Protein 2DIR (pdb70)

Solvent-accessible surface area: 6516 Å² total; per-residue (Å²): 125,87,116,58,90,92,66,145,72,65,25,66,82,4,46,138,97,1,64,86,45,3,51,67,89,0,85,60,130,56,96,15,21,0,46,12,51,43,114,41,191,79,153,30,146,16,82,148,75,71,5,31,158,40,2,17,46,19,2,56,104,33,22,106,87,1,121,62,52,139,117,118,24,90,34,23,1,20,0,72,9,52,190,83,79,30,60,17,46,35,77,158,58,40,123,98,127,94

GO terms:
  GO:0005515 protein binding (F, IPI)
  GO:0005654 nucleoplasm (C, TAS)
  GO:0003723 RNA binding (F, HDA)

Sequence (98 aa):
GSSGSSGKAFLEDMKKYAETFLEPWFKAPNKGTFQIVYKSRNNSHVNREEVIRELAGIVCTLNSENKVDLTNPQYTVVVEIIKAVCCLSVVKSGPSSGGSSGSSGKAFLEDMKKYAETFLEPWFKAPNKGTFQIVYKSRNNSHVNREEVIRELAGIVCTLNSENKVDLTNPQYTVVVEIIKAVCCLSVVKSGPSSGGSSGSSGKAFLEDMKKYAETFLEPWFKAPNKGTFQIVYKSRNNSHVNREEVIRELAGIVCTLNSENKVDLTNPQYTVVVEIIKAVCCLSVVKSGPSSGGSSGSSGKAFLEDMKKYAETFLEPWFKAPNKGTFQIVYKSRNNSHVNREEVIRELAGIVCTLNSENKVDLTNPQYTVVVEIIKAVCCLSVVKSGPSSGGSSGSSGKAFLEDMKKYAETFLEPWFKAPNKGTFQIVYKSRNNSHVNREEVIRELAGIVCTLNSENKVDLTNPQYTVVVEIIKAVCCLSVVKSGPSSGGSSGSSGKAFLEDMKKYAETFLEPWFKAPNKGTFQIVYKSRNNSHVNREEVIRELAGIVCTLNSENKVDLTNPQYTVVVEIIKAVCCLSVVKSGPSSGGSSGSSGKAFLEDMKKYAETFLEPWFKAPNKGTFQIVYKSRNNSHVNREEVIRELAGIVCTLNSENKVDLTNPQYTVVVEIIKAVCCLSVVKSGPSSGGSSGSSGKAFLEDMKKYAETFLEPWFKAPNKGTFQIVYKSRNNSHVNREEVIRELAGIVCTLNSENKVDLTNPQYTVVVEIIKAVCCLSVVKSGPSSGGSSGSSGKAFLEDMKKYAETFLEPWFKAPNKGTFQIVYKSRNNSHVNREEVIRELAGIVCTLNSENKVDLTNPQYTVVVEIIKAVCCLSVVKSGPSSGGSSGSSGKAFLEDMKKYAETFLEPWFKAPNKGTFQIVYKSRNNSHVNREEVIRELAGIVCTLNSENKVDLTNPQYTVVVEIIKAVCCLSVVKSGPSSGGSSGSSGKAFLEDMKKYAETFLEPWFKAPNKGTFQIVYKSRNNSHVNREEVIRELAGIVCTLNSENKVDLTNPQYTVVVEIIKAVCCLSVVKSGPSSGGSSGSSGKAFLEDMKKYAETFLEPWFKAPNKGTFQIVYKSRNNSHVNREEVIRELAGIVCTLNSENKVDLTNPQYTVVVEIIKAVCCLSVVKSGPSSGGSSGSSGKAFLEDMKKYAETFLEPWFKAPNKGTFQIVYKSRNNSHVNREEVIRELAGIVCTLNSENKVDLTNPQYTVVVEIIKAVCCLSVVKSGPSSGGSSGSSGKAFLEDMKKYAETFLEPWFKAPNKGTFQIVYKSRNNSHVNREEVIRELAGIVCTLNSENKVDLTNPQYTVVVEIIKAVCCLSVVKSGPSSGGSSGSSGKAFLEDMKKYAETFLEPWFKAPNKGTFQIVYKSRNNSHVNREEVIRELAGIVCTLNSENKVDLTNPQYTVVVEIIKAVCCLSVVKSGPSSGGSSGSSGKAFLEDMKKYAETFLEPWFKAPNKGTFQIVYKSRNNSHVNREEVIRELAGIVCTLNSENKVDLTNPQYTVVVEIIKAVCCLSVVKSGPSSGGSSGSSGKAFLEDMKKYAETFLEPWFKAPNKGTFQIVYKSRNNSHVNREEVIRELAGIVCTLNSENKVDLTNPQYTVVVEIIKAVCCLSVVKSGPSSGGSSGSSGKAFLEDMKKYAETFLEPWFKAPNKGTFQIVYKSRNNSHVNREEVIRELAGIVCTLNSENKVDLTNPQYTVVVEIIKAVCCLSVVKSGPSSGGSSGSSGKAFLEDMKKYAETFLEPWFKAPNKGTFQIVYKSRNNSHVNREEVIRELAGIVCTLNSENKVDLTNPQYTVVVEIIKAVCCLSVVKSGPSSGGSSGSSGKAFLEDMKKYAETFLEPWFKAPNKGTFQIVYKSRNNSHVNREEVIRELAGIVCTLNSENKVDLTNPQYTVVVEIIKAVCCLSVVKSGPSSG

Secondary structure (DSSP, 8-state):
--------HHHHHHHHHHHHHHHHHHSTT---EEEEEEE-SS--SS-HHHHHHHHHHHHHHH-TT-EE-SSS-SEEEEEEEETTEEEEEEEE---TT-

CATH classification: 3.30.2300.10

Organism: Homo sapiens (NCBI:txid9606)

Foldseek 3Di:
DPADDDDDCQQVVCLVCLCVVCCCVQAPPHHDEEAEEEAEDPPDPDDCCNVRVVSQVSSCVRPVRHYYDPPDHQWYWYWYDDPNHTDTDIDGDDDDDD

Radius of gyration: 13.46 Å; Cα contacts (8 Å, |Δi|>4): 144; chains: 1; bounding box: 22×44×31 Å

Nearest PDB structures (foldseek):
  2dir-assembly1_A  TM=9.329E-01  e=1.288E-17  Homo sapiens
  4kr7-assembly1_A  TM=8.050E-01  e=5.280E-05  Thermotoga maritima MSB8
  2c5s-assembly1_A-2  TM=6.871E-01  e=1.108E-04  Bacillus anthracis str. Ames
  1vbk-assembly1_B  TM=6.656E-01  e=3.257E-04  Pyrococcus horikoshii OT3
  1vbk-assembly1_A  TM=6.578E-01  e=5.583E-04  Pyrococcus horikoshii OT3

Structure (mmCIF, N/CA/C/O backbone):
data_2DIR
#
_entry.id   2DIR
#
loop_
_atom_site.group_PDB
_atom_site.id
_atom_site.type_symbol
_atom_site.label_atom_id
_atom_site.label_alt_id
_atom_site.label_comp_id
_atom_site.label_asym_id
_atom_site.label_entity_id
_atom_site.label_seq_id
_atom_site.pdbx_PDB_ins_code
_atom_site.Cartn_x
_atom_site.Cartn_y
_atom_site.Cartn_z
_atom_site.occupancy
_atom_site.B_iso_or_equiv
_atom_site.auth_seq_id
_atom_site.auth_comp_id
_atom_site.auth_asym_id
_atom_site.auth_atom_id
_atom_site.pdbx_PDB_model_num
ATOM 1 N N . GLY A 1 1 ? -7.178 -7.796 12.875 1.00 0.00 1 GLY A N 1
ATOM 2 C CA . GLY A 1 1 ? -6.436 -7.795 11.628 1.00 0.00 1 GLY A CA 1
ATOM 3 C C . GLY A 1 1 ? -5.921 -9.172 11.258 1.00 0.00 1 GLY A C 1
ATOM 4 O O . GLY A 1 1 ? -6.221 -10.156 11.934 1.00 0.00 1 GLY A O 1
ATOM 8 N N . SER A 1 2 ? -5.144 -9.242 10.182 1.00 0.00 2 SER A N 1
ATOM 9 C CA . SER A 1 2 ? -4.591 -10.510 9.720 1.00 0.00 2 SER A CA 1
ATOM 10 C C . SER A 1 2 ? -4.041 -11.321 10.890 1.00 0.00 2 SER A C 1
ATOM 11 O O . SER A 1 2 ? -3.268 -10.813 11.702 1.00 0.00 2 SER A O 1
ATOM 19 N N . SER A 1 3 ? -4.446 -12.584 10.968 1.00 0.00 3 SER A N 1
ATOM 20 C CA . SER A 1 3 ? -3.997 -13.465 12.040 1.00 0.00 3 SER A CA 1
ATOM 21 C C . SER A 1 3 ? -2.492 -13.337 12.255 1.00 0.00 3 SER A C 1
ATOM 22 O O . SER A 1 3 ? -2.022 -13.239 13.387 1.00 0.00 3 SER A O 1
ATOM 30 N N . GLY A 1 4 ? -1.742 -13.339 11.157 1.00 0.00 4 GLY A N 1
ATOM 31 C CA . GLY A 1 4 ? -0.298 -13.223 11.245 1.00 0.00 4 GLY A CA 1
ATOM 32 C C . GLY A 1 4 ? 0.401 -14.561 11.110 1.00 0.00 4 GLY A C 1
ATOM 33 O O . GLY A 1 4 ? 0.719 -15.206 12.109 1.00 0.00 4 GLY A O 1
ATOM 37 N N . SER A 1 5 ? 0.638 -14.981 9.872 1.00 0.00 5 SER A N 1
ATOM 38 C CA . SER A 1 5 ? 1.299 -16.254 9.610 1.00 0.00 5 SER A CA 1
ATOM 39 C C . SER A 1 5 ? 2.052 -16.213 8.283 1.00 0.00 5 SER A C 1
ATOM 40 O O . SER A 1 5 ? 1.483 -15.875 7.245 1.00 0.00 5 SER A O 1
ATOM 48 N N . SER A 1 6 ? 3.334 -16.559 8.327 1.00 0.00 6 SER A N 1
ATOM 49 C CA . SER A 1 6 ? 4.167 -16.558 7.130 1.00 0.00 6 SER A CA 1
ATOM 50 C C . SER A 1 6 ? 3.570 -17.457 6.052 1.00 0.00 6 SER A C 1
ATOM 51 O O . SER A 1 6 ? 2.517 -18.064 6.246 1.00 0.00 6 SER A O 1
ATOM 59 N N . GLY A 1 7 ? 4.250 -17.536 4.912 1.00 0.00 7 GLY A N 1
ATOM 60 C CA . GLY A 1 7 ? 3.772 -18.362 3.818 1.00 0.00 7 GLY A CA 1
ATOM 61 C C . GLY A 1 7 ? 4.150 -17.802 2.461 1.00 0.00 7 GLY A C 1
ATOM 62 O O . GLY A 1 7 ? 5.177 -18.173 1.892 1.00 0.00 7 GLY A O 1
ATOM 66 N N . LYS A 1 8 ? 3.318 -16.908 1.939 1.00 0.00 8 LYS A N 1
ATOM 67 C CA . LYS A 1 8 ? 3.569 -16.296 0.640 1.00 0.00 8 LYS A CA 1
ATOM 68 C C . LYS A 1 8 ? 4.639 -15.213 0.746 1.00 0.00 8 LYS A C 1
ATOM 69 O O . LYS A 1 8 ? 4.327 -14.031 0.884 1.00 0.00 8 LYS A O 1
ATOM 88 N N . ALA A 1 9 ? 5.901 -15.626 0.679 1.00 0.00 9 ALA A N 1
ATOM 89 C CA . ALA A 1 9 ? 7.016 -14.691 0.763 1.00 0.00 9 ALA A CA 1
ATOM 90 C C . ALA A 1 9 ? 6.745 -13.437 -0.061 1.00 0.00 9 ALA A C 1
ATOM 91 O O . ALA A 1 9 ? 6.901 -12.317 0.426 1.00 0.00 9 ALA A O 1
ATOM 98 N N . PHE A 1 10 ? 6.338 -13.633 -1.311 1.00 0.00 10 PHE A N 1
ATOM 99 C CA . PHE A 1 10 ? 6.047 -12.517 -2.203 1.00 0.00 10 PHE A CA 1
ATOM 100 C C . PHE A 1 10 ? 5.358 -11.383 -1.450 1.00 0.00 10 PHE A C 1
ATOM 101 O O . PHE A 1 10 ? 5.604 -10.206 -1.715 1.00 0.00 10 PHE A O 1
ATOM 118 N N . LEU A 1 11 ? 4.492 -11.746 -0.509 1.00 0.00 11 LEU A N 1
ATOM 119 C CA . LEU A 1 11 ? 3.766 -10.761 0.284 1.00 0.00 11 LEU A CA 1
ATOM 120 C C . LEU A 1 11 ? 4.569 -10.353 1.514 1.00 0.00 11 LEU A C 1
ATOM 121 O O . LEU A 1 11 ? 4.833 -9.170 1.730 1.00 0.00 11 LEU A O 1
ATOM 137 N N . GLU A 1 12 ? 4.957 -11.340 2.316 1.00 0.00 12 GLU A N 1
ATOM 138 C CA . GLU A 1 12 ? 5.732 -11.082 3.524 1.00 0.00 12 GLU A CA 1
ATOM 139 C C . GLU A 1 12 ? 6.690 -9.913 3.317 1.00 0.00 12 GLU A C 1
ATOM 140 O O . GLU A 1 12 ? 6.676 -8.942 4.074 1.00 0.00 12 GLU A O 1
ATOM 152 N N . ASP A 1 13 ? 7.523 -10.014 2.286 1.00 0.00 13 ASP A N 1
ATOM 153 C CA . ASP A 1 13 ? 8.488 -8.966 1.978 1.00 0.00 13 ASP A CA 1
ATOM 154 C C . ASP A 1 13 ? 7.787 -7.630 1.754 1.00 0.00 13 ASP A C 1
ATOM 155 O O . ASP A 1 13 ? 8.040 -6.658 2.466 1.00 0.00 13 ASP A O 1
ATOM 164 N N . MET A 1 14 ? 6.906 -7.589 0.760 1.00 0.00 14 MET A N 1
ATOM 165 C CA . MET A 1 14 ? 6.168 -6.372 0.443 1.00 0.00 14 MET A CA 1
ATOM 166 C C . MET A 1 14 ? 5.685 -5.682 1.714 1.00 0.00 14 MET A C 1
ATOM 167 O O . MET A 1 14 ? 5.589 -4.456 1.770 1.00 0.00 14 MET A O 1
ATOM 181 N N . LYS A 1 15 ? 5.380 -6.478 2.734 1.00 0.00 15 LYS A N 1
ATOM 182 C CA . LYS A 1 15 ? 4.906 -5.945 4.006 1.00 0.00 15 LYS A CA 1
ATOM 183 C C . LYS A 1 15 ? 6.027 -5.216 4.741 1.00 0.00 15 LYS A C 1
ATOM 184 O O . LYS A 1 15 ? 5.949 -4.010 4.974 1.00 0.00 15 LYS A O 1
ATOM 203 N N . LYS A 1 16 ? 7.069 -5.956 5.104 1.00 0.00 16 LYS A N 1
ATOM 204 C CA . LYS A 1 16 ? 8.208 -5.381 5.810 1.00 0.00 16 LYS A CA 1
ATOM 205 C C . LYS A 1 16 ? 8.683 -4.102 5.127 1.00 0.00 16 LYS A C 1
ATOM 206 O O . LYS A 1 16 ? 9.142 -3.169 5.785 1.00 0.00 16 LYS A O 1
ATOM 225 N N . TYR A 1 17 ? 8.568 -4.067 3.804 1.00 0.00 17 TYR A N 1
ATOM 226 C CA . TYR A 1 17 ? 8.987 -2.903 3.032 1.00 0.00 17 TYR A CA 1
ATOM 227 C C . TYR A 1 17 ? 7.938 -1.798 3.100 1.00 0.00 17 TYR A C 1
ATOM 228 O O . TYR A 1 17 ? 8.160 -0.752 3.709 1.00 0.00 17 TYR A O 1
ATOM 246 N N . ALA A 1 18 ? 6.792 -2.038 2.470 1.00 0.00 18 ALA A N 1
ATOM 247 C CA . ALA A 1 18 ? 5.707 -1.066 2.460 1.00 0.00 18 ALA A CA 1
ATOM 248 C C . ALA A 1 18 ? 5.541 -0.415 3.829 1.00 0.00 18 ALA A C 1
ATOM 249 O O . ALA A 1 18 ? 5.088 0.725 3.933 1.00 0.00 18 ALA A O 1
ATOM 256 N N . GLU A 1 19 ? 5.909 -1.147 4.876 1.00 0.00 19 GLU A N 1
ATOM 257 C CA . GLU A 1 19 ? 5.798 -0.640 6.239 1.00 0.00 19 GLU A CA 1
ATOM 258 C C . GLU A 1 19 ? 6.900 0.375 6.533 1.00 0.00 19 GLU A C 1
ATOM 259 O O . GLU A 1 19 ? 6.641 1.572 6.657 1.00 0.00 19 GLU A O 1
ATOM 271 N N . THR A 1 20 ? 8.132 -0.114 6.644 1.00 0.00 20 THR A N 1
ATOM 272 C CA . THR A 1 20 ? 9.273 0.748 6.925 1.00 0.00 20 THR A CA 1
ATOM 273 C C . THR A 1 20 ? 9.455 1.794 5.831 1.00 0.00 20 THR A C 1
ATOM 274 O O . THR A 1 20 ? 10.229 2.739 5.984 1.00 0.00 20 THR A O 1
ATOM 285 N N . PHE A 1 21 ? 8.737 1.619 4.726 1.00 0.00 21 PHE A N 1
ATOM 286 C CA . PHE A 1 21 ? 8.820 2.548 3.605 1.00 0.00 21 PHE A CA 1
ATOM 287 C C . PHE A 1 21 ? 7.739 3.620 3.707 1.00 0.00 21 PHE A C 1
ATOM 288 O O . PHE A 1 21 ? 7.978 4.790 3.403 1.00 0.00 21 PHE A O 1
ATOM 305 N N . LEU A 1 22 ? 6.549 3.214 4.136 1.00 0.00 22 LEU A N 1
ATOM 306 C CA . LEU A 1 22 ? 5.430 4.138 4.278 1.00 0.00 22 LEU A CA 1
ATOM 307 C C . LEU A 1 22 ? 5.349 4.682 5.701 1.00 0.00 22 LEU A C 1
ATOM 308 O O . LEU A 1 22 ? 4.500 5.517 6.009 1.00 0.00 22 LEU A O 1
ATOM 324 N N . GLU A 1 23 ? 6.240 4.202 6.563 1.00 0.00 23 GLU A N 1
ATOM 325 C CA . GLU A 1 23 ? 6.270 4.642 7.953 1.00 0.00 23 GLU A CA 1
ATOM 326 C C . GLU A 1 23 ? 6.119 6.157 8.048 1.00 0.00 23 GLU A C 1
ATOM 327 O O . GLU A 1 23 ? 5.207 6.676 8.692 1.00 0.00 23 GLU A O 1
ATOM 339 N N . PRO A 1 24 ? 7.035 6.885 7.392 1.00 0.00 24 PRO A N 1
ATOM 340 C CA . PRO A 1 24 ? 7.026 8.351 7.387 1.00 0.00 24 PRO A CA 1
ATOM 341 C C . PRO A 1 24 ? 5.858 8.920 6.588 1.00 0.00 24 PRO A C 1
ATOM 342 O O . PRO A 1 24 ? 5.626 10.129 6.587 1.00 0.00 24 PRO A O 1
ATOM 353 N N . TRP A 1 25 ? 5.127 8.043 5.911 1.00 0.00 25 TRP A N 1
ATOM 354 C CA . TRP A 1 25 ? 3.983 8.459 5.108 1.00 0.00 25 TRP A CA 1
ATOM 355 C C . TRP A 1 25 ? 2.673 8.081 5.790 1.00 0.00 25 TRP A C 1
ATOM 356 O O . TRP A 1 25 ? 1.615 8.623 5.469 1.00 0.00 25 TRP A O 1
ATOM 377 N N . PHE A 1 26 ? 2.750 7.147 6.733 1.00 0.00 26 PHE A N 1
ATOM 378 C CA . PHE A 1 26 ? 1.569 6.696 7.460 1.00 0.00 26 PHE A CA 1
ATOM 379 C C . PHE A 1 26 ? 1.828 6.683 8.964 1.00 0.00 26 PHE A C 1
ATOM 380 O O . PHE A 1 26 ? 0.993 7.126 9.753 1.00 0.00 26 PHE A O 1
ATOM 397 N N . LYS A 1 27 ? 2.991 6.172 9.353 1.00 0.00 27 LYS A N 1
ATOM 398 C CA . LYS A 1 27 ? 3.362 6.101 10.762 1.00 0.00 27 LYS A CA 1
ATOM 399 C C . LYS A 1 27 ? 3.797 7.469 11.279 1.00 0.00 27 LYS A C 1
ATOM 400 O O . LYS A 1 27 ? 4.548 8.183 10.616 1.00 0.00 27 LYS A O 1
ATOM 419 N N . ALA A 1 28 ? 3.321 7.826 12.467 1.00 0.00 28 ALA A N 1
ATOM 420 C CA . ALA A 1 28 ? 3.664 9.106 13.075 1.00 0.00 28 ALA A CA 1
ATOM 421 C C . ALA A 1 28 ? 5.143 9.426 12.883 1.00 0.00 28 ALA A C 1
ATOM 422 O O . ALA A 1 28 ? 5.970 8.542 12.656 1.00 0.00 28 ALA A O 1
ATOM 429 N N . PRO A 1 29 ? 5.486 10.719 12.974 1.00 0.00 29 PRO A N 1
ATOM 430 C CA . PRO A 1 29 ? 4.510 11.780 13.242 1.00 0.00 29 PRO A CA 1
ATOM 431 C C . PRO A 1 29 ? 3.567 12.011 12.066 1.00 0.00 29 PRO A C 1
ATOM 432 O O . PRO A 1 29 ? 2.654 12.832 12.143 1.00 0.00 29 PRO A O 1
ATOM 443 N N . ASN A 1 30 ? 3.795 11.282 10.979 1.00 0.00 30 ASN A N 1
ATOM 444 C CA . ASN A 1 30 ? 2.965 11.408 9.786 1.00 0.00 30 ASN A CA 1
ATOM 445 C C . ASN A 1 30 ? 1.669 10.618 9.939 1.00 0.00 30 ASN A C 1
ATOM 446 O O . ASN A 1 30 ? 1.625 9.604 10.636 1.00 0.00 30 ASN A O 1
ATOM 457 N N . LYS A 1 31 ? 0.615 11.088 9.281 1.00 0.00 31 LYS A N 1
ATOM 458 C CA . LYS A 1 31 ? -0.683 10.425 9.340 1.00 0.00 31 LYS A CA 1
ATOM 459 C C . LYS A 1 31 ? -1.670 11.074 8.376 1.00 0.00 31 LYS A C 1
ATOM 460 O O . LYS A 1 31 ? -1.419 12.158 7.852 1.00 0.00 31 LYS A O 1
ATOM 479 N N . GLY A 1 32 ? -2.795 10.404 8.148 1.00 0.00 32 GLY A N 1
ATOM 480 C CA . GLY A 1 32 ? -3.804 10.932 7.248 1.00 0.00 32 GLY A CA 1
ATOM 481 C C . GLY A 1 32 ? -4.528 9.841 6.483 1.00 0.00 32 GLY A C 1
ATOM 482 O O . GLY A 1 32 ? -4.586 8.694 6.928 1.00 0.00 32 GLY A O 1
ATOM 486 N N . THR A 1 33 ? -5.083 10.198 5.329 1.00 0.00 33 THR A N 1
ATOM 487 C CA . THR A 1 33 ? -5.809 9.242 4.503 1.00 0.00 33 THR A CA 1
ATOM 488 C C . THR A 1 33 ? -4.992 8.841 3.280 1.00 0.00 33 THR A C 1
ATOM 489 O O . THR A 1 33 ? -3.960 9.444 2.985 1.00 0.00 33 THR A O 1
ATOM 500 N N . PHE A 1 34 ? -5.461 7.819 2.571 1.00 0.00 34 PHE A N 1
ATOM 501 C CA . PHE A 1 34 ? -4.773 7.337 1.379 1.00 0.00 34 PHE A CA 1
ATOM 502 C C . PHE A 1 34 ? -5.684 6.432 0.554 1.00 0.00 34 PHE A C 1
ATOM 503 O O . PHE A 1 34 ? -6.759 6.040 1.006 1.00 0.00 34 PHE A O 1
ATOM 520 N N . GLN A 1 35 ? -5.245 6.107 -0.658 1.00 0.00 35 GLN A N 1
ATOM 521 C CA . GLN A 1 35 ? -6.021 5.250 -1.546 1.00 0.00 35 GLN A CA 1
ATOM 522 C C . GLN A 1 35 ? -5.122 4.235 -2.245 1.00 0.00 35 GLN A C 1
ATOM 523 O O . GLN A 1 35 ? -4.256 4.602 -3.040 1.00 0.00 35 GLN A O 1
ATOM 537 N N . ILE A 1 36 ? -5.334 2.959 -1.944 1.00 0.00 36 ILE A N 1
ATOM 538 C CA . ILE A 1 36 ? -4.544 1.891 -2.544 1.00 0.00 36 ILE A CA 1
ATOM 539 C C . ILE A 1 36 ? -5.149 1.437 -3.868 1.00 0.00 36 ILE A C 1
ATOM 540 O O . ILE A 1 36 ? -6.367 1.320 -3.999 1.00 0.00 36 ILE A O 1
ATOM 556 N N . VAL A 1 37 ? -4.288 1.181 -4.848 1.00 0.00 37 VAL A N 1
ATOM 557 C CA . VAL A 1 37 ? -4.737 0.737 -6.163 1.00 0.00 37 VAL A CA 1
ATOM 558 C C . VAL A 1 37 ? -3.815 -0.341 -6.722 1.00 0.00 37 VAL A C 1
ATOM 559 O O . VAL A 1 37 ? -2.597 -0.169 -6.766 1.00 0.00 37 VAL A O 1
ATOM 572 N N . TYR A 1 38 ? -4.405 -1.452 -7.150 1.00 0.00 38 TYR A N 1
ATOM 573 C CA . TYR A 1 38 ? -3.636 -2.559 -7.706 1.00 0.00 38 TYR A CA 1
ATOM 574 C C . TYR A 1 38 ? -3.554 -2.456 -9.226 1.00 0.00 38 TYR A C 1
ATOM 575 O O . TYR A 1 38 ? -4.568 -2.520 -9.921 1.00 0.00 38 TYR A O 1
ATOM 593 N N . LYS A 1 39 ? -2.337 -2.297 -9.736 1.00 0.00 39 LYS A N 1
ATOM 594 C CA . LYS A 1 39 ? -2.118 -2.187 -11.174 1.00 0.00 39 LYS A CA 1
ATOM 595 C C . LYS A 1 39 ? -1.180 -3.284 -11.667 1.00 0.00 39 LYS A C 1
ATOM 596 O O . LYS A 1 39 ? -0.036 -3.381 -11.223 1.00 0.00 39 LYS A O 1
ATOM 615 N N . SER A 1 40 ? -1.672 -4.106 -12.588 1.00 0.00 40 SER A N 1
ATOM 616 C CA . SER A 1 40 ? -0.878 -5.198 -13.140 1.00 0.00 40 SER A CA 1
ATOM 617 C C . SER A 1 40 ? -1.066 -5.296 -14.651 1.00 0.00 40 SER A C 1
ATOM 618 O O . SER A 1 40 ? -2.167 -5.558 -15.134 1.00 0.00 40 SER A O 1
ATOM 626 N N . ARG A 1 41 ? 0.018 -5.085 -15.391 1.00 0.00 41 ARG A N 1
ATOM 627 C CA . ARG A 1 41 ? -0.026 -5.148 -16.846 1.00 0.00 41 ARG A CA 1
ATOM 628 C C . ARG A 1 41 ? -0.102 -6.595 -17.325 1.00 0.00 41 ARG A C 1
ATOM 629 O O . ARG A 1 41 ? -0.526 -6.866 -18.448 1.00 0.00 41 ARG A O 1
ATOM 650 N N . ASN A 1 42 ? 0.312 -7.520 -16.466 1.00 0.00 42 ASN A N 1
ATOM 651 C CA . ASN A 1 42 ? 0.292 -8.939 -16.801 1.00 0.00 42 ASN A CA 1
ATOM 652 C C . ASN A 1 42 ? -0.468 -9.737 -15.746 1.00 0.00 42 ASN A C 1
ATOM 653 O O . ASN A 1 42 ? -0.795 -9.220 -14.679 1.00 0.00 42 ASN A O 1
ATOM 664 N N . ASN A 1 43 ? -0.744 -11.001 -16.052 1.00 0.00 43 ASN A N 1
ATOM 665 C CA . ASN A 1 43 ? -1.465 -11.871 -15.130 1.00 0.00 43 ASN A CA 1
ATOM 666 C C . ASN A 1 43 ? -0.549 -12.356 -14.011 1.00 0.00 43 ASN A C 1
ATOM 667 O O . ASN A 1 43 ? 0.457 -13.020 -14.263 1.00 0.00 43 ASN A O 1
ATOM 678 N N . SER A 1 44 ? -0.904 -12.020 -12.775 1.00 0.00 44 SER A N 1
ATOM 679 C CA . SER A 1 44 ? -0.112 -12.419 -11.617 1.00 0.00 44 SER A CA 1
ATOM 680 C C . SER A 1 44 ? -0.849 -13.467 -10.790 1.00 0.00 44 SER A C 1
ATOM 681 O O . SER A 1 44 ? -2.074 -13.431 -10.668 1.00 0.00 44 SER A O 1
ATOM 689 N N . HIS A 1 45 ? -0.094 -14.403 -10.223 1.00 0.00 45 HIS A N 1
ATOM 690 C CA . HIS A 1 45 ? -0.674 -15.463 -9.406 1.00 0.00 45 HIS A CA 1
ATOM 691 C C . HIS A 1 45 ? -1.356 -14.884 -8.170 1.00 0.00 45 HIS A C 1
ATOM 692 O O . HIS A 1 45 ? -2.542 -15.116 -7.937 1.00 0.00 45 HIS A O 1
ATOM 706 N N . VAL A 1 46 ? -0.597 -14.131 -7.379 1.00 0.00 46 VAL A N 1
ATOM 707 C CA . VAL A 1 46 ? -1.128 -13.520 -6.167 1.00 0.00 46 VAL A CA 1
ATOM 708 C C . VAL A 1 46 ? -2.345 -12.656 -6.475 1.00 0.00 46 VAL A C 1
ATOM 709 O O . VAL A 1 46 ? -2.351 -11.895 -7.441 1.00 0.00 46 VAL A O 1
ATOM 722 N N . ASN A 1 47 ? -3.377 -12.779 -5.645 1.00 0.00 47 ASN A N 1
ATOM 723 C CA . ASN A 1 47 ? -4.602 -12.009 -5.829 1.00 0.00 47 ASN A CA 1
ATOM 724 C C . ASN A 1 47 ? -4.352 -10.524 -5.584 1.00 0.00 47 ASN A C 1
ATOM 725 O O . ASN A 1 47 ? -3.469 -10.152 -4.811 1.00 0.00 47 ASN A O 1
ATOM 736 N N . ARG A 1 48 ? -5.137 -9.681 -6.247 1.00 0.00 48 ARG A N 1
ATOM 737 C CA . ARG A 1 48 ? -5.002 -8.237 -6.101 1.00 0.00 48 ARG A CA 1
ATOM 738 C C . ARG A 1 48 ? -5.581 -7.767 -4.770 1.00 0.00 48 ARG A C 1
ATOM 739 O O . ARG A 1 48 ? -5.005 -6.913 -4.099 1.00 0.00 48 ARG A O 1
ATOM 760 N N . GLU A 1 49 ? -6.725 -8.332 -4.397 1.00 0.00 49 GLU A N 1
ATOM 761 C CA . GLU A 1 49 ? -7.383 -7.970 -3.147 1.00 0.00 49 GLU A CA 1
ATOM 762 C C . GLU A 1 49 ? -6.448 -8.181 -1.959 1.00 0.00 49 GLU A C 1
ATOM 763 O O . GLU A 1 49 ? -6.316 -7.311 -1.099 1.00 0.00 49 GLU A O 1
ATOM 775 N N . GLU A 1 50 ? -5.804 -9.343 -1.920 1.00 0.00 50 GLU A N 1
ATOM 776 C CA . GLU A 1 50 ? -4.883 -9.668 -0.837 1.00 0.00 50 GLU A CA 1
ATOM 777 C C . GLU A 1 50 ? -3.816 -8.587 -0.687 1.00 0.00 50 GLU A C 1
ATOM 778 O O . GLU A 1 50 ? -3.458 -8.204 0.427 1.00 0.00 50 GLU A O 1
ATOM 790 N N . VAL A 1 51 ? -3.312 -8.100 -1.816 1.00 0.00 51 VAL A N 1
ATOM 791 C CA . VAL A 1 51 ? -2.287 -7.063 -1.811 1.00 0.00 51 VAL A CA 1
ATOM 792 C C . VAL A 1 51 ? -2.845 -5.741 -1.296 1.00 0.00 51 VAL A C 1
ATOM 793 O O . VAL A 1 51 ? -2.268 -5.118 -0.404 1.00 0.00 51 VAL A O 1
ATOM 806 N N . ILE A 1 52 ? -3.971 -5.320 -1.862 1.00 0.00 52 ILE A N 1
ATOM 807 C CA . ILE A 1 52 ? -4.608 -4.072 -1.458 1.00 0.00 52 ILE A CA 1
ATOM 808 C C . ILE A 1 52 ? -5.048 -4.127 0.001 1.00 0.00 52 ILE A C 1
ATOM 809 O O . ILE A 1 52 ? -4.507 -3.420 0.851 1.00 0.00 52 ILE A O 1
ATOM 825 N N . ARG A 1 53 ? -6.034 -4.973 0.284 1.00 0.00 53 ARG A N 1
ATOM 826 C CA . ARG A 1 53 ? -6.547 -5.121 1.641 1.00 0.00 53 ARG A CA 1
ATOM 827 C C . ARG A 1 53 ? -5.407 -5.134 2.655 1.00 0.00 53 ARG A C 1
ATOM 828 O O . ARG A 1 53 ? -5.342 -4.280 3.539 1.00 0.00 53 ARG A O 1
ATOM 849 N N . GLU A 1 54 ? -4.513 -6.108 2.521 1.00 0.00 54 GLU A N 1
ATOM 850 C CA . GLU A 1 54 ? -3.377 -6.231 3.427 1.00 0.00 54 GLU A CA 1
ATOM 851 C C . GLU A 1 54 ? -2.667 -4.891 3.595 1.00 0.00 54 GLU A C 1
ATOM 852 O O . GLU A 1 54 ? -2.641 -4.321 4.687 1.00 0.00 54 GLU A O 1
ATOM 864 N N . LEU A 1 55 ? -2.092 -4.392 2.506 1.00 0.00 55 LEU A N 1
ATOM 865 C CA . LEU A 1 55 ? -1.380 -3.119 2.532 1.00 0.00 55 LEU A CA 1
ATOM 866 C C . LEU A 1 55 ? -2.088 -2.118 3.440 1.00 0.00 55 LEU A C 1
ATOM 867 O O . LEU A 1 55 ? -1.452 -1.438 4.245 1.00 0.00 55 LEU A O 1
ATOM 883 N N . ALA A 1 56 ? -3.407 -2.036 3.307 1.00 0.00 56 ALA A N 1
ATOM 884 C CA . ALA A 1 56 ? -4.202 -1.122 4.119 1.00 0.00 56 ALA A CA 1
ATOM 885 C C . ALA A 1 56 ? -4.188 -1.537 5.586 1.00 0.00 56 ALA A C 1
ATOM 886 O O . ALA A 1 56 ? -4.014 -0.705 6.475 1.00 0.00 56 ALA A O 1
ATOM 893 N N . GLY A 1 57 ? -4.373 -2.830 5.832 1.00 0.00 57 GLY A N 1
ATOM 894 C CA . GLY A 1 57 ? -4.380 -3.333 7.193 1.00 0.00 57 GLY A CA 1
ATOM 895 C C . GLY A 1 57 ? -3.106 -2.995 7.942 1.00 0.00 57 GLY A C 1
ATOM 896 O O . GLY A 1 57 ? -3.107 -2.897 9.169 1.00 0.00 57 GLY A O 1
ATOM 900 N N . ILE A 1 58 ? -2.016 -2.818 7.202 1.00 0.00 58 ILE A N 1
ATOM 901 C CA . ILE A 1 58 ? -0.730 -2.490 7.805 1.00 0.00 58 ILE A CA 1
ATOM 902 C C . ILE A 1 58 ? -0.621 -0.996 8.089 1.00 0.00 58 ILE A C 1
ATOM 903 O O . ILE A 1 58 ? -0.109 -0.587 9.131 1.00 0.00 58 ILE A O 1
ATOM 919 N N . VAL A 1 59 ? -1.109 -0.184 7.156 1.00 0.00 59 VAL A N 1
ATOM 920 C CA . VAL A 1 59 ? -1.069 1.265 7.307 1.00 0.00 59 VAL A CA 1
ATOM 921 C C . VAL A 1 59 ? -1.658 1.694 8.646 1.00 0.00 59 VAL A C 1
ATOM 922 O O . VAL A 1 59 ? -1.031 2.439 9.401 1.00 0.00 59 VAL A O 1
ATOM 935 N N . CYS A 1 60 ? -2.864 1.220 8.935 1.00 0.00 60 CYS A N 1
ATOM 936 C CA . CYS A 1 60 ? -3.538 1.555 10.184 1.00 0.00 60 CYS A CA 1
ATOM 937 C C . CYS A 1 60 ? -2.714 1.103 11.385 1.00 0.00 60 CYS A C 1
ATOM 938 O O . CYS A 1 60 ? -2.646 1.794 12.402 1.00 0.00 60 CYS A O 1
ATOM 946 N N . THR A 1 61 ? -2.088 -0.064 11.262 1.00 0.00 61 THR A N 1
ATOM 947 C CA . THR A 1 61 ? -1.270 -0.610 12.337 1.00 0.00 61 THR A CA 1
ATOM 948 C C . THR A 1 61 ? -0.233 0.403 12.808 1.00 0.00 61 THR A C 1
ATOM 949 O O . THR A 1 61 ? 0.069 0.490 13.999 1.00 0.00 61 THR A O 1
ATOM 960 N N . LEU A 1 62 ? 0.311 1.166 11.866 1.00 0.00 62 LEU A N 1
ATOM 961 C CA . LEU A 1 62 ? 1.315 2.175 12.185 1.00 0.00 62 LEU A CA 1
ATOM 962 C C . LEU A 1 62 ? 0.725 3.273 13.064 1.00 0.00 62 LEU A C 1
ATOM 963 O O . LEU A 1 62 ? 1.075 3.398 14.236 1.00 0.00 62 LEU A O 1
ATOM 979 N N . ASN A 1 63 ? -0.174 4.065 12.489 1.00 0.00 63 ASN A N 1
ATOM 980 C CA . ASN A 1 63 ? -0.815 5.151 13.220 1.00 0.00 63 ASN A CA 1
ATOM 981 C C . ASN A 1 63 ? -2.333 5.000 13.200 1.00 0.00 63 ASN A C 1
ATOM 982 O O . ASN A 1 63 ? -2.949 4.959 12.135 1.00 0.00 63 ASN A O 1
ATOM 993 N N . SER A 1 64 ? -2.930 4.918 14.385 1.00 0.00 64 SER A N 1
ATOM 994 C CA . SER A 1 64 ? -4.376 4.768 14.504 1.00 0.00 64 SER A CA 1
ATOM 995 C C . SER A 1 64 ? -5.101 5.897 13.778 1.00 0.00 64 SER A C 1
ATOM 996 O O . SER A 1 64 ? -6.251 5.748 13.368 1.00 0.00 64 SER A O 1
ATOM 1004 N N . GLU A 1 65 ? -4.418 7.027 13.623 1.00 0.00 65 GLU A N 1
ATOM 1005 C CA . GLU A 1 65 ? -4.996 8.182 12.947 1.00 0.00 65 GLU A CA 1
ATOM 1006 C C . GLU A 1 65 ? -5.131 7.926 11.449 1.00 0.00 65 GLU A C 1
ATOM 1007 O O . GLU A 1 65 ? -5.961 8.534 10.776 1.00 0.00 65 GLU A O 1
ATOM 1019 N N . ASN A 1 66 ? -4.306 7.020 10.933 1.00 0.00 66 ASN A N 1
ATOM 1020 C CA . ASN A 1 66 ? -4.331 6.682 9.515 1.00 0.00 66 ASN A CA 1
ATOM 1021 C C . ASN A 1 66 ? -5.656 6.028 9.134 1.00 0.00 66 ASN A C 1
ATOM 1022 O O . ASN A 1 66 ? -6.121 5.107 9.806 1.00 0.00 66 ASN A O 1
ATOM 1033 N N . LYS A 1 67 ? -6.258 6.510 8.053 1.00 0.00 67 LYS A N 1
ATOM 1034 C CA . LYS A 1 67 ? -7.528 5.972 7.580 1.00 0.00 67 LYS A CA 1
ATOM 1035 C C . LYS A 1 67 ? -7.600 6.005 6.057 1.00 0.00 67 LYS A C 1
ATOM 1036 O O . LYS A 1 67 ? -7.741 7.069 5.454 1.00 0.00 67 LYS A O 1
ATOM 1055 N N . VAL A 1 68 ? -7.502 4.831 5.439 1.00 0.00 68 VAL A N 1
ATOM 1056 C CA . VAL A 1 68 ? -7.558 4.725 3.986 1.00 0.00 68 VAL A CA 1
ATOM 1057 C C . VAL A 1 68 ? -8.904 5.203 3.452 1.00 0.00 68 VAL A C 1
ATOM 1058 O O . VAL A 1 68 ? -9.951 4.658 3.801 1.00 0.00 68 VAL A O 1
ATOM 1071 N N . ASP A 1 69 ? -8.869 6.224 2.603 1.00 0.00 69 ASP A N 1
ATOM 1072 C CA . ASP A 1 69 ? -10.086 6.775 2.018 1.00 0.00 69 ASP A CA 1
ATOM 1073 C C . ASP A 1 69 ? -10.009 6.767 0.495 1.00 0.00 69 ASP A C 1
ATOM 1074 O O . ASP A 1 69 ? -8.929 6.899 -0.083 1.00 0.00 69 ASP A O 1
ATOM 1083 N N . LEU A 1 70 ? -11.160 6.611 -0.150 1.00 0.00 70 LEU A N 1
ATOM 1084 C CA . LEU A 1 70 ? -11.223 6.585 -1.607 1.00 0.00 70 LEU A CA 1
ATOM 1085 C C . LEU A 1 70 ? -11.926 7.828 -2.144 1.00 0.00 70 LEU A C 1
ATOM 1086 O O . LEU A 1 70 ? -12.127 7.968 -3.351 1.00 0.00 70 LEU A O 1
ATOM 1102 N N . THR A 1 71 ? -12.296 8.729 -1.240 1.00 0.00 71 THR A N 1
ATOM 1103 C CA . THR A 1 71 ? -12.975 9.961 -1.622 1.00 0.00 71 THR A CA 1
ATOM 1104 C C . THR A 1 71 ? -12.042 11.161 -1.507 1.00 0.00 71 THR A C 1
ATOM 1105 O O . THR A 1 71 ? -11.804 11.869 -2.485 1.00 0.00 71 THR A O 1
ATOM 1116 N N . ASN A 1 72 ? -11.516 11.384 -0.307 1.00 0.00 72 ASN A N 1
ATOM 1117 C CA . ASN A 1 72 ? -10.609 12.500 -0.065 1.00 0.00 72 ASN A CA 1
ATOM 1118 C C . ASN A 1 72 ? -9.248 12.000 0.410 1.00 0.00 72 ASN A C 1
ATOM 1119 O O . ASN A 1 72 ? -8.746 12.397 1.462 1.00 0.00 72 ASN A O 1
ATOM 1130 N N . PRO A 1 73 ? -8.634 11.109 -0.383 1.00 0.00 73 PRO A N 1
ATOM 1131 C CA . PRO A 1 73 ? -7.323 10.537 -0.064 1.00 0.00 73 PRO A CA 1
ATOM 1132 C C . PRO A 1 73 ? -6.199 11.561 -0.182 1.00 0.00 73 PRO A C 1
ATOM 1133 O O . PRO A 1 73 ? -6.148 12.330 -1.141 1.00 0.00 73 PRO A O 1
ATOM 1144 N N . GLN A 1 74 ? -5.303 11.565 0.799 1.00 0.00 74 GLN A N 1
ATOM 1145 C CA . GLN A 1 74 ? -4.180 12.496 0.804 1.00 0.00 74 GLN A CA 1
ATOM 1146 C C . GLN A 1 74 ? -2.958 11.879 0.132 1.00 0.00 74 GLN A C 1
ATOM 1147 O O . GLN A 1 74 ? -2.195 12.568 -0.545 1.00 0.00 74 GLN A O 1
ATOM 1161 N N . TYR A 1 75 ? -2.779 10.577 0.323 1.00 0.00 75 TYR A N 1
ATOM 1162 C CA . TYR A 1 75 ? -1.648 9.867 -0.262 1.00 0.00 75 TYR A CA 1
ATOM 1163 C C . TYR A 1 75 ? -2.119 8.658 -1.066 1.00 0.00 75 TYR A C 1
ATOM 1164 O O . TYR A 1 75 ? -2.792 7.772 -0.539 1.00 0.00 75 TYR A O 1
ATOM 1182 N N . THR A 1 76 ? -1.760 8.630 -2.345 1.00 0.00 76 THR A N 1
ATOM 1183 C CA . THR A 1 76 ? -2.145 7.532 -3.223 1.00 0.00 76 THR A CA 1
ATOM 1184 C C . THR A 1 76 ? -1.033 6.494 -3.326 1.00 0.00 76 THR A C 1
ATOM 1185 O O . THR A 1 76 ? 0.030 6.763 -3.885 1.00 0.00 76 THR A O 1
ATOM 1196 N N . VAL A 1 77 ? -1.286 5.307 -2.785 1.00 0.00 77 VAL A N 1
ATOM 1197 C CA . VAL A 1 77 ? -0.306 4.228 -2.818 1.00 0.00 77 VAL A CA 1
ATOM 1198 C C . VAL A 1 77 ? -0.681 3.177 -3.858 1.00 0.00 77 VAL A C 1
ATOM 1199 O O . VAL A 1 77 ? -1.542 2.331 -3.618 1.00 0.00 77 VAL A O 1
ATOM 1212 N N . VAL A 1 78 ? -0.028 3.238 -5.014 1.00 0.00 78 VAL A N 1
ATOM 1213 C CA . VAL A 1 78 ? -0.291 2.291 -6.091 1.00 0.00 78 VAL A CA 1
ATOM 1214 C C . VAL A 1 78 ? 0.761 1.187 -6.121 1.00 0.00 78 VAL A C 1
ATOM 1215 O O . VAL A 1 78 ? 1.924 1.414 -5.787 1.00 0.00 78 VAL A O 1
ATOM 1228 N N . VAL A 1 79 ? 0.345 -0.009 -6.525 1.00 0.00 79 VAL A N 1
ATOM 1229 C CA . VAL A 1 79 ? 1.251 -1.148 -6.601 1.00 0.00 79 VAL A CA 1
ATOM 1230 C C . VAL A 1 79 ? 1.343 -1.683 -8.026 1.00 0.00 79 VAL A C 1
ATOM 1231 O O . VAL A 1 79 ? 0.443 -2.376 -8.498 1.00 0.00 79 VAL A O 1
ATOM 1244 N N . GLU A 1 80 ? 2.438 -1.356 -8.705 1.00 0.00 80 GLU A N 1
ATOM 1245 C CA . GLU A 1 80 ? 2.647 -1.804 -10.077 1.00 0.00 80 GLU A CA 1
ATOM 1246 C C . GLU A 1 80 ? 3.447 -3.103 -10.110 1.00 0.00 80 GLU A C 1
ATOM 1247 O O . GLU A 1 80 ? 4.323 -3.325 -9.273 1.00 0.00 80 GLU A O 1
ATOM 1259 N N . ILE A 1 81 ? 3.139 -3.956 -11.080 1.00 0.00 81 ILE A N 1
ATOM 1260 C CA . ILE A 1 81 ? 3.830 -5.232 -11.222 1.00 0.00 81 ILE A CA 1
ATOM 1261 C C . ILE A 1 81 ? 4.814 -5.198 -12.386 1.00 0.00 81 ILE A C 1
ATOM 1262 O O . ILE A 1 81 ? 4.412 -5.182 -13.550 1.00 0.00 81 ILE A O 1
ATOM 1278 N N . ILE A 1 82 ? 6.103 -5.190 -12.065 1.00 0.00 82 ILE A N 1
ATOM 1279 C CA . ILE A 1 82 ? 7.144 -5.162 -13.084 1.00 0.00 82 ILE A CA 1
ATOM 1280 C C . ILE A 1 82 ? 8.164 -6.273 -12.860 1.00 0.00 82 ILE A C 1
ATOM 1281 O O . ILE A 1 82 ? 8.616 -6.498 -11.737 1.00 0.00 82 ILE A O 1
ATOM 1297 N N . LYS A 1 83 ? 8.525 -6.963 -13.936 1.00 0.00 83 LYS A N 1
ATOM 1298 C CA . LYS A 1 83 ? 9.495 -8.049 -13.859 1.00 0.00 83 LYS A CA 1
ATOM 1299 C C . LYS A 1 83 ? 9.246 -8.914 -12.627 1.00 0.00 83 LYS A C 1
ATOM 1300 O O . LYS A 1 83 ? 10.184 -9.426 -12.017 1.00 0.00 83 LYS A O 1
ATOM 1319 N N . ALA A 1 84 ? 7.976 -9.074 -12.268 1.00 0.00 84 ALA A N 1
ATOM 1320 C CA . ALA A 1 84 ? 7.605 -9.880 -11.112 1.00 0.00 84 ALA A CA 1
ATOM 1321 C C . ALA A 1 84 ? 8.103 -9.246 -9.818 1.00 0.00 84 ALA A C 1
ATOM 1322 O O . ALA A 1 84 ? 8.698 -9.917 -8.974 1.00 0.00 84 ALA A O 1
ATOM 1329 N N . VAL A 1 85 ? 7.858 -7.948 -9.667 1.00 0.00 85 VAL A N 1
ATOM 1330 C CA . VAL A 1 85 ? 8.282 -7.223 -8.475 1.00 0.00 85 VAL A CA 1
ATOM 1331 C C . VAL A 1 85 ? 7.203 -6.250 -8.012 1.00 0.00 85 VAL A C 1
ATOM 1332 O O . VAL A 1 85 ? 6.454 -5.704 -8.823 1.00 0.00 85 VAL A O 1
ATOM 1345 N N . CYS A 1 86 ? 7.130 -6.037 -6.702 1.00 0.00 86 CYS A N 1
ATOM 1346 C CA . CYS A 1 86 ? 6.142 -5.130 -6.129 1.00 0.00 86 CYS A CA 1
ATOM 1347 C C . CYS A 1 86 ? 6.659 -3.695 -6.128 1.00 0.00 86 CYS A C 1
ATOM 1348 O O . CYS A 1 86 ? 7.535 -3.341 -5.339 1.00 0.00 86 CYS A O 1
ATOM 1356 N N . CYS A 1 87 ? 6.112 -2.874 -7.018 1.00 0.00 87 CYS A N 1
ATOM 1357 C CA . CYS A 1 87 ? 6.519 -1.477 -7.121 1.00 0.00 87 CYS A CA 1
ATOM 1358 C C . CYS A 1 87 ? 5.509 -0.564 -6.433 1.00 0.00 87 CYS A C 1
ATOM 1359 O O . CYS A 1 87 ? 4.406 -0.350 -6.936 1.00 0.00 87 CYS A O 1
ATOM 1367 N N . LEU A 1 88 ? 5.894 -0.029 -5.279 1.00 0.00 88 LEU A N 1
ATOM 1368 C CA . LEU A 1 88 ? 5.022 0.860 -4.520 1.00 0.00 88 LEU A CA 1
ATOM 1369 C C . LEU A 1 88 ? 5.312 2.320 -4.851 1.00 0.00 88 LEU A C 1
ATOM 1370 O O . LEU A 1 88 ? 6.410 2.818 -4.600 1.00 0.00 88 LEU A O 1
ATOM 1386 N N . SER A 1 89 ? 4.320 3.003 -5.413 1.00 0.00 89 SER A N 1
ATOM 1387 C CA . SER A 1 89 ? 4.469 4.406 -5.779 1.00 0.00 89 SER A CA 1
ATOM 1388 C C . SER A 1 89 ? 3.558 5.289 -4.932 1.00 0.00 89 SER A C 1
ATOM 1389 O O . SER A 1 89 ? 2.337 5.135 -4.945 1.00 0.00 89 SER A O 1
ATOM 1397 N N . VAL A 1 90 ? 4.162 6.216 -4.194 1.00 0.00 90 VAL A N 1
ATOM 1398 C CA . VAL A 1 90 ? 3.407 7.125 -3.340 1.00 0.00 90 VAL A CA 1
ATOM 1399 C C . VAL A 1 90 ? 3.283 8.504 -3.979 1.00 0.00 90 VAL A C 1
ATOM 1400 O O . VAL A 1 90 ? 4.283 9.178 -4.226 1.00 0.00 90 VAL A O 1
ATOM 1413 N N . VAL A 1 91 ? 2.048 8.918 -4.245 1.00 0.00 91 VAL A N 1
ATOM 1414 C CA . VAL A 1 91 ? 1.793 10.218 -4.854 1.00 0.00 91 VAL A CA 1
ATOM 1415 C C . VAL A 1 91 ? 1.056 11.141 -3.890 1.00 0.00 91 VAL A C 1
ATOM 1416 O O . VAL A 1 91 ? 0.000 10.793 -3.363 1.00 0.00 91 VAL A O 1
ATOM 1429 N N . LYS A 1 92 ? 1.621 12.322 -3.663 1.00 0.00 92 LYS A N 1
ATOM 1430 C CA . LYS A 1 92 ? 1.019 13.299 -2.764 1.00 0.00 92 LYS A CA 1
ATOM 1431 C C . LYS A 1 92 ? 0.189 14.315 -3.541 1.00 0.00 92 LYS A C 1
ATOM 1432 O O . LYS A 1 92 ? 0.732 15.211 -4.188 1.00 0.00 92 LYS A O 1
ATOM 1451 N N . SER A 1 93 ? -1.131 14.171 -3.473 1.00 0.00 93 SER A N 1
ATOM 1452 C CA . SER A 1 93 ? -2.036 15.076 -4.172 1.00 0.00 93 SER A CA 1
ATOM 1453 C C . SER A 1 93 ? -2.935 15.815 -3.186 1.00 0.00 93 SER A C 1
ATOM 1454 O O . SER A 1 93 ? -3.579 15.202 -2.336 1.00 0.00 93 SER A O 1
ATOM 1462 N N . GLY A 1 94 ? -2.973 17.139 -3.307 1.00 0.00 94 GLY A N 1
ATOM 1463 C CA . GLY A 1 94 ? -3.795 17.942 -2.420 1.00 0.00 94 GLY A CA 1
ATOM 1464 C C . GLY A 1 94 ? -4.480 19.085 -3.142 1.00 0.00 94 GLY A C 1
ATOM 1465 O O . GLY A 1 94 ? -3.948 20.191 -3.243 1.00 0.00 94 GLY A O 1
ATOM 1469 N N . PRO A 1 95 ? -5.688 18.823 -3.662 1.00 0.00 95 PRO A N 1
ATOM 1470 C CA . PRO A 1 95 ? -6.472 19.826 -4.388 1.00 0.00 95 PRO A CA 1
ATOM 1471 C C . PRO A 1 95 ? -6.997 20.926 -3.472 1.00 0.00 95 PRO A C 1
ATOM 1472 O O . PRO A 1 95 ? -7.658 21.861 -3.924 1.00 0.00 95 PRO A O 1
ATOM 1483 N N . SER A 1 96 ? -6.697 20.809 -2.182 1.00 0.00 96 SER A N 1
ATOM 1484 C CA . SER A 1 96 ? -7.142 21.793 -1.202 1.00 0.00 96 SER A CA 1
ATOM 1485 C C . SER A 1 96 ? -6.341 23.085 -1.328 1.00 0.00 96 SER A C 1
ATOM 1486 O O . SER A 1 96 ? -5.118 23.087 -1.193 1.00 0.00 96 SER A O 1
ATOM 1494 N N . SER A 1 97 ? -7.042 24.185 -1.587 1.00 0.00 97 SER A N 1
ATOM 1495 C CA . SER A 1 97 ? -6.397 25.485 -1.735 1.00 0.00 97 SER A CA 1
ATOM 1496 C C . SER A 1 97 ? -5.148 25.375 -2.604 1.00 0.00 97 SER A C 1
ATOM 1497 O O . SER A 1 97 ? -4.124 25.995 -2.319 1.00 0.00 97 SER A O 1
ATOM 1505 N N . GLY A 1 98 ? -5.241 24.582 -3.667 1.00 0.00 98 GLY A N 1
ATOM 1506 C CA . GLY A 1 98 ? -4.112 24.405 -4.562 1.00 0.00 98 GLY A CA 1
ATOM 1507 C C . GLY A 1 98 ? -2.853 23.984 -3.830 1.00 0.00 98 GLY A C 1
ATOM 1508 O O . GLY A 1 98 ? -2.405 22.845 -3.957 1.00 0.00 98 GLY A O 1
ATOM 1512 N N . GLY A 1 1 ? -3.876 -7.141 16.155 1.00 0.00 1 GLY A N 2
ATOM 1513 C CA . GLY A 1 1 ? -3.922 -8.590 16.213 1.00 0.00 1 GLY A CA 2
ATOM 1514 C C . GLY A 1 1 ? -3.205 -9.240 15.046 1.00 0.00 1 GLY A C 2
ATOM 1515 O O . GLY A 1 1 ? -2.874 -8.575 14.065 1.00 0.00 1 GLY A O 2
ATOM 1519 N N . SER A 1 2 ? -2.964 -10.543 15.153 1.00 0.00 2 SER A N 2
ATOM 1520 C CA . SER A 1 2 ? -2.277 -11.282 14.100 1.00 0.00 2 SER A CA 2
ATOM 1521 C C . SER A 1 2 ? -3.261 -11.742 13.029 1.00 0.00 2 SER A C 2
ATOM 1522 O O . SER A 1 2 ? -3.250 -12.902 12.617 1.00 0.00 2 SER A O 2
ATOM 1530 N N . SER A 1 3 ? -4.111 -10.823 12.581 1.00 0.00 3 SER A N 2
ATOM 1531 C CA . SER A 1 3 ? -5.105 -11.134 11.560 1.00 0.00 3 SER A CA 2
ATOM 1532 C C . SER A 1 3 ? -4.458 -11.217 10.181 1.00 0.00 3 SER A C 2
ATOM 1533 O O . SER A 1 3 ? -4.432 -10.238 9.436 1.00 0.00 3 SER A O 2
ATOM 1541 N N . GLY A 1 4 ? -3.938 -12.394 9.848 1.00 0.00 4 GLY A N 2
ATOM 1542 C CA . GLY A 1 4 ? -3.298 -12.585 8.559 1.00 0.00 4 GLY A CA 2
ATOM 1543 C C . GLY A 1 4 ? -2.966 -14.038 8.286 1.00 0.00 4 GLY A C 2
ATOM 1544 O O . GLY A 1 4 ? -3.074 -14.884 9.174 1.00 0.00 4 GLY A O 2
ATOM 1548 N N . SER A 1 5 ? -2.563 -14.330 7.054 1.00 0.00 5 SER A N 2
ATOM 1549 C CA . SER A 1 5 ? -2.219 -15.692 6.664 1.00 0.00 5 SER A CA 2
ATOM 1550 C C . SER A 1 5 ? -0.884 -15.727 5.927 1.00 0.00 5 SER A C 2
ATOM 1551 O O . SER A 1 5 ? -0.838 -15.657 4.699 1.00 0.00 5 SER A O 2
ATOM 1559 N N . SER A 1 6 ? 0.202 -15.834 6.687 1.00 0.00 6 SER A N 2
ATOM 1560 C CA . SER A 1 6 ? 1.539 -15.874 6.108 1.00 0.00 6 SER A CA 2
ATOM 1561 C C . SER A 1 6 ? 1.749 -17.158 5.311 1.00 0.00 6 SER A C 2
ATOM 1562 O O . SER A 1 6 ? 1.550 -18.259 5.824 1.00 0.00 6 SER A O 2
ATOM 1570 N N . GLY A 1 7 ? 2.151 -17.008 4.053 1.00 0.00 7 GLY A N 2
ATOM 1571 C CA . GLY A 1 7 ? 2.381 -18.163 3.205 1.00 0.00 7 GLY A CA 2
ATOM 1572 C C . GLY A 1 7 ? 3.251 -17.839 2.007 1.00 0.00 7 GLY A C 2
ATOM 1573 O O . GLY A 1 7 ? 4.336 -18.399 1.848 1.00 0.00 7 GLY A O 2
ATOM 1577 N N . LYS A 1 8 ? 2.775 -16.933 1.160 1.00 0.00 8 LYS A N 2
ATOM 1578 C CA . LYS A 1 8 ? 3.516 -16.534 -0.031 1.00 0.00 8 LYS A CA 2
ATOM 1579 C C . LYS A 1 8 ? 4.551 -15.465 0.305 1.00 0.00 8 LYS A C 2
ATOM 1580 O O . LYS A 1 8 ? 4.223 -14.285 0.421 1.00 0.00 8 LYS A O 2
ATOM 1599 N N . ALA A 1 9 ? 5.802 -15.887 0.458 1.00 0.00 9 ALA A N 2
ATOM 1600 C CA . ALA A 1 9 ? 6.885 -14.966 0.776 1.00 0.00 9 ALA A CA 2
ATOM 1601 C C . ALA A 1 9 ? 6.687 -13.623 0.080 1.00 0.00 9 ALA A C 2
ATOM 1602 O O . ALA A 1 9 ? 6.816 -12.567 0.699 1.00 0.00 9 ALA A O 2
ATOM 1609 N N . PHE A 1 10 ? 6.373 -13.672 -1.210 1.00 0.00 10 PHE A N 2
ATOM 1610 C CA . PHE A 1 10 ? 6.159 -12.459 -1.991 1.00 0.00 10 PHE A CA 2
ATOM 1611 C C . PHE A 1 10 ? 5.511 -11.371 -1.139 1.00 0.00 10 PHE A C 2
ATOM 1612 O O . PHE A 1 10 ? 5.942 -10.217 -1.152 1.00 0.00 10 PHE A O 2
ATOM 1629 N N . LEU A 1 11 ? 4.474 -11.747 -0.399 1.00 0.00 11 LEU A N 2
ATOM 1630 C CA . LEU A 1 11 ? 3.765 -10.805 0.460 1.00 0.00 11 LEU A CA 2
ATOM 1631 C C . LEU A 1 11 ? 4.505 -10.607 1.779 1.00 0.00 11 LEU A C 2
ATOM 1632 O O . LEU A 1 11 ? 4.783 -9.478 2.182 1.00 0.00 11 LEU A O 2
ATOM 1648 N N . GLU A 1 12 ? 4.821 -11.713 2.445 1.00 0.00 12 GLU A N 2
ATOM 1649 C CA . GLU A 1 12 ? 5.530 -11.660 3.718 1.00 0.00 12 GLU A CA 2
ATOM 1650 C C . GLU A 1 12 ? 6.593 -10.565 3.705 1.00 0.00 12 GLU A C 2
ATOM 1651 O O . GLU A 1 12 ? 6.655 -9.734 4.611 1.00 0.00 12 GLU A O 2
ATOM 1663 N N . ASP A 1 13 ? 7.427 -10.571 2.671 1.00 0.00 13 ASP A N 2
ATOM 1664 C CA . ASP A 1 13 ? 8.487 -9.578 2.537 1.00 0.00 13 ASP A CA 2
ATOM 1665 C C . ASP A 1 13 ? 7.905 -8.197 2.253 1.00 0.00 13 ASP A C 2
ATOM 1666 O O . ASP A 1 13 ? 8.240 -7.222 2.925 1.00 0.00 13 ASP A O 2
ATOM 1675 N N . MET A 1 14 ? 7.033 -8.122 1.253 1.00 0.00 14 MET A N 2
ATOM 1676 C CA . MET A 1 14 ? 6.405 -6.860 0.881 1.00 0.00 14 MET A CA 2
ATOM 1677 C C . MET A 1 14 ? 6.010 -6.063 2.120 1.00 0.00 14 MET A C 2
ATOM 1678 O O . MET A 1 14 ? 6.470 -4.938 2.320 1.00 0.00 14 MET A O 2
ATOM 1692 N N . LYS A 1 15 ? 5.155 -6.652 2.949 1.00 0.00 15 LYS A N 2
ATOM 1693 C CA . LYS A 1 15 ? 4.699 -5.997 4.169 1.00 0.00 15 LYS A CA 2
ATOM 1694 C C . LYS A 1 15 ? 5.814 -5.161 4.789 1.00 0.00 15 LYS A C 2
ATOM 1695 O O . LYS A 1 15 ? 5.778 -3.931 4.748 1.00 0.00 15 LYS A O 2
ATOM 1714 N N . LYS A 1 16 ? 6.805 -5.836 5.361 1.00 0.00 16 LYS A N 2
ATOM 1715 C CA . LYS A 1 16 ? 7.933 -5.157 5.987 1.00 0.00 16 LYS A CA 2
ATOM 1716 C C . LYS A 1 16 ? 8.326 -3.913 5.195 1.00 0.00 16 LYS A C 2
ATOM 1717 O O . LYS A 1 16 ? 8.168 -2.788 5.670 1.00 0.00 16 LYS A O 2
ATOM 1736 N N . TYR A 1 17 ? 8.837 -4.124 3.987 1.00 0.00 17 TYR A N 2
ATOM 1737 C CA . TYR A 1 17 ? 9.253 -3.020 3.131 1.00 0.00 17 TYR A CA 2
ATOM 1738 C C . TYR A 1 17 ? 8.210 -1.906 3.132 1.00 0.00 17 TYR A C 2
ATOM 1739 O O . TYR A 1 17 ? 8.444 -0.822 3.665 1.00 0.00 17 TYR A O 2
ATOM 1757 N N . ALA A 1 18 ? 7.058 -2.183 2.530 1.00 0.00 18 ALA A N 2
ATOM 1758 C CA . ALA A 1 18 ? 5.977 -1.208 2.463 1.00 0.00 18 ALA A CA 2
ATOM 1759 C C . ALA A 1 18 ? 5.797 -0.495 3.799 1.00 0.00 18 ALA A C 2
ATOM 1760 O O . ALA A 1 18 ? 5.470 0.690 3.842 1.00 0.00 18 ALA A O 2
ATOM 1767 N N . GLU A 1 19 ? 6.012 -1.227 4.888 1.00 0.00 19 GLU A N 2
ATOM 1768 C CA . GLU A 1 19 ? 5.871 -0.664 6.226 1.00 0.00 19 GLU A CA 2
ATOM 1769 C C . GLU A 1 19 ? 6.976 0.350 6.509 1.00 0.00 19 GLU A C 2
ATOM 1770 O O . GLU A 1 19 ? 6.728 1.555 6.572 1.00 0.00 19 GLU A O 2
ATOM 1782 N N . THR A 1 20 ? 8.197 -0.147 6.680 1.00 0.00 20 THR A N 2
ATOM 1783 C CA . THR A 1 20 ? 9.340 0.713 6.958 1.00 0.00 20 THR A CA 2
ATOM 1784 C C . THR A 1 20 ? 9.524 1.755 5.860 1.00 0.00 20 THR A C 2
ATOM 1785 O O . THR A 1 20 ? 10.286 2.709 6.017 1.00 0.00 20 THR A O 2
ATOM 1796 N N . PHE A 1 21 ? 8.820 1.567 4.748 1.00 0.00 21 PHE A N 2
ATOM 1797 C CA . PHE A 1 21 ? 8.906 2.491 3.623 1.00 0.00 21 PHE A CA 2
ATOM 1798 C C . PHE A 1 21 ? 7.814 3.552 3.707 1.00 0.00 21 PHE A C 2
ATOM 1799 O O . PHE A 1 21 ? 8.036 4.716 3.370 1.00 0.00 21 PHE A O 2
ATOM 1816 N N . LEU A 1 22 ? 6.633 3.143 4.156 1.00 0.00 22 LEU A N 2
ATOM 1817 C CA . LEU A 1 22 ? 5.503 4.057 4.284 1.00 0.00 22 LEU A CA 2
ATOM 1818 C C . LEU A 1 22 ? 5.407 4.609 5.703 1.00 0.00 22 LEU A C 2
ATOM 1819 O O . LEU A 1 22 ? 4.523 5.408 6.009 1.00 0.00 22 LEU A O 2
ATOM 1835 N N . GLU A 1 23 ? 6.323 4.177 6.564 1.00 0.00 23 GLU A N 2
ATOM 1836 C CA . GLU A 1 23 ? 6.341 4.629 7.950 1.00 0.00 23 GLU A CA 2
ATOM 1837 C C . GLU A 1 23 ? 6.198 6.147 8.029 1.00 0.00 23 GLU A C 2
ATOM 1838 O O . GLU A 1 23 ? 5.288 6.677 8.666 1.00 0.00 23 GLU A O 2
ATOM 1850 N N . PRO A 1 24 ? 7.119 6.863 7.367 1.00 0.00 24 PRO A N 2
ATOM 1851 C CA . PRO A 1 24 ? 7.118 8.328 7.347 1.00 0.00 24 PRO A CA 2
ATOM 1852 C C . PRO A 1 24 ? 5.955 8.896 6.541 1.00 0.00 24 PRO A C 2
ATOM 1853 O O . PRO A 1 24 ? 5.731 10.106 6.525 1.00 0.00 24 PRO A O 2
ATOM 1864 N N . TRP A 1 25 ? 5.219 8.015 5.873 1.00 0.00 25 TRP A N 2
ATOM 1865 C CA . TRP A 1 25 ? 4.078 8.430 5.065 1.00 0.00 25 TRP A CA 2
ATOM 1866 C C . TRP A 1 25 ? 2.765 8.078 5.755 1.00 0.00 25 TRP A C 2
ATOM 1867 O O . TRP A 1 25 ? 1.719 8.653 5.451 1.00 0.00 25 TRP A O 2
ATOM 1888 N N . PHE A 1 26 ? 2.825 7.132 6.686 1.00 0.00 26 PHE A N 2
ATOM 1889 C CA . PHE A 1 26 ? 1.640 6.704 7.420 1.00 0.00 26 PHE A CA 2
ATOM 1890 C C . PHE A 1 26 ? 1.911 6.674 8.921 1.00 0.00 26 PHE A C 2
ATOM 1891 O O . PHE A 1 26 ? 1.082 7.107 9.722 1.00 0.00 26 PHE A O 2
ATOM 1908 N N . LYS A 1 27 ? 3.077 6.160 9.296 1.00 0.00 27 LYS A N 2
ATOM 1909 C CA . LYS A 1 27 ? 3.460 6.073 10.700 1.00 0.00 27 LYS A CA 2
ATOM 1910 C C . LYS A 1 27 ? 3.895 7.435 11.231 1.00 0.00 27 LYS A C 2
ATOM 1911 O O . LYS A 1 27 ? 4.636 8.162 10.569 1.00 0.00 27 LYS A O 2
ATOM 1930 N N . ALA A 1 28 ? 3.431 7.774 12.429 1.00 0.00 28 ALA A N 2
ATOM 1931 C CA . ALA A 1 28 ? 3.776 9.047 13.049 1.00 0.00 28 ALA A CA 2
ATOM 1932 C C . ALA A 1 28 ? 5.251 9.375 12.847 1.00 0.00 28 ALA A C 2
ATOM 1933 O O . ALA A 1 28 ? 6.080 8.497 12.608 1.00 0.00 28 ALA A O 2
ATOM 1940 N N . PRO A 1 29 ? 5.588 10.670 12.943 1.00 0.00 29 PRO A N 2
ATOM 1941 C CA . PRO A 1 29 ? 4.610 11.724 13.226 1.00 0.00 29 PRO A CA 2
ATOM 1942 C C . PRO A 1 29 ? 3.656 11.959 12.060 1.00 0.00 29 PRO A C 2
ATOM 1943 O O . PRO A 1 29 ? 2.731 12.764 12.155 1.00 0.00 29 PRO A O 2
ATOM 1954 N N . ASN A 1 30 ? 3.888 11.249 10.960 1.00 0.00 30 ASN A N 2
ATOM 1955 C CA . ASN A 1 30 ? 3.048 11.381 9.775 1.00 0.00 30 ASN A CA 2
ATOM 1956 C C . ASN A 1 30 ? 1.744 10.607 9.944 1.00 0.00 30 ASN A C 2
ATOM 1957 O O . ASN A 1 30 ? 1.688 9.611 10.666 1.00 0.00 30 ASN A O 2
ATOM 1968 N N . LYS A 1 31 ? 0.696 11.073 9.273 1.00 0.00 31 LYS A N 2
ATOM 1969 C CA . LYS A 1 31 ? -0.609 10.425 9.346 1.00 0.00 31 LYS A CA 2
ATOM 1970 C C . LYS A 1 31 ? -1.596 11.081 8.386 1.00 0.00 31 LYS A C 2
ATOM 1971 O O . LYS A 1 31 ? -1.355 12.180 7.887 1.00 0.00 31 LYS A O 2
ATOM 1990 N N . GLY A 1 32 ? -2.710 10.400 8.132 1.00 0.00 32 GLY A N 2
ATOM 1991 C CA . GLY A 1 32 ? -3.717 10.933 7.234 1.00 0.00 32 GLY A CA 2
ATOM 1992 C C . GLY A 1 32 ? -4.443 9.846 6.466 1.00 0.00 32 GLY A C 2
ATOM 1993 O O . GLY A 1 32 ? -4.470 8.689 6.887 1.00 0.00 32 GLY A O 2
ATOM 1997 N N . THR A 1 33 ? -5.035 10.217 5.335 1.00 0.00 33 THR A N 2
ATOM 1998 C CA . THR A 1 33 ? -5.767 9.267 4.508 1.00 0.00 33 THR A CA 2
ATOM 1999 C C . THR A 1 33 ? -4.964 8.881 3.271 1.00 0.00 33 THR A C 2
ATOM 2000 O O . THR A 1 33 ? -3.926 9.478 2.981 1.00 0.00 33 THR A O 2
ATOM 2011 N N . PHE A 1 34 ? -5.449 7.880 2.544 1.00 0.00 34 PHE A N 2
ATOM 2012 C CA . PHE A 1 34 ? -4.775 7.415 1.337 1.00 0.00 34 PHE A CA 2
ATOM 2013 C C . PHE A 1 34 ? -5.690 6.509 0.519 1.00 0.00 34 PHE A C 2
ATOM 2014 O O . PHE A 1 34 ? -6.793 6.172 0.949 1.00 0.00 34 PHE A O 2
ATOM 2031 N N . GLN A 1 35 ? -5.223 6.119 -0.663 1.00 0.00 35 GLN A N 2
ATOM 2032 C CA . GLN A 1 35 ? -6.000 5.253 -1.543 1.00 0.00 35 GLN A CA 2
ATOM 2033 C C . GLN A 1 35 ? -5.103 4.224 -2.223 1.00 0.00 35 GLN A C 2
ATOM 2034 O O . GLN A 1 35 ? -4.277 4.569 -3.068 1.00 0.00 35 GLN A O 2
ATOM 2048 N N . ILE A 1 36 ? -5.272 2.960 -1.849 1.00 0.00 36 ILE A N 2
ATOM 2049 C CA . ILE A 1 36 ? -4.479 1.881 -2.424 1.00 0.00 36 ILE A CA 2
ATOM 2050 C C . ILE A 1 36 ? -5.084 1.393 -3.736 1.00 0.00 36 ILE A C 2
ATOM 2051 O O . ILE A 1 36 ? -6.303 1.287 -3.869 1.00 0.00 36 ILE A O 2
ATOM 2067 N N . VAL A 1 37 ? -4.222 1.095 -4.704 1.00 0.00 37 VAL A N 2
ATOM 2068 C CA . VAL A 1 37 ? -4.670 0.615 -6.006 1.00 0.00 37 VAL A CA 2
ATOM 2069 C C . VAL A 1 37 ? -3.701 -0.414 -6.576 1.00 0.00 37 VAL A C 2
ATOM 2070 O O . VAL A 1 37 ? -2.494 -0.177 -6.639 1.00 0.00 37 VAL A O 2
ATOM 2083 N N . TYR A 1 38 ? -4.235 -1.557 -6.990 1.00 0.00 38 TYR A N 2
ATOM 2084 C CA . TYR A 1 38 ? -3.417 -2.624 -7.554 1.00 0.00 38 TYR A CA 2
ATOM 2085 C C . TYR A 1 38 ? -3.301 -2.479 -9.069 1.00 0.00 38 TYR A C 2
ATOM 2086 O O . TYR A 1 38 ? -4.216 -2.837 -9.811 1.00 0.00 38 TYR A O 2
ATOM 2104 N N . LYS A 1 39 ? -2.169 -1.952 -9.521 1.00 0.00 39 LYS A N 2
ATOM 2105 C CA . LYS A 1 39 ? -1.929 -1.761 -10.946 1.00 0.00 39 LYS A CA 2
ATOM 2106 C C . LYS A 1 39 ? -1.395 -3.039 -11.585 1.00 0.00 39 LYS A C 2
ATOM 2107 O O . LYS A 1 39 ? -0.262 -3.446 -11.327 1.00 0.00 39 LYS A O 2
ATOM 2126 N N . SER A 1 40 ? -2.217 -3.666 -12.420 1.00 0.00 40 SER A N 2
ATOM 2127 C CA . SER A 1 40 ? -1.828 -4.899 -13.094 1.00 0.00 40 SER A CA 2
ATOM 2128 C C . SER A 1 40 ? -2.356 -4.927 -14.525 1.00 0.00 40 SER A C 2
ATOM 2129 O O . SER A 1 40 ? -3.536 -4.674 -14.767 1.00 0.00 40 SER A O 2
ATOM 2137 N N . ARG A 1 41 ? -1.473 -5.235 -15.469 1.00 0.00 41 ARG A N 2
ATOM 2138 C CA . ARG A 1 41 ? -1.849 -5.295 -16.876 1.00 0.00 41 ARG A CA 2
ATOM 2139 C C . ARG A 1 41 ? -1.729 -6.719 -17.411 1.00 0.00 41 ARG A C 2
ATOM 2140 O O . ARG A 1 41 ? -2.709 -7.305 -17.869 1.00 0.00 41 ARG A O 2
ATOM 2161 N N . ASN A 1 42 ? -0.521 -7.269 -17.350 1.00 0.00 42 ASN A N 2
ATOM 2162 C CA . ASN A 1 42 ? -0.272 -8.624 -17.829 1.00 0.00 42 ASN A CA 2
ATOM 2163 C C . ASN A 1 42 ? 0.491 -9.438 -16.789 1.00 0.00 42 ASN A C 2
ATOM 2164 O O . ASN A 1 42 ? 1.695 -9.655 -16.917 1.00 0.00 42 ASN A O 2
ATOM 2175 N N . ASN A 1 43 ? -0.220 -9.886 -15.759 1.00 0.00 43 ASN A N 2
ATOM 2176 C CA . ASN A 1 43 ? 0.390 -10.676 -14.695 1.00 0.00 43 ASN A CA 2
ATOM 2177 C C . ASN A 1 43 ? -0.672 -11.216 -13.742 1.00 0.00 43 ASN A C 2
ATOM 2178 O O . ASN A 1 43 ? -1.453 -10.456 -13.171 1.00 0.00 43 ASN A O 2
ATOM 2189 N N . SER A 1 44 ? -0.693 -12.535 -13.575 1.00 0.00 44 SER A N 2
ATOM 2190 C CA . SER A 1 44 ? -1.660 -13.178 -12.693 1.00 0.00 44 SER A CA 2
ATOM 2191 C C . SER A 1 44 ? -0.965 -14.142 -11.736 1.00 0.00 44 SER A C 2
ATOM 2192 O O . SER A 1 44 ? -0.894 -15.345 -11.990 1.00 0.00 44 SER A O 2
ATOM 2200 N N . HIS A 1 45 ? -0.454 -13.604 -10.633 1.00 0.00 45 HIS A N 2
ATOM 2201 C CA . HIS A 1 45 ? 0.235 -14.415 -9.635 1.00 0.00 45 HIS A CA 2
ATOM 2202 C C . HIS A 1 45 ? -0.578 -14.499 -8.347 1.00 0.00 45 HIS A C 2
ATOM 2203 O O . HIS A 1 45 ? -0.978 -15.583 -7.923 1.00 0.00 45 HIS A O 2
ATOM 2217 N N . VAL A 1 46 ? -0.817 -13.347 -7.729 1.00 0.00 46 VAL A N 2
ATOM 2218 C CA . VAL A 1 46 ? -1.583 -13.289 -6.489 1.00 0.00 46 VAL A CA 2
ATOM 2219 C C . VAL A 1 46 ? -2.774 -12.347 -6.621 1.00 0.00 46 VAL A C 2
ATOM 2220 O O . VAL A 1 46 ? -2.681 -11.299 -7.259 1.00 0.00 46 VAL A O 2
ATOM 2233 N N . ASN A 1 47 ? -3.893 -12.728 -6.014 1.00 0.00 47 ASN A N 2
ATOM 2234 C CA . ASN A 1 47 ? -5.104 -11.916 -6.064 1.00 0.00 47 ASN A CA 2
ATOM 2235 C C . ASN A 1 47 ? -4.829 -10.498 -5.574 1.00 0.00 47 ASN A C 2
ATOM 2236 O O . ASN A 1 47 ? -4.261 -10.301 -4.499 1.00 0.00 47 ASN A O 2
ATOM 2247 N N . ARG A 1 48 ? -5.237 -9.514 -6.368 1.00 0.00 48 ARG A N 2
ATOM 2248 C CA . ARG A 1 48 ? -5.034 -8.114 -6.016 1.00 0.00 48 ARG A CA 2
ATOM 2249 C C . ARG A 1 48 ? -5.640 -7.804 -4.650 1.00 0.00 48 ARG A C 2
ATOM 2250 O O . ARG A 1 48 ? -5.007 -7.163 -3.812 1.00 0.00 48 ARG A O 2
ATOM 2271 N N . GLU A 1 49 ? -6.869 -8.263 -4.436 1.00 0.00 49 GLU A N 2
ATOM 2272 C CA . GLU A 1 49 ? -7.559 -8.033 -3.172 1.00 0.00 49 GLU A CA 2
ATOM 2273 C C . GLU A 1 49 ? -6.610 -8.214 -1.992 1.00 0.00 49 GLU A C 2
ATOM 2274 O O . GLU A 1 49 ? -6.554 -7.376 -1.093 1.00 0.00 49 GLU A O 2
ATOM 2286 N N . GLU A 1 50 ? -5.864 -9.315 -2.003 1.00 0.00 50 GLU A N 2
ATOM 2287 C CA . GLU A 1 50 ? -4.918 -9.607 -0.933 1.00 0.00 50 GLU A CA 2
ATOM 2288 C C . GLU A 1 50 ? -3.951 -8.443 -0.729 1.00 0.00 50 GLU A C 2
ATOM 2289 O O . GLU A 1 50 ? -3.836 -7.903 0.371 1.00 0.00 50 GLU A O 2
ATOM 2301 N N . VAL A 1 51 ? -3.259 -8.063 -1.798 1.00 0.00 51 VAL A N 2
ATOM 2302 C CA . VAL A 1 51 ? -2.302 -6.964 -1.738 1.00 0.00 51 VAL A CA 2
ATOM 2303 C C . VAL A 1 51 ? -2.968 -5.682 -1.252 1.00 0.00 51 VAL A C 2
ATOM 2304 O O . VAL A 1 51 ? -2.625 -5.155 -0.193 1.00 0.00 51 VAL A O 2
ATOM 2317 N N . ILE A 1 52 ? -3.923 -5.185 -2.031 1.00 0.00 52 ILE A N 2
ATOM 2318 C CA . ILE A 1 52 ? -4.638 -3.965 -1.679 1.00 0.00 52 ILE A CA 2
ATOM 2319 C C . ILE A 1 52 ? -5.107 -4.002 -0.228 1.00 0.00 52 ILE A C 2
ATOM 2320 O O . ILE A 1 52 ? -4.636 -3.229 0.606 1.00 0.00 52 ILE A O 2
ATOM 2336 N N . ARG A 1 53 ? -6.035 -4.906 0.065 1.00 0.00 53 ARG A N 2
ATOM 2337 C CA . ARG A 1 53 ? -6.567 -5.045 1.416 1.00 0.00 53 ARG A CA 2
ATOM 2338 C C . ARG A 1 53 ? -5.441 -5.041 2.446 1.00 0.00 53 ARG A C 2
ATOM 2339 O O . ARG A 1 53 ? -5.326 -4.115 3.249 1.00 0.00 53 ARG A O 2
ATOM 2360 N N . GLU A 1 54 ? -4.615 -6.082 2.417 1.00 0.00 54 GLU A N 2
ATOM 2361 C CA . GLU A 1 54 ? -3.501 -6.198 3.350 1.00 0.00 54 GLU A CA 2
ATOM 2362 C C . GLU A 1 54 ? -2.768 -4.867 3.491 1.00 0.00 54 GLU A C 2
ATOM 2363 O O . GLU A 1 54 ? -2.728 -4.279 4.573 1.00 0.00 54 GLU A O 2
ATOM 2375 N N . LEU A 1 55 ? -2.191 -4.397 2.391 1.00 0.00 55 LEU A N 2
ATOM 2376 C CA . LEU A 1 55 ? -1.459 -3.135 2.390 1.00 0.00 55 LEU A CA 2
ATOM 2377 C C . LEU A 1 55 ? -2.160 -2.098 3.262 1.00 0.00 55 LEU A C 2
ATOM 2378 O O . LEU A 1 55 ? -1.512 -1.267 3.898 1.00 0.00 55 LEU A O 2
ATOM 2394 N N . ALA A 1 56 ? -3.487 -2.155 3.288 1.00 0.00 56 ALA A N 2
ATOM 2395 C CA . ALA A 1 56 ? -4.276 -1.224 4.086 1.00 0.00 56 ALA A CA 2
ATOM 2396 C C . ALA A 1 56 ? -4.240 -1.599 5.563 1.00 0.00 56 ALA A C 2
ATOM 2397 O O . ALA A 1 56 ? -4.012 -0.750 6.424 1.00 0.00 56 ALA A O 2
ATOM 2404 N N . GLY A 1 57 ? -4.467 -2.877 5.851 1.00 0.00 57 GLY A N 2
ATOM 2405 C CA . GLY A 1 57 ? -4.457 -3.342 7.226 1.00 0.00 57 GLY A CA 2
ATOM 2406 C C . GLY A 1 57 ? -3.184 -2.961 7.956 1.00 0.00 57 GLY A C 2
ATOM 2407 O O . GLY A 1 57 ? -3.184 -2.809 9.178 1.00 0.00 57 GLY A O 2
ATOM 2411 N N . ILE A 1 58 ? -2.097 -2.809 7.208 1.00 0.00 58 ILE A N 2
ATOM 2412 C CA . ILE A 1 58 ? -0.812 -2.445 7.793 1.00 0.00 58 ILE A CA 2
ATOM 2413 C C . ILE A 1 58 ? -0.755 -0.954 8.108 1.00 0.00 58 ILE A C 2
ATOM 2414 O O . ILE A 1 58 ? -0.458 -0.557 9.235 1.00 0.00 58 ILE A O 2
ATOM 2430 N N . VAL A 1 59 ? -1.042 -0.131 7.104 1.00 0.00 59 VAL A N 2
ATOM 2431 C CA . VAL A 1 59 ? -1.026 1.317 7.274 1.00 0.00 59 VAL A CA 2
ATOM 2432 C C . VAL A 1 59 ? -1.595 1.717 8.630 1.00 0.00 59 VAL A C 2
ATOM 2433 O O . VAL A 1 59 ? -0.973 2.474 9.376 1.00 0.00 59 VAL A O 2
ATOM 2446 N N . CYS A 1 60 ? -2.780 1.205 8.942 1.00 0.00 60 CYS A N 2
ATOM 2447 C CA . CYS A 1 60 ? -3.435 1.509 10.210 1.00 0.00 60 CYS A CA 2
ATOM 2448 C C . CYS A 1 60 ? -2.577 1.056 11.387 1.00 0.00 60 CYS A C 2
ATOM 2449 O O . CYS A 1 60 ? -2.493 1.739 12.408 1.00 0.00 60 CYS A O 2
ATOM 2457 N N . THR A 1 61 ? -1.942 -0.103 11.239 1.00 0.00 61 THR A N 2
ATOM 2458 C CA . THR A 1 61 ? -1.094 -0.649 12.290 1.00 0.00 61 THR A CA 2
ATOM 2459 C C . THR A 1 61 ? -0.046 0.365 12.734 1.00 0.00 61 THR A C 2
ATOM 2460 O O . THR A 1 61 ? 0.362 0.384 13.896 1.00 0.00 61 THR A O 2
ATOM 2471 N N . LEU A 1 62 ? 0.386 1.209 11.803 1.00 0.00 62 LEU A N 2
ATOM 2472 C CA . LEU A 1 62 ? 1.386 2.228 12.099 1.00 0.00 62 LEU A CA 2
ATOM 2473 C C . LEU A 1 62 ? 0.800 3.328 12.979 1.00 0.00 62 LEU A C 2
ATOM 2474 O O . LEU A 1 62 ? 1.166 3.464 14.145 1.00 0.00 62 LEU A O 2
ATOM 2490 N N . ASN A 1 63 ? -0.114 4.108 12.412 1.00 0.00 63 ASN A N 2
ATOM 2491 C CA . ASN A 1 63 ? -0.752 5.195 13.145 1.00 0.00 63 ASN A CA 2
ATOM 2492 C C . ASN A 1 63 ? -2.272 5.074 13.084 1.00 0.00 63 ASN A C 2
ATOM 2493 O O . ASN A 1 63 ? -2.863 5.097 12.004 1.00 0.00 63 ASN A O 2
ATOM 2504 N N . SER A 1 64 ? -2.898 4.945 14.249 1.00 0.00 64 SER A N 2
ATOM 2505 C CA . SER A 1 64 ? -4.348 4.817 14.328 1.00 0.00 64 SER A CA 2
ATOM 2506 C C . SER A 1 64 ? -5.035 5.961 13.589 1.00 0.00 64 SER A C 2
ATOM 2507 O O . SER A 1 64 ? -6.152 5.811 13.093 1.00 0.00 64 SER A O 2
ATOM 2515 N N . GLU A 1 65 ? -4.359 7.104 13.519 1.00 0.00 65 GLU A N 2
ATOM 2516 C CA . GLU A 1 65 ? -4.905 8.274 12.841 1.00 0.00 65 GLU A CA 2
ATOM 2517 C C . GLU A 1 65 ? -5.043 8.019 11.343 1.00 0.00 65 GLU A C 2
ATOM 2518 O O . GLU A 1 65 ? -5.861 8.644 10.669 1.00 0.00 65 GLU A O 2
ATOM 2530 N N . ASN A 1 66 ? -4.236 7.096 10.829 1.00 0.00 66 ASN A N 2
ATOM 2531 C CA . ASN A 1 66 ? -4.267 6.759 9.410 1.00 0.00 66 ASN A CA 2
ATOM 2532 C C . ASN A 1 66 ? -5.579 6.073 9.042 1.00 0.00 66 ASN A C 2
ATOM 2533 O O . ASN A 1 66 ? -6.000 5.120 9.699 1.00 0.00 66 ASN A O 2
ATOM 2544 N N . LYS A 1 67 ? -6.222 6.564 7.988 1.00 0.00 67 LYS A N 2
ATOM 2545 C CA . LYS A 1 67 ? -7.485 5.999 7.530 1.00 0.00 67 LYS A CA 2
ATOM 2546 C C . LYS A 1 67 ? -7.576 6.032 6.008 1.00 0.00 67 LYS A C 2
ATOM 2547 O O . LYS A 1 67 ? -7.701 7.099 5.407 1.00 0.00 67 LYS A O 2
ATOM 2566 N N . VAL A 1 68 ? -7.514 4.857 5.390 1.00 0.00 68 VAL A N 2
ATOM 2567 C CA . VAL A 1 68 ? -7.592 4.752 3.937 1.00 0.00 68 VAL A CA 2
ATOM 2568 C C . VAL A 1 68 ? -8.941 5.242 3.423 1.00 0.00 68 VAL A C 2
ATOM 2569 O O . VAL A 1 68 ? -9.987 4.696 3.774 1.00 0.00 68 VAL A O 2
ATOM 2582 N N . ASP A 1 69 ? -8.909 6.276 2.589 1.00 0.00 69 ASP A N 2
ATOM 2583 C CA . ASP A 1 69 ? -10.129 6.840 2.023 1.00 0.00 69 ASP A CA 2
ATOM 2584 C C . ASP A 1 69 ? -10.093 6.794 0.499 1.00 0.00 69 ASP A C 2
ATOM 2585 O O . ASP A 1 69 ? -9.030 6.911 -0.112 1.00 0.00 69 ASP A O 2
ATOM 2594 N N . LEU A 1 70 ? -11.262 6.623 -0.110 1.00 0.00 70 LEU A N 2
ATOM 2595 C CA . LEU A 1 70 ? -11.365 6.560 -1.564 1.00 0.00 70 LEU A CA 2
ATOM 2596 C C . LEU A 1 70 ? -12.129 7.763 -2.108 1.00 0.00 70 LEU A C 2
ATOM 2597 O O . LEU A 1 70 ? -12.393 7.854 -3.307 1.00 0.00 70 LEU A O 2
ATOM 2613 N N . THR A 1 71 ? -12.482 8.685 -1.218 1.00 0.00 71 THR A N 2
ATOM 2614 C CA . THR A 1 71 ? -13.215 9.883 -1.608 1.00 0.00 71 THR A CA 2
ATOM 2615 C C . THR A 1 71 ? -12.363 11.133 -1.425 1.00 0.00 71 THR A C 2
ATOM 2616 O O . THR A 1 71 ? -12.344 12.014 -2.284 1.00 0.00 71 THR A O 2
ATOM 2627 N N . ASN A 1 72 ? -11.658 11.204 -0.301 1.00 0.00 72 ASN A N 2
ATOM 2628 C CA . ASN A 1 72 ? -10.802 12.348 -0.006 1.00 0.00 72 ASN A CA 2
ATOM 2629 C C . ASN A 1 72 ? -9.425 11.891 0.463 1.00 0.00 72 ASN A C 2
ATOM 2630 O O . ASN A 1 72 ? -8.932 12.300 1.514 1.00 0.00 72 ASN A O 2
ATOM 2641 N N . PRO A 1 73 ? -8.787 11.021 -0.335 1.00 0.00 73 PRO A N 2
ATOM 2642 C CA . PRO A 1 73 ? -7.457 10.490 -0.023 1.00 0.00 73 PRO A CA 2
ATOM 2643 C C . PRO A 1 73 ? -6.367 11.550 -0.142 1.00 0.00 73 PRO A C 2
ATOM 2644 O O . PRO A 1 73 ? -6.411 12.401 -1.029 1.00 0.00 73 PRO A O 2
ATOM 2655 N N . GLN A 1 74 ? -5.389 11.490 0.757 1.00 0.00 74 GLN A N 2
ATOM 2656 C CA . GLN A 1 74 ? -4.288 12.446 0.752 1.00 0.00 74 GLN A CA 2
ATOM 2657 C C . GLN A 1 74 ? -3.054 11.851 0.082 1.00 0.00 74 GLN A C 2
ATOM 2658 O O . GLN A 1 74 ? -2.262 12.567 -0.531 1.00 0.00 74 GLN A O 2
ATOM 2672 N N . TYR A 1 75 ? -2.896 10.538 0.205 1.00 0.00 75 TYR A N 2
ATOM 2673 C CA . TYR A 1 75 ? -1.757 9.847 -0.387 1.00 0.00 75 TYR A CA 2
ATOM 2674 C C . TYR A 1 75 ? -2.215 8.646 -1.210 1.00 0.00 75 TYR A C 2
ATOM 2675 O O . TYR A 1 75 ? -2.972 7.801 -0.731 1.00 0.00 75 TYR A O 2
ATOM 2693 N N . THR A 1 76 ? -1.749 8.577 -2.453 1.00 0.00 76 THR A N 2
ATOM 2694 C CA . THR A 1 76 ? -2.110 7.482 -3.345 1.00 0.00 76 THR A CA 2
ATOM 2695 C C . THR A 1 76 ? -0.998 6.442 -3.416 1.00 0.00 76 THR A C 2
ATOM 2696 O O . THR A 1 76 ? 0.054 6.682 -4.008 1.00 0.00 76 THR A O 2
ATOM 2707 N N . VAL A 1 77 ? -1.237 5.284 -2.808 1.00 0.00 77 VAL A N 2
ATOM 2708 C CA . VAL A 1 77 ? -0.256 4.206 -2.804 1.00 0.00 77 VAL A CA 2
ATOM 2709 C C . VAL A 1 77 ? -0.638 3.111 -3.794 1.00 0.00 77 VAL A C 2
ATOM 2710 O O . VAL A 1 77 ? -1.493 2.272 -3.509 1.00 0.00 77 VAL A O 2
ATOM 2723 N N . VAL A 1 78 ? 0.001 3.126 -4.959 1.00 0.00 78 VAL A N 2
ATOM 2724 C CA . VAL A 1 78 ? -0.270 2.133 -5.993 1.00 0.00 78 VAL A CA 2
ATOM 2725 C C . VAL A 1 78 ? 0.826 1.075 -6.040 1.00 0.00 78 VAL A C 2
ATOM 2726 O O . VAL A 1 78 ? 1.985 1.353 -5.733 1.00 0.00 78 VAL A O 2
ATOM 2739 N N . VAL A 1 79 ? 0.452 -0.140 -6.427 1.00 0.00 79 VAL A N 2
ATOM 2740 C CA . VAL A 1 79 ? 1.403 -1.241 -6.516 1.00 0.00 79 VAL A CA 2
ATOM 2741 C C . VAL A 1 79 ? 1.399 -1.860 -7.910 1.00 0.00 79 VAL A C 2
ATOM 2742 O O . VAL A 1 79 ? 0.507 -2.635 -8.252 1.00 0.00 79 VAL A O 2
ATOM 2755 N N . GLU A 1 80 ? 2.403 -1.512 -8.709 1.00 0.00 80 GLU A N 2
ATOM 2756 C CA . GLU A 1 80 ? 2.514 -2.033 -10.066 1.00 0.00 80 GLU A CA 2
ATOM 2757 C C . GLU A 1 80 ? 3.379 -3.289 -10.097 1.00 0.00 80 GLU A C 2
ATOM 2758 O O . GLU A 1 80 ? 4.272 -3.461 -9.266 1.00 0.00 80 GLU A O 2
ATOM 2770 N N . ILE A 1 81 ? 3.109 -4.163 -11.061 1.00 0.00 81 ILE A N 2
ATOM 2771 C CA . ILE A 1 81 ? 3.863 -5.403 -11.200 1.00 0.00 81 ILE A CA 2
ATOM 2772 C C . ILE A 1 81 ? 4.618 -5.441 -12.525 1.00 0.00 81 ILE A C 2
ATOM 2773 O O . ILE A 1 81 ? 4.066 -5.830 -13.554 1.00 0.00 81 ILE A O 2
ATOM 2789 N N . ILE A 1 82 ? 5.883 -5.036 -12.490 1.00 0.00 82 ILE A N 2
ATOM 2790 C CA . ILE A 1 82 ? 6.715 -5.026 -13.687 1.00 0.00 82 ILE A CA 2
ATOM 2791 C C . ILE A 1 82 ? 7.796 -6.099 -13.613 1.00 0.00 82 ILE A C 2
ATOM 2792 O O . ILE A 1 82 ? 8.829 -5.911 -12.970 1.00 0.00 82 ILE A O 2
ATOM 2808 N N . LYS A 1 83 ? 7.553 -7.223 -14.277 1.00 0.00 83 LYS A N 2
ATOM 2809 C CA . LYS A 1 83 ? 8.507 -8.326 -14.291 1.00 0.00 83 LYS A CA 2
ATOM 2810 C C . LYS A 1 83 ? 8.567 -9.010 -12.928 1.00 0.00 83 LYS A C 2
ATOM 2811 O O . LYS A 1 83 ? 9.645 -9.352 -12.443 1.00 0.00 83 LYS A O 2
ATOM 2830 N N . ALA A 1 84 ? 7.403 -9.207 -12.318 1.00 0.00 84 ALA A N 2
ATOM 2831 C CA . ALA A 1 84 ? 7.325 -9.853 -11.013 1.00 0.00 84 ALA A CA 2
ATOM 2832 C C . ALA A 1 84 ? 8.010 -9.011 -9.942 1.00 0.00 84 ALA A C 2
ATOM 2833 O O . ALA A 1 84 ? 8.665 -9.543 -9.046 1.00 0.00 84 ALA A O 2
ATOM 2840 N N . VAL A 1 85 ? 7.855 -7.695 -10.041 1.00 0.00 85 VAL A N 2
ATOM 2841 C CA . VAL A 1 85 ? 8.459 -6.780 -9.080 1.00 0.00 85 VAL A CA 2
ATOM 2842 C C . VAL A 1 85 ? 7.403 -5.903 -8.417 1.00 0.00 85 VAL A C 2
ATOM 2843 O O . VAL A 1 85 ? 6.386 -5.569 -9.028 1.00 0.00 85 VAL A O 2
ATOM 2856 N N . CYS A 1 86 ? 7.649 -5.532 -7.166 1.00 0.00 86 CYS A N 2
ATOM 2857 C CA . CYS A 1 86 ? 6.719 -4.693 -6.419 1.00 0.00 86 CYS A CA 2
ATOM 2858 C C . CYS A 1 86 ? 7.081 -3.218 -6.563 1.00 0.00 86 CYS A C 2
ATOM 2859 O O . CYS A 1 86 ? 8.041 -2.743 -5.955 1.00 0.00 86 CYS A O 2
ATOM 2867 N N . CYS A 1 87 ? 6.308 -2.501 -7.371 1.00 0.00 87 CYS A N 2
ATOM 2868 C CA . CYS A 1 87 ? 6.549 -1.080 -7.597 1.00 0.00 87 CYS A CA 2
ATOM 2869 C C . CYS A 1 87 ? 5.526 -0.230 -6.851 1.00 0.00 87 CYS A C 2
ATOM 2870 O O . CYS A 1 87 ? 4.364 -0.143 -7.253 1.00 0.00 87 CYS A O 2
ATOM 2878 N N . LEU A 1 88 ? 5.963 0.395 -5.764 1.00 0.00 88 LEU A N 2
ATOM 2879 C CA . LEU A 1 88 ? 5.084 1.237 -4.960 1.00 0.00 88 LEU A CA 2
ATOM 2880 C C . LEU A 1 88 ? 5.251 2.708 -5.331 1.00 0.00 88 LEU A C 2
ATOM 2881 O O . LEU A 1 88 ? 6.360 3.243 -5.305 1.00 0.00 88 LEU A O 2
ATOM 2897 N N . SER A 1 89 ? 4.143 3.356 -5.673 1.00 0.00 89 SER A N 2
ATOM 2898 C CA . SER A 1 89 ? 4.166 4.764 -6.051 1.00 0.00 89 SER A CA 2
ATOM 2899 C C . SER A 1 89 ? 3.318 5.597 -5.095 1.00 0.00 89 SER A C 2
ATOM 2900 O O . SER A 1 89 ? 2.115 5.372 -4.958 1.00 0.00 89 SER A O 2
ATOM 2908 N N . VAL A 1 90 ? 3.953 6.560 -4.436 1.00 0.00 90 VAL A N 2
ATOM 2909 C CA . VAL A 1 90 ? 3.258 7.429 -3.493 1.00 0.00 90 VAL A CA 2
ATOM 2910 C C . VAL A 1 90 ? 3.087 8.833 -4.062 1.00 0.00 90 VAL A C 2
ATOM 2911 O O . VAL A 1 90 ? 4.066 9.530 -4.327 1.00 0.00 90 VAL A O 2
ATOM 2924 N N . VAL A 1 91 ? 1.836 9.242 -4.248 1.00 0.00 91 VAL A N 2
ATOM 2925 C CA . VAL A 1 91 ? 1.536 10.564 -4.784 1.00 0.00 91 VAL A CA 2
ATOM 2926 C C . VAL A 1 91 ? 0.678 11.369 -3.814 1.00 0.00 91 VAL A C 2
ATOM 2927 O O . VAL A 1 91 ? -0.318 10.871 -3.288 1.00 0.00 91 VAL A O 2
ATOM 2940 N N . LYS A 1 92 ? 1.070 12.617 -3.581 1.00 0.00 92 LYS A N 2
ATOM 2941 C CA . LYS A 1 92 ? 0.337 13.494 -2.676 1.00 0.00 92 LYS A CA 2
ATOM 2942 C C . LYS A 1 92 ? -0.602 14.414 -3.451 1.00 0.00 92 LYS A C 2
ATOM 2943 O O . LYS A 1 92 ? -0.156 15.290 -4.191 1.00 0.00 92 LYS A O 2
ATOM 2962 N N . SER A 1 93 ? -1.903 14.209 -3.274 1.00 0.00 93 SER A N 2
ATOM 2963 C CA . SER A 1 93 ? -2.904 15.019 -3.958 1.00 0.00 93 SER A CA 2
ATOM 2964 C C . SER A 1 93 ? -3.802 15.735 -2.954 1.00 0.00 93 SER A C 2
ATOM 2965 O O . SER A 1 93 ? -3.966 15.286 -1.820 1.00 0.00 93 SER A O 2
ATOM 2973 N N . GLY A 1 94 ? -4.382 16.853 -3.380 1.00 0.00 94 GLY A N 2
ATOM 2974 C CA . GLY A 1 94 ? -5.256 17.615 -2.508 1.00 0.00 94 GLY A CA 2
ATOM 2975 C C . GLY A 1 94 ? -4.551 18.091 -1.253 1.00 0.00 94 GLY A C 2
ATOM 2976 O O . GLY A 1 94 ? -3.506 17.568 -0.866 1.00 0.00 94 GLY A O 2
ATOM 2980 N N . PRO A 1 95 ? -5.127 19.109 -0.596 1.00 0.00 95 PRO A N 2
ATOM 2981 C CA . PRO A 1 95 ? -4.564 19.679 0.631 1.00 0.00 95 PRO A CA 2
ATOM 2982 C C . PRO A 1 95 ? -4.671 18.725 1.816 1.00 0.00 95 PRO A C 2
ATOM 2983 O O . PRO A 1 95 ? -5.298 17.670 1.721 1.00 0.00 95 PRO A O 2
ATOM 2994 N N . SER A 1 96 ? -4.054 19.102 2.931 1.00 0.00 96 SER A N 2
ATOM 2995 C CA . SER A 1 96 ? -4.077 18.278 4.134 1.00 0.00 96 SER A CA 2
ATOM 2996 C C . SER A 1 96 ? -5.183 18.731 5.082 1.00 0.00 96 SER A C 2
ATOM 2997 O O . SER A 1 96 ? -4.949 19.525 5.993 1.00 0.00 96 SER A O 2
ATOM 3005 N N . SER A 1 97 ? -6.390 18.221 4.860 1.00 0.00 97 SER A N 2
ATOM 3006 C CA . SER A 1 97 ? -7.535 18.575 5.691 1.00 0.00 97 SER A CA 2
ATOM 3007 C C . SER A 1 97 ? -8.368 17.341 6.024 1.00 0.00 97 SER A C 2
ATOM 3008 O O . SER A 1 97 ? -8.326 16.339 5.311 1.00 0.00 97 SER A O 2
ATOM 3016 N N . GLY A 1 98 ? -9.125 17.421 7.114 1.00 0.00 98 GLY A N 2
ATOM 3017 C CA . GLY A 1 98 ? -9.957 16.305 7.523 1.00 0.00 98 GLY A CA 2
ATOM 3018 C C . GLY A 1 98 ? -10.907 15.859 6.429 1.00 0.00 98 GLY A C 2
ATOM 3019 O O . GLY A 1 98 ? -10.943 14.681 6.072 1.00 0.00 98 GLY A O 2
ATOM 3023 N N . GLY A 1 1 ? -5.433 -18.499 13.292 1.00 0.00 1 GLY A N 3
ATOM 3024 C CA . GLY A 1 1 ? -4.275 -19.093 12.651 1.00 0.00 1 GLY A CA 3
ATOM 3025 C C . GLY A 1 1 ? -3.771 -18.268 11.483 1.00 0.00 1 GLY A C 3
ATOM 3026 O O . GLY A 1 1 ? -4.067 -18.570 10.328 1.00 0.00 1 GLY A O 3
ATOM 3030 N N . SER A 1 2 ? -3.009 -17.222 11.786 1.00 0.00 2 SER A N 3
ATOM 3031 C CA . SER A 1 2 ? -2.468 -16.347 10.752 1.00 0.00 2 SER A CA 3
ATOM 3032 C C . SER A 1 2 ? -1.659 -17.144 9.733 1.00 0.00 2 SER A C 3
ATOM 3033 O O . SER A 1 2 ? -1.967 -17.142 8.542 1.00 0.00 2 SER A O 3
ATOM 3041 N N . SER A 1 3 ? -0.624 -17.827 10.212 1.00 0.00 3 SER A N 3
ATOM 3042 C CA . SER A 1 3 ? 0.232 -18.626 9.344 1.00 0.00 3 SER A CA 3
ATOM 3043 C C . SER A 1 3 ? -0.586 -19.664 8.581 1.00 0.00 3 SER A C 3
ATOM 3044 O O . SER A 1 3 ? -0.452 -19.806 7.367 1.00 0.00 3 SER A O 3
ATOM 3052 N N . GLY A 1 4 ? -1.434 -20.388 9.305 1.00 0.00 4 GLY A N 3
ATOM 3053 C CA . GLY A 1 4 ? -2.262 -21.405 8.682 1.00 0.00 4 GLY A CA 3
ATOM 3054 C C . GLY A 1 4 ? -1.496 -22.236 7.671 1.00 0.00 4 GLY A C 3
ATOM 3055 O O . GLY A 1 4 ? -2.022 -22.576 6.611 1.00 0.00 4 GLY A O 3
ATOM 3059 N N . SER A 1 5 ? -0.250 -22.563 7.999 1.00 0.00 5 SER A N 3
ATOM 3060 C CA . SER A 1 5 ? 0.591 -23.355 7.109 1.00 0.00 5 SER A CA 3
ATOM 3061 C C . SER A 1 5 ? 0.658 -22.726 5.721 1.00 0.00 5 SER A C 3
ATOM 3062 O O . SER A 1 5 ? 0.548 -23.417 4.708 1.00 0.00 5 SER A O 3
ATOM 3070 N N . SER A 1 6 ? 0.838 -21.409 5.683 1.00 0.00 6 SER A N 3
ATOM 3071 C CA . SER A 1 6 ? 0.915 -20.685 4.420 1.00 0.00 6 SER A CA 3
ATOM 3072 C C . SER A 1 6 ? 1.825 -19.467 4.548 1.00 0.00 6 SER A C 3
ATOM 3073 O O . SER A 1 6 ? 1.596 -18.591 5.381 1.00 0.00 6 SER A O 3
ATOM 3081 N N . GLY A 1 7 ? 2.860 -19.419 3.714 1.00 0.00 7 GLY A N 3
ATOM 3082 C CA . GLY A 1 7 ? 3.789 -18.305 3.749 1.00 0.00 7 GLY A CA 3
ATOM 3083 C C . GLY A 1 7 ? 4.118 -17.781 2.366 1.00 0.00 7 GLY A C 3
ATOM 3084 O O . GLY A 1 7 ? 4.943 -18.356 1.655 1.00 0.00 7 GLY A O 3
ATOM 3088 N N . LYS A 1 8 ? 3.472 -16.686 1.980 1.00 0.00 8 LYS A N 3
ATOM 3089 C CA . LYS A 1 8 ? 3.699 -16.083 0.672 1.00 0.00 8 LYS A CA 3
ATOM 3090 C C . LYS A 1 8 ? 4.815 -15.046 0.737 1.00 0.00 8 LYS A C 3
ATOM 3091 O O . LYS A 1 8 ? 4.557 -13.847 0.832 1.00 0.00 8 LYS A O 3
ATOM 3110 N N . ALA A 1 9 ? 6.057 -15.517 0.684 1.00 0.00 9 ALA A N 3
ATOM 3111 C CA . ALA A 1 9 ? 7.213 -14.630 0.734 1.00 0.00 9 ALA A CA 3
ATOM 3112 C C . ALA A 1 9 ? 6.919 -13.306 0.035 1.00 0.00 9 ALA A C 3
ATOM 3113 O O . ALA A 1 9 ? 7.317 -12.242 0.508 1.00 0.00 9 ALA A O 3
ATOM 3120 N N . PHE A 1 10 ? 6.222 -13.380 -1.094 1.00 0.00 10 PHE A N 3
ATOM 3121 C CA . PHE A 1 10 ? 5.877 -12.188 -1.858 1.00 0.00 10 PHE A CA 3
ATOM 3122 C C . PHE A 1 10 ? 5.224 -11.138 -0.964 1.00 0.00 10 PHE A C 3
ATOM 3123 O O . PHE A 1 10 ? 5.705 -10.009 -0.859 1.00 0.00 10 PHE A O 3
ATOM 3140 N N . LEU A 1 11 ? 4.125 -11.518 -0.321 1.00 0.00 11 LEU A N 3
ATOM 3141 C CA . LEU A 1 11 ? 3.404 -10.610 0.565 1.00 0.00 11 LEU A CA 3
ATOM 3142 C C . LEU A 1 11 ? 4.217 -10.317 1.822 1.00 0.00 11 LEU A C 3
ATOM 3143 O O . LEU A 1 11 ? 4.425 -9.159 2.182 1.00 0.00 11 LEU A O 3
ATOM 3159 N N . GLU A 1 12 ? 4.674 -11.375 2.485 1.00 0.00 12 GLU A N 3
ATOM 3160 C CA . GLU A 1 12 ? 5.465 -11.231 3.701 1.00 0.00 12 GLU A CA 3
ATOM 3161 C C . GLU A 1 12 ? 6.428 -10.052 3.588 1.00 0.00 12 GLU A C 3
ATOM 3162 O O . GLU A 1 12 ? 6.293 -9.056 4.299 1.00 0.00 12 GLU A O 3
ATOM 3174 N N . ASP A 1 13 ? 7.398 -10.174 2.689 1.00 0.00 13 ASP A N 3
ATOM 3175 C CA . ASP A 1 13 ? 8.384 -9.119 2.481 1.00 0.00 13 ASP A CA 3
ATOM 3176 C C . ASP A 1 13 ? 7.702 -7.796 2.146 1.00 0.00 13 ASP A C 3
ATOM 3177 O O . ASP A 1 13 ? 7.818 -6.821 2.888 1.00 0.00 13 ASP A O 3
ATOM 3186 N N . MET A 1 14 ? 6.991 -7.770 1.023 1.00 0.00 14 MET A N 3
ATOM 3187 C CA . MET A 1 14 ? 6.291 -6.567 0.590 1.00 0.00 14 MET A CA 3
ATOM 3188 C C . MET A 1 14 ? 5.766 -5.783 1.788 1.00 0.00 14 MET A C 3
ATOM 3189 O O . MET A 1 14 ? 5.957 -4.570 1.882 1.00 0.00 14 MET A O 3
ATOM 3203 N N . LYS A 1 15 ? 5.102 -6.482 2.703 1.00 0.00 15 LYS A N 3
ATOM 3204 C CA . LYS A 1 15 ? 4.550 -5.852 3.896 1.00 0.00 15 LYS A CA 3
ATOM 3205 C C . LYS A 1 15 ? 5.635 -5.112 4.672 1.00 0.00 15 LYS A C 3
ATOM 3206 O O . LYS A 1 15 ? 5.576 -3.893 4.835 1.00 0.00 15 LYS A O 3
ATOM 3225 N N . LYS A 1 16 ? 6.627 -5.857 5.149 1.00 0.00 16 LYS A N 3
ATOM 3226 C CA . LYS A 1 16 ? 7.728 -5.272 5.906 1.00 0.00 16 LYS A CA 3
ATOM 3227 C C . LYS A 1 16 ? 8.257 -4.019 5.216 1.00 0.00 16 LYS A C 3
ATOM 3228 O O . LYS A 1 16 ? 8.289 -2.940 5.808 1.00 0.00 16 LYS A O 3
ATOM 3247 N N . TYR A 1 17 ? 8.671 -4.169 3.963 1.00 0.00 17 TYR A N 3
ATOM 3248 C CA . TYR A 1 17 ? 9.200 -3.050 3.193 1.00 0.00 17 TYR A CA 3
ATOM 3249 C C . TYR A 1 17 ? 8.223 -1.877 3.195 1.00 0.00 17 TYR A C 3
ATOM 3250 O O . TYR A 1 17 ? 8.485 -0.838 3.799 1.00 0.00 17 TYR A O 3
ATOM 3268 N N . ALA A 1 18 ? 7.095 -2.054 2.514 1.00 0.00 18 ALA A N 3
ATOM 3269 C CA . ALA A 1 18 ? 6.078 -1.014 2.439 1.00 0.00 18 ALA A CA 3
ATOM 3270 C C . ALA A 1 18 ? 5.887 -0.333 3.790 1.00 0.00 18 ALA A C 3
ATOM 3271 O O . ALA A 1 18 ? 5.632 0.869 3.859 1.00 0.00 18 ALA A O 3
ATOM 3278 N N . GLU A 1 19 ? 6.011 -1.110 4.862 1.00 0.00 19 GLU A N 3
ATOM 3279 C CA . GLU A 1 19 ? 5.851 -0.581 6.211 1.00 0.00 19 GLU A CA 3
ATOM 3280 C C . GLU A 1 19 ? 6.958 0.417 6.539 1.00 0.00 19 GLU A C 3
ATOM 3281 O O . GLU A 1 19 ? 6.718 1.621 6.629 1.00 0.00 19 GLU A O 3
ATOM 3293 N N . THR A 1 20 ? 8.172 -0.094 6.718 1.00 0.00 20 THR A N 3
ATOM 3294 C CA . THR A 1 20 ? 9.317 0.750 7.038 1.00 0.00 20 THR A CA 3
ATOM 3295 C C . THR A 1 20 ? 9.538 1.807 5.962 1.00 0.00 20 THR A C 3
ATOM 3296 O O . THR A 1 20 ? 10.295 2.758 6.159 1.00 0.00 20 THR A O 3
ATOM 3307 N N . PHE A 1 21 ? 8.874 1.635 4.825 1.00 0.00 21 PHE A N 3
ATOM 3308 C CA . PHE A 1 21 ? 8.999 2.575 3.717 1.00 0.00 21 PHE A CA 3
ATOM 3309 C C . PHE A 1 21 ? 7.906 3.639 3.780 1.00 0.00 21 PHE A C 3
ATOM 3310 O O . PHE A 1 21 ? 8.133 4.799 3.435 1.00 0.00 21 PHE A O 3
ATOM 3327 N N . LEU A 1 22 ? 6.720 3.234 4.221 1.00 0.00 22 LEU A N 3
ATOM 3328 C CA . LEU A 1 22 ? 5.591 4.152 4.330 1.00 0.00 22 LEU A CA 3
ATOM 3329 C C . LEU A 1 22 ? 5.462 4.691 5.751 1.00 0.00 22 LEU A C 3
ATOM 3330 O O . LEU A 1 22 ? 4.575 5.492 6.042 1.00 0.00 22 LEU A O 3
ATOM 3346 N N . GLU A 1 23 ? 6.354 4.247 6.630 1.00 0.00 23 GLU A N 3
ATOM 3347 C CA . GLU A 1 23 ? 6.340 4.687 8.020 1.00 0.00 23 GLU A CA 3
ATOM 3348 C C . GLU A 1 23 ? 6.184 6.202 8.110 1.00 0.00 23 GLU A C 3
ATOM 3349 O O . GLU A 1 23 ? 5.255 6.720 8.731 1.00 0.00 23 GLU A O 3
ATOM 3361 N N . PRO A 1 24 ? 7.114 6.931 7.475 1.00 0.00 24 PRO A N 3
ATOM 3362 C CA . PRO A 1 24 ? 7.102 8.397 7.468 1.00 0.00 24 PRO A CA 3
ATOM 3363 C C . PRO A 1 24 ? 5.953 8.963 6.641 1.00 0.00 24 PRO A C 3
ATOM 3364 O O . PRO A 1 24 ? 5.719 10.171 6.632 1.00 0.00 24 PRO A O 3
ATOM 3375 N N . TRP A 1 25 ? 5.239 8.083 5.949 1.00 0.00 25 TRP A N 3
ATOM 3376 C CA . TRP A 1 25 ? 4.113 8.496 5.118 1.00 0.00 25 TRP A CA 3
ATOM 3377 C C . TRP A 1 25 ? 2.788 8.139 5.781 1.00 0.00 25 TRP A C 3
ATOM 3378 O O . TRP A 1 25 ? 1.748 8.718 5.465 1.00 0.00 25 TRP A O 3
ATOM 3399 N N . PHE A 1 26 ? 2.830 7.181 6.702 1.00 0.00 26 PHE A N 3
ATOM 3400 C CA . PHE A 1 26 ? 1.631 6.747 7.409 1.00 0.00 26 PHE A CA 3
ATOM 3401 C C . PHE A 1 26 ? 1.871 6.712 8.915 1.00 0.00 26 PHE A C 3
ATOM 3402 O O . PHE A 1 26 ? 1.024 7.138 9.701 1.00 0.00 26 PHE A O 3
ATOM 3419 N N . LYS A 1 27 ? 3.031 6.201 9.312 1.00 0.00 27 LYS A N 3
ATOM 3420 C CA . LYS A 1 27 ? 3.385 6.110 10.724 1.00 0.00 27 LYS A CA 3
ATOM 3421 C C . LYS A 1 27 ? 3.801 7.473 11.269 1.00 0.00 27 LYS A C 3
ATOM 3422 O O . LYS A 1 27 ? 4.544 8.210 10.622 1.00 0.00 27 LYS A O 3
ATOM 3441 N N . ALA A 1 28 ? 3.319 7.799 12.463 1.00 0.00 28 ALA A N 3
ATOM 3442 C CA . ALA A 1 28 ? 3.644 9.071 13.097 1.00 0.00 28 ALA A CA 3
ATOM 3443 C C . ALA A 1 28 ? 5.119 9.414 12.916 1.00 0.00 28 ALA A C 3
ATOM 3444 O O . ALA A 1 28 ? 5.959 8.544 12.683 1.00 0.00 28 ALA A O 3
ATOM 3451 N N . PRO A 1 29 ? 5.443 10.711 13.023 1.00 0.00 29 PRO A N 3
ATOM 3452 C CA . PRO A 1 29 ? 4.452 11.755 13.298 1.00 0.00 29 PRO A CA 3
ATOM 3453 C C . PRO A 1 29 ? 3.511 11.987 12.120 1.00 0.00 29 PRO A C 3
ATOM 3454 O O . PRO A 1 29 ? 2.595 12.804 12.197 1.00 0.00 29 PRO A O 3
ATOM 3465 N N . ASN A 1 30 ? 3.744 11.261 11.031 1.00 0.00 30 ASN A N 3
ATOM 3466 C CA . ASN A 1 30 ? 2.917 11.388 9.837 1.00 0.00 30 ASN A CA 3
ATOM 3467 C C . ASN A 1 30 ? 1.620 10.600 9.987 1.00 0.00 30 ASN A C 3
ATOM 3468 O O . ASN A 1 30 ? 1.562 9.611 10.718 1.00 0.00 30 ASN A O 3
ATOM 3479 N N . LYS A 1 31 ? 0.580 11.044 9.290 1.00 0.00 31 LYS A N 3
ATOM 3480 C CA . LYS A 1 31 ? -0.717 10.381 9.343 1.00 0.00 31 LYS A CA 3
ATOM 3481 C C . LYS A 1 31 ? -1.695 11.019 8.361 1.00 0.00 31 LYS A C 3
ATOM 3482 O O . LYS A 1 31 ? -1.445 12.103 7.836 1.00 0.00 31 LYS A O 3
ATOM 3501 N N . GLY A 1 32 ? -2.812 10.339 8.119 1.00 0.00 32 GLY A N 3
ATOM 3502 C CA . GLY A 1 32 ? -3.811 10.856 7.202 1.00 0.00 32 GLY A CA 3
ATOM 3503 C C . GLY A 1 32 ? -4.518 9.757 6.434 1.00 0.00 32 GLY A C 3
ATOM 3504 O O . GLY A 1 32 ? -4.551 8.606 6.871 1.00 0.00 32 GLY A O 3
ATOM 3508 N N . THR A 1 33 ? -5.087 10.111 5.286 1.00 0.00 33 THR A N 3
ATOM 3509 C CA . THR A 1 33 ? -5.799 9.146 4.457 1.00 0.00 33 THR A CA 3
ATOM 3510 C C . THR A 1 33 ? -4.974 8.756 3.236 1.00 0.00 33 THR A C 3
ATOM 3511 O O . THR A 1 33 ? -3.937 9.357 2.957 1.00 0.00 33 THR A O 3
ATOM 3522 N N . PHE A 1 34 ? -5.443 7.747 2.509 1.00 0.00 34 PHE A N 3
ATOM 3523 C CA . PHE A 1 34 ? -4.748 7.276 1.317 1.00 0.00 34 PHE A CA 3
ATOM 3524 C C . PHE A 1 34 ? -5.647 6.364 0.488 1.00 0.00 34 PHE A C 3
ATOM 3525 O O . PHE A 1 34 ? -6.706 5.937 0.946 1.00 0.00 34 PHE A O 3
ATOM 3542 N N . GLN A 1 35 ? -5.216 6.070 -0.735 1.00 0.00 35 GLN A N 3
ATOM 3543 C CA . GLN A 1 35 ? -5.982 5.210 -1.629 1.00 0.00 35 GLN A CA 3
ATOM 3544 C C . GLN A 1 35 ? -5.074 4.201 -2.324 1.00 0.00 35 GLN A C 3
ATOM 3545 O O . GLN A 1 35 ? -4.248 4.569 -3.160 1.00 0.00 35 GLN A O 3
ATOM 3559 N N . ILE A 1 36 ? -5.232 2.930 -1.974 1.00 0.00 36 ILE A N 3
ATOM 3560 C CA . ILE A 1 36 ? -4.427 1.869 -2.566 1.00 0.00 36 ILE A CA 3
ATOM 3561 C C . ILE A 1 36 ? -5.023 1.399 -3.888 1.00 0.00 36 ILE A C 3
ATOM 3562 O O . ILE A 1 36 ? -6.242 1.306 -4.034 1.00 0.00 36 ILE A O 3
ATOM 3578 N N . VAL A 1 37 ? -4.155 1.101 -4.850 1.00 0.00 37 VAL A N 3
ATOM 3579 C CA . VAL A 1 37 ? -4.595 0.638 -6.161 1.00 0.00 37 VAL A CA 3
ATOM 3580 C C . VAL A 1 37 ? -3.612 -0.371 -6.745 1.00 0.00 37 VAL A C 3
ATOM 3581 O O . VAL A 1 37 ? -2.444 -0.056 -6.971 1.00 0.00 37 VAL A O 3
ATOM 3594 N N . TYR A 1 38 ? -4.094 -1.585 -6.987 1.00 0.00 38 TYR A N 3
ATOM 3595 C CA . TYR A 1 38 ? -3.257 -2.642 -7.544 1.00 0.00 38 TYR A CA 3
ATOM 3596 C C . TYR A 1 38 ? -3.245 -2.581 -9.068 1.00 0.00 38 TYR A C 3
ATOM 3597 O O . TYR A 1 38 ? -4.181 -3.032 -9.728 1.00 0.00 38 TYR A O 3
ATOM 3615 N N . LYS A 1 39 ? -2.176 -2.019 -9.622 1.00 0.00 39 LYS A N 3
ATOM 3616 C CA . LYS A 1 39 ? -2.037 -1.899 -11.069 1.00 0.00 39 LYS A CA 3
ATOM 3617 C C . LYS A 1 39 ? -1.250 -3.074 -11.639 1.00 0.00 39 LYS A C 3
ATOM 3618 O O . LYS A 1 39 ? -0.139 -3.363 -11.195 1.00 0.00 39 LYS A O 3
ATOM 3637 N N . SER A 1 40 ? -1.832 -3.747 -12.627 1.00 0.00 40 SER A N 3
ATOM 3638 C CA . SER A 1 40 ? -1.185 -4.892 -13.257 1.00 0.00 40 SER A CA 3
ATOM 3639 C C . SER A 1 40 ? -1.442 -4.902 -14.761 1.00 0.00 40 SER A C 3
ATOM 3640 O O . SER A 1 40 ? -2.524 -4.535 -15.219 1.00 0.00 40 SER A O 3
ATOM 3648 N N . ARG A 1 41 ? -0.440 -5.326 -15.523 1.00 0.00 41 ARG A N 3
ATOM 3649 C CA . ARG A 1 41 ? -0.557 -5.384 -16.975 1.00 0.00 41 ARG A CA 3
ATOM 3650 C C . ARG A 1 41 ? -0.640 -6.829 -17.457 1.00 0.00 41 ARG A C 3
ATOM 3651 O O . ARG A 1 41 ? -1.495 -7.173 -18.273 1.00 0.00 41 ARG A O 3
ATOM 3672 N N . ASN A 1 42 ? 0.253 -7.670 -16.947 1.00 0.00 42 ASN A N 3
ATOM 3673 C CA . ASN A 1 42 ? 0.281 -9.079 -17.326 1.00 0.00 42 ASN A CA 3
ATOM 3674 C C . ASN A 1 42 ? -1.064 -9.743 -17.047 1.00 0.00 42 ASN A C 3
ATOM 3675 O O . ASN A 1 42 ? -1.940 -9.154 -16.416 1.00 0.00 42 ASN A O 3
ATOM 3686 N N . ASN A 1 43 ? -1.219 -10.975 -17.523 1.00 0.00 43 ASN A N 3
ATOM 3687 C CA . ASN A 1 43 ? -2.456 -11.721 -17.325 1.00 0.00 43 ASN A CA 3
ATOM 3688 C C . ASN A 1 43 ? -2.523 -12.300 -15.915 1.00 0.00 43 ASN A C 3
ATOM 3689 O O . ASN A 1 43 ? -3.435 -11.991 -15.149 1.00 0.00 43 ASN A O 3
ATOM 3700 N N . SER A 1 44 ? -1.550 -13.141 -15.580 1.00 0.00 44 SER A N 3
ATOM 3701 C CA . SER A 1 44 ? -1.499 -13.766 -14.264 1.00 0.00 44 SER A CA 3
ATOM 3702 C C . SER A 1 44 ? -1.233 -12.727 -13.179 1.00 0.00 44 SER A C 3
ATOM 3703 O O . SER A 1 44 ? -0.100 -12.281 -12.995 1.00 0.00 44 SER A O 3
ATOM 3711 N N . HIS A 1 45 ? -2.285 -12.346 -12.462 1.00 0.00 45 HIS A N 3
ATOM 3712 C CA . HIS A 1 45 ? -2.166 -11.360 -11.394 1.00 0.00 45 HIS A CA 3
ATOM 3713 C C . HIS A 1 45 ? -2.505 -11.980 -10.042 1.00 0.00 45 HIS A C 3
ATOM 3714 O O . HIS A 1 45 ? -3.649 -12.361 -9.791 1.00 0.00 45 HIS A O 3
ATOM 3728 N N . VAL A 1 46 ? -1.503 -12.078 -9.174 1.00 0.00 46 VAL A N 3
ATOM 3729 C CA . VAL A 1 46 ? -1.695 -12.652 -7.847 1.00 0.00 46 VAL A CA 3
ATOM 3730 C C . VAL A 1 46 ? -2.902 -12.033 -7.150 1.00 0.00 46 VAL A C 3
ATOM 3731 O O . VAL A 1 46 ? -3.317 -10.922 -7.476 1.00 0.00 46 VAL A O 3
ATOM 3744 N N . ASN A 1 47 ? -3.460 -12.761 -6.188 1.00 0.00 47 ASN A N 3
ATOM 3745 C CA . ASN A 1 47 ? -4.620 -12.284 -5.444 1.00 0.00 47 ASN A CA 3
ATOM 3746 C C . ASN A 1 47 ? -4.558 -10.771 -5.252 1.00 0.00 47 ASN A C 3
ATOM 3747 O O . ASN A 1 47 ? -3.830 -10.274 -4.393 1.00 0.00 47 ASN A O 3
ATOM 3758 N N . ARG A 1 48 ? -5.328 -10.046 -6.057 1.00 0.00 48 ARG A N 3
ATOM 3759 C CA . ARG A 1 48 ? -5.361 -8.591 -5.976 1.00 0.00 48 ARG A CA 3
ATOM 3760 C C . ARG A 1 48 ? -5.882 -8.133 -4.617 1.00 0.00 48 ARG A C 3
ATOM 3761 O O . ARG A 1 48 ? -5.216 -7.379 -3.908 1.00 0.00 48 ARG A O 3
ATOM 3782 N N . GLU A 1 49 ? -7.077 -8.595 -4.261 1.00 0.00 49 GLU A N 3
ATOM 3783 C CA . GLU A 1 49 ? -7.687 -8.232 -2.987 1.00 0.00 49 GLU A CA 3
ATOM 3784 C C . GLU A 1 49 ? -6.705 -8.432 -1.836 1.00 0.00 49 GLU A C 3
ATOM 3785 O O . GLU A 1 49 ? -6.504 -7.538 -1.016 1.00 0.00 49 GLU A O 3
ATOM 3797 N N . GLU A 1 50 ? -6.098 -9.614 -1.784 1.00 0.00 50 GLU A N 3
ATOM 3798 C CA . GLU A 1 50 ? -5.138 -9.932 -0.733 1.00 0.00 50 GLU A CA 3
ATOM 3799 C C . GLU A 1 50 ? -4.077 -8.842 -0.616 1.00 0.00 50 GLU A C 3
ATOM 3800 O O . GLU A 1 50 ? -3.750 -8.393 0.482 1.00 0.00 50 GLU A O 3
ATOM 3812 N N . VAL A 1 51 ? -3.542 -8.421 -1.758 1.00 0.00 51 VAL A N 3
ATOM 3813 C CA . VAL A 1 51 ? -2.518 -7.383 -1.785 1.00 0.00 51 VAL A CA 3
ATOM 3814 C C . VAL A 1 51 ? -3.064 -6.059 -1.263 1.00 0.00 51 VAL A C 3
ATOM 3815 O O . VAL A 1 51 ? -2.550 -5.504 -0.291 1.00 0.00 51 VAL A O 3
ATOM 3828 N N . ILE A 1 52 ? -4.108 -5.558 -1.915 1.00 0.00 52 ILE A N 3
ATOM 3829 C CA . ILE A 1 52 ? -4.724 -4.299 -1.515 1.00 0.00 52 ILE A CA 3
ATOM 3830 C C . ILE A 1 52 ? -5.148 -4.335 -0.051 1.00 0.00 52 ILE A C 3
ATOM 3831 O O . ILE A 1 52 ? -4.576 -3.639 0.789 1.00 0.00 52 ILE A O 3
ATOM 3847 N N . ARG A 1 53 ? -6.152 -5.151 0.249 1.00 0.00 53 ARG A N 3
ATOM 3848 C CA . ARG A 1 53 ? -6.652 -5.279 1.613 1.00 0.00 53 ARG A CA 3
ATOM 3849 C C . ARG A 1 53 ? -5.501 -5.301 2.614 1.00 0.00 53 ARG A C 3
ATOM 3850 O O . ARG A 1 53 ? -5.494 -4.542 3.582 1.00 0.00 53 ARG A O 3
ATOM 3871 N N . GLU A 1 54 ? -4.531 -6.178 2.373 1.00 0.00 54 GLU A N 3
ATOM 3872 C CA . GLU A 1 54 ? -3.376 -6.300 3.255 1.00 0.00 54 GLU A CA 3
ATOM 3873 C C . GLU A 1 54 ? -2.632 -4.972 3.364 1.00 0.00 54 GLU A C 3
ATOM 3874 O O . GLU A 1 54 ? -2.634 -4.331 4.416 1.00 0.00 54 GLU A O 3
ATOM 3886 N N . LEU A 1 55 ? -1.997 -4.565 2.270 1.00 0.00 55 LEU A N 3
ATOM 3887 C CA . LEU A 1 55 ? -1.248 -3.314 2.241 1.00 0.00 55 LEU A CA 3
ATOM 3888 C C . LEU A 1 55 ? -1.950 -2.240 3.065 1.00 0.00 55 LEU A C 3
ATOM 3889 O O . LEU A 1 55 ? -1.305 -1.362 3.638 1.00 0.00 55 LEU A O 3
ATOM 3905 N N . ALA A 1 56 ? -3.276 -2.317 3.122 1.00 0.00 56 ALA A N 3
ATOM 3906 C CA . ALA A 1 56 ? -4.065 -1.354 3.880 1.00 0.00 56 ALA A CA 3
ATOM 3907 C C . ALA A 1 56 ? -4.045 -1.678 5.370 1.00 0.00 56 ALA A C 3
ATOM 3908 O O . ALA A 1 56 ? -3.761 -0.815 6.199 1.00 0.00 56 ALA A O 3
ATOM 3915 N N . GLY A 1 57 ? -4.348 -2.929 5.703 1.00 0.00 57 GLY A N 3
ATOM 3916 C CA . GLY A 1 57 ? -4.359 -3.345 7.093 1.00 0.00 57 GLY A CA 3
ATOM 3917 C C . GLY A 1 57 ? -3.095 -2.944 7.828 1.00 0.00 57 GLY A C 3
ATOM 3918 O O . GLY A 1 57 ? -3.121 -2.707 9.037 1.00 0.00 57 GLY A O 3
ATOM 3922 N N . ILE A 1 58 ? -1.987 -2.868 7.099 1.00 0.00 58 ILE A N 3
ATOM 3923 C CA . ILE A 1 58 ? -0.708 -2.494 7.691 1.00 0.00 58 ILE A CA 3
ATOM 3924 C C . ILE A 1 58 ? -0.678 -1.009 8.039 1.00 0.00 58 ILE A C 3
ATOM 3925 O O . ILE A 1 58 ? -0.394 -0.633 9.176 1.00 0.00 58 ILE A O 3
ATOM 3941 N N . VAL A 1 59 ? -0.974 -0.169 7.052 1.00 0.00 59 VAL A N 3
ATOM 3942 C CA . VAL A 1 59 ? -0.983 1.274 7.254 1.00 0.00 59 VAL A CA 3
ATOM 3943 C C . VAL A 1 59 ? -1.577 1.636 8.611 1.00 0.00 59 VAL A C 3
ATOM 3944 O O . VAL A 1 59 ? -0.955 2.345 9.403 1.00 0.00 59 VAL A O 3
ATOM 3957 N N . CYS A 1 60 ? -2.782 1.143 8.874 1.00 0.00 60 CYS A N 3
ATOM 3958 C CA . CYS A 1 60 ? -3.460 1.414 10.137 1.00 0.00 60 CYS A CA 3
ATOM 3959 C C . CYS A 1 60 ? -2.614 0.951 11.318 1.00 0.00 60 CYS A C 3
ATOM 3960 O O . CYS A 1 60 ? -2.563 1.612 12.356 1.00 0.00 60 CYS A O 3
ATOM 3968 N N . THR A 1 61 ? -1.951 -0.189 11.155 1.00 0.00 61 THR A N 3
ATOM 3969 C CA . THR A 1 61 ? -1.110 -0.742 12.209 1.00 0.00 61 THR A CA 3
ATOM 3970 C C . THR A 1 61 ? -0.069 0.272 12.670 1.00 0.00 61 THR A C 3
ATOM 3971 O O . THR A 1 61 ? 0.331 0.281 13.835 1.00 0.00 61 THR A O 3
ATOM 3982 N N . LEU A 1 62 ? 0.366 1.126 11.750 1.00 0.00 62 LEU A N 3
ATOM 3983 C CA . LEU A 1 62 ? 1.361 2.146 12.062 1.00 0.00 62 LEU A CA 3
ATOM 3984 C C . LEU A 1 62 ? 0.767 3.230 12.957 1.00 0.00 62 LEU A C 3
ATOM 3985 O O . LEU A 1 62 ? 1.131 3.351 14.126 1.00 0.00 62 LEU A O 3
ATOM 4001 N N . ASN A 1 63 ? -0.150 4.013 12.399 1.00 0.00 63 ASN A N 3
ATOM 4002 C CA . ASN A 1 63 ? -0.796 5.086 13.148 1.00 0.00 63 ASN A CA 3
ATOM 4003 C C . ASN A 1 63 ? -2.314 4.942 13.104 1.00 0.00 63 ASN A C 3
ATOM 4004 O O . ASN A 1 63 ? -2.921 4.980 12.034 1.00 0.00 63 ASN A O 3
ATOM 4015 N N . SER A 1 64 ? -2.921 4.777 14.275 1.00 0.00 64 SER A N 3
ATOM 4016 C CA . SER A 1 64 ? -4.368 4.624 14.371 1.00 0.00 64 SER A CA 3
ATOM 4017 C C . SER A 1 64 ? -5.084 5.783 13.684 1.00 0.00 64 SER A C 3
ATOM 4018 O O . SER A 1 64 ? -6.223 5.647 13.241 1.00 0.00 64 SER A O 3
ATOM 4026 N N . GLU A 1 65 ? -4.405 6.924 13.602 1.00 0.00 65 GLU A N 3
ATOM 4027 C CA . GLU A 1 65 ? -4.976 8.108 12.971 1.00 0.00 65 GLU A CA 3
ATOM 4028 C C . GLU A 1 65 ? -5.129 7.902 11.467 1.00 0.00 65 GLU A C 3
ATOM 4029 O O . GLU A 1 65 ? -5.952 8.550 10.821 1.00 0.00 65 GLU A O 3
ATOM 4041 N N . ASN A 1 66 ? -4.329 6.996 10.915 1.00 0.00 66 ASN A N 3
ATOM 4042 C CA . ASN A 1 66 ? -4.373 6.705 9.487 1.00 0.00 66 ASN A CA 3
ATOM 4043 C C . ASN A 1 66 ? -5.690 6.034 9.109 1.00 0.00 66 ASN A C 3
ATOM 4044 O O . ASN A 1 66 ? -6.157 5.125 9.796 1.00 0.00 66 ASN A O 3
ATOM 4055 N N . LYS A 1 67 ? -6.286 6.488 8.011 1.00 0.00 67 LYS A N 3
ATOM 4056 C CA . LYS A 1 67 ? -7.549 5.932 7.540 1.00 0.00 67 LYS A CA 3
ATOM 4057 C C . LYS A 1 67 ? -7.605 5.928 6.015 1.00 0.00 67 LYS A C 3
ATOM 4058 O O . LYS A 1 67 ? -7.733 6.978 5.386 1.00 0.00 67 LYS A O 3
ATOM 4077 N N . VAL A 1 68 ? -7.511 4.739 5.427 1.00 0.00 68 VAL A N 3
ATOM 4078 C CA . VAL A 1 68 ? -7.554 4.599 3.977 1.00 0.00 68 VAL A CA 3
ATOM 4079 C C . VAL A 1 68 ? -8.876 5.108 3.414 1.00 0.00 68 VAL A C 3
ATOM 4080 O O . VAL A 1 68 ? -9.942 4.582 3.733 1.00 0.00 68 VAL A O 3
ATOM 4093 N N . ASP A 1 69 ? -8.799 6.136 2.576 1.00 0.00 69 ASP A N 3
ATOM 4094 C CA . ASP A 1 69 ? -9.990 6.716 1.966 1.00 0.00 69 ASP A CA 3
ATOM 4095 C C . ASP A 1 69 ? -9.882 6.707 0.445 1.00 0.00 69 ASP A C 3
ATOM 4096 O O . ASP A 1 69 ? -8.795 6.869 -0.112 1.00 0.00 69 ASP A O 3
ATOM 4105 N N . LEU A 1 70 ? -11.014 6.515 -0.222 1.00 0.00 70 LEU A N 3
ATOM 4106 C CA . LEU A 1 70 ? -11.047 6.484 -1.680 1.00 0.00 70 LEU A CA 3
ATOM 4107 C C . LEU A 1 70 ? -11.730 7.729 -2.237 1.00 0.00 70 LEU A C 3
ATOM 4108 O O . LEU A 1 70 ? -11.929 7.854 -3.446 1.00 0.00 70 LEU A O 3
ATOM 4124 N N . THR A 1 71 ? -12.087 8.650 -1.347 1.00 0.00 71 THR A N 3
ATOM 4125 C CA . THR A 1 71 ? -12.747 9.886 -1.749 1.00 0.00 71 THR A CA 3
ATOM 4126 C C . THR A 1 71 ? -11.811 11.080 -1.606 1.00 0.00 71 THR A C 3
ATOM 4127 O O . THR A 1 71 ? -11.533 11.782 -2.576 1.00 0.00 71 THR A O 3
ATOM 4138 N N . ASN A 1 72 ? -11.327 11.304 -0.388 1.00 0.00 72 ASN A N 3
ATOM 4139 C CA . ASN A 1 72 ? -10.421 12.415 -0.118 1.00 0.00 72 ASN A CA 3
ATOM 4140 C C . ASN A 1 72 ? -9.080 11.908 0.403 1.00 0.00 72 ASN A C 3
ATOM 4141 O O . ASN A 1 72 ? -8.611 12.303 1.471 1.00 0.00 72 ASN A O 3
ATOM 4152 N N . PRO A 1 73 ? -8.445 11.013 -0.368 1.00 0.00 73 PRO A N 3
ATOM 4153 C CA . PRO A 1 73 ? -7.148 10.433 -0.005 1.00 0.00 73 PRO A CA 3
ATOM 4154 C C . PRO A 1 73 ? -6.016 11.451 -0.086 1.00 0.00 73 PRO A C 3
ATOM 4155 O O . PRO A 1 73 ? -5.878 12.161 -1.081 1.00 0.00 73 PRO A O 3
ATOM 4166 N N . GLN A 1 74 ? -5.208 11.516 0.968 1.00 0.00 74 GLN A N 3
ATOM 4167 C CA . GLN A 1 74 ? -4.088 12.448 1.015 1.00 0.00 74 GLN A CA 3
ATOM 4168 C C . GLN A 1 74 ? -2.868 11.870 0.304 1.00 0.00 74 GLN A C 3
ATOM 4169 O O . GLN A 1 74 ? -2.100 12.598 -0.325 1.00 0.00 74 GLN A O 3
ATOM 4183 N N . TYR A 1 75 ? -2.697 10.557 0.408 1.00 0.00 75 TYR A N 3
ATOM 4184 C CA . TYR A 1 75 ? -1.569 9.881 -0.222 1.00 0.00 75 TYR A CA 3
ATOM 4185 C C . TYR A 1 75 ? -2.042 8.692 -1.053 1.00 0.00 75 TYR A C 3
ATOM 4186 O O . TYR A 1 75 ? -2.731 7.802 -0.551 1.00 0.00 75 TYR A O 3
ATOM 4204 N N . THR A 1 76 ? -1.666 8.682 -2.328 1.00 0.00 76 THR A N 3
ATOM 4205 C CA . THR A 1 76 ? -2.051 7.604 -3.230 1.00 0.00 76 THR A CA 3
ATOM 4206 C C . THR A 1 76 ? -0.944 6.562 -3.345 1.00 0.00 76 THR A C 3
ATOM 4207 O O . THR A 1 76 ? 0.096 6.810 -3.955 1.00 0.00 76 THR A O 3
ATOM 4218 N N . VAL A 1 77 ? -1.174 5.393 -2.755 1.00 0.00 77 VAL A N 3
ATOM 4219 C CA . VAL A 1 77 ? -0.197 4.312 -2.792 1.00 0.00 77 VAL A CA 3
ATOM 4220 C C . VAL A 1 77 ? -0.568 3.272 -3.844 1.00 0.00 77 VAL A C 3
ATOM 4221 O O . VAL A 1 77 ? -1.432 2.425 -3.617 1.00 0.00 77 VAL A O 3
ATOM 4234 N N . VAL A 1 78 ? 0.091 3.343 -4.996 1.00 0.00 78 VAL A N 3
ATOM 4235 C CA . VAL A 1 78 ? -0.168 2.407 -6.084 1.00 0.00 78 VAL A CA 3
ATOM 4236 C C . VAL A 1 78 ? 0.905 1.325 -6.145 1.00 0.00 78 VAL A C 3
ATOM 4237 O O . VAL A 1 78 ? 2.075 1.579 -5.857 1.00 0.00 78 VAL A O 3
ATOM 4250 N N . VAL A 1 79 ? 0.499 0.117 -6.523 1.00 0.00 79 VAL A N 3
ATOM 4251 C CA . VAL A 1 79 ? 1.426 -1.004 -6.624 1.00 0.00 79 VAL A CA 3
ATOM 4252 C C . VAL A 1 79 ? 1.401 -1.613 -8.021 1.00 0.00 79 VAL A C 3
ATOM 4253 O O . VAL A 1 79 ? 0.477 -2.347 -8.372 1.00 0.00 79 VAL A O 3
ATOM 4266 N N . GLU A 1 80 ? 2.422 -1.305 -8.814 1.00 0.00 80 GLU A N 3
ATOM 4267 C CA . GLU A 1 80 ? 2.516 -1.823 -10.174 1.00 0.00 80 GLU A CA 3
ATOM 4268 C C . GLU A 1 80 ? 3.299 -3.133 -10.205 1.00 0.00 80 GLU A C 3
ATOM 4269 O O . GLU A 1 80 ? 4.236 -3.326 -9.430 1.00 0.00 80 GLU A O 3
ATOM 4281 N N . ILE A 1 81 ? 2.907 -4.028 -11.104 1.00 0.00 81 ILE A N 3
ATOM 4282 C CA . ILE A 1 81 ? 3.571 -5.319 -11.236 1.00 0.00 81 ILE A CA 3
ATOM 4283 C C . ILE A 1 81 ? 4.343 -5.408 -12.548 1.00 0.00 81 ILE A C 3
ATOM 4284 O O . ILE A 1 81 ? 3.750 -5.497 -13.624 1.00 0.00 81 ILE A O 3
ATOM 4300 N N . ILE A 1 82 ? 5.668 -5.386 -12.452 1.00 0.00 82 ILE A N 3
ATOM 4301 C CA . ILE A 1 82 ? 6.521 -5.468 -13.631 1.00 0.00 82 ILE A CA 3
ATOM 4302 C C . ILE A 1 82 ? 7.588 -6.544 -13.464 1.00 0.00 82 ILE A C 3
ATOM 4303 O O . ILE A 1 82 ? 8.615 -6.322 -12.821 1.00 0.00 82 ILE A O 3
ATOM 4319 N N . LYS A 1 83 ? 7.340 -7.711 -14.048 1.00 0.00 83 LYS A N 3
ATOM 4320 C CA . LYS A 1 83 ? 8.280 -8.823 -13.968 1.00 0.00 83 LYS A CA 3
ATOM 4321 C C . LYS A 1 83 ? 8.365 -9.362 -12.544 1.00 0.00 83 LYS A C 3
ATOM 4322 O O . LYS A 1 83 ? 9.452 -9.479 -11.978 1.00 0.00 83 LYS A O 3
ATOM 4341 N N . ALA A 1 84 ? 7.212 -9.691 -11.971 1.00 0.00 84 ALA A N 3
ATOM 4342 C CA . ALA A 1 84 ? 7.157 -10.221 -10.614 1.00 0.00 84 ALA A CA 3
ATOM 4343 C C . ALA A 1 84 ? 7.847 -9.283 -9.630 1.00 0.00 84 ALA A C 3
ATOM 4344 O O . ALA A 1 84 ? 8.609 -9.723 -8.768 1.00 0.00 84 ALA A O 3
ATOM 4351 N N . VAL A 1 85 ? 7.577 -7.989 -9.764 1.00 0.00 85 VAL A N 3
ATOM 4352 C CA . VAL A 1 85 ? 8.172 -6.988 -8.886 1.00 0.00 85 VAL A CA 3
ATOM 4353 C C . VAL A 1 85 ? 7.119 -6.013 -8.371 1.00 0.00 85 VAL A C 3
ATOM 4354 O O . VAL A 1 85 ? 6.276 -5.536 -9.131 1.00 0.00 85 VAL A O 3
ATOM 4367 N N . CYS A 1 86 ? 7.174 -5.721 -7.076 1.00 0.00 86 CYS A N 3
ATOM 4368 C CA . CYS A 1 86 ? 6.225 -4.802 -6.459 1.00 0.00 86 CYS A CA 3
ATOM 4369 C C . CYS A 1 86 ? 6.745 -3.369 -6.508 1.00 0.00 86 CYS A C 3
ATOM 4370 O O . CYS A 1 86 ? 7.701 -3.021 -5.814 1.00 0.00 86 CYS A O 3
ATOM 4378 N N . CYS A 1 87 ? 6.110 -2.543 -7.332 1.00 0.00 87 CYS A N 3
ATOM 4379 C CA . CYS A 1 87 ? 6.510 -1.148 -7.474 1.00 0.00 87 CYS A CA 3
ATOM 4380 C C . CYS A 1 87 ? 5.559 -0.230 -6.714 1.00 0.00 87 CYS A C 3
ATOM 4381 O O . CYS A 1 87 ? 4.445 0.041 -7.167 1.00 0.00 87 CYS A O 3
ATOM 4389 N N . LEU A 1 88 ? 6.003 0.246 -5.556 1.00 0.00 88 LEU A N 3
ATOM 4390 C CA . LEU A 1 88 ? 5.190 1.134 -4.731 1.00 0.00 88 LEU A CA 3
ATOM 4391 C C . LEU A 1 88 ? 5.460 2.595 -5.075 1.00 0.00 88 LEU A C 3
ATOM 4392 O O . LEU A 1 88 ? 6.589 3.072 -4.960 1.00 0.00 88 LEU A O 3
ATOM 4408 N N . SER A 1 89 ? 4.415 3.301 -5.495 1.00 0.00 89 SER A N 3
ATOM 4409 C CA . SER A 1 89 ? 4.539 4.709 -5.856 1.00 0.00 89 SER A CA 3
ATOM 4410 C C . SER A 1 89 ? 3.614 5.572 -5.004 1.00 0.00 89 SER A C 3
ATOM 4411 O O . SER A 1 89 ? 2.395 5.404 -5.025 1.00 0.00 89 SER A O 3
ATOM 4419 N N . VAL A 1 90 ? 4.204 6.498 -4.254 1.00 0.00 90 VAL A N 3
ATOM 4420 C CA . VAL A 1 90 ? 3.434 7.390 -3.395 1.00 0.00 90 VAL A CA 3
ATOM 4421 C C . VAL A 1 90 ? 3.264 8.761 -4.038 1.00 0.00 90 VAL A C 3
ATOM 4422 O O . VAL A 1 90 ? 4.243 9.431 -4.368 1.00 0.00 90 VAL A O 3
ATOM 4435 N N . VAL A 1 91 ? 2.013 9.174 -4.215 1.00 0.00 91 VAL A N 3
ATOM 4436 C CA . VAL A 1 91 ? 1.712 10.467 -4.818 1.00 0.00 91 VAL A CA 3
ATOM 4437 C C . VAL A 1 91 ? 0.857 11.322 -3.889 1.00 0.00 91 VAL A C 3
ATOM 4438 O O . VAL A 1 91 ? -0.236 10.921 -3.488 1.00 0.00 91 VAL A O 3
ATOM 4451 N N . LYS A 1 92 ? 1.362 12.503 -3.549 1.00 0.00 92 LYS A N 3
ATOM 4452 C CA . LYS A 1 92 ? 0.645 13.417 -2.668 1.00 0.00 92 LYS A CA 3
ATOM 4453 C C . LYS A 1 92 ? -0.267 14.341 -3.469 1.00 0.00 92 LYS A C 3
ATOM 4454 O O . LYS A 1 92 ? 0.195 15.294 -4.096 1.00 0.00 92 LYS A O 3
ATOM 4473 N N . SER A 1 93 ? -1.565 14.054 -3.442 1.00 0.00 93 SER A N 3
ATOM 4474 C CA . SER A 1 93 ? -2.541 14.858 -4.168 1.00 0.00 93 SER A CA 3
ATOM 4475 C C . SER A 1 93 ? -3.638 15.356 -3.232 1.00 0.00 93 SER A C 3
ATOM 4476 O O . SER A 1 93 ? -4.372 14.564 -2.641 1.00 0.00 93 SER A O 3
ATOM 4484 N N . GLY A 1 94 ? -3.744 16.675 -3.102 1.00 0.00 94 GLY A N 3
ATOM 4485 C CA . GLY A 1 94 ? -4.754 17.256 -2.236 1.00 0.00 94 GLY A CA 3
ATOM 4486 C C . GLY A 1 94 ? -5.189 18.633 -2.698 1.00 0.00 94 GLY A C 3
ATOM 4487 O O . GLY A 1 94 ? -4.689 19.166 -3.688 1.00 0.00 94 GLY A O 3
ATOM 4491 N N . PRO A 1 95 ? -6.145 19.230 -1.970 1.00 0.00 95 PRO A N 3
ATOM 4492 C CA . PRO A 1 95 ? -6.670 20.560 -2.292 1.00 0.00 95 PRO A CA 3
ATOM 4493 C C . PRO A 1 95 ? -5.649 21.664 -2.037 1.00 0.00 95 PRO A C 3
ATOM 4494 O O . PRO A 1 95 ? -5.898 22.833 -2.329 1.00 0.00 95 PRO A O 3
ATOM 4505 N N . SER A 1 96 ? -4.499 21.284 -1.490 1.00 0.00 96 SER A N 3
ATOM 4506 C CA . SER A 1 96 ? -3.441 22.243 -1.192 1.00 0.00 96 SER A CA 3
ATOM 4507 C C . SER A 1 96 ? -2.838 22.804 -2.476 1.00 0.00 96 SER A C 3
ATOM 4508 O O . SER A 1 96 ? -2.799 22.127 -3.504 1.00 0.00 96 SER A O 3
ATOM 4516 N N . SER A 1 97 ? -2.370 24.046 -2.410 1.00 0.00 97 SER A N 3
ATOM 4517 C CA . SER A 1 97 ? -1.773 24.701 -3.568 1.00 0.00 97 SER A CA 3
ATOM 4518 C C . SER A 1 97 ? -2.733 24.689 -4.753 1.00 0.00 97 SER A C 3
ATOM 4519 O O . SER A 1 97 ? -2.331 24.439 -5.889 1.00 0.00 97 SER A O 3
ATOM 4527 N N . GLY A 1 98 ? -4.005 24.962 -4.480 1.00 0.00 98 GLY A N 3
ATOM 4528 C CA . GLY A 1 98 ? -5.003 24.978 -5.533 1.00 0.00 98 GLY A CA 3
ATOM 4529 C C . GLY A 1 98 ? -6.044 26.061 -5.329 1.00 0.00 98 GLY A C 3
ATOM 4530 O O . GLY A 1 98 ? -6.501 26.681 -6.289 1.00 0.00 98 GLY A O 3
ATOM 4534 N N . GLY A 1 1 ? 0.490 -6.466 15.630 1.00 0.00 1 GLY A N 4
ATOM 4535 C CA . GLY A 1 1 ? -0.630 -6.962 16.408 1.00 0.00 1 GLY A CA 4
ATOM 4536 C C . GLY A 1 1 ? -0.325 -8.281 17.089 1.00 0.00 1 GLY A C 4
ATOM 4537 O O . GLY A 1 1 ? 0.715 -8.431 17.730 1.00 0.00 1 GLY A O 4
ATOM 4541 N N . SER A 1 2 ? -1.234 -9.241 16.950 1.00 0.00 2 SER A N 4
ATOM 4542 C CA . SER A 1 2 ? -1.060 -10.553 17.562 1.00 0.00 2 SER A CA 4
ATOM 4543 C C . SER A 1 2 ? -0.716 -11.602 16.508 1.00 0.00 2 SER A C 4
ATOM 4544 O O . SER A 1 2 ? 0.200 -12.404 16.690 1.00 0.00 2 SER A O 4
ATOM 4552 N N . SER A 1 3 ? -1.458 -11.589 15.405 1.00 0.00 3 SER A N 4
ATOM 4553 C CA . SER A 1 3 ? -1.235 -12.540 14.323 1.00 0.00 3 SER A CA 4
ATOM 4554 C C . SER A 1 3 ? 0.217 -12.503 13.857 1.00 0.00 3 SER A C 4
ATOM 4555 O O . SER A 1 3 ? 0.820 -11.436 13.752 1.00 0.00 3 SER A O 4
ATOM 4563 N N . GLY A 1 4 ? 0.773 -13.679 13.580 1.00 0.00 4 GLY A N 4
ATOM 4564 C CA . GLY A 1 4 ? 2.150 -13.760 13.129 1.00 0.00 4 GLY A CA 4
ATOM 4565 C C . GLY A 1 4 ? 2.463 -15.081 12.456 1.00 0.00 4 GLY A C 4
ATOM 4566 O O . GLY A 1 4 ? 3.456 -15.732 12.782 1.00 0.00 4 GLY A O 4
ATOM 4570 N N . SER A 1 5 ? 1.614 -15.481 11.515 1.00 0.00 5 SER A N 4
ATOM 4571 C CA . SER A 1 5 ? 1.802 -16.737 10.798 1.00 0.00 5 SER A CA 4
ATOM 4572 C C . SER A 1 5 ? 2.269 -16.481 9.368 1.00 0.00 5 SER A C 4
ATOM 4573 O O . SER A 1 5 ? 1.788 -15.567 8.700 1.00 0.00 5 SER A O 4
ATOM 4581 N N . SER A 1 6 ? 3.211 -17.297 8.906 1.00 0.00 6 SER A N 4
ATOM 4582 C CA . SER A 1 6 ? 3.748 -17.159 7.557 1.00 0.00 6 SER A CA 4
ATOM 4583 C C . SER A 1 6 ? 2.623 -17.109 6.528 1.00 0.00 6 SER A C 4
ATOM 4584 O O . SER A 1 6 ? 1.483 -17.467 6.819 1.00 0.00 6 SER A O 4
ATOM 4592 N N . GLY A 1 7 ? 2.954 -16.661 5.320 1.00 0.00 7 GLY A N 4
ATOM 4593 C CA . GLY A 1 7 ? 1.962 -16.572 4.265 1.00 0.00 7 GLY A CA 4
ATOM 4594 C C . GLY A 1 7 ? 2.561 -16.779 2.888 1.00 0.00 7 GLY A C 4
ATOM 4595 O O . GLY A 1 7 ? 2.755 -17.914 2.451 1.00 0.00 7 GLY A O 4
ATOM 4599 N N . LYS A 1 8 ? 2.853 -15.681 2.200 1.00 0.00 8 LYS A N 4
ATOM 4600 C CA . LYS A 1 8 ? 3.433 -15.746 0.863 1.00 0.00 8 LYS A CA 4
ATOM 4601 C C . LYS A 1 8 ? 4.705 -14.909 0.781 1.00 0.00 8 LYS A C 4
ATOM 4602 O O . LYS A 1 8 ? 4.661 -13.684 0.886 1.00 0.00 8 LYS A O 4
ATOM 4621 N N . ALA A 1 9 ? 5.837 -15.579 0.590 1.00 0.00 9 ALA A N 4
ATOM 4622 C CA . ALA A 1 9 ? 7.121 -14.896 0.490 1.00 0.00 9 ALA A CA 4
ATOM 4623 C C . ALA A 1 9 ? 6.986 -13.583 -0.275 1.00 0.00 9 ALA A C 4
ATOM 4624 O O . ALA A 1 9 ? 7.561 -12.566 0.113 1.00 0.00 9 ALA A O 4
ATOM 4631 N N . PHE A 1 10 ? 6.224 -13.613 -1.363 1.00 0.00 10 PHE A N 4
ATOM 4632 C CA . PHE A 1 10 ? 6.015 -12.425 -2.183 1.00 0.00 10 PHE A CA 4
ATOM 4633 C C . PHE A 1 10 ? 5.352 -11.315 -1.373 1.00 0.00 10 PHE A C 4
ATOM 4634 O O . PHE A 1 10 ? 5.769 -10.157 -1.427 1.00 0.00 10 PHE A O 4
ATOM 4651 N N . LEU A 1 11 ? 4.316 -11.675 -0.623 1.00 0.00 11 LEU A N 4
ATOM 4652 C CA . LEU A 1 11 ? 3.594 -10.711 0.198 1.00 0.00 11 LEU A CA 4
ATOM 4653 C C . LEU A 1 11 ? 4.362 -10.402 1.479 1.00 0.00 11 LEU A C 4
ATOM 4654 O O . LEU A 1 11 ? 4.725 -9.255 1.735 1.00 0.00 11 LEU A O 4
ATOM 4670 N N . GLU A 1 12 ? 4.608 -11.435 2.279 1.00 0.00 12 GLU A N 4
ATOM 4671 C CA . GLU A 1 12 ? 5.334 -11.274 3.533 1.00 0.00 12 GLU A CA 4
ATOM 4672 C C . GLU A 1 12 ? 6.422 -10.211 3.399 1.00 0.00 12 GLU A C 4
ATOM 4673 O O . GLU A 1 12 ? 6.583 -9.360 4.272 1.00 0.00 12 GLU A O 4
ATOM 4685 N N . ASP A 1 13 ? 7.164 -10.270 2.299 1.00 0.00 13 ASP A N 4
ATOM 4686 C CA . ASP A 1 13 ? 8.236 -9.313 2.049 1.00 0.00 13 ASP A CA 4
ATOM 4687 C C . ASP A 1 13 ? 7.679 -7.902 1.888 1.00 0.00 13 ASP A C 4
ATOM 4688 O O . ASP A 1 13 ? 8.091 -6.978 2.588 1.00 0.00 13 ASP A O 4
ATOM 4697 N N . MET A 1 14 ? 6.740 -7.744 0.960 1.00 0.00 14 MET A N 4
ATOM 4698 C CA . MET A 1 14 ? 6.126 -6.446 0.708 1.00 0.00 14 MET A CA 4
ATOM 4699 C C . MET A 1 14 ? 5.760 -5.754 2.017 1.00 0.00 14 MET A C 4
ATOM 4700 O O . MET A 1 14 ? 6.144 -4.609 2.255 1.00 0.00 14 MET A O 4
ATOM 4714 N N . LYS A 1 15 ? 5.014 -6.456 2.864 1.00 0.00 15 LYS A N 4
ATOM 4715 C CA . LYS A 1 15 ? 4.596 -5.911 4.149 1.00 0.00 15 LYS A CA 4
ATOM 4716 C C . LYS A 1 15 ? 5.738 -5.150 4.815 1.00 0.00 15 LYS A C 4
ATOM 4717 O O . LYS A 1 15 ? 5.648 -3.942 5.036 1.00 0.00 15 LYS A O 4
ATOM 4736 N N . LYS A 1 16 ? 6.813 -5.864 5.132 1.00 0.00 16 LYS A N 4
ATOM 4737 C CA . LYS A 1 16 ? 7.975 -5.256 5.770 1.00 0.00 16 LYS A CA 4
ATOM 4738 C C . LYS A 1 16 ? 8.372 -3.965 5.060 1.00 0.00 16 LYS A C 4
ATOM 4739 O O . LYS A 1 16 ? 8.346 -2.887 5.653 1.00 0.00 16 LYS A O 4
ATOM 4758 N N . TYR A 1 17 ? 8.739 -4.083 3.789 1.00 0.00 17 TYR A N 4
ATOM 4759 C CA . TYR A 1 17 ? 9.142 -2.926 2.999 1.00 0.00 17 TYR A CA 4
ATOM 4760 C C . TYR A 1 17 ? 8.070 -1.841 3.035 1.00 0.00 17 TYR A C 4
ATOM 4761 O O . TYR A 1 17 ? 8.264 -0.781 3.629 1.00 0.00 17 TYR A O 4
ATOM 4779 N N . ALA A 1 18 ? 6.938 -2.116 2.395 1.00 0.00 18 ALA A N 4
ATOM 4780 C CA . ALA A 1 18 ? 5.833 -1.166 2.356 1.00 0.00 18 ALA A CA 4
ATOM 4781 C C . ALA A 1 18 ? 5.686 -0.440 3.688 1.00 0.00 18 ALA A C 4
ATOM 4782 O O . ALA A 1 18 ? 5.314 0.733 3.728 1.00 0.00 18 ALA A O 4
ATOM 4789 N N . GLU A 1 19 ? 5.978 -1.144 4.777 1.00 0.00 19 GLU A N 4
ATOM 4790 C CA . GLU A 1 19 ? 5.876 -0.565 6.111 1.00 0.00 19 GLU A CA 4
ATOM 4791 C C . GLU A 1 19 ? 6.991 0.449 6.351 1.00 0.00 19 GLU A C 4
ATOM 4792 O O . GLU A 1 19 ? 6.748 1.656 6.403 1.00 0.00 19 GLU A O 4
ATOM 4804 N N . THR A 1 20 ? 8.215 -0.048 6.497 1.00 0.00 20 THR A N 4
ATOM 4805 C CA . THR A 1 20 ? 9.367 0.813 6.733 1.00 0.00 20 THR A CA 4
ATOM 4806 C C . THR A 1 20 ? 9.532 1.830 5.610 1.00 0.00 20 THR A C 4
ATOM 4807 O O . THR A 1 20 ? 10.315 2.774 5.723 1.00 0.00 20 THR A O 4
ATOM 4818 N N . PHE A 1 21 ? 8.788 1.634 4.526 1.00 0.00 21 PHE A N 4
ATOM 4819 C CA . PHE A 1 21 ? 8.853 2.535 3.381 1.00 0.00 21 PHE A CA 4
ATOM 4820 C C . PHE A 1 21 ? 7.779 3.615 3.478 1.00 0.00 21 PHE A C 4
ATOM 4821 O O . PHE A 1 21 ? 8.015 4.774 3.134 1.00 0.00 21 PHE A O 4
ATOM 4838 N N . LEU A 1 22 ? 6.599 3.227 3.949 1.00 0.00 22 LEU A N 4
ATOM 4839 C CA . LEU A 1 22 ? 5.488 4.161 4.091 1.00 0.00 22 LEU A CA 4
ATOM 4840 C C . LEU A 1 22 ? 5.378 4.662 5.528 1.00 0.00 22 LEU A C 4
ATOM 4841 O O . LEU A 1 22 ? 4.460 5.409 5.866 1.00 0.00 22 LEU A O 4
ATOM 4857 N N . GLU A 1 23 ? 6.321 4.246 6.368 1.00 0.00 23 GLU A N 4
ATOM 4858 C CA . GLU A 1 23 ? 6.329 4.653 7.768 1.00 0.00 23 GLU A CA 4
ATOM 4859 C C . GLU A 1 23 ? 6.193 6.168 7.894 1.00 0.00 23 GLU A C 4
ATOM 4860 O O . GLU A 1 23 ? 5.277 6.683 8.537 1.00 0.00 23 GLU A O 4
ATOM 4872 N N . PRO A 1 24 ? 7.126 6.900 7.267 1.00 0.00 24 PRO A N 4
ATOM 4873 C CA . PRO A 1 24 ? 7.132 8.366 7.295 1.00 0.00 24 PRO A CA 4
ATOM 4874 C C . PRO A 1 24 ? 5.982 8.965 6.492 1.00 0.00 24 PRO A C 4
ATOM 4875 O O . PRO A 1 24 ? 5.761 10.176 6.516 1.00 0.00 24 PRO A O 4
ATOM 4886 N N . TRP A 1 25 ? 5.253 8.111 5.784 1.00 0.00 25 TRP A N 4
ATOM 4887 C CA . TRP A 1 25 ? 4.125 8.557 4.974 1.00 0.00 25 TRP A CA 4
ATOM 4888 C C . TRP A 1 25 ? 2.801 8.190 5.636 1.00 0.00 25 TRP A C 4
ATOM 4889 O O . TRP A 1 25 ? 1.764 8.788 5.346 1.00 0.00 25 TRP A O 4
ATOM 4910 N N . PHE A 1 26 ? 2.843 7.204 6.525 1.00 0.00 26 PHE A N 4
ATOM 4911 C CA . PHE A 1 26 ? 1.645 6.756 7.227 1.00 0.00 26 PHE A CA 4
ATOM 4912 C C . PHE A 1 26 ? 1.869 6.753 8.737 1.00 0.00 26 PHE A C 4
ATOM 4913 O O . PHE A 1 26 ? 1.013 7.192 9.505 1.00 0.00 26 PHE A O 4
ATOM 4930 N N . LYS A 1 27 ? 3.027 6.253 9.156 1.00 0.00 27 LYS A N 4
ATOM 4931 C CA . LYS A 1 27 ? 3.367 6.192 10.572 1.00 0.00 27 LYS A CA 4
ATOM 4932 C C . LYS A 1 27 ? 3.764 7.568 11.097 1.00 0.00 27 LYS A C 4
ATOM 4933 O O . LYS A 1 27 ? 4.460 8.323 10.419 1.00 0.00 27 LYS A O 4
ATOM 4952 N N . ALA A 1 28 ? 3.319 7.886 12.308 1.00 0.00 28 ALA A N 4
ATOM 4953 C CA . ALA A 1 28 ? 3.632 9.169 12.924 1.00 0.00 28 ALA A CA 4
ATOM 4954 C C . ALA A 1 28 ? 5.093 9.543 12.702 1.00 0.00 28 ALA A C 4
ATOM 4955 O O . ALA A 1 28 ? 5.947 8.691 12.455 1.00 0.00 28 ALA A O 4
ATOM 4962 N N . PRO A 1 29 ? 5.391 10.848 12.790 1.00 0.00 29 PRO A N 4
ATOM 4963 C CA . PRO A 1 29 ? 4.383 11.872 13.082 1.00 0.00 29 PRO A CA 4
ATOM 4964 C C . PRO A 1 29 ? 3.408 12.072 11.927 1.00 0.00 29 PRO A C 4
ATOM 4965 O O . PRO A 1 29 ? 2.465 12.856 12.028 1.00 0.00 29 PRO A O 4
ATOM 4976 N N . ASN A 1 30 ? 3.641 11.357 10.831 1.00 0.00 30 ASN A N 4
ATOM 4977 C CA . ASN A 1 30 ? 2.782 11.457 9.657 1.00 0.00 30 ASN A CA 4
ATOM 4978 C C . ASN A 1 30 ? 1.499 10.654 9.851 1.00 0.00 30 ASN A C 4
ATOM 4979 O O . ASN A 1 30 ? 1.485 9.647 10.559 1.00 0.00 30 ASN A O 4
ATOM 4990 N N . LYS A 1 31 ? 0.423 11.107 9.218 1.00 0.00 31 LYS A N 4
ATOM 4991 C CA . LYS A 1 31 ? -0.865 10.431 9.318 1.00 0.00 31 LYS A CA 4
ATOM 4992 C C . LYS A 1 31 ? -1.889 11.068 8.384 1.00 0.00 31 LYS A C 4
ATOM 4993 O O . LYS A 1 31 ? -1.712 12.199 7.933 1.00 0.00 31 LYS A O 4
ATOM 5012 N N . GLY A 1 32 ? -2.960 10.335 8.098 1.00 0.00 32 GLY A N 4
ATOM 5013 C CA . GLY A 1 32 ? -3.996 10.846 7.220 1.00 0.00 32 GLY A CA 4
ATOM 5014 C C . GLY A 1 32 ? -4.701 9.745 6.452 1.00 0.00 32 GLY A C 4
ATOM 5015 O O . GLY A 1 32 ? -4.760 8.601 6.904 1.00 0.00 32 GLY A O 4
ATOM 5019 N N . THR A 1 33 ? -5.240 10.090 5.287 1.00 0.00 33 THR A N 4
ATOM 5020 C CA . THR A 1 33 ? -5.947 9.124 4.456 1.00 0.00 33 THR A CA 4
ATOM 5021 C C . THR A 1 33 ? -5.130 8.758 3.222 1.00 0.00 33 THR A C 4
ATOM 5022 O O . THR A 1 33 ? -4.139 9.415 2.904 1.00 0.00 33 THR A O 4
ATOM 5033 N N . PHE A 1 34 ? -5.553 7.706 2.529 1.00 0.00 34 PHE A N 4
ATOM 5034 C CA . PHE A 1 34 ? -4.860 7.253 1.328 1.00 0.00 34 PHE A CA 4
ATOM 5035 C C . PHE A 1 34 ? -5.760 6.351 0.488 1.00 0.00 34 PHE A C 4
ATOM 5036 O O . PHE A 1 34 ? -6.865 6.001 0.903 1.00 0.00 34 PHE A O 4
ATOM 5053 N N . GLN A 1 35 ? -5.279 5.981 -0.694 1.00 0.00 35 GLN A N 4
ATOM 5054 C CA . GLN A 1 35 ? -6.040 5.121 -1.593 1.00 0.00 35 GLN A CA 4
ATOM 5055 C C . GLN A 1 35 ? -5.124 4.132 -2.306 1.00 0.00 35 GLN A C 4
ATOM 5056 O O . GLN A 1 35 ? -4.310 4.519 -3.144 1.00 0.00 35 GLN A O 4
ATOM 5070 N N . ILE A 1 36 ? -5.263 2.855 -1.967 1.00 0.00 36 ILE A N 4
ATOM 5071 C CA . ILE A 1 36 ? -4.448 1.810 -2.575 1.00 0.00 36 ILE A CA 4
ATOM 5072 C C . ILE A 1 36 ? -5.048 1.346 -3.898 1.00 0.00 36 ILE A C 4
ATOM 5073 O O . ILE A 1 36 ? -6.268 1.262 -4.044 1.00 0.00 36 ILE A O 4
ATOM 5089 N N . VAL A 1 37 ? -4.182 1.043 -4.860 1.00 0.00 37 VAL A N 4
ATOM 5090 C CA . VAL A 1 37 ? -4.626 0.583 -6.171 1.00 0.00 37 VAL A CA 4
ATOM 5091 C C . VAL A 1 37 ? -3.667 -0.454 -6.743 1.00 0.00 37 VAL A C 4
ATOM 5092 O O . VAL A 1 37 ? -2.459 -0.226 -6.813 1.00 0.00 37 VAL A O 4
ATOM 5105 N N . TYR A 1 38 ? -4.213 -1.594 -7.152 1.00 0.00 38 TYR A N 4
ATOM 5106 C CA . TYR A 1 38 ? -3.405 -2.669 -7.717 1.00 0.00 38 TYR A CA 4
ATOM 5107 C C . TYR A 1 38 ? -3.274 -2.514 -9.229 1.00 0.00 38 TYR A C 4
ATOM 5108 O O . TYR A 1 38 ? -4.190 -2.845 -9.981 1.00 0.00 38 TYR A O 4
ATOM 5126 N N . LYS A 1 39 ? -2.126 -2.009 -9.668 1.00 0.00 39 LYS A N 4
ATOM 5127 C CA . LYS A 1 39 ? -1.870 -1.812 -11.089 1.00 0.00 39 LYS A CA 4
ATOM 5128 C C . LYS A 1 39 ? -1.020 -2.946 -11.652 1.00 0.00 39 LYS A C 4
ATOM 5129 O O . LYS A 1 39 ? -0.036 -3.360 -11.039 1.00 0.00 39 LYS A O 4
ATOM 5148 N N . SER A 1 40 ? -1.405 -3.443 -12.824 1.00 0.00 40 SER A N 4
ATOM 5149 C CA . SER A 1 40 ? -0.679 -4.531 -13.468 1.00 0.00 40 SER A CA 4
ATOM 5150 C C . SER A 1 40 ? -0.432 -4.222 -14.941 1.00 0.00 40 SER A C 4
ATOM 5151 O O . SER A 1 40 ? -1.357 -4.233 -15.753 1.00 0.00 40 SER A O 4
ATOM 5159 N N . ARG A 1 41 ? 0.824 -3.946 -15.278 1.00 0.00 41 ARG A N 4
ATOM 5160 C CA . ARG A 1 41 ? 1.194 -3.631 -16.653 1.00 0.00 41 ARG A CA 4
ATOM 5161 C C . ARG A 1 41 ? 1.427 -4.906 -17.458 1.00 0.00 41 ARG A C 4
ATOM 5162 O O . ARG A 1 41 ? 0.972 -5.026 -18.595 1.00 0.00 41 ARG A O 4
ATOM 5183 N N . ASN A 1 42 ? 2.140 -5.856 -16.860 1.00 0.00 42 ASN A N 4
ATOM 5184 C CA . ASN A 1 42 ? 2.434 -7.122 -17.522 1.00 0.00 42 ASN A CA 4
ATOM 5185 C C . ASN A 1 42 ? 1.235 -8.062 -17.457 1.00 0.00 42 ASN A C 4
ATOM 5186 O O . ASN A 1 42 ? 0.667 -8.433 -18.484 1.00 0.00 42 ASN A O 4
ATOM 5197 N N . ASN A 1 43 ? 0.854 -8.442 -16.242 1.00 0.00 43 ASN A N 4
ATOM 5198 C CA . ASN A 1 43 ? -0.279 -9.339 -16.042 1.00 0.00 43 ASN A CA 4
ATOM 5199 C C . ASN A 1 43 ? -0.702 -9.362 -14.576 1.00 0.00 43 ASN A C 4
ATOM 5200 O O . ASN A 1 43 ? 0.008 -8.858 -13.706 1.00 0.00 43 ASN A O 4
ATOM 5211 N N . SER A 1 44 ? -1.864 -9.952 -14.311 1.00 0.00 44 SER A N 4
ATOM 5212 C CA . SER A 1 44 ? -2.384 -10.038 -12.951 1.00 0.00 44 SER A CA 4
ATOM 5213 C C . SER A 1 44 ? -2.352 -11.478 -12.448 1.00 0.00 44 SER A C 4
ATOM 5214 O O . SER A 1 44 ? -3.340 -12.206 -12.553 1.00 0.00 44 SER A O 4
ATOM 5222 N N . HIS A 1 45 ? -1.210 -11.883 -11.902 1.00 0.00 45 HIS A N 4
ATOM 5223 C CA . HIS A 1 45 ? -1.049 -13.236 -11.381 1.00 0.00 45 HIS A CA 4
ATOM 5224 C C . HIS A 1 45 ? -1.556 -13.330 -9.945 1.00 0.00 45 HIS A C 4
ATOM 5225 O O . HIS A 1 45 ? -2.566 -13.978 -9.674 1.00 0.00 45 HIS A O 4
ATOM 5239 N N . VAL A 1 46 ? -0.847 -12.679 -9.029 1.00 0.00 46 VAL A N 4
ATOM 5240 C CA . VAL A 1 46 ? -1.225 -12.689 -7.621 1.00 0.00 46 VAL A CA 4
ATOM 5241 C C . VAL A 1 46 ? -2.566 -11.996 -7.407 1.00 0.00 46 VAL A C 4
ATOM 5242 O O . VAL A 1 46 ? -2.941 -11.102 -8.163 1.00 0.00 46 VAL A O 4
ATOM 5255 N N . ASN A 1 47 ? -3.284 -12.416 -6.370 1.00 0.00 47 ASN A N 4
ATOM 5256 C CA . ASN A 1 47 ? -4.585 -11.836 -6.056 1.00 0.00 47 ASN A CA 4
ATOM 5257 C C . ASN A 1 47 ? -4.435 -10.399 -5.565 1.00 0.00 47 ASN A C 4
ATOM 5258 O O . ASN A 1 47 ? -3.871 -10.153 -4.498 1.00 0.00 47 ASN A O 4
ATOM 5269 N N . ARG A 1 48 ? -4.945 -9.455 -6.349 1.00 0.00 48 ARG A N 4
ATOM 5270 C CA . ARG A 1 48 ? -4.868 -8.043 -5.994 1.00 0.00 48 ARG A CA 4
ATOM 5271 C C . ARG A 1 48 ? -5.530 -7.785 -4.644 1.00 0.00 48 ARG A C 4
ATOM 5272 O O . ARG A 1 48 ? -4.926 -7.196 -3.748 1.00 0.00 48 ARG A O 4
ATOM 5293 N N . GLU A 1 49 ? -6.775 -8.230 -4.507 1.00 0.00 49 GLU A N 4
ATOM 5294 C CA . GLU A 1 49 ? -7.520 -8.045 -3.266 1.00 0.00 49 GLU A CA 4
ATOM 5295 C C . GLU A 1 49 ? -6.612 -8.233 -2.054 1.00 0.00 49 GLU A C 4
ATOM 5296 O O . GLU A 1 49 ? -6.603 -7.410 -1.139 1.00 0.00 49 GLU A O 4
ATOM 5308 N N . GLU A 1 50 ? -5.850 -9.323 -2.056 1.00 0.00 50 GLU A N 4
ATOM 5309 C CA . GLU A 1 50 ? -4.940 -9.620 -0.956 1.00 0.00 50 GLU A CA 4
ATOM 5310 C C . GLU A 1 50 ? -3.944 -8.482 -0.752 1.00 0.00 50 GLU A C 4
ATOM 5311 O O . GLU A 1 50 ? -3.871 -7.891 0.325 1.00 0.00 50 GLU A O 4
ATOM 5323 N N . VAL A 1 51 ? -3.176 -8.182 -1.795 1.00 0.00 51 VAL A N 4
ATOM 5324 C CA . VAL A 1 51 ? -2.184 -7.115 -1.732 1.00 0.00 51 VAL A CA 4
ATOM 5325 C C . VAL A 1 51 ? -2.798 -5.823 -1.205 1.00 0.00 51 VAL A C 4
ATOM 5326 O O . VAL A 1 51 ? -2.355 -5.282 -0.191 1.00 0.00 51 VAL A O 4
ATOM 5339 N N . ILE A 1 52 ? -3.821 -5.335 -1.898 1.00 0.00 52 ILE A N 4
ATOM 5340 C CA . ILE A 1 52 ? -4.497 -4.107 -1.499 1.00 0.00 52 ILE A CA 4
ATOM 5341 C C . ILE A 1 52 ? -5.047 -4.219 -0.081 1.00 0.00 52 ILE A C 4
ATOM 5342 O O . ILE A 1 52 ? -4.552 -3.572 0.841 1.00 0.00 52 ILE A O 4
ATOM 5358 N N . ARG A 1 53 ? -6.074 -5.046 0.085 1.00 0.00 53 ARG A N 4
ATOM 5359 C CA . ARG A 1 53 ? -6.692 -5.244 1.391 1.00 0.00 53 ARG A CA 4
ATOM 5360 C C . ARG A 1 53 ? -5.640 -5.244 2.496 1.00 0.00 53 ARG A C 4
ATOM 5361 O O . ARG A 1 53 ? -5.698 -4.433 3.420 1.00 0.00 53 ARG A O 4
ATOM 5382 N N . GLU A 1 54 ? -4.681 -6.158 2.393 1.00 0.00 54 GLU A N 4
ATOM 5383 C CA . GLU A 1 54 ? -3.617 -6.263 3.385 1.00 0.00 54 GLU A CA 4
ATOM 5384 C C . GLU A 1 54 ? -2.886 -4.933 3.542 1.00 0.00 54 GLU A C 4
ATOM 5385 O O . GLU A 1 54 ? -2.882 -4.337 4.620 1.00 0.00 54 GLU A O 4
ATOM 5397 N N . LEU A 1 55 ? -2.269 -4.472 2.460 1.00 0.00 55 LEU A N 4
ATOM 5398 C CA . LEU A 1 55 ? -1.534 -3.213 2.476 1.00 0.00 55 LEU A CA 4
ATOM 5399 C C . LEU A 1 55 ? -2.223 -2.191 3.375 1.00 0.00 55 LEU A C 4
ATOM 5400 O O . LEU A 1 55 ? -1.571 -1.492 4.150 1.00 0.00 55 LEU A O 4
ATOM 5416 N N . ALA A 1 56 ? -3.545 -2.113 3.268 1.00 0.00 56 ALA A N 4
ATOM 5417 C CA . ALA A 1 56 ? -4.324 -1.181 4.074 1.00 0.00 56 ALA A CA 4
ATOM 5418 C C . ALA A 1 56 ? -4.269 -1.555 5.551 1.00 0.00 56 ALA A C 4
ATOM 5419 O O . ALA A 1 56 ? -4.112 -0.693 6.415 1.00 0.00 56 ALA A O 4
ATOM 5426 N N . GLY A 1 57 ? -4.401 -2.847 5.836 1.00 0.00 57 GLY A N 4
ATOM 5427 C CA . GLY A 1 57 ? -4.365 -3.312 7.210 1.00 0.00 57 GLY A CA 4
ATOM 5428 C C . GLY A 1 57 ? -3.090 -2.910 7.925 1.00 0.00 57 GLY A C 4
ATOM 5429 O O . GLY A 1 57 ? -3.079 -2.750 9.146 1.00 0.00 57 GLY A O 4
ATOM 5433 N N . ILE A 1 58 ? -2.013 -2.747 7.164 1.00 0.00 58 ILE A N 4
ATOM 5434 C CA . ILE A 1 58 ? -0.728 -2.362 7.733 1.00 0.00 58 ILE A CA 4
ATOM 5435 C C . ILE A 1 58 ? -0.695 -0.872 8.059 1.00 0.00 58 ILE A C 4
ATOM 5436 O O . ILE A 1 58 ? -0.446 -0.481 9.199 1.00 0.00 58 ILE A O 4
ATOM 5452 N N . VAL A 1 59 ? -0.952 -0.045 7.051 1.00 0.00 59 VAL A N 4
ATOM 5453 C CA . VAL A 1 59 ? -0.955 1.402 7.230 1.00 0.00 59 VAL A CA 4
ATOM 5454 C C . VAL A 1 59 ? -1.575 1.788 8.569 1.00 0.00 59 VAL A C 4
ATOM 5455 O O . VAL A 1 59 ? -1.175 2.774 9.188 1.00 0.00 59 VAL A O 4
ATOM 5468 N N . CYS A 1 60 ? -2.553 1.004 9.009 1.00 0.00 60 CYS A N 4
ATOM 5469 C CA . CYS A 1 60 ? -3.230 1.264 10.275 1.00 0.00 60 CYS A CA 4
ATOM 5470 C C . CYS A 1 60 ? -2.321 0.933 11.455 1.00 0.00 60 CYS A C 4
ATOM 5471 O O . CYS A 1 60 ? -2.169 1.732 12.379 1.00 0.00 60 CYS A O 4
ATOM 5479 N N . THR A 1 61 ? -1.720 -0.253 11.418 1.00 0.00 61 THR A N 4
ATOM 5480 C CA . THR A 1 61 ? -0.829 -0.691 12.485 1.00 0.00 61 THR A CA 4
ATOM 5481 C C . THR A 1 61 ? 0.165 0.403 12.855 1.00 0.00 61 THR A C 4
ATOM 5482 O O . THR A 1 61 ? 0.570 0.523 14.012 1.00 0.00 61 THR A O 4
ATOM 5493 N N . LEU A 1 62 ? 0.556 1.200 11.867 1.00 0.00 62 LEU A N 4
ATOM 5494 C CA . LEU A 1 62 ? 1.504 2.286 12.089 1.00 0.00 62 LEU A CA 4
ATOM 5495 C C . LEU A 1 62 ? 0.891 3.373 12.967 1.00 0.00 62 LEU A C 4
ATOM 5496 O O . LEU A 1 62 ? 1.299 3.564 14.112 1.00 0.00 62 LEU A O 4
ATOM 5512 N N . ASN A 1 63 ? -0.094 4.081 12.422 1.00 0.00 63 ASN A N 4
ATOM 5513 C CA . ASN A 1 63 ? -0.765 5.147 13.156 1.00 0.00 63 ASN A CA 4
ATOM 5514 C C . ASN A 1 63 ? -2.277 4.950 13.142 1.00 0.00 63 ASN A C 4
ATOM 5515 O O . ASN A 1 63 ? -2.885 4.811 12.080 1.00 0.00 63 ASN A O 4
ATOM 5526 N N . SER A 1 64 ? -2.879 4.939 14.327 1.00 0.00 64 SER A N 4
ATOM 5527 C CA . SER A 1 64 ? -4.320 4.756 14.451 1.00 0.00 64 SER A CA 4
ATOM 5528 C C . SER A 1 64 ? -5.074 5.841 13.689 1.00 0.00 64 SER A C 4
ATOM 5529 O O . SER A 1 64 ? -6.191 5.624 13.221 1.00 0.00 64 SER A O 4
ATOM 5537 N N . GLU A 1 65 ? -4.453 7.011 13.568 1.00 0.00 65 GLU A N 4
ATOM 5538 C CA . GLU A 1 65 ? -5.065 8.131 12.863 1.00 0.00 65 GLU A CA 4
ATOM 5539 C C . GLU A 1 65 ? -5.162 7.846 11.368 1.00 0.00 65 GLU A C 4
ATOM 5540 O O . GLU A 1 65 ? -5.919 8.496 10.649 1.00 0.00 65 GLU A O 4
ATOM 5552 N N . ASN A 1 66 ? -4.388 6.868 10.906 1.00 0.00 66 ASN A N 4
ATOM 5553 C CA . ASN A 1 66 ? -4.385 6.497 9.496 1.00 0.00 66 ASN A CA 4
ATOM 5554 C C . ASN A 1 66 ? -5.702 5.832 9.106 1.00 0.00 66 ASN A C 4
ATOM 5555 O O . ASN A 1 66 ? -6.154 4.892 9.760 1.00 0.00 66 ASN A O 4
ATOM 5566 N N . LYS A 1 67 ? -6.314 6.327 8.035 1.00 0.00 67 LYS A N 4
ATOM 5567 C CA . LYS A 1 67 ? -7.578 5.782 7.555 1.00 0.00 67 LYS A CA 4
ATOM 5568 C C . LYS A 1 67 ? -7.648 5.830 6.032 1.00 0.00 67 LYS A C 4
ATOM 5569 O O . LYS A 1 67 ? -7.811 6.898 5.442 1.00 0.00 67 LYS A O 4
ATOM 5588 N N . VAL A 1 68 ? -7.525 4.666 5.402 1.00 0.00 68 VAL A N 4
ATOM 5589 C CA . VAL A 1 68 ? -7.577 4.575 3.947 1.00 0.00 68 VAL A CA 4
ATOM 5590 C C . VAL A 1 68 ? -8.904 5.100 3.411 1.00 0.00 68 VAL A C 4
ATOM 5591 O O . VAL A 1 68 ? -9.967 4.559 3.717 1.00 0.00 68 VAL A O 4
ATOM 5604 N N . ASP A 1 69 ? -8.836 6.157 2.609 1.00 0.00 69 ASP A N 4
ATOM 5605 C CA . ASP A 1 69 ? -10.032 6.755 2.028 1.00 0.00 69 ASP A CA 4
ATOM 5606 C C . ASP A 1 69 ? -9.978 6.708 0.504 1.00 0.00 69 ASP A C 4
ATOM 5607 O O . ASP A 1 69 ? -8.905 6.806 -0.093 1.00 0.00 69 ASP A O 4
ATOM 5616 N N . LEU A 1 70 ? -11.141 6.556 -0.119 1.00 0.00 70 LEU A N 4
ATOM 5617 C CA . LEU A 1 70 ? -11.227 6.494 -1.574 1.00 0.00 70 LEU A CA 4
ATOM 5618 C C . LEU A 1 70 ? -11.951 7.717 -2.129 1.00 0.00 70 LEU A C 4
ATOM 5619 O O . LEU A 1 70 ? -12.186 7.819 -3.334 1.00 0.00 70 LEU A O 4
ATOM 5635 N N . THR A 1 71 ? -12.302 8.644 -1.243 1.00 0.00 71 THR A N 4
ATOM 5636 C CA . THR A 1 71 ? -12.998 9.859 -1.644 1.00 0.00 71 THR A CA 4
ATOM 5637 C C . THR A 1 71 ? -12.088 11.077 -1.531 1.00 0.00 71 THR A C 4
ATOM 5638 O O . THR A 1 71 ? -11.865 11.790 -2.508 1.00 0.00 71 THR A O 4
ATOM 5649 N N . ASN A 1 72 ? -11.564 11.309 -0.332 1.00 0.00 72 ASN A N 4
ATOM 5650 C CA . ASN A 1 72 ? -10.677 12.442 -0.091 1.00 0.00 72 ASN A CA 4
ATOM 5651 C C . ASN A 1 72 ? -9.317 11.970 0.413 1.00 0.00 72 ASN A C 4
ATOM 5652 O O . ASN A 1 72 ? -8.830 12.403 1.458 1.00 0.00 72 ASN A O 4
ATOM 5663 N N . PRO A 1 73 ? -8.687 11.061 -0.345 1.00 0.00 73 PRO A N 4
ATOM 5664 C CA . PRO A 1 73 ? -7.374 10.511 0.004 1.00 0.00 73 PRO A CA 4
ATOM 5665 C C . PRO A 1 73 ? -6.259 11.541 -0.133 1.00 0.00 73 PRO A C 4
ATOM 5666 O O . PRO A 1 73 ? -6.206 12.284 -1.113 1.00 0.00 73 PRO A O 4
ATOM 5677 N N . GLN A 1 74 ? -5.370 11.580 0.854 1.00 0.00 74 GLN A N 4
ATOM 5678 C CA . GLN A 1 74 ? -4.256 12.521 0.842 1.00 0.00 74 GLN A CA 4
ATOM 5679 C C . GLN A 1 74 ? -3.036 11.911 0.160 1.00 0.00 74 GLN A C 4
ATOM 5680 O O . GLN A 1 74 ? -2.308 12.595 -0.560 1.00 0.00 74 GLN A O 4
ATOM 5694 N N . TYR A 1 75 ? -2.818 10.621 0.391 1.00 0.00 75 TYR A N 4
ATOM 5695 C CA . TYR A 1 75 ? -1.684 9.920 -0.199 1.00 0.00 75 TYR A CA 4
ATOM 5696 C C . TYR A 1 75 ? -2.148 8.694 -0.980 1.00 0.00 75 TYR A C 4
ATOM 5697 O O . TYR A 1 75 ? -2.782 7.794 -0.428 1.00 0.00 75 TYR A O 4
ATOM 5715 N N . THR A 1 76 ? -1.828 8.666 -2.270 1.00 0.00 76 THR A N 4
ATOM 5716 C CA . THR A 1 76 ? -2.211 7.553 -3.128 1.00 0.00 76 THR A CA 4
ATOM 5717 C C . THR A 1 76 ? -1.076 6.543 -3.260 1.00 0.00 76 THR A C 4
ATOM 5718 O O . THR A 1 76 ? -0.037 6.836 -3.851 1.00 0.00 76 THR A O 4
ATOM 5729 N N . VAL A 1 77 ? -1.282 5.353 -2.705 1.00 0.00 77 VAL A N 4
ATOM 5730 C CA . VAL A 1 77 ? -0.276 4.299 -2.761 1.00 0.00 77 VAL A CA 4
ATOM 5731 C C . VAL A 1 77 ? -0.617 3.271 -3.834 1.00 0.00 77 VAL A C 4
ATOM 5732 O O . VAL A 1 77 ? -1.461 2.399 -3.628 1.00 0.00 77 VAL A O 4
ATOM 5745 N N . VAL A 1 78 ? 0.045 3.380 -4.982 1.00 0.00 78 VAL A N 4
ATOM 5746 C CA . VAL A 1 78 ? -0.186 2.458 -6.088 1.00 0.00 78 VAL A CA 4
ATOM 5747 C C . VAL A 1 78 ? 0.880 1.370 -6.129 1.00 0.00 78 VAL A C 4
ATOM 5748 O O . VAL A 1 78 ? 2.076 1.654 -6.058 1.00 0.00 78 VAL A O 4
ATOM 5761 N N . VAL A 1 79 ? 0.439 0.121 -6.244 1.00 0.00 79 VAL A N 4
ATOM 5762 C CA . VAL A 1 79 ? 1.356 -1.012 -6.296 1.00 0.00 79 VAL A CA 4
ATOM 5763 C C . VAL A 1 79 ? 1.429 -1.595 -7.703 1.00 0.00 79 VAL A C 4
ATOM 5764 O O . VAL A 1 79 ? 0.534 -2.322 -8.131 1.00 0.00 79 VAL A O 4
ATOM 5777 N N . GLU A 1 80 ? 2.503 -1.270 -8.417 1.00 0.00 80 GLU A N 4
ATOM 5778 C CA . GLU A 1 80 ? 2.693 -1.762 -9.776 1.00 0.00 80 GLU A CA 4
ATOM 5779 C C . GLU A 1 80 ? 3.521 -3.043 -9.780 1.00 0.00 80 GLU A C 4
ATOM 5780 O O . GLU A 1 80 ? 4.352 -3.260 -8.898 1.00 0.00 80 GLU A O 4
ATOM 5792 N N . ILE A 1 81 ? 3.288 -3.889 -10.779 1.00 0.00 81 ILE A N 4
ATOM 5793 C CA . ILE A 1 81 ? 4.013 -5.148 -10.898 1.00 0.00 81 ILE A CA 4
ATOM 5794 C C . ILE A 1 81 ? 5.076 -5.069 -11.988 1.00 0.00 81 ILE A C 4
ATOM 5795 O O . ILE A 1 81 ? 4.771 -5.172 -13.176 1.00 0.00 81 ILE A O 4
ATOM 5811 N N . ILE A 1 82 ? 6.326 -4.886 -11.575 1.00 0.00 82 ILE A N 4
ATOM 5812 C CA . ILE A 1 82 ? 7.436 -4.797 -12.516 1.00 0.00 82 ILE A CA 4
ATOM 5813 C C . ILE A 1 82 ? 8.522 -5.814 -12.184 1.00 0.00 82 ILE A C 4
ATOM 5814 O O . ILE A 1 82 ? 8.841 -6.040 -11.017 1.00 0.00 82 ILE A O 4
ATOM 5830 N N . LYS A 1 83 ? 9.088 -6.425 -13.219 1.00 0.00 83 LYS A N 4
ATOM 5831 C CA . LYS A 1 83 ? 10.142 -7.417 -13.039 1.00 0.00 83 LYS A CA 4
ATOM 5832 C C . LYS A 1 83 ? 9.762 -8.425 -11.959 1.00 0.00 83 LYS A C 4
ATOM 5833 O O . LYS A 1 83 ? 10.617 -8.901 -11.212 1.00 0.00 83 LYS A O 4
ATOM 5852 N N . ALA A 1 84 ? 8.475 -8.747 -11.883 1.00 0.00 84 ALA A N 4
ATOM 5853 C CA . ALA A 1 84 ? 7.983 -9.701 -10.897 1.00 0.00 84 ALA A CA 4
ATOM 5854 C C . ALA A 1 84 ? 8.296 -9.235 -9.479 1.00 0.00 84 ALA A C 4
ATOM 5855 O O . ALA A 1 84 ? 8.557 -10.048 -8.591 1.00 0.00 84 ALA A O 4
ATOM 5862 N N . VAL A 1 85 ? 8.269 -7.922 -9.272 1.00 0.00 85 VAL A N 4
ATOM 5863 C CA . VAL A 1 85 ? 8.550 -7.349 -7.962 1.00 0.00 85 VAL A CA 4
ATOM 5864 C C . VAL A 1 85 ? 7.536 -6.267 -7.606 1.00 0.00 85 VAL A C 4
ATOM 5865 O O . VAL A 1 85 ? 7.156 -5.457 -8.452 1.00 0.00 85 VAL A O 4
ATOM 5878 N N . CYS A 1 86 ? 7.103 -6.261 -6.351 1.00 0.00 86 CYS A N 4
ATOM 5879 C CA . CYS A 1 86 ? 6.132 -5.278 -5.882 1.00 0.00 86 CYS A CA 4
ATOM 5880 C C . CYS A 1 86 ? 6.732 -3.876 -5.885 1.00 0.00 86 CYS A C 4
ATOM 5881 O O . CYS A 1 86 ? 7.736 -3.619 -5.219 1.00 0.00 86 CYS A O 4
ATOM 5889 N N . CYS A 1 87 ? 6.113 -2.974 -6.638 1.00 0.00 87 CYS A N 4
ATOM 5890 C CA . CYS A 1 87 ? 6.588 -1.598 -6.729 1.00 0.00 87 CYS A CA 4
ATOM 5891 C C . CYS A 1 87 ? 5.542 -0.626 -6.193 1.00 0.00 87 CYS A C 4
ATOM 5892 O O . CYS A 1 87 ? 4.510 -0.397 -6.824 1.00 0.00 87 CYS A O 4
ATOM 5900 N N . LEU A 1 88 ? 5.816 -0.057 -5.024 1.00 0.00 88 LEU A N 4
ATOM 5901 C CA . LEU A 1 88 ? 4.899 0.891 -4.401 1.00 0.00 88 LEU A CA 4
ATOM 5902 C C . LEU A 1 88 ? 5.275 2.326 -4.754 1.00 0.00 88 LEU A C 4
ATOM 5903 O O . LEU A 1 88 ? 6.426 2.734 -4.594 1.00 0.00 88 LEU A O 4
ATOM 5919 N N . SER A 1 89 ? 4.297 3.088 -5.232 1.00 0.00 89 SER A N 4
ATOM 5920 C CA . SER A 1 89 ? 4.526 4.478 -5.610 1.00 0.00 89 SER A CA 4
ATOM 5921 C C . SER A 1 89 ? 3.563 5.406 -4.875 1.00 0.00 89 SER A C 4
ATOM 5922 O O . SER A 1 89 ? 2.345 5.268 -4.984 1.00 0.00 89 SER A O 4
ATOM 5930 N N . VAL A 1 90 ? 4.120 6.353 -4.125 1.00 0.00 90 VAL A N 4
ATOM 5931 C CA . VAL A 1 90 ? 3.312 7.305 -3.372 1.00 0.00 90 VAL A CA 4
ATOM 5932 C C . VAL A 1 90 ? 3.088 8.585 -4.169 1.00 0.00 90 VAL A C 4
ATOM 5933 O O . VAL A 1 90 ? 4.000 9.091 -4.822 1.00 0.00 90 VAL A O 4
ATOM 5946 N N . VAL A 1 91 ? 1.866 9.106 -4.110 1.00 0.00 91 VAL A N 4
ATOM 5947 C CA . VAL A 1 91 ? 1.521 10.329 -4.824 1.00 0.00 91 VAL A CA 4
ATOM 5948 C C . VAL A 1 91 ? 0.674 11.252 -3.956 1.00 0.00 91 VAL A C 4
ATOM 5949 O O . VAL A 1 91 ? -0.449 10.914 -3.581 1.00 0.00 91 VAL A O 4
ATOM 5962 N N . LYS A 1 92 ? 1.219 12.422 -3.638 1.00 0.00 92 LYS A N 4
ATOM 5963 C CA . LYS A 1 92 ? 0.514 13.397 -2.815 1.00 0.00 92 LYS A CA 4
ATOM 5964 C C . LYS A 1 92 ? -0.375 14.292 -3.673 1.00 0.00 92 LYS A C 4
ATOM 5965 O O . LYS A 1 92 ? 0.117 15.098 -4.462 1.00 0.00 92 LYS A O 4
ATOM 5984 N N . SER A 1 93 ? -1.687 14.145 -3.511 1.00 0.00 93 SER A N 4
ATOM 5985 C CA . SER A 1 93 ? -2.644 14.939 -4.273 1.00 0.00 93 SER A CA 4
ATOM 5986 C C . SER A 1 93 ? -3.620 15.652 -3.342 1.00 0.00 93 SER A C 4
ATOM 5987 O O . SER A 1 93 ? -3.721 16.878 -3.352 1.00 0.00 93 SER A O 4
ATOM 5995 N N . GLY A 1 94 ? -4.338 14.874 -2.538 1.00 0.00 94 GLY A N 4
ATOM 5996 C CA . GLY A 1 94 ? -5.297 15.447 -1.612 1.00 0.00 94 GLY A CA 4
ATOM 5997 C C . GLY A 1 94 ? -6.363 16.264 -2.314 1.00 0.00 94 GLY A C 4
ATOM 5998 O O . GLY A 1 94 ? -6.215 16.654 -3.473 1.00 0.00 94 GLY A O 4
ATOM 6002 N N . PRO A 1 95 ? -7.470 16.534 -1.606 1.00 0.00 95 PRO A N 4
ATOM 6003 C CA . PRO A 1 95 ? -8.588 17.311 -2.149 1.00 0.00 95 PRO A CA 4
ATOM 6004 C C . PRO A 1 95 ? -8.233 18.782 -2.339 1.00 0.00 95 PRO A C 4
ATOM 6005 O O . PRO A 1 95 ? -7.131 19.213 -2.001 1.00 0.00 95 PRO A O 4
ATOM 6016 N N . SER A 1 96 ? -9.174 19.548 -2.882 1.00 0.00 96 SER A N 4
ATOM 6017 C CA . SER A 1 96 ? -8.959 20.970 -3.120 1.00 0.00 96 SER A CA 4
ATOM 6018 C C . SER A 1 96 ? -10.166 21.785 -2.666 1.00 0.00 96 SER A C 4
ATOM 6019 O O . SER A 1 96 ? -11.290 21.551 -3.110 1.00 0.00 96 SER A O 4
ATOM 6027 N N . SER A 1 97 ? -9.925 22.745 -1.778 1.00 0.00 97 SER A N 4
ATOM 6028 C CA . SER A 1 97 ? -10.991 23.593 -1.260 1.00 0.00 97 SER A CA 4
ATOM 6029 C C . SER A 1 97 ? -11.115 24.872 -2.082 1.00 0.00 97 SER A C 4
ATOM 6030 O O . SER A 1 97 ? -10.208 25.233 -2.830 1.00 0.00 97 SER A O 4
ATOM 6038 N N . GLY A 1 98 ? -12.247 25.555 -1.936 1.00 0.00 98 GLY A N 4
ATOM 6039 C CA . GLY A 1 98 ? -12.471 26.786 -2.670 1.00 0.00 98 GLY A CA 4
ATOM 6040 C C . GLY A 1 98 ? -12.706 26.546 -4.148 1.00 0.00 98 GLY A C 4
ATOM 6041 O O . GLY A 1 98 ? -11.889 25.915 -4.819 1.00 0.00 98 GLY A O 4
ATOM 6045 N N . GLY A 1 1 ? -5.811 -15.910 10.397 1.00 0.00 1 GLY A N 5
ATOM 6046 C CA . GLY A 1 1 ? -7.063 -15.269 10.752 1.00 0.00 1 GLY A CA 5
ATOM 6047 C C . GLY A 1 1 ? -7.961 -15.045 9.551 1.00 0.00 1 GLY A C 5
ATOM 6048 O O . GLY A 1 1 ? -8.577 -15.982 9.045 1.00 0.00 1 GLY A O 5
ATOM 6052 N N . SER A 1 2 ? -8.036 -13.799 9.095 1.00 0.00 2 SER A N 5
ATOM 6053 C CA . SER A 1 2 ? -8.869 -13.453 7.949 1.00 0.00 2 SER A CA 5
ATOM 6054 C C . SER A 1 2 ? -8.019 -12.911 6.804 1.00 0.00 2 SER A C 5
ATOM 6055 O O . SER A 1 2 ? -8.388 -11.935 6.150 1.00 0.00 2 SER A O 5
ATOM 6063 N N . SER A 1 3 ? -6.879 -13.551 6.566 1.00 0.00 3 SER A N 5
ATOM 6064 C CA . SER A 1 3 ? -5.974 -13.132 5.503 1.00 0.00 3 SER A CA 5
ATOM 6065 C C . SER A 1 3 ? -6.164 -13.993 4.257 1.00 0.00 3 SER A C 5
ATOM 6066 O O . SER A 1 3 ? -6.375 -13.478 3.160 1.00 0.00 3 SER A O 5
ATOM 6074 N N . GLY A 1 4 ? -6.087 -15.308 4.436 1.00 0.00 4 GLY A N 5
ATOM 6075 C CA . GLY A 1 4 ? -6.253 -16.220 3.319 1.00 0.00 4 GLY A CA 5
ATOM 6076 C C . GLY A 1 4 ? -4.943 -16.848 2.885 1.00 0.00 4 GLY A C 5
ATOM 6077 O O . GLY A 1 4 ? -4.782 -18.067 2.943 1.00 0.00 4 GLY A O 5
ATOM 6081 N N . SER A 1 5 ? -4.006 -16.014 2.446 1.00 0.00 5 SER A N 5
ATOM 6082 C CA . SER A 1 5 ? -2.705 -16.496 1.995 1.00 0.00 5 SER A CA 5
ATOM 6083 C C . SER A 1 5 ? -1.903 -17.066 3.160 1.00 0.00 5 SER A C 5
ATOM 6084 O O . SER A 1 5 ? -1.408 -16.325 4.009 1.00 0.00 5 SER A O 5
ATOM 6092 N N . SER A 1 6 ? -1.778 -18.389 3.193 1.00 0.00 6 SER A N 5
ATOM 6093 C CA . SER A 1 6 ? -1.039 -19.061 4.256 1.00 0.00 6 SER A CA 5
ATOM 6094 C C . SER A 1 6 ? 0.312 -18.390 4.486 1.00 0.00 6 SER A C 5
ATOM 6095 O O . SER A 1 6 ? 0.622 -17.955 5.595 1.00 0.00 6 SER A O 5
ATOM 6103 N N . GLY A 1 7 ? 1.114 -18.309 3.428 1.00 0.00 7 GLY A N 5
ATOM 6104 C CA . GLY A 1 7 ? 2.422 -17.690 3.534 1.00 0.00 7 GLY A CA 5
ATOM 6105 C C . GLY A 1 7 ? 3.153 -17.649 2.207 1.00 0.00 7 GLY A C 5
ATOM 6106 O O . GLY A 1 7 ? 3.534 -18.688 1.667 1.00 0.00 7 GLY A O 5
ATOM 6110 N N . LYS A 1 8 ? 3.349 -16.446 1.679 1.00 0.00 8 LYS A N 5
ATOM 6111 C CA . LYS A 1 8 ? 4.039 -16.272 0.406 1.00 0.00 8 LYS A CA 5
ATOM 6112 C C . LYS A 1 8 ? 5.041 -15.124 0.483 1.00 0.00 8 LYS A C 5
ATOM 6113 O O . LYS A 1 8 ? 4.661 -13.966 0.646 1.00 0.00 8 LYS A O 5
ATOM 6132 N N . ALA A 1 9 ? 6.323 -15.455 0.362 1.00 0.00 9 ALA A N 5
ATOM 6133 C CA . ALA A 1 9 ? 7.379 -14.451 0.414 1.00 0.00 9 ALA A CA 5
ATOM 6134 C C . ALA A 1 9 ? 6.917 -13.136 -0.205 1.00 0.00 9 ALA A C 5
ATOM 6135 O O . ALA A 1 9 ? 6.903 -12.098 0.457 1.00 0.00 9 ALA A O 5
ATOM 6142 N N . PHE A 1 10 ? 6.540 -13.187 -1.478 1.00 0.00 10 PHE A N 5
ATOM 6143 C CA . PHE A 1 10 ? 6.079 -11.999 -2.187 1.00 0.00 10 PHE A CA 5
ATOM 6144 C C . PHE A 1 10 ? 5.224 -11.120 -1.278 1.00 0.00 10 PHE A C 5
ATOM 6145 O O . PHE A 1 10 ? 5.432 -9.909 -1.192 1.00 0.00 10 PHE A O 5
ATOM 6162 N N . LEU A 1 11 ? 4.263 -11.739 -0.602 1.00 0.00 11 LEU A N 5
ATOM 6163 C CA . LEU A 1 11 ? 3.375 -11.015 0.301 1.00 0.00 11 LEU A CA 5
ATOM 6164 C C . LEU A 1 11 ? 4.079 -10.693 1.616 1.00 0.00 11 LEU A C 5
ATOM 6165 O O . LEU A 1 11 ? 4.088 -9.546 2.061 1.00 0.00 11 LEU A O 5
ATOM 6181 N N . GLU A 1 12 ? 4.670 -11.714 2.230 1.00 0.00 12 GLU A N 5
ATOM 6182 C CA . GLU A 1 12 ? 5.378 -11.539 3.492 1.00 0.00 12 GLU A CA 5
ATOM 6183 C C . GLU A 1 12 ? 6.388 -10.399 3.396 1.00 0.00 12 GLU A C 5
ATOM 6184 O O . GLU A 1 12 ? 6.256 -9.380 4.074 1.00 0.00 12 GLU A O 5
ATOM 6196 N N . ASP A 1 13 ? 7.396 -10.581 2.550 1.00 0.00 13 ASP A N 5
ATOM 6197 C CA . ASP A 1 13 ? 8.430 -9.569 2.364 1.00 0.00 13 ASP A CA 5
ATOM 6198 C C . ASP A 1 13 ? 7.811 -8.183 2.209 1.00 0.00 13 ASP A C 5
ATOM 6199 O O . ASP A 1 13 ? 8.238 -7.226 2.854 1.00 0.00 13 ASP A O 5
ATOM 6208 N N . MET A 1 14 ? 6.804 -8.083 1.348 1.00 0.00 14 MET A N 5
ATOM 6209 C CA . MET A 1 14 ? 6.126 -6.814 1.108 1.00 0.00 14 MET A CA 5
ATOM 6210 C C . MET A 1 14 ? 5.878 -6.074 2.419 1.00 0.00 14 MET A C 5
ATOM 6211 O O . MET A 1 14 ? 6.399 -4.979 2.634 1.00 0.00 14 MET A O 5
ATOM 6225 N N . LYS A 1 15 ? 5.080 -6.678 3.292 1.00 0.00 15 LYS A N 5
ATOM 6226 C CA . LYS A 1 15 ? 4.763 -6.077 4.582 1.00 0.00 15 LYS A CA 5
ATOM 6227 C C . LYS A 1 15 ? 5.950 -5.284 5.119 1.00 0.00 15 LYS A C 5
ATOM 6228 O O . LYS A 1 15 ? 5.832 -4.095 5.415 1.00 0.00 15 LYS A O 5
ATOM 6247 N N . LYS A 1 16 ? 7.093 -5.949 5.242 1.00 0.00 16 LYS A N 5
ATOM 6248 C CA . LYS A 1 16 ? 8.303 -5.306 5.740 1.00 0.00 16 LYS A CA 5
ATOM 6249 C C . LYS A 1 16 ? 8.594 -4.022 4.970 1.00 0.00 16 LYS A C 5
ATOM 6250 O O . LYS A 1 16 ? 8.580 -2.930 5.538 1.00 0.00 16 LYS A O 5
ATOM 6269 N N . TYR A 1 17 ? 8.856 -4.161 3.675 1.00 0.00 17 TYR A N 5
ATOM 6270 C CA . TYR A 1 17 ? 9.151 -3.012 2.828 1.00 0.00 17 TYR A CA 5
ATOM 6271 C C . TYR A 1 17 ? 8.015 -1.994 2.875 1.00 0.00 17 TYR A C 5
ATOM 6272 O O . TYR A 1 17 ? 8.169 -0.900 3.416 1.00 0.00 17 TYR A O 5
ATOM 6290 N N . ALA A 1 18 ? 6.874 -2.366 2.304 1.00 0.00 18 ALA A N 5
ATOM 6291 C CA . ALA A 1 18 ? 5.710 -1.488 2.282 1.00 0.00 18 ALA A CA 5
ATOM 6292 C C . ALA A 1 18 ? 5.617 -0.667 3.564 1.00 0.00 18 ALA A C 5
ATOM 6293 O O . ALA A 1 18 ? 5.589 0.562 3.523 1.00 0.00 18 ALA A O 5
ATOM 6300 N N . GLU A 1 19 ? 5.568 -1.356 4.700 1.00 0.00 19 GLU A N 5
ATOM 6301 C CA . GLU A 1 19 ? 5.477 -0.689 5.994 1.00 0.00 19 GLU A CA 5
ATOM 6302 C C . GLU A 1 19 ? 6.595 0.336 6.158 1.00 0.00 19 GLU A C 5
ATOM 6303 O O . GLU A 1 19 ? 6.354 1.543 6.147 1.00 0.00 19 GLU A O 5
ATOM 6315 N N . THR A 1 20 ? 7.822 -0.155 6.310 1.00 0.00 20 THR A N 5
ATOM 6316 C CA . THR A 1 20 ? 8.978 0.717 6.478 1.00 0.00 20 THR A CA 5
ATOM 6317 C C . THR A 1 20 ? 9.127 1.667 5.295 1.00 0.00 20 THR A C 5
ATOM 6318 O O . THR A 1 20 ? 9.917 2.610 5.340 1.00 0.00 20 THR A O 5
ATOM 6329 N N . PHE A 1 21 ? 8.363 1.412 4.238 1.00 0.00 21 PHE A N 5
ATOM 6330 C CA . PHE A 1 21 ? 8.411 2.246 3.042 1.00 0.00 21 PHE A CA 5
ATOM 6331 C C . PHE A 1 21 ? 7.377 3.366 3.119 1.00 0.00 21 PHE A C 5
ATOM 6332 O O . PHE A 1 21 ? 7.515 4.399 2.462 1.00 0.00 21 PHE A O 5
ATOM 6349 N N . LEU A 1 22 ? 6.342 3.154 3.924 1.00 0.00 22 LEU A N 5
ATOM 6350 C CA . LEU A 1 22 ? 5.284 4.144 4.087 1.00 0.00 22 LEU A CA 5
ATOM 6351 C C . LEU A 1 22 ? 5.243 4.668 5.519 1.00 0.00 22 LEU A C 5
ATOM 6352 O O . LEU A 1 22 ? 4.402 5.497 5.863 1.00 0.00 22 LEU A O 5
ATOM 6368 N N . GLU A 1 23 ? 6.159 4.178 6.349 1.00 0.00 23 GLU A N 5
ATOM 6369 C CA . GLU A 1 23 ? 6.228 4.597 7.744 1.00 0.00 23 GLU A CA 5
ATOM 6370 C C . GLU A 1 23 ? 6.150 6.117 7.859 1.00 0.00 23 GLU A C 5
ATOM 6371 O O . GLU A 1 23 ? 5.290 6.670 8.544 1.00 0.00 23 GLU A O 5
ATOM 6383 N N . PRO A 1 24 ? 7.072 6.810 7.173 1.00 0.00 24 PRO A N 5
ATOM 6384 C CA . PRO A 1 24 ? 7.130 8.275 7.182 1.00 0.00 24 PRO A CA 5
ATOM 6385 C C . PRO A 1 24 ? 5.958 8.905 6.437 1.00 0.00 24 PRO A C 5
ATOM 6386 O O . PRO A 1 24 ? 5.789 10.125 6.447 1.00 0.00 24 PRO A O 5
ATOM 6397 N N . TRP A 1 25 ? 5.154 8.068 5.792 1.00 0.00 25 TRP A N 5
ATOM 6398 C CA . TRP A 1 25 ? 3.998 8.545 5.042 1.00 0.00 25 TRP A CA 5
ATOM 6399 C C . TRP A 1 25 ? 2.698 8.144 5.731 1.00 0.00 25 TRP A C 5
ATOM 6400 O O . TRP A 1 25 ? 1.634 8.690 5.437 1.00 0.00 25 TRP A O 5
ATOM 6421 N N . PHE A 1 26 ? 2.791 7.189 6.650 1.00 0.00 26 PHE A N 5
ATOM 6422 C CA . PHE A 1 26 ? 1.621 6.715 7.381 1.00 0.00 26 PHE A CA 5
ATOM 6423 C C . PHE A 1 26 ? 1.892 6.688 8.882 1.00 0.00 26 PHE A C 5
ATOM 6424 O O . PHE A 1 26 ? 1.055 7.104 9.684 1.00 0.00 26 PHE A O 5
ATOM 6441 N N . LYS A 1 27 ? 3.069 6.196 9.256 1.00 0.00 27 LYS A N 5
ATOM 6442 C CA . LYS A 1 27 ? 3.453 6.115 10.661 1.00 0.00 27 LYS A CA 5
ATOM 6443 C C . LYS A 1 27 ? 3.851 7.487 11.196 1.00 0.00 27 LYS A C 5
ATOM 6444 O O . LYS A 1 27 ? 4.576 8.233 10.539 1.00 0.00 27 LYS A O 5
ATOM 6463 N N . ALA A 1 28 ? 3.374 7.811 12.393 1.00 0.00 28 ALA A N 5
ATOM 6464 C CA . ALA A 1 28 ? 3.684 9.092 13.017 1.00 0.00 28 ALA A CA 5
ATOM 6465 C C . ALA A 1 28 ? 5.151 9.458 12.821 1.00 0.00 28 ALA A C 5
ATOM 6466 O O . ALA A 1 28 ? 6.001 8.603 12.570 1.00 0.00 28 ALA A O 5
ATOM 6473 N N . PRO A 1 29 ? 5.458 10.758 12.936 1.00 0.00 29 PRO A N 5
ATOM 6474 C CA . PRO A 1 29 ? 4.455 11.785 13.233 1.00 0.00 29 PRO A CA 5
ATOM 6475 C C . PRO A 1 29 ? 3.496 12.013 12.069 1.00 0.00 29 PRO A C 5
ATOM 6476 O O . PRO A 1 29 ? 2.567 12.813 12.167 1.00 0.00 29 PRO A O 5
ATOM 6487 N N . ASN A 1 30 ? 3.729 11.305 10.969 1.00 0.00 30 ASN A N 5
ATOM 6488 C CA . ASN A 1 30 ? 2.885 11.430 9.786 1.00 0.00 30 ASN A CA 5
ATOM 6489 C C . ASN A 1 30 ? 1.592 10.638 9.953 1.00 0.00 30 ASN A C 5
ATOM 6490 O O . ASN A 1 30 ? 1.554 9.634 10.666 1.00 0.00 30 ASN A O 5
ATOM 6501 N N . LYS A 1 31 ? 0.535 11.095 9.291 1.00 0.00 31 LYS A N 5
ATOM 6502 C CA . LYS A 1 31 ? -0.760 10.429 9.363 1.00 0.00 31 LYS A CA 5
ATOM 6503 C C . LYS A 1 31 ? -1.760 11.081 8.414 1.00 0.00 31 LYS A C 5
ATOM 6504 O O . LYS A 1 31 ? -1.556 12.205 7.957 1.00 0.00 31 LYS A O 5
ATOM 6523 N N . GLY A 1 32 ? -2.844 10.367 8.122 1.00 0.00 32 GLY A N 5
ATOM 6524 C CA . GLY A 1 32 ? -3.860 10.893 7.229 1.00 0.00 32 GLY A CA 5
ATOM 6525 C C . GLY A 1 32 ? -4.564 9.803 6.446 1.00 0.00 32 GLY A C 5
ATOM 6526 O O . GLY A 1 32 ? -4.617 8.651 6.878 1.00 0.00 32 GLY A O 5
ATOM 6530 N N . THR A 1 33 ? -5.109 10.166 5.289 1.00 0.00 33 THR A N 5
ATOM 6531 C CA . THR A 1 33 ? -5.816 9.212 4.444 1.00 0.00 33 THR A CA 5
ATOM 6532 C C . THR A 1 33 ? -4.992 8.850 3.214 1.00 0.00 33 THR A C 5
ATOM 6533 O O . THR A 1 33 ? -3.985 9.494 2.918 1.00 0.00 33 THR A O 5
ATOM 6544 N N . PHE A 1 34 ? -5.426 7.818 2.499 1.00 0.00 34 PHE A N 5
ATOM 6545 C CA . PHE A 1 34 ? -4.728 7.371 1.299 1.00 0.00 34 PHE A CA 5
ATOM 6546 C C . PHE A 1 34 ? -5.631 6.491 0.440 1.00 0.00 34 PHE A C 5
ATOM 6547 O O . PHE A 1 34 ? -6.731 6.124 0.853 1.00 0.00 34 PHE A O 5
ATOM 6564 N N . GLN A 1 35 ? -5.159 6.159 -0.757 1.00 0.00 35 GLN A N 5
ATOM 6565 C CA . GLN A 1 35 ? -5.924 5.324 -1.675 1.00 0.00 35 GLN A CA 5
ATOM 6566 C C . GLN A 1 35 ? -5.028 4.285 -2.341 1.00 0.00 35 GLN A C 5
ATOM 6567 O O . GLN A 1 35 ? -4.191 4.619 -3.179 1.00 0.00 35 GLN A O 5
ATOM 6581 N N . ILE A 1 36 ? -5.211 3.024 -1.963 1.00 0.00 36 ILE A N 5
ATOM 6582 C CA . ILE A 1 36 ? -4.420 1.936 -2.524 1.00 0.00 36 ILE A CA 5
ATOM 6583 C C . ILE A 1 36 ? -5.012 1.448 -3.842 1.00 0.00 36 ILE A C 5
ATOM 6584 O O . ILE A 1 36 ? -6.225 1.273 -3.962 1.00 0.00 36 ILE A O 5
ATOM 6600 N N . VAL A 1 37 ? -4.149 1.229 -4.828 1.00 0.00 37 VAL A N 5
ATOM 6601 C CA . VAL A 1 37 ? -4.586 0.758 -6.136 1.00 0.00 37 VAL A CA 5
ATOM 6602 C C . VAL A 1 37 ? -3.681 -0.357 -6.650 1.00 0.00 37 VAL A C 5
ATOM 6603 O O . VAL A 1 37 ? -2.470 -0.177 -6.780 1.00 0.00 37 VAL A O 5
ATOM 6616 N N . TYR A 1 38 ? -4.277 -1.508 -6.940 1.00 0.00 38 TYR A N 5
ATOM 6617 C CA . TYR A 1 38 ? -3.525 -2.654 -7.438 1.00 0.00 38 TYR A CA 5
ATOM 6618 C C . TYR A 1 38 ? -3.292 -2.541 -8.941 1.00 0.00 38 TYR A C 5
ATOM 6619 O O . TYR A 1 38 ? -4.238 -2.505 -9.728 1.00 0.00 38 TYR A O 5
ATOM 6637 N N . LYS A 1 39 ? -2.024 -2.486 -9.334 1.00 0.00 39 LYS A N 5
ATOM 6638 C CA . LYS A 1 39 ? -1.663 -2.380 -10.743 1.00 0.00 39 LYS A CA 5
ATOM 6639 C C . LYS A 1 39 ? -0.752 -3.530 -11.160 1.00 0.00 39 LYS A C 5
ATOM 6640 O O . LYS A 1 39 ? 0.400 -3.609 -10.732 1.00 0.00 39 LYS A O 5
ATOM 6659 N N . SER A 1 40 ? -1.275 -4.419 -11.997 1.00 0.00 40 SER A N 5
ATOM 6660 C CA . SER A 1 40 ? -0.510 -5.567 -12.470 1.00 0.00 40 SER A CA 5
ATOM 6661 C C . SER A 1 40 ? -0.807 -5.850 -13.940 1.00 0.00 40 SER A C 5
ATOM 6662 O O . SER A 1 40 ? -1.829 -5.418 -14.472 1.00 0.00 40 SER A O 5
ATOM 6670 N N . ARG A 1 41 ? 0.095 -6.578 -14.590 1.00 0.00 41 ARG A N 5
ATOM 6671 C CA . ARG A 1 41 ? -0.068 -6.918 -15.998 1.00 0.00 41 ARG A CA 5
ATOM 6672 C C . ARG A 1 41 ? 0.015 -8.428 -16.206 1.00 0.00 41 ARG A C 5
ATOM 6673 O O . ARG A 1 41 ? 0.112 -9.192 -15.247 1.00 0.00 41 ARG A O 5
ATOM 6694 N N . ASN A 1 42 ? -0.025 -8.849 -17.466 1.00 0.00 42 ASN A N 5
ATOM 6695 C CA . ASN A 1 42 ? 0.045 -10.267 -17.799 1.00 0.00 42 ASN A CA 5
ATOM 6696 C C . ASN A 1 42 ? -0.764 -11.099 -16.809 1.00 0.00 42 ASN A C 5
ATOM 6697 O O . ASN A 1 42 ? -0.326 -12.164 -16.374 1.00 0.00 42 ASN A O 5
ATOM 6708 N N . ASN A 1 43 ? -1.947 -10.606 -16.458 1.00 0.00 43 ASN A N 5
ATOM 6709 C CA . ASN A 1 43 ? -2.818 -11.305 -15.519 1.00 0.00 43 ASN A CA 5
ATOM 6710 C C . ASN A 1 43 ? -2.000 -12.025 -14.451 1.00 0.00 43 ASN A C 5
ATOM 6711 O O . ASN A 1 43 ? -2.264 -13.184 -14.130 1.00 0.00 43 ASN A O 5
ATOM 6722 N N . SER A 1 44 ? -1.007 -11.330 -13.905 1.00 0.00 44 SER A N 5
ATOM 6723 C CA . SER A 1 44 ? -0.149 -11.904 -12.876 1.00 0.00 44 SER A CA 5
ATOM 6724 C C . SER A 1 44 ? -0.937 -12.851 -11.976 1.00 0.00 44 SER A C 5
ATOM 6725 O O . SER A 1 44 ? -2.052 -12.540 -11.555 1.00 0.00 44 SER A O 5
ATOM 6733 N N . HIS A 1 45 ? -0.350 -14.007 -11.686 1.00 0.00 45 HIS A N 5
ATOM 6734 C CA . HIS A 1 45 ? -0.997 -15.000 -10.835 1.00 0.00 45 HIS A CA 5
ATOM 6735 C C . HIS A 1 45 ? -1.431 -14.381 -9.510 1.00 0.00 45 HIS A C 5
ATOM 6736 O O . HIS A 1 45 ? -2.618 -14.356 -9.184 1.00 0.00 45 HIS A O 5
ATOM 6750 N N . VAL A 1 46 ? -0.462 -13.882 -8.750 1.00 0.00 46 VAL A N 5
ATOM 6751 C CA . VAL A 1 46 ? -0.744 -13.262 -7.460 1.00 0.00 46 VAL A CA 5
ATOM 6752 C C . VAL A 1 46 ? -2.082 -12.531 -7.483 1.00 0.00 46 VAL A C 5
ATOM 6753 O O . VAL A 1 46 ? -2.424 -11.872 -8.464 1.00 0.00 46 VAL A O 5
ATOM 6766 N N . ASN A 1 47 ? -2.835 -12.653 -6.395 1.00 0.00 47 ASN A N 5
ATOM 6767 C CA . ASN A 1 47 ? -4.136 -12.004 -6.289 1.00 0.00 47 ASN A CA 5
ATOM 6768 C C . ASN A 1 47 ? -3.979 -10.505 -6.051 1.00 0.00 47 ASN A C 5
ATOM 6769 O O . ASN A 1 47 ? -2.889 -10.027 -5.738 1.00 0.00 47 ASN A O 5
ATOM 6780 N N . ARG A 1 48 ? -5.075 -9.769 -6.203 1.00 0.00 48 ARG A N 5
ATOM 6781 C CA . ARG A 1 48 ? -5.059 -8.325 -6.005 1.00 0.00 48 ARG A CA 5
ATOM 6782 C C . ARG A 1 48 ? -5.659 -7.954 -4.652 1.00 0.00 48 ARG A C 5
ATOM 6783 O O . ARG A 1 48 ? -5.078 -7.174 -3.898 1.00 0.00 48 ARG A O 5
ATOM 6804 N N . GLU A 1 49 ? -6.825 -8.519 -4.353 1.00 0.00 49 GLU A N 5
ATOM 6805 C CA . GLU A 1 49 ? -7.503 -8.246 -3.091 1.00 0.00 49 GLU A CA 5
ATOM 6806 C C . GLU A 1 49 ? -6.560 -8.457 -1.910 1.00 0.00 49 GLU A C 5
ATOM 6807 O O . GLU A 1 49 ? -6.282 -7.528 -1.152 1.00 0.00 49 GLU A O 5
ATOM 6819 N N . GLU A 1 50 ? -6.074 -9.685 -1.760 1.00 0.00 50 GLU A N 5
ATOM 6820 C CA . GLU A 1 50 ? -5.164 -10.018 -0.671 1.00 0.00 50 GLU A CA 5
ATOM 6821 C C . GLU A 1 50 ? -4.089 -8.946 -0.512 1.00 0.00 50 GLU A C 5
ATOM 6822 O O . GLU A 1 50 ? -3.765 -8.535 0.602 1.00 0.00 50 GLU A O 5
ATOM 6834 N N . VAL A 1 51 ? -3.540 -8.496 -1.636 1.00 0.00 51 VAL A N 5
ATOM 6835 C CA . VAL A 1 51 ? -2.502 -7.472 -1.623 1.00 0.00 51 VAL A CA 5
ATOM 6836 C C . VAL A 1 51 ? -3.041 -6.151 -1.085 1.00 0.00 51 VAL A C 5
ATOM 6837 O O . VAL A 1 51 ? -2.587 -5.659 -0.052 1.00 0.00 51 VAL A O 5
ATOM 6850 N N . ILE A 1 52 ? -4.011 -5.582 -1.793 1.00 0.00 52 ILE A N 5
ATOM 6851 C CA . ILE A 1 52 ? -4.613 -4.319 -1.385 1.00 0.00 52 ILE A CA 5
ATOM 6852 C C . ILE A 1 52 ? -5.119 -4.389 0.052 1.00 0.00 52 ILE A C 5
ATOM 6853 O O . ILE A 1 52 ? -4.563 -3.754 0.948 1.00 0.00 52 ILE A O 5
ATOM 6869 N N . ARG A 1 53 ? -6.176 -5.167 0.263 1.00 0.00 53 ARG A N 5
ATOM 6870 C CA . ARG A 1 53 ? -6.757 -5.321 1.591 1.00 0.00 53 ARG A CA 5
ATOM 6871 C C . ARG A 1 53 ? -5.674 -5.292 2.666 1.00 0.00 53 ARG A C 5
ATOM 6872 O O . ARG A 1 53 ? -5.787 -4.569 3.655 1.00 0.00 53 ARG A O 5
ATOM 6893 N N . GLU A 1 54 ? -4.626 -6.084 2.463 1.00 0.00 54 GLU A N 5
ATOM 6894 C CA . GLU A 1 54 ? -3.523 -6.150 3.415 1.00 0.00 54 GLU A CA 5
ATOM 6895 C C . GLU A 1 54 ? -2.805 -4.807 3.510 1.00 0.00 54 GLU A C 5
ATOM 6896 O O . GLU A 1 54 ? -2.810 -4.159 4.557 1.00 0.00 54 GLU A O 5
ATOM 6908 N N . LEU A 1 55 ? -2.187 -4.395 2.408 1.00 0.00 55 LEU A N 5
ATOM 6909 C CA . LEU A 1 55 ? -1.463 -3.129 2.365 1.00 0.00 55 LEU A CA 5
ATOM 6910 C C . LEU A 1 55 ? -2.147 -2.081 3.238 1.00 0.00 55 LEU A C 5
ATOM 6911 O O . LEU A 1 55 ? -1.488 -1.335 3.961 1.00 0.00 55 LEU A O 5
ATOM 6927 N N . ALA A 1 56 ? -3.473 -2.032 3.165 1.00 0.00 56 ALA A N 5
ATOM 6928 C CA . ALA A 1 56 ? -4.247 -1.079 3.951 1.00 0.00 56 ALA A CA 5
ATOM 6929 C C . ALA A 1 56 ? -4.296 -1.489 5.419 1.00 0.00 56 ALA A C 5
ATOM 6930 O O . ALA A 1 56 ? -4.045 -0.678 6.309 1.00 0.00 56 ALA A O 5
ATOM 6937 N N . GLY A 1 57 ? -4.622 -2.755 5.664 1.00 0.00 57 GLY A N 5
ATOM 6938 C CA . GLY A 1 57 ? -4.699 -3.250 7.026 1.00 0.00 57 GLY A CA 5
ATOM 6939 C C . GLY A 1 57 ? -3.441 -2.961 7.820 1.00 0.00 57 GLY A C 5
ATOM 6940 O O . GLY A 1 57 ? -3.480 -2.877 9.048 1.00 0.00 57 GLY A O 5
ATOM 6944 N N . ILE A 1 58 ? -2.322 -2.810 7.120 1.00 0.00 58 ILE A N 5
ATOM 6945 C CA . ILE A 1 58 ? -1.048 -2.529 7.768 1.00 0.00 58 ILE A CA 5
ATOM 6946 C C . ILE A 1 58 ? -0.927 -1.052 8.128 1.00 0.00 58 ILE A C 5
ATOM 6947 O O . ILE A 1 58 ? -0.711 -0.700 9.287 1.00 0.00 58 ILE A O 5
ATOM 6963 N N . VAL A 1 59 ? -1.071 -0.191 7.125 1.00 0.00 59 VAL A N 5
ATOM 6964 C CA . VAL A 1 59 ? -0.981 1.249 7.336 1.00 0.00 59 VAL A CA 5
ATOM 6965 C C . VAL A 1 59 ? -1.526 1.639 8.706 1.00 0.00 59 VAL A C 5
ATOM 6966 O O . VAL A 1 59 ? -0.975 2.511 9.379 1.00 0.00 59 VAL A O 5
ATOM 6979 N N . CYS A 1 60 ? -2.610 0.988 9.112 1.00 0.00 60 CYS A N 5
ATOM 6980 C CA . CYS A 1 60 ? -3.231 1.267 10.402 1.00 0.00 60 CYS A CA 5
ATOM 6981 C C . CYS A 1 60 ? -2.246 1.028 11.542 1.00 0.00 60 CYS A C 5
ATOM 6982 O O . CYS A 1 60 ? -2.024 1.903 12.380 1.00 0.00 60 CYS A O 5
ATOM 6990 N N . THR A 1 61 ? -1.658 -0.164 11.569 1.00 0.00 61 THR A N 5
ATOM 6991 C CA . THR A 1 61 ? -0.699 -0.520 12.607 1.00 0.00 61 THR A CA 5
ATOM 6992 C C . THR A 1 61 ? 0.295 0.610 12.848 1.00 0.00 61 THR A C 5
ATOM 6993 O O . THR A 1 61 ? 0.733 0.836 13.977 1.00 0.00 61 THR A O 5
ATOM 7004 N N . LEU A 1 62 ? 0.649 1.318 11.781 1.00 0.00 62 LEU A N 5
ATOM 7005 C CA . LEU A 1 62 ? 1.592 2.426 11.877 1.00 0.00 62 LEU A CA 5
ATOM 7006 C C . LEU A 1 62 ? 1.029 3.547 12.745 1.00 0.00 62 LEU A C 5
ATOM 7007 O O . LEU A 1 62 ? 1.642 3.946 13.734 1.00 0.00 62 LEU A O 5
ATOM 7023 N N . ASN A 1 63 ? -0.143 4.049 12.368 1.00 0.00 63 ASN A N 5
ATOM 7024 C CA . ASN A 1 63 ? -0.790 5.122 13.113 1.00 0.00 63 ASN A CA 5
ATOM 7025 C C . ASN A 1 63 ? -2.307 4.963 13.089 1.00 0.00 63 ASN A C 5
ATOM 7026 O O . ASN A 1 63 ? -2.920 4.916 12.023 1.00 0.00 63 ASN A O 5
ATOM 7037 N N . SER A 1 64 ? -2.906 4.882 14.273 1.00 0.00 64 SER A N 5
ATOM 7038 C CA . SER A 1 64 ? -4.351 4.725 14.389 1.00 0.00 64 SER A CA 5
ATOM 7039 C C . SER A 1 64 ? -5.080 5.844 13.650 1.00 0.00 64 SER A C 5
ATOM 7040 O O . SER A 1 64 ? -6.207 5.666 13.190 1.00 0.00 64 SER A O 5
ATOM 7048 N N . GLU A 1 65 ? -4.427 6.997 13.542 1.00 0.00 65 GLU A N 5
ATOM 7049 C CA . GLU A 1 65 ? -5.013 8.145 12.861 1.00 0.00 65 GLU A CA 5
ATOM 7050 C C . GLU A 1 65 ? -5.140 7.882 11.363 1.00 0.00 65 GLU A C 5
ATOM 7051 O O . GLU A 1 65 ? -5.894 8.559 10.666 1.00 0.00 65 GLU A O 5
ATOM 7063 N N . ASN A 1 66 ? -4.396 6.895 10.876 1.00 0.00 66 ASN A N 5
ATOM 7064 C CA . ASN A 1 66 ? -4.424 6.542 9.462 1.00 0.00 66 ASN A CA 5
ATOM 7065 C C . ASN A 1 66 ? -5.784 5.971 9.070 1.00 0.00 66 ASN A C 5
ATOM 7066 O O . ASN A 1 66 ? -6.308 5.075 9.734 1.00 0.00 66 ASN A O 5
ATOM 7077 N N . LYS A 1 67 ? -6.350 6.494 7.988 1.00 0.00 67 LYS A N 5
ATOM 7078 C CA . LYS A 1 67 ? -7.648 6.036 7.506 1.00 0.00 67 LYS A CA 5
ATOM 7079 C C . LYS A 1 67 ? -7.707 6.075 5.982 1.00 0.00 67 LYS A C 5
ATOM 7080 O O . LYS A 1 67 ? -7.814 7.145 5.383 1.00 0.00 67 LYS A O 5
ATOM 7099 N N . VAL A 1 68 ? -7.637 4.902 5.361 1.00 0.00 68 VAL A N 5
ATOM 7100 C CA . VAL A 1 68 ? -7.685 4.803 3.907 1.00 0.00 68 VAL A CA 5
ATOM 7101 C C . VAL A 1 68 ? -8.996 5.358 3.361 1.00 0.00 68 VAL A C 5
ATOM 7102 O O . VAL A 1 68 ? -10.073 4.845 3.663 1.00 0.00 68 VAL A O 5
ATOM 7115 N N . ASP A 1 69 ? -8.897 6.410 2.556 1.00 0.00 69 ASP A N 5
ATOM 7116 C CA . ASP A 1 69 ? -10.075 7.035 1.966 1.00 0.00 69 ASP A CA 5
ATOM 7117 C C . ASP A 1 69 ? -10.005 6.997 0.443 1.00 0.00 69 ASP A C 5
ATOM 7118 O O . ASP A 1 69 ? -8.926 7.094 -0.143 1.00 0.00 69 ASP A O 5
ATOM 7127 N N . LEU A 1 70 ? -11.162 6.853 -0.194 1.00 0.00 70 LEU A N 5
ATOM 7128 C CA . LEU A 1 70 ? -11.233 6.800 -1.650 1.00 0.00 70 LEU A CA 5
ATOM 7129 C C . LEU A 1 70 ? -11.939 8.032 -2.206 1.00 0.00 70 LEU A C 5
ATOM 7130 O O . LEU A 1 70 ? -12.138 8.155 -3.415 1.00 0.00 70 LEU A O 5
ATOM 7146 N N . THR A 1 71 ? -12.315 8.945 -1.315 1.00 0.00 71 THR A N 5
ATOM 7147 C CA . THR A 1 71 ? -12.997 10.169 -1.716 1.00 0.00 71 THR A CA 5
ATOM 7148 C C . THR A 1 71 ? -12.060 11.369 -1.650 1.00 0.00 71 THR A C 5
ATOM 7149 O O . THR A 1 71 ? -11.944 12.131 -2.608 1.00 0.00 71 THR A O 5
ATOM 7160 N N . ASN A 1 72 ? -11.392 11.529 -0.512 1.00 0.00 72 ASN A N 5
ATOM 7161 C CA . ASN A 1 72 ? -10.463 12.638 -0.321 1.00 0.00 72 ASN A CA 5
ATOM 7162 C C . ASN A 1 72 ? -9.125 12.140 0.216 1.00 0.00 72 ASN A C 5
ATOM 7163 O O . ASN A 1 72 ? -8.659 12.558 1.276 1.00 0.00 72 ASN A O 5
ATOM 7174 N N . PRO A 1 73 ? -8.490 11.225 -0.532 1.00 0.00 73 PRO A N 5
ATOM 7175 C CA . PRO A 1 73 ? -7.196 10.652 -0.152 1.00 0.00 73 PRO A CA 5
ATOM 7176 C C . PRO A 1 73 ? -6.061 11.664 -0.252 1.00 0.00 73 PRO A C 5
ATOM 7177 O O . PRO A 1 73 ? -5.945 12.384 -1.243 1.00 0.00 73 PRO A O 5
ATOM 7188 N N . GLN A 1 74 ? -5.225 11.714 0.781 1.00 0.00 74 GLN A N 5
ATOM 7189 C CA . GLN A 1 74 ? -4.099 12.640 0.808 1.00 0.00 74 GLN A CA 5
ATOM 7190 C C . GLN A 1 74 ? -2.871 12.023 0.146 1.00 0.00 74 GLN A C 5
ATOM 7191 O O . GLN A 1 74 ? -2.112 12.709 -0.537 1.00 0.00 74 GLN A O 5
ATOM 7205 N N . TYR A 1 75 ? -2.683 10.725 0.355 1.00 0.00 75 TYR A N 5
ATOM 7206 C CA . TYR A 1 75 ? -1.545 10.016 -0.219 1.00 0.00 75 TYR A CA 5
ATOM 7207 C C . TYR A 1 75 ? -2.007 8.798 -1.013 1.00 0.00 75 TYR A C 5
ATOM 7208 O O . TYR A 1 75 ? -2.651 7.897 -0.475 1.00 0.00 75 TYR A O 5
ATOM 7226 N N . THR A 1 76 ? -1.673 8.778 -2.300 1.00 0.00 76 THR A N 5
ATOM 7227 C CA . THR A 1 76 ? -2.052 7.672 -3.171 1.00 0.00 76 THR A CA 5
ATOM 7228 C C . THR A 1 76 ? -0.932 6.644 -3.274 1.00 0.00 76 THR A C 5
ATOM 7229 O O . THR A 1 76 ? 0.132 6.923 -3.828 1.00 0.00 76 THR A O 5
ATOM 7240 N N . VAL A 1 77 ? -1.177 5.452 -2.739 1.00 0.00 77 VAL A N 5
ATOM 7241 C CA . VAL A 1 77 ? -0.189 4.381 -2.772 1.00 0.00 77 VAL A CA 5
ATOM 7242 C C . VAL A 1 77 ? -0.559 3.324 -3.806 1.00 0.00 77 VAL A C 5
ATOM 7243 O O . VAL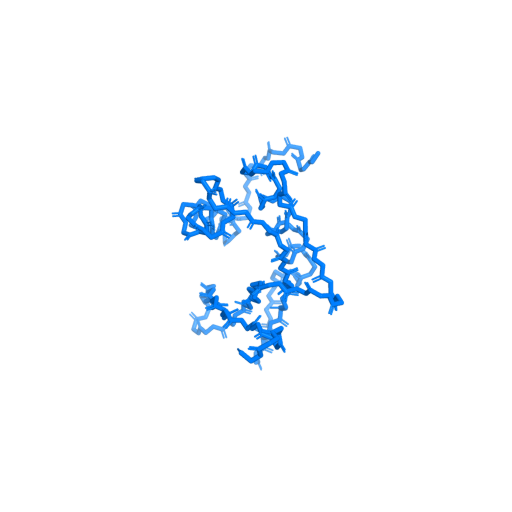 A 1 77 ? -1.410 2.470 -3.560 1.00 0.00 77 VAL A O 5
ATOM 7256 N N . VAL A 1 78 ? 0.087 3.387 -4.967 1.00 0.00 78 VAL A N 5
ATOM 7257 C CA . VAL A 1 78 ? -0.173 2.435 -6.039 1.00 0.00 78 VAL A CA 5
ATOM 7258 C C . VAL A 1 78 ? 0.894 1.347 -6.079 1.00 0.00 78 VAL A C 5
ATOM 7259 O O . VAL A 1 78 ? 2.067 1.603 -5.806 1.00 0.00 78 VAL A O 5
ATOM 7272 N N . VAL A 1 79 ? 0.480 0.131 -6.421 1.00 0.00 79 VAL A N 5
ATOM 7273 C CA . VAL A 1 79 ? 1.401 -0.997 -6.498 1.00 0.00 79 VAL A CA 5
ATOM 7274 C C . VAL A 1 79 ? 1.478 -1.547 -7.918 1.00 0.00 79 VAL A C 5
ATOM 7275 O O . VAL A 1 79 ? 0.574 -2.248 -8.371 1.00 0.00 79 VAL A O 5
ATOM 7288 N N . GLU A 1 80 ? 2.564 -1.225 -8.614 1.00 0.00 80 GLU A N 5
ATOM 7289 C CA . GLU A 1 80 ? 2.758 -1.688 -9.983 1.00 0.00 80 GLU A CA 5
ATOM 7290 C C . GLU A 1 80 ? 3.641 -2.932 -10.017 1.00 0.00 80 GLU A C 5
ATOM 7291 O O . GLU A 1 80 ? 4.586 -3.057 -9.237 1.00 0.00 80 GLU A O 5
ATOM 7303 N N . ILE A 1 81 ? 3.327 -3.849 -10.925 1.00 0.00 81 ILE A N 5
ATOM 7304 C CA . ILE A 1 81 ? 4.091 -5.083 -11.061 1.00 0.00 81 ILE A CA 5
ATOM 7305 C C . ILE A 1 81 ? 4.985 -5.042 -12.296 1.00 0.00 81 ILE A C 5
ATOM 7306 O O . ILE A 1 81 ? 4.497 -5.000 -13.426 1.00 0.00 81 ILE A O 5
ATOM 7322 N N . ILE A 1 82 ? 6.295 -5.057 -12.073 1.00 0.00 82 ILE A N 5
ATOM 7323 C CA . ILE A 1 82 ? 7.256 -5.025 -13.168 1.00 0.00 82 ILE A CA 5
ATOM 7324 C C . ILE A 1 82 ? 8.284 -6.143 -13.030 1.00 0.00 82 ILE A C 5
ATOM 7325 O O . ILE A 1 82 ? 9.263 -6.015 -12.295 1.00 0.00 82 ILE A O 5
ATOM 7341 N N . LYS A 1 83 ? 8.055 -7.241 -13.743 1.00 0.00 83 LYS A N 5
ATOM 7342 C CA . LYS A 1 83 ? 8.962 -8.382 -13.704 1.00 0.00 83 LYS A CA 5
ATOM 7343 C C . LYS A 1 83 ? 8.879 -9.097 -12.359 1.00 0.00 83 LYS A C 5
ATOM 7344 O O . LYS A 1 83 ? 9.900 -9.405 -11.745 1.00 0.00 83 LYS A O 5
ATOM 7363 N N . ALA A 1 84 ? 7.657 -9.359 -11.908 1.00 0.00 84 ALA A N 5
ATOM 7364 C CA . ALA A 1 84 ? 7.441 -10.041 -10.637 1.00 0.00 84 ALA A CA 5
ATOM 7365 C C . ALA A 1 84 ? 8.017 -9.236 -9.478 1.00 0.00 84 ALA A C 5
ATOM 7366 O O . ALA A 1 84 ? 8.557 -9.800 -8.525 1.00 0.00 84 ALA A O 5
ATOM 7373 N N . VAL A 1 85 ? 7.899 -7.915 -9.564 1.00 0.00 85 VAL A N 5
ATOM 7374 C CA . VAL A 1 85 ? 8.408 -7.032 -8.521 1.00 0.00 85 VAL A CA 5
ATOM 7375 C C . VAL A 1 85 ? 7.324 -6.079 -8.031 1.00 0.00 85 VAL A C 5
ATOM 7376 O O . VAL A 1 85 ? 6.459 -5.658 -8.800 1.00 0.00 85 VAL A O 5
ATOM 7389 N N . CYS A 1 86 ? 7.377 -5.742 -6.747 1.00 0.00 86 CYS A N 5
ATOM 7390 C CA . CYS A 1 86 ? 6.399 -4.838 -6.153 1.00 0.00 86 CYS A CA 5
ATOM 7391 C C . CYS A 1 86 ? 6.927 -3.407 -6.126 1.00 0.00 86 CYS A C 5
ATOM 7392 O O . CYS A 1 86 ? 7.852 -3.090 -5.376 1.00 0.00 86 CYS A O 5
ATOM 7400 N N . CYS A 1 87 ? 6.335 -2.549 -6.949 1.00 0.00 87 CYS A N 5
ATOM 7401 C CA . CYS A 1 87 ? 6.748 -1.151 -7.021 1.00 0.00 87 CYS A CA 5
ATOM 7402 C C . CYS A 1 87 ? 5.697 -0.241 -6.395 1.00 0.00 87 CYS A C 5
ATOM 7403 O O . CYS A 1 87 ? 4.606 -0.066 -6.940 1.00 0.00 87 CYS A O 5
ATOM 7411 N N . LEU A 1 88 ? 6.030 0.336 -5.245 1.00 0.00 88 LEU A N 5
ATOM 7412 C CA . LEU A 1 88 ? 5.114 1.228 -4.543 1.00 0.00 88 LEU A CA 5
ATOM 7413 C C . LEU A 1 88 ? 5.408 2.686 -4.880 1.00 0.00 88 LEU A C 5
ATOM 7414 O O . LEU A 1 88 ? 6.516 3.174 -4.659 1.00 0.00 88 LEU A O 5
ATOM 7430 N N . SER A 1 89 ? 4.407 3.377 -5.415 1.00 0.00 89 SER A N 5
ATOM 7431 C CA . SER A 1 89 ? 4.558 4.779 -5.785 1.00 0.00 89 SER A CA 5
ATOM 7432 C C . SER A 1 89 ? 3.584 5.655 -5.002 1.00 0.00 89 SER A C 5
ATOM 7433 O O . SER A 1 89 ? 2.368 5.482 -5.088 1.00 0.00 89 SER A O 5
ATOM 7441 N N . VAL A 1 90 ? 4.129 6.598 -4.239 1.00 0.00 90 VAL A N 5
ATOM 7442 C CA . VAL A 1 90 ? 3.310 7.503 -3.441 1.00 0.00 90 VAL A CA 5
ATOM 7443 C C . VAL A 1 90 ? 3.133 8.845 -4.141 1.00 0.00 90 VAL A C 5
ATOM 7444 O O . VAL A 1 90 ? 4.089 9.415 -4.666 1.00 0.00 90 VAL A O 5
ATOM 7457 N N . VAL A 1 91 ? 1.902 9.347 -4.145 1.00 0.00 91 VAL A N 5
ATOM 7458 C CA . VAL A 1 91 ? 1.598 10.624 -4.779 1.00 0.00 91 VAL A CA 5
ATOM 7459 C C . VAL A 1 91 ? 0.805 11.528 -3.842 1.00 0.00 91 VAL A C 5
ATOM 7460 O O . VAL A 1 91 ? -0.235 11.133 -3.313 1.00 0.00 91 VAL A O 5
ATOM 7473 N N . LYS A 1 92 ? 1.301 12.744 -3.641 1.00 0.00 92 LYS A N 5
ATOM 7474 C CA . LYS A 1 92 ? 0.639 13.707 -2.770 1.00 0.00 92 LYS A CA 5
ATOM 7475 C C . LYS A 1 92 ? -0.247 14.651 -3.576 1.00 0.00 92 LYS A C 5
ATOM 7476 O O . LYS A 1 92 ? 0.248 15.523 -4.290 1.00 0.00 92 LYS A O 5
ATOM 7495 N N . SER A 1 93 ? -1.559 14.472 -3.456 1.00 0.00 93 SER A N 5
ATOM 7496 C CA . SER A 1 93 ? -2.513 15.306 -4.176 1.00 0.00 93 SER A CA 5
ATOM 7497 C C . SER A 1 93 ? -3.387 16.093 -3.205 1.00 0.00 93 SER A C 5
ATOM 7498 O O . SER A 1 93 ? -3.587 15.686 -2.061 1.00 0.00 93 SER A O 5
ATOM 7506 N N . GLY A 1 94 ? -3.907 17.225 -3.670 1.00 0.00 94 GLY A N 5
ATOM 7507 C CA . GLY A 1 94 ? -4.754 18.053 -2.830 1.00 0.00 94 GLY A CA 5
ATOM 7508 C C . GLY A 1 94 ? -5.464 19.139 -3.614 1.00 0.00 94 GLY A C 5
ATOM 7509 O O . GLY A 1 94 ? -4.935 19.680 -4.585 1.00 0.00 94 GLY A O 5
ATOM 7513 N N . PRO A 1 95 ? -6.693 19.471 -3.192 1.00 0.00 95 PRO A N 5
ATOM 7514 C CA . PRO A 1 95 ? -7.504 20.501 -3.849 1.00 0.00 95 PRO A CA 5
ATOM 7515 C C . PRO A 1 95 ? -6.945 21.903 -3.634 1.00 0.00 95 PRO A C 5
ATOM 7516 O O . PRO A 1 95 ? -6.792 22.354 -2.498 1.00 0.00 95 PRO A O 5
ATOM 7527 N N . SER A 1 96 ? -6.641 22.589 -4.731 1.00 0.00 96 SER A N 5
ATOM 7528 C CA . SER A 1 96 ? -6.095 23.939 -4.662 1.00 0.00 96 SER A CA 5
ATOM 7529 C C . SER A 1 96 ? -6.148 24.617 -6.028 1.00 0.00 96 SER A C 5
ATOM 7530 O O . SER A 1 96 ? -5.844 24.002 -7.050 1.00 0.00 96 SER A O 5
ATOM 7538 N N . SER A 1 97 ? -6.536 25.888 -6.036 1.00 0.00 97 SER A N 5
ATOM 7539 C CA . SER A 1 97 ? -6.633 26.650 -7.276 1.00 0.00 97 SER A CA 5
ATOM 7540 C C . SER A 1 97 ? -5.760 27.899 -7.216 1.00 0.00 97 SER A C 5
ATOM 7541 O O . SER A 1 97 ? -6.234 28.987 -6.893 1.00 0.00 97 SER A O 5
ATOM 7549 N N . GLY A 1 98 ? -4.478 27.733 -7.530 1.00 0.00 98 GLY A N 5
ATOM 7550 C CA . GLY A 1 98 ? -3.557 28.855 -7.505 1.00 0.00 98 GLY A CA 5
ATOM 7551 C C . GLY A 1 98 ? -3.497 29.526 -6.148 1.00 0.00 98 GLY A C 5
ATOM 7552 O O . GLY A 1 98 ? -4.441 29.440 -5.363 1.00 0.00 98 GLY A O 5
ATOM 7556 N N . GLY A 1 1 ? -2.818 -28.872 -12.383 1.00 0.00 1 GLY A N 6
ATOM 7557 C CA . GLY A 1 1 ? -3.315 -27.635 -11.810 1.00 0.00 1 GLY A CA 6
ATOM 7558 C C . GLY A 1 1 ? -3.787 -27.807 -10.380 1.00 0.00 1 GLY A C 6
ATOM 7559 O O . GLY A 1 1 ? -4.811 -28.442 -10.129 1.00 0.00 1 GLY A O 6
ATOM 7563 N N . SER A 1 2 ? -3.038 -27.241 -9.439 1.00 0.00 2 SER A N 6
ATOM 7564 C CA . SER A 1 2 ? -3.382 -27.339 -8.026 1.00 0.00 2 SER A CA 6
ATOM 7565 C C . SER A 1 2 ? -4.032 -26.049 -7.534 1.00 0.00 2 SER A C 6
ATOM 7566 O O . SER A 1 2 ? -3.891 -24.995 -8.154 1.00 0.00 2 SER A O 6
ATOM 7574 N N . SER A 1 3 ? -4.743 -26.141 -6.415 1.00 0.00 3 SER A N 6
ATOM 7575 C CA . SER A 1 3 ? -5.418 -24.983 -5.841 1.00 0.00 3 SER A CA 6
ATOM 7576 C C . SER A 1 3 ? -4.736 -24.542 -4.549 1.00 0.00 3 SER A C 6
ATOM 7577 O O . SER A 1 3 ? -4.724 -25.274 -3.560 1.00 0.00 3 SER A O 6
ATOM 7585 N N . GLY A 1 4 ? -4.169 -23.340 -4.566 1.00 0.00 4 GLY A N 6
ATOM 7586 C CA . GLY A 1 4 ? -3.493 -22.821 -3.391 1.00 0.00 4 GLY A CA 6
ATOM 7587 C C . GLY A 1 4 ? -3.441 -21.307 -3.374 1.00 0.00 4 GLY A C 6
ATOM 7588 O O . GLY A 1 4 ? -4.478 -20.643 -3.375 1.00 0.00 4 GLY A O 6
ATOM 7592 N N . SER A 1 5 ? -2.231 -20.758 -3.355 1.00 0.00 5 SER A N 6
ATOM 7593 C CA . SER A 1 5 ? -2.047 -19.311 -3.332 1.00 0.00 5 SER A CA 6
ATOM 7594 C C . SER A 1 5 ? -0.795 -18.910 -4.105 1.00 0.00 5 SER A C 6
ATOM 7595 O O . SER A 1 5 ? 0.174 -19.666 -4.175 1.00 0.00 5 SER A O 6
ATOM 7603 N N . SER A 1 6 ? -0.823 -17.713 -4.684 1.00 0.00 6 SER A N 6
ATOM 7604 C CA . SER A 1 6 ? 0.308 -17.211 -5.456 1.00 0.00 6 SER A CA 6
ATOM 7605 C C . SER A 1 6 ? 1.594 -17.275 -4.639 1.00 0.00 6 SER A C 6
ATOM 7606 O O . SER A 1 6 ? 2.694 -17.200 -5.185 1.00 0.00 6 SER A O 6
ATOM 7614 N N . GLY A 1 7 ? 1.447 -17.413 -3.324 1.00 0.00 7 GLY A N 6
ATOM 7615 C CA . GLY A 1 7 ? 2.605 -17.484 -2.452 1.00 0.00 7 GLY A CA 6
ATOM 7616 C C . GLY A 1 7 ? 2.658 -16.335 -1.465 1.00 0.00 7 GLY A C 6
ATOM 7617 O O . GLY A 1 7 ? 2.290 -15.207 -1.793 1.00 0.00 7 GLY A O 6
ATOM 7621 N N . LYS A 1 8 ? 3.117 -16.621 -0.251 1.00 0.00 8 LYS A N 6
ATOM 7622 C CA . LYS A 1 8 ? 3.217 -15.603 0.789 1.00 0.00 8 LYS A CA 6
ATOM 7623 C C . LYS A 1 8 ? 4.548 -14.862 0.698 1.00 0.00 8 LYS A C 6
ATOM 7624 O O . LYS A 1 8 ? 4.604 -13.645 0.869 1.00 0.00 8 LYS A O 6
ATOM 7643 N N . ALA A 1 9 ? 5.616 -15.605 0.427 1.00 0.00 9 ALA A N 6
ATOM 7644 C CA . ALA A 1 9 ? 6.945 -15.018 0.310 1.00 0.00 9 ALA A CA 6
ATOM 7645 C C . ALA A 1 9 ? 6.882 -13.645 -0.351 1.00 0.00 9 ALA A C 6
ATOM 7646 O O . ALA A 1 9 ? 7.558 -12.708 0.075 1.00 0.00 9 ALA A O 6
ATOM 7653 N N . PHE A 1 10 ? 6.068 -13.533 -1.395 1.00 0.00 10 PHE A N 6
ATOM 7654 C CA . PHE A 1 10 ? 5.918 -12.275 -2.117 1.00 0.00 10 PHE A CA 6
ATOM 7655 C C . PHE A 1 10 ? 5.257 -11.218 -1.237 1.00 0.00 10 PHE A C 6
ATOM 7656 O O . PHE A 1 10 ? 5.652 -10.052 -1.243 1.00 0.00 10 PHE A O 6
ATOM 7673 N N . LEU A 1 11 ? 4.247 -11.635 -0.481 1.00 0.00 11 LEU A N 6
ATOM 7674 C CA . LEU A 1 11 ? 3.528 -10.725 0.405 1.00 0.00 11 LEU A CA 6
ATOM 7675 C C . LEU A 1 11 ? 4.336 -10.443 1.667 1.00 0.00 11 LEU A C 6
ATOM 7676 O O . LEU A 1 11 ? 4.686 -9.297 1.948 1.00 0.00 11 LEU A O 6
ATOM 7692 N N . GLU A 1 12 ? 4.631 -11.496 2.423 1.00 0.00 12 GLU A N 6
ATOM 7693 C CA . GLU A 1 12 ? 5.400 -11.360 3.655 1.00 0.00 12 GLU A CA 6
ATOM 7694 C C . GLU A 1 12 ? 6.495 -10.308 3.500 1.00 0.00 12 GLU A C 6
ATOM 7695 O O . GLU A 1 12 ? 6.900 -9.671 4.472 1.00 0.00 12 GLU A O 6
ATOM 7707 N N . ASP A 1 13 ? 6.969 -10.133 2.271 1.00 0.00 13 ASP A N 6
ATOM 7708 C CA . ASP A 1 13 ? 8.016 -9.159 1.987 1.00 0.00 13 ASP A CA 6
ATOM 7709 C C . ASP A 1 13 ? 7.440 -7.748 1.913 1.00 0.00 13 ASP A C 6
ATOM 7710 O O . ASP A 1 13 ? 7.810 -6.875 2.697 1.00 0.00 13 ASP A O 6
ATOM 7719 N N . MET A 1 14 ? 6.534 -7.534 0.965 1.00 0.00 14 MET A N 6
ATOM 7720 C CA . MET A 1 14 ? 5.907 -6.229 0.789 1.00 0.00 14 MET A CA 6
ATOM 7721 C C . MET A 1 14 ? 5.461 -5.654 2.130 1.00 0.00 14 MET A C 6
ATOM 7722 O O . MET A 1 14 ? 5.808 -4.526 2.481 1.00 0.00 14 MET A O 6
ATOM 7736 N N . LYS A 1 15 ? 4.690 -6.438 2.878 1.00 0.00 15 LYS A N 6
ATOM 7737 C CA . LYS A 1 15 ? 4.198 -6.008 4.181 1.00 0.00 15 LYS A CA 6
ATOM 7738 C C . LYS A 1 15 ? 5.263 -5.216 4.932 1.00 0.00 15 LYS A C 6
ATOM 7739 O O . LYS A 1 15 ? 5.027 -4.085 5.357 1.00 0.00 15 LYS A O 6
ATOM 7758 N N . LYS A 1 16 ? 6.438 -5.817 5.090 1.00 0.00 16 LYS A N 6
ATOM 7759 C CA . LYS A 1 16 ? 7.542 -5.167 5.787 1.00 0.00 16 LYS A CA 6
ATOM 7760 C C . LYS A 1 16 ? 7.987 -3.909 5.048 1.00 0.00 16 LYS A C 6
ATOM 7761 O O . LYS A 1 16 ? 7.755 -2.792 5.509 1.00 0.00 16 LYS A O 6
ATOM 7780 N N . TYR A 1 17 ? 8.626 -4.099 3.899 1.00 0.00 17 TYR A N 6
ATOM 7781 C CA . TYR A 1 17 ? 9.104 -2.979 3.097 1.00 0.00 17 TYR A CA 6
ATOM 7782 C C . TYR A 1 17 ? 8.070 -1.858 3.055 1.00 0.00 17 TYR A C 6
ATOM 7783 O O . TYR A 1 17 ? 8.318 -0.752 3.534 1.00 0.00 17 TYR A O 6
ATOM 7801 N N . ALA A 1 18 ? 6.910 -2.154 2.478 1.00 0.00 18 ALA A N 6
ATOM 7802 C CA . ALA A 1 18 ? 5.837 -1.173 2.375 1.00 0.00 18 ALA A CA 6
ATOM 7803 C C . ALA A 1 18 ? 5.627 -0.447 3.699 1.00 0.00 18 ALA A C 6
ATOM 7804 O O . ALA A 1 18 ? 5.303 0.740 3.722 1.00 0.00 18 ALA A O 6
ATOM 7811 N N . GLU A 1 19 ? 5.815 -1.168 4.800 1.00 0.00 19 GLU A N 6
ATOM 7812 C CA . GLU A 1 19 ? 5.645 -0.591 6.129 1.00 0.00 19 GLU A CA 6
ATOM 7813 C C . GLU A 1 19 ? 6.788 0.364 6.458 1.00 0.00 19 GLU A C 6
ATOM 7814 O O . GLU A 1 19 ? 6.577 1.562 6.652 1.00 0.00 19 GLU A O 6
ATOM 7826 N N . THR A 1 20 ? 8.002 -0.174 6.519 1.00 0.00 20 THR A N 6
ATOM 7827 C CA . THR A 1 20 ? 9.180 0.628 6.826 1.00 0.00 20 THR A CA 6
ATOM 7828 C C . THR A 1 20 ? 9.408 1.698 5.764 1.00 0.00 20 THR A C 6
ATOM 7829 O O . THR A 1 20 ? 10.169 2.643 5.974 1.00 0.00 20 THR A O 6
ATOM 7840 N N . PHE A 1 21 ? 8.744 1.544 4.623 1.00 0.00 21 PHE A N 6
ATOM 7841 C CA . PHE A 1 21 ? 8.875 2.497 3.527 1.00 0.00 21 PHE A CA 6
ATOM 7842 C C . PHE A 1 21 ? 7.785 3.562 3.600 1.00 0.00 21 PHE A C 6
ATOM 7843 O O . PHE A 1 21 ? 8.001 4.714 3.220 1.00 0.00 21 PHE A O 6
ATOM 7860 N N . LEU A 1 22 ? 6.615 3.170 4.090 1.00 0.00 22 LEU A N 6
ATOM 7861 C CA . LEU A 1 22 ? 5.489 4.090 4.212 1.00 0.00 22 LEU A CA 6
ATOM 7862 C C . LEU A 1 22 ? 5.406 4.664 5.623 1.00 0.00 22 LEU A C 6
ATOM 7863 O O . LEU A 1 22 ? 4.563 5.514 5.908 1.00 0.00 22 LEU A O 6
ATOM 7879 N N . GLU A 1 23 ? 6.288 4.195 6.500 1.00 0.00 23 GLU A N 6
ATOM 7880 C CA . GLU A 1 23 ? 6.315 4.663 7.881 1.00 0.00 23 GLU A CA 6
ATOM 7881 C C . GLU A 1 23 ? 6.189 6.183 7.942 1.00 0.00 23 GLU A C 6
ATOM 7882 O O . GLU A 1 23 ? 5.284 6.731 8.570 1.00 0.00 23 GLU A O 6
ATOM 7894 N N . PRO A 1 24 ? 7.121 6.880 7.275 1.00 0.00 24 PRO A N 6
ATOM 7895 C CA . PRO A 1 24 ? 7.137 8.345 7.238 1.00 0.00 24 PRO A CA 6
ATOM 7896 C C . PRO A 1 24 ? 5.983 8.917 6.421 1.00 0.00 24 PRO A C 6
ATOM 7897 O O . PRO A 1 24 ? 5.775 10.130 6.388 1.00 0.00 24 PRO A O 6
ATOM 7908 N N . TRP A 1 25 ? 5.235 8.037 5.766 1.00 0.00 25 TRP A N 6
ATOM 7909 C CA . TRP A 1 25 ? 4.101 8.456 4.949 1.00 0.00 25 TRP A CA 6
ATOM 7910 C C . TRP A 1 25 ? 2.782 8.122 5.638 1.00 0.00 25 TRP A C 6
ATOM 7911 O O . TRP A 1 25 ? 1.741 8.695 5.317 1.00 0.00 25 TRP A O 6
ATOM 7932 N N . PHE A 1 26 ? 2.833 7.193 6.586 1.00 0.00 26 PHE A N 6
ATOM 7933 C CA . PHE A 1 26 ? 1.642 6.783 7.320 1.00 0.00 26 PHE A CA 6
ATOM 7934 C C . PHE A 1 26 ? 1.907 6.765 8.822 1.00 0.00 26 PHE A C 6
ATOM 7935 O O . PHE A 1 26 ? 1.076 7.204 9.617 1.00 0.00 26 PHE A O 6
ATOM 7952 N N . LYS A 1 27 ? 3.072 6.252 9.205 1.00 0.00 27 LYS A N 6
ATOM 7953 C CA . LYS A 1 27 ? 3.450 6.176 10.611 1.00 0.00 27 LYS A CA 6
ATOM 7954 C C . LYS A 1 27 ? 3.866 7.546 11.138 1.00 0.00 27 LYS A C 6
ATOM 7955 O O . LYS A 1 27 ? 4.612 8.272 10.483 1.00 0.00 27 LYS A O 6
ATOM 7974 N N . ALA A 1 28 ? 3.378 7.891 12.325 1.00 0.00 28 ALA A N 6
ATOM 7975 C CA . ALA A 1 28 ? 3.702 9.172 12.940 1.00 0.00 28 ALA A CA 6
ATOM 7976 C C . ALA A 1 28 ? 5.177 9.512 12.755 1.00 0.00 28 ALA A C 6
ATOM 7977 O O . ALA A 1 28 ? 6.019 8.639 12.543 1.00 0.00 28 ALA A O 6
ATOM 7984 N N . PRO A 1 29 ? 5.500 10.812 12.836 1.00 0.00 29 PRO A N 6
ATOM 7985 C CA . PRO A 1 29 ? 4.506 11.860 13.087 1.00 0.00 29 PRO A CA 6
ATOM 7986 C C . PRO A 1 29 ? 3.568 12.066 11.903 1.00 0.00 29 PRO A C 6
ATOM 7987 O O . PRO A 1 29 ? 2.656 12.890 11.957 1.00 0.00 29 PRO A O 6
ATOM 7998 N N . ASN A 1 30 ? 3.799 11.311 10.833 1.00 0.00 30 ASN A N 6
ATOM 7999 C CA . ASN A 1 30 ? 2.974 11.411 9.635 1.00 0.00 30 ASN A CA 6
ATOM 8000 C C . ASN A 1 30 ? 1.686 10.609 9.792 1.00 0.00 30 ASN A C 6
ATOM 8001 O O . ASN A 1 30 ? 1.654 9.595 10.490 1.00 0.00 30 ASN A O 6
ATOM 8012 N N . LYS A 1 31 ? 0.625 11.070 9.139 1.00 0.00 31 LYS A N 6
ATOM 8013 C CA . LYS A 1 31 ? -0.667 10.395 9.204 1.00 0.00 31 LYS A CA 6
ATOM 8014 C C . LYS A 1 31 ? -1.671 11.052 8.263 1.00 0.00 31 LYS A C 6
ATOM 8015 O O . LYS A 1 31 ? -1.434 12.145 7.750 1.00 0.00 31 LYS A O 6
ATOM 8034 N N . GLY A 1 32 ? -2.796 10.378 8.040 1.00 0.00 32 GLY A N 6
ATOM 8035 C CA . GLY A 1 32 ? -3.820 10.913 7.162 1.00 0.00 32 GLY A CA 6
ATOM 8036 C C . GLY A 1 32 ? -4.548 9.828 6.393 1.00 0.00 32 GLY A C 6
ATOM 8037 O O . GLY A 1 32 ? -4.616 8.681 6.836 1.00 0.00 32 GLY A O 6
ATOM 8041 N N . THR A 1 33 ? -5.098 10.191 5.238 1.00 0.00 33 THR A N 6
ATOM 8042 C CA . THR A 1 33 ? -5.828 9.242 4.408 1.00 0.00 33 THR A CA 6
ATOM 8043 C C . THR A 1 33 ? -5.001 8.820 3.199 1.00 0.00 33 THR A C 6
ATOM 8044 O O . THR A 1 33 ? -3.943 9.388 2.929 1.00 0.00 33 THR A O 6
ATOM 8055 N N . PHE A 1 34 ? -5.491 7.821 2.472 1.00 0.00 34 PHE A N 6
ATOM 8056 C CA . PHE A 1 34 ? -4.796 7.322 1.291 1.00 0.00 34 PHE A CA 6
ATOM 8057 C C . PHE A 1 34 ? -5.706 6.416 0.467 1.00 0.00 34 PHE A C 6
ATOM 8058 O O . PHE A 1 34 ? -6.792 6.042 0.910 1.00 0.00 34 PHE A O 6
ATOM 8075 N N . GLN A 1 35 ? -5.255 6.068 -0.734 1.00 0.00 35 GLN A N 6
ATOM 8076 C CA . GLN A 1 35 ? -6.029 5.207 -1.620 1.00 0.00 35 GLN A CA 6
ATOM 8077 C C . GLN A 1 35 ? -5.129 4.186 -2.309 1.00 0.00 35 GLN A C 6
ATOM 8078 O O . GLN A 1 35 ? -4.288 4.542 -3.135 1.00 0.00 35 GLN A O 6
ATOM 8092 N N . ILE A 1 36 ? -5.312 2.916 -1.963 1.00 0.00 36 ILE A N 6
ATOM 8093 C CA . ILE A 1 36 ? -4.517 1.843 -2.548 1.00 0.00 36 ILE A CA 6
ATOM 8094 C C . ILE A 1 36 ? -5.101 1.392 -3.882 1.00 0.00 36 ILE A C 6
ATOM 8095 O O . ILE A 1 36 ? -6.319 1.334 -4.051 1.00 0.00 36 ILE A O 6
ATOM 8111 N N . VAL A 1 37 ? -4.224 1.070 -4.828 1.00 0.00 37 VAL A N 6
ATOM 8112 C CA . VAL A 1 37 ? -4.652 0.620 -6.147 1.00 0.00 37 VAL A CA 6
ATOM 8113 C C . VAL A 1 37 ? -3.717 -0.455 -6.691 1.00 0.00 37 VAL A C 6
ATOM 8114 O O . VAL A 1 37 ? -2.497 -0.292 -6.683 1.00 0.00 37 VAL A O 6
ATOM 8127 N N . TYR A 1 38 ? -4.298 -1.552 -7.164 1.00 0.00 38 TYR A N 6
ATOM 8128 C CA . TYR A 1 38 ? -3.517 -2.655 -7.711 1.00 0.00 38 TYR A CA 6
ATOM 8129 C C . TYR A 1 38 ? -3.376 -2.524 -9.224 1.00 0.00 38 TYR A C 6
ATOM 8130 O O . TYR A 1 38 ? -4.348 -2.666 -9.966 1.00 0.00 38 TYR A O 6
ATOM 8148 N N . LYS A 1 39 ? -2.156 -2.254 -9.677 1.00 0.00 39 LYS A N 6
ATOM 8149 C CA . LYS A 1 39 ? -1.883 -2.105 -11.102 1.00 0.00 39 LYS A CA 6
ATOM 8150 C C . LYS A 1 39 ? -0.946 -3.204 -11.593 1.00 0.00 39 LYS A C 6
ATOM 8151 O O . LYS A 1 39 ? 0.238 -3.219 -11.256 1.00 0.00 39 LYS A O 6
ATOM 8170 N N . SER A 1 40 ? -1.482 -4.119 -12.393 1.00 0.00 40 SER A N 6
ATOM 8171 C CA . SER A 1 40 ? -0.694 -5.222 -12.930 1.00 0.00 40 SER A CA 6
ATOM 8172 C C . SER A 1 40 ? -1.086 -5.518 -14.374 1.00 0.00 40 SER A C 6
ATOM 8173 O O . SER A 1 40 ? -2.253 -5.402 -14.749 1.00 0.00 40 SER A O 6
ATOM 8181 N N . ARG A 1 41 ? -0.101 -5.901 -15.181 1.00 0.00 41 ARG A N 6
ATOM 8182 C CA . ARG A 1 41 ? -0.342 -6.213 -16.585 1.00 0.00 41 ARG A CA 6
ATOM 8183 C C . ARG A 1 41 ? -1.276 -7.411 -16.723 1.00 0.00 41 ARG A C 6
ATOM 8184 O O . ARG A 1 41 ? -1.382 -8.236 -15.817 1.00 0.00 41 ARG A O 6
ATOM 8205 N N . ASN A 1 42 ? -1.952 -7.499 -17.864 1.00 0.00 42 ASN A N 6
ATOM 8206 C CA . ASN A 1 42 ? -2.878 -8.596 -18.122 1.00 0.00 42 ASN A CA 6
ATOM 8207 C C . ASN A 1 42 ? -2.253 -9.936 -17.746 1.00 0.00 42 ASN A C 6
ATOM 8208 O O . ASN A 1 42 ? -1.047 -10.028 -17.521 1.00 0.00 42 ASN A O 6
ATOM 8219 N N . ASN A 1 43 ? -3.082 -10.972 -17.680 1.00 0.00 43 ASN A N 6
ATOM 8220 C CA . ASN A 1 43 ? -2.611 -12.308 -17.332 1.00 0.00 43 ASN A CA 6
ATOM 8221 C C . ASN A 1 43 ? -1.770 -12.273 -16.059 1.00 0.00 43 ASN A C 6
ATOM 8222 O O . ASN A 1 43 ? -0.655 -12.792 -16.025 1.00 0.00 43 ASN A O 6
ATOM 8233 N N . SER A 1 44 ? -2.314 -11.658 -15.014 1.00 0.00 44 SER A N 6
ATOM 8234 C CA . SER A 1 44 ? -1.613 -11.552 -13.739 1.00 0.00 44 SER A CA 6
ATOM 8235 C C . SER A 1 44 ? -1.740 -12.846 -12.941 1.00 0.00 44 SER A C 6
ATOM 8236 O O . SER A 1 44 ? -2.735 -13.563 -13.052 1.00 0.00 44 SER A O 6
ATOM 8244 N N . HIS A 1 45 ? -0.724 -13.139 -12.135 1.00 0.00 45 HIS A N 6
ATOM 8245 C CA . HIS A 1 45 ? -0.721 -14.346 -11.317 1.00 0.00 45 HIS A CA 6
ATOM 8246 C C . HIS A 1 45 ? -1.112 -14.028 -9.877 1.00 0.00 45 HIS A C 6
ATOM 8247 O O . HIS A 1 45 ? -2.149 -14.478 -9.391 1.00 0.00 45 HIS A O 6
ATOM 8261 N N . VAL A 1 46 ? -0.274 -13.249 -9.200 1.00 0.00 46 VAL A N 6
ATOM 8262 C CA . VAL A 1 46 ? -0.532 -12.870 -7.816 1.00 0.00 46 VAL A CA 6
ATOM 8263 C C . VAL A 1 46 ? -1.816 -12.057 -7.699 1.00 0.00 46 VAL A C 6
ATOM 8264 O O . VAL A 1 46 ? -1.968 -11.022 -8.347 1.00 0.00 46 VAL A O 6
ATOM 8277 N N . ASN A 1 47 ? -2.738 -12.532 -6.868 1.00 0.00 47 ASN A N 6
ATOM 8278 C CA . ASN A 1 47 ? -4.010 -11.849 -6.666 1.00 0.00 47 ASN A CA 6
ATOM 8279 C C . ASN A 1 47 ? -3.791 -10.367 -6.374 1.00 0.00 47 ASN A C 6
ATOM 8280 O O . ASN A 1 47 ? -2.656 -9.913 -6.234 1.00 0.00 47 ASN A O 6
ATOM 8291 N N . ARG A 1 48 ? -4.886 -9.620 -6.283 1.00 0.00 48 ARG A N 6
ATOM 8292 C CA . ARG A 1 48 ? -4.815 -8.190 -6.009 1.00 0.00 48 ARG A CA 6
ATOM 8293 C C . ARG A 1 48 ? -5.403 -7.869 -4.638 1.00 0.00 48 ARG A C 6
ATOM 8294 O O . ARG A 1 48 ? -4.781 -7.179 -3.831 1.00 0.00 48 ARG A O 6
ATOM 8315 N N . GLU A 1 49 ? -6.606 -8.375 -4.383 1.00 0.00 49 GLU A N 6
ATOM 8316 C CA . GLU A 1 49 ? -7.278 -8.141 -3.110 1.00 0.00 49 GLU A CA 6
ATOM 8317 C C . GLU A 1 49 ? -6.311 -8.319 -1.943 1.00 0.00 49 GLU A C 6
ATOM 8318 O O . GLU A 1 49 ? -6.031 -7.373 -1.207 1.00 0.00 49 GLU A O 6
ATOM 8330 N N . GLU A 1 50 ? -5.805 -9.537 -1.781 1.00 0.00 50 GLU A N 6
ATOM 8331 C CA . GLU A 1 50 ? -4.871 -9.839 -0.703 1.00 0.00 50 GLU A CA 6
ATOM 8332 C C . GLU A 1 50 ? -3.843 -8.722 -0.546 1.00 0.00 50 GLU A C 6
ATOM 8333 O O . GLU A 1 50 ? -3.514 -8.318 0.569 1.00 0.00 50 GLU A O 6
ATOM 8345 N N . VAL A 1 51 ? -3.337 -8.228 -1.672 1.00 0.00 51 VAL A N 6
ATOM 8346 C CA . VAL A 1 51 ? -2.347 -7.158 -1.661 1.00 0.00 51 VAL A CA 6
ATOM 8347 C C . VAL A 1 51 ? -2.951 -5.856 -1.148 1.00 0.00 51 VAL A C 6
ATOM 8348 O O . VAL A 1 51 ? -2.530 -5.328 -0.118 1.00 0.00 51 VAL A O 6
ATOM 8361 N N . ILE A 1 52 ? -3.941 -5.343 -1.871 1.00 0.00 52 ILE A N 6
ATOM 8362 C CA . ILE A 1 52 ? -4.604 -4.103 -1.488 1.00 0.00 52 ILE A CA 6
ATOM 8363 C C . ILE A 1 52 ? -5.132 -4.181 -0.060 1.00 0.00 52 ILE A C 6
ATOM 8364 O O . ILE A 1 52 ? -4.732 -3.400 0.804 1.00 0.00 52 ILE A O 6
ATOM 8380 N N . ARG A 1 53 ? -6.031 -5.129 0.183 1.00 0.00 53 ARG A N 6
ATOM 8381 C CA . ARG A 1 53 ? -6.613 -5.310 1.507 1.00 0.00 53 ARG A CA 6
ATOM 8382 C C . ARG A 1 53 ? -5.535 -5.262 2.586 1.00 0.00 53 ARG A C 6
ATOM 8383 O O . ARG A 1 53 ? -5.658 -4.530 3.567 1.00 0.00 53 ARG A O 6
ATOM 8404 N N . GLU A 1 54 ? -4.480 -6.048 2.396 1.00 0.00 54 GLU A N 6
ATOM 8405 C CA . GLU A 1 54 ? -3.382 -6.096 3.354 1.00 0.00 54 GLU A CA 6
ATOM 8406 C C . GLU A 1 54 ? -2.712 -4.731 3.482 1.00 0.00 54 GLU A C 6
ATOM 8407 O O . GLU A 1 54 ? -2.729 -4.116 4.549 1.00 0.00 54 GLU A O 6
ATOM 8419 N N . LEU A 1 55 ? -2.122 -4.263 2.388 1.00 0.00 55 LEU A N 6
ATOM 8420 C CA . LEU A 1 55 ? -1.445 -2.971 2.376 1.00 0.00 55 LEU A CA 6
ATOM 8421 C C . LEU A 1 55 ? -2.165 -1.971 3.275 1.00 0.00 55 LEU A C 6
ATOM 8422 O O . LEU A 1 55 ? -1.535 -1.117 3.899 1.00 0.00 55 LEU A O 6
ATOM 8438 N N . ALA A 1 56 ? -3.487 -2.084 3.337 1.00 0.00 56 ALA A N 6
ATOM 8439 C CA . ALA A 1 56 ? -4.293 -1.193 4.162 1.00 0.00 56 ALA A CA 6
ATOM 8440 C C . ALA A 1 56 ? -4.247 -1.611 5.628 1.00 0.00 56 ALA A C 6
ATOM 8441 O O . ALA A 1 56 ? -4.004 -0.790 6.511 1.00 0.00 56 ALA A O 6
ATOM 8448 N N . GLY A 1 57 ? -4.482 -2.896 5.880 1.00 0.00 57 GLY A N 6
ATOM 8449 C CA . GLY A 1 57 ? -4.463 -3.400 7.241 1.00 0.00 57 GLY A CA 6
ATOM 8450 C C . GLY A 1 57 ? -3.167 -3.082 7.959 1.00 0.00 57 GLY A C 6
ATOM 8451 O O . GLY A 1 57 ? -3.140 -2.975 9.186 1.00 0.00 57 GLY A O 6
ATOM 8455 N N . ILE A 1 58 ? -2.090 -2.933 7.195 1.00 0.00 58 ILE A N 6
ATOM 8456 C CA . ILE A 1 58 ? -0.785 -2.626 7.768 1.00 0.00 58 ILE A CA 6
ATOM 8457 C C . ILE A 1 58 ? -0.683 -1.152 8.146 1.00 0.00 58 ILE A C 6
ATOM 8458 O O . ILE A 1 58 ? -0.362 -0.814 9.285 1.00 0.00 58 ILE A O 6
ATOM 8474 N N . VAL A 1 59 ? -0.961 -0.279 7.183 1.00 0.00 59 VAL A N 6
ATOM 8475 C CA . VAL A 1 59 ? -0.904 1.159 7.416 1.00 0.00 59 VAL A CA 6
ATOM 8476 C C . VAL A 1 59 ? -1.398 1.510 8.814 1.00 0.00 59 VAL A C 6
ATOM 8477 O O . VAL A 1 59 ? -0.765 2.285 9.531 1.00 0.00 59 VAL A O 6
ATOM 8490 N N . CYS A 1 60 ? -2.532 0.933 9.196 1.00 0.00 60 CYS A N 6
ATOM 8491 C CA . CYS A 1 60 ? -3.113 1.185 10.511 1.00 0.00 60 CYS A CA 6
ATOM 8492 C C . CYS A 1 60 ? -2.104 0.892 11.616 1.00 0.00 60 CYS A C 6
ATOM 8493 O O . CYS A 1 60 ? -1.822 1.746 12.457 1.00 0.00 60 CYS A O 6
ATOM 8501 N N . THR A 1 61 ? -1.563 -0.322 11.610 1.00 0.00 61 THR A N 6
ATOM 8502 C CA . THR A 1 61 ? -0.587 -0.729 12.613 1.00 0.00 61 THR A CA 6
ATOM 8503 C C . THR A 1 61 ? 0.401 0.394 12.907 1.00 0.00 61 THR A C 6
ATOM 8504 O O . THR A 1 61 ? 0.951 0.479 14.005 1.00 0.00 61 THR A O 6
ATOM 8515 N N . LEU A 1 62 ? 0.622 1.254 11.919 1.00 0.00 62 LEU A N 6
ATOM 8516 C CA . LEU A 1 62 ? 1.545 2.374 12.071 1.00 0.00 62 LEU A CA 6
ATOM 8517 C C . LEU A 1 62 ? 0.928 3.474 12.930 1.00 0.00 62 LEU A C 6
ATOM 8518 O O . LEU A 1 62 ? 1.369 3.719 14.052 1.00 0.00 62 LEU A O 6
ATOM 8534 N N . ASN A 1 63 ? -0.094 4.132 12.394 1.00 0.00 63 ASN A N 6
ATOM 8535 C CA . ASN A 1 63 ? -0.773 5.205 13.112 1.00 0.00 63 ASN A CA 6
ATOM 8536 C C . ASN A 1 63 ? -2.286 5.020 13.064 1.00 0.00 63 ASN A C 6
ATOM 8537 O O . ASN A 1 63 ? -2.877 4.929 11.988 1.00 0.00 63 ASN A O 6
ATOM 8548 N N . SER A 1 64 ? -2.908 4.966 14.237 1.00 0.00 64 SER A N 6
ATOM 8549 C CA . SER A 1 64 ? -4.352 4.788 14.330 1.00 0.00 64 SER A CA 6
ATOM 8550 C C . SER A 1 64 ? -5.085 5.894 13.576 1.00 0.00 64 SER A C 6
ATOM 8551 O O . SER A 1 64 ? -6.178 5.683 13.053 1.00 0.00 64 SER A O 6
ATOM 8559 N N . GLU A 1 65 ? -4.473 7.073 13.525 1.00 0.00 65 GLU A N 6
ATOM 8560 C CA . GLU A 1 65 ? -5.067 8.212 12.836 1.00 0.00 65 GLU A CA 6
ATOM 8561 C C . GLU A 1 65 ? -5.196 7.937 11.340 1.00 0.00 65 GLU A C 6
ATOM 8562 O O . GLU A 1 65 ? -6.009 8.552 10.653 1.00 0.00 65 GLU A O 6
ATOM 8574 N N . ASN A 1 66 ? -4.385 7.007 10.844 1.00 0.00 66 ASN A N 6
ATOM 8575 C CA . ASN A 1 66 ? -4.407 6.651 9.430 1.00 0.00 66 ASN A CA 6
ATOM 8576 C C . ASN A 1 66 ? -5.746 6.030 9.046 1.00 0.00 66 ASN A C 6
ATOM 8577 O O . ASN A 1 66 ? -6.264 5.160 9.746 1.00 0.00 66 ASN A O 6
ATOM 8588 N N . LYS A 1 67 ? -6.303 6.484 7.928 1.00 0.00 67 LYS A N 6
ATOM 8589 C CA . LYS A 1 67 ? -7.582 5.973 7.448 1.00 0.00 67 LYS A CA 6
ATOM 8590 C C . LYS A 1 67 ? -7.650 6.023 5.925 1.00 0.00 67 LYS A C 6
ATOM 8591 O O . LYS A 1 67 ? -7.797 7.093 5.334 1.00 0.00 67 LYS A O 6
ATOM 8610 N N . VAL A 1 68 ? -7.544 4.857 5.294 1.00 0.00 68 VAL A N 6
ATOM 8611 C CA . VAL A 1 68 ? -7.596 4.767 3.840 1.00 0.00 68 VAL A CA 6
ATOM 8612 C C . VAL A 1 68 ? -8.937 5.259 3.307 1.00 0.00 68 VAL A C 6
ATOM 8613 O O . VAL A 1 68 ? -9.992 4.750 3.686 1.00 0.00 68 VAL A O 6
ATOM 8626 N N . ASP A 1 69 ? -8.888 6.252 2.425 1.00 0.00 69 ASP A N 6
ATOM 8627 C CA . ASP A 1 69 ? -10.099 6.813 1.837 1.00 0.00 69 ASP A CA 6
ATOM 8628 C C . ASP A 1 69 ? -9.993 6.861 0.316 1.00 0.00 69 ASP A C 6
ATOM 8629 O O . ASP A 1 69 ? -8.907 7.041 -0.236 1.00 0.00 69 ASP A O 6
ATOM 8638 N N . LEU A 1 70 ? -11.127 6.698 -0.356 1.00 0.00 70 LEU A N 6
ATOM 8639 C CA . LEU A 1 70 ? -11.162 6.722 -1.814 1.00 0.00 70 LEU A CA 6
ATOM 8640 C C . LEU A 1 70 ? -11.846 7.988 -2.322 1.00 0.00 70 LEU A C 6
ATOM 8641 O O . LEU A 1 70 ? -12.045 8.160 -3.525 1.00 0.00 70 LEU A O 6
ATOM 8657 N N . THR A 1 71 ? -12.203 8.873 -1.396 1.00 0.00 71 THR A N 6
ATOM 8658 C CA . THR A 1 71 ? -12.864 10.124 -1.749 1.00 0.00 71 THR A CA 6
ATOM 8659 C C . THR A 1 71 ? -11.929 11.312 -1.558 1.00 0.00 71 THR A C 6
ATOM 8660 O O . THR A 1 71 ? -11.703 12.092 -2.482 1.00 0.00 71 THR A O 6
ATOM 8671 N N . ASN A 1 72 ? -11.387 11.444 -0.351 1.00 0.00 72 ASN A N 6
ATOM 8672 C CA . ASN A 1 72 ? -10.475 12.539 -0.038 1.00 0.00 72 ASN A CA 6
ATOM 8673 C C . ASN A 1 72 ? -9.112 12.006 0.393 1.00 0.00 72 ASN A C 6
ATOM 8674 O O . ASN A 1 72 ? -8.587 12.356 1.449 1.00 0.00 72 ASN A O 6
ATOM 8685 N N . PRO A 1 73 ? -8.525 11.138 -0.444 1.00 0.00 73 PRO A N 6
ATOM 8686 C CA . PRO A 1 73 ? -7.215 10.539 -0.172 1.00 0.00 73 PRO A CA 6
ATOM 8687 C C . PRO A 1 73 ? -6.081 11.553 -0.272 1.00 0.00 73 PRO A C 6
ATOM 8688 O O . PRO A 1 73 ? -5.976 12.285 -1.256 1.00 0.00 73 PRO A O 6
ATOM 8699 N N . GLN A 1 74 ? -5.235 11.591 0.753 1.00 0.00 74 GLN A N 6
ATOM 8700 C CA . GLN A 1 74 ? -4.109 12.517 0.779 1.00 0.00 74 GLN A CA 6
ATOM 8701 C C . GLN A 1 74 ? -2.871 11.886 0.150 1.00 0.00 74 GLN A C 6
ATOM 8702 O O . GLN A 1 74 ? -1.995 12.587 -0.358 1.00 0.00 74 GLN A O 6
ATOM 8716 N N . TYR A 1 75 ? -2.804 10.560 0.189 1.00 0.00 75 TYR A N 6
ATOM 8717 C CA . TYR A 1 75 ? -1.672 9.835 -0.375 1.00 0.00 75 TYR A CA 6
ATOM 8718 C C . TYR A 1 75 ? -2.142 8.614 -1.159 1.00 0.00 75 TYR A C 6
ATOM 8719 O O . TYR A 1 75 ? -2.809 7.732 -0.618 1.00 0.00 75 TYR A O 6
ATOM 8737 N N . THR A 1 76 ? -1.789 8.570 -2.440 1.00 0.00 76 THR A N 6
ATOM 8738 C CA . THR A 1 76 ? -2.175 7.460 -3.301 1.00 0.00 76 THR A CA 6
ATOM 8739 C C . THR A 1 76 ? -1.063 6.421 -3.389 1.00 0.00 76 THR A C 6
ATOM 8740 O O . THR A 1 76 ? -0.035 6.649 -4.028 1.00 0.00 76 THR A O 6
ATOM 8751 N N . VAL A 1 77 ? -1.275 5.277 -2.745 1.00 0.00 77 VAL A N 6
ATOM 8752 C CA . VAL A 1 77 ? -0.291 4.202 -2.752 1.00 0.00 77 VAL A CA 6
ATOM 8753 C C . VAL A 1 77 ? -0.643 3.142 -3.790 1.00 0.00 77 VAL A C 6
ATOM 8754 O O . VAL A 1 77 ? -1.499 2.289 -3.556 1.00 0.00 77 VAL A O 6
ATOM 8767 N N . VAL A 1 78 ? 0.024 3.201 -4.938 1.00 0.00 78 VAL A N 6
ATOM 8768 C CA . VAL A 1 78 ? -0.217 2.245 -6.012 1.00 0.00 78 VAL A CA 6
ATOM 8769 C C . VAL A 1 78 ? 0.873 1.180 -6.054 1.00 0.00 78 VAL A C 6
ATOM 8770 O O . VAL A 1 78 ? 2.049 1.470 -5.835 1.00 0.00 78 VAL A O 6
ATOM 8783 N N . VAL A 1 79 ? 0.474 -0.056 -6.338 1.00 0.00 79 VAL A N 6
ATOM 8784 C CA . VAL A 1 79 ? 1.417 -1.166 -6.411 1.00 0.00 79 VAL A CA 6
ATOM 8785 C C . VAL A 1 79 ? 1.511 -1.715 -7.830 1.00 0.00 79 VAL A C 6
ATOM 8786 O O . VAL A 1 79 ? 0.639 -2.459 -8.277 1.00 0.00 79 VAL A O 6
ATOM 8799 N N . GLU A 1 80 ? 2.576 -1.343 -8.534 1.00 0.00 80 GLU A N 6
ATOM 8800 C CA . GLU A 1 80 ? 2.784 -1.799 -9.903 1.00 0.00 80 GLU A CA 6
ATOM 8801 C C . GLU A 1 80 ? 3.601 -3.087 -9.930 1.00 0.00 80 GLU A C 6
ATOM 8802 O O . GLU A 1 80 ? 4.488 -3.288 -9.100 1.00 0.00 80 GLU A O 6
ATOM 8814 N N . ILE A 1 81 ? 3.295 -3.955 -10.889 1.00 0.00 81 ILE A N 6
ATOM 8815 C CA . ILE A 1 81 ? 4.001 -5.223 -11.024 1.00 0.00 81 ILE A CA 6
ATOM 8816 C C . ILE A 1 81 ? 4.814 -5.264 -12.314 1.00 0.00 81 ILE A C 6
ATOM 8817 O O . ILE A 1 81 ? 4.257 -5.381 -13.406 1.00 0.00 81 ILE A O 6
ATOM 8833 N N . ILE A 1 82 ? 6.132 -5.170 -12.180 1.00 0.00 82 ILE A N 6
ATOM 8834 C CA . ILE A 1 82 ? 7.021 -5.200 -13.334 1.00 0.00 82 ILE A CA 6
ATOM 8835 C C . ILE A 1 82 ? 8.053 -6.315 -13.205 1.00 0.00 82 ILE A C 6
ATOM 8836 O O . ILE A 1 82 ? 8.957 -6.247 -12.373 1.00 0.00 82 ILE A O 6
ATOM 8852 N N . LYS A 1 83 ? 7.912 -7.343 -14.035 1.00 0.00 83 LYS A N 6
ATOM 8853 C CA . LYS A 1 83 ? 8.832 -8.474 -14.018 1.00 0.00 83 LYS A CA 6
ATOM 8854 C C . LYS A 1 83 ? 8.757 -9.216 -12.687 1.00 0.00 83 LYS A C 6
ATOM 8855 O O . LYS A 1 83 ? 9.742 -9.795 -12.232 1.00 0.00 83 LYS A O 6
ATOM 8874 N N . ALA A 1 84 ? 7.580 -9.196 -12.070 1.00 0.00 84 ALA A N 6
ATOM 8875 C CA . ALA A 1 84 ? 7.375 -9.871 -10.794 1.00 0.00 84 ALA A CA 6
ATOM 8876 C C . ALA A 1 84 ? 8.043 -9.106 -9.656 1.00 0.00 84 ALA A C 6
ATOM 8877 O O . ALA A 1 84 ? 8.685 -9.700 -8.789 1.00 0.00 84 ALA A O 6
ATOM 8884 N N . VAL A 1 85 ? 7.888 -7.786 -9.664 1.00 0.00 85 VAL A N 6
ATOM 8885 C CA . VAL A 1 85 ? 8.476 -6.941 -8.632 1.00 0.00 85 VAL A CA 6
ATOM 8886 C C . VAL A 1 85 ? 7.427 -6.026 -8.008 1.00 0.00 85 VAL A C 6
ATOM 8887 O O . VAL A 1 85 ? 6.432 -5.680 -8.646 1.00 0.00 85 VAL A O 6
ATOM 8900 N N . CYS A 1 86 ? 7.657 -5.638 -6.759 1.00 0.00 86 CYS A N 6
ATOM 8901 C CA . CYS A 1 86 ? 6.732 -4.763 -6.047 1.00 0.00 86 CYS A CA 6
ATOM 8902 C C . CYS A 1 86 ? 7.148 -3.302 -6.189 1.00 0.00 86 CYS A C 6
ATOM 8903 O O . CYS A 1 86 ? 8.091 -2.849 -5.541 1.00 0.00 86 CYS A O 6
ATOM 8911 N N . CYS A 1 87 ? 6.439 -2.571 -7.042 1.00 0.00 87 CYS A N 6
ATOM 8912 C CA . CYS A 1 87 ? 6.735 -1.162 -7.272 1.00 0.00 87 CYS A CA 6
ATOM 8913 C C . CYS A 1 87 ? 5.700 -0.271 -6.592 1.00 0.00 87 CYS A C 6
ATOM 8914 O O . CYS A 1 87 ? 4.607 -0.058 -7.118 1.00 0.00 87 CYS A O 6
ATOM 8922 N N . LEU A 1 88 ? 6.051 0.245 -5.419 1.00 0.00 88 LEU A N 6
ATOM 8923 C CA . LEU A 1 88 ? 5.152 1.113 -4.666 1.00 0.00 88 LEU A CA 6
ATOM 8924 C C . LEU A 1 88 ? 5.414 2.580 -4.988 1.00 0.00 88 LEU A C 6
ATOM 8925 O O . LEU A 1 88 ? 6.514 3.087 -4.768 1.00 0.00 88 LEU A O 6
ATOM 8941 N N . SER A 1 89 ? 4.396 3.258 -5.507 1.00 0.00 89 SER A N 6
ATOM 8942 C CA . SER A 1 89 ? 4.516 4.668 -5.861 1.00 0.00 89 SER A CA 6
ATOM 8943 C C . SER A 1 89 ? 3.557 5.519 -5.035 1.00 0.00 89 SER A C 6
ATOM 8944 O O . SER A 1 89 ? 2.345 5.303 -5.051 1.00 0.00 89 SER A O 6
ATOM 8952 N N . VAL A 1 90 ? 4.109 6.488 -4.311 1.00 0.00 90 VAL A N 6
ATOM 8953 C CA . VAL A 1 90 ? 3.305 7.374 -3.479 1.00 0.00 90 VAL A CA 6
ATOM 8954 C C . VAL A 1 90 ? 3.134 8.740 -4.134 1.00 0.00 90 VAL A C 6
ATOM 8955 O O . VAL A 1 90 ? 4.111 9.384 -4.514 1.00 0.00 90 VAL A O 6
ATOM 8968 N N . VAL A 1 91 ? 1.885 9.177 -4.263 1.00 0.00 91 VAL A N 6
ATOM 8969 C CA . VAL A 1 91 ? 1.586 10.467 -4.871 1.00 0.00 91 VAL A CA 6
ATOM 8970 C C . VAL A 1 91 ? 0.735 11.328 -3.943 1.00 0.00 91 VAL A C 6
ATOM 8971 O O . VAL A 1 91 ? -0.361 10.933 -3.544 1.00 0.00 91 VAL A O 6
ATOM 8984 N N . LYS A 1 92 ? 1.246 12.506 -3.604 1.00 0.00 92 LYS A N 6
ATOM 8985 C CA . LYS A 1 92 ? 0.533 13.425 -2.724 1.00 0.00 92 LYS A CA 6
ATOM 8986 C C . LYS A 1 92 ? -0.306 14.410 -3.532 1.00 0.00 92 LYS A C 6
ATOM 8987 O O . LYS A 1 92 ? 0.228 15.321 -4.165 1.00 0.00 92 LYS A O 6
ATOM 9006 N N . SER A 1 93 ? -1.621 14.223 -3.503 1.00 0.00 93 SER A N 6
ATOM 9007 C CA . SER A 1 93 ? -2.534 15.094 -4.235 1.00 0.00 93 SER A CA 6
ATOM 9008 C C . SER A 1 93 ? -3.567 15.709 -3.296 1.00 0.00 93 SER A C 6
ATOM 9009 O O . SER A 1 93 ? -4.084 15.042 -2.400 1.00 0.00 93 SER A O 6
ATOM 9017 N N . GLY A 1 94 ? -3.863 16.988 -3.508 1.00 0.00 94 GLY A N 6
ATOM 9018 C CA . GLY A 1 94 ? -4.833 17.673 -2.673 1.00 0.00 94 GLY A CA 6
ATOM 9019 C C . GLY A 1 94 ? -4.222 18.826 -1.902 1.00 0.00 94 GLY A C 6
ATOM 9020 O O . GLY A 1 94 ? -3.846 18.692 -0.738 1.00 0.00 94 GLY A O 6
ATOM 9024 N N . PRO A 1 95 ? -4.116 19.991 -2.558 1.00 0.00 95 PRO A N 6
ATOM 9025 C CA . PRO A 1 95 ? -3.546 21.195 -1.946 1.00 0.00 95 PRO A CA 6
ATOM 9026 C C . PRO A 1 95 ? -4.446 21.775 -0.861 1.00 0.00 95 PRO A C 6
ATOM 9027 O O . PRO A 1 95 ? -5.259 22.662 -1.124 1.00 0.00 95 PRO A O 6
ATOM 9038 N N . SER A 1 96 ? -4.296 21.271 0.359 1.00 0.00 96 SER A N 6
ATOM 9039 C CA . SER A 1 96 ? -5.099 21.737 1.484 1.00 0.00 96 SER A CA 6
ATOM 9040 C C . SER A 1 96 ? -4.609 21.124 2.792 1.00 0.00 96 SER A C 6
ATOM 9041 O O . SER A 1 96 ? -4.383 19.917 2.879 1.00 0.00 96 SER A O 6
ATOM 9049 N N . SER A 1 97 ? -4.447 21.965 3.809 1.00 0.00 97 SER A N 6
ATOM 9050 C CA . SER A 1 97 ? -3.981 21.508 5.113 1.00 0.00 97 SER A CA 6
ATOM 9051 C C . SER A 1 97 ? -4.992 21.851 6.202 1.00 0.00 97 SER A C 6
ATOM 9052 O O . SER A 1 97 ? -5.542 20.965 6.856 1.00 0.00 97 SER A O 6
ATOM 9060 N N . GLY A 1 98 ? -5.233 23.145 6.392 1.00 0.00 98 GLY A N 6
ATOM 9061 C CA . GLY A 1 98 ? -6.177 23.583 7.403 1.00 0.00 98 GLY A CA 6
ATOM 9062 C C . GLY A 1 98 ? -5.558 24.546 8.396 1.00 0.00 98 GLY A C 6
ATOM 9063 O O . GLY A 1 98 ? -4.578 24.215 9.064 1.00 0.00 98 GLY A O 6
ATOM 9067 N N . GLY A 1 1 ? -16.087 -18.679 8.732 1.00 0.00 1 GLY A N 7
ATOM 9068 C CA . GLY A 1 1 ? -16.621 -17.545 8.000 1.00 0.00 1 GLY A CA 7
ATOM 9069 C C . GLY A 1 1 ? -15.584 -16.890 7.109 1.00 0.00 1 GLY A C 7
ATOM 9070 O O . GLY A 1 1 ? -15.512 -17.177 5.914 1.00 0.00 1 GLY A O 7
ATOM 9074 N N . SER A 1 2 ? -14.779 -16.007 7.690 1.00 0.00 2 SER A N 7
ATOM 9075 C CA . SER A 1 2 ? -13.744 -15.305 6.940 1.00 0.00 2 SER A CA 7
ATOM 9076 C C . SER A 1 2 ? -12.715 -16.286 6.386 1.00 0.00 2 SER A C 7
ATOM 9077 O O . SER A 1 2 ? -12.648 -17.439 6.813 1.00 0.00 2 SER A O 7
ATOM 9085 N N . SER A 1 3 ? -11.915 -15.820 5.433 1.00 0.00 3 SER A N 7
ATOM 9086 C CA . SER A 1 3 ? -10.891 -16.656 4.817 1.00 0.00 3 SER A CA 7
ATOM 9087 C C . SER A 1 3 ? -9.503 -16.057 5.024 1.00 0.00 3 SER A C 7
ATOM 9088 O O . SER A 1 3 ? -9.053 -15.220 4.243 1.00 0.00 3 SER A O 7
ATOM 9096 N N . GLY A 1 4 ? -8.830 -16.493 6.085 1.00 0.00 4 GLY A N 7
ATOM 9097 C CA . GLY A 1 4 ? -7.500 -15.990 6.377 1.00 0.00 4 GLY A CA 7
ATOM 9098 C C . GLY A 1 4 ? -6.573 -16.073 5.181 1.00 0.00 4 GLY A C 7
ATOM 9099 O O . GLY A 1 4 ? -6.781 -16.887 4.281 1.00 0.00 4 GLY A O 7
ATOM 9103 N N . SER A 1 5 ? -5.547 -15.228 5.170 1.00 0.00 5 SER A N 7
ATOM 9104 C CA . SER A 1 5 ? -4.587 -15.206 4.072 1.00 0.00 5 SER A CA 7
ATOM 9105 C C . SER A 1 5 ? -3.381 -16.087 4.387 1.00 0.00 5 SER A C 7
ATOM 9106 O O . SER A 1 5 ? -2.688 -15.876 5.382 1.00 0.00 5 SER A O 7
ATOM 9114 N N . SER A 1 6 ? -3.138 -17.074 3.531 1.00 0.00 6 SER A N 7
ATOM 9115 C CA . SER A 1 6 ? -2.019 -17.990 3.719 1.00 0.00 6 SER A CA 7
ATOM 9116 C C . SER A 1 6 ? -0.688 -17.257 3.577 1.00 0.00 6 SER A C 7
ATOM 9117 O O . SER A 1 6 ? -0.645 -16.097 3.172 1.00 0.00 6 SER A O 7
ATOM 9125 N N . GLY A 1 7 ? 0.398 -17.946 3.915 1.00 0.00 7 GLY A N 7
ATOM 9126 C CA . GLY A 1 7 ? 1.716 -17.346 3.819 1.00 0.00 7 GLY A CA 7
ATOM 9127 C C . GLY A 1 7 ? 2.176 -17.182 2.384 1.00 0.00 7 GLY A C 7
ATOM 9128 O O . GLY A 1 7 ? 2.192 -18.144 1.615 1.00 0.00 7 GLY A O 7
ATOM 9132 N N . LYS A 1 8 ? 2.550 -15.960 2.021 1.00 0.00 8 LYS A N 7
ATOM 9133 C CA . LYS A 1 8 ? 3.012 -15.672 0.668 1.00 0.00 8 LYS A CA 7
ATOM 9134 C C . LYS A 1 8 ? 4.225 -14.747 0.693 1.00 0.00 8 LYS A C 7
ATOM 9135 O O . LYS A 1 8 ? 4.116 -13.575 1.052 1.00 0.00 8 LYS A O 7
ATOM 9154 N N . ALA A 1 9 ? 5.379 -15.282 0.308 1.00 0.00 9 ALA A N 7
ATOM 9155 C CA . ALA A 1 9 ? 6.611 -14.503 0.283 1.00 0.00 9 ALA A CA 7
ATOM 9156 C C . ALA A 1 9 ? 6.369 -13.112 -0.292 1.00 0.00 9 ALA A C 7
ATOM 9157 O O . ALA A 1 9 ? 6.751 -12.106 0.308 1.00 0.00 9 ALA A O 7
ATOM 9164 N N . PHE A 1 10 ? 5.734 -13.060 -1.458 1.00 0.00 10 PHE A N 7
ATOM 9165 C CA . PHE A 1 10 ? 5.443 -11.791 -2.115 1.00 0.00 10 PHE A CA 7
ATOM 9166 C C . PHE A 1 10 ? 4.923 -10.766 -1.111 1.00 0.00 10 PHE A C 7
ATOM 9167 O O . PHE A 1 10 ? 5.309 -9.597 -1.144 1.00 0.00 10 PHE A O 7
ATOM 9184 N N . LEU A 1 11 ? 4.045 -11.212 -0.220 1.00 0.00 11 LEU A N 7
ATOM 9185 C CA . LEU A 1 11 ? 3.470 -10.335 0.794 1.00 0.00 11 LEU A CA 7
ATOM 9186 C C . LEU A 1 11 ? 4.377 -10.249 2.017 1.00 0.00 11 LEU A C 7
ATOM 9187 O O . LEU A 1 11 ? 4.862 -9.174 2.367 1.00 0.00 11 LEU A O 7
ATOM 9203 N N . GLU A 1 12 ? 4.603 -11.390 2.661 1.00 0.00 12 GLU A N 7
ATOM 9204 C CA . GLU A 1 12 ? 5.453 -11.443 3.844 1.00 0.00 12 GLU A CA 7
ATOM 9205 C C . GLU A 1 12 ? 6.598 -10.440 3.737 1.00 0.00 12 GLU A C 7
ATOM 9206 O O . GLU A 1 12 ? 6.747 -9.559 4.584 1.00 0.00 12 GLU A O 7
ATOM 9218 N N . ASP A 1 13 ? 7.404 -10.581 2.691 1.00 0.00 13 ASP A N 7
ATOM 9219 C CA . ASP A 1 13 ? 8.536 -9.688 2.471 1.00 0.00 13 ASP A CA 7
ATOM 9220 C C . ASP A 1 13 ? 8.061 -8.257 2.237 1.00 0.00 13 ASP A C 7
ATOM 9221 O O . ASP A 1 13 ? 8.648 -7.307 2.753 1.00 0.00 13 ASP A O 7
ATOM 9230 N N . MET A 1 14 ? 6.997 -8.113 1.455 1.00 0.00 14 MET A N 7
ATOM 9231 C CA . MET A 1 14 ? 6.444 -6.798 1.154 1.00 0.00 14 MET A CA 7
ATOM 9232 C C . MET A 1 14 ? 6.147 -6.025 2.435 1.00 0.00 14 MET A C 7
ATOM 9233 O O . MET A 1 14 ? 6.645 -4.917 2.634 1.00 0.00 14 MET A O 7
ATOM 9247 N N . LYS A 1 15 ? 5.332 -6.617 3.302 1.00 0.00 15 LYS A N 7
ATOM 9248 C CA . LYS A 1 15 ? 4.969 -5.986 4.565 1.00 0.00 15 LYS A CA 7
ATOM 9249 C C . LYS A 1 15 ? 6.131 -5.167 5.118 1.00 0.00 15 LYS A C 7
ATOM 9250 O O . LYS A 1 15 ? 5.983 -3.981 5.413 1.00 0.00 15 LYS A O 7
ATOM 9269 N N . LYS A 1 16 ? 7.288 -5.806 5.254 1.00 0.00 16 LYS A N 7
ATOM 9270 C CA . LYS A 1 16 ? 8.477 -5.136 5.769 1.00 0.00 16 LYS A CA 7
ATOM 9271 C C . LYS A 1 16 ? 8.749 -3.847 5.001 1.00 0.00 16 LYS A C 7
ATOM 9272 O O . LYS A 1 16 ? 8.631 -2.750 5.549 1.00 0.00 16 LYS A O 7
ATOM 9291 N N . TYR A 1 17 ? 9.113 -3.985 3.731 1.00 0.00 17 TYR A N 7
ATOM 9292 C CA . TYR A 1 17 ? 9.404 -2.831 2.889 1.00 0.00 17 TYR A CA 7
ATOM 9293 C C . TYR A 1 17 ? 8.258 -1.824 2.932 1.00 0.00 17 TYR A C 7
ATOM 9294 O O . TYR A 1 17 ? 8.436 -0.683 3.358 1.00 0.00 17 TYR A O 7
ATOM 9312 N N . ALA A 1 18 ? 7.083 -2.255 2.486 1.00 0.00 18 ALA A N 7
ATOM 9313 C CA . ALA A 1 18 ? 5.907 -1.394 2.475 1.00 0.00 18 ALA A CA 7
ATOM 9314 C C . ALA A 1 18 ? 5.778 -0.625 3.785 1.00 0.00 18 ALA A C 7
ATOM 9315 O O . ALA A 1 18 ? 5.438 0.558 3.790 1.00 0.00 18 ALA A O 7
ATOM 9322 N N . GLU A 1 19 ? 6.050 -1.305 4.895 1.00 0.00 19 GLU A N 7
ATOM 9323 C CA . GLU A 1 19 ? 5.962 -0.684 6.211 1.00 0.00 19 GLU A CA 7
ATOM 9324 C C . GLU A 1 19 ? 7.013 0.411 6.368 1.00 0.00 19 GLU A C 7
ATOM 9325 O O . GLU A 1 19 ? 6.690 1.599 6.392 1.00 0.00 19 GLU A O 7
ATOM 9337 N N . THR A 1 20 ? 8.274 0.003 6.475 1.00 0.00 20 THR A N 7
ATOM 9338 C CA . THR A 1 20 ? 9.372 0.947 6.632 1.00 0.00 20 THR A CA 7
ATOM 9339 C C . THR A 1 20 ? 9.421 1.931 5.468 1.00 0.00 20 THR A C 7
ATOM 9340 O O . THR A 1 20 ? 10.146 2.925 5.513 1.00 0.00 20 THR A O 7
ATOM 9351 N N . PHE A 1 21 ? 8.645 1.648 4.427 1.00 0.00 21 PHE A N 7
ATOM 9352 C CA . PHE A 1 21 ? 8.600 2.509 3.251 1.00 0.00 21 PHE A CA 7
ATOM 9353 C C . PHE A 1 21 ? 7.488 3.546 3.378 1.00 0.00 21 PHE A C 7
ATOM 9354 O O . PHE A 1 21 ? 7.622 4.677 2.908 1.00 0.00 21 PHE A O 7
ATOM 9371 N N . LEU A 1 22 ? 6.391 3.153 4.015 1.00 0.00 22 LEU A N 7
ATOM 9372 C CA . LEU A 1 22 ? 5.254 4.047 4.204 1.00 0.00 22 LEU A CA 7
ATOM 9373 C C . LEU A 1 22 ? 5.193 4.554 5.642 1.00 0.00 22 LEU A C 7
ATOM 9374 O O . LEU A 1 22 ? 4.265 5.268 6.019 1.00 0.00 22 LEU A O 7
ATOM 9390 N N . GLU A 1 23 ? 6.191 4.182 6.438 1.00 0.00 23 GLU A N 7
ATOM 9391 C CA . GLU A 1 23 ? 6.250 4.601 7.833 1.00 0.00 23 GLU A CA 7
ATOM 9392 C C . GLU A 1 23 ? 6.143 6.119 7.951 1.00 0.00 23 GLU A C 7
ATOM 9393 O O . GLU A 1 23 ? 5.256 6.654 8.616 1.00 0.00 23 GLU A O 7
ATOM 9405 N N . PRO A 1 24 ? 7.069 6.830 7.290 1.00 0.00 24 PRO A N 7
ATOM 9406 C CA . PRO A 1 24 ? 7.100 8.295 7.304 1.00 0.00 24 PRO A CA 7
ATOM 9407 C C . PRO A 1 24 ? 5.937 8.908 6.532 1.00 0.00 24 PRO A C 7
ATOM 9408 O O . PRO A 1 24 ? 5.743 10.123 6.544 1.00 0.00 24 PRO A O 7
ATOM 9419 N N . TRP A 1 25 ? 5.165 8.059 5.863 1.00 0.00 25 TRP A N 7
ATOM 9420 C CA . TRP A 1 25 ? 4.020 8.518 5.085 1.00 0.00 25 TRP A CA 7
ATOM 9421 C C . TRP A 1 25 ? 2.711 8.167 5.785 1.00 0.00 25 TRP A C 7
ATOM 9422 O O . TRP A 1 25 ? 1.677 8.786 5.534 1.00 0.00 25 TRP A O 7
ATOM 9443 N N . PHE A 1 26 ? 2.763 7.172 6.664 1.00 0.00 26 PHE A N 7
ATOM 9444 C CA . PHE A 1 26 ? 1.581 6.739 7.399 1.00 0.00 26 PHE A CA 7
ATOM 9445 C C . PHE A 1 26 ? 1.861 6.689 8.898 1.00 0.00 26 PHE A C 7
ATOM 9446 O O . PHE A 1 26 ? 1.033 7.102 9.711 1.00 0.00 26 PHE A O 7
ATOM 9463 N N . LYS A 1 27 ? 3.034 6.179 9.258 1.00 0.00 27 LYS A N 7
ATOM 9464 C CA . LYS A 1 27 ? 3.426 6.074 10.659 1.00 0.00 27 LYS A CA 7
ATOM 9465 C C . LYS A 1 27 ? 3.836 7.435 11.212 1.00 0.00 27 LYS A C 7
ATOM 9466 O O . LYS A 1 27 ? 4.583 8.176 10.574 1.00 0.00 27 LYS A O 7
ATOM 9485 N N . ALA A 1 28 ? 3.343 7.757 12.404 1.00 0.00 28 ALA A N 7
ATOM 9486 C CA . ALA A 1 28 ? 3.661 9.027 13.044 1.00 0.00 28 ALA A CA 7
ATOM 9487 C C . ALA A 1 28 ? 5.134 9.379 12.865 1.00 0.00 28 ALA A C 7
ATOM 9488 O O . ALA A 1 28 ? 5.981 8.513 12.641 1.00 0.00 28 ALA A O 7
ATOM 9495 N N . PRO A 1 29 ? 5.450 10.679 12.965 1.00 0.00 29 PRO A N 7
ATOM 9496 C CA . PRO A 1 29 ? 4.450 11.717 13.231 1.00 0.00 29 PRO A CA 7
ATOM 9497 C C . PRO A 1 29 ? 3.512 11.935 12.049 1.00 0.00 29 PRO A C 7
ATOM 9498 O O . PRO A 1 29 ? 2.585 12.741 12.121 1.00 0.00 29 PRO A O 7
ATOM 9509 N N . ASN A 1 30 ? 3.759 11.211 10.963 1.00 0.00 30 ASN A N 7
ATOM 9510 C CA . ASN A 1 30 ? 2.935 11.326 9.764 1.00 0.00 30 ASN A CA 7
ATOM 9511 C C . ASN A 1 30 ? 1.637 10.540 9.919 1.00 0.00 30 ASN A C 7
ATOM 9512 O O . ASN A 1 30 ? 1.590 9.528 10.620 1.00 0.00 30 ASN A O 7
ATOM 9523 N N . LYS A 1 31 ? 0.584 11.010 9.259 1.00 0.00 31 LYS A N 7
ATOM 9524 C CA . LYS A 1 31 ? -0.715 10.352 9.321 1.00 0.00 31 LYS A CA 7
ATOM 9525 C C . LYS A 1 31 ? -1.713 11.027 8.385 1.00 0.00 31 LYS A C 7
ATOM 9526 O O . LYS A 1 31 ? -1.509 12.164 7.962 1.00 0.00 31 LYS A O 7
ATOM 9545 N N . GLY A 1 32 ? -2.793 10.320 8.068 1.00 0.00 32 GLY A N 7
ATOM 9546 C CA . GLY A 1 32 ? -3.806 10.869 7.186 1.00 0.00 32 GLY A CA 7
ATOM 9547 C C . GLY A 1 32 ? -4.529 9.797 6.395 1.00 0.00 32 GLY A C 7
ATOM 9548 O O . GLY A 1 32 ? -4.562 8.633 6.797 1.00 0.00 32 GLY A O 7
ATOM 9552 N N . THR A 1 33 ? -5.114 10.188 5.267 1.00 0.00 33 THR A N 7
ATOM 9553 C CA . THR A 1 33 ? -5.842 9.253 4.419 1.00 0.00 33 THR A CA 7
ATOM 9554 C C . THR A 1 33 ? -5.020 8.865 3.195 1.00 0.00 33 THR A C 7
ATOM 9555 O O . THR A 1 33 ? -3.967 9.446 2.933 1.00 0.00 33 THR A O 7
ATOM 9566 N N . PHE A 1 34 ? -5.509 7.881 2.448 1.00 0.00 34 PHE A N 7
ATOM 9567 C CA . PHE A 1 34 ? -4.818 7.415 1.251 1.00 0.00 34 PHE A CA 7
ATOM 9568 C C . PHE A 1 34 ? -5.726 6.519 0.414 1.00 0.00 34 PHE A C 7
ATOM 9569 O O . PHE A 1 34 ? -6.848 6.208 0.814 1.00 0.00 34 PHE A O 7
ATOM 9586 N N . GLN A 1 35 ? -5.233 6.109 -0.750 1.00 0.00 35 GLN A N 7
ATOM 9587 C CA . GLN A 1 35 ? -6.000 5.250 -1.645 1.00 0.00 35 GLN A CA 7
ATOM 9588 C C . GLN A 1 35 ? -5.091 4.249 -2.350 1.00 0.00 35 GLN A C 7
ATOM 9589 O O . GLN A 1 35 ? -4.280 4.623 -3.199 1.00 0.00 35 GLN A O 7
ATOM 9603 N N . ILE A 1 36 ? -5.230 2.977 -1.993 1.00 0.00 36 ILE A N 7
ATOM 9604 C CA . ILE A 1 36 ? -4.422 1.923 -2.593 1.00 0.00 36 ILE A CA 7
ATOM 9605 C C . ILE A 1 36 ? -5.027 1.448 -3.910 1.00 0.00 36 ILE A C 7
ATOM 9606 O O . ILE A 1 36 ? -6.246 1.354 -4.047 1.00 0.00 36 ILE A O 7
ATOM 9622 N N . VAL A 1 37 ? -4.165 1.148 -4.877 1.00 0.00 37 VAL A N 7
ATOM 9623 C CA . VAL A 1 37 ? -4.614 0.680 -6.183 1.00 0.00 37 VAL A CA 7
ATOM 9624 C C . VAL A 1 37 ? -3.678 -0.390 -6.734 1.00 0.00 37 VAL A C 7
ATOM 9625 O O . VAL A 1 37 ? -2.468 -0.183 -6.828 1.00 0.00 37 VAL A O 7
ATOM 9638 N N . TYR A 1 38 ? -4.246 -1.534 -7.098 1.00 0.00 38 TYR A N 7
ATOM 9639 C CA . TYR A 1 38 ? -3.463 -2.639 -7.639 1.00 0.00 38 TYR A CA 7
ATOM 9640 C C . TYR A 1 38 ? -3.346 -2.532 -9.156 1.00 0.00 38 TYR A C 7
ATOM 9641 O O . TYR A 1 38 ? -4.300 -2.806 -9.885 1.00 0.00 38 TYR A O 7
ATOM 9659 N N . LYS A 1 39 ? -2.169 -2.133 -9.626 1.00 0.00 39 LYS A N 7
ATOM 9660 C CA . LYS A 1 39 ? -1.924 -1.991 -11.056 1.00 0.00 39 LYS A CA 7
ATOM 9661 C C . LYS A 1 39 ? -1.010 -3.102 -11.564 1.00 0.00 39 LYS A C 7
ATOM 9662 O O . LYS A 1 39 ? 0.181 -3.129 -11.252 1.00 0.00 39 LYS A O 7
ATOM 9681 N N . SER A 1 40 ? -1.573 -4.014 -12.349 1.00 0.00 40 SER A N 7
ATOM 9682 C CA . SER A 1 40 ? -0.809 -5.128 -12.898 1.00 0.00 40 SER A CA 7
ATOM 9683 C C . SER A 1 40 ? -1.245 -5.433 -14.328 1.00 0.00 40 SER A C 7
ATOM 9684 O O . SER A 1 40 ? -2.311 -5.003 -14.769 1.00 0.00 40 SER A O 7
ATOM 9692 N N . ARG A 1 41 ? -0.412 -6.179 -15.047 1.00 0.00 41 ARG A N 7
ATOM 9693 C CA . ARG A 1 41 ? -0.710 -6.542 -16.428 1.00 0.00 41 ARG A CA 7
ATOM 9694 C C . ARG A 1 41 ? -1.712 -7.690 -16.484 1.00 0.00 41 ARG A C 7
ATOM 9695 O O . ARG A 1 41 ? -2.660 -7.663 -17.268 1.00 0.00 41 ARG A O 7
ATOM 9716 N N . ASN A 1 42 ? -1.496 -8.700 -15.646 1.00 0.00 42 ASN A N 7
ATOM 9717 C CA . ASN A 1 42 ? -2.379 -9.859 -15.601 1.00 0.00 42 ASN A CA 7
ATOM 9718 C C . ASN A 1 42 ? -2.805 -10.163 -14.168 1.00 0.00 42 ASN A C 7
ATOM 9719 O O . ASN A 1 42 ? -1.990 -10.566 -13.340 1.00 0.00 42 ASN A O 7
ATOM 9730 N N . ASN A 1 43 ? -4.089 -9.967 -13.884 1.00 0.00 43 ASN A N 7
ATOM 9731 C CA . ASN A 1 43 ? -4.623 -10.221 -12.551 1.00 0.00 43 ASN A CA 7
ATOM 9732 C C . ASN A 1 43 ? -4.385 -11.669 -12.136 1.00 0.00 43 ASN A C 7
ATOM 9733 O O . ASN A 1 43 ? -3.954 -11.942 -11.015 1.00 0.00 43 ASN A O 7
ATOM 9744 N N . SER A 1 44 ? -4.668 -12.595 -13.047 1.00 0.00 44 SER A N 7
ATOM 9745 C CA . SER A 1 44 ? -4.488 -14.016 -12.775 1.00 0.00 44 SER A CA 7
ATOM 9746 C C . SER A 1 44 ? -3.218 -14.257 -11.964 1.00 0.00 44 SER A C 7
ATOM 9747 O O . SER A 1 44 ? -3.207 -15.058 -11.029 1.00 0.00 44 SER A O 7
ATOM 9755 N N . HIS A 1 45 ? -2.148 -13.558 -12.330 1.00 0.00 45 HIS A N 7
ATOM 9756 C CA . HIS A 1 45 ? -0.872 -13.694 -11.637 1.00 0.00 45 HIS A CA 7
ATOM 9757 C C . HIS A 1 45 ? -1.086 -13.930 -10.145 1.00 0.00 45 HIS A C 7
ATOM 9758 O O . HIS A 1 45 ? -0.503 -14.844 -9.561 1.00 0.00 45 HIS A O 7
ATOM 9772 N N . VAL A 1 46 ? -1.926 -13.100 -9.534 1.00 0.00 46 VAL A N 7
ATOM 9773 C CA . VAL A 1 46 ? -2.217 -13.219 -8.111 1.00 0.00 46 VAL A CA 7
ATOM 9774 C C . VAL A 1 46 ? -3.410 -12.354 -7.720 1.00 0.00 46 VAL A C 7
ATOM 9775 O O . VAL A 1 46 ? -3.617 -11.277 -8.277 1.00 0.00 46 VAL A O 7
ATOM 9788 N N . ASN A 1 47 ? -4.193 -12.834 -6.759 1.00 0.00 47 ASN A N 7
ATOM 9789 C CA . ASN A 1 47 ? -5.366 -12.104 -6.293 1.00 0.00 47 ASN A CA 7
ATOM 9790 C C . ASN A 1 47 ? -4.975 -10.733 -5.751 1.00 0.00 47 ASN A C 7
ATOM 9791 O O . ASN A 1 47 ? -4.116 -10.622 -4.877 1.00 0.00 47 ASN A O 7
ATOM 9802 N N . ARG A 1 48 ? -5.612 -9.692 -6.277 1.00 0.00 48 ARG A N 7
ATOM 9803 C CA . ARG A 1 48 ? -5.330 -8.327 -5.847 1.00 0.00 48 ARG A CA 7
ATOM 9804 C C . ARG A 1 48 ? -5.826 -8.093 -4.423 1.00 0.00 48 ARG A C 7
ATOM 9805 O O . ARG A 1 48 ? -5.102 -7.557 -3.585 1.00 0.00 48 ARG A O 7
ATOM 9826 N N . GLU A 1 49 ? -7.064 -8.497 -4.159 1.00 0.00 49 GLU A N 7
ATOM 9827 C CA . GLU A 1 49 ? -7.656 -8.329 -2.837 1.00 0.00 49 GLU A CA 7
ATOM 9828 C C . GLU A 1 49 ? -6.635 -8.625 -1.742 1.00 0.00 49 GLU A C 7
ATOM 9829 O O . GLU A 1 49 ? -6.459 -7.836 -0.815 1.00 0.00 49 GLU A O 7
ATOM 9841 N N . GLU A 1 50 ? -5.966 -9.767 -1.858 1.00 0.00 50 GLU A N 7
ATOM 9842 C CA . GLU A 1 50 ? -4.964 -10.168 -0.877 1.00 0.00 50 GLU A CA 7
ATOM 9843 C C . GLU A 1 50 ? -3.939 -9.058 -0.663 1.00 0.00 50 GLU A C 7
ATOM 9844 O O . GLU A 1 50 ? -3.573 -8.746 0.470 1.00 0.00 50 GLU A O 7
ATOM 9856 N N . VAL A 1 51 ? -3.478 -8.466 -1.760 1.00 0.00 51 VAL A N 7
ATOM 9857 C CA . VAL A 1 51 ? -2.495 -7.391 -1.694 1.00 0.00 51 VAL A CA 7
ATOM 9858 C C . VAL A 1 51 ? -3.122 -6.106 -1.162 1.00 0.00 51 VAL A C 7
ATOM 9859 O O . VAL A 1 51 ? -2.810 -5.663 -0.057 1.00 0.00 51 VAL A O 7
ATOM 9872 N N . ILE A 1 52 ? -4.007 -5.514 -1.956 1.00 0.00 52 ILE A N 7
ATOM 9873 C CA . ILE A 1 52 ? -4.679 -4.280 -1.565 1.00 0.00 52 ILE A CA 7
ATOM 9874 C C . ILE A 1 52 ? -5.150 -4.347 -0.116 1.00 0.00 52 ILE A C 7
ATOM 9875 O O . ILE A 1 52 ? -4.687 -3.586 0.733 1.00 0.00 52 ILE A O 7
ATOM 9891 N N . ARG A 1 53 ? -6.071 -5.264 0.159 1.00 0.00 53 ARG A N 7
ATOM 9892 C CA . ARG A 1 53 ? -6.605 -5.431 1.505 1.00 0.00 53 ARG A CA 7
ATOM 9893 C C . ARG A 1 53 ? -5.496 -5.321 2.547 1.00 0.00 53 ARG A C 7
ATOM 9894 O O . ARG A 1 53 ? -5.498 -4.411 3.375 1.00 0.00 53 ARG A O 7
ATOM 9915 N N . GLU A 1 54 ? -4.551 -6.255 2.499 1.00 0.00 54 GLU A N 7
ATOM 9916 C CA . GLU A 1 54 ? -3.437 -6.263 3.440 1.00 0.00 54 GLU A CA 7
ATOM 9917 C C . GLU A 1 54 ? -2.758 -4.897 3.491 1.00 0.00 54 GLU A C 7
ATOM 9918 O O . GLU A 1 54 ? -2.753 -4.232 4.527 1.00 0.00 54 GLU A O 7
ATOM 9930 N N . LEU A 1 55 ? -2.185 -4.486 2.365 1.00 0.00 55 LEU A N 7
ATOM 9931 C CA . LEU A 1 55 ? -1.502 -3.200 2.279 1.00 0.00 55 LEU A CA 7
ATOM 9932 C C . LEU A 1 55 ? -2.198 -2.155 3.145 1.00 0.00 55 LEU A C 7
ATOM 9933 O O . LEU A 1 55 ? -1.546 -1.342 3.799 1.00 0.00 55 LEU A O 7
ATOM 9949 N N . ALA A 1 56 ? -3.527 -2.184 3.146 1.00 0.00 56 ALA A N 7
ATOM 9950 C CA . ALA A 1 56 ? -4.312 -1.243 3.935 1.00 0.00 56 ALA A CA 7
ATOM 9951 C C . ALA A 1 56 ? -4.253 -1.587 5.419 1.00 0.00 56 ALA A C 7
ATOM 9952 O O . ALA A 1 56 ? -3.992 -0.725 6.257 1.00 0.00 56 ALA A O 7
ATOM 9959 N N . GLY A 1 57 ? -4.498 -2.855 5.738 1.00 0.00 57 GLY A N 7
ATOM 9960 C CA . GLY A 1 57 ? -4.469 -3.291 7.122 1.00 0.00 57 GLY A CA 7
ATOM 9961 C C . GLY A 1 57 ? -3.159 -2.958 7.807 1.00 0.00 57 GLY A C 7
ATOM 9962 O O . GLY A 1 57 ? -3.113 -2.791 9.026 1.00 0.00 57 GLY A O 7
ATOM 9966 N N . ILE A 1 58 ? -2.090 -2.863 7.022 1.00 0.00 58 ILE A N 7
ATOM 9967 C CA . ILE A 1 58 ? -0.773 -2.549 7.562 1.00 0.00 58 ILE A CA 7
ATOM 9968 C C . ILE A 1 58 ? -0.677 -1.079 7.957 1.00 0.00 58 ILE A C 7
ATOM 9969 O O . ILE A 1 58 ? -0.201 -0.747 9.042 1.00 0.00 58 ILE A O 7
ATOM 9985 N N . VAL A 1 59 ? -1.134 -0.202 7.068 1.00 0.00 59 VAL A N 7
ATOM 9986 C CA . VAL A 1 59 ? -1.102 1.233 7.325 1.00 0.00 59 VAL A CA 7
ATOM 9987 C C . VAL A 1 59 ? -1.610 1.552 8.727 1.00 0.00 59 VAL A C 7
ATOM 9988 O O . VAL A 1 59 ? -0.940 2.237 9.500 1.00 0.00 59 VAL A O 7
ATOM 10001 N N . CYS A 1 60 ? -2.798 1.050 9.047 1.00 0.00 60 CYS A N 7
ATOM 10002 C CA . CYS A 1 60 ? -3.397 1.282 10.357 1.00 0.00 60 CYS A CA 7
ATOM 10003 C C . CYS A 1 60 ? -2.465 0.817 11.471 1.00 0.00 60 CYS A C 7
ATOM 10004 O O . CYS A 1 60 ? -2.339 1.474 12.505 1.00 0.00 60 CYS A O 7
ATOM 10012 N N . THR A 1 61 ? -1.814 -0.322 11.255 1.00 0.00 61 THR A N 7
ATOM 10013 C CA . THR A 1 61 ? -0.896 -0.876 12.241 1.00 0.00 61 THR A CA 7
ATOM 10014 C C . THR A 1 61 ? 0.143 0.155 12.667 1.00 0.00 61 THR A C 7
ATOM 10015 O O . THR A 1 61 ? 0.636 0.126 13.795 1.00 0.00 61 THR A O 7
ATOM 10026 N N . LEU A 1 62 ? 0.470 1.068 11.759 1.00 0.00 62 LEU A N 7
ATOM 10027 C CA . LEU A 1 62 ? 1.451 2.110 12.041 1.00 0.00 62 LEU A CA 7
ATOM 10028 C C . LEU A 1 62 ? 0.840 3.214 12.898 1.00 0.00 62 LEU A C 7
ATOM 10029 O O . LEU A 1 62 ? 1.221 3.399 14.053 1.00 0.00 62 LEU A O 7
ATOM 10045 N N . ASN A 1 63 ? -0.111 3.944 12.325 1.00 0.00 63 ASN A N 7
ATOM 10046 C CA . ASN A 1 63 ? -0.776 5.029 13.037 1.00 0.00 63 ASN A CA 7
ATOM 10047 C C . ASN A 1 63 ? -2.293 4.880 12.962 1.00 0.00 63 ASN A C 7
ATOM 10048 O O . ASN A 1 63 ? -2.878 4.924 11.880 1.00 0.00 63 ASN A O 7
ATOM 10059 N N . SER A 1 64 ? -2.923 4.704 14.119 1.00 0.00 64 SER A N 7
ATOM 10060 C CA . SER A 1 64 ? -4.371 4.546 14.184 1.00 0.00 64 SER A CA 7
ATOM 10061 C C . SER A 1 64 ? -5.076 5.696 13.471 1.00 0.00 64 SER A C 7
ATOM 10062 O O . SER A 1 64 ? -6.182 5.536 12.956 1.00 0.00 64 SER A O 7
ATOM 10070 N N . GLU A 1 65 ? -4.427 6.856 13.447 1.00 0.00 65 GLU A N 7
ATOM 10071 C CA . GLU A 1 65 ? -4.992 8.034 12.798 1.00 0.00 65 GLU A CA 7
ATOM 10072 C C . GLU A 1 65 ? -5.147 7.806 11.298 1.00 0.00 65 GLU A C 7
ATOM 10073 O O . GLU A 1 65 ? -5.981 8.435 10.647 1.00 0.00 65 GLU A O 7
ATOM 10085 N N . ASN A 1 66 ? -4.338 6.902 10.755 1.00 0.00 66 ASN A N 7
ATOM 10086 C CA . ASN A 1 66 ? -4.384 6.592 9.331 1.00 0.00 66 ASN A CA 7
ATOM 10087 C C . ASN A 1 66 ? -5.723 5.966 8.954 1.00 0.00 66 ASN A C 7
ATOM 10088 O O . ASN A 1 66 ? -6.222 5.076 9.643 1.00 0.00 66 ASN A O 7
ATOM 10099 N N . LYS A 1 67 ? -6.301 6.436 7.853 1.00 0.00 67 LYS A N 7
ATOM 10100 C CA . LYS A 1 67 ? -7.582 5.923 7.382 1.00 0.00 67 LYS A CA 7
ATOM 10101 C C . LYS A 1 67 ? -7.661 5.975 5.859 1.00 0.00 67 LYS A C 7
ATOM 10102 O O . LYS A 1 67 ? -7.780 7.049 5.270 1.00 0.00 67 LYS A O 7
ATOM 10121 N N . VAL A 1 68 ? -7.596 4.807 5.228 1.00 0.00 68 VAL A N 7
ATOM 10122 C CA . VAL A 1 68 ? -7.663 4.719 3.774 1.00 0.00 68 VAL A CA 7
ATOM 10123 C C . VAL A 1 68 ? -9.011 5.208 3.256 1.00 0.00 68 VAL A C 7
ATOM 10124 O O . VAL A 1 68 ? -10.062 4.714 3.665 1.00 0.00 68 VAL A O 7
ATOM 10137 N N . ASP A 1 69 ? -8.973 6.181 2.352 1.00 0.00 69 ASP A N 7
ATOM 10138 C CA . ASP A 1 69 ? -10.192 6.737 1.775 1.00 0.00 69 ASP A CA 7
ATOM 10139 C C . ASP A 1 69 ? -10.079 6.837 0.257 1.00 0.00 69 ASP A C 7
ATOM 10140 O O . ASP A 1 69 ? -8.989 7.032 -0.283 1.00 0.00 69 ASP A O 7
ATOM 10149 N N . LEU A 1 70 ? -11.210 6.701 -0.425 1.00 0.00 70 LEU A N 7
ATOM 10150 C CA . LEU A 1 70 ? -11.238 6.775 -1.882 1.00 0.00 70 LEU A CA 7
ATOM 10151 C C . LEU A 1 70 ? -11.999 8.012 -2.350 1.00 0.00 70 LEU A C 7
ATOM 10152 O O . LEU A 1 70 ? -12.203 8.212 -3.548 1.00 0.00 70 LEU A O 7
ATOM 10168 N N . THR A 1 71 ? -12.413 8.841 -1.397 1.00 0.00 71 THR A N 7
ATOM 10169 C CA . THR A 1 71 ? -13.150 10.059 -1.711 1.00 0.00 71 THR A CA 7
ATOM 10170 C C . THR A 1 71 ? -12.261 11.290 -1.573 1.00 0.00 71 THR A C 7
ATOM 10171 O O . THR A 1 71 ? -12.133 12.082 -2.506 1.00 0.00 71 THR A O 7
ATOM 10182 N N . ASN A 1 72 ? -11.648 11.443 -0.404 1.00 0.00 72 ASN A N 7
ATOM 10183 C CA . ASN A 1 72 ? -10.770 12.579 -0.145 1.00 0.00 72 ASN A CA 7
ATOM 10184 C C . ASN A 1 72 ? -9.405 12.109 0.348 1.00 0.00 72 ASN A C 7
ATOM 10185 O O . ASN A 1 72 ? -8.924 12.520 1.405 1.00 0.00 72 ASN A O 7
ATOM 10196 N N . PRO A 1 73 ? -8.764 11.228 -0.434 1.00 0.00 73 PRO A N 7
ATOM 10197 C CA . PRO A 1 73 ? -7.445 10.685 -0.098 1.00 0.00 73 PRO A CA 7
ATOM 10198 C C . PRO A 1 73 ? -6.341 11.732 -0.206 1.00 0.00 73 PRO A C 7
ATOM 10199 O O . PRO A 1 73 ? -6.381 12.600 -1.077 1.00 0.00 73 PRO A O 7
ATOM 10210 N N . GLN A 1 74 ? -5.359 11.643 0.685 1.00 0.00 74 GLN A N 7
ATOM 10211 C CA . GLN A 1 74 ? -4.245 12.584 0.689 1.00 0.00 74 GLN A CA 7
ATOM 10212 C C . GLN A 1 74 ? -3.020 11.980 0.010 1.00 0.00 74 GLN A C 7
ATOM 10213 O O . GLN A 1 74 ? -2.273 12.676 -0.678 1.00 0.00 74 GLN A O 7
ATOM 10227 N N . TYR A 1 75 ? -2.819 10.682 0.209 1.00 0.00 75 TYR A N 7
ATOM 10228 C CA . TYR A 1 75 ? -1.683 9.985 -0.382 1.00 0.00 75 TYR A CA 7
ATOM 10229 C C . TYR A 1 75 ? -2.145 8.777 -1.191 1.00 0.00 75 TYR A C 7
ATOM 10230 O O . TYR A 1 75 ? -2.854 7.908 -0.682 1.00 0.00 75 TYR A O 7
ATOM 10248 N N . THR A 1 76 ? -1.738 8.729 -2.455 1.00 0.00 76 THR A N 7
ATOM 10249 C CA . THR A 1 76 ? -2.110 7.630 -3.337 1.00 0.00 76 THR A CA 7
ATOM 10250 C C . THR A 1 76 ? -0.993 6.596 -3.427 1.00 0.00 76 THR A C 7
ATOM 10251 O O . THR A 1 76 ? 0.055 6.850 -4.022 1.00 0.00 76 THR A O 7
ATOM 10262 N N . VAL A 1 77 ? -1.223 5.429 -2.834 1.00 0.00 77 VAL A N 7
ATOM 10263 C CA . VAL A 1 77 ? -0.236 4.356 -2.850 1.00 0.00 77 VAL A CA 7
ATOM 10264 C C . VAL A 1 77 ? -0.585 3.304 -3.896 1.00 0.00 77 VAL A C 7
ATOM 10265 O O . VAL A 1 77 ? -1.440 2.446 -3.670 1.00 0.00 77 VAL A O 7
ATOM 10278 N N . VAL A 1 78 ? 0.082 3.374 -5.044 1.00 0.00 78 VAL A N 7
ATOM 10279 C CA . VAL A 1 78 ? -0.157 2.426 -6.126 1.00 0.00 78 VAL A CA 7
ATOM 10280 C C . VAL A 1 78 ? 0.918 1.345 -6.156 1.00 0.00 78 VAL A C 7
ATOM 10281 O O . VAL A 1 78 ? 2.096 1.619 -5.927 1.00 0.00 78 VAL A O 7
ATOM 10294 N N . VAL A 1 79 ? 0.504 0.115 -6.442 1.00 0.00 79 VAL A N 7
ATOM 10295 C CA . VAL A 1 79 ? 1.431 -1.009 -6.504 1.00 0.00 79 VAL A CA 7
ATOM 10296 C C . VAL A 1 79 ? 1.508 -1.580 -7.916 1.00 0.00 79 VAL A C 7
ATOM 10297 O O . VAL A 1 79 ? 0.624 -2.320 -8.345 1.00 0.00 79 VAL A O 7
ATOM 10310 N N . GLU A 1 80 ? 2.573 -1.231 -8.632 1.00 0.00 80 GLU A N 7
ATOM 10311 C CA . GLU A 1 80 ? 2.765 -1.710 -9.996 1.00 0.00 80 GLU A CA 7
ATOM 10312 C C . GLU A 1 80 ? 3.547 -3.020 -10.008 1.00 0.00 80 GLU A C 7
ATOM 10313 O O . GLU A 1 80 ? 4.470 -3.211 -9.216 1.00 0.00 80 GLU A O 7
ATOM 10325 N N . ILE A 1 81 ? 3.170 -3.919 -10.912 1.00 0.00 81 ILE A N 7
ATOM 10326 C CA . ILE A 1 81 ? 3.836 -5.210 -11.027 1.00 0.00 81 ILE A CA 7
ATOM 10327 C C . ILE A 1 81 ? 4.717 -5.265 -12.271 1.00 0.00 81 ILE A C 7
ATOM 10328 O O . ILE A 1 81 ? 4.219 -5.388 -13.391 1.00 0.00 81 ILE A O 7
ATOM 10344 N N . ILE A 1 82 ? 6.027 -5.175 -12.067 1.00 0.00 82 ILE A N 7
ATOM 10345 C CA . ILE A 1 82 ? 6.977 -5.218 -13.171 1.00 0.00 82 ILE A CA 7
ATOM 10346 C C . ILE A 1 82 ? 7.996 -6.335 -12.977 1.00 0.00 82 ILE A C 7
ATOM 10347 O O . ILE A 1 82 ? 8.754 -6.338 -12.008 1.00 0.00 82 ILE A O 7
ATOM 10363 N N . LYS A 1 83 ? 8.009 -7.284 -13.907 1.00 0.00 83 LYS A N 7
ATOM 10364 C CA . LYS A 1 83 ? 8.937 -8.407 -13.842 1.00 0.00 83 LYS A CA 7
ATOM 10365 C C . LYS A 1 83 ? 8.788 -9.160 -12.524 1.00 0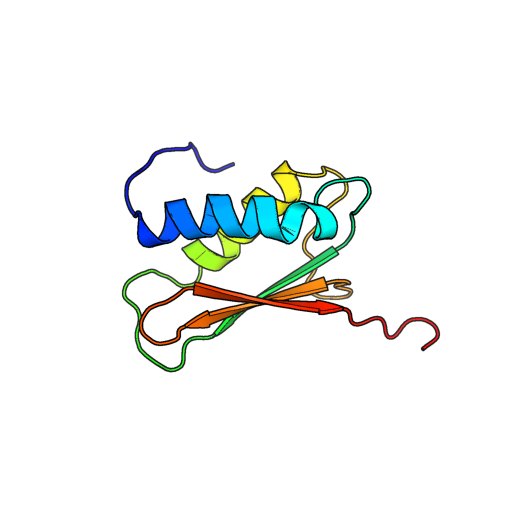.00 83 LYS A C 7
ATOM 10366 O O . LYS A 1 83 ? 9.775 -9.587 -11.927 1.00 0.00 83 LYS A O 7
ATOM 10385 N N . ALA A 1 84 ? 7.546 -9.321 -12.077 1.00 0.00 84 ALA A N 7
ATOM 10386 C CA . ALA A 1 84 ? 7.268 -10.026 -10.832 1.00 0.00 84 ALA A CA 7
ATOM 10387 C C . ALA A 1 84 ? 7.797 -9.249 -9.631 1.00 0.00 84 ALA A C 7
ATOM 10388 O O . ALA A 1 84 ? 8.084 -9.826 -8.583 1.00 0.00 84 ALA A O 7
ATOM 10395 N N . VAL A 1 85 ? 7.925 -7.935 -9.792 1.00 0.00 85 VAL A N 7
ATOM 10396 C CA . VAL A 1 85 ? 8.420 -7.079 -8.720 1.00 0.00 85 VAL A CA 7
ATOM 10397 C C . VAL A 1 85 ? 7.309 -6.192 -8.168 1.00 0.00 85 VAL A C 7
ATOM 10398 O O . VAL A 1 85 ? 6.320 -5.922 -8.851 1.00 0.00 85 VAL A O 7
ATOM 10411 N N . CYS A 1 86 ? 7.479 -5.742 -6.930 1.00 0.00 86 CYS A N 7
ATOM 10412 C CA . CYS A 1 86 ? 6.490 -4.885 -6.286 1.00 0.00 86 CYS A CA 7
ATOM 10413 C C . CYS A 1 86 ? 6.959 -3.434 -6.266 1.00 0.00 86 CYS A C 7
ATOM 10414 O O . CYS A 1 86 ? 7.836 -3.065 -5.484 1.00 0.00 86 CYS A O 7
ATOM 10422 N N . CYS A 1 87 ? 6.370 -2.616 -7.131 1.00 0.00 87 CYS A N 7
ATOM 10423 C CA . CYS A 1 87 ? 6.729 -1.205 -7.215 1.00 0.00 87 CYS A CA 7
ATOM 10424 C C . CYS A 1 87 ? 5.682 -0.336 -6.526 1.00 0.00 87 CYS A C 7
ATOM 10425 O O . CYS A 1 87 ? 4.540 -0.244 -6.979 1.00 0.00 87 CYS A O 7
ATOM 10433 N N . LEU A 1 88 ? 6.078 0.300 -5.428 1.00 0.00 88 LEU A N 7
ATOM 10434 C CA . LEU A 1 88 ? 5.173 1.161 -4.675 1.00 0.00 88 LEU A CA 7
ATOM 10435 C C . LEU A 1 88 ? 5.431 2.631 -4.991 1.00 0.00 88 LEU A C 7
ATOM 10436 O O . LEU A 1 88 ? 6.512 3.154 -4.719 1.00 0.00 88 LEU A O 7
ATOM 10452 N N . SER A 1 89 ? 4.431 3.292 -5.564 1.00 0.00 89 SER A N 7
ATOM 10453 C CA . SER A 1 89 ? 4.550 4.702 -5.918 1.00 0.00 89 SER A CA 7
ATOM 10454 C C . SER A 1 89 ? 3.541 5.544 -5.143 1.00 0.00 89 SER A C 7
ATOM 10455 O O . SER A 1 89 ? 2.331 5.355 -5.268 1.00 0.00 89 SER A O 7
ATOM 10463 N N . VAL A 1 90 ? 4.049 6.475 -4.341 1.00 0.00 90 VAL A N 7
ATOM 10464 C CA . VAL A 1 90 ? 3.193 7.348 -3.546 1.00 0.00 90 VAL A CA 7
ATOM 10465 C C . VAL A 1 90 ? 3.063 8.724 -4.188 1.00 0.00 90 VAL A C 7
ATOM 10466 O O . VAL A 1 90 ? 4.037 9.277 -4.699 1.00 0.00 90 VAL A O 7
ATOM 10479 N N . VAL A 1 91 ? 1.853 9.273 -4.159 1.00 0.00 91 VAL A N 7
ATOM 10480 C CA . VAL A 1 91 ? 1.595 10.586 -4.738 1.00 0.00 91 VAL A CA 7
ATOM 10481 C C . VAL A 1 91 ? 0.843 11.480 -3.758 1.00 0.00 91 VAL A C 7
ATOM 10482 O O . VAL A 1 91 ? -0.261 11.153 -3.323 1.00 0.00 91 VAL A O 7
ATOM 10495 N N . LYS A 1 92 ? 1.448 12.612 -3.414 1.00 0.00 92 LYS A N 7
ATOM 10496 C CA . LYS A 1 92 ? 0.836 13.556 -2.487 1.00 0.00 92 LYS A CA 7
ATOM 10497 C C . LYS A 1 92 ? -0.009 14.582 -3.234 1.00 0.00 92 LYS A C 7
ATOM 10498 O O . LYS A 1 92 ? 0.515 15.404 -3.985 1.00 0.00 92 LYS A O 7
ATOM 10517 N N . SER A 1 93 ? -1.320 14.530 -3.021 1.00 0.00 93 SER A N 7
ATOM 10518 C CA . SER A 1 93 ? -2.239 15.454 -3.677 1.00 0.00 93 SER A CA 7
ATOM 10519 C C . SER A 1 93 ? -3.148 16.132 -2.656 1.00 0.00 93 SER A C 7
ATOM 10520 O O . SER A 1 93 ? -4.150 15.563 -2.227 1.00 0.00 93 SER A O 7
ATOM 10528 N N . GLY A 1 94 ? -2.789 17.353 -2.272 1.00 0.00 94 GLY A N 7
ATOM 10529 C CA . GLY A 1 94 ? -3.582 18.090 -1.305 1.00 0.00 94 GLY A CA 7
ATOM 10530 C C . GLY A 1 94 ? -5.007 18.310 -1.772 1.00 0.00 94 GLY A C 7
ATOM 10531 O O . GLY A 1 94 ? -5.265 18.565 -2.948 1.00 0.00 94 GLY A O 7
ATOM 10535 N N . PRO A 1 95 ? -5.962 18.210 -0.836 1.00 0.00 95 PRO A N 7
ATOM 10536 C CA . PRO A 1 95 ? -7.385 18.396 -1.134 1.00 0.00 95 PRO A CA 7
ATOM 10537 C C . PRO A 1 95 ? -7.724 19.846 -1.464 1.00 0.00 95 PRO A C 7
ATOM 10538 O O . PRO A 1 95 ? -8.779 20.133 -2.029 1.00 0.00 95 PRO A O 7
ATOM 10549 N N . SER A 1 96 ? -6.822 20.755 -1.109 1.00 0.00 96 SER A N 7
ATOM 10550 C CA . SER A 1 96 ? -7.027 22.176 -1.365 1.00 0.00 96 SER A CA 7
ATOM 10551 C C . SER A 1 96 ? -5.935 22.727 -2.278 1.00 0.00 96 SER A C 7
ATOM 10552 O O . SER A 1 96 ? -6.220 23.312 -3.322 1.00 0.00 96 SER A O 7
ATOM 10560 N N . SER A 1 97 ? -4.683 22.534 -1.875 1.00 0.00 97 SER A N 7
ATOM 10561 C CA . SER A 1 97 ? -3.547 23.014 -2.653 1.00 0.00 97 SER A CA 7
ATOM 10562 C C . SER A 1 97 ? -3.659 22.570 -4.108 1.00 0.00 97 SER A C 7
ATOM 10563 O O . SER A 1 97 ? -3.961 21.413 -4.395 1.00 0.00 97 SER A O 7
ATOM 10571 N N . GLY A 1 98 ? -3.413 23.502 -5.025 1.00 0.00 98 GLY A N 7
ATOM 10572 C CA . GLY A 1 98 ? -3.491 23.189 -6.440 1.00 0.00 98 GLY A CA 7
ATOM 10573 C C . GLY A 1 98 ? -4.881 22.757 -6.862 1.00 0.00 98 GLY A C 7
ATOM 10574 O O . GLY A 1 98 ? -5.043 21.752 -7.554 1.00 0.00 98 GLY A O 7
ATOM 10578 N N . GLY A 1 1 ? -7.810 -13.038 16.531 1.00 0.00 1 GLY A N 8
ATOM 10579 C CA . GLY A 1 1 ? -8.741 -13.759 15.682 1.00 0.00 1 GLY A CA 8
ATOM 10580 C C . GLY A 1 1 ? -8.117 -14.988 15.051 1.00 0.00 1 GLY A C 8
ATOM 10581 O O . GLY A 1 1 ? -6.903 -15.047 14.858 1.00 0.00 1 GLY A O 8
ATOM 10585 N N . SER A 1 2 ? -8.950 -15.973 14.730 1.00 0.00 2 SER A N 8
ATOM 10586 C CA . SER A 1 2 ? -8.473 -17.210 14.122 1.00 0.00 2 SER A CA 8
ATOM 10587 C C . SER A 1 2 ? -8.242 -17.025 12.625 1.00 0.00 2 SER A C 8
ATOM 10588 O O . SER A 1 2 ? -9.184 -16.814 11.862 1.00 0.00 2 SER A O 8
ATOM 10596 N N . SER A 1 3 ? -6.981 -17.106 12.213 1.00 0.00 3 SER A N 8
ATOM 10597 C CA . SER A 1 3 ? -6.624 -16.944 10.808 1.00 0.00 3 SER A CA 8
ATOM 10598 C C . SER A 1 3 ? -5.168 -17.334 10.569 1.00 0.00 3 SER A C 8
ATOM 10599 O O . SER A 1 3 ? -4.354 -17.332 11.491 1.00 0.00 3 SER A O 8
ATOM 10607 N N . GLY A 1 4 ? -4.849 -17.669 9.323 1.00 0.00 4 GLY A N 8
ATOM 10608 C CA . GLY A 1 4 ? -3.492 -18.057 8.983 1.00 0.00 4 GLY A CA 8
ATOM 10609 C C . GLY A 1 4 ? -3.371 -18.553 7.556 1.00 0.00 4 GLY A C 8
ATOM 10610 O O . GLY A 1 4 ? -3.319 -19.759 7.313 1.00 0.00 4 GLY A O 8
ATOM 10614 N N . SER A 1 5 ? -3.327 -17.621 6.609 1.00 0.00 5 SER A N 8
ATOM 10615 C CA . SER A 1 5 ? -3.217 -17.971 5.198 1.00 0.00 5 SER A CA 8
ATOM 10616 C C . SER A 1 5 ? -1.864 -18.611 4.901 1.00 0.00 5 SER A C 8
ATOM 10617 O O . SER A 1 5 ? -0.953 -18.574 5.727 1.00 0.00 5 SER A O 8
ATOM 10625 N N . SER A 1 6 ? -1.742 -19.199 3.714 1.00 0.00 6 SER A N 8
ATOM 10626 C CA . SER A 1 6 ? -0.503 -19.851 3.308 1.00 0.00 6 SER A CA 8
ATOM 10627 C C . SER A 1 6 ? 0.666 -18.872 3.353 1.00 0.00 6 SER A C 8
ATOM 10628 O O . SER A 1 6 ? 0.487 -17.665 3.195 1.00 0.00 6 SER A O 8
ATOM 10636 N N . GLY A 1 7 ? 1.866 -19.403 3.571 1.00 0.00 7 GLY A N 8
ATOM 10637 C CA . GLY A 1 7 ? 3.048 -18.563 3.634 1.00 0.00 7 GLY A CA 8
ATOM 10638 C C . GLY A 1 7 ? 3.353 -17.892 2.309 1.00 0.00 7 GLY A C 8
ATOM 10639 O O . GLY A 1 7 ? 4.178 -18.377 1.534 1.00 0.00 7 GLY A O 8
ATOM 10643 N N . LYS A 1 8 ? 2.686 -16.774 2.046 1.00 0.00 8 LYS A N 8
ATOM 10644 C CA . LYS A 1 8 ? 2.889 -16.035 0.806 1.00 0.00 8 LYS A CA 8
ATOM 10645 C C . LYS A 1 8 ? 4.140 -15.166 0.889 1.00 0.00 8 LYS A C 8
ATOM 10646 O O . LYS A 1 8 ? 4.068 -13.991 1.250 1.00 0.00 8 LYS A O 8
ATOM 10665 N N . ALA A 1 9 ? 5.284 -15.750 0.552 1.00 0.00 9 ALA A N 8
ATOM 10666 C CA . ALA A 1 9 ? 6.550 -15.027 0.585 1.00 0.00 9 ALA A CA 8
ATOM 10667 C C . ALA A 1 9 ? 6.408 -13.643 -0.037 1.00 0.00 9 ALA A C 8
ATOM 10668 O O . ALA A 1 9 ? 6.667 -12.630 0.613 1.00 0.00 9 ALA A O 8
ATOM 10675 N N . PHE A 1 10 ? 5.996 -13.606 -1.300 1.00 0.00 10 PHE A N 8
ATOM 10676 C CA . PHE A 1 10 ? 5.821 -12.345 -2.011 1.00 0.00 10 PHE A CA 8
ATOM 10677 C C . PHE A 1 10 ? 5.247 -11.275 -1.087 1.00 0.00 10 PHE A C 8
ATOM 10678 O O . PHE A 1 10 ? 5.624 -10.104 -1.165 1.00 0.00 10 PHE A O 8
ATOM 10695 N N . LEU A 1 11 ? 4.334 -11.684 -0.214 1.00 0.00 11 LEU A N 8
ATOM 10696 C CA . LEU A 1 11 ? 3.706 -10.761 0.726 1.00 0.00 11 LEU A CA 8
ATOM 10697 C C . LEU A 1 11 ? 4.582 -10.560 1.959 1.00 0.00 11 LEU A C 8
ATOM 10698 O O . LEU A 1 11 ? 4.949 -9.435 2.294 1.00 0.00 11 LEU A O 8
ATOM 10714 N N . GLU A 1 12 ? 4.913 -11.660 2.629 1.00 0.00 12 GLU A N 8
ATOM 10715 C CA . GLU A 1 12 ? 5.747 -11.603 3.823 1.00 0.00 12 GLU A CA 8
ATOM 10716 C C . GLU A 1 12 ? 6.798 -10.504 3.702 1.00 0.00 12 GLU A C 8
ATOM 10717 O O . GLU A 1 12 ? 6.874 -9.607 4.543 1.00 0.00 12 GLU A O 8
ATOM 10729 N N . ASP A 1 13 ? 7.607 -10.580 2.651 1.00 0.00 13 ASP A N 8
ATOM 10730 C CA . ASP A 1 13 ? 8.653 -9.591 2.418 1.00 0.00 13 ASP A CA 8
ATOM 10731 C C . ASP A 1 13 ? 8.051 -8.215 2.150 1.00 0.00 13 ASP A C 8
ATOM 10732 O O . ASP A 1 13 ? 8.560 -7.201 2.625 1.00 0.00 13 ASP A O 8
ATOM 10741 N N . MET A 1 14 ? 6.966 -8.190 1.383 1.00 0.00 14 MET A N 8
ATOM 10742 C CA . MET A 1 14 ? 6.295 -6.938 1.051 1.00 0.00 14 MET A CA 8
ATOM 10743 C C . MET A 1 14 ? 5.874 -6.195 2.315 1.00 0.00 14 MET A C 8
ATOM 10744 O O . MET A 1 14 ? 6.296 -5.063 2.551 1.00 0.00 14 MET A O 8
ATOM 10758 N N . LYS A 1 15 ? 5.040 -6.839 3.124 1.00 0.00 15 LYS A N 8
ATOM 10759 C CA . LYS A 1 15 ? 4.562 -6.240 4.364 1.00 0.00 15 LYS A CA 8
ATOM 10760 C C . LYS A 1 15 ? 5.648 -5.385 5.009 1.00 0.00 15 LYS A C 8
ATOM 10761 O O . LYS A 1 15 ? 5.395 -4.257 5.434 1.00 0.00 15 LYS A O 8
ATOM 10780 N N . LYS A 1 16 ? 6.859 -5.928 5.079 1.00 0.00 16 LYS A N 8
ATOM 10781 C CA . LYS A 1 16 ? 7.985 -5.214 5.669 1.00 0.00 16 LYS A CA 8
ATOM 10782 C C . LYS A 1 16 ? 8.312 -3.957 4.870 1.00 0.00 16 LYS A C 8
ATOM 10783 O O . LYS A 1 16 ? 8.067 -2.839 5.325 1.00 0.00 16 LYS A O 8
ATOM 10802 N N . TYR A 1 17 ? 8.864 -4.146 3.677 1.00 0.00 17 TYR A N 8
ATOM 10803 C CA . TYR A 1 17 ? 9.225 -3.027 2.815 1.00 0.00 17 TYR A CA 8
ATOM 10804 C C . TYR A 1 17 ? 8.143 -1.952 2.837 1.00 0.00 17 TYR A C 8
ATOM 10805 O O . TYR A 1 17 ? 8.380 -0.825 3.272 1.00 0.00 17 TYR A O 8
ATOM 10823 N N . ALA A 1 18 ? 6.953 -2.309 2.365 1.00 0.00 18 ALA A N 8
ATOM 10824 C CA . ALA A 1 18 ? 5.833 -1.377 2.332 1.00 0.00 18 ALA A CA 8
ATOM 10825 C C . ALA A 1 18 ? 5.766 -0.554 3.613 1.00 0.00 18 ALA A C 8
ATOM 10826 O O . ALA A 1 18 ? 5.724 0.675 3.570 1.00 0.00 18 ALA A O 8
ATOM 10833 N N . GLU A 1 19 ? 5.755 -1.239 4.752 1.00 0.00 19 GLU A N 8
ATOM 10834 C CA . GLU A 1 19 ? 5.692 -0.570 6.046 1.00 0.00 19 GLU A CA 8
ATOM 10835 C C . GLU A 1 19 ? 6.812 0.458 6.182 1.00 0.00 19 GLU A C 8
ATOM 10836 O O . GLU A 1 19 ? 6.568 1.665 6.168 1.00 0.00 19 GLU A O 8
ATOM 10848 N N . THR A 1 20 ? 8.041 -0.030 6.314 1.00 0.00 20 THR A N 8
ATOM 10849 C CA . THR A 1 20 ? 9.199 0.844 6.455 1.00 0.00 20 THR A CA 8
ATOM 10850 C C . THR A 1 20 ? 9.288 1.830 5.295 1.00 0.00 20 THR A C 8
ATOM 10851 O O . THR A 1 20 ? 10.026 2.814 5.359 1.00 0.00 20 THR A O 8
ATOM 10862 N N . PHE A 1 21 ? 8.532 1.561 4.237 1.00 0.00 21 PHE A N 8
ATOM 10863 C CA . PHE A 1 21 ? 8.525 2.424 3.062 1.00 0.00 21 PHE A CA 8
ATOM 10864 C C . PHE A 1 21 ? 7.404 3.455 3.150 1.00 0.00 21 PHE A C 8
ATOM 10865 O O . PHE A 1 21 ? 7.434 4.482 2.472 1.00 0.00 21 PHE A O 8
ATOM 10882 N N . LEU A 1 22 ? 6.415 3.173 3.991 1.00 0.00 22 LEU A N 8
ATOM 10883 C CA . LEU A 1 22 ? 5.282 4.074 4.169 1.00 0.00 22 LEU A CA 8
ATOM 10884 C C . LEU A 1 22 ? 5.198 4.566 5.611 1.00 0.00 22 LEU A C 8
ATOM 10885 O O . LEU A 1 22 ? 4.239 5.234 5.994 1.00 0.00 22 LEU A O 8
ATOM 10901 N N . GLU A 1 23 ? 6.212 4.232 6.404 1.00 0.00 23 GLU A N 8
ATOM 10902 C CA . GLU A 1 23 ? 6.253 4.642 7.803 1.00 0.00 23 GLU A CA 8
ATOM 10903 C C . GLU A 1 23 ? 6.144 6.159 7.929 1.00 0.00 23 GLU A C 8
ATOM 10904 O O . GLU A 1 23 ? 5.255 6.689 8.596 1.00 0.00 23 GLU A O 8
ATOM 10916 N N . PRO A 1 24 ? 7.070 6.875 7.274 1.00 0.00 24 PRO A N 8
ATOM 10917 C CA . PRO A 1 24 ? 7.100 8.340 7.297 1.00 0.00 24 PRO A CA 8
ATOM 10918 C C . PRO A 1 24 ? 5.937 8.956 6.526 1.00 0.00 24 PRO A C 8
ATOM 10919 O O . PRO A 1 24 ? 5.740 10.171 6.548 1.00 0.00 24 PRO A O 8
ATOM 10930 N N . TRP A 1 25 ? 5.171 8.111 5.847 1.00 0.00 25 TRP A N 8
ATOM 10931 C CA . TRP A 1 25 ? 4.027 8.573 5.069 1.00 0.00 25 TRP A CA 8
ATOM 10932 C C . TRP A 1 25 ? 2.720 8.288 5.801 1.00 0.00 25 TRP A C 8
ATOM 10933 O O . TRP A 1 25 ? 1.738 9.014 5.643 1.00 0.00 25 TRP A O 8
ATOM 10954 N N . PHE A 1 26 ? 2.715 7.228 6.602 1.00 0.00 26 PHE A N 8
ATOM 10955 C CA . PHE A 1 26 ? 1.527 6.848 7.358 1.00 0.00 26 PHE A CA 8
ATOM 10956 C C . PHE A 1 26 ? 1.818 6.832 8.856 1.00 0.00 26 PHE A C 8
ATOM 10957 O O . PHE A 1 26 ? 0.993 7.257 9.665 1.00 0.00 26 PHE A O 8
ATOM 10974 N N . LYS A 1 27 ? 2.997 6.339 9.219 1.00 0.00 27 LYS A N 8
ATOM 10975 C CA . LYS A 1 27 ? 3.399 6.267 10.619 1.00 0.00 27 LYS A CA 8
ATOM 10976 C C . LYS A 1 27 ? 3.804 7.643 11.139 1.00 0.00 27 LYS A C 8
ATOM 10977 O O . LYS A 1 27 ? 4.531 8.380 10.473 1.00 0.00 27 LYS A O 8
ATOM 10996 N N . ALA A 1 28 ? 3.330 7.982 12.334 1.00 0.00 28 ALA A N 8
ATOM 10997 C CA . ALA A 1 28 ? 3.646 9.267 12.944 1.00 0.00 28 ALA A CA 8
ATOM 10998 C C . ALA A 1 28 ? 5.114 9.626 12.740 1.00 0.00 28 ALA A C 8
ATOM 10999 O O . ALA A 1 28 ? 5.965 8.763 12.524 1.00 0.00 28 ALA A O 8
ATOM 11006 N N . PRO A 1 29 ? 5.420 10.930 12.808 1.00 0.00 29 PRO A N 8
ATOM 11007 C CA . PRO A 1 29 ? 4.416 11.967 13.064 1.00 0.00 29 PRO A CA 8
ATOM 11008 C C . PRO A 1 29 ? 3.461 12.152 11.889 1.00 0.00 29 PRO A C 8
ATOM 11009 O O . PRO A 1 29 ? 2.521 12.942 11.960 1.00 0.00 29 PRO A O 8
ATOM 11020 N N . ASN A 1 30 ? 3.709 11.417 10.810 1.00 0.00 30 ASN A N 8
ATOM 11021 C CA . ASN A 1 30 ? 2.871 11.501 9.619 1.00 0.00 30 ASN A CA 8
ATOM 11022 C C . ASN A 1 30 ? 1.571 10.727 9.814 1.00 0.00 30 ASN A C 8
ATOM 11023 O O . ASN A 1 30 ? 1.528 9.736 10.542 1.00 0.00 30 ASN A O 8
ATOM 11034 N N . LYS A 1 31 ? 0.512 11.186 9.156 1.00 0.00 31 LYS A N 8
ATOM 11035 C CA . LYS A 1 31 ? -0.791 10.538 9.254 1.00 0.00 31 LYS A CA 8
ATOM 11036 C C . LYS A 1 31 ? -1.795 11.189 8.308 1.00 0.00 31 LYS A C 8
ATOM 11037 O O . LYS A 1 31 ? -1.582 12.303 7.831 1.00 0.00 31 LYS A O 8
ATOM 11056 N N . GLY A 1 32 ? -2.892 10.486 8.041 1.00 0.00 32 GLY A N 8
ATOM 11057 C CA . GLY A 1 32 ? -3.913 11.012 7.154 1.00 0.00 32 GLY A CA 8
ATOM 11058 C C . GLY A 1 32 ? -4.635 9.921 6.389 1.00 0.00 32 GLY A C 8
ATOM 11059 O O . GLY A 1 32 ? -4.680 8.770 6.827 1.00 0.00 32 GLY A O 8
ATOM 11063 N N . THR A 1 33 ? -5.204 10.281 5.243 1.00 0.00 33 THR A N 8
ATOM 11064 C CA . THR A 1 33 ? -5.930 9.325 4.417 1.00 0.00 33 THR A CA 8
ATOM 11065 C C . THR A 1 33 ? -5.113 8.923 3.194 1.00 0.00 33 THR A C 8
ATOM 11066 O O . THR A 1 33 ? -4.069 9.511 2.911 1.00 0.00 33 THR A O 8
ATOM 11077 N N . PHE A 1 34 ? -5.594 7.917 2.471 1.00 0.00 34 PHE A N 8
ATOM 11078 C CA . PHE A 1 34 ? -4.908 7.436 1.278 1.00 0.00 34 PHE A CA 8
ATOM 11079 C C . PHE A 1 34 ? -5.794 6.475 0.491 1.00 0.00 34 PHE A C 8
ATOM 11080 O O . PHE A 1 34 ? -6.825 6.020 0.985 1.00 0.00 34 PHE A O 8
ATOM 11097 N N . GLN A 1 35 ? -5.384 6.172 -0.737 1.00 0.00 35 GLN A N 8
ATOM 11098 C CA . GLN A 1 35 ? -6.141 5.266 -1.593 1.00 0.00 35 GLN A CA 8
ATOM 11099 C C . GLN A 1 35 ? -5.213 4.290 -2.308 1.00 0.00 35 GLN A C 8
ATOM 11100 O O . GLN A 1 35 ? -4.355 4.696 -3.093 1.00 0.00 35 GLN A O 8
ATOM 11114 N N . ILE A 1 36 ? -5.389 3.003 -2.032 1.00 0.00 36 ILE A N 8
ATOM 11115 C CA . ILE A 1 36 ? -4.568 1.969 -2.650 1.00 0.00 36 ILE A CA 8
ATOM 11116 C C . ILE A 1 36 ? -5.171 1.505 -3.971 1.00 0.00 36 ILE A C 8
ATOM 11117 O O . ILE A 1 36 ? -6.391 1.404 -4.108 1.00 0.00 36 ILE A O 8
ATOM 11133 N N . VAL A 1 37 ? -4.309 1.220 -4.942 1.00 0.00 37 VAL A N 8
ATOM 11134 C CA . VAL A 1 37 ? -4.756 0.762 -6.252 1.00 0.00 37 VAL A CA 8
ATOM 11135 C C . VAL A 1 37 ? -3.808 -0.288 -6.820 1.00 0.00 37 VAL A C 8
ATOM 11136 O O . VAL A 1 37 ? -2.601 -0.065 -6.912 1.00 0.00 37 VAL A O 8
ATOM 11149 N N . TYR A 1 38 ? -4.364 -1.434 -7.199 1.00 0.00 38 TYR A N 8
ATOM 11150 C CA . TYR A 1 38 ? -3.568 -2.521 -7.757 1.00 0.00 38 TYR A CA 8
ATOM 11151 C C . TYR A 1 38 ? -3.405 -2.359 -9.265 1.00 0.00 38 TYR A C 8
ATOM 11152 O O . TYR A 1 38 ? -4.385 -2.344 -10.010 1.00 0.00 38 TYR A O 8
ATOM 11170 N N . LYS A 1 39 ? -2.158 -2.237 -9.709 1.00 0.00 39 LYS A N 8
ATOM 11171 C CA . LYS A 1 39 ? -1.863 -2.078 -11.128 1.00 0.00 39 LYS A CA 8
ATOM 11172 C C . LYS A 1 39 ? -0.978 -3.214 -11.630 1.00 0.00 39 LYS A C 8
ATOM 11173 O O . LYS A 1 39 ? 0.207 -3.282 -11.304 1.00 0.00 39 LYS A O 8
ATOM 11192 N N . SER A 1 40 ? -1.561 -4.104 -12.427 1.00 0.00 40 SER A N 8
ATOM 11193 C CA . SER A 1 40 ? -0.825 -5.239 -12.973 1.00 0.00 40 SER A CA 8
ATOM 11194 C C . SER A 1 40 ? -0.979 -5.307 -14.489 1.00 0.00 40 SER A C 8
ATOM 11195 O O . SER A 1 40 ? -1.870 -4.680 -15.063 1.00 0.00 40 SER A O 8
ATOM 11203 N N . ARG A 1 41 ? -0.104 -6.074 -15.132 1.00 0.00 41 ARG A N 8
ATOM 11204 C CA . ARG A 1 41 ? -0.141 -6.224 -16.582 1.00 0.00 41 ARG A CA 8
ATOM 11205 C C . ARG A 1 41 ? -0.225 -7.696 -16.974 1.00 0.00 41 ARG A C 8
ATOM 11206 O O . ARG A 1 41 ? -1.198 -8.130 -17.589 1.00 0.00 41 ARG A O 8
ATOM 11227 N N . ASN A 1 42 ? 0.802 -8.459 -16.613 1.00 0.00 42 ASN A N 8
ATOM 11228 C CA . ASN A 1 42 ? 0.845 -9.882 -16.928 1.00 0.00 42 ASN A CA 8
ATOM 11229 C C . ASN A 1 42 ? 1.100 -10.710 -15.672 1.00 0.00 42 ASN A C 8
ATOM 11230 O O . ASN A 1 42 ? 1.949 -11.600 -15.665 1.00 0.00 42 ASN A O 8
ATOM 11241 N N . ASN A 1 43 ? 0.358 -10.410 -14.612 1.00 0.00 43 ASN A N 8
ATOM 11242 C CA . ASN A 1 43 ? 0.503 -11.126 -13.349 1.00 0.00 43 ASN A CA 8
ATOM 11243 C C . ASN A 1 43 ? -0.852 -11.597 -12.832 1.00 0.00 43 ASN A C 8
ATOM 11244 O O . ASN A 1 43 ? -1.482 -10.929 -12.012 1.00 0.00 43 ASN A O 8
ATOM 11255 N N . SER A 1 44 ? -1.295 -12.753 -13.316 1.00 0.00 44 SER A N 8
ATOM 11256 C CA . SER A 1 44 ? -2.577 -13.313 -12.905 1.00 0.00 44 SER A CA 8
ATOM 11257 C C . SER A 1 44 ? -2.378 -14.585 -12.087 1.00 0.00 44 SER A C 8
ATOM 11258 O O . SER A 1 44 ? -3.050 -15.592 -12.309 1.00 0.00 44 SER A O 8
ATOM 11266 N N . HIS A 1 45 ? -1.448 -14.531 -11.139 1.00 0.00 45 HIS A N 8
ATOM 11267 C CA . HIS A 1 45 ? -1.158 -15.678 -10.285 1.00 0.00 45 HIS A CA 8
ATOM 11268 C C . HIS A 1 45 ? -1.597 -15.411 -8.849 1.00 0.00 45 HIS A C 8
ATOM 11269 O O . HIS A 1 45 ? -2.402 -16.153 -8.286 1.00 0.00 45 HIS A O 8
ATOM 11283 N N . VAL A 1 46 ? -1.061 -14.346 -8.260 1.00 0.00 46 VAL A N 8
ATOM 11284 C CA . VAL A 1 46 ? -1.397 -13.981 -6.889 1.00 0.00 46 VAL A CA 8
ATOM 11285 C C . VAL A 1 46 ? -2.598 -13.042 -6.849 1.00 0.00 46 VAL A C 8
ATOM 11286 O O . VAL A 1 46 ? -2.709 -12.125 -7.661 1.00 0.00 46 VAL A O 8
ATOM 11299 N N . ASN A 1 47 ? -3.495 -13.279 -5.897 1.00 0.00 47 ASN A N 8
ATOM 11300 C CA . ASN A 1 47 ? -4.689 -12.454 -5.751 1.00 0.00 47 ASN A CA 8
ATOM 11301 C C . ASN A 1 47 ? -4.316 -10.996 -5.502 1.00 0.00 47 ASN A C 8
ATOM 11302 O O . ASN A 1 47 ? -3.469 -10.696 -4.661 1.00 0.00 47 ASN A O 8
ATOM 11313 N N . ARG A 1 48 ? -4.954 -10.093 -6.240 1.00 0.00 48 ARG A N 8
ATOM 11314 C CA . ARG A 1 48 ? -4.689 -8.666 -6.101 1.00 0.00 48 ARG A CA 8
ATOM 11315 C C . ARG A 1 48 ? -5.359 -8.109 -4.848 1.00 0.00 48 ARG A C 8
ATOM 11316 O O . ARG A 1 48 ? -4.881 -7.141 -4.256 1.00 0.00 48 ARG A O 8
ATOM 11337 N N . GLU A 1 49 ? -6.467 -8.727 -4.450 1.00 0.00 49 GLU A N 8
ATOM 11338 C CA . GLU A 1 49 ? -7.201 -8.291 -3.269 1.00 0.00 49 GLU A CA 8
ATOM 11339 C C . GLU A 1 49 ? -6.321 -8.358 -2.024 1.00 0.00 49 GLU A C 8
ATOM 11340 O O . GLU A 1 49 ? -6.114 -7.355 -1.343 1.00 0.00 49 GLU A O 8
ATOM 11352 N N . GLU A 1 50 ? -5.805 -9.549 -1.735 1.00 0.00 50 GLU A N 8
ATOM 11353 C CA . GLU A 1 50 ? -4.948 -9.748 -0.573 1.00 0.00 50 GLU A CA 8
ATOM 11354 C C . GLU A 1 50 ? -3.879 -8.662 -0.493 1.00 0.00 50 GLU A C 8
ATOM 11355 O O . GLU A 1 50 ? -3.623 -8.103 0.574 1.00 0.00 50 GLU A O 8
ATOM 11367 N N . VAL A 1 51 ? -3.256 -8.369 -1.630 1.00 0.00 51 VAL A N 8
ATOM 11368 C CA . VAL A 1 51 ? -2.214 -7.351 -1.691 1.00 0.00 51 VAL A CA 8
ATOM 11369 C C . VAL A 1 51 ? -2.750 -5.990 -1.262 1.00 0.00 51 VAL A C 8
ATOM 11370 O O . VAL A 1 51 ? -2.179 -5.332 -0.391 1.00 0.00 51 VAL A O 8
ATOM 11383 N N . ILE A 1 52 ? -3.852 -5.573 -1.878 1.00 0.00 52 ILE A N 8
ATOM 11384 C CA . ILE A 1 52 ? -4.466 -4.291 -1.558 1.00 0.00 52 ILE A CA 8
ATOM 11385 C C . ILE A 1 52 ? -5.014 -4.283 -0.135 1.00 0.00 52 ILE A C 8
ATOM 11386 O O . ILE A 1 52 ? -4.560 -3.512 0.711 1.00 0.00 52 ILE A O 8
ATOM 11402 N N . ARG A 1 53 ? -5.990 -5.147 0.123 1.00 0.00 53 ARG A N 8
ATOM 11403 C CA . ARG A 1 53 ? -6.598 -5.241 1.444 1.00 0.00 53 ARG A CA 8
ATOM 11404 C C . ARG A 1 53 ? -5.532 -5.239 2.536 1.00 0.00 53 ARG A C 8
ATOM 11405 O O . ARG A 1 53 ? -5.616 -4.478 3.498 1.00 0.00 53 ARG A O 8
ATOM 11426 N N . GLU A 1 54 ? -4.530 -6.099 2.378 1.00 0.00 54 GLU A N 8
ATOM 11427 C CA . GLU A 1 54 ? -3.448 -6.197 3.350 1.00 0.00 54 GLU A CA 8
ATOM 11428 C C . GLU A 1 54 ? -2.667 -4.888 3.430 1.00 0.00 54 GLU A C 8
ATOM 11429 O O . GLU A 1 54 ? -2.530 -4.298 4.502 1.00 0.00 54 GLU A O 8
ATOM 11441 N N . LEU A 1 55 ? -2.156 -4.441 2.288 1.00 0.00 55 LEU A N 8
ATOM 11442 C CA . LEU A 1 55 ? -1.388 -3.203 2.227 1.00 0.00 55 LEU A CA 8
ATOM 11443 C C . LEU A 1 55 ? -2.031 -2.120 3.087 1.00 0.00 55 LEU A C 8
ATOM 11444 O O . LEU A 1 55 ? -1.339 -1.318 3.714 1.00 0.00 55 LEU A O 8
ATOM 11460 N N . ALA A 1 56 ? -3.360 -2.104 3.114 1.00 0.00 56 ALA A N 8
ATOM 11461 C CA . ALA A 1 56 ? -4.097 -1.123 3.901 1.00 0.00 56 ALA A CA 8
ATOM 11462 C C . ALA A 1 56 ? -4.094 -1.492 5.380 1.00 0.00 56 ALA A C 8
ATOM 11463 O O . ALA A 1 56 ? -3.800 -0.659 6.237 1.00 0.00 56 ALA A O 8
ATOM 11470 N N . GLY A 1 57 ? -4.425 -2.746 5.673 1.00 0.00 57 GLY A N 8
ATOM 11471 C CA . GLY A 1 57 ? -4.455 -3.202 7.050 1.00 0.00 57 GLY A CA 8
ATOM 11472 C C . GLY A 1 57 ? -3.168 -2.898 7.791 1.00 0.00 57 GLY A C 8
ATOM 11473 O O . GLY A 1 57 ? -3.165 -2.764 9.015 1.00 0.00 57 GLY A O 8
ATOM 11477 N N . ILE A 1 58 ? -2.071 -2.791 7.048 1.00 0.00 58 ILE A N 8
ATOM 11478 C CA . ILE A 1 58 ? -0.772 -2.502 7.642 1.00 0.00 58 ILE A CA 8
ATOM 11479 C C . ILE A 1 58 ? -0.604 -1.008 7.896 1.00 0.00 58 ILE A C 8
ATOM 11480 O O . ILE A 1 58 ? -0.048 -0.599 8.916 1.00 0.00 58 ILE A O 8
ATOM 11496 N N . VAL A 1 59 ? -1.090 -0.196 6.963 1.00 0.00 59 VAL A N 8
ATOM 11497 C CA . VAL A 1 59 ? -0.997 1.254 7.087 1.00 0.00 59 VAL A CA 8
ATOM 11498 C C . VAL A 1 59 ? -1.593 1.732 8.406 1.00 0.00 59 VAL A C 8
ATOM 11499 O O . VAL A 1 59 ? -1.280 2.825 8.880 1.00 0.00 59 VAL A O 8
ATOM 11512 N N . CYS A 1 60 ? -2.451 0.906 8.995 1.00 0.00 60 CYS A N 8
ATOM 11513 C CA . CYS A 1 60 ? -3.091 1.245 10.261 1.00 0.00 60 CYS A CA 8
ATOM 11514 C C . CYS A 1 60 ? -2.147 0.993 11.432 1.00 0.00 60 CYS A C 8
ATOM 11515 O O . CYS A 1 60 ? -1.964 1.854 12.294 1.00 0.00 60 CYS A O 8
ATOM 11523 N N . THR A 1 61 ? -1.549 -0.194 11.459 1.00 0.00 61 THR A N 8
ATOM 11524 C CA . THR A 1 61 ? -0.626 -0.561 12.525 1.00 0.00 61 THR A CA 8
ATOM 11525 C C . THR A 1 61 ? 0.369 0.561 12.802 1.00 0.00 61 THR A C 8
ATOM 11526 O O . THR A 1 61 ? 0.900 0.675 13.907 1.00 0.00 61 THR A O 8
ATOM 11537 N N . LEU A 1 62 ? 0.617 1.388 11.792 1.00 0.00 62 LEU A N 8
ATOM 11538 C CA . LEU A 1 62 ? 1.548 2.502 11.926 1.00 0.00 62 LEU A CA 8
ATOM 11539 C C . LEU A 1 62 ? 0.958 3.602 12.803 1.00 0.00 62 LEU A C 8
ATOM 11540 O O . LEU A 1 62 ? 1.482 3.904 13.874 1.00 0.00 62 LEU A O 8
ATOM 11556 N N . ASN A 1 63 ? -0.138 4.196 12.341 1.00 0.00 63 ASN A N 8
ATOM 11557 C CA . ASN A 1 63 ? -0.801 5.262 13.084 1.00 0.00 63 ASN A CA 8
ATOM 11558 C C . ASN A 1 63 ? -2.315 5.074 13.070 1.00 0.00 63 ASN A C 8
ATOM 11559 O O . ASN A 1 63 ? -2.915 4.868 12.016 1.00 0.00 63 ASN A O 8
ATOM 11570 N N . SER A 1 64 ? -2.925 5.148 14.249 1.00 0.00 64 SER A N 8
ATOM 11571 C CA . SER A 1 64 ? -4.369 4.983 14.373 1.00 0.00 64 SER A CA 8
ATOM 11572 C C . SER A 1 64 ? -5.109 6.077 13.609 1.00 0.00 64 SER A C 8
ATOM 11573 O O . SER A 1 64 ? -6.253 5.894 13.196 1.00 0.00 64 SER A O 8
ATOM 11581 N N . GLU A 1 65 ? -4.445 7.214 13.426 1.00 0.00 65 GLU A N 8
ATOM 11582 C CA . GLU A 1 65 ? -5.040 8.338 12.713 1.00 0.00 65 GLU A CA 8
ATOM 11583 C C . GLU A 1 65 ? -5.134 8.046 11.218 1.00 0.00 65 GLU A C 8
ATOM 11584 O O . GLU A 1 65 ? -5.865 8.714 10.490 1.00 0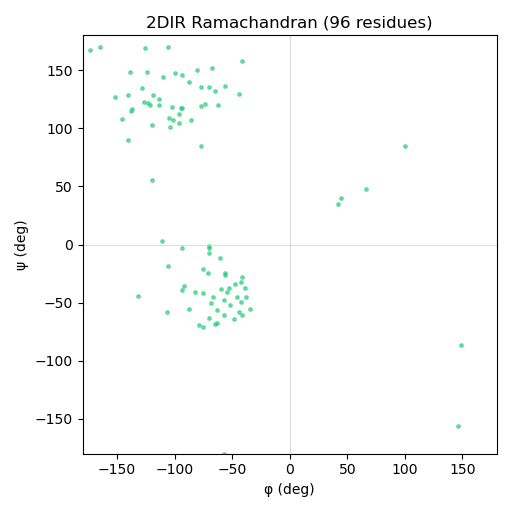.00 65 GLU A O 8
ATOM 11596 N N . ASN A 1 66 ? -4.388 7.042 10.770 1.00 0.00 66 ASN A N 8
ATOM 11597 C CA . ASN A 1 66 ? -4.386 6.661 9.362 1.00 0.00 66 ASN A CA 8
ATOM 11598 C C . ASN A 1 66 ? -5.712 6.016 8.971 1.00 0.00 66 ASN A C 8
ATOM 11599 O O . ASN A 1 66 ? -6.189 5.097 9.637 1.00 0.00 66 ASN A O 8
ATOM 11610 N N . LYS A 1 67 ? -6.304 6.505 7.887 1.00 0.00 67 LYS A N 8
ATOM 11611 C CA . LYS A 1 67 ? -7.575 5.977 7.404 1.00 0.00 67 LYS A CA 8
ATOM 11612 C C . LYS A 1 67 ? -7.668 6.087 5.886 1.00 0.00 67 LYS A C 8
ATOM 11613 O O . LYS A 1 67 ? -7.880 7.172 5.344 1.00 0.00 67 LYS A O 8
ATOM 11632 N N . VAL A 1 68 ? -7.511 4.957 5.204 1.00 0.00 68 VAL A N 8
ATOM 11633 C CA . VAL A 1 68 ? -7.581 4.926 3.748 1.00 0.00 68 VAL A CA 8
ATOM 11634 C C . VAL A 1 68 ? -8.944 5.396 3.253 1.00 0.00 68 VAL A C 8
ATOM 11635 O O . VAL A 1 68 ? -9.971 4.793 3.565 1.00 0.00 68 VAL A O 8
ATOM 11648 N N . ASP A 1 69 ? -8.946 6.475 2.479 1.00 0.00 69 ASP A N 8
ATOM 11649 C CA . ASP A 1 69 ? -10.183 7.026 1.938 1.00 0.00 69 ASP A CA 8
ATOM 11650 C C . ASP A 1 69 ? -10.156 7.027 0.413 1.00 0.00 69 ASP A C 8
ATOM 11651 O O . ASP A 1 69 ? -9.099 7.183 -0.200 1.00 0.00 69 ASP A O 8
ATOM 11660 N N . LEU A 1 70 ? -11.325 6.852 -0.195 1.00 0.00 70 LEU A N 8
ATOM 11661 C CA . LEU A 1 70 ? -11.436 6.833 -1.649 1.00 0.00 70 LEU A CA 8
ATOM 11662 C C . LEU A 1 70 ? -12.178 8.065 -2.156 1.00 0.00 70 LEU A C 8
ATOM 11663 O O . LEU A 1 70 ? -12.446 8.195 -3.351 1.00 0.00 70 LEU A O 8
ATOM 11679 N N . THR A 1 71 ? -12.507 8.970 -1.239 1.00 0.00 71 THR A N 8
ATOM 11680 C CA . THR A 1 71 ? -13.218 10.192 -1.592 1.00 0.00 71 THR A CA 8
ATOM 11681 C C . THR A 1 71 ? -12.299 11.405 -1.510 1.00 0.00 71 THR A C 8
ATOM 11682 O O . THR A 1 71 ? -12.171 12.165 -2.469 1.00 0.00 71 THR A O 8
ATOM 11693 N N . ASN A 1 72 ? -11.660 11.581 -0.358 1.00 0.00 72 ASN A N 8
ATOM 11694 C CA . ASN A 1 72 ? -10.751 12.703 -0.151 1.00 0.00 72 ASN A CA 8
ATOM 11695 C C . ASN A 1 72 ? -9.416 12.226 0.412 1.00 0.00 72 ASN A C 8
ATOM 11696 O O . ASN A 1 72 ? -8.985 12.639 1.489 1.00 0.00 72 ASN A O 8
ATOM 11707 N N . PRO A 1 73 ? -8.744 11.335 -0.332 1.00 0.00 73 PRO A N 8
ATOM 11708 C CA . PRO A 1 73 ? -7.448 10.783 0.072 1.00 0.00 73 PRO A CA 8
ATOM 11709 C C . PRO A 1 73 ? -6.332 11.820 0.013 1.00 0.00 73 PRO A C 8
ATOM 11710 O O . PRO A 1 73 ? -6.331 12.695 -0.852 1.00 0.00 73 PRO A O 8
ATOM 11721 N N . GLN A 1 74 ? -5.384 11.716 0.939 1.00 0.00 74 GLN A N 8
ATOM 11722 C CA . GLN A 1 74 ? -4.263 12.646 0.991 1.00 0.00 74 GLN A CA 8
ATOM 11723 C C . GLN A 1 74 ? -3.051 12.080 0.257 1.00 0.00 74 GLN A C 8
ATOM 11724 O O . GLN A 1 74 ? -2.298 12.818 -0.378 1.00 0.00 74 GLN A O 8
ATOM 11738 N N . TYR A 1 75 ? -2.870 10.768 0.349 1.00 0.00 75 TYR A N 8
ATOM 11739 C CA . TYR A 1 75 ? -1.748 10.104 -0.304 1.00 0.00 75 TYR A CA 8
ATOM 11740 C C . TYR A 1 75 ? -2.222 8.895 -1.105 1.00 0.00 75 TYR A C 8
ATOM 11741 O O . TYR A 1 75 ? -2.899 8.011 -0.577 1.00 0.00 75 TYR A O 8
ATOM 11759 N N . THR A 1 76 ? -1.862 8.862 -2.384 1.00 0.00 76 THR A N 8
ATOM 11760 C CA . THR A 1 76 ? -2.250 7.764 -3.260 1.00 0.00 76 THR A CA 8
ATOM 11761 C C . THR A 1 76 ? -1.135 6.730 -3.371 1.00 0.00 76 THR A C 8
ATOM 11762 O O . THR A 1 76 ? -0.101 6.981 -3.990 1.00 0.00 76 THR A O 8
ATOM 11773 N N . VAL A 1 77 ? -1.352 5.565 -2.768 1.00 0.00 77 VAL A N 8
ATOM 11774 C CA . VAL A 1 77 ? -0.366 4.492 -2.802 1.00 0.00 77 VAL A CA 8
ATOM 11775 C C . VAL A 1 77 ? -0.714 3.459 -3.867 1.00 0.00 77 VAL A C 8
ATOM 11776 O O . VAL A 1 77 ? -1.574 2.602 -3.660 1.00 0.00 77 VAL A O 8
ATOM 11789 N N . VAL A 1 78 ? -0.040 3.545 -5.010 1.00 0.00 78 VAL A N 8
ATOM 11790 C CA . VAL A 1 78 ? -0.277 2.616 -6.109 1.00 0.00 78 VAL A CA 8
ATOM 11791 C C . VAL A 1 78 ? 0.772 1.510 -6.129 1.00 0.00 78 VAL A C 8
ATOM 11792 O O . VAL A 1 78 ? 1.955 1.756 -5.895 1.00 0.00 78 VAL A O 8
ATOM 11805 N N . VAL A 1 79 ? 0.330 0.288 -6.410 1.00 0.00 79 VAL A N 8
ATOM 11806 C CA . VAL A 1 79 ? 1.230 -0.858 -6.462 1.00 0.00 79 VAL A CA 8
ATOM 11807 C C . VAL A 1 79 ? 1.301 -1.437 -7.870 1.00 0.00 79 VAL A C 8
ATOM 11808 O O . VAL A 1 79 ? 0.369 -2.098 -8.327 1.00 0.00 79 VAL A O 8
ATOM 11821 N N . GLU A 1 80 ? 2.414 -1.184 -8.552 1.00 0.00 80 GLU A N 8
ATOM 11822 C CA . GLU A 1 80 ? 2.606 -1.681 -9.910 1.00 0.00 80 GLU A CA 8
ATOM 11823 C C . GLU A 1 80 ? 3.463 -2.944 -9.911 1.00 0.00 80 GLU A C 8
ATOM 11824 O O . GLU A 1 80 ? 4.285 -3.149 -9.017 1.00 0.00 80 GLU A O 8
ATOM 11836 N N . ILE A 1 81 ? 3.264 -3.786 -10.919 1.00 0.00 81 ILE A N 8
ATOM 11837 C CA . ILE A 1 81 ? 4.018 -5.027 -11.037 1.00 0.00 81 ILE A CA 8
ATOM 11838 C C . ILE A 1 81 ? 4.925 -5.006 -12.263 1.00 0.00 81 ILE A C 8
ATOM 11839 O O . ILE A 1 81 ? 4.489 -5.302 -13.375 1.00 0.00 81 ILE A O 8
ATOM 11855 N N . ILE A 1 82 ? 6.189 -4.655 -12.050 1.00 0.00 82 ILE A N 8
ATOM 11856 C CA . ILE A 1 82 ? 7.158 -4.597 -13.137 1.00 0.00 82 ILE A CA 8
ATOM 11857 C C . ILE A 1 82 ? 8.057 -5.829 -13.138 1.00 0.00 82 ILE A C 8
ATOM 11858 O O . ILE A 1 82 ? 9.058 -5.882 -12.423 1.00 0.00 82 ILE A O 8
ATOM 11874 N N . LYS A 1 83 ? 7.694 -6.819 -13.947 1.00 0.00 83 LYS A N 8
ATOM 11875 C CA . LYS A 1 83 ? 8.468 -8.051 -14.045 1.00 0.00 83 LYS A CA 8
ATOM 11876 C C . LYS A 1 83 ? 8.395 -8.845 -12.744 1.00 0.00 83 LYS A C 8
ATOM 11877 O O . LYS A 1 83 ? 9.407 -9.337 -12.248 1.00 0.00 83 LYS A O 8
ATOM 11896 N N . ALA A 1 84 ? 7.189 -8.966 -12.198 1.00 0.00 84 ALA A N 8
ATOM 11897 C CA . ALA A 1 84 ? 6.983 -9.703 -10.957 1.00 0.00 84 ALA A CA 8
ATOM 11898 C C . ALA A 1 84 ? 7.668 -9.007 -9.785 1.00 0.00 84 ALA A C 8
ATOM 11899 O O . ALA A 1 84 ? 8.204 -9.660 -8.890 1.00 0.00 84 ALA A O 8
ATOM 11906 N N . VAL A 1 85 ? 7.646 -7.678 -9.797 1.00 0.00 85 VAL A N 8
ATOM 11907 C CA . VAL A 1 85 ? 8.264 -6.894 -8.735 1.00 0.00 85 VAL A CA 8
ATOM 11908 C C . VAL A 1 85 ? 7.263 -5.928 -8.111 1.00 0.00 85 VAL A C 8
ATOM 11909 O O . VAL A 1 85 ? 6.583 -5.182 -8.817 1.00 0.00 85 VAL A O 8
ATOM 11922 N N . CYS A 1 86 ? 7.179 -5.947 -6.786 1.00 0.00 86 CYS A N 8
ATOM 11923 C CA . CYS A 1 86 ? 6.260 -5.072 -6.066 1.00 0.00 86 CYS A CA 8
ATOM 11924 C C . CYS A 1 86 ? 6.792 -3.643 -6.020 1.00 0.00 86 CYS A C 8
ATOM 11925 O O . CYS A 1 86 ? 7.704 -3.334 -5.252 1.00 0.00 86 CYS A O 8
ATOM 11933 N N . CYS A 1 87 ? 6.218 -2.778 -6.848 1.00 0.00 87 CYS A N 8
ATOM 11934 C CA . CYS A 1 87 ? 6.637 -1.381 -6.904 1.00 0.00 87 CYS A CA 8
ATOM 11935 C C . CYS A 1 87 ? 5.576 -0.471 -6.294 1.00 0.00 87 CYS A C 8
ATOM 11936 O O . CYS A 1 87 ? 4.479 -0.327 -6.835 1.00 0.00 87 CYS A O 8
ATOM 11944 N N . LEU A 1 88 ? 5.909 0.141 -5.163 1.00 0.00 88 LEU A N 8
ATOM 11945 C CA . LEU A 1 88 ? 4.985 1.037 -4.476 1.00 0.00 88 LEU A CA 8
ATOM 11946 C C . LEU A 1 88 ? 5.288 2.493 -4.813 1.00 0.00 88 LEU A C 8
ATOM 11947 O O . LEU A 1 88 ? 6.410 2.964 -4.625 1.00 0.00 88 LEU A O 8
ATOM 11963 N N . SER A 1 89 ? 4.279 3.203 -5.309 1.00 0.00 89 SER A N 8
ATOM 11964 C CA . SER A 1 89 ? 4.438 4.606 -5.674 1.00 0.00 89 SER A CA 8
ATOM 11965 C C . SER A 1 89 ? 3.464 5.483 -4.893 1.00 0.00 89 SER A C 8
ATOM 11966 O O . SER A 1 89 ? 2.248 5.309 -4.977 1.00 0.00 89 SER A O 8
ATOM 11974 N N . VAL A 1 90 ? 4.008 6.428 -4.132 1.00 0.00 90 VAL A N 8
ATOM 11975 C CA . VAL A 1 90 ? 3.188 7.334 -3.336 1.00 0.00 90 VAL A CA 8
ATOM 11976 C C . VAL A 1 90 ? 3.058 8.694 -4.012 1.00 0.00 90 VAL A C 8
ATOM 11977 O O . VAL A 1 90 ? 4.013 9.202 -4.599 1.00 0.00 90 VAL A O 8
ATOM 11990 N N . VAL A 1 91 ? 1.868 9.280 -3.925 1.00 0.00 91 VAL A N 8
ATOM 11991 C CA . VAL A 1 91 ? 1.612 10.583 -4.527 1.00 0.00 91 VAL A CA 8
ATOM 11992 C C . VAL A 1 91 ? 0.872 11.500 -3.559 1.00 0.00 91 VAL A C 8
ATOM 11993 O O . VAL A 1 91 ? -0.274 11.240 -3.194 1.00 0.00 91 VAL A O 8
ATOM 12006 N N . LYS A 1 92 ? 1.535 12.575 -3.148 1.00 0.00 92 LYS A N 8
ATOM 12007 C CA . LYS A 1 92 ? 0.941 13.534 -2.224 1.00 0.00 92 LYS A CA 8
ATOM 12008 C C . LYS A 1 92 ? 0.017 14.499 -2.960 1.00 0.00 92 LYS A C 8
ATOM 12009 O O . LYS A 1 92 ? 0.470 15.322 -3.754 1.00 0.00 92 LYS A O 8
ATOM 12028 N N . SER A 1 93 ? -1.280 14.391 -2.689 1.00 0.00 93 SER A N 8
ATOM 12029 C CA . SER A 1 93 ? -2.268 15.253 -3.327 1.00 0.00 93 SER A CA 8
ATOM 12030 C C . SER A 1 93 ? -3.021 16.078 -2.288 1.00 0.00 93 SER A C 8
ATOM 12031 O O . SER A 1 93 ? -3.344 15.589 -1.207 1.00 0.00 93 SER A O 8
ATOM 12039 N N . GLY A 1 94 ? -3.298 17.334 -2.626 1.00 0.00 94 GLY A N 8
ATOM 12040 C CA . GLY A 1 94 ? -4.012 18.208 -1.713 1.00 0.00 94 GLY A CA 8
ATOM 12041 C C . GLY A 1 94 ? -3.209 19.439 -1.343 1.00 0.00 94 GLY A C 8
ATOM 12042 O O . GLY A 1 94 ? -1.978 19.428 -1.348 1.00 0.00 94 GLY A O 8
ATOM 12046 N N . PRO A 1 95 ? -3.912 20.532 -1.012 1.00 0.00 95 PRO A N 8
ATOM 12047 C CA . PRO A 1 95 ? -3.277 21.797 -0.633 1.00 0.00 95 PRO A CA 8
ATOM 12048 C C . PRO A 1 95 ? -2.584 21.714 0.723 1.00 0.00 95 PRO A C 8
ATOM 12049 O O . PRO A 1 95 ? -2.694 20.709 1.426 1.00 0.00 95 PRO A O 8
ATOM 12060 N N . SER A 1 96 ? -1.872 22.776 1.085 1.00 0.00 96 SER A N 8
ATOM 12061 C CA . SER A 1 96 ? -1.158 22.822 2.356 1.00 0.00 96 SER A CA 8
ATOM 12062 C C . SER A 1 96 ? -2.131 22.734 3.528 1.00 0.00 96 SER A C 8
ATOM 12063 O O . SER A 1 96 ? -3.316 23.036 3.390 1.00 0.00 96 SER A O 8
ATOM 12071 N N . SER A 1 97 ? -1.620 22.318 4.683 1.00 0.00 97 SER A N 8
ATOM 12072 C CA . SER A 1 97 ? -2.442 22.186 5.879 1.00 0.00 97 SER A CA 8
ATOM 12073 C C . SER A 1 97 ? -1.744 22.800 7.089 1.00 0.00 97 SER A C 8
ATOM 12074 O O . SER A 1 97 ? -1.001 22.125 7.800 1.00 0.00 97 SER A O 8
ATOM 12082 N N . GLY A 1 98 ? -1.990 24.087 7.316 1.00 0.00 98 GLY A N 8
ATOM 12083 C CA . GLY A 1 98 ? -1.378 24.772 8.439 1.00 0.00 98 GLY A CA 8
ATOM 12084 C C . GLY A 1 98 ? -2.096 26.059 8.794 1.00 0.00 98 GLY A C 8
ATOM 12085 O O . GLY A 1 98 ? -1.517 26.948 9.419 1.00 0.00 98 GLY A O 8
ATOM 12089 N N . GLY A 1 1 ? -11.703 -18.421 12.063 1.00 0.00 1 GLY A N 9
ATOM 12090 C CA . GLY A 1 1 ? -11.116 -17.452 11.156 1.00 0.00 1 GLY A CA 9
ATOM 12091 C C . GLY A 1 1 ? -9.731 -17.857 10.692 1.00 0.00 1 GLY A C 9
ATOM 12092 O O . GLY A 1 1 ? -8.736 -17.241 11.075 1.00 0.00 1 GLY A O 9
ATOM 12096 N N . SER A 1 2 ? -9.665 -18.896 9.866 1.00 0.00 2 SER A N 9
ATOM 12097 C CA . SER A 1 2 ? -8.391 -19.386 9.354 1.00 0.00 2 SER A CA 9
ATOM 12098 C C . SER A 1 2 ? -7.748 -18.361 8.424 1.00 0.00 2 SER A C 9
ATOM 12099 O O . SER A 1 2 ? -8.378 -17.376 8.038 1.00 0.00 2 SER A O 9
ATOM 12107 N N . SER A 1 3 ? -6.490 -18.600 8.069 1.00 0.00 3 SER A N 9
ATOM 12108 C CA . SER A 1 3 ? -5.760 -17.696 7.187 1.00 0.00 3 SER A CA 9
ATOM 12109 C C . SER A 1 3 ? -6.044 -18.018 5.723 1.00 0.00 3 SER A C 9
ATOM 12110 O O . SER A 1 3 ? -6.302 -17.124 4.919 1.00 0.00 3 SER A O 9
ATOM 12118 N N . GLY A 1 4 ? -5.993 -19.303 5.386 1.00 0.00 4 GLY A N 9
ATOM 12119 C CA . GLY A 1 4 ? -6.246 -19.722 4.019 1.00 0.00 4 GLY A CA 9
ATOM 12120 C C . GLY A 1 4 ? -4.996 -20.226 3.326 1.00 0.00 4 GLY A C 9
ATOM 12121 O O . GLY A 1 4 ? -4.860 -21.423 3.071 1.00 0.00 4 GLY A O 9
ATOM 12125 N N . SER A 1 5 ? -4.081 -19.312 3.019 1.00 0.00 5 SER A N 9
ATOM 12126 C CA . SER A 1 5 ? -2.838 -19.670 2.346 1.00 0.00 5 SER A CA 9
ATOM 12127 C C . SER A 1 5 ? -1.630 -19.210 3.156 1.00 0.00 5 SER A C 9
ATOM 12128 O O . SER A 1 5 ? -1.512 -18.034 3.502 1.00 0.00 5 SER A O 9
ATOM 12136 N N . SER A 1 6 ? -0.734 -20.145 3.455 1.00 0.00 6 SER A N 9
ATOM 12137 C CA . SER A 1 6 ? 0.464 -19.837 4.227 1.00 0.00 6 SER A CA 9
ATOM 12138 C C . SER A 1 6 ? 1.179 -18.616 3.657 1.00 0.00 6 SER A C 9
ATOM 12139 O O . SER A 1 6 ? 0.932 -18.212 2.521 1.00 0.00 6 SER A O 9
ATOM 12147 N N . GLY A 1 7 ? 2.066 -18.031 4.456 1.00 0.00 7 GLY A N 9
ATOM 12148 C CA . GLY A 1 7 ? 2.804 -16.861 4.015 1.00 0.00 7 GLY A CA 9
ATOM 12149 C C . GLY A 1 7 ? 3.316 -17.000 2.595 1.00 0.00 7 GLY A C 9
ATOM 12150 O O . GLY A 1 7 ? 3.334 -18.098 2.038 1.00 0.00 7 GLY A O 9
ATOM 12154 N N . LYS A 1 8 ? 3.733 -15.884 2.006 1.00 0.00 8 LYS A N 9
ATOM 12155 C CA . LYS A 1 8 ? 4.249 -15.885 0.643 1.00 0.00 8 LYS A CA 9
ATOM 12156 C C . LYS A 1 8 ? 5.391 -14.885 0.492 1.00 0.00 8 LYS A C 9
ATOM 12157 O O . LYS A 1 8 ? 5.182 -13.674 0.567 1.00 0.00 8 LYS A O 9
ATOM 12176 N N . ALA A 1 9 ? 6.597 -15.399 0.278 1.00 0.00 9 ALA A N 9
ATOM 12177 C CA . ALA A 1 9 ? 7.771 -14.550 0.113 1.00 0.00 9 ALA A CA 9
ATOM 12178 C C . ALA A 1 9 ? 7.428 -13.284 -0.665 1.00 0.00 9 ALA A C 9
ATOM 12179 O O . ALA A 1 9 ? 8.058 -12.242 -0.483 1.00 0.00 9 ALA A O 9
ATOM 12186 N N . PHE A 1 10 ? 6.428 -13.382 -1.534 1.00 0.00 10 PHE A N 9
ATOM 12187 C CA . PHE A 1 10 ? 6.003 -12.245 -2.342 1.00 0.00 10 PHE A CA 9
ATOM 12188 C C . PHE A 1 10 ? 5.323 -11.187 -1.477 1.00 0.00 10 PHE A C 9
ATOM 12189 O O . PHE A 1 10 ? 5.727 -10.023 -1.468 1.00 0.00 10 PHE A O 9
ATOM 12206 N N . LEU A 1 11 ? 4.290 -11.599 -0.751 1.00 0.00 11 LEU A N 9
ATOM 12207 C CA . LEU A 1 11 ? 3.553 -10.688 0.118 1.00 0.00 11 LEU A CA 9
ATOM 12208 C C . LEU A 1 11 ? 4.340 -10.394 1.391 1.00 0.00 11 LEU A C 9
ATOM 12209 O O . LEU A 1 11 ? 4.645 -9.240 1.690 1.00 0.00 11 LEU A O 9
ATOM 12225 N N . GLU A 1 12 ? 4.667 -11.446 2.135 1.00 0.00 12 GLU A N 9
ATOM 12226 C CA . GLU A 1 12 ? 5.420 -11.299 3.376 1.00 0.00 12 GLU A CA 9
ATOM 12227 C C . GLU A 1 12 ? 6.421 -10.152 3.272 1.00 0.00 12 GLU A C 9
ATOM 12228 O O . GLU A 1 12 ? 6.533 -9.328 4.179 1.00 0.00 12 GLU A O 9
ATOM 12240 N N . ASP A 1 13 ? 7.146 -10.107 2.159 1.00 0.00 13 ASP A N 9
ATOM 12241 C CA . ASP A 1 13 ? 8.138 -9.062 1.936 1.00 0.00 13 ASP A CA 9
ATOM 12242 C C . ASP A 1 13 ? 7.472 -7.692 1.840 1.00 0.00 13 ASP A C 9
ATOM 12243 O O . ASP A 1 13 ? 7.615 -6.859 2.734 1.00 0.00 13 ASP A O 9
ATOM 12252 N N . MET A 1 14 ? 6.746 -7.467 0.750 1.00 0.00 14 MET A N 9
ATOM 12253 C CA . MET A 1 14 ? 6.059 -6.199 0.538 1.00 0.00 14 MET A CA 9
ATOM 12254 C C . MET A 1 14 ? 5.570 -5.618 1.861 1.00 0.00 14 MET A C 9
ATOM 12255 O O . MET A 1 14 ? 5.705 -4.420 2.113 1.00 0.00 14 MET A O 9
ATOM 12269 N N . LYS A 1 15 ? 5.002 -6.474 2.704 1.00 0.00 15 LYS A N 9
ATOM 12270 C CA . LYS A 1 15 ? 4.493 -6.046 4.002 1.00 0.00 15 LYS A CA 9
ATOM 12271 C C . LYS A 1 15 ? 5.557 -5.272 4.775 1.00 0.00 15 LYS A C 9
ATOM 12272 O O . LYS A 1 15 ? 5.419 -4.071 5.006 1.00 0.00 15 LYS A O 9
ATOM 12291 N N . LYS A 1 16 ? 6.618 -5.967 5.170 1.00 0.00 16 LYS A N 9
ATOM 12292 C CA . LYS A 1 16 ? 7.707 -5.345 5.914 1.00 0.00 16 LYS A CA 9
ATOM 12293 C C . LYS A 1 16 ? 8.162 -4.056 5.236 1.00 0.00 16 LYS A C 9
ATOM 12294 O O . LYS A 1 16 ? 8.120 -2.981 5.834 1.00 0.00 16 LYS A O 9
ATOM 12313 N N . TYR A 1 17 ? 8.596 -4.172 3.986 1.00 0.00 17 TYR A N 9
ATOM 12314 C CA . TYR A 1 17 ? 9.060 -3.016 3.228 1.00 0.00 17 TYR A CA 9
ATOM 12315 C C . TYR A 1 17 ? 8.017 -1.903 3.240 1.00 0.00 17 TYR A C 9
ATOM 12316 O O . TYR A 1 17 ? 8.217 -0.857 3.857 1.00 0.00 17 TYR A O 9
ATOM 12334 N N . ALA A 1 18 ? 6.904 -2.136 2.553 1.00 0.00 18 ALA A N 9
ATOM 12335 C CA . ALA A 1 18 ? 5.828 -1.155 2.485 1.00 0.00 18 ALA A CA 9
ATOM 12336 C C . ALA A 1 18 ? 5.659 -0.433 3.818 1.00 0.00 18 ALA A C 9
ATOM 12337 O O . ALA A 1 18 ? 5.223 0.717 3.859 1.00 0.00 18 ALA A O 9
ATOM 12344 N N . GLU A 1 19 ? 6.008 -1.115 4.904 1.00 0.00 19 GLU A N 9
ATOM 12345 C CA . GLU A 1 19 ? 5.893 -0.537 6.238 1.00 0.00 19 GLU A CA 9
ATOM 12346 C C . GLU A 1 19 ? 6.999 0.485 6.485 1.00 0.00 19 GLU A C 9
ATOM 12347 O O . GLU A 1 19 ? 6.746 1.689 6.547 1.00 0.00 19 GLU A O 9
ATOM 12359 N N . THR A 1 20 ? 8.228 -0.003 6.625 1.00 0.00 20 THR A N 9
ATOM 12360 C CA . THR A 1 20 ? 9.372 0.866 6.866 1.00 0.00 20 THR A CA 9
ATOM 12361 C C . THR A 1 20 ? 9.509 1.914 5.767 1.00 0.00 20 THR A C 9
ATOM 12362 O O . THR A 1 20 ? 10.268 2.874 5.902 1.00 0.00 20 THR A O 9
ATOM 12373 N N . PHE A 1 21 ? 8.770 1.723 4.680 1.00 0.00 21 PHE A N 9
ATOM 12374 C CA . PHE A 1 21 ? 8.809 2.652 3.556 1.00 0.00 21 PHE A CA 9
ATOM 12375 C C . PHE A 1 21 ? 7.709 3.703 3.681 1.00 0.00 21 PHE A C 9
ATOM 12376 O O . PHE A 1 21 ? 7.927 4.883 3.403 1.00 0.00 21 PHE A O 9
ATOM 12393 N N . LEU A 1 22 ? 6.527 3.265 4.099 1.00 0.00 22 LEU A N 9
ATOM 12394 C CA . LEU A 1 22 ? 5.391 4.166 4.260 1.00 0.00 22 LEU A CA 9
ATOM 12395 C C . LEU A 1 22 ? 5.300 4.677 5.695 1.00 0.00 22 LEU A C 9
ATOM 12396 O O . LEU A 1 22 ? 4.379 5.414 6.043 1.00 0.00 22 LEU A O 9
ATOM 12412 N N . GLU A 1 23 ? 6.263 4.280 6.521 1.00 0.00 23 GLU A N 9
ATOM 12413 C CA . GLU A 1 23 ? 6.292 4.699 7.917 1.00 0.00 23 GLU A CA 9
ATOM 12414 C C . GLU A 1 23 ? 6.171 6.216 8.032 1.00 0.00 23 GLU A C 9
ATOM 12415 O O . GLU A 1 23 ? 5.264 6.745 8.674 1.00 0.00 23 GLU A O 9
ATOM 12427 N N . PRO A 1 24 ? 7.109 6.934 7.396 1.00 0.00 24 PRO A N 9
ATOM 12428 C CA . PRO A 1 24 ? 7.131 8.399 7.412 1.00 0.00 24 PRO A CA 9
ATOM 12429 C C . PRO A 1 24 ? 5.984 9.005 6.610 1.00 0.00 24 PRO A C 9
ATOM 12430 O O . PRO A 1 24 ? 5.783 10.219 6.617 1.00 0.00 24 PRO A O 9
ATOM 12441 N N . TRP A 1 25 ? 5.236 8.151 5.920 1.00 0.00 25 TRP A N 9
ATOM 12442 C CA . TRP A 1 25 ? 4.108 8.603 5.113 1.00 0.00 25 TRP A CA 9
ATOM 12443 C C . TRP A 1 25 ? 2.785 8.283 5.798 1.00 0.00 25 TRP A C 9
ATOM 12444 O O . TRP A 1 25 ? 1.767 8.922 5.534 1.00 0.00 25 TRP A O 9
ATOM 12465 N N . PHE A 1 26 ? 2.806 7.289 6.681 1.00 0.00 26 PHE A N 9
ATOM 12466 C CA . PHE A 1 26 ? 1.606 6.883 7.404 1.00 0.00 26 PHE A CA 9
ATOM 12467 C C . PHE A 1 26 ? 1.863 6.848 8.907 1.00 0.00 26 PHE A C 9
ATOM 12468 O O . PHE A 1 26 ? 1.031 7.285 9.702 1.00 0.00 26 PHE A O 9
ATOM 12485 N N . LYS A 1 27 ? 3.023 6.324 9.291 1.00 0.00 27 LYS A N 9
ATOM 12486 C CA . LYS A 1 27 ? 3.392 6.232 10.699 1.00 0.00 27 LYS A CA 9
ATOM 12487 C C . LYS A 1 27 ? 3.814 7.593 11.241 1.00 0.00 27 LYS A C 9
ATOM 12488 O O . LYS A 1 27 ? 4.557 8.328 10.591 1.00 0.00 27 LYS A O 9
ATOM 12507 N N . ALA A 1 28 ? 3.335 7.923 12.437 1.00 0.00 28 ALA A N 9
ATOM 12508 C CA . ALA A 1 28 ? 3.666 9.194 13.068 1.00 0.00 28 ALA A CA 9
ATOM 12509 C C . ALA A 1 28 ? 5.139 9.537 12.874 1.00 0.00 28 ALA A C 9
ATOM 12510 O O . ALA A 1 28 ? 5.979 8.666 12.646 1.00 0.00 28 ALA A O 9
ATOM 12517 N N . PRO A 1 29 ? 5.463 10.835 12.967 1.00 0.00 29 PRO A N 9
ATOM 12518 C CA . PRO A 1 29 ? 4.471 11.881 13.238 1.00 0.00 29 PRO A CA 9
ATOM 12519 C C . PRO A 1 29 ? 3.524 12.100 12.064 1.00 0.00 29 PRO A C 9
ATOM 12520 O O . PRO A 1 29 ? 2.594 12.901 12.146 1.00 0.00 29 PRO A O 9
ATOM 12531 N N . ASN A 1 30 ? 3.767 11.382 10.972 1.00 0.00 30 ASN A N 9
ATOM 12532 C CA . ASN A 1 30 ? 2.934 11.499 9.780 1.00 0.00 30 ASN A CA 9
ATOM 12533 C C . ASN A 1 30 ? 1.637 10.712 9.943 1.00 0.00 30 ASN A C 9
ATOM 12534 O O . ASN A 1 30 ? 1.591 9.710 10.658 1.00 0.00 30 ASN A O 9
ATOM 12545 N N . LYS A 1 31 ? 0.585 11.172 9.276 1.00 0.00 31 LYS A N 9
ATOM 12546 C CA . LYS A 1 31 ? -0.714 10.512 9.344 1.00 0.00 31 LYS A CA 9
ATOM 12547 C C . LYS A 1 31 ? -1.705 11.160 8.383 1.00 0.00 31 LYS A C 9
ATOM 12548 O O . LYS A 1 31 ? -1.501 12.286 7.931 1.00 0.00 31 LYS A O 9
ATOM 12567 N N . GLY A 1 32 ? -2.781 10.441 8.075 1.00 0.00 32 GLY A N 9
ATOM 12568 C CA . GLY A 1 32 ? -3.788 10.964 7.171 1.00 0.00 32 GLY A CA 9
ATOM 12569 C C . GLY A 1 32 ? -4.516 9.868 6.418 1.00 0.00 32 GLY A C 9
ATOM 12570 O O . GLY A 1 32 ? -4.567 8.723 6.868 1.00 0.00 32 GLY A O 9
ATOM 12574 N N . THR A 1 33 ? -5.082 10.218 5.267 1.00 0.00 33 THR A N 9
ATOM 12575 C CA . THR A 1 33 ? -5.813 9.256 4.451 1.00 0.00 33 THR A CA 9
ATOM 12576 C C . THR A 1 33 ? -5.014 8.866 3.214 1.00 0.00 33 THR A C 9
ATOM 12577 O O . THR A 1 33 ? -3.979 9.463 2.916 1.00 0.00 33 THR A O 9
ATOM 12588 N N . PHE A 1 34 ? -5.500 7.860 2.494 1.00 0.00 34 PHE A N 9
ATOM 12589 C CA . PHE A 1 34 ? -4.830 7.389 1.287 1.00 0.00 34 PHE A CA 9
ATOM 12590 C C . PHE A 1 34 ? -5.744 6.471 0.481 1.00 0.00 34 PHE A C 9
ATOM 12591 O O . PHE A 1 34 ? -6.840 6.127 0.922 1.00 0.00 34 PHE A O 9
ATOM 12608 N N . GLN A 1 35 ? -5.285 6.081 -0.704 1.00 0.00 35 GLN A N 9
ATOM 12609 C CA . GLN A 1 35 ? -6.061 5.205 -1.573 1.00 0.00 35 GLN A CA 9
ATOM 12610 C C . GLN A 1 35 ? -5.155 4.218 -2.302 1.00 0.00 35 GLN A C 9
ATOM 12611 O O . GLN A 1 35 ? -4.373 4.605 -3.171 1.00 0.00 35 GLN A O 9
ATOM 12625 N N . ILE A 1 36 ? -5.265 2.944 -1.941 1.00 0.00 36 ILE A N 9
ATOM 12626 C CA . ILE A 1 36 ? -4.455 1.903 -2.562 1.00 0.00 36 ILE A CA 9
ATOM 12627 C C . ILE A 1 36 ? -5.089 1.415 -3.861 1.00 0.00 36 ILE A C 9
ATOM 12628 O O . ILE A 1 36 ? -6.306 1.252 -3.948 1.00 0.00 36 ILE A O 9
ATOM 12644 N N . VAL A 1 37 ? -4.254 1.181 -4.869 1.00 0.00 37 VAL A N 9
ATOM 12645 C CA . VAL A 1 37 ? -4.731 0.709 -6.163 1.00 0.00 37 VAL A CA 9
ATOM 12646 C C . VAL A 1 37 ? -3.787 -0.334 -6.749 1.00 0.00 37 VAL A C 9
ATOM 12647 O O . VAL A 1 37 ? -2.577 -0.119 -6.825 1.00 0.00 37 VAL A O 9
ATOM 12660 N N . TYR A 1 38 ? -4.347 -1.465 -7.164 1.00 0.00 38 TYR A N 9
ATOM 12661 C CA . TYR A 1 38 ? -3.554 -2.543 -7.743 1.00 0.00 38 TYR A CA 9
ATOM 12662 C C . TYR A 1 38 ? -3.505 -2.427 -9.264 1.00 0.00 38 TYR A C 9
ATOM 12663 O O . TYR A 1 38 ? -4.452 -2.798 -9.958 1.00 0.00 38 TYR A O 9
ATOM 12681 N N . LYS A 1 39 ? -2.393 -1.910 -9.775 1.00 0.00 39 LYS A N 9
ATOM 12682 C CA . LYS A 1 39 ? -2.216 -1.746 -11.213 1.00 0.00 39 LYS A CA 9
ATOM 12683 C C . LYS A 1 39 ? -1.191 -2.739 -11.752 1.00 0.00 39 LYS A C 9
ATOM 12684 O O . LYS A 1 39 ? -0.049 -2.777 -11.294 1.00 0.00 39 LYS A O 9
ATOM 12703 N N . SER A 1 40 ? -1.607 -3.541 -12.727 1.00 0.00 40 SER A N 9
ATOM 12704 C CA . SER A 1 40 ? -0.725 -4.536 -13.327 1.00 0.00 40 SER A CA 9
ATOM 12705 C C . SER A 1 40 ? -0.889 -4.564 -14.843 1.00 0.00 40 SER A C 9
ATOM 12706 O O . SER A 1 40 ? -2.005 -4.501 -15.359 1.00 0.00 40 SER A O 9
ATOM 12714 N N . ARG A 1 41 ? 0.231 -4.658 -15.552 1.00 0.00 41 ARG A N 9
ATOM 12715 C CA . ARG A 1 41 ? 0.213 -4.693 -17.009 1.00 0.00 41 ARG A CA 9
ATOM 12716 C C . ARG A 1 41 ? 0.929 -5.934 -17.532 1.00 0.00 41 ARG A C 9
ATOM 12717 O O . ARG A 1 41 ? 0.318 -6.796 -18.162 1.00 0.00 41 ARG A O 9
ATOM 12738 N N . ASN A 1 42 ? 2.229 -6.017 -17.267 1.00 0.00 42 ASN A N 9
ATOM 12739 C CA . ASN A 1 42 ? 3.029 -7.153 -17.712 1.00 0.00 42 ASN A CA 9
ATOM 12740 C C . ASN A 1 42 ? 2.360 -8.471 -17.334 1.00 0.00 42 ASN A C 9
ATOM 12741 O O . ASN A 1 42 ? 1.885 -9.207 -18.198 1.00 0.00 42 ASN A O 9
ATOM 12752 N N . ASN A 1 43 ? 2.326 -8.761 -16.038 1.00 0.00 43 ASN A N 9
ATOM 12753 C CA . ASN A 1 43 ? 1.715 -9.990 -15.545 1.00 0.00 43 ASN A CA 9
ATOM 12754 C C . ASN A 1 43 ? 1.465 -9.909 -14.042 1.00 0.00 43 ASN A C 9
ATOM 12755 O O . ASN A 1 43 ? 2.140 -9.166 -13.330 1.00 0.00 43 ASN A O 9
ATOM 12766 N N . SER A 1 44 ? 0.492 -10.680 -13.567 1.00 0.00 44 SER A N 9
ATOM 12767 C CA . SER A 1 44 ? 0.151 -10.694 -12.149 1.00 0.00 44 SER A CA 9
ATOM 12768 C C . SER A 1 44 ? 0.278 -12.101 -11.574 1.00 0.00 44 SER A C 9
ATOM 12769 O O . SER A 1 44 ? 1.196 -12.390 -10.806 1.00 0.00 44 SER A O 9
ATOM 12777 N N . HIS A 1 45 ? -0.652 -12.974 -11.950 1.00 0.00 45 HIS A N 9
ATOM 12778 C CA . HIS A 1 45 ? -0.645 -14.352 -11.473 1.00 0.00 45 HIS A CA 9
ATOM 12779 C C . HIS A 1 45 ? -0.809 -14.402 -9.957 1.00 0.00 45 HIS A C 9
ATOM 12780 O O . HIS A 1 45 ? -0.314 -15.317 -9.298 1.00 0.00 45 HIS A O 9
ATOM 12794 N N . VAL A 1 46 ? -1.507 -13.412 -9.409 1.00 0.00 46 VAL A N 9
ATOM 12795 C CA . VAL A 1 46 ? -1.737 -13.343 -7.971 1.00 0.00 46 VAL A CA 9
ATOM 12796 C C . VAL A 1 46 ? -2.901 -12.415 -7.644 1.00 0.00 46 VAL A C 9
ATOM 12797 O O . VAL A 1 46 ? -3.019 -11.329 -8.209 1.00 0.00 46 VAL A O 9
ATOM 12810 N N . ASN A 1 47 ? -3.759 -12.851 -6.727 1.00 0.00 47 ASN A N 9
ATOM 12811 C CA . ASN A 1 47 ? -4.915 -12.058 -6.324 1.00 0.00 47 ASN A CA 9
ATOM 12812 C C . ASN A 1 47 ? -4.501 -10.635 -5.965 1.00 0.00 47 ASN A C 9
ATOM 12813 O O . ASN A 1 47 ? -3.453 -10.418 -5.356 1.00 0.00 47 ASN A O 9
ATOM 12824 N N . ARG A 1 48 ? -5.330 -9.669 -6.345 1.00 0.00 48 ARG A N 9
ATOM 12825 C CA . ARG A 1 48 ? -5.050 -8.266 -6.063 1.00 0.00 48 ARG A CA 9
ATOM 12826 C C . ARG A 1 48 ? -5.703 -7.834 -4.754 1.00 0.00 48 ARG A C 9
ATOM 12827 O O . ARG A 1 48 ? -5.214 -6.932 -4.074 1.00 0.00 48 ARG A O 9
ATOM 12848 N N . GLU A 1 49 ? -6.811 -8.482 -4.408 1.00 0.00 49 GLU A N 9
ATOM 12849 C CA . GLU A 1 49 ? -7.531 -8.163 -3.181 1.00 0.00 49 GLU A CA 9
ATOM 12850 C C . GLU A 1 49 ? -6.636 -8.353 -1.960 1.00 0.00 49 GLU A C 9
ATOM 12851 O O . GLU A 1 49 ? -6.560 -7.483 -1.093 1.00 0.00 49 GLU A O 9
ATOM 12863 N N . GLU A 1 50 ? -5.961 -9.497 -1.900 1.00 0.00 50 GLU A N 9
ATOM 12864 C CA . GLU A 1 50 ? -5.073 -9.801 -0.785 1.00 0.00 50 GLU A CA 9
ATOM 12865 C C . GLU A 1 50 ? -3.984 -8.741 -0.651 1.00 0.00 50 GLU A C 9
ATOM 12866 O O . GLU A 1 50 ? -3.710 -8.251 0.444 1.00 0.00 50 GLU A O 9
ATOM 12878 N N . VAL A 1 51 ? -3.366 -8.391 -1.775 1.00 0.00 51 VAL A N 9
ATOM 12879 C CA . VAL A 1 51 ? -2.307 -7.389 -1.785 1.00 0.00 51 VAL A CA 9
ATOM 12880 C C . VAL A 1 51 ? -2.820 -6.043 -1.286 1.00 0.00 51 VAL A C 9
ATOM 12881 O O . VAL A 1 51 ? -2.211 -5.419 -0.417 1.00 0.00 51 VAL A O 9
ATOM 12894 N N . ILE A 1 52 ? -3.943 -5.601 -1.843 1.00 0.00 52 ILE A N 9
ATOM 12895 C CA . ILE A 1 52 ? -4.539 -4.329 -1.453 1.00 0.00 52 ILE A CA 9
ATOM 12896 C C . ILE A 1 52 ? -4.996 -4.359 0.001 1.00 0.00 52 ILE A C 9
ATOM 12897 O O . ILE A 1 52 ? -4.377 -3.743 0.869 1.00 0.00 52 ILE A O 9
ATOM 12913 N N . ARG A 1 53 ? -6.082 -5.079 0.260 1.00 0.00 53 ARG A N 9
ATOM 12914 C CA . ARG A 1 53 ? -6.622 -5.190 1.610 1.00 0.00 53 ARG A CA 9
ATOM 12915 C C . ARG A 1 53 ? -5.499 -5.239 2.642 1.00 0.00 53 ARG A C 9
ATOM 12916 O O . ARG A 1 53 ? -5.509 -4.492 3.620 1.00 0.00 53 ARG A O 9
ATOM 12937 N N . GLU A 1 54 ? -4.533 -6.123 2.417 1.00 0.00 54 GLU A N 9
ATOM 12938 C CA . GLU A 1 54 ? -3.404 -6.270 3.328 1.00 0.00 54 GLU A CA 9
ATOM 12939 C C . GLU A 1 54 ? -2.657 -4.949 3.486 1.00 0.00 54 GLU A C 9
ATOM 12940 O O . GLU A 1 54 ? -2.630 -4.363 4.569 1.00 0.00 54 GLU A O 9
ATOM 12952 N N . LEU A 1 55 ? -2.050 -4.486 2.398 1.00 0.00 55 LEU A N 9
ATOM 12953 C CA . LEU A 1 55 ? -1.302 -3.234 2.414 1.00 0.00 55 LEU A CA 9
ATOM 12954 C C . LEU A 1 55 ? -1.984 -2.202 3.307 1.00 0.00 55 LEU A C 9
ATOM 12955 O O . LEU A 1 55 ? -1.323 -1.463 4.036 1.00 0.00 55 LEU A O 9
ATOM 12971 N N . ALA A 1 56 ? -3.311 -2.160 3.246 1.00 0.00 56 ALA A N 9
ATOM 12972 C CA . ALA A 1 56 ? -4.083 -1.223 4.052 1.00 0.00 56 ALA A CA 9
ATOM 12973 C C . ALA A 1 56 ? -4.069 -1.623 5.523 1.00 0.00 56 ALA A C 9
ATOM 12974 O O . ALA A 1 56 ? -3.807 -0.799 6.399 1.00 0.00 56 ALA A O 9
ATOM 12981 N N . GLY A 1 57 ? -4.355 -2.894 5.789 1.00 0.00 57 GLY A N 9
ATOM 12982 C CA . GLY A 1 57 ? -4.371 -3.381 7.156 1.00 0.00 57 GLY A CA 9
ATOM 12983 C C . GLY A 1 57 ? -3.120 -3.000 7.922 1.00 0.00 57 GLY A C 9
ATOM 12984 O O . GLY A 1 57 ? -3.160 -2.819 9.139 1.00 0.00 57 GLY A O 9
ATOM 12988 N N . ILE A 1 58 ? -2.005 -2.878 7.209 1.00 0.00 58 ILE A N 9
ATOM 12989 C CA . ILE A 1 58 ? -0.737 -2.516 7.830 1.00 0.00 58 ILE A CA 9
ATOM 12990 C C . ILE A 1 58 ? -0.712 -1.040 8.209 1.00 0.00 58 ILE A C 9
ATOM 12991 O O . ILE A 1 58 ? -0.442 -0.687 9.357 1.00 0.00 58 ILE A O 9
ATOM 13007 N N . VAL A 1 59 ? -0.998 -0.180 7.236 1.00 0.00 59 VAL A N 9
ATOM 13008 C CA . VAL A 1 59 ? -1.011 1.260 7.468 1.00 0.00 59 VAL A CA 9
ATOM 13009 C C . VAL A 1 59 ? -1.572 1.589 8.847 1.00 0.00 59 VAL A C 9
ATOM 13010 O O . VAL A 1 59 ? -0.933 2.283 9.639 1.00 0.00 59 VAL A O 9
ATOM 13023 N N . CYS A 1 60 ? -2.768 1.086 9.129 1.00 0.00 60 CYS A N 9
ATOM 13024 C CA . CYS A 1 60 ? -3.416 1.327 10.414 1.00 0.00 60 CYS A CA 9
ATOM 13025 C C . CYS A 1 60 ? -2.508 0.910 11.566 1.00 0.00 60 CYS A C 9
ATOM 13026 O O . CYS A 1 60 ? -2.483 1.554 12.616 1.00 0.00 60 CYS A O 9
ATOM 13034 N N . THR A 1 61 ? -1.764 -0.173 11.366 1.00 0.00 61 THR A N 9
ATOM 13035 C CA . THR A 1 61 ? -0.857 -0.677 12.389 1.00 0.00 61 THR A CA 9
ATOM 13036 C C . THR A 1 61 ? 0.172 0.377 12.779 1.00 0.00 61 THR A C 9
ATOM 13037 O O . THR A 1 61 ? 0.694 0.367 13.895 1.00 0.00 61 THR A O 9
ATOM 13048 N N . LEU A 1 62 ? 0.461 1.286 11.855 1.00 0.00 62 LEU A N 9
ATOM 13049 C CA . LEU A 1 62 ? 1.429 2.350 12.103 1.00 0.00 62 LEU A CA 9
ATOM 13050 C C . LEU A 1 62 ? 0.831 3.432 12.996 1.00 0.00 62 LEU A C 9
ATOM 13051 O O . LEU A 1 62 ? 1.238 3.599 14.145 1.00 0.00 62 LEU A O 9
ATOM 13067 N N . ASN A 1 63 ? -0.140 4.165 12.459 1.00 0.00 63 ASN A N 9
ATOM 13068 C CA . ASN A 1 63 ? -0.796 5.231 13.208 1.00 0.00 63 ASN A CA 9
ATOM 13069 C C . ASN A 1 63 ? -2.313 5.075 13.161 1.00 0.00 63 ASN A C 9
ATOM 13070 O O . ASN A 1 63 ? -2.913 5.066 12.087 1.00 0.00 63 ASN A O 9
ATOM 13081 N N . SER A 1 64 ? -2.926 4.953 14.334 1.00 0.00 64 SER A N 9
ATOM 13082 C CA . SER A 1 64 ? -4.372 4.794 14.427 1.00 0.00 64 SER A CA 9
ATOM 13083 C C . SER A 1 64 ? -5.091 5.926 13.700 1.00 0.00 64 SER A C 9
ATOM 13084 O O . SER A 1 64 ? -6.243 5.782 13.291 1.00 0.00 64 SER A O 9
ATOM 13092 N N . GLU A 1 65 ? -4.402 7.052 13.544 1.00 0.00 65 GLU A N 9
ATOM 13093 C CA . GLU A 1 65 ? -4.975 8.210 12.867 1.00 0.00 65 GLU A CA 9
ATOM 13094 C C . GLU A 1 65 ? -5.128 7.945 11.372 1.00 0.00 65 GLU A C 9
ATOM 13095 O O . GLU A 1 65 ? -5.961 8.557 10.705 1.00 0.00 65 GLU A O 9
ATOM 13107 N N . ASN A 1 66 ? -4.315 7.030 10.853 1.00 0.00 66 ASN A N 9
ATOM 13108 C CA . ASN A 1 66 ? -4.358 6.685 9.437 1.00 0.00 66 ASN A CA 9
ATOM 13109 C C . ASN A 1 66 ? -5.704 6.069 9.068 1.00 0.00 66 ASN A C 9
ATOM 13110 O O . ASN A 1 66 ? -6.194 5.167 9.747 1.00 0.00 66 ASN A O 9
ATOM 13121 N N . LYS A 1 67 ? -6.298 6.561 7.986 1.00 0.00 67 LYS A N 9
ATOM 13122 C CA . LYS A 1 67 ? -7.586 6.059 7.523 1.00 0.00 67 LYS A CA 9
ATOM 13123 C C . LYS A 1 67 ? -7.642 6.025 5.999 1.00 0.00 67 LYS A C 9
ATOM 13124 O O . LYS A 1 67 ? -7.721 7.067 5.348 1.00 0.00 67 LYS A O 9
ATOM 13143 N N . VAL A 1 68 ? -7.601 4.822 5.437 1.00 0.00 68 VAL A N 9
ATOM 13144 C CA . VAL A 1 68 ? -7.649 4.653 3.989 1.00 0.00 68 VAL A CA 9
ATOM 13145 C C . VAL A 1 68 ? -8.995 5.098 3.429 1.00 0.00 68 VAL A C 9
ATOM 13146 O O . VAL A 1 68 ? -10.037 4.535 3.765 1.00 0.00 68 VAL A O 9
ATOM 13159 N N . ASP A 1 69 ? -8.966 6.113 2.571 1.00 0.00 69 ASP A N 9
ATOM 13160 C CA . ASP A 1 69 ? -10.184 6.634 1.962 1.00 0.00 69 ASP A CA 9
ATOM 13161 C C . ASP A 1 69 ? -10.052 6.687 0.443 1.00 0.00 69 ASP A C 9
ATOM 13162 O O . ASP A 1 69 ? -8.957 6.875 -0.089 1.00 0.00 69 ASP A O 9
ATOM 13171 N N . LEU A 1 70 ? -11.173 6.520 -0.249 1.00 0.00 70 LEU A N 9
ATOM 13172 C CA . LEU A 1 70 ? -11.183 6.549 -1.708 1.00 0.00 70 LEU A CA 9
ATOM 13173 C C . LEU A 1 70 ? -11.971 7.748 -2.224 1.00 0.00 70 LEU A C 9
ATOM 13174 O O . LEU A 1 70 ? -12.168 7.904 -3.430 1.00 0.00 70 LEU A O 9
ATOM 13190 N N . THR A 1 71 ? -12.420 8.595 -1.303 1.00 0.00 71 THR A N 9
ATOM 13191 C CA . THR A 1 71 ? -13.186 9.781 -1.665 1.00 0.00 71 THR A CA 9
ATOM 13192 C C . THR A 1 71 ? -12.325 11.037 -1.590 1.00 0.00 71 THR A C 9
ATOM 13193 O O . THR A 1 71 ? -12.255 11.811 -2.544 1.00 0.00 71 THR A O 9
ATOM 13204 N N . ASN A 1 72 ? -11.668 11.231 -0.451 1.00 0.00 72 ASN A N 9
ATOM 13205 C CA . ASN A 1 72 ? -10.810 12.394 -0.252 1.00 0.00 72 ASN A CA 9
ATOM 13206 C C . ASN A 1 72 ? -9.453 11.978 0.306 1.00 0.00 72 ASN A C 9
ATOM 13207 O O . ASN A 1 72 ? -9.010 12.458 1.350 1.00 0.00 72 ASN A O 9
ATOM 13218 N N . PRO A 1 73 ? -8.775 11.065 -0.405 1.00 0.00 73 PRO A N 9
ATOM 13219 C CA . PRO A 1 73 ? -7.457 10.566 0.000 1.00 0.00 73 PRO A CA 9
ATOM 13220 C C . PRO A 1 73 ? -6.368 11.625 -0.138 1.00 0.00 73 PRO A C 9
ATOM 13221 O O . PRO A 1 73 ? -6.390 12.432 -1.067 1.00 0.00 73 PRO A O 9
ATOM 13232 N N . GLN A 1 74 ? -5.418 11.614 0.791 1.00 0.00 74 GLN A N 9
ATOM 13233 C CA . GLN A 1 74 ? -4.321 12.575 0.772 1.00 0.00 74 GLN A CA 9
ATOM 13234 C C . GLN A 1 74 ? -3.111 12.005 0.040 1.00 0.00 74 GLN A C 9
ATOM 13235 O O . GLN A 1 74 ? -2.442 12.710 -0.717 1.00 0.00 74 GLN A O 9
ATOM 13249 N N . TYR A 1 75 ? -2.836 10.726 0.269 1.00 0.00 75 TYR A N 9
ATOM 13250 C CA . TYR A 1 75 ? -1.704 10.062 -0.367 1.00 0.00 75 TYR A CA 9
ATOM 13251 C C . TYR A 1 75 ? -2.163 8.840 -1.156 1.00 0.00 75 TYR A C 9
ATOM 13252 O O . TYR A 1 75 ? -2.818 7.947 -0.618 1.00 0.00 75 TYR A O 9
ATOM 13270 N N . THR A 1 76 ? -1.813 8.807 -2.439 1.00 0.00 76 THR A N 9
ATOM 13271 C CA . THR A 1 76 ? -2.189 7.696 -3.305 1.00 0.00 76 THR A CA 9
ATOM 13272 C C . THR A 1 76 ? -1.064 6.671 -3.403 1.00 0.00 76 THR A C 9
ATOM 13273 O O . THR A 1 76 ? -0.028 6.928 -4.015 1.00 0.00 76 THR A O 9
ATOM 13284 N N . VAL A 1 77 ? -1.276 5.507 -2.796 1.00 0.00 77 VAL A N 9
ATOM 13285 C CA . VAL A 1 77 ? -0.281 4.442 -2.817 1.00 0.00 77 VAL A CA 9
ATOM 13286 C C . VAL A 1 77 ? -0.628 3.386 -3.859 1.00 0.00 77 VAL A C 9
ATOM 13287 O O . VAL A 1 77 ? -1.478 2.526 -3.629 1.00 0.00 77 VAL A O 9
ATOM 13300 N N . VAL A 1 78 ? 0.036 3.456 -5.009 1.00 0.00 78 VAL A N 9
ATOM 13301 C CA . VAL A 1 78 ? -0.201 2.505 -6.088 1.00 0.00 78 VAL A CA 9
ATOM 13302 C C . VAL A 1 78 ? 0.828 1.380 -6.065 1.00 0.00 78 VAL A C 9
ATOM 13303 O O . VAL A 1 78 ? 2.009 1.610 -5.803 1.00 0.00 78 VAL A O 9
ATOM 13316 N N . VAL A 1 79 ? 0.372 0.162 -6.340 1.00 0.00 79 VAL A N 9
ATOM 13317 C CA . VAL A 1 79 ? 1.253 -0.999 -6.353 1.00 0.00 79 VAL A CA 9
ATOM 13318 C C . VAL A 1 79 ? 1.358 -1.595 -7.752 1.00 0.00 79 VAL A C 9
ATOM 13319 O O . VAL A 1 79 ? 0.457 -2.300 -8.206 1.00 0.00 79 VAL A O 9
ATOM 13332 N N . GLU A 1 80 ? 2.464 -1.307 -8.431 1.00 0.00 80 GLU A N 9
ATOM 13333 C CA . GLU A 1 80 ? 2.686 -1.814 -9.780 1.00 0.00 80 GLU A CA 9
ATOM 13334 C C . GLU A 1 80 ? 3.526 -3.088 -9.751 1.00 0.00 80 GLU A C 9
ATOM 13335 O O . GLU A 1 80 ? 4.362 -3.272 -8.866 1.00 0.00 80 GLU A O 9
ATOM 13347 N N . ILE A 1 81 ? 3.296 -3.963 -10.724 1.00 0.00 81 ILE A N 9
ATOM 13348 C CA . ILE A 1 81 ? 4.032 -5.218 -10.810 1.00 0.00 81 ILE A CA 9
ATOM 13349 C C . ILE A 1 81 ? 5.088 -5.163 -11.909 1.00 0.00 81 ILE A C 9
ATOM 13350 O O . ILE A 1 81 ? 4.776 -5.306 -13.091 1.00 0.00 81 ILE A O 9
ATOM 13366 N N . ILE A 1 82 ? 6.338 -4.955 -11.510 1.00 0.00 82 ILE A N 9
ATOM 13367 C CA . ILE A 1 82 ? 7.441 -4.884 -12.461 1.00 0.00 82 ILE A CA 9
ATOM 13368 C C . ILE A 1 82 ? 8.503 -5.933 -12.151 1.00 0.00 82 ILE A C 9
ATOM 13369 O O . ILE A 1 82 ? 8.992 -6.024 -11.024 1.00 0.00 82 ILE A O 9
ATOM 13385 N N . LYS A 1 83 ? 8.858 -6.723 -13.158 1.00 0.00 83 LYS A N 9
ATOM 13386 C CA . LYS A 1 83 ? 9.865 -7.765 -12.996 1.00 0.00 83 LYS A CA 9
ATOM 13387 C C . LYS A 1 83 ? 9.456 -8.752 -11.908 1.00 0.00 83 LYS A C 9
ATOM 13388 O O . LYS A 1 83 ? 10.300 -9.268 -11.175 1.00 0.00 83 LYS A O 9
ATOM 13407 N N . ALA A 1 84 ? 8.156 -9.012 -11.810 1.00 0.00 84 ALA A N 9
ATOM 13408 C CA . ALA A 1 84 ? 7.636 -9.941 -10.814 1.00 0.00 84 ALA A CA 9
ATOM 13409 C C . ALA A 1 84 ? 7.937 -9.455 -9.400 1.00 0.00 84 ALA A C 9
ATOM 13410 O O . ALA A 1 84 ? 8.039 -10.251 -8.467 1.00 0.00 84 ALA A O 9
ATOM 13417 N N . VAL A 1 85 ? 8.078 -8.142 -9.248 1.00 0.00 85 VAL A N 9
ATOM 13418 C CA . VAL A 1 85 ? 8.367 -7.549 -7.948 1.00 0.00 85 VAL A CA 9
ATOM 13419 C C . VAL A 1 85 ? 7.359 -6.458 -7.605 1.00 0.00 85 VAL A C 9
ATOM 13420 O O . VAL A 1 85 ? 6.932 -5.698 -8.474 1.00 0.00 85 VAL A O 9
ATOM 13433 N N . CYS A 1 86 ? 6.983 -6.387 -6.333 1.00 0.00 86 CYS A N 9
ATOM 13434 C CA . CYS A 1 86 ? 6.023 -5.389 -5.874 1.00 0.00 86 CYS A CA 9
ATOM 13435 C C . CYS A 1 86 ? 6.654 -4.000 -5.847 1.00 0.00 86 CYS A C 9
ATOM 13436 O O . CYS A 1 86 ? 7.600 -3.752 -5.099 1.00 0.00 86 CYS A O 9
ATOM 13444 N N . CYS A 1 87 ? 6.126 -3.101 -6.670 1.00 0.00 87 CYS A N 9
ATOM 13445 C CA . CYS A 1 87 ? 6.639 -1.737 -6.743 1.00 0.00 87 CYS A CA 9
ATOM 13446 C C . CYS A 1 87 ? 5.615 -0.742 -6.207 1.00 0.00 87 CYS A C 9
ATOM 13447 O O . CYS A 1 87 ? 4.606 -0.463 -6.855 1.00 0.00 87 CYS A O 9
ATOM 13455 N N . LEU A 1 88 ? 5.880 -0.210 -5.019 1.00 0.00 88 LEU A N 9
ATOM 13456 C CA . LEU A 1 88 ? 4.982 0.754 -4.394 1.00 0.00 88 LEU A CA 9
ATOM 13457 C C . LEU A 1 88 ? 5.368 2.181 -4.768 1.00 0.00 88 LEU A C 9
ATOM 13458 O O . LEU A 1 88 ? 6.509 2.598 -4.573 1.00 0.00 88 LEU A O 9
ATOM 13474 N N . SER A 1 89 ? 4.408 2.927 -5.306 1.00 0.00 89 SER A N 9
ATOM 13475 C CA . SER A 1 89 ? 4.648 4.307 -5.710 1.00 0.00 89 SER A CA 9
ATOM 13476 C C . SER A 1 89 ? 3.709 5.259 -4.975 1.00 0.00 89 SER A C 9
ATOM 13477 O O . SER A 1 89 ? 2.487 5.131 -5.056 1.00 0.00 89 SER A O 9
ATOM 13485 N N . VAL A 1 90 ? 4.289 6.216 -4.257 1.00 0.00 90 VAL A N 9
ATOM 13486 C CA . VAL A 1 90 ? 3.506 7.191 -3.507 1.00 0.00 90 VAL A CA 9
ATOM 13487 C C . VAL A 1 90 ? 3.292 8.464 -4.319 1.00 0.00 90 VAL A C 9
ATOM 13488 O O . VAL A 1 90 ? 4.220 8.979 -4.942 1.00 0.00 90 VAL A O 9
ATOM 13501 N N . VAL A 1 91 ? 2.061 8.967 -4.306 1.00 0.00 91 VAL A N 9
ATOM 13502 C CA . VAL A 1 91 ? 1.724 10.181 -5.040 1.00 0.00 91 VAL A CA 9
ATOM 13503 C C . VAL A 1 91 ? 0.875 11.119 -4.189 1.00 0.00 91 VAL A C 9
ATOM 13504 O O . VAL A 1 91 ? -0.276 10.818 -3.874 1.00 0.00 91 VAL A O 9
ATOM 13517 N N . LYS A 1 92 ? 1.451 12.258 -3.821 1.00 0.00 92 LYS A N 9
ATOM 13518 C CA . LYS A 1 92 ? 0.747 13.243 -3.007 1.00 0.00 92 LYS A CA 9
ATOM 13519 C C . LYS A 1 92 ? -0.144 14.127 -3.874 1.00 0.00 92 LYS A C 9
ATOM 13520 O O . LYS A 1 92 ? 0.345 14.908 -4.690 1.00 0.00 92 LYS A O 9
ATOM 13539 N N . SER A 1 93 ? -1.454 14.000 -3.689 1.00 0.00 93 SER A N 9
ATOM 13540 C CA . SER A 1 93 ? -2.414 14.786 -4.456 1.00 0.00 93 SER A CA 9
ATOM 13541 C C . SER A 1 93 ? -3.458 15.414 -3.538 1.00 0.00 93 SER A C 9
ATOM 13542 O O . SER A 1 93 ? -4.069 14.733 -2.715 1.00 0.00 93 SER A O 9
ATOM 13550 N N . GLY A 1 94 ? -3.657 16.721 -3.686 1.00 0.00 94 GLY A N 9
ATOM 13551 C CA . GLY A 1 94 ? -4.627 17.421 -2.864 1.00 0.00 94 GLY A CA 9
ATOM 13552 C C . GLY A 1 94 ? -4.640 18.914 -3.128 1.00 0.00 94 GLY A C 9
ATOM 13553 O O . GLY A 1 94 ? -3.921 19.685 -2.493 1.00 0.00 94 GLY A O 9
ATOM 13557 N N . PRO A 1 95 ? -5.474 19.341 -4.088 1.00 0.00 95 PRO A N 9
ATOM 13558 C CA . PRO A 1 95 ? -5.597 20.754 -4.458 1.00 0.00 95 PRO A CA 9
ATOM 13559 C C . PRO A 1 95 ? -6.271 21.582 -3.369 1.00 0.00 95 PRO A C 9
ATOM 13560 O O . PRO A 1 95 ? -7.466 21.435 -3.114 1.00 0.00 95 PRO A O 9
ATOM 13571 N N . SER A 1 96 ? -5.496 22.452 -2.729 1.00 0.00 96 SER A N 9
ATOM 13572 C CA . SER A 1 96 ? -6.018 23.301 -1.664 1.00 0.00 96 SER A CA 9
ATOM 13573 C C . SER A 1 96 ? -7.428 23.781 -1.994 1.00 0.00 96 SER A C 9
ATOM 13574 O O . SER A 1 96 ? -8.383 23.476 -1.278 1.00 0.00 96 SER A O 9
ATOM 13582 N N . SER A 1 97 ? -7.551 24.534 -3.082 1.00 0.00 97 SER A N 9
ATOM 13583 C CA . SER A 1 97 ? -8.843 25.060 -3.506 1.00 0.00 97 SER A CA 9
ATOM 13584 C C . SER A 1 97 ? -8.788 25.536 -4.954 1.00 0.00 97 SER A C 9
ATOM 13585 O O . SER A 1 97 ? -7.711 25.768 -5.502 1.00 0.00 97 SER A O 9
ATOM 13593 N N . GLY A 1 98 ? -9.958 25.679 -5.569 1.00 0.00 98 GLY A N 9
ATOM 13594 C CA . GLY A 1 98 ? -10.022 26.126 -6.948 1.00 0.00 98 GLY A CA 9
ATOM 13595 C C . GLY A 1 98 ? -9.487 27.532 -7.127 1.00 0.00 98 GLY A C 9
ATOM 13596 O O . GLY A 1 98 ? -8.276 27.736 -7.218 1.00 0.00 98 GLY A O 9
ATOM 13600 N N . GLY A 1 1 ? -7.048 -21.141 4.907 1.00 0.00 1 GLY A N 10
ATOM 13601 C CA . GLY A 1 1 ? -6.857 -19.797 4.394 1.00 0.00 1 GLY A CA 10
ATOM 13602 C C . GLY A 1 1 ? -5.394 -19.404 4.328 1.00 0.00 1 GLY A C 10
ATOM 13603 O O . GLY A 1 1 ? -4.615 -20.008 3.591 1.00 0.00 1 GLY A O 10
ATOM 13607 N N . SER A 1 2 ? -5.021 -18.387 5.098 1.00 0.00 2 SER A N 10
ATOM 13608 C CA . SER A 1 2 ? -3.643 -17.911 5.119 1.00 0.00 2 SER A CA 10
ATOM 13609 C C . SER A 1 2 ? -3.207 -17.573 6.542 1.00 0.00 2 SER A C 10
ATOM 13610 O O . SER A 1 2 ? -3.925 -16.898 7.280 1.00 0.00 2 SER A O 10
ATOM 13618 N N . SER A 1 3 ? -2.024 -18.048 6.920 1.00 0.00 3 SER A N 10
ATOM 13619 C CA . SER A 1 3 ? -1.492 -17.800 8.255 1.00 0.00 3 SER A CA 10
ATOM 13620 C C . SER A 1 3 ? -1.047 -16.349 8.402 1.00 0.00 3 SER A C 10
ATOM 13621 O O . SER A 1 3 ? -1.332 -15.698 9.406 1.00 0.00 3 SER A O 10
ATOM 13629 N N . GLY A 1 4 ? -0.344 -15.847 7.391 1.00 0.00 4 GLY A N 10
ATOM 13630 C CA . GLY A 1 4 ? 0.131 -14.476 7.426 1.00 0.00 4 GLY A CA 10
ATOM 13631 C C . GLY A 1 4 ? 1.630 -14.376 7.222 1.00 0.00 4 GLY A C 10
ATOM 13632 O O . GLY A 1 4 ? 2.092 -13.954 6.162 1.00 0.00 4 GLY A O 10
ATOM 13636 N N . SER A 1 5 ? 2.392 -14.763 8.240 1.00 0.00 5 SER A N 10
ATOM 13637 C CA . SER A 1 5 ? 3.847 -14.710 8.170 1.00 0.00 5 SER A CA 10
ATOM 13638 C C . SER A 1 5 ? 4.389 -15.824 7.279 1.00 0.00 5 SER A C 10
ATOM 13639 O O . SER A 1 5 ? 5.008 -15.563 6.248 1.00 0.00 5 SER A O 10
ATOM 13647 N N . SER A 1 6 ? 4.151 -17.067 7.687 1.00 0.00 6 SER A N 10
ATOM 13648 C CA . SER A 1 6 ? 4.618 -18.222 6.929 1.00 0.00 6 SER A CA 10
ATOM 13649 C C . SER A 1 6 ? 3.632 -18.579 5.820 1.00 0.00 6 SER A C 10
ATOM 13650 O O . SER A 1 6 ? 3.329 -19.750 5.598 1.00 0.00 6 SER A O 10
ATOM 13658 N N . GLY A 1 7 ? 3.134 -17.559 5.128 1.00 0.00 7 GLY A N 10
ATOM 13659 C CA . GLY A 1 7 ? 2.188 -17.785 4.051 1.00 0.00 7 GLY A CA 10
ATOM 13660 C C . GLY A 1 7 ? 2.817 -17.620 2.682 1.00 0.00 7 GLY A C 10
ATOM 13661 O O . GLY A 1 7 ? 3.502 -18.519 2.193 1.00 0.00 7 GLY A O 10
ATOM 13665 N N . LYS A 1 8 ? 2.584 -16.470 2.060 1.00 0.00 8 LYS A N 10
ATOM 13666 C CA . LYS A 1 8 ? 3.132 -16.189 0.738 1.00 0.00 8 LYS A CA 10
ATOM 13667 C C . LYS A 1 8 ? 4.275 -15.182 0.825 1.00 0.00 8 LYS A C 10
ATOM 13668 O O . LYS A 1 8 ? 4.048 -13.973 0.848 1.00 0.00 8 LYS A O 10
ATOM 13687 N N . ALA A 1 9 ? 5.502 -15.690 0.872 1.00 0.00 9 ALA A N 10
ATOM 13688 C CA . ALA A 1 9 ? 6.680 -14.834 0.953 1.00 0.00 9 ALA A CA 10
ATOM 13689 C C . ALA A 1 9 ? 6.514 -13.589 0.088 1.00 0.00 9 ALA A C 10
ATOM 13690 O O . ALA A 1 9 ? 6.772 -12.472 0.536 1.00 0.00 9 ALA A O 10
ATOM 13697 N N . PHE A 1 10 ? 6.084 -13.790 -1.153 1.00 0.00 10 PHE A N 10
ATOM 13698 C CA . PHE A 1 10 ? 5.886 -12.683 -2.082 1.00 0.00 10 PHE A CA 10
ATOM 13699 C C . PHE A 1 10 ? 5.320 -11.463 -1.361 1.00 0.00 10 PHE A C 10
ATOM 13700 O O . PHE A 1 10 ? 5.755 -10.334 -1.592 1.00 0.00 10 PHE A O 10
ATOM 13717 N N . LEU A 1 11 ? 4.347 -11.698 -0.488 1.00 0.00 11 LEU A N 10
ATOM 13718 C CA . LEU A 1 11 ? 3.719 -10.619 0.267 1.00 0.00 11 LEU A CA 10
ATOM 13719 C C . LEU A 1 11 ? 4.596 -10.194 1.440 1.00 0.00 11 LEU A C 10
ATOM 13720 O O . LEU A 1 11 ? 4.916 -9.016 1.592 1.00 0.00 11 LEU A O 10
ATOM 13736 N N . GLU A 1 12 ? 4.982 -11.162 2.265 1.00 0.00 12 GLU A N 10
ATOM 13737 C CA . GLU A 1 12 ? 5.824 -10.887 3.424 1.00 0.00 12 GLU A CA 10
ATOM 13738 C C . GLU A 1 12 ? 6.816 -9.767 3.122 1.00 0.00 12 GLU A C 10
ATOM 13739 O O . GLU A 1 12 ? 6.760 -8.694 3.723 1.00 0.00 12 GLU A O 10
ATOM 13751 N N . ASP A 1 13 ? 7.724 -10.026 2.187 1.00 0.00 13 ASP A N 10
ATOM 13752 C CA . ASP A 1 13 ? 8.729 -9.041 1.804 1.00 0.00 13 ASP A CA 10
ATOM 13753 C C . ASP A 1 13 ? 8.094 -7.670 1.595 1.00 0.00 13 ASP A C 10
ATOM 13754 O O . ASP A 1 13 ? 8.575 -6.666 2.119 1.00 0.00 13 ASP A O 10
ATOM 13763 N N . MET A 1 14 ? 7.012 -7.636 0.823 1.00 0.00 14 MET A N 10
ATOM 13764 C CA . MET A 1 14 ? 6.312 -6.388 0.545 1.00 0.00 14 MET A CA 10
ATOM 13765 C C . MET A 1 14 ? 5.845 -5.726 1.837 1.00 0.00 14 MET A C 10
ATOM 13766 O O . MET A 1 14 ? 6.117 -4.550 2.078 1.00 0.00 14 MET A O 10
ATOM 13780 N N . LYS A 1 15 ? 5.140 -6.489 2.666 1.00 0.00 15 LYS A N 10
ATOM 13781 C CA . LYS A 1 15 ? 4.635 -5.978 3.935 1.00 0.00 15 LYS A CA 10
ATOM 13782 C C . LYS A 1 15 ? 5.759 -5.353 4.755 1.00 0.00 15 LYS A C 10
ATOM 13783 O O . LYS A 1 15 ? 5.636 -4.230 5.243 1.00 0.00 15 LYS A O 10
ATOM 13802 N N . LYS A 1 16 ? 6.856 -6.088 4.903 1.00 0.00 16 LYS A N 10
ATOM 13803 C CA . LYS A 1 16 ? 8.004 -5.606 5.662 1.00 0.00 16 LYS A CA 10
ATOM 13804 C C . LYS A 1 16 ? 8.501 -4.273 5.110 1.00 0.00 16 LYS A C 10
ATOM 13805 O O . LYS A 1 16 ? 8.750 -3.333 5.864 1.00 0.00 16 LYS A O 10
ATOM 13824 N N . TYR A 1 17 ? 8.640 -4.200 3.792 1.00 0.00 17 TYR A N 10
ATOM 13825 C CA . TYR A 1 17 ? 9.107 -2.982 3.139 1.00 0.00 17 TYR A CA 10
ATOM 13826 C C . TYR A 1 17 ? 8.038 -1.895 3.185 1.00 0.00 17 TYR A C 10
ATOM 13827 O O . TYR A 1 17 ? 8.190 -0.888 3.875 1.00 0.00 17 TYR A O 10
ATOM 13845 N N . ALA A 1 18 ? 6.955 -2.108 2.445 1.00 0.00 18 ALA A N 10
ATOM 13846 C CA . ALA A 1 18 ? 5.858 -1.149 2.402 1.00 0.00 18 ALA A CA 10
ATOM 13847 C C . ALA A 1 18 ? 5.675 -0.463 3.751 1.00 0.00 18 ALA A C 10
ATOM 13848 O O . ALA A 1 18 ? 5.334 0.717 3.816 1.00 0.00 18 ALA A O 10
ATOM 13855 N N . GLU A 1 19 ? 5.904 -1.211 4.826 1.00 0.00 19 GLU A N 10
ATOM 13856 C CA . GLU A 1 19 ? 5.763 -0.674 6.174 1.00 0.00 19 GLU A CA 10
ATOM 13857 C C . GLU A 1 19 ? 6.884 0.313 6.487 1.00 0.00 19 GLU A C 10
ATOM 13858 O O . GLU A 1 19 ? 6.658 1.520 6.576 1.00 0.00 19 GLU A O 10
ATOM 13870 N N . THR A 1 20 ? 8.095 -0.210 6.654 1.00 0.00 20 THR A N 10
ATOM 13871 C CA . THR A 1 20 ? 9.252 0.623 6.958 1.00 0.00 20 THR A CA 10
ATOM 13872 C C . THR A 1 20 ? 9.462 1.686 5.886 1.00 0.00 20 THR A C 10
ATOM 13873 O O . THR A 1 20 ? 10.246 2.617 6.066 1.00 0.00 20 THR A O 10
ATOM 13884 N N . PHE A 1 21 ? 8.756 1.540 4.769 1.00 0.00 21 PHE A N 10
ATOM 13885 C CA . PHE A 1 21 ? 8.866 2.488 3.667 1.00 0.00 21 PHE A CA 10
ATOM 13886 C C . PHE A 1 21 ? 7.796 3.571 3.771 1.00 0.00 21 PHE A C 10
ATOM 13887 O O . PHE A 1 21 ? 8.074 4.755 3.580 1.00 0.00 21 PHE A O 10
ATOM 13904 N N . LEU A 1 22 ? 6.571 3.156 4.076 1.00 0.00 22 LEU A N 10
ATOM 13905 C CA . LEU A 1 22 ? 5.457 4.089 4.206 1.00 0.00 22 LEU A CA 10
ATOM 13906 C C . LEU A 1 22 ? 5.362 4.629 5.630 1.00 0.00 22 LEU A C 10
ATOM 13907 O O . LEU A 1 22 ? 4.509 5.461 5.932 1.00 0.00 22 LEU A O 10
ATOM 13923 N N . GLU A 1 23 ? 6.247 4.149 6.499 1.00 0.00 23 GLU A N 10
ATOM 13924 C CA . GLU A 1 23 ? 6.263 4.585 7.890 1.00 0.00 23 GLU A CA 10
ATOM 13925 C C . GLU A 1 23 ? 6.132 6.102 7.987 1.00 0.00 23 GLU A C 10
ATOM 13926 O O . GLU A 1 23 ? 5.225 6.633 8.629 1.00 0.00 23 GLU A O 10
ATOM 13938 N N . PRO A 1 24 ? 7.060 6.818 7.334 1.00 0.00 24 PRO A N 10
ATOM 13939 C CA . PRO A 1 24 ? 7.070 8.284 7.331 1.00 0.00 24 PRO A CA 10
ATOM 13940 C C . PRO A 1 24 ? 5.913 8.870 6.530 1.00 0.00 24 PRO A C 10
ATOM 13941 O O . PRO A 1 24 ? 5.700 10.083 6.526 1.00 0.00 24 PRO A O 10
ATOM 13952 N N . TRP A 1 25 ? 5.169 8.003 5.853 1.00 0.00 25 TRP A N 10
ATOM 13953 C CA . TRP A 1 25 ? 4.032 8.436 5.048 1.00 0.00 25 TRP A CA 10
ATOM 13954 C C . TRP A 1 25 ? 2.716 8.115 5.748 1.00 0.00 25 TRP A C 10
ATOM 13955 O O . TRP A 1 25 ? 1.688 8.733 5.472 1.00 0.00 25 TRP A O 10
ATOM 13976 N N . PHE A 1 26 ? 2.755 7.144 6.654 1.00 0.00 26 PHE A N 10
ATOM 13977 C CA . PHE A 1 26 ? 1.564 6.740 7.393 1.00 0.00 26 PHE A CA 10
ATOM 13978 C C . PHE A 1 26 ? 1.835 6.721 8.894 1.00 0.00 26 PHE A C 10
ATOM 13979 O O . PHE A 1 26 ? 1.011 7.167 9.692 1.00 0.00 26 PHE A O 10
ATOM 13996 N N . LYS A 1 27 ? 2.998 6.200 9.272 1.00 0.00 27 LYS A N 10
ATOM 13997 C CA . LYS A 1 27 ? 3.381 6.122 10.677 1.00 0.00 27 LYS A CA 10
ATOM 13998 C C . LYS A 1 27 ? 3.822 7.486 11.197 1.00 0.00 27 LYS A C 10
ATOM 13999 O O . LYS A 1 27 ? 4.584 8.195 10.540 1.00 0.00 27 LYS A O 10
ATOM 14018 N N . ALA A 1 28 ? 3.339 7.847 12.382 1.00 0.00 28 ALA A N 10
ATOM 14019 C CA . ALA A 1 28 ? 3.687 9.125 12.991 1.00 0.00 28 ALA A CA 10
ATOM 14020 C C . ALA A 1 28 ? 5.170 9.432 12.815 1.00 0.00 28 ALA A C 10
ATOM 14021 O O . ALA A 1 28 ? 5.991 8.541 12.598 1.00 0.00 28 ALA A O 10
ATOM 14028 N N . PRO A 1 29 ? 5.523 10.723 12.908 1.00 0.00 29 PRO A N 10
ATOM 14029 C CA . PRO A 1 29 ? 4.553 11.792 13.165 1.00 0.00 29 PRO A CA 10
ATOM 14030 C C . PRO A 1 29 ? 3.625 12.030 11.979 1.00 0.00 29 PRO A C 10
ATOM 14031 O O . PRO A 1 29 ? 2.723 12.863 12.043 1.00 0.00 29 PRO A O 10
ATOM 14042 N N . ASN A 1 30 ? 3.853 11.292 10.897 1.00 0.00 30 ASN A N 10
ATOM 14043 C CA . ASN A 1 30 ? 3.036 11.423 9.696 1.00 0.00 30 ASN A CA 10
ATOM 14044 C C . ASN A 1 30 ? 1.739 10.632 9.831 1.00 0.00 30 ASN A C 10
ATOM 14045 O O . ASN A 1 30 ? 1.687 9.616 10.524 1.00 0.00 30 ASN A O 10
ATOM 14056 N N . LYS A 1 31 ? 0.692 11.105 9.164 1.00 0.00 31 LYS A N 10
ATOM 14057 C CA . LYS A 1 31 ? -0.606 10.443 9.206 1.00 0.00 31 LYS A CA 10
ATOM 14058 C C . LYS A 1 31 ? -1.572 11.074 8.209 1.00 0.00 31 LYS A C 10
ATOM 14059 O O . LYS A 1 31 ? -1.273 12.106 7.608 1.00 0.00 31 LYS A O 10
ATOM 14078 N N . GLY A 1 32 ? -2.733 10.449 8.038 1.00 0.00 32 GLY A N 10
ATOM 14079 C CA . GLY A 1 32 ? -3.726 10.965 7.114 1.00 0.00 32 GLY A CA 10
ATOM 14080 C C . GLY A 1 32 ? -4.441 9.864 6.357 1.00 0.00 32 GLY A C 10
ATOM 14081 O O . GLY A 1 32 ? -4.460 8.711 6.792 1.00 0.00 32 GLY A O 10
ATOM 14085 N N . THR A 1 33 ? -5.034 10.217 5.221 1.00 0.00 33 THR A N 10
ATOM 14086 C CA . THR A 1 33 ? -5.757 9.251 4.403 1.00 0.00 33 THR A CA 10
ATOM 14087 C C . THR A 1 33 ? -4.948 8.857 3.173 1.00 0.00 33 THR A C 10
ATOM 14088 O O . THR A 1 33 ? -3.913 9.457 2.880 1.00 0.00 33 THR A O 10
ATOM 14099 N N . PHE A 1 34 ? -5.425 7.846 2.455 1.00 0.00 34 PHE A N 10
ATOM 14100 C CA . PHE A 1 34 ? -4.745 7.372 1.256 1.00 0.00 34 PHE A CA 10
ATOM 14101 C C . PHE A 1 34 ? -5.655 6.458 0.440 1.00 0.00 34 PHE A C 10
ATOM 14102 O O . PHE A 1 34 ? -6.742 6.090 0.885 1.00 0.00 34 PHE A O 10
ATOM 14119 N N . GLN A 1 35 ? -5.202 6.097 -0.757 1.00 0.00 35 GLN A N 10
ATOM 14120 C CA . GLN A 1 35 ? -5.976 5.228 -1.635 1.00 0.00 35 GLN A CA 10
ATOM 14121 C C . GLN A 1 35 ? -5.076 4.203 -2.317 1.00 0.00 35 GLN A C 10
ATOM 14122 O O . GLN A 1 35 ? -4.208 4.559 -3.115 1.00 0.00 35 GLN A O 10
ATOM 14136 N N . ILE A 1 36 ? -5.288 2.931 -1.998 1.00 0.00 36 ILE A N 10
ATOM 14137 C CA . ILE A 1 36 ? -4.497 1.855 -2.580 1.00 0.00 36 ILE A CA 10
ATOM 14138 C C . ILE A 1 36 ? -5.090 1.392 -3.907 1.00 0.00 36 ILE A C 10
ATOM 14139 O O . ILE A 1 36 ? -6.309 1.333 -4.067 1.00 0.00 36 ILE A O 10
ATOM 14155 N N . VAL A 1 37 ? -4.219 1.064 -4.856 1.00 0.00 37 VAL A N 10
ATOM 14156 C CA . VAL A 1 37 ? -4.656 0.603 -6.168 1.00 0.00 37 VAL A CA 10
ATOM 14157 C C . VAL A 1 37 ? -3.713 -0.461 -6.719 1.00 0.00 37 VAL A C 10
ATOM 14158 O O . VAL A 1 37 ? -2.496 -0.275 -6.742 1.00 0.00 37 VAL A O 10
ATOM 14171 N N . TYR A 1 38 ? -4.282 -1.576 -7.162 1.00 0.00 38 TYR A N 10
ATOM 14172 C CA . TYR A 1 38 ? -3.492 -2.671 -7.712 1.00 0.00 38 TYR A CA 10
ATOM 14173 C C . TYR A 1 38 ? -3.370 -2.548 -9.228 1.00 0.00 38 TYR A C 10
ATOM 14174 O O . TYR A 1 38 ? -4.352 -2.691 -9.956 1.00 0.00 38 TYR A O 10
ATOM 14192 N N . LYS A 1 39 ? -2.156 -2.281 -9.697 1.00 0.00 39 LYS A N 10
ATOM 14193 C CA . LYS A 1 39 ? -1.901 -2.140 -11.125 1.00 0.00 39 LYS A CA 10
ATOM 14194 C C . LYS A 1 39 ? -0.994 -3.258 -11.630 1.00 0.00 39 LYS A C 10
ATOM 14195 O O . LYS A 1 39 ? 0.142 -3.399 -11.178 1.00 0.00 39 LYS A O 10
ATOM 14214 N N . SER A 1 40 ? -1.503 -4.048 -12.569 1.00 0.00 40 SER A N 10
ATOM 14215 C CA . SER A 1 40 ? -0.740 -5.155 -13.133 1.00 0.00 40 SER A CA 10
ATOM 14216 C C . SER A 1 40 ? -0.590 -4.998 -14.644 1.00 0.00 40 SER A C 10
ATOM 14217 O O . SER A 1 40 ? -1.555 -4.693 -15.345 1.00 0.00 40 SER A O 10
ATOM 14225 N N . ARG A 1 41 ? 0.626 -5.208 -15.137 1.00 0.00 41 ARG A N 10
ATOM 14226 C CA . ARG A 1 41 ? 0.903 -5.089 -16.563 1.00 0.00 41 ARG A CA 10
ATOM 14227 C C . ARG A 1 41 ? 1.282 -6.443 -17.158 1.00 0.00 41 ARG A C 10
ATOM 14228 O O . ARG A 1 41 ? 0.804 -6.817 -18.228 1.00 0.00 41 ARG A O 10
ATOM 14249 N N . ASN A 1 42 ? 2.144 -7.171 -16.456 1.00 0.00 42 ASN A N 10
ATOM 14250 C CA . ASN A 1 42 ? 2.588 -8.482 -16.916 1.00 0.00 42 ASN A CA 10
ATOM 14251 C C . ASN A 1 42 ? 1.471 -9.513 -16.781 1.00 0.00 42 ASN A C 10
ATOM 14252 O O . ASN A 1 42 ? 1.024 -10.091 -17.771 1.00 0.00 42 ASN A O 10
ATOM 14263 N N . ASN A 1 43 ? 1.026 -9.737 -15.549 1.00 0.00 43 ASN A N 10
ATOM 14264 C CA . ASN A 1 43 ? -0.039 -10.697 -15.285 1.00 0.00 43 ASN A CA 10
ATOM 14265 C C . ASN A 1 43 ? -0.518 -10.594 -13.840 1.00 0.00 43 ASN A C 10
ATOM 14266 O O . ASN A 1 43 ? 0.280 -10.408 -12.922 1.00 0.00 43 ASN A O 10
ATOM 14277 N N . SER A 1 44 ? -1.828 -10.717 -13.646 1.00 0.00 44 SER A N 10
ATOM 14278 C CA . SER A 1 44 ? -2.414 -10.634 -12.314 1.00 0.00 44 SER A CA 10
ATOM 14279 C C . SER A 1 44 ? -2.686 -12.027 -11.752 1.00 0.00 44 SER A C 10
ATOM 14280 O O . SER A 1 44 ? -3.811 -12.523 -11.810 1.00 0.00 44 SER A O 10
ATOM 14288 N N . HIS A 1 45 ? -1.646 -12.652 -11.209 1.00 0.00 45 HIS A N 10
ATOM 14289 C CA . HIS A 1 45 ? -1.771 -13.987 -10.636 1.00 0.00 45 HIS A CA 10
ATOM 14290 C C . HIS A 1 45 ? -2.226 -13.914 -9.182 1.00 0.00 45 HIS A C 10
ATOM 14291 O O . HIS A 1 45 ? -3.206 -14.550 -8.794 1.00 0.00 45 HIS A O 10
ATOM 14305 N N . VAL A 1 46 ? -1.506 -13.135 -8.380 1.00 0.00 46 VAL A N 10
ATOM 14306 C CA . VAL A 1 46 ? -1.835 -12.979 -6.969 1.00 0.00 46 VAL A CA 10
ATOM 14307 C C . VAL A 1 46 ? -3.113 -12.167 -6.789 1.00 0.00 46 VAL A C 10
ATOM 14308 O O . VAL A 1 46 ? -3.274 -11.104 -7.388 1.00 0.00 46 VAL A O 10
ATOM 14321 N N . ASN A 1 47 ? -4.019 -12.675 -5.960 1.00 0.00 47 ASN A N 10
ATOM 14322 C CA . ASN A 1 47 ? -5.284 -11.996 -5.701 1.00 0.00 47 ASN A CA 10
ATOM 14323 C C . ASN A 1 47 ? -5.046 -10.566 -5.225 1.00 0.00 47 ASN A C 10
ATOM 14324 O O . ASN A 1 47 ? -4.670 -10.337 -4.076 1.00 0.00 47 ASN A O 10
ATOM 14335 N N . ARG A 1 48 ? -5.269 -9.607 -6.118 1.00 0.00 48 ARG A N 10
ATOM 14336 C CA . ARG A 1 48 ? -5.079 -8.199 -5.791 1.00 0.00 48 ARG A CA 10
ATOM 14337 C C . ARG A 1 48 ? -5.657 -7.878 -4.415 1.00 0.00 48 ARG A C 10
ATOM 14338 O O . ARG A 1 48 ? -5.022 -7.199 -3.609 1.00 0.00 48 ARG A O 10
ATOM 14359 N N . GLU A 1 49 ? -6.864 -8.371 -4.156 1.00 0.00 49 GLU A N 10
ATOM 14360 C CA . GLU A 1 49 ? -7.527 -8.135 -2.879 1.00 0.00 49 GLU A CA 10
ATOM 14361 C C . GLU A 1 49 ? -6.552 -8.314 -1.719 1.00 0.00 49 GLU A C 10
ATOM 14362 O O . GLU A 1 49 ? -6.401 -7.427 -0.880 1.00 0.00 49 GLU A O 10
ATOM 14374 N N . GLU A 1 50 ? -5.895 -9.469 -1.679 1.00 0.00 50 GLU A N 10
ATOM 14375 C CA . GLU A 1 50 ? -4.936 -9.765 -0.621 1.00 0.00 50 GLU A CA 10
ATOM 14376 C C . GLU A 1 50 ? -3.904 -8.648 -0.493 1.00 0.00 50 GLU A C 10
ATOM 14377 O O . GLU A 1 50 ? -3.569 -8.222 0.612 1.00 0.00 50 GLU A O 10
ATOM 14389 N N . VAL A 1 51 ? -3.405 -8.178 -1.632 1.00 0.00 51 VAL A N 10
ATOM 14390 C CA . VAL A 1 51 ? -2.412 -7.110 -1.649 1.00 0.00 51 VAL A CA 10
ATOM 14391 C C . VAL A 1 51 ? -3.008 -5.799 -1.149 1.00 0.00 51 VAL A C 10
ATOM 14392 O O . VAL A 1 51 ? -2.568 -5.252 -0.137 1.00 0.00 51 VAL A O 10
ATOM 14405 N N . ILE A 1 52 ? -4.010 -5.300 -1.864 1.00 0.00 52 ILE A N 10
ATOM 14406 C CA . ILE A 1 52 ? -4.667 -4.053 -1.492 1.00 0.00 52 ILE A CA 10
ATOM 14407 C C . ILE A 1 52 ? -5.175 -4.107 -0.055 1.00 0.00 52 ILE A C 10
ATOM 14408 O O . ILE A 1 52 ? -4.749 -3.324 0.794 1.00 0.00 52 ILE A O 10
ATOM 14424 N N . ARG A 1 53 ? -6.086 -5.038 0.211 1.00 0.00 53 ARG A N 10
ATOM 14425 C CA . ARG A 1 53 ? -6.651 -5.194 1.545 1.00 0.00 53 ARG A CA 10
ATOM 14426 C C . ARG A 1 53 ? -5.554 -5.177 2.606 1.00 0.00 53 ARG A C 10
ATOM 14427 O O . ARG A 1 53 ? -5.564 -4.340 3.509 1.00 0.00 53 ARG A O 10
ATOM 14448 N N . GLU A 1 54 ? -4.610 -6.105 2.489 1.00 0.00 54 GLU A N 10
ATOM 14449 C CA . GLU A 1 54 ? -3.507 -6.196 3.439 1.00 0.00 54 GLU A CA 10
ATOM 14450 C C . GLU A 1 54 ? -2.790 -4.856 3.570 1.00 0.00 54 GLU A C 10
ATOM 14451 O O . GLU A 1 54 ? -2.791 -4.240 4.637 1.00 0.00 54 GLU A O 10
ATOM 14463 N N . LEU A 1 55 ? -2.177 -4.411 2.478 1.00 0.00 55 LEU A N 10
ATOM 14464 C CA . LEU A 1 55 ? -1.455 -3.143 2.470 1.00 0.00 55 LEU A CA 10
ATOM 14465 C C . LEU A 1 55 ? -2.134 -2.123 3.378 1.00 0.00 55 LEU A C 10
ATOM 14466 O O . LEU A 1 55 ? -1.468 -1.367 4.085 1.00 0.00 55 LEU A O 10
ATOM 14482 N N . ALA A 1 56 ? -3.463 -2.109 3.354 1.00 0.00 56 ALA A N 10
ATOM 14483 C CA . ALA A 1 56 ? -4.232 -1.185 4.178 1.00 0.00 56 ALA A CA 10
ATOM 14484 C C . ALA A 1 56 ? -4.166 -1.577 5.650 1.00 0.00 56 ALA A C 10
ATOM 14485 O O . ALA A 1 56 ? -3.861 -0.752 6.510 1.00 0.00 56 ALA A O 10
ATOM 14492 N N . GLY A 1 57 ? -4.455 -2.844 5.934 1.00 0.00 57 GLY A N 10
ATOM 14493 C CA . GLY A 1 57 ? -4.424 -3.323 7.304 1.00 0.00 57 GLY A CA 10
ATOM 14494 C C . GLY A 1 57 ? -3.145 -2.940 8.023 1.00 0.00 57 GLY A C 10
ATOM 14495 O O . GLY A 1 57 ? -3.142 -2.757 9.241 1.00 0.00 57 GLY A O 10
ATOM 14499 N N . ILE A 1 58 ? -2.058 -2.819 7.269 1.00 0.00 58 ILE A N 10
ATOM 14500 C CA . ILE A 1 58 ? -0.768 -2.456 7.843 1.00 0.00 58 ILE A CA 10
ATOM 14501 C C . ILE A 1 58 ? -0.707 -0.965 8.158 1.00 0.00 58 ILE A C 10
ATOM 14502 O O . ILE A 1 58 ? -0.332 -0.567 9.261 1.00 0.00 58 ILE A O 10
ATOM 14518 N N . VAL A 1 59 ? -1.080 -0.143 7.182 1.00 0.00 59 VAL A N 10
ATOM 14519 C CA . VAL A 1 59 ? -1.070 1.304 7.356 1.00 0.00 59 VAL A CA 10
ATOM 14520 C C . VAL A 1 59 ? -1.675 1.701 8.698 1.00 0.00 59 VAL A C 10
ATOM 14521 O O . VAL A 1 59 ? -1.075 2.459 9.461 1.00 0.00 59 VAL A O 10
ATOM 14534 N N . CYS A 1 60 ? -2.865 1.182 8.980 1.00 0.00 60 CYS A N 10
ATOM 14535 C CA . CYS A 1 60 ? -3.552 1.482 10.232 1.00 0.00 60 CYS A CA 10
ATOM 14536 C C . CYS A 1 60 ? -2.716 1.043 11.430 1.00 0.00 60 CYS A C 10
ATOM 14537 O O . CYS A 1 60 ? -2.728 1.687 12.479 1.00 0.00 60 CYS A O 10
ATOM 14545 N N . THR A 1 61 ? -1.992 -0.060 11.267 1.00 0.00 61 THR A N 10
ATOM 14546 C CA . THR A 1 61 ? -1.152 -0.587 12.335 1.00 0.00 61 THR A CA 10
ATOM 14547 C C . THR A 1 61 ? -0.101 0.431 12.762 1.00 0.00 61 THR A C 10
ATOM 14548 O O . THR A 1 61 ? 0.310 0.465 13.922 1.00 0.00 61 THR A O 10
ATOM 14559 N N . LEU A 1 62 ? 0.332 1.258 11.817 1.00 0.00 62 LEU A N 10
ATOM 14560 C CA . LEU A 1 62 ? 1.336 2.279 12.095 1.00 0.00 62 LEU A CA 10
ATOM 14561 C C . LEU A 1 62 ? 0.766 3.374 12.991 1.00 0.00 62 LEU A C 10
ATOM 14562 O O . LEU A 1 62 ? 1.166 3.516 14.146 1.00 0.00 62 LEU A O 10
ATOM 14578 N N . ASN A 1 63 ? -0.172 4.145 12.451 1.00 0.00 63 ASN A N 10
ATOM 14579 C CA . ASN A 1 63 ? -0.798 5.227 13.202 1.00 0.00 63 ASN A CA 10
ATOM 14580 C C . ASN A 1 63 ? -2.319 5.116 13.149 1.00 0.00 63 ASN A C 10
ATOM 14581 O O . ASN A 1 63 ? -2.918 5.152 12.074 1.00 0.00 63 ASN A O 10
ATOM 14592 N N . SER A 1 64 ? -2.938 4.980 14.317 1.00 0.00 64 SER A N 10
ATOM 14593 C CA . SER A 1 64 ? -4.389 4.861 14.405 1.00 0.00 64 SER A CA 10
ATOM 14594 C C . SER A 1 64 ? -5.073 6.027 13.698 1.00 0.00 64 SER A C 10
ATOM 14595 O O . SER A 1 64 ? -6.228 5.924 13.285 1.00 0.00 64 SER A O 10
ATOM 14603 N N . GLU A 1 65 ? -4.352 7.135 13.565 1.00 0.00 65 GLU A N 10
ATOM 14604 C CA . GLU A 1 65 ? -4.890 8.322 12.909 1.00 0.00 65 GLU A CA 10
ATOM 14605 C C . GLU A 1 65 ? -5.064 8.084 11.412 1.00 0.00 65 GLU A C 10
ATOM 14606 O O . GLU A 1 65 ? -5.884 8.731 10.762 1.00 0.00 65 GLU A O 10
ATOM 14618 N N . ASN A 1 66 ? -4.286 7.151 10.872 1.00 0.00 66 ASN A N 10
ATOM 14619 C CA . ASN A 1 66 ? -4.353 6.829 9.452 1.00 0.00 66 ASN A CA 10
ATOM 14620 C C . ASN A 1 66 ? -5.705 6.218 9.095 1.00 0.00 66 ASN A C 10
ATOM 14621 O O . ASN A 1 66 ? -6.225 5.368 9.819 1.00 0.00 66 ASN A O 10
ATOM 14632 N N . LYS A 1 67 ? -6.270 6.656 7.975 1.00 0.00 67 LYS A N 10
ATOM 14633 C CA . LYS A 1 67 ? -7.560 6.153 7.520 1.00 0.00 67 LYS A CA 10
ATOM 14634 C C . LYS A 1 67 ? -7.629 6.130 5.997 1.00 0.00 67 LYS A C 10
ATOM 14635 O O . LYS A 1 67 ? -7.747 7.174 5.355 1.00 0.00 67 LYS A O 10
ATOM 14654 N N . VAL A 1 68 ? -7.556 4.933 5.423 1.00 0.00 68 VAL A N 10
ATOM 14655 C CA . VAL A 1 68 ? -7.612 4.775 3.975 1.00 0.00 68 VAL A CA 10
ATOM 14656 C C . VAL A 1 68 ? -8.947 5.261 3.421 1.00 0.00 68 VAL A C 10
ATOM 14657 O O . VAL A 1 68 ? -10.006 4.756 3.792 1.00 0.00 68 VAL A O 10
ATOM 14670 N N . ASP A 1 69 ? -8.887 6.245 2.530 1.00 0.00 69 ASP A N 10
ATOM 14671 C CA . ASP A 1 69 ? -10.091 6.799 1.922 1.00 0.00 69 ASP A CA 10
ATOM 14672 C C . ASP A 1 69 ? -9.971 6.823 0.401 1.00 0.00 69 ASP A C 10
ATOM 14673 O O . ASP A 1 69 ? -8.882 7.007 -0.143 1.00 0.00 69 ASP A O 10
ATOM 14682 N N . LEU A 1 70 ? -11.097 6.635 -0.279 1.00 0.00 70 LEU A N 10
ATOM 14683 C CA . LEU A 1 70 ? -11.118 6.634 -1.737 1.00 0.00 70 LEU A CA 10
ATOM 14684 C C . LEU A 1 70 ? -11.813 7.881 -2.273 1.00 0.00 70 LEU A C 10
ATOM 14685 O O . LEU A 1 70 ? -12.008 8.028 -3.480 1.00 0.00 70 LEU A O 10
ATOM 14701 N N . THR A 1 71 ? -12.185 8.781 -1.367 1.00 0.00 71 THR A N 10
ATOM 14702 C CA . THR A 1 71 ? -12.858 10.016 -1.748 1.00 0.00 71 THR A CA 10
ATOM 14703 C C . THR A 1 71 ? -11.916 11.210 -1.644 1.00 0.00 71 THR A C 10
ATOM 14704 O O . THR A 1 71 ? -11.720 11.944 -2.612 1.00 0.00 71 THR A O 10
ATOM 14715 N N . ASN A 1 72 ? -11.333 11.398 -0.465 1.00 0.00 72 ASN A N 10
ATOM 14716 C CA . ASN A 1 72 ? -10.410 12.503 -0.235 1.00 0.00 72 ASN A CA 10
ATOM 14717 C C . ASN A 1 72 ? -9.078 11.996 0.308 1.00 0.00 72 ASN A C 10
ATOM 14718 O O . ASN A 1 72 ? -8.620 12.402 1.377 1.00 0.00 72 ASN A O 10
ATOM 14729 N N . PRO A 1 73 ? -8.440 11.087 -0.444 1.00 0.00 73 PRO A N 10
ATOM 14730 C CA . PRO A 1 73 ? -7.150 10.506 -0.058 1.00 0.00 73 PRO A CA 10
ATOM 14731 C C . PRO A 1 73 ? -6.011 11.516 -0.138 1.00 0.00 73 PRO A C 10
ATOM 14732 O O . PRO A 1 73 ? -5.918 12.284 -1.095 1.00 0.00 73 PRO A O 10
ATOM 14743 N N . GLN A 1 74 ? -5.148 11.509 0.872 1.00 0.00 74 GLN A N 10
ATOM 14744 C CA . GLN A 1 74 ? -4.015 12.426 0.915 1.00 0.00 74 GLN A CA 10
ATOM 14745 C C . GLN A 1 74 ? -2.789 11.808 0.253 1.00 0.00 74 GLN A C 10
ATOM 14746 O O . GLN A 1 74 ? -1.901 12.519 -0.219 1.00 0.00 74 GLN A O 10
ATOM 14760 N N . TYR A 1 75 ? -2.746 10.481 0.220 1.00 0.00 75 TYR A N 10
ATOM 14761 C CA . TYR A 1 75 ? -1.627 9.767 -0.383 1.00 0.00 75 TYR A CA 10
ATOM 14762 C C . TYR A 1 75 ? -2.120 8.596 -1.228 1.00 0.00 75 TYR A C 10
ATOM 14763 O O . TYR A 1 75 ? -2.903 7.766 -0.766 1.00 0.00 75 TYR A O 10
ATOM 14781 N N . THR A 1 76 ? -1.654 8.536 -2.472 1.00 0.00 76 THR A N 10
ATOM 14782 C CA . THR A 1 76 ? -2.046 7.470 -3.385 1.00 0.00 76 THR A CA 10
ATOM 14783 C C . THR A 1 76 ? -0.964 6.400 -3.477 1.00 0.00 76 THR A C 10
ATOM 14784 O O . THR A 1 76 ? 0.050 6.585 -4.149 1.00 0.00 76 THR A O 10
ATOM 14795 N N . VAL A 1 77 ? -1.187 5.279 -2.797 1.00 0.00 77 VAL A N 10
ATOM 14796 C CA . VAL A 1 77 ? -0.231 4.178 -2.804 1.00 0.00 77 VAL A CA 10
ATOM 14797 C C . VAL A 1 77 ? -0.609 3.128 -3.843 1.00 0.00 77 VAL A C 10
ATOM 14798 O O . VAL A 1 77 ? -1.490 2.300 -3.612 1.00 0.00 77 VAL A O 10
ATOM 14811 N N . VAL A 1 78 ? 0.063 3.169 -4.989 1.00 0.00 78 VAL A N 10
ATOM 14812 C CA . VAL A 1 78 ? -0.202 2.220 -6.064 1.00 0.00 78 VAL A CA 10
ATOM 14813 C C . VAL A 1 78 ? 0.871 1.138 -6.118 1.00 0.00 78 VAL A C 10
ATOM 14814 O O . VAL A 1 78 ? 2.037 1.388 -5.811 1.00 0.00 78 VAL A O 10
ATOM 14827 N N . VAL A 1 79 ? 0.469 -0.067 -6.510 1.00 0.00 79 VAL A N 10
ATOM 14828 C CA . VAL A 1 79 ? 1.396 -1.188 -6.607 1.00 0.00 79 VAL A CA 10
ATOM 14829 C C . VAL A 1 79 ? 1.472 -1.718 -8.034 1.00 0.00 79 VAL A C 10
ATOM 14830 O O . VAL A 1 79 ? 0.587 -2.444 -8.484 1.00 0.00 79 VAL A O 10
ATOM 14843 N N . GLU A 1 80 ? 2.536 -1.349 -8.741 1.00 0.00 80 GLU A N 10
ATOM 14844 C CA . GLU A 1 80 ? 2.727 -1.788 -10.118 1.00 0.00 80 GLU A CA 10
ATOM 14845 C C . GLU A 1 80 ? 3.580 -3.052 -10.174 1.00 0.00 80 GLU A C 10
ATOM 14846 O O . GLU A 1 80 ? 4.516 -3.216 -9.391 1.00 0.00 80 GLU A O 10
ATOM 14858 N N . ILE A 1 81 ? 3.248 -3.942 -11.103 1.00 0.00 81 ILE A N 10
ATOM 14859 C CA . ILE A 1 81 ? 3.984 -5.190 -11.261 1.00 0.00 81 ILE A CA 10
ATOM 14860 C C . ILE A 1 81 ? 4.830 -5.173 -12.530 1.00 0.00 81 ILE A C 10
ATOM 14861 O O . ILE A 1 81 ? 4.302 -5.225 -13.641 1.00 0.00 81 ILE A O 10
ATOM 14877 N N . ILE A 1 82 ? 6.145 -5.102 -12.356 1.00 0.00 82 ILE A N 10
ATOM 14878 C CA . ILE A 1 82 ? 7.065 -5.081 -13.487 1.00 0.00 82 ILE A CA 10
ATOM 14879 C C . ILE A 1 82 ? 8.075 -6.220 -13.395 1.00 0.00 82 ILE A C 10
ATOM 14880 O O . ILE A 1 82 ? 9.084 -6.115 -12.698 1.00 0.00 82 ILE A O 10
ATOM 14896 N N . LYS A 1 83 ? 7.798 -7.308 -14.105 1.00 0.00 83 LYS A N 10
ATOM 14897 C CA . LYS A 1 83 ? 8.683 -8.467 -14.108 1.00 0.00 83 LYS A CA 10
ATOM 14898 C C . LYS A 1 83 ? 8.697 -9.143 -12.741 1.00 0.00 83 LYS A C 10
ATOM 14899 O O . LYS A 1 83 ? 9.758 -9.466 -12.209 1.00 0.00 83 LYS A O 10
ATOM 14918 N N . ALA A 1 84 ? 7.511 -9.357 -12.179 1.00 0.00 84 ALA A N 10
ATOM 14919 C CA . ALA A 1 84 ? 7.388 -9.998 -10.876 1.00 0.00 84 ALA A CA 10
ATOM 14920 C C . ALA A 1 84 ? 8.049 -9.161 -9.787 1.00 0.00 84 ALA A C 10
ATOM 14921 O O . ALA A 1 84 ? 8.770 -9.686 -8.938 1.00 0.00 84 ALA A O 10
ATOM 14928 N N . VAL A 1 85 ? 7.800 -7.856 -9.817 1.00 0.00 85 VAL A N 10
ATOM 14929 C CA . VAL A 1 85 ? 8.371 -6.945 -8.832 1.00 0.00 85 VAL A CA 10
ATOM 14930 C C . VAL A 1 85 ? 7.317 -5.984 -8.296 1.00 0.00 85 VAL A C 10
ATOM 14931 O O . VAL A 1 85 ? 6.486 -5.475 -9.049 1.00 0.00 85 VAL A O 10
ATOM 14944 N N . CYS A 1 86 ? 7.357 -5.738 -6.991 1.00 0.00 86 CYS A N 10
ATOM 14945 C CA . CYS A 1 86 ? 6.404 -4.837 -6.353 1.00 0.00 86 CYS A CA 10
ATOM 14946 C C . CYS A 1 86 ? 6.909 -3.398 -6.389 1.00 0.00 86 CYS A C 10
ATOM 14947 O O . CYS A 1 86 ? 7.899 -3.061 -5.740 1.00 0.00 86 CYS A O 10
ATOM 14955 N N . CYS A 1 87 ? 6.222 -2.555 -7.152 1.00 0.00 87 CYS A N 10
ATOM 14956 C CA . CYS A 1 87 ? 6.603 -1.152 -7.275 1.00 0.00 87 CYS A CA 10
ATOM 14957 C C . CYS A 1 87 ? 5.597 -0.252 -6.566 1.00 0.00 87 CYS A C 10
ATOM 14958 O O . CYS A 1 87 ? 4.526 0.043 -7.100 1.00 0.00 87 CYS A O 10
ATOM 14966 N N . LEU A 1 88 ? 5.945 0.181 -5.359 1.00 0.00 88 LEU A N 10
ATOM 14967 C CA . LEU A 1 88 ? 5.072 1.047 -4.574 1.00 0.00 88 LEU A CA 10
ATOM 14968 C C . LEU A 1 88 ? 5.349 2.516 -4.876 1.00 0.00 88 LEU A C 10
ATOM 14969 O O . LEU A 1 88 ? 6.456 3.008 -4.657 1.00 0.00 88 LEU A O 10
ATOM 14985 N N . SER A 1 89 ? 4.334 3.213 -5.378 1.00 0.00 89 SER A N 10
ATOM 14986 C CA . SER A 1 89 ? 4.468 4.626 -5.711 1.00 0.00 89 SER A CA 10
ATOM 14987 C C . SER A 1 89 ? 3.502 5.473 -4.888 1.00 0.00 89 SER A C 10
ATOM 14988 O O . SER A 1 89 ? 2.285 5.309 -4.975 1.00 0.00 89 SER A O 10
ATOM 14996 N N . VAL A 1 90 ? 4.054 6.379 -4.087 1.00 0.00 90 VAL A N 10
ATOM 14997 C CA . VAL A 1 90 ? 3.242 7.252 -3.248 1.00 0.00 90 VAL A CA 10
ATOM 14998 C C . VAL A 1 90 ? 3.178 8.663 -3.823 1.00 0.00 90 VAL A C 10
ATOM 14999 O O . VAL A 1 90 ? 4.206 9.304 -4.039 1.00 0.00 90 VAL A O 10
ATOM 15012 N N . VAL A 1 91 ? 1.962 9.140 -4.070 1.00 0.00 91 VAL A N 10
ATOM 15013 C CA . VAL A 1 91 ? 1.763 10.476 -4.619 1.00 0.00 91 VAL A CA 10
ATOM 15014 C C . VAL A 1 91 ? 0.879 11.319 -3.707 1.00 0.00 91 VAL A C 10
ATOM 15015 O O . VAL A 1 91 ? -0.162 10.861 -3.235 1.00 0.00 91 VAL A O 10
ATOM 15028 N N . LYS A 1 92 ? 1.299 12.555 -3.462 1.00 0.00 92 LYS A N 10
ATOM 15029 C CA . LYS A 1 92 ? 0.546 13.465 -2.607 1.00 0.00 92 LYS A CA 10
ATOM 15030 C C . LYS A 1 92 ? -0.323 14.401 -3.442 1.00 0.00 92 LYS A C 10
ATOM 15031 O O . LYS A 1 92 ? 0.184 15.287 -4.129 1.00 0.00 92 LYS A O 10
ATOM 15050 N N . SER A 1 93 ? -1.635 14.199 -3.375 1.00 0.00 93 SER A N 10
ATOM 15051 C CA . SER A 1 93 ? -2.575 15.023 -4.126 1.00 0.00 93 SER A CA 10
ATOM 15052 C C . SER A 1 93 ? -3.563 15.711 -3.190 1.00 0.00 93 SER A C 10
ATOM 15053 O O . SER A 1 93 ? -4.293 16.615 -3.594 1.00 0.00 93 SER A O 10
ATOM 15061 N N . GLY A 1 94 ? -3.580 15.276 -1.933 1.00 0.00 94 GLY A N 10
ATOM 15062 C CA . GLY A 1 94 ? -4.482 15.860 -0.958 1.00 0.00 94 GLY A CA 10
ATOM 15063 C C . GLY A 1 94 ? -4.290 17.357 -0.815 1.00 0.00 94 GLY A C 10
ATOM 15064 O O . GLY A 1 94 ? -5.206 18.146 -1.049 1.00 0.00 94 GLY A O 10
ATOM 15068 N N . PRO A 1 95 ? -3.076 17.767 -0.420 1.00 0.00 95 PRO A N 10
ATOM 15069 C CA . PRO A 1 95 ? -2.740 19.182 -0.236 1.00 0.00 95 PRO A CA 10
ATOM 15070 C C . PRO A 1 95 ? -2.673 19.938 -1.558 1.00 0.00 95 PRO A C 10
ATOM 15071 O O . PRO A 1 95 ? -2.351 21.126 -1.589 1.00 0.00 95 PRO A O 10
ATOM 15082 N N . SER A 1 96 ? -2.979 19.243 -2.649 1.00 0.00 96 SER A N 10
ATOM 15083 C CA . SER A 1 96 ? -2.950 19.849 -3.975 1.00 0.00 96 SER A CA 10
ATOM 15084 C C . SER A 1 96 ? -3.379 21.312 -3.913 1.00 0.00 96 SER A C 10
ATOM 15085 O O . SER A 1 96 ? -2.669 22.199 -4.386 1.00 0.00 96 SER A O 10
ATOM 15093 N N . SER A 1 97 ? -4.546 21.555 -3.326 1.00 0.00 97 SER A N 10
ATOM 15094 C CA . SER A 1 97 ? -5.073 22.910 -3.205 1.00 0.00 97 SER A CA 10
ATOM 15095 C C . SER A 1 97 ? -6.081 23.000 -2.063 1.00 0.00 97 SER A C 10
ATOM 15096 O O . SER A 1 97 ? -7.139 22.372 -2.102 1.00 0.00 97 SER A O 10
ATOM 15104 N N . GLY A 1 98 ? -5.745 23.788 -1.046 1.00 0.00 98 GLY A N 10
ATOM 15105 C CA . GLY A 1 98 ? -6.630 23.947 0.093 1.00 0.00 98 GLY A CA 10
ATOM 15106 C C . GLY A 1 98 ? -5.931 23.683 1.412 1.00 0.00 98 GLY A C 10
ATOM 15107 O O . GLY A 1 98 ? -6.163 24.384 2.396 1.00 0.00 98 GLY A O 10
ATOM 15111 N N . GLY A 1 1 ? -15.286 -13.668 -1.474 1.00 0.00 1 GLY A N 11
ATOM 15112 C CA . GLY A 1 1 ? -14.633 -14.795 -0.835 1.00 0.00 1 GLY A CA 11
ATOM 15113 C C . GLY A 1 1 ? -13.882 -15.666 -1.822 1.00 0.00 1 GLY A C 11
ATOM 15114 O O . GLY A 1 1 ? -14.456 -16.581 -2.415 1.00 0.00 1 GLY A O 11
ATOM 15118 N N . SER A 1 2 ? -12.596 -15.382 -2.002 1.00 0.00 2 SER A N 11
ATOM 15119 C CA . SER A 1 2 ? -11.767 -16.143 -2.929 1.00 0.00 2 SER A CA 11
ATOM 15120 C C . SER A 1 2 ? -10.924 -17.173 -2.183 1.00 0.00 2 SER A C 11
ATOM 15121 O O . SER A 1 2 ? -9.914 -16.835 -1.566 1.00 0.00 2 SER A O 11
ATOM 15129 N N . SER A 1 3 ? -11.347 -18.432 -2.246 1.00 0.00 3 SER A N 11
ATOM 15130 C CA . SER A 1 3 ? -10.633 -19.512 -1.574 1.00 0.00 3 SER A CA 11
ATOM 15131 C C . SER A 1 3 ? -9.127 -19.378 -1.779 1.00 0.00 3 SER A C 11
ATOM 15132 O O . SER A 1 3 ? -8.661 -19.109 -2.885 1.00 0.00 3 SER A O 11
ATOM 15140 N N . GLY A 1 4 ? -8.371 -19.569 -0.702 1.00 0.00 4 GLY A N 11
ATOM 15141 C CA . GLY A 1 4 ? -6.925 -19.465 -0.783 1.00 0.00 4 GLY A CA 11
ATOM 15142 C C . GLY A 1 4 ? -6.252 -19.696 0.555 1.00 0.00 4 GLY A C 11
ATOM 15143 O O . GLY A 1 4 ? -6.773 -20.418 1.404 1.00 0.00 4 GLY A O 11
ATOM 15147 N N . SER A 1 5 ? -5.088 -19.081 0.744 1.00 0.00 5 SER A N 11
ATOM 15148 C CA . SER A 1 5 ? -4.339 -19.227 1.986 1.00 0.00 5 SER A CA 11
ATOM 15149 C C . SER A 1 5 ? -3.397 -18.045 2.194 1.00 0.00 5 SER A C 11
ATOM 15150 O O . SER A 1 5 ? -2.960 -17.408 1.236 1.00 0.00 5 SER A O 11
ATOM 15158 N N . SER A 1 6 ? -3.088 -17.757 3.455 1.00 0.00 6 SER A N 11
ATOM 15159 C CA . SER A 1 6 ? -2.202 -16.650 3.791 1.00 0.00 6 SER A CA 11
ATOM 15160 C C . SER A 1 6 ? -0.749 -17.113 3.840 1.00 0.00 6 SER A C 11
ATOM 15161 O O . SER A 1 6 ? -0.466 -18.280 4.105 1.00 0.00 6 SER A O 11
ATOM 15169 N N . GLY A 1 7 ? 0.170 -16.187 3.581 1.00 0.00 7 GLY A N 11
ATOM 15170 C CA . GLY A 1 7 ? 1.583 -16.518 3.599 1.00 0.00 7 GLY A CA 11
ATOM 15171 C C . GLY A 1 7 ? 2.162 -16.667 2.206 1.00 0.00 7 GLY A C 11
ATOM 15172 O O . GLY A 1 7 ? 1.904 -17.657 1.521 1.00 0.00 7 GLY A O 11
ATOM 15176 N N . LYS A 1 8 ? 2.946 -15.681 1.784 1.00 0.00 8 LYS A N 11
ATOM 15177 C CA . LYS A 1 8 ? 3.563 -15.705 0.464 1.00 0.00 8 LYS A CA 11
ATOM 15178 C C . LYS A 1 8 ? 4.830 -14.855 0.440 1.00 0.00 8 LYS A C 11
ATOM 15179 O O . LYS A 1 8 ? 4.777 -13.641 0.631 1.00 0.00 8 LYS A O 11
ATOM 15198 N N . ALA A 1 9 ? 5.966 -15.502 0.202 1.00 0.00 9 ALA A N 11
ATOM 15199 C CA . ALA A 1 9 ? 7.245 -14.805 0.149 1.00 0.00 9 ALA A CA 11
ATOM 15200 C C . ALA A 1 9 ? 7.114 -13.471 -0.579 1.00 0.00 9 ALA A C 11
ATOM 15201 O O . ALA A 1 9 ? 7.750 -12.485 -0.207 1.00 0.00 9 ALA A O 11
ATOM 15208 N N . PHE A 1 10 ? 6.285 -13.448 -1.617 1.00 0.00 10 PHE A N 11
ATOM 15209 C CA . PHE A 1 10 ? 6.072 -12.236 -2.399 1.00 0.00 10 PHE A CA 11
ATOM 15210 C C . PHE A 1 10 ? 5.397 -11.158 -1.556 1.00 0.00 10 PHE A C 11
ATOM 15211 O O . PHE A 1 10 ? 5.778 -9.987 -1.604 1.00 0.00 10 PHE A O 11
ATOM 15228 N N . LEU A 1 11 ? 4.392 -11.560 -0.786 1.00 0.00 11 LEU A N 11
ATOM 15229 C CA . LEU A 1 11 ? 3.662 -10.630 0.067 1.00 0.00 11 LEU A CA 11
ATOM 15230 C C . LEU A 1 11 ? 4.460 -10.304 1.326 1.00 0.00 11 LEU A C 11
ATOM 15231 O O . LEU A 1 11 ? 4.810 -9.150 1.569 1.00 0.00 11 LEU A O 11
ATOM 15247 N N . GLU A 1 12 ? 4.745 -11.331 2.121 1.00 0.00 12 GLU A N 11
ATOM 15248 C CA . GLU A 1 12 ? 5.504 -11.153 3.354 1.00 0.00 12 GLU A CA 11
ATOM 15249 C C . GLU A 1 12 ? 6.604 -10.112 3.171 1.00 0.00 12 GLU A C 11
ATOM 15250 O O . GLU A 1 12 ? 6.931 -9.369 4.097 1.00 0.00 12 GLU A O 11
ATOM 15262 N N . ASP A 1 13 ? 7.172 -10.065 1.971 1.00 0.00 13 ASP A N 11
ATOM 15263 C CA . ASP A 1 13 ? 8.235 -9.115 1.664 1.00 0.00 13 ASP A CA 11
ATOM 15264 C C . ASP A 1 13 ? 7.699 -7.687 1.643 1.00 0.00 13 ASP A C 11
ATOM 15265 O O . ASP A 1 13 ? 8.146 -6.835 2.410 1.00 0.00 13 ASP A O 11
ATOM 15274 N N . MET A 1 14 ? 6.740 -7.434 0.759 1.00 0.00 14 MET A N 11
ATOM 15275 C CA . MET A 1 14 ? 6.143 -6.109 0.638 1.00 0.00 14 MET A CA 11
ATOM 15276 C C . MET A 1 14 ? 5.679 -5.595 1.997 1.00 0.00 14 MET A C 11
ATOM 15277 O O . MET A 1 14 ? 5.990 -4.469 2.386 1.00 0.00 14 MET A O 11
ATOM 15291 N N . LYS A 1 15 ? 4.934 -6.428 2.716 1.00 0.00 15 LYS A N 11
ATOM 15292 C CA . LYS A 1 15 ? 4.427 -6.059 4.033 1.00 0.00 15 LYS A CA 11
ATOM 15293 C C . LYS A 1 15 ? 5.510 -5.372 4.859 1.00 0.00 15 LYS A C 11
ATOM 15294 O O . LYS A 1 15 ? 5.306 -4.275 5.379 1.00 0.00 15 LYS A O 11
ATOM 15313 N N . LYS A 1 16 ? 6.662 -6.024 4.975 1.00 0.00 16 LYS A N 11
ATOM 15314 C CA . LYS A 1 16 ? 7.778 -5.475 5.736 1.00 0.00 16 LYS A CA 11
ATOM 15315 C C . LYS A 1 16 ? 8.222 -4.134 5.161 1.00 0.00 16 LYS A C 11
ATOM 15316 O O . LYS A 1 16 ? 8.168 -3.108 5.839 1.00 0.00 16 LYS A O 11
ATOM 15335 N N . TYR A 1 17 ? 8.658 -4.149 3.906 1.00 0.00 17 TYR A N 11
ATOM 15336 C CA . TYR A 1 17 ? 9.112 -2.934 3.240 1.00 0.00 17 TYR A CA 11
ATOM 15337 C C . TYR A 1 17 ? 8.042 -1.848 3.301 1.00 0.00 17 TYR A C 11
ATOM 15338 O O . TYR A 1 17 ? 8.209 -0.834 3.978 1.00 0.00 17 TYR A O 11
ATOM 15356 N N . ALA A 1 18 ? 6.943 -2.069 2.587 1.00 0.00 18 ALA A N 11
ATOM 15357 C CA . ALA A 1 18 ? 5.844 -1.111 2.561 1.00 0.00 18 ALA A CA 11
ATOM 15358 C C . ALA A 1 18 ? 5.668 -0.440 3.919 1.00 0.00 18 ALA A C 11
ATOM 15359 O O . ALA A 1 18 ? 5.292 0.729 3.999 1.00 0.00 18 ALA A O 11
ATOM 15366 N N . GLU A 1 19 ? 5.943 -1.187 4.984 1.00 0.00 19 GLU A N 11
ATOM 15367 C CA . GLU A 1 19 ? 5.813 -0.663 6.338 1.00 0.00 19 GLU A CA 11
ATOM 15368 C C . GLU A 1 19 ? 6.922 0.340 6.642 1.00 0.00 19 GLU A C 11
ATOM 15369 O O . GLU A 1 19 ? 6.678 1.542 6.743 1.00 0.00 19 GLU A O 11
ATOM 15381 N N . THR A 1 20 ? 8.144 -0.164 6.788 1.00 0.00 20 THR A N 11
ATOM 15382 C CA . THR A 1 20 ? 9.291 0.685 7.083 1.00 0.00 20 THR A CA 11
ATOM 15383 C C . THR A 1 20 ? 9.495 1.731 5.992 1.00 0.00 20 THR A C 11
ATOM 15384 O O . THR A 1 20 ? 10.280 2.666 6.153 1.00 0.00 20 THR A O 11
ATOM 15395 N N . PHE A 1 21 ? 8.783 1.567 4.882 1.00 0.00 21 PHE A N 11
ATOM 15396 C CA . PHE A 1 21 ? 8.887 2.498 3.764 1.00 0.00 21 PHE A CA 11
ATOM 15397 C C . PHE A 1 21 ? 7.819 3.584 3.859 1.00 0.00 21 PHE A C 11
ATOM 15398 O O . PHE A 1 21 ? 8.096 4.764 3.638 1.00 0.00 21 PHE A O 11
ATOM 15415 N N . LEU A 1 22 ? 6.598 3.177 4.189 1.00 0.00 22 LEU A N 11
ATOM 15416 C CA . LEU A 1 22 ? 5.487 4.115 4.314 1.00 0.00 22 LEU A CA 11
ATOM 15417 C C . LEU A 1 22 ? 5.403 4.673 5.731 1.00 0.00 22 LEU A C 11
ATOM 15418 O O . LEU A 1 22 ? 4.567 5.528 6.022 1.00 0.00 22 LEU A O 11
ATOM 15434 N N . GLU A 1 23 ? 6.275 4.184 6.607 1.00 0.00 23 GLU A N 11
ATOM 15435 C CA . GLU A 1 23 ? 6.298 4.636 7.993 1.00 0.00 23 GLU A CA 11
ATOM 15436 C C . GLU A 1 23 ? 6.184 6.156 8.072 1.00 0.00 23 GLU A C 11
ATOM 15437 O O . GLU A 1 23 ? 5.269 6.704 8.688 1.00 0.00 23 GLU A O 11
ATOM 15449 N N . PRO A 1 24 ? 7.135 6.854 7.435 1.00 0.00 24 PRO A N 11
ATOM 15450 C CA . PRO A 1 24 ? 7.164 8.320 7.418 1.00 0.00 24 PRO A CA 11
ATOM 15451 C C . PRO A 1 24 ? 6.032 8.912 6.584 1.00 0.00 24 PRO A C 11
ATOM 15452 O O . PRO A 1 24 ? 5.838 10.127 6.559 1.00 0.00 24 PRO A O 11
ATOM 15463 N N . TRP A 1 25 ? 5.289 8.046 5.904 1.00 0.00 25 TRP A N 11
ATOM 15464 C CA . TRP A 1 25 ? 4.176 8.485 5.069 1.00 0.00 25 TRP A CA 11
ATOM 15465 C C . TRP A 1 25 ? 2.841 8.169 5.733 1.00 0.00 25 TRP A C 11
ATOM 15466 O O . TRP A 1 25 ? 1.814 8.759 5.396 1.00 0.00 25 TRP A O 11
ATOM 15487 N N . PHE A 1 26 ? 2.861 7.235 6.679 1.00 0.00 26 PHE A N 11
ATOM 15488 C CA . PHE A 1 26 ? 1.650 6.841 7.389 1.00 0.00 26 PHE A CA 11
ATOM 15489 C C . PHE A 1 26 ? 1.887 6.820 8.897 1.00 0.00 26 PHE A C 11
ATOM 15490 O O . PHE A 1 26 ? 1.049 7.278 9.675 1.00 0.00 26 PHE A O 11
ATOM 15507 N N . LYS A 1 27 ? 3.033 6.286 9.302 1.00 0.00 27 LYS A N 11
ATOM 15508 C CA . LYS A 1 27 ? 3.383 6.204 10.715 1.00 0.00 27 LYS A CA 11
ATOM 15509 C C . LYS A 1 27 ? 3.816 7.566 11.248 1.00 0.00 27 LYS A C 11
ATOM 15510 O O . LYS A 1 27 ? 4.581 8.281 10.601 1.00 0.00 27 LYS A O 11
ATOM 15529 N N . ALA A 1 28 ? 3.323 7.919 12.431 1.00 0.00 28 ALA A N 11
ATOM 15530 C CA . ALA A 1 28 ? 3.663 9.193 13.051 1.00 0.00 28 ALA A CA 11
ATOM 15531 C C . ALA A 1 28 ? 5.145 9.510 12.880 1.00 0.00 28 ALA A C 11
ATOM 15532 O O . ALA A 1 28 ? 5.974 8.623 12.677 1.00 0.00 28 ALA A O 11
ATOM 15539 N N . PRO A 1 29 ? 5.487 10.804 12.962 1.00 0.00 29 PRO A N 11
ATOM 15540 C CA . PRO A 1 29 ? 4.509 11.868 13.203 1.00 0.00 29 PRO A CA 11
ATOM 15541 C C . PRO A 1 29 ? 3.586 12.088 12.009 1.00 0.00 29 PRO A C 11
ATOM 15542 O O . PRO A 1 29 ? 2.678 12.917 12.059 1.00 0.00 29 PRO A O 11
ATOM 15553 N N . ASN A 1 30 ? 3.824 11.339 10.937 1.00 0.00 30 ASN A N 11
ATOM 15554 C CA . ASN A 1 30 ? 3.013 11.452 9.730 1.00 0.00 30 ASN A CA 11
ATOM 15555 C C . ASN A 1 30 ? 1.714 10.666 9.872 1.00 0.00 30 ASN A C 11
ATOM 15556 O O . ASN A 1 30 ? 1.664 9.645 10.559 1.00 0.00 30 ASN A O 11
ATOM 15567 N N . LYS A 1 31 ? 0.663 11.147 9.216 1.00 0.00 31 LYS A N 11
ATOM 15568 C CA . LYS A 1 31 ? -0.637 10.489 9.266 1.00 0.00 31 LYS A CA 11
ATOM 15569 C C . LYS A 1 31 ? -1.624 11.163 8.318 1.00 0.00 31 LYS A C 11
ATOM 15570 O O . LYS A 1 31 ? -1.406 12.291 7.878 1.00 0.00 31 LYS A O 11
ATOM 15589 N N . GLY A 1 32 ? -2.711 10.463 8.008 1.00 0.00 32 GLY A N 11
ATOM 15590 C CA . GLY A 1 32 ? -3.716 11.010 7.114 1.00 0.00 32 GLY A CA 11
ATOM 15591 C C . GLY A 1 32 ? -4.457 9.933 6.346 1.00 0.00 32 GLY A C 11
ATOM 15592 O O . GLY A 1 32 ? -4.522 8.783 6.781 1.00 0.00 32 GLY A O 11
ATOM 15596 N N . THR A 1 33 ? -5.019 10.306 5.201 1.00 0.00 33 THR A N 11
ATOM 15597 C CA . THR A 1 33 ? -5.762 9.365 4.372 1.00 0.00 33 THR A CA 11
ATOM 15598 C C . THR A 1 33 ? -4.952 8.953 3.148 1.00 0.00 33 THR A C 11
ATOM 15599 O O . THR A 1 33 ? -3.902 9.529 2.863 1.00 0.00 33 THR A O 11
ATOM 15610 N N . PHE A 1 34 ? -5.447 7.952 2.427 1.00 0.00 34 PHE A N 11
ATOM 15611 C CA . PHE A 1 34 ? -4.768 7.463 1.232 1.00 0.00 34 PHE A CA 11
ATOM 15612 C C . PHE A 1 34 ? -5.682 6.544 0.426 1.00 0.00 34 PHE A C 11
ATOM 15613 O O . PHE A 1 34 ? -6.735 6.125 0.905 1.00 0.00 34 PHE A O 11
ATOM 15630 N N . GLN A 1 35 ? -5.270 6.237 -0.800 1.00 0.00 35 GLN A N 11
ATOM 15631 C CA . GLN A 1 35 ? -6.051 5.370 -1.673 1.00 0.00 35 GLN A CA 11
ATOM 15632 C C . GLN A 1 35 ? -5.157 4.348 -2.368 1.00 0.00 35 GLN A C 11
ATOM 15633 O O . GLN A 1 35 ? -4.318 4.705 -3.196 1.00 0.00 35 GLN A O 11
ATOM 15647 N N . ILE A 1 36 ? -5.342 3.078 -2.026 1.00 0.00 36 ILE A N 11
ATOM 15648 C CA . ILE A 1 36 ? -4.552 2.005 -2.618 1.00 0.00 36 ILE A CA 11
ATOM 15649 C C . ILE A 1 36 ? -5.144 1.557 -3.950 1.00 0.00 36 ILE A C 11
ATOM 15650 O O . ILE A 1 36 ? -6.361 1.562 -4.133 1.00 0.00 36 ILE A O 11
ATOM 15666 N N . VAL A 1 37 ? -4.274 1.168 -4.877 1.00 0.00 37 VAL A N 11
ATOM 15667 C CA . VAL A 1 37 ? -4.711 0.713 -6.191 1.00 0.00 37 VAL A CA 11
ATOM 15668 C C . VAL A 1 37 ? -3.772 -0.354 -6.744 1.00 0.00 37 VAL A C 11
ATOM 15669 O O . VAL A 1 37 ? -2.564 -0.140 -6.846 1.00 0.00 37 VAL A O 11
ATOM 15682 N N . TYR A 1 38 ? -4.335 -1.503 -7.099 1.00 0.00 38 TYR A N 11
ATOM 15683 C CA . TYR A 1 38 ? -3.548 -2.605 -7.640 1.00 0.00 38 TYR A CA 11
ATOM 15684 C C . TYR A 1 38 ? -3.543 -2.573 -9.165 1.00 0.00 38 TYR A C 11
ATOM 15685 O O . TYR A 1 38 ? -4.523 -2.945 -9.810 1.00 0.00 38 TYR A O 11
ATOM 15703 N N . LYS A 1 39 ? -2.429 -2.127 -9.737 1.00 0.00 39 LYS A N 11
ATOM 15704 C CA . LYS A 1 39 ? -2.292 -2.047 -11.186 1.00 0.00 39 LYS A CA 11
ATOM 15705 C C . LYS A 1 39 ? -1.228 -3.020 -11.686 1.00 0.00 39 LYS A C 11
ATOM 15706 O O . LYS A 1 39 ? -0.106 -3.040 -11.181 1.00 0.00 39 LYS A O 11
ATOM 15725 N N . SER A 1 40 ? -1.589 -3.823 -12.682 1.00 0.00 40 SER A N 11
ATOM 15726 C CA . SER A 1 40 ? -0.666 -4.800 -13.248 1.00 0.00 40 SER A CA 11
ATOM 15727 C C . SER A 1 40 ? -0.806 -4.864 -14.766 1.00 0.00 40 SER A C 11
ATOM 15728 O O . SER A 1 40 ? -1.793 -4.389 -15.329 1.00 0.00 40 SER A O 11
ATOM 15736 N N . ARG A 1 41 ? 0.187 -5.454 -15.422 1.00 0.00 41 ARG A N 11
ATOM 15737 C CA . ARG A 1 41 ? 0.176 -5.579 -16.874 1.00 0.00 41 ARG A CA 11
ATOM 15738 C C . ARG A 1 41 ? -0.337 -6.953 -17.297 1.00 0.00 41 ARG A C 11
ATOM 15739 O O . ARG A 1 41 ? -1.146 -7.068 -18.216 1.00 0.00 41 ARG A O 11
ATOM 15760 N N . ASN A 1 42 ? 0.141 -7.992 -16.620 1.00 0.00 42 ASN A N 11
ATOM 15761 C CA . ASN A 1 42 ? -0.269 -9.358 -16.926 1.00 0.00 42 ASN A CA 11
ATOM 15762 C C . ASN A 1 42 ? -1.658 -9.648 -16.366 1.00 0.00 42 ASN A C 11
ATOM 15763 O O . ASN A 1 42 ? -2.262 -8.801 -15.708 1.00 0.00 42 ASN A O 11
ATOM 15774 N N . ASN A 1 43 ? -2.158 -10.850 -16.631 1.00 0.00 43 ASN A N 11
ATOM 15775 C CA . ASN A 1 43 ? -3.476 -11.252 -16.154 1.00 0.00 43 ASN A CA 11
ATOM 15776 C C . ASN A 1 43 ? -3.358 -12.212 -14.974 1.00 0.00 43 ASN A C 11
ATOM 15777 O O . ASN A 1 43 ? -3.814 -11.913 -13.870 1.00 0.00 43 ASN A O 11
ATOM 15788 N N . SER A 1 44 ? -2.742 -13.365 -15.215 1.00 0.00 44 SER A N 11
ATOM 15789 C CA . SER A 1 44 ? -2.566 -14.370 -14.173 1.00 0.00 44 SER A CA 11
ATOM 15790 C C . SER A 1 44 ? -1.299 -14.100 -13.366 1.00 0.00 44 SER A C 11
ATOM 15791 O O . SER A 1 44 ? -0.188 -14.365 -13.825 1.00 0.00 44 SER A O 11
ATOM 15799 N N . HIS A 1 45 ? -1.476 -13.570 -12.159 1.00 0.00 45 HIS A N 11
ATOM 15800 C CA . HIS A 1 45 ? -0.348 -13.264 -11.286 1.00 0.00 45 HIS A CA 11
ATOM 15801 C C . HIS A 1 45 ? -0.778 -13.262 -9.823 1.00 0.00 45 HIS A C 11
ATOM 15802 O O . HIS A 1 45 ? -1.945 -13.497 -9.508 1.00 0.00 45 HIS A O 11
ATOM 15816 N N . VAL A 1 46 ? 0.172 -12.997 -8.932 1.00 0.00 46 VAL A N 11
ATOM 15817 C CA . VAL A 1 46 ? -0.109 -12.964 -7.501 1.00 0.00 46 VAL A CA 11
ATOM 15818 C C . VAL A 1 46 ? -1.486 -12.370 -7.225 1.00 0.00 46 VAL A C 11
ATOM 15819 O O . VAL A 1 46 ? -1.977 -11.537 -7.985 1.00 0.00 46 VAL A O 11
ATOM 15832 N N . ASN A 1 47 ? -2.103 -12.805 -6.131 1.00 0.00 47 ASN A N 11
ATOM 15833 C CA . ASN A 1 47 ? -3.424 -12.315 -5.754 1.00 0.00 47 ASN A CA 11
ATOM 15834 C C . ASN A 1 47 ? -3.523 -10.806 -5.954 1.00 0.00 47 ASN A C 11
ATOM 15835 O O . ASN A 1 47 ? -2.510 -10.120 -6.089 1.00 0.00 47 ASN A O 11
ATOM 15846 N N . ARG A 1 48 ? -4.750 -10.296 -5.970 1.00 0.00 48 ARG A N 11
ATOM 15847 C CA . ARG A 1 48 ? -4.982 -8.868 -6.154 1.00 0.00 48 ARG A CA 11
ATOM 15848 C C . ARG A 1 48 ? -5.413 -8.215 -4.844 1.00 0.00 48 ARG A C 11
ATOM 15849 O O . ARG A 1 48 ? -4.715 -7.352 -4.312 1.00 0.00 48 ARG A O 11
ATOM 15870 N N . GLU A 1 49 ? -6.567 -8.632 -4.333 1.00 0.00 49 GLU A N 11
ATOM 15871 C CA . GLU A 1 49 ? -7.091 -8.085 -3.086 1.00 0.00 49 GLU A CA 11
ATOM 15872 C C . GLU A 1 49 ? -6.084 -8.255 -1.952 1.00 0.00 49 GLU A C 11
ATOM 15873 O O . GLU A 1 49 ? -5.655 -7.279 -1.339 1.00 0.00 49 GLU A O 11
ATOM 15885 N N . GLU A 1 50 ? -5.714 -9.502 -1.680 1.00 0.00 50 GLU A N 11
ATOM 15886 C CA . GLU A 1 50 ? -4.759 -9.800 -0.618 1.00 0.00 50 GLU A CA 11
ATOM 15887 C C . GLU A 1 50 ? -3.695 -8.711 -0.522 1.00 0.00 50 GLU A C 11
ATOM 15888 O O . GLU A 1 50 ? -3.302 -8.306 0.572 1.00 0.00 50 GLU A O 11
ATOM 15900 N N . VAL A 1 51 ? -3.231 -8.241 -1.676 1.00 0.00 51 VAL A N 11
ATOM 15901 C CA . VAL A 1 51 ? -2.213 -7.198 -1.723 1.00 0.00 51 VAL A CA 11
ATOM 15902 C C . VAL A 1 51 ? -2.763 -5.870 -1.216 1.00 0.00 51 VAL A C 11
ATOM 15903 O O . VAL A 1 51 ? -2.198 -5.260 -0.307 1.00 0.00 51 VAL A O 11
ATOM 15916 N N . ILE A 1 52 ? -3.868 -5.428 -1.807 1.00 0.00 52 ILE A N 11
ATOM 15917 C CA . ILE A 1 52 ? -4.495 -4.173 -1.414 1.00 0.00 52 ILE A CA 11
ATOM 15918 C C . ILE A 1 52 ? -5.000 -4.238 0.024 1.00 0.00 52 ILE A C 11
ATOM 15919 O O . ILE A 1 52 ? -4.533 -3.499 0.891 1.00 0.00 52 ILE A O 11
ATOM 15935 N N . ARG A 1 53 ? -5.957 -5.128 0.269 1.00 0.00 53 ARG A N 11
ATOM 15936 C CA . ARG A 1 53 ? -6.525 -5.290 1.601 1.00 0.00 53 ARG A CA 11
ATOM 15937 C C . ARG A 1 53 ? -5.435 -5.245 2.668 1.00 0.00 53 ARG A C 11
ATOM 15938 O O . ARG A 1 53 ? -5.482 -4.424 3.583 1.00 0.00 53 ARG A O 11
ATOM 15959 N N . GLU A 1 54 ? -4.454 -6.134 2.542 1.00 0.00 54 GLU A N 11
ATOM 15960 C CA . GLU A 1 54 ? -3.353 -6.196 3.495 1.00 0.00 54 GLU A CA 11
ATOM 15961 C C . GLU A 1 54 ? -2.641 -4.850 3.593 1.00 0.00 54 GLU A C 11
ATOM 15962 O O . GLU A 1 54 ? -2.583 -4.241 4.662 1.00 0.00 54 GLU A O 11
ATOM 15974 N N . LEU A 1 55 ? -2.101 -4.390 2.470 1.00 0.00 55 LEU A N 11
ATOM 15975 C CA . LEU A 1 55 ? -1.392 -3.116 2.427 1.00 0.00 55 LEU A CA 11
ATOM 15976 C C . LEU A 1 55 ? -2.064 -2.088 3.331 1.00 0.00 55 LEU A C 11
ATOM 15977 O O . LEU A 1 55 ? -1.394 -1.334 4.036 1.00 0.00 55 LEU A O 11
ATOM 15993 N N . ALA A 1 56 ? -3.393 -2.066 3.307 1.00 0.00 56 ALA A N 11
ATOM 15994 C CA . ALA A 1 56 ? -4.156 -1.134 4.128 1.00 0.00 56 ALA A CA 11
ATOM 15995 C C . ALA A 1 56 ? -4.137 -1.551 5.595 1.00 0.00 56 ALA A C 11
ATOM 15996 O O . ALA A 1 56 ? -3.850 -0.742 6.476 1.00 0.00 56 ALA A O 11
ATOM 16003 N N . GLY A 1 57 ? -4.444 -2.819 5.849 1.00 0.00 57 GLY A N 11
ATOM 16004 C CA . GLY A 1 57 ? -4.456 -3.321 7.211 1.00 0.00 57 GLY A CA 11
ATOM 16005 C C . GLY A 1 57 ? -3.189 -2.976 7.967 1.00 0.00 57 GLY A C 11
ATOM 16006 O O . GLY A 1 57 ? -3.207 -2.836 9.190 1.00 0.00 57 GLY A O 11
ATOM 16010 N N . ILE A 1 58 ? -2.085 -2.842 7.239 1.00 0.00 58 ILE A N 11
ATOM 16011 C CA . ILE A 1 58 ? -0.803 -2.512 7.850 1.00 0.00 58 ILE A CA 11
ATOM 16012 C C . ILE A 1 58 ? -0.724 -1.030 8.196 1.00 0.00 58 ILE A C 11
ATOM 16013 O O . ILE A 1 58 ? -0.326 -0.659 9.301 1.00 0.00 58 ILE A O 11
ATOM 16029 N N . VAL A 1 59 ? -1.108 -0.184 7.245 1.00 0.00 59 VAL A N 11
ATOM 16030 C CA . VAL A 1 59 ? -1.084 1.259 7.450 1.00 0.00 59 VAL A CA 11
ATOM 16031 C C . VAL A 1 59 ? -1.641 1.629 8.820 1.00 0.00 59 VAL A C 11
ATOM 16032 O O . VAL A 1 59 ? -0.985 2.316 9.604 1.00 0.00 59 VAL A O 11
ATOM 16045 N N . CYS A 1 60 ? -2.855 1.170 9.101 1.00 0.00 60 CYS A N 11
ATOM 16046 C CA . CYS A 1 60 ? -3.503 1.453 10.377 1.00 0.00 60 CYS A CA 11
ATOM 16047 C C . CYS A 1 60 ? -2.615 1.030 11.543 1.00 0.00 60 CYS A C 11
ATOM 16048 O O . CYS A 1 60 ? -2.526 1.726 12.555 1.00 0.00 60 CYS A O 11
ATOM 16056 N N . THR A 1 61 ? -1.959 -0.117 11.395 1.00 0.00 61 THR A N 11
ATOM 16057 C CA . THR A 1 61 ? -1.080 -0.635 12.436 1.00 0.00 61 THR A CA 11
ATOM 16058 C C . THR A 1 61 ? -0.052 0.409 12.857 1.00 0.00 61 THR A C 11
ATOM 16059 O O . THR A 1 61 ? 0.344 0.471 14.022 1.00 0.00 61 THR A O 11
ATOM 16070 N N . LEU A 1 62 ? 0.376 1.228 11.903 1.00 0.00 62 LEU A N 11
ATOM 16071 C CA . LEU A 1 62 ? 1.359 2.271 12.176 1.00 0.00 62 LEU A CA 11
ATOM 16072 C C . LEU A 1 62 ? 0.752 3.383 13.026 1.00 0.00 62 LEU A C 11
ATOM 16073 O O . LEU A 1 62 ? 1.111 3.553 14.190 1.00 0.00 62 LEU A O 11
ATOM 16089 N N . ASN A 1 63 ? -0.171 4.135 12.435 1.00 0.00 63 ASN A N 11
ATOM 16090 C CA . ASN A 1 63 ? -0.829 5.230 13.139 1.00 0.00 63 ASN A CA 11
ATOM 16091 C C . ASN A 1 63 ? -2.346 5.080 13.080 1.00 0.00 63 ASN A C 11
ATOM 16092 O O . ASN A 1 63 ? -2.936 5.058 12.000 1.00 0.00 63 ASN A O 11
ATOM 16103 N N . SER A 1 64 ? -2.971 4.979 14.248 1.00 0.00 64 SER A N 11
ATOM 16104 C CA . SER A 1 64 ? -4.419 4.828 14.330 1.00 0.00 64 SER A CA 11
ATOM 16105 C C . SER A 1 64 ? -5.126 5.968 13.603 1.00 0.00 64 SER A C 11
ATOM 16106 O O . SER A 1 64 ? -6.277 5.834 13.189 1.00 0.00 64 SER A O 11
ATOM 16114 N N . GLU A 1 65 ? -4.428 7.089 13.453 1.00 0.00 65 GLU A N 11
ATOM 16115 C CA . GLU A 1 65 ? -4.988 8.253 12.777 1.00 0.00 65 GLU A CA 11
ATOM 16116 C C . GLU A 1 65 ? -5.118 8.001 11.277 1.00 0.00 65 GLU A C 11
ATOM 16117 O O . GLU A 1 65 ? -5.941 8.618 10.603 1.00 0.00 65 GLU A O 11
ATOM 16129 N N . ASN A 1 66 ? -4.297 7.091 10.763 1.00 0.00 66 ASN A N 11
ATOM 16130 C CA . ASN A 1 66 ? -4.318 6.758 9.344 1.00 0.00 66 ASN A CA 11
ATOM 16131 C C . ASN A 1 66 ? -5.641 6.101 8.958 1.00 0.00 66 ASN A C 11
ATOM 16132 O O . ASN A 1 66 ? -6.090 5.156 9.607 1.00 0.00 66 ASN A O 11
ATOM 16143 N N . LYS A 1 67 ? -6.260 6.609 7.898 1.00 0.00 67 LYS A N 11
ATOM 16144 C CA . LYS A 1 67 ? -7.530 6.072 7.423 1.00 0.00 67 LYS A CA 11
ATOM 16145 C C . LYS A 1 67 ? -7.597 6.099 5.900 1.00 0.00 67 LYS A C 11
ATOM 16146 O O . LYS A 1 67 ? -7.690 7.166 5.291 1.00 0.00 67 LYS A O 11
ATOM 16165 N N . VAL A 1 68 ? -7.550 4.920 5.288 1.00 0.00 68 VAL A N 11
ATOM 16166 C CA . VAL A 1 68 ? -7.607 4.809 3.836 1.00 0.00 68 VAL A CA 11
ATOM 16167 C C . VAL A 1 68 ? -8.946 5.304 3.300 1.00 0.00 68 VAL A C 11
ATOM 16168 O O . VAL A 1 68 ? -9.996 4.737 3.603 1.00 0.00 68 VAL A O 11
ATOM 16181 N N . ASP A 1 69 ? -8.901 6.365 2.501 1.00 0.00 69 ASP A N 11
ATOM 16182 C CA . ASP A 1 69 ? -10.110 6.936 1.920 1.00 0.00 69 ASP A CA 11
ATOM 16183 C C . ASP A 1 69 ? -10.036 6.933 0.397 1.00 0.00 69 ASP A C 11
ATOM 16184 O O . ASP A 1 69 ? -8.959 7.080 -0.183 1.00 0.00 69 ASP A O 11
ATOM 16193 N N . LEU A 1 70 ? -11.186 6.763 -0.246 1.00 0.00 70 LEU A N 11
ATOM 16194 C CA . LEU A 1 70 ? -11.251 6.739 -1.704 1.00 0.00 70 LEU A CA 11
ATOM 16195 C C . LEU A 1 70 ? -12.021 7.944 -2.234 1.00 0.00 70 LEU A C 11
ATOM 16196 O O . LEU A 1 70 ? -12.263 8.061 -3.436 1.00 0.00 70 LEU A O 11
ATOM 16212 N N . THR A 1 71 ? -12.404 8.840 -1.329 1.00 0.00 71 THR A N 11
ATOM 16213 C CA . THR A 1 71 ? -13.146 10.037 -1.705 1.00 0.00 71 THR A CA 11
ATOM 16214 C C . THR A 1 71 ? -12.264 11.278 -1.626 1.00 0.00 71 THR A C 11
ATOM 16215 O O . THR A 1 71 ? -12.180 12.053 -2.578 1.00 0.00 71 THR A O 11
ATOM 16226 N N . ASN A 1 72 ? -11.607 11.460 -0.485 1.00 0.00 72 ASN A N 11
ATOM 16227 C CA . ASN A 1 72 ? -10.731 12.608 -0.282 1.00 0.00 72 ASN A CA 11
ATOM 16228 C C . ASN A 1 72 ? -9.359 12.163 0.217 1.00 0.00 72 ASN A C 11
ATOM 16229 O O . ASN A 1 72 ? -8.866 12.623 1.247 1.00 0.00 72 ASN A O 11
ATOM 16240 N N . PRO A 1 73 ? -8.726 11.247 -0.531 1.00 0.00 73 PRO A N 11
ATOM 16241 C CA . PRO A 1 73 ? -7.402 10.721 -0.186 1.00 0.00 73 PRO A CA 11
ATOM 16242 C C . PRO A 1 73 ? -6.302 11.763 -0.356 1.00 0.00 73 PRO A C 11
ATOM 16243 O O . PRO A 1 73 ? -6.354 12.590 -1.266 1.00 0.00 73 PRO A O 11
ATOM 16254 N N . GLN A 1 74 ? -5.308 11.717 0.525 1.00 0.00 74 GLN A N 11
ATOM 16255 C CA . GLN A 1 74 ? -4.196 12.658 0.472 1.00 0.00 74 GLN A CA 11
ATOM 16256 C C . GLN A 1 74 ? -2.976 12.023 -0.187 1.00 0.00 74 GLN A C 11
ATOM 16257 O O . GLN A 1 74 ? -2.228 12.688 -0.904 1.00 0.00 74 GLN A O 11
ATOM 16271 N N . TYR A 1 75 ? -2.781 10.732 0.061 1.00 0.00 75 TYR A N 11
ATOM 16272 C CA . TYR A 1 75 ? -1.650 10.007 -0.506 1.00 0.00 75 TYR A CA 11
ATOM 16273 C C . TYR A 1 75 ? -2.123 8.784 -1.286 1.00 0.00 75 TYR A C 11
ATOM 16274 O O . TYR A 1 75 ? -2.836 7.931 -0.756 1.00 0.00 75 TYR A O 11
ATOM 16292 N N . THR A 1 76 ? -1.720 8.705 -2.551 1.00 0.00 76 THR A N 11
ATOM 16293 C CA . THR A 1 76 ? -2.102 7.588 -3.406 1.00 0.00 76 THR A CA 11
ATOM 16294 C C . THR A 1 76 ? -0.997 6.539 -3.466 1.00 0.00 76 THR A C 11
ATOM 16295 O O . THR A 1 76 ? 0.067 6.775 -4.039 1.00 0.00 76 THR A O 11
ATOM 16306 N N . VAL A 1 77 ? -1.256 5.379 -2.870 1.00 0.00 77 VAL A N 11
ATOM 16307 C CA . VAL A 1 77 ? -0.283 4.293 -2.858 1.00 0.00 77 VAL A CA 11
ATOM 16308 C C . VAL A 1 77 ? -0.659 3.207 -3.860 1.00 0.00 77 VAL A C 11
ATOM 16309 O O . VAL A 1 77 ? -1.523 2.372 -3.593 1.00 0.00 77 VAL A O 11
ATOM 16322 N N . VAL A 1 78 ? -0.004 3.225 -5.017 1.00 0.00 78 VAL A N 11
ATOM 16323 C CA . VAL A 1 78 ? -0.267 2.241 -6.060 1.00 0.00 78 VAL A CA 11
ATOM 16324 C C . VAL A 1 78 ? 0.799 1.152 -6.070 1.00 0.00 78 VAL A C 11
ATOM 16325 O O . VAL A 1 78 ? 1.961 1.402 -5.750 1.00 0.00 78 VAL A O 11
ATOM 16338 N N . VAL A 1 79 ? 0.396 -0.060 -6.440 1.00 0.00 79 VAL A N 11
ATOM 16339 C CA . VAL A 1 79 ? 1.316 -1.189 -6.494 1.00 0.00 79 VAL A CA 11
ATOM 16340 C C . VAL A 1 79 ? 1.417 -1.749 -7.908 1.00 0.00 79 VAL A C 11
ATOM 16341 O O . VAL A 1 79 ? 0.536 -2.479 -8.361 1.00 0.00 79 VAL A O 11
ATOM 16354 N N . GLU A 1 80 ? 2.498 -1.403 -8.601 1.00 0.00 80 GLU A N 11
ATOM 16355 C CA . GLU A 1 80 ? 2.713 -1.872 -9.965 1.00 0.00 80 GLU A CA 11
ATOM 16356 C C . GLU A 1 80 ? 3.564 -3.139 -9.976 1.00 0.00 80 GLU A C 11
ATOM 16357 O O . GLU A 1 80 ? 4.474 -3.295 -9.162 1.00 0.00 80 GLU A O 11
ATOM 16369 N N . ILE A 1 81 ? 3.260 -4.039 -10.905 1.00 0.00 81 ILE A N 11
ATOM 16370 C CA . ILE A 1 81 ? 3.997 -5.292 -11.023 1.00 0.00 81 ILE A CA 11
ATOM 16371 C C . ILE A 1 81 ? 5.068 -5.199 -12.105 1.00 0.00 81 ILE A C 11
ATOM 16372 O O . ILE A 1 81 ? 4.775 -5.328 -13.295 1.00 0.00 81 ILE A O 11
ATOM 16388 N N . ILE A 1 82 ? 6.308 -4.977 -11.685 1.00 0.00 82 ILE A N 11
ATOM 16389 C CA . ILE A 1 82 ? 7.423 -4.871 -12.618 1.00 0.00 82 ILE A CA 11
ATOM 16390 C C . ILE A 1 82 ? 8.508 -5.894 -12.297 1.00 0.00 82 ILE A C 11
ATOM 16391 O O . ILE A 1 82 ? 8.970 -5.989 -11.161 1.00 0.00 82 ILE A 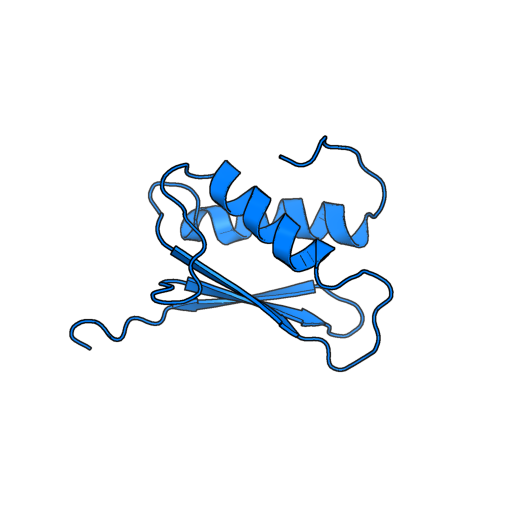O 11
ATOM 16407 N N . LYS A 1 83 ? 8.911 -6.657 -13.308 1.00 0.00 83 LYS A N 11
ATOM 16408 C CA . LYS A 1 83 ? 9.944 -7.672 -13.136 1.00 0.00 83 LYS A CA 11
ATOM 16409 C C . LYS A 1 83 ? 9.587 -8.624 -11.999 1.00 0.00 83 LYS A C 11
ATOM 16410 O O . LYS A 1 83 ? 10.465 -9.112 -11.288 1.00 0.00 83 LYS A O 11
ATOM 16429 N N . ALA A 1 84 ? 8.295 -8.885 -11.835 1.00 0.00 84 ALA A N 11
ATOM 16430 C CA . ALA A 1 84 ? 7.824 -9.781 -10.786 1.00 0.00 84 ALA A CA 11
ATOM 16431 C C . ALA A 1 84 ? 8.181 -9.245 -9.404 1.00 0.00 84 ALA A C 11
ATOM 16432 O O . ALA A 1 84 ? 8.573 -10.002 -8.516 1.00 0.00 84 ALA A O 11
ATOM 16439 N N . VAL A 1 85 ? 8.043 -7.935 -9.229 1.00 0.00 85 VAL A N 11
ATOM 16440 C CA . VAL A 1 85 ? 8.351 -7.298 -7.954 1.00 0.00 85 VAL A CA 11
ATOM 16441 C C . VAL A 1 85 ? 7.367 -6.174 -7.650 1.00 0.00 85 VAL A C 11
ATOM 16442 O O . VAL A 1 85 ? 7.106 -5.317 -8.496 1.00 0.00 85 VAL A O 11
ATOM 16455 N N . CYS A 1 86 ? 6.824 -6.182 -6.437 1.00 0.00 86 CYS A N 11
ATOM 16456 C CA . CYS A 1 86 ? 5.868 -5.163 -6.021 1.00 0.00 86 CYS A CA 11
ATOM 16457 C C . CYS A 1 86 ? 6.484 -3.771 -6.109 1.00 0.00 86 CYS A C 11
ATOM 16458 O O . CYS A 1 86 ? 7.555 -3.519 -5.557 1.00 0.00 86 CYS A O 11
ATOM 16466 N N . CYS A 1 87 ? 5.801 -2.871 -6.808 1.00 0.00 87 CYS A N 11
ATOM 16467 C CA . CYS A 1 87 ? 6.282 -1.504 -6.971 1.00 0.00 87 CYS A CA 11
ATOM 16468 C C . CYS A 1 87 ? 5.326 -0.509 -6.320 1.00 0.00 87 CYS A C 11
ATOM 16469 O O . CYS A 1 87 ? 4.285 -0.172 -6.885 1.00 0.00 87 CYS A O 11
ATOM 16477 N N . LEU A 1 88 ? 5.686 -0.044 -5.129 1.00 0.00 88 LEU A N 11
ATOM 16478 C CA . LEU A 1 88 ? 4.859 0.911 -4.399 1.00 0.00 88 LEU A CA 11
ATOM 16479 C C . LEU A 1 88 ? 5.188 2.342 -4.812 1.00 0.00 88 LEU A C 11
ATOM 16480 O O . LEU A 1 88 ? 6.318 2.802 -4.649 1.00 0.00 88 LEU A O 11
ATOM 16496 N N . SER A 1 89 ? 4.191 3.043 -5.345 1.00 0.00 89 SER A N 11
ATOM 16497 C CA . SER A 1 89 ? 4.375 4.421 -5.782 1.00 0.00 89 SER A CA 11
ATOM 16498 C C . SER A 1 89 ? 3.514 5.373 -4.956 1.00 0.00 89 SER A C 11
ATOM 16499 O O . SER A 1 89 ? 2.292 5.237 -4.907 1.00 0.00 89 SER A O 11
ATOM 16507 N N . VAL A 1 90 ? 4.162 6.336 -4.308 1.00 0.00 90 VAL A N 11
ATOM 16508 C CA . VAL A 1 90 ? 3.458 7.311 -3.485 1.00 0.00 90 VAL A CA 11
ATOM 16509 C C . VAL A 1 90 ? 3.319 8.645 -4.210 1.00 0.00 90 VAL A C 11
ATOM 16510 O O . VAL A 1 90 ? 4.288 9.169 -4.759 1.00 0.00 90 VAL A O 11
ATOM 16523 N N . VAL A 1 91 ? 2.107 9.190 -4.207 1.00 0.00 91 VAL A N 11
ATOM 16524 C CA . VAL A 1 91 ? 1.841 10.465 -4.863 1.00 0.00 91 VAL A CA 11
ATOM 16525 C C . VAL A 1 91 ? 0.974 11.363 -3.988 1.00 0.00 91 VAL A C 11
ATOM 16526 O O . VAL A 1 91 ? -0.138 10.994 -3.610 1.00 0.00 91 VAL A O 11
ATOM 16539 N N . LYS A 1 92 ? 1.490 12.545 -3.669 1.00 0.00 92 LYS A N 11
ATOM 16540 C CA . LYS A 1 92 ? 0.763 13.499 -2.840 1.00 0.00 92 LYS A CA 11
ATOM 16541 C C . LYS A 1 92 ? -0.123 14.399 -3.695 1.00 0.00 92 LYS A C 11
ATOM 16542 O O . LYS A 1 92 ? 0.368 15.154 -4.534 1.00 0.00 92 LYS A O 11
ATOM 16561 N N . SER A 1 93 ? -1.432 14.314 -3.475 1.00 0.00 93 SER A N 11
ATOM 16562 C CA . SER A 1 93 ? -2.387 15.119 -4.227 1.00 0.00 93 SER A CA 11
ATOM 16563 C C . SER A 1 93 ? -3.304 15.894 -3.286 1.00 0.00 93 SER A C 11
ATOM 16564 O O . SER A 1 93 ? -4.028 15.306 -2.483 1.00 0.00 93 SER A O 11
ATOM 16572 N N . GLY A 1 94 ? -3.269 17.219 -3.392 1.00 0.00 94 GLY A N 11
ATOM 16573 C CA . GLY A 1 94 ? -4.101 18.053 -2.545 1.00 0.00 94 GLY A CA 11
ATOM 16574 C C . GLY A 1 94 ? -5.426 18.399 -3.195 1.00 0.00 94 GLY A C 11
ATOM 16575 O O . GLY A 1 94 ? -5.530 18.525 -4.415 1.00 0.00 94 GLY A O 11
ATOM 16579 N N . PRO A 1 95 ? -6.471 18.555 -2.369 1.00 0.00 95 PRO A N 11
ATOM 16580 C CA . PRO A 1 95 ? -7.816 18.889 -2.848 1.00 0.00 95 PRO A CA 11
ATOM 16581 C C . PRO A 1 95 ? -7.903 20.313 -3.386 1.00 0.00 95 PRO A C 11
ATOM 16582 O O . PRO A 1 95 ? -6.945 21.082 -3.293 1.00 0.00 95 PRO A O 11
ATOM 16593 N N . SER A 1 96 ? -9.056 20.659 -3.949 1.00 0.00 96 SER A N 11
ATOM 16594 C CA . SER A 1 96 ? -9.266 21.990 -4.505 1.00 0.00 96 SER A CA 11
ATOM 16595 C C . SER A 1 96 ? -10.140 22.833 -3.581 1.00 0.00 96 SER A C 11
ATOM 16596 O O . SER A 1 96 ? -11.365 22.837 -3.700 1.00 0.00 96 SER A O 11
ATOM 16604 N N . SER A 1 97 ? -9.499 23.547 -2.660 1.00 0.00 97 SER A N 11
ATOM 16605 C CA . SER A 1 97 ? -10.217 24.391 -1.712 1.00 0.00 97 SER A CA 11
ATOM 16606 C C . SER A 1 97 ? -9.652 25.809 -1.713 1.00 0.00 97 SER A C 11
ATOM 16607 O O . SER A 1 97 ? -8.686 26.105 -1.011 1.00 0.00 97 SER A O 11
ATOM 16615 N N . GLY A 1 98 ? -10.264 26.683 -2.506 1.00 0.00 98 GLY A N 11
ATOM 16616 C CA . GLY A 1 98 ? -9.810 28.059 -2.584 1.00 0.00 98 GLY A CA 11
ATOM 16617 C C . GLY A 1 98 ? -10.955 29.051 -2.532 1.00 0.00 98 GLY A C 11
ATOM 16618 O O . GLY A 1 98 ? -11.984 28.789 -1.909 1.00 0.00 98 GLY A O 11
ATOM 16622 N N . GLY A 1 1 ? -14.809 -6.887 13.129 1.00 0.00 1 GLY A N 12
ATOM 16623 C CA . GLY A 1 1 ? -14.471 -8.162 13.734 1.00 0.00 1 GLY A CA 12
ATOM 16624 C C . GLY A 1 1 ? -12.994 -8.481 13.626 1.00 0.00 1 GLY A C 12
ATOM 16625 O O . GLY A 1 1 ? -12.149 -7.596 13.758 1.00 0.00 1 GLY A O 12
ATOM 16629 N N . SER A 1 2 ? -12.680 -9.751 13.387 1.00 0.00 2 SER A N 12
ATOM 16630 C CA . SER A 1 2 ? -11.294 -10.186 13.266 1.00 0.00 2 SER A CA 12
ATOM 16631 C C . SER A 1 2 ? -10.993 -10.653 11.846 1.00 0.00 2 SER A C 12
ATOM 16632 O O . SER A 1 2 ? -11.898 -11.014 11.094 1.00 0.00 2 SER A O 12
ATOM 16640 N N . SER A 1 3 ? -9.713 -10.643 11.485 1.00 0.00 3 SER A N 12
ATOM 16641 C CA . SER A 1 3 ? -9.291 -11.062 10.153 1.00 0.00 3 SER A CA 12
ATOM 16642 C C . SER A 1 3 ? -8.807 -12.508 10.167 1.00 0.00 3 SER A C 12
ATOM 16643 O O . SER A 1 3 ? -8.733 -13.140 11.220 1.00 0.00 3 SER A O 12
ATOM 16651 N N . GLY A 1 4 ? -8.477 -13.027 8.988 1.00 0.00 4 GLY A N 12
ATOM 16652 C CA . GLY A 1 4 ? -8.004 -14.395 8.885 1.00 0.00 4 GLY A CA 12
ATOM 16653 C C . GLY A 1 4 ? -6.492 -14.490 8.931 1.00 0.00 4 GLY A C 12
ATOM 16654 O O . GLY A 1 4 ? -5.801 -13.474 9.018 1.00 0.00 4 GLY A O 12
ATOM 16658 N N . SER A 1 5 ? -5.975 -15.713 8.875 1.00 0.00 5 SER A N 12
ATOM 16659 C CA . SER A 1 5 ? -4.535 -15.938 8.917 1.00 0.00 5 SER A CA 12
ATOM 16660 C C . SER A 1 5 ? -3.861 -15.374 7.670 1.00 0.00 5 SER A C 12
ATOM 16661 O O . SER A 1 5 ? -4.505 -15.172 6.640 1.00 0.00 5 SER A O 12
ATOM 16669 N N . SER A 1 6 ? -2.560 -15.121 7.771 1.00 0.00 6 SER A N 12
ATOM 16670 C CA . SER A 1 6 ? -1.798 -14.577 6.653 1.00 0.00 6 SER A CA 12
ATOM 16671 C C . SER A 1 6 ? -0.354 -15.071 6.688 1.00 0.00 6 SER A C 12
ATOM 16672 O O . SER A 1 6 ? 0.145 -15.491 7.731 1.00 0.00 6 SER A O 12
ATOM 16680 N N . GLY A 1 7 ? 0.311 -15.016 5.538 1.00 0.00 7 GLY A N 12
ATOM 16681 C CA . GLY A 1 7 ? 1.690 -15.460 5.457 1.00 0.00 7 GLY A CA 12
ATOM 16682 C C . GLY A 1 7 ? 2.077 -15.898 4.059 1.00 0.00 7 GLY A C 12
ATOM 16683 O O . GLY A 1 7 ? 1.540 -16.873 3.533 1.00 0.00 7 GLY A O 12
ATOM 16687 N N . LYS A 1 8 ? 3.012 -15.174 3.452 1.00 0.00 8 LYS A N 12
ATOM 16688 C CA . LYS A 1 8 ? 3.472 -15.492 2.105 1.00 0.00 8 LYS A CA 12
ATOM 16689 C C . LYS A 1 8 ? 4.778 -14.771 1.791 1.00 0.00 8 LYS A C 12
ATOM 16690 O O . LYS A 1 8 ? 4.809 -13.546 1.671 1.00 0.00 8 LYS A O 12
ATOM 16709 N N . ALA A 1 9 ? 5.856 -15.538 1.659 1.00 0.00 9 ALA A N 12
ATOM 16710 C CA . ALA A 1 9 ? 7.164 -14.972 1.356 1.00 0.00 9 ALA A CA 12
ATOM 16711 C C . ALA A 1 9 ? 7.045 -13.804 0.383 1.00 0.00 9 ALA A C 12
ATOM 16712 O O . ALA A 1 9 ? 7.801 -12.835 0.464 1.00 0.00 9 ALA A O 12
ATOM 16719 N N . PHE A 1 10 ? 6.092 -13.902 -0.538 1.00 0.00 10 PHE A N 12
ATOM 16720 C CA . PHE A 1 10 ? 5.875 -12.853 -1.528 1.00 0.00 10 PHE A CA 12
ATOM 16721 C C . PHE A 1 10 ? 5.298 -11.600 -0.876 1.00 0.00 10 PHE A C 12
ATOM 16722 O O . PHE A 1 10 ? 5.870 -10.514 -0.979 1.00 0.00 10 PHE A O 12
ATOM 16739 N N . LEU A 1 11 ? 4.163 -11.759 -0.206 1.00 0.00 11 LEU A N 12
ATOM 16740 C CA . LEU A 1 11 ? 3.506 -10.641 0.463 1.00 0.00 11 LEU A CA 12
ATOM 16741 C C . LEU A 1 11 ? 4.385 -10.082 1.578 1.00 0.00 11 LEU A C 12
ATOM 16742 O O . LEU A 1 11 ? 4.651 -8.881 1.629 1.00 0.00 11 LEU A O 12
ATOM 16758 N N . GLU A 1 12 ? 4.834 -10.962 2.468 1.00 0.00 12 GLU A N 12
ATOM 16759 C CA . GLU A 1 12 ? 5.684 -10.555 3.581 1.00 0.00 12 GLU A CA 12
ATOM 16760 C C . GLU A 1 12 ? 6.790 -9.618 3.106 1.00 0.00 12 GLU A C 12
ATOM 16761 O O . GLU A 1 12 ? 6.996 -8.546 3.675 1.00 0.00 12 GLU A O 12
ATOM 16773 N N . ASP A 1 13 ? 7.499 -10.030 2.062 1.00 0.00 13 ASP A N 12
ATOM 16774 C CA . ASP A 1 13 ? 8.585 -9.228 1.509 1.00 0.00 13 ASP A CA 12
ATOM 16775 C C . ASP A 1 13 ? 8.071 -7.874 1.031 1.00 0.00 13 ASP A C 12
ATOM 16776 O O . ASP A 1 13 ? 8.825 -6.905 0.954 1.00 0.00 13 ASP A O 12
ATOM 16785 N N . MET A 1 14 ? 6.783 -7.816 0.709 1.00 0.00 14 MET A N 12
ATOM 16786 C CA . MET A 1 14 ? 6.168 -6.580 0.238 1.00 0.00 14 MET A CA 12
ATOM 16787 C C . MET A 1 14 ? 5.770 -5.689 1.410 1.00 0.00 14 MET A C 12
ATOM 16788 O O . MET A 1 14 ? 6.238 -4.556 1.529 1.00 0.00 14 MET A O 12
ATOM 16802 N N . LYS A 1 15 ? 4.905 -6.208 2.275 1.00 0.00 15 LYS A N 12
ATOM 16803 C CA . LYS A 1 15 ? 4.445 -5.460 3.439 1.00 0.00 15 LYS A CA 12
ATOM 16804 C C . LYS A 1 15 ? 5.623 -4.992 4.286 1.00 0.00 15 LYS A C 12
ATOM 16805 O O . LYS A 1 15 ? 5.667 -3.844 4.728 1.00 0.00 15 LYS A O 12
ATOM 16824 N N . LYS A 1 16 ? 6.579 -5.888 4.508 1.00 0.00 16 LYS A N 12
ATOM 16825 C CA . LYS A 1 16 ? 7.761 -5.567 5.300 1.00 0.00 16 LYS A CA 12
ATOM 16826 C C . LYS A 1 16 ? 8.442 -4.307 4.774 1.00 0.00 16 LYS A C 12
ATOM 16827 O O . LYS A 1 16 ? 8.992 -3.520 5.545 1.00 0.00 16 LYS A O 12
ATOM 16846 N N . TYR A 1 17 ? 8.400 -4.122 3.460 1.00 0.00 17 TYR A N 12
ATOM 16847 C CA . TYR A 1 17 ? 9.014 -2.958 2.832 1.00 0.00 17 TYR A CA 12
ATOM 16848 C C . TYR A 1 17 ? 8.098 -1.742 2.926 1.00 0.00 17 TYR A C 12
ATOM 16849 O O . TYR A 1 17 ? 8.481 -0.702 3.461 1.00 0.00 17 TYR A O 12
ATOM 16867 N N . ALA A 1 18 ? 6.885 -1.881 2.401 1.00 0.00 18 ALA A N 12
ATOM 16868 C CA . ALA A 1 18 ? 5.912 -0.796 2.428 1.00 0.00 18 ALA A CA 12
ATOM 16869 C C . ALA A 1 18 ? 5.779 -0.212 3.830 1.00 0.00 18 ALA A C 12
ATOM 16870 O O . ALA A 1 18 ? 5.506 0.977 3.993 1.00 0.00 18 ALA A O 12
ATOM 16877 N N . GLU A 1 19 ? 5.974 -1.055 4.839 1.00 0.00 19 GLU A N 12
ATOM 16878 C CA . GLU A 1 19 ? 5.874 -0.621 6.227 1.00 0.00 19 GLU A CA 12
ATOM 16879 C C . GLU A 1 19 ? 6.933 0.431 6.546 1.00 0.00 19 GLU A C 12
ATOM 16880 O O . GLU A 1 19 ? 6.621 1.609 6.724 1.00 0.00 19 GLU A O 12
ATOM 16892 N N . THR A 1 20 ? 8.187 -0.003 6.617 1.00 0.00 20 THR A N 12
ATOM 16893 C CA . THR A 1 20 ? 9.293 0.899 6.915 1.00 0.00 20 THR A CA 12
ATOM 16894 C C . THR A 1 20 ? 9.461 1.944 5.819 1.00 0.00 20 THR A C 12
ATOM 16895 O O . THR A 1 20 ? 10.196 2.918 5.983 1.00 0.00 20 THR A O 12
ATOM 16906 N N . PHE A 1 21 ? 8.776 1.736 4.699 1.00 0.00 21 PHE A N 12
ATOM 16907 C CA . PHE A 1 21 ? 8.850 2.661 3.574 1.00 0.00 21 PHE A CA 12
ATOM 16908 C C . PHE A 1 21 ? 7.746 3.711 3.660 1.00 0.00 21 PHE A C 12
ATOM 16909 O O . PHE A 1 21 ? 7.932 4.858 3.252 1.00 0.00 21 PHE A O 12
ATOM 16926 N N . LEU A 1 22 ? 6.597 3.310 4.192 1.00 0.00 22 LEU A N 12
ATOM 16927 C CA . LEU A 1 22 ? 5.462 4.215 4.331 1.00 0.00 22 LEU A CA 12
ATOM 16928 C C . LEU A 1 22 ? 5.356 4.741 5.759 1.00 0.00 22 LEU A C 12
ATOM 16929 O O . LEU A 1 22 ? 4.502 5.572 6.063 1.00 0.00 22 LEU A O 12
ATOM 16945 N N . GLU A 1 23 ? 6.232 4.251 6.631 1.00 0.00 23 GLU A N 12
ATOM 16946 C CA . GLU A 1 23 ? 6.238 4.673 8.027 1.00 0.00 23 GLU A CA 12
ATOM 16947 C C . GLU A 1 23 ? 6.088 6.188 8.138 1.00 0.00 23 GLU A C 12
ATOM 16948 O O . GLU A 1 23 ? 5.166 6.701 8.772 1.00 0.00 23 GLU A O 12
ATOM 16960 N N . PRO A 1 24 ? 7.016 6.922 7.506 1.00 0.00 24 PRO A N 12
ATOM 16961 C CA . PRO A 1 24 ? 7.010 8.388 7.519 1.00 0.00 24 PRO A CA 12
ATOM 16962 C C . PRO A 1 24 ? 5.857 8.969 6.707 1.00 0.00 24 PRO A C 12
ATOM 16963 O O . PRO A 1 24 ? 5.630 10.179 6.713 1.00 0.00 24 PRO A O 12
ATOM 16974 N N . TRP A 1 25 ? 5.132 8.101 6.012 1.00 0.00 25 TRP A N 12
ATOM 16975 C CA . TRP A 1 25 ? 4.002 8.529 5.195 1.00 0.00 25 TRP A CA 12
ATOM 16976 C C . TRP A 1 25 ? 2.680 8.146 5.851 1.00 0.00 25 TRP A C 12
ATOM 16977 O O . TRP A 1 25 ? 1.631 8.701 5.526 1.00 0.00 25 TRP A O 12
ATOM 16998 N N . PHE A 1 26 ? 2.738 7.194 6.777 1.00 0.00 26 PHE A N 12
ATOM 16999 C CA . PHE A 1 26 ? 1.544 6.736 7.478 1.00 0.00 26 PHE A CA 12
ATOM 17000 C C . PHE A 1 26 ? 1.792 6.662 8.982 1.00 0.00 26 PHE A C 12
ATOM 17001 O O . PHE A 1 26 ? 0.946 7.060 9.783 1.00 0.00 26 PHE A O 12
ATOM 17018 N N . LYS A 1 27 ? 2.958 6.148 9.359 1.00 0.00 27 LYS A N 12
ATOM 17019 C CA . LYS A 1 27 ? 3.320 6.022 10.766 1.00 0.00 27 LYS A CA 12
ATOM 17020 C C . LYS A 1 27 ? 3.720 7.373 11.349 1.00 0.00 27 LYS A C 12
ATOM 17021 O O . LYS A 1 27 ? 4.481 8.122 10.737 1.00 0.00 27 LYS A O 12
ATOM 17040 N N . ALA A 1 28 ? 3.204 7.677 12.535 1.00 0.00 28 ALA A N 12
ATOM 17041 C CA . ALA A 1 28 ? 3.511 8.937 13.201 1.00 0.00 28 ALA A CA 12
ATOM 17042 C C . ALA A 1 28 ? 4.990 9.283 13.066 1.00 0.00 28 ALA A C 12
ATOM 17043 O O . ALA A 1 28 ? 5.836 8.419 12.839 1.00 0.00 28 ALA A O 12
ATOM 17050 N N . PRO A 1 29 ? 5.311 10.578 13.208 1.00 0.00 29 PRO A N 12
ATOM 17051 C CA . PRO A 1 29 ? 4.311 11.616 13.478 1.00 0.00 29 PRO A CA 12
ATOM 17052 C C . PRO A 1 29 ? 3.403 11.871 12.280 1.00 0.00 29 PRO A C 12
ATOM 17053 O O . PRO A 1 29 ? 2.488 12.691 12.347 1.00 0.00 29 PRO A O 12
ATOM 17064 N N . ASN A 1 30 ? 3.661 11.164 11.186 1.00 0.00 30 ASN A N 12
ATOM 17065 C CA . ASN A 1 30 ? 2.866 11.314 9.972 1.00 0.00 30 ASN A CA 12
ATOM 17066 C C . ASN A 1 30 ? 1.576 10.505 10.064 1.00 0.00 30 ASN A C 12
ATOM 17067 O O . ASN A 1 30 ? 1.521 9.478 10.740 1.00 0.00 30 ASN A O 12
ATOM 17078 N N . LYS A 1 31 ? 0.540 10.975 9.378 1.00 0.00 31 LYS A N 12
ATOM 17079 C CA . LYS A 1 31 ? -0.750 10.295 9.379 1.00 0.00 31 LYS A CA 12
ATOM 17080 C C . LYS A 1 31 ? -1.713 10.953 8.395 1.00 0.00 31 LYS A C 12
ATOM 17081 O O . LYS A 1 31 ? -1.439 12.033 7.872 1.00 0.00 31 LYS A O 12
ATOM 17100 N N . GLY A 1 32 ? -2.842 10.296 8.149 1.00 0.00 32 GLY A N 12
ATOM 17101 C CA . GLY A 1 32 ? -3.828 10.833 7.229 1.00 0.00 32 GLY A CA 12
ATOM 17102 C C . GLY A 1 32 ? -4.539 9.750 6.443 1.00 0.00 32 GLY A C 12
ATOM 17103 O O . GLY A 1 32 ? -4.592 8.596 6.870 1.00 0.00 32 GLY A O 12
ATOM 17107 N N . THR A 1 33 ? -5.090 10.121 5.292 1.00 0.00 33 THR A N 12
ATOM 17108 C CA . THR A 1 33 ? -5.804 9.173 4.445 1.00 0.00 33 THR A CA 12
ATOM 17109 C C . THR A 1 33 ? -4.978 8.799 3.220 1.00 0.00 33 THR A C 12
ATOM 17110 O O . THR A 1 33 ? -3.937 9.400 2.953 1.00 0.00 33 THR A O 12
ATOM 17121 N N . PHE A 1 34 ? -5.448 7.802 2.477 1.00 0.00 34 PHE A N 12
ATOM 17122 C CA . PHE A 1 34 ? -4.752 7.348 1.279 1.00 0.00 34 PHE A CA 12
ATOM 17123 C C . PHE A 1 34 ? -5.653 6.453 0.433 1.00 0.00 34 PHE A C 12
ATOM 17124 O O . PHE A 1 34 ? -6.692 5.985 0.898 1.00 0.00 34 PHE A O 12
ATOM 17141 N N . GLN A 1 35 ? -5.246 6.220 -0.810 1.00 0.00 35 GLN A N 12
ATOM 17142 C CA . GLN A 1 35 ? -6.017 5.383 -1.722 1.00 0.00 35 GLN A CA 12
ATOM 17143 C C . GLN A 1 35 ? -5.128 4.333 -2.381 1.00 0.00 35 GLN A C 12
ATOM 17144 O O . GLN A 1 35 ? -4.246 4.663 -3.173 1.00 0.00 35 GLN A O 12
ATOM 17158 N N . ILE A 1 36 ? -5.366 3.069 -2.047 1.00 0.00 36 ILE A N 12
ATOM 17159 C CA . ILE A 1 36 ? -4.587 1.972 -2.608 1.00 0.00 36 ILE A CA 12
ATOM 17160 C C . ILE A 1 36 ? -5.141 1.540 -3.961 1.00 0.00 36 ILE A C 12
ATOM 17161 O O . ILE A 1 36 ? -6.354 1.432 -4.142 1.00 0.00 36 ILE A O 12
ATOM 17177 N N . VAL A 1 37 ? -4.244 1.291 -4.910 1.00 0.00 37 VAL A N 12
ATOM 17178 C CA . VAL A 1 37 ? -4.642 0.867 -6.247 1.00 0.00 37 VAL A CA 12
ATOM 17179 C C . VAL A 1 37 ? -3.687 -0.186 -6.796 1.00 0.00 37 VAL A C 12
ATOM 17180 O O . VAL A 1 37 ? -2.484 0.051 -6.910 1.00 0.00 37 VAL A O 12
ATOM 17193 N N . TYR A 1 38 ? -4.230 -1.349 -7.137 1.00 0.00 38 TYR A N 12
ATOM 17194 C CA . TYR A 1 38 ? -3.426 -2.441 -7.674 1.00 0.00 38 TYR A CA 12
ATOM 17195 C C . TYR A 1 38 ? -3.458 -2.442 -9.199 1.00 0.00 38 TYR A C 12
ATOM 17196 O O . TYR A 1 38 ? -4.484 -2.739 -9.810 1.00 0.00 38 TYR A O 12
ATOM 17214 N N . LYS A 1 39 ? -2.326 -2.107 -9.808 1.00 0.00 39 LYS A N 12
ATOM 17215 C CA . LYS A 1 39 ? -2.220 -2.071 -11.262 1.00 0.00 39 LYS A CA 12
ATOM 17216 C C . LYS A 1 39 ? -1.277 -3.159 -11.766 1.00 0.00 39 LYS A C 12
ATOM 17217 O O . LYS A 1 39 ? -0.091 -3.166 -11.439 1.00 0.00 39 LYS A O 12
ATOM 17236 N N . SER A 1 40 ? -1.813 -4.076 -12.566 1.00 0.00 40 SER A N 12
ATOM 17237 C CA . SER A 1 40 ? -1.019 -5.169 -13.114 1.00 0.00 40 SER A CA 12
ATOM 17238 C C . SER A 1 40 ? -1.406 -5.449 -14.563 1.00 0.00 40 SER A C 12
ATOM 17239 O O . SER A 1 40 ? -2.475 -5.044 -15.020 1.00 0.00 40 SER A O 12
ATOM 17247 N N . ARG A 1 41 ? -0.529 -6.143 -15.280 1.00 0.00 41 ARG A N 12
ATOM 17248 C CA . ARG A 1 41 ? -0.777 -6.476 -16.677 1.00 0.00 41 ARG A CA 12
ATOM 17249 C C . ARG A 1 41 ? -2.077 -7.262 -16.826 1.00 0.00 41 ARG A C 12
ATOM 17250 O O . ARG A 1 41 ? -2.700 -7.642 -15.836 1.00 0.00 41 ARG A O 12
ATOM 17271 N N . ASN A 1 42 ? -2.479 -7.499 -18.071 1.00 0.00 42 ASN A N 12
ATOM 17272 C CA . ASN A 1 42 ? -3.705 -8.238 -18.349 1.00 0.00 42 ASN A CA 12
ATOM 17273 C C . ASN A 1 42 ? -3.858 -9.418 -17.396 1.00 0.00 42 ASN A C 12
ATOM 17274 O O . ASN A 1 42 ? -4.895 -9.582 -16.755 1.00 0.00 42 ASN A O 12
ATOM 17285 N N . ASN A 1 43 ? -2.816 -10.239 -17.307 1.00 0.00 43 ASN A N 12
ATOM 17286 C CA . ASN A 1 43 ? -2.834 -11.405 -16.431 1.00 0.00 43 ASN A CA 12
ATOM 17287 C C . ASN A 1 43 ? -2.300 -11.053 -15.046 1.00 0.00 43 ASN A C 12
ATOM 17288 O O . ASN A 1 43 ? -1.589 -10.063 -14.877 1.00 0.00 43 ASN A O 12
ATOM 17299 N N . SER A 1 44 ? -2.647 -11.873 -14.058 1.00 0.00 44 SER A N 12
ATOM 17300 C CA . SER A 1 44 ? -2.205 -11.647 -12.687 1.00 0.00 44 SER A CA 12
ATOM 17301 C C . SER A 1 44 ? -2.005 -12.971 -11.956 1.00 0.00 44 SER A C 12
ATOM 17302 O O . SER A 1 44 ? -2.757 -13.924 -12.157 1.00 0.00 44 SER A O 12
ATOM 17310 N N . HIS A 1 45 ? -0.983 -13.022 -11.107 1.00 0.00 45 HIS A N 12
ATOM 17311 C CA . HIS A 1 45 ? -0.682 -14.228 -10.344 1.00 0.00 45 HIS A CA 12
ATOM 17312 C C . HIS A 1 45 ? -1.046 -14.046 -8.874 1.00 0.00 45 HIS A C 12
ATOM 17313 O O . HIS A 1 45 ? -1.875 -14.779 -8.334 1.00 0.00 45 HIS A O 12
ATOM 17327 N N . VAL A 1 46 ? -0.420 -13.066 -8.231 1.00 0.00 46 VAL A N 12
ATOM 17328 C CA . VAL A 1 46 ? -0.678 -12.788 -6.823 1.00 0.00 46 VAL A CA 12
ATOM 17329 C C . VAL A 1 46 ? -2.066 -12.190 -6.626 1.00 0.00 46 VAL A C 12
ATOM 17330 O O . VAL A 1 46 ? -2.526 -11.383 -7.433 1.00 0.00 46 VAL A O 12
ATOM 17343 N N . ASN A 1 47 ? -2.730 -12.592 -5.548 1.00 0.00 47 ASN A N 12
ATOM 17344 C CA . ASN A 1 47 ? -4.068 -12.096 -5.244 1.00 0.00 47 ASN A CA 12
ATOM 17345 C C . ASN A 1 47 ? -4.109 -10.572 -5.303 1.00 0.00 47 ASN A C 12
ATOM 17346 O O . ASN A 1 47 ? -3.389 -9.893 -4.571 1.00 0.00 47 ASN A O 12
ATOM 17357 N N . ARG A 1 48 ? -4.957 -10.043 -6.179 1.00 0.00 48 ARG A N 12
ATOM 17358 C CA . ARG A 1 48 ? -5.093 -8.599 -6.334 1.00 0.00 48 ARG A CA 12
ATOM 17359 C C . ARG A 1 48 ? -5.610 -7.960 -5.048 1.00 0.00 48 ARG A C 12
ATOM 17360 O O . ARG A 1 48 ? -5.079 -6.950 -4.589 1.00 0.00 48 ARG A O 12
ATOM 17381 N N . GLU A 1 49 ? -6.649 -8.558 -4.473 1.00 0.00 49 GLU A N 12
ATOM 17382 C CA . GLU A 1 49 ? -7.238 -8.045 -3.241 1.00 0.00 49 GLU A CA 12
ATOM 17383 C C . GLU A 1 49 ? -6.254 -8.158 -2.080 1.00 0.00 49 GLU A C 12
ATOM 17384 O O . GLU A 1 49 ? -5.990 -7.180 -1.380 1.00 0.00 49 GLU A O 12
ATOM 17396 N N . GLU A 1 50 ? -5.716 -9.357 -1.882 1.00 0.00 50 GLU A N 12
ATOM 17397 C CA . GLU A 1 50 ? -4.763 -9.598 -0.805 1.00 0.00 50 GLU A CA 12
ATOM 17398 C C . GLU A 1 50 ? -3.792 -8.429 -0.667 1.00 0.00 50 GLU A C 12
ATOM 17399 O O . GLU A 1 50 ? -3.661 -7.839 0.406 1.00 0.00 50 GLU A O 12
ATOM 17411 N N . VAL A 1 51 ? -3.111 -8.100 -1.761 1.00 0.00 51 VAL A N 12
ATOM 17412 C CA . VAL A 1 51 ? -2.152 -7.003 -1.763 1.00 0.00 51 VAL A CA 12
ATOM 17413 C C . VAL A 1 51 ? -2.802 -5.703 -1.301 1.00 0.00 51 VAL A C 12
ATOM 17414 O O . VAL A 1 51 ? -2.240 -4.972 -0.485 1.00 0.00 51 VAL A O 12
ATOM 17427 N N . ILE A 1 52 ? -3.989 -5.422 -1.828 1.00 0.00 52 ILE A N 12
ATOM 17428 C CA . ILE A 1 52 ? -4.717 -4.212 -1.469 1.00 0.00 52 ILE A CA 12
ATOM 17429 C C . ILE A 1 52 ? -5.183 -4.261 -0.018 1.00 0.00 52 ILE A C 12
ATOM 17430 O O . ILE A 1 52 ? -4.644 -3.564 0.842 1.00 0.00 52 ILE A O 12
ATOM 17446 N N . ARG A 1 53 ? -6.187 -5.091 0.248 1.00 0.00 53 ARG A N 12
ATOM 17447 C CA . ARG A 1 53 ? -6.725 -5.233 1.595 1.00 0.00 53 ARG A CA 12
ATOM 17448 C C . ARG A 1 53 ? -5.602 -5.283 2.627 1.00 0.00 53 ARG A C 12
ATOM 17449 O O . ARG A 1 53 ? -5.685 -4.649 3.679 1.00 0.00 53 ARG A O 12
ATOM 17470 N N . GLU A 1 54 ? -4.555 -6.041 2.318 1.00 0.00 54 GLU A N 12
ATOM 17471 C CA . GLU A 1 54 ? -3.417 -6.174 3.220 1.00 0.00 54 GLU A CA 12
ATOM 17472 C C . GLU A 1 54 ? -2.703 -4.837 3.397 1.00 0.00 54 GLU A C 12
ATOM 17473 O O . GLU A 1 54 ? -2.628 -4.302 4.504 1.00 0.00 54 GLU A O 12
ATOM 17485 N N . LEU A 1 55 ? -2.181 -4.302 2.299 1.00 0.00 55 LEU A N 12
ATOM 17486 C CA . LEU A 1 55 ? -1.472 -3.027 2.331 1.00 0.00 55 LEU A CA 12
ATOM 17487 C C . LEU A 1 55 ? -2.188 -2.029 3.236 1.00 0.00 55 LEU A C 12
ATOM 17488 O O . LEU A 1 55 ? -1.551 -1.258 3.951 1.00 0.00 55 LEU A O 12
ATOM 17504 N N . ALA A 1 56 ? -3.516 -2.052 3.199 1.00 0.00 56 ALA A N 12
ATOM 17505 C CA . ALA A 1 56 ? -4.319 -1.153 4.019 1.00 0.00 56 ALA A CA 12
ATOM 17506 C C . ALA A 1 56 ? -4.281 -1.567 5.486 1.00 0.00 56 ALA A C 12
ATOM 17507 O O . ALA A 1 56 ? -4.103 -0.732 6.372 1.00 0.00 56 ALA A O 12
ATOM 17514 N N . GLY A 1 57 ? -4.451 -2.862 5.735 1.00 0.00 57 GLY A N 12
ATOM 17515 C CA . GLY A 1 57 ? -4.434 -3.363 7.097 1.00 0.00 57 GLY A CA 12
ATOM 17516 C C . GLY A 1 57 ? -3.168 -2.983 7.839 1.00 0.00 57 GLY A C 12
ATOM 17517 O O . GLY A 1 57 ? -3.166 -2.889 9.067 1.00 0.00 57 GLY A O 12
ATOM 17521 N N . ILE A 1 58 ? -2.090 -2.767 7.094 1.00 0.00 58 ILE A N 12
ATOM 17522 C CA . ILE A 1 58 ? -0.812 -2.396 7.689 1.00 0.00 58 ILE A CA 12
ATOM 17523 C C . ILE A 1 58 ? -0.797 -0.923 8.085 1.00 0.00 58 ILE A C 12
ATOM 17524 O O . ILE A 1 58 ? -0.558 -0.583 9.244 1.00 0.00 58 ILE A O 12
ATOM 17540 N N . VAL A 1 59 ? -1.056 -0.053 7.115 1.00 0.00 59 VAL A N 12
ATOM 17541 C CA . VAL A 1 59 ? -1.075 1.384 7.362 1.00 0.00 59 VAL A CA 12
ATOM 17542 C C . VAL A 1 59 ? -1.676 1.699 8.727 1.00 0.00 59 VAL A C 12
ATOM 17543 O O . VAL A 1 59 ? -1.257 2.643 9.398 1.00 0.00 59 VAL A O 12
ATOM 17556 N N . CYS A 1 60 ? -2.659 0.903 9.132 1.00 0.00 60 CYS A N 12
ATOM 17557 C CA . CYS A 1 60 ? -3.319 1.097 10.418 1.00 0.00 60 CYS A CA 12
ATOM 17558 C C . CYS A 1 60 ? -2.379 0.752 11.569 1.00 0.00 60 CYS A C 12
ATOM 17559 O O . CYS A 1 60 ? -2.255 1.509 12.532 1.00 0.00 60 CYS A O 12
ATOM 17567 N N . THR A 1 61 ? -1.720 -0.397 11.463 1.00 0.00 61 THR A N 12
ATOM 17568 C CA . THR A 1 61 ? -0.793 -0.845 12.495 1.00 0.00 61 THR A CA 12
ATOM 17569 C C . THR A 1 61 ? 0.256 0.220 12.792 1.00 0.00 61 THR A C 12
ATOM 17570 O O . THR A 1 61 ? 0.904 0.194 13.839 1.00 0.00 61 THR A O 12
ATOM 17581 N N . LEU A 1 62 ? 0.419 1.158 11.865 1.00 0.00 62 LEU A N 12
ATOM 17582 C CA . LEU A 1 62 ? 1.390 2.234 12.028 1.00 0.00 62 LEU A CA 12
ATOM 17583 C C . LEU A 1 62 ? 0.813 3.365 12.874 1.00 0.00 62 LEU A C 12
ATOM 17584 O O . LEU A 1 62 ? 1.396 3.758 13.883 1.00 0.00 62 LEU A O 12
ATOM 17600 N N . ASN A 1 63 ? -0.338 3.882 12.456 1.00 0.00 63 ASN A N 12
ATOM 17601 C CA . ASN A 1 63 ? -0.995 4.966 13.176 1.00 0.00 63 ASN A CA 12
ATOM 17602 C C . ASN A 1 63 ? -2.513 4.830 13.097 1.00 0.00 63 ASN A C 12
ATOM 17603 O O . ASN A 1 63 ? -3.095 4.872 12.013 1.00 0.00 63 ASN A O 12
ATOM 17614 N N . SER A 1 64 ? -3.148 4.669 14.254 1.00 0.00 64 SER A N 12
ATOM 17615 C CA . SER A 1 64 ? -4.598 4.523 14.316 1.00 0.00 64 SER A CA 12
ATOM 17616 C C . SER A 1 64 ? -5.290 5.664 13.576 1.00 0.00 64 SER A C 12
ATOM 17617 O O . SER A 1 64 ? -6.350 5.477 12.981 1.00 0.00 64 SER A O 12
ATOM 17625 N N . GLU A 1 65 ? -4.682 6.845 13.620 1.00 0.00 65 GLU A N 12
ATOM 17626 C CA . GLU A 1 65 ? -5.240 8.016 12.955 1.00 0.00 65 GLU A CA 12
ATOM 17627 C C . GLU A 1 65 ? -5.343 7.789 11.449 1.00 0.00 65 GLU A C 12
ATOM 17628 O O . GLU A 1 65 ? -6.159 8.413 10.771 1.00 0.00 65 GLU A O 12
ATOM 17640 N N . ASN A 1 66 ? -4.508 6.893 10.933 1.00 0.00 66 ASN A N 12
ATOM 17641 C CA . ASN A 1 66 ? -4.504 6.584 9.508 1.00 0.00 66 ASN A CA 12
ATOM 17642 C C . ASN A 1 66 ? -5.834 5.972 9.080 1.00 0.00 66 ASN A C 12
ATOM 17643 O O . ASN A 1 66 ? -6.372 5.093 9.755 1.00 0.00 66 ASN A O 12
ATOM 17654 N N . LYS A 1 67 ? -6.360 6.441 7.954 1.00 0.00 67 LYS A N 12
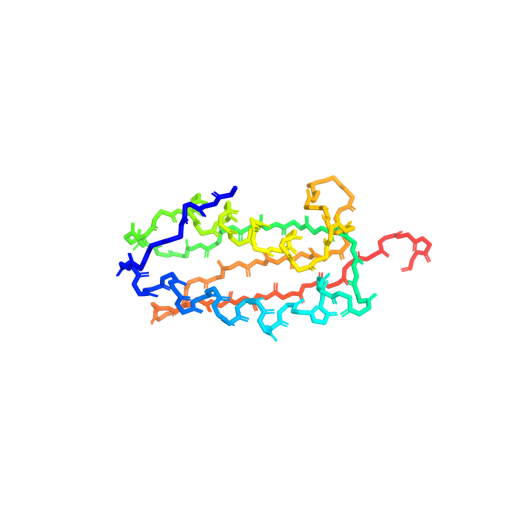ATOM 17655 C CA . LYS A 1 67 ? -7.626 5.940 7.433 1.00 0.00 67 LYS A CA 12
ATOM 17656 C C . LYS A 1 67 ? -7.654 6.013 5.909 1.00 0.00 67 LYS A C 12
ATOM 17657 O O . LYS A 1 67 ? -7.808 7.089 5.332 1.00 0.00 67 LYS A O 12
ATOM 17676 N N . VAL A 1 68 ? -7.506 4.860 5.264 1.00 0.00 68 VAL A N 12
ATOM 17677 C CA . VAL A 1 68 ? -7.518 4.792 3.807 1.00 0.00 68 VAL A CA 12
ATOM 17678 C C . VAL A 1 68 ? -8.844 5.290 3.244 1.00 0.00 68 VAL A C 12
ATOM 17679 O O . VAL A 1 68 ? -9.908 4.773 3.586 1.00 0.00 68 VAL A O 12
ATOM 17692 N N . ASP A 1 69 ? -8.773 6.296 2.380 1.00 0.00 69 ASP A N 12
ATOM 17693 C CA . ASP A 1 69 ? -9.969 6.864 1.768 1.00 0.00 69 ASP A CA 12
ATOM 17694 C C . ASP A 1 69 ? -9.849 6.872 0.247 1.00 0.00 69 ASP A C 12
ATOM 17695 O O . ASP A 1 69 ? -8.747 6.944 -0.299 1.00 0.00 69 ASP A O 12
ATOM 17704 N N . LEU A 1 70 ? -10.988 6.796 -0.432 1.00 0.00 70 LEU A N 12
ATOM 17705 C CA . LEU A 1 70 ? -11.011 6.794 -1.891 1.00 0.00 70 LEU A CA 12
ATOM 17706 C C . LEU A 1 70 ? -11.657 8.067 -2.427 1.00 0.00 70 LEU A C 12
ATOM 17707 O O . LEU A 1 70 ? -11.779 8.253 -3.638 1.00 0.00 70 LEU A O 12
ATOM 17723 N N . THR A 1 71 ? -12.069 8.945 -1.517 1.00 0.00 71 THR A N 12
ATOM 17724 C CA . THR A 1 71 ? -12.701 10.202 -1.898 1.00 0.00 71 THR A CA 12
ATOM 17725 C C . THR A 1 71 ? -11.770 11.383 -1.649 1.00 0.00 71 THR A C 12
ATOM 17726 O O . THR A 1 71 ? -11.493 12.168 -2.555 1.00 0.00 71 THR A O 12
ATOM 17737 N N . ASN A 1 72 ? -11.290 11.503 -0.416 1.00 0.00 72 ASN A N 12
ATOM 17738 C CA . ASN A 1 72 ? -10.390 12.589 -0.048 1.00 0.00 72 ASN A CA 12
ATOM 17739 C C . ASN A 1 72 ? -9.036 12.046 0.400 1.00 0.00 72 ASN A C 12
ATOM 17740 O O . ASN A 1 72 ? -8.526 12.385 1.468 1.00 0.00 72 ASN A O 12
ATOM 17751 N N . PRO A 1 73 ? -8.439 11.183 -0.435 1.00 0.00 73 PRO A N 12
ATOM 17752 C CA . PRO A 1 73 ? -7.137 10.576 -0.147 1.00 0.00 73 PRO A CA 12
ATOM 17753 C C . PRO A 1 73 ? -5.997 11.586 -0.220 1.00 0.00 73 PRO A C 12
ATOM 17754 O O . PRO A 1 73 ? -5.882 12.336 -1.189 1.00 0.00 73 PRO A O 12
ATOM 17765 N N . GLN A 1 74 ? -5.157 11.599 0.811 1.00 0.00 74 GLN A N 12
ATOM 17766 C CA . GLN A 1 74 ? -4.027 12.519 0.863 1.00 0.00 74 GLN A CA 12
ATOM 17767 C C . GLN A 1 74 ? -2.789 11.896 0.224 1.00 0.00 74 GLN A C 12
ATOM 17768 O O . GLN A 1 74 ? -1.926 12.602 -0.297 1.00 0.00 74 GLN A O 12
ATOM 17782 N N . TYR A 1 75 ? -2.710 10.571 0.269 1.00 0.00 75 TYR A N 12
ATOM 17783 C CA . TYR A 1 75 ? -1.576 9.854 -0.302 1.00 0.00 75 TYR A CA 12
ATOM 17784 C C . TYR A 1 75 ? -2.047 8.659 -1.126 1.00 0.00 75 TYR A C 12
ATOM 17785 O O . TYR A 1 75 ? -2.800 7.813 -0.642 1.00 0.00 75 TYR A O 12
ATOM 17803 N N . THR A 1 76 ? -1.598 8.596 -2.375 1.00 0.00 76 THR A N 12
ATOM 17804 C CA . THR A 1 76 ? -1.972 7.506 -3.268 1.00 0.00 76 THR A CA 12
ATOM 17805 C C . THR A 1 76 ? -0.889 6.434 -3.311 1.00 0.00 76 THR A C 12
ATOM 17806 O O . THR A 1 76 ? 0.202 6.660 -3.834 1.00 0.00 76 THR A O 12
ATOM 17817 N N . VAL A 1 77 ? -1.198 5.265 -2.758 1.00 0.00 77 VAL A N 12
ATOM 17818 C CA . VAL A 1 77 ? -0.251 4.156 -2.735 1.00 0.00 77 VAL A CA 12
ATOM 17819 C C . VAL A 1 77 ? -0.632 3.087 -3.753 1.00 0.00 77 VAL A C 12
ATOM 17820 O O . VAL A 1 77 ? -1.523 2.273 -3.510 1.00 0.00 77 VAL A O 12
ATOM 17833 N N . VAL A 1 78 ? 0.049 3.094 -4.894 1.00 0.00 78 VAL A N 12
ATOM 17834 C CA . VAL A 1 78 ? -0.217 2.124 -5.949 1.00 0.00 78 VAL A CA 12
ATOM 17835 C C . VAL A 1 78 ? 0.827 1.012 -5.949 1.00 0.00 78 VAL A C 12
ATOM 17836 O O . VAL A 1 78 ? 1.975 1.224 -5.559 1.00 0.00 78 VAL A O 12
ATOM 17849 N N . VAL A 1 79 ? 0.420 -0.174 -6.389 1.00 0.00 79 VAL A N 12
ATOM 17850 C CA . VAL A 1 79 ? 1.319 -1.320 -6.442 1.00 0.00 79 VAL A CA 12
ATOM 17851 C C . VAL A 1 79 ? 1.361 -1.923 -7.841 1.00 0.00 79 VAL A C 12
ATOM 17852 O O . VAL A 1 79 ? 0.450 -2.645 -8.244 1.00 0.00 79 VAL A O 12
ATOM 17865 N N . GLU A 1 80 ? 2.426 -1.621 -8.578 1.00 0.00 80 GLU A N 12
ATOM 17866 C CA . GLU A 1 80 ? 2.586 -2.133 -9.934 1.00 0.00 80 GLU A CA 12
ATOM 17867 C C . GLU A 1 80 ? 3.357 -3.450 -9.931 1.00 0.00 80 GLU A C 12
ATOM 17868 O O . GLU A 1 80 ? 4.153 -3.712 -9.029 1.00 0.00 80 GLU A O 12
ATOM 17880 N N . ILE A 1 81 ? 3.114 -4.274 -10.945 1.00 0.00 81 ILE A N 12
ATOM 17881 C CA . ILE A 1 81 ? 3.785 -5.562 -11.059 1.00 0.00 81 ILE A CA 12
ATOM 17882 C C . ILE A 1 81 ? 4.652 -5.621 -12.313 1.00 0.00 81 ILE A C 12
ATOM 17883 O O . ILE A 1 81 ? 4.145 -5.796 -13.421 1.00 0.00 81 ILE A O 12
ATOM 17899 N N . ILE A 1 82 ? 5.960 -5.476 -12.129 1.00 0.00 82 ILE A N 12
ATOM 17900 C CA . ILE A 1 82 ? 6.896 -5.516 -13.245 1.00 0.00 82 ILE A CA 12
ATOM 17901 C C . ILE A 1 82 ? 7.901 -6.651 -13.079 1.00 0.00 82 ILE A C 12
ATOM 17902 O O . ILE A 1 82 ? 8.875 -6.530 -12.335 1.00 0.00 82 ILE A O 12
ATOM 17918 N N . LYS A 1 83 ? 7.659 -7.755 -13.778 1.00 0.00 83 LYS A N 12
ATOM 17919 C CA . LYS A 1 83 ? 8.543 -8.912 -13.712 1.00 0.00 83 LYS A CA 12
ATOM 17920 C C . LYS A 1 83 ? 8.516 -9.539 -12.322 1.00 0.00 83 LYS A C 12
ATOM 17921 O O . LYS A 1 83 ? 9.560 -9.754 -11.708 1.00 0.00 83 LYS A O 12
ATOM 17940 N N . ALA A 1 84 ? 7.315 -9.831 -11.832 1.00 0.00 84 ALA A N 12
ATOM 17941 C CA . ALA A 1 84 ? 7.154 -10.436 -10.516 1.00 0.00 84 ALA A CA 12
ATOM 17942 C C . ALA A 1 84 ? 7.792 -9.573 -9.433 1.00 0.00 84 ALA A C 12
ATOM 17943 O O . ALA A 1 84 ? 8.432 -10.085 -8.514 1.00 0.00 84 ALA A O 12
ATOM 17950 N N . VAL A 1 85 ? 7.613 -8.261 -9.547 1.00 0.00 85 VAL A N 12
ATOM 17951 C CA . VAL A 1 85 ? 8.172 -7.327 -8.577 1.00 0.00 85 VAL A CA 12
ATOM 17952 C C . VAL A 1 85 ? 7.124 -6.318 -8.120 1.00 0.00 85 VAL A C 12
ATOM 17953 O O . VAL A 1 85 ? 6.320 -5.838 -8.919 1.00 0.00 85 VAL A O 12
ATOM 17966 N N . CYS A 1 86 ? 7.140 -6.000 -6.830 1.00 0.00 86 CYS A N 12
ATOM 17967 C CA . CYS A 1 86 ? 6.191 -5.047 -6.266 1.00 0.00 86 CYS A CA 12
ATOM 17968 C C . CYS A 1 86 ? 6.756 -3.631 -6.300 1.00 0.00 86 CYS A C 12
ATOM 17969 O O . CYS A 1 86 ? 7.775 -3.344 -5.671 1.00 0.00 86 CYS A O 12
ATOM 17977 N N . CYS A 1 87 ? 6.089 -2.751 -7.038 1.00 0.00 87 CYS A N 12
ATOM 17978 C CA . CYS A 1 87 ? 6.526 -1.365 -7.157 1.00 0.00 87 CYS A CA 12
ATOM 17979 C C . CYS A 1 87 ? 5.528 -0.421 -6.494 1.00 0.00 87 CYS A C 12
ATOM 17980 O O . CYS A 1 87 ? 4.476 -0.117 -7.058 1.00 0.00 87 CYS A O 12
ATOM 17988 N N . LEU A 1 88 ? 5.864 0.038 -5.293 1.00 0.00 88 LEU A N 12
ATOM 17989 C CA . LEU A 1 88 ? 4.996 0.946 -4.552 1.00 0.00 88 LEU A CA 12
ATOM 17990 C C . LEU A 1 88 ? 5.280 2.397 -4.926 1.00 0.00 88 LEU A C 12
ATOM 17991 O O . LEU A 1 88 ? 6.411 2.869 -4.808 1.00 0.00 88 LEU A O 12
ATOM 18007 N N . SER A 1 89 ? 4.245 3.101 -5.374 1.00 0.00 89 SER A N 12
ATOM 18008 C CA . SER A 1 89 ? 4.384 4.499 -5.767 1.00 0.00 89 SER A CA 12
ATOM 18009 C C . SER A 1 89 ? 3.558 5.403 -4.857 1.00 0.00 89 SER A C 12
ATOM 18010 O O . SER A 1 89 ? 2.339 5.262 -4.763 1.00 0.00 89 SER A O 12
ATOM 18018 N N . VAL A 1 90 ? 4.232 6.333 -4.187 1.00 0.00 90 VAL A N 12
ATOM 18019 C CA . VAL A 1 90 ? 3.563 7.262 -3.285 1.00 0.00 90 VAL A CA 12
ATOM 18020 C C . VAL A 1 90 ? 3.402 8.634 -3.929 1.00 0.00 90 VAL A C 12
ATOM 18021 O O . VAL A 1 90 ? 4.353 9.187 -4.482 1.00 0.00 90 VAL A O 12
ATOM 18034 N N . VAL A 1 91 ? 2.192 9.179 -3.854 1.00 0.00 91 VAL A N 12
ATOM 18035 C CA . VAL A 1 91 ? 1.907 10.489 -4.428 1.00 0.00 91 VAL A CA 12
ATOM 18036 C C . VAL A 1 91 ? 0.992 11.300 -3.518 1.00 0.00 91 VAL A C 12
ATOM 18037 O O . VAL A 1 91 ? -0.087 10.845 -3.137 1.00 0.00 91 VAL A O 12
ATOM 18050 N N . LYS A 1 92 ? 1.429 12.506 -3.172 1.00 0.00 92 LYS A N 12
ATOM 18051 C CA . LYS A 1 92 ? 0.650 13.385 -2.307 1.00 0.00 92 LYS A CA 12
ATOM 18052 C C . LYS A 1 92 ? -0.283 14.269 -3.129 1.00 0.00 92 LYS A C 12
ATOM 18053 O O . LYS A 1 92 ? 0.168 15.084 -3.933 1.00 0.00 92 LYS A O 12
ATOM 18072 N N . SER A 1 93 ? -1.585 14.103 -2.919 1.00 0.00 93 SER A N 12
ATOM 18073 C CA . SER A 1 93 ? -2.581 14.885 -3.642 1.00 0.00 93 SER A CA 12
ATOM 18074 C C . SER A 1 93 ? -3.554 15.552 -2.675 1.00 0.00 93 SER A C 12
ATOM 18075 O O . SER A 1 93 ? -4.073 14.914 -1.760 1.00 0.00 93 SER A O 12
ATOM 18083 N N . GLY A 1 94 ? -3.797 16.842 -2.886 1.00 0.00 94 GLY A N 12
ATOM 18084 C CA . GLY A 1 94 ? -4.707 17.576 -2.026 1.00 0.00 94 GLY A CA 12
ATOM 18085 C C . GLY A 1 94 ? -5.699 18.412 -2.810 1.00 0.00 94 GLY A C 12
ATOM 18086 O O . GLY A 1 94 ? -6.036 18.104 -3.954 1.00 0.00 94 GLY A O 12
ATOM 18090 N N . PRO A 1 95 ? -6.187 19.496 -2.189 1.00 0.00 95 PRO A N 12
ATOM 18091 C CA . PRO A 1 95 ? -7.154 20.400 -2.818 1.00 0.00 95 PRO A CA 12
ATOM 18092 C C . PRO A 1 95 ? -6.539 21.208 -3.955 1.00 0.00 95 PRO A C 12
ATOM 18093 O O . PRO A 1 95 ? -5.765 22.137 -3.722 1.00 0.00 95 PRO A O 12
ATOM 18104 N N . SER A 1 96 ? -6.887 20.848 -5.186 1.00 0.00 96 SER A N 12
ATOM 18105 C CA . SER A 1 96 ? -6.366 21.537 -6.361 1.00 0.00 96 SER A CA 12
ATOM 18106 C C . SER A 1 96 ? -6.800 23.000 -6.370 1.00 0.00 96 SER A C 12
ATOM 18107 O O . SER A 1 96 ? -5.967 23.906 -6.365 1.00 0.00 96 SER A O 12
ATOM 18115 N N . SER A 1 97 ? -8.111 23.221 -6.383 1.00 0.00 97 SER A N 12
ATOM 18116 C CA . SER A 1 97 ? -8.658 24.573 -6.396 1.00 0.00 97 SER A CA 12
ATOM 18117 C C . SER A 1 97 ? -8.352 25.295 -5.088 1.00 0.00 97 SER A C 12
ATOM 18118 O O . SER A 1 97 ? -8.524 24.739 -4.004 1.00 0.00 97 SER A O 12
ATOM 18126 N N . GLY A 1 98 ? -7.899 26.540 -5.198 1.00 0.00 98 GLY A N 12
ATOM 18127 C CA . GLY A 1 98 ? -7.576 27.320 -4.017 1.00 0.00 98 GLY A CA 12
ATOM 18128 C C . GLY A 1 98 ? -6.083 27.413 -3.773 1.00 0.00 98 GLY A C 12
ATOM 18129 O O . GLY A 1 98 ? -5.601 28.387 -3.195 1.00 0.00 98 GLY A O 12
ATOM 18133 N N . GLY A 1 1 ? -11.075 -22.281 -4.965 1.00 0.00 1 GLY A N 13
ATOM 18134 C CA . GLY A 1 1 ? -10.368 -21.804 -3.791 1.00 0.00 1 GLY A CA 13
ATOM 18135 C C . GLY A 1 1 ? -10.459 -22.770 -2.626 1.00 0.00 1 GLY A C 13
ATOM 18136 O O . GLY A 1 1 ? -10.899 -22.401 -1.538 1.00 0.00 1 GLY A O 13
ATOM 18140 N N . SER A 1 2 ? -10.043 -24.011 -2.856 1.00 0.00 2 SER A N 13
ATOM 18141 C CA . SER A 1 2 ? -10.085 -25.035 -1.818 1.00 0.00 2 SER A CA 13
ATOM 18142 C C . SER A 1 2 ? -8.772 -25.076 -1.042 1.00 0.00 2 SER A C 13
ATOM 18143 O O . SER A 1 2 ? -8.766 -25.165 0.186 1.00 0.00 2 SER A O 13
ATOM 18151 N N . SER A 1 3 ? -7.661 -25.010 -1.768 1.00 0.00 3 SER A N 13
ATOM 18152 C CA . SER A 1 3 ? -6.340 -25.044 -1.149 1.00 0.00 3 SER A CA 13
ATOM 18153 C C . SER A 1 3 ? -5.775 -23.635 -1.000 1.00 0.00 3 SER A C 13
ATOM 18154 O O . SER A 1 3 ? -6.093 -22.740 -1.782 1.00 0.00 3 SER A O 13
ATOM 18162 N N . GLY A 1 4 ? -4.932 -23.445 0.011 1.00 0.00 4 GLY A N 13
ATOM 18163 C CA . GLY A 1 4 ? -4.335 -22.144 0.245 1.00 0.00 4 GLY A CA 13
ATOM 18164 C C . GLY A 1 4 ? -3.169 -22.207 1.212 1.00 0.00 4 GLY A C 13
ATOM 18165 O O . GLY A 1 4 ? -3.353 -22.469 2.400 1.00 0.00 4 GLY A O 13
ATOM 18169 N N . SER A 1 5 ? -1.965 -21.966 0.702 1.00 0.00 5 SER A N 13
ATOM 18170 C CA . SER A 1 5 ? -0.764 -22.002 1.528 1.00 0.00 5 SER A CA 13
ATOM 18171 C C . SER A 1 5 ? -0.693 -20.779 2.437 1.00 0.00 5 SER A C 13
ATOM 18172 O O . SER A 1 5 ? -1.105 -19.683 2.055 1.00 0.00 5 SER A O 13
ATOM 18180 N N . SER A 1 6 ? -0.169 -20.975 3.643 1.00 0.00 6 SER A N 13
ATOM 18181 C CA . SER A 1 6 ? -0.047 -19.890 4.609 1.00 0.00 6 SER A CA 13
ATOM 18182 C C . SER A 1 6 ? 1.330 -19.239 4.524 1.00 0.00 6 SER A C 13
ATOM 18183 O O . SER A 1 6 ? 2.325 -19.900 4.230 1.00 0.00 6 SER A O 13
ATOM 18191 N N . GLY A 1 7 ? 1.379 -17.936 4.784 1.00 0.00 7 GLY A N 13
ATOM 18192 C CA . GLY A 1 7 ? 2.638 -17.216 4.732 1.00 0.00 7 GLY A CA 13
ATOM 18193 C C . GLY A 1 7 ? 3.223 -17.171 3.335 1.00 0.00 7 GLY A C 13
ATOM 18194 O O . GLY A 1 7 ? 4.032 -18.022 2.964 1.00 0.00 7 GLY A O 13
ATOM 18198 N N . LYS A 1 8 ? 2.813 -16.176 2.555 1.00 0.00 8 LYS A N 13
ATOM 18199 C CA . LYS A 1 8 ? 3.301 -16.023 1.190 1.00 0.00 8 LYS A CA 13
ATOM 18200 C C . LYS A 1 8 ? 4.401 -14.968 1.120 1.00 0.00 8 LYS A C 13
ATOM 18201 O O . LYS A 1 8 ? 4.129 -13.769 1.175 1.00 0.00 8 LYS A O 13
ATOM 18220 N N . ALA A 1 9 ? 5.644 -15.423 0.998 1.00 0.00 9 ALA A N 13
ATOM 18221 C CA . ALA A 1 9 ? 6.784 -14.518 0.917 1.00 0.00 9 ALA A CA 13
ATOM 18222 C C . ALA A 1 9 ? 6.476 -13.326 0.017 1.00 0.00 9 ALA A C 13
ATOM 18223 O O . ALA A 1 9 ? 6.669 -12.174 0.408 1.00 0.00 9 ALA A O 13
ATOM 18230 N N . PHE A 1 10 ? 5.997 -13.610 -1.190 1.00 0.00 10 PHE A N 13
ATOM 18231 C CA . PHE A 1 10 ? 5.665 -12.561 -2.146 1.00 0.00 10 PHE A CA 13
ATOM 18232 C C . PHE A 1 10 ? 5.087 -11.340 -1.436 1.00 0.00 10 PHE A C 13
ATOM 18233 O O . PHE A 1 10 ? 5.490 -10.206 -1.697 1.00 0.00 10 PHE A O 13
ATOM 18250 N N . LEU A 1 11 ? 4.139 -11.580 -0.536 1.00 0.00 11 LEU A N 13
ATOM 18251 C CA . LEU A 1 11 ? 3.504 -10.502 0.213 1.00 0.00 11 LEU A CA 13
ATOM 18252 C C . LEU A 1 11 ? 4.403 -10.025 1.349 1.00 0.00 11 LEU A C 13
ATOM 18253 O O . LEU A 1 11 ? 4.763 -8.850 1.416 1.00 0.00 11 LEU A O 13
ATOM 18269 N N . GLU A 1 12 ? 4.765 -10.945 2.237 1.00 0.00 12 GLU A N 13
ATOM 18270 C CA . GLU A 1 12 ? 5.623 -10.618 3.369 1.00 0.00 12 GLU A CA 13
ATOM 18271 C C . GLU A 1 12 ? 6.726 -9.648 2.953 1.00 0.00 12 GLU A C 13
ATOM 18272 O O . GLU A 1 12 ? 6.879 -8.577 3.540 1.00 0.00 12 GLU A O 13
ATOM 18284 N N . ASP A 1 13 ? 7.491 -10.032 1.937 1.00 0.00 13 ASP A N 13
ATOM 18285 C CA . ASP A 1 13 ? 8.579 -9.197 1.441 1.00 0.00 13 ASP A CA 13
ATOM 18286 C C . ASP A 1 13 ? 8.079 -7.796 1.105 1.00 0.00 13 ASP A C 13
ATOM 18287 O O . ASP A 1 13 ? 8.807 -6.815 1.252 1.00 0.00 13 ASP A O 13
ATOM 18296 N N . MET A 1 14 ? 6.833 -7.711 0.652 1.00 0.00 14 MET A N 13
ATOM 18297 C CA . MET A 1 14 ? 6.236 -6.429 0.295 1.00 0.00 14 MET A CA 13
ATOM 18298 C C . MET A 1 14 ? 5.824 -5.654 1.543 1.00 0.00 14 MET A C 13
ATOM 18299 O O . MET A 1 14 ? 6.376 -4.595 1.839 1.00 0.00 14 MET A O 13
ATOM 18313 N N . LYS A 1 15 ? 4.850 -6.190 2.271 1.00 0.00 15 LYS A N 13
ATOM 18314 C CA . LYS A 1 15 ? 4.364 -5.550 3.488 1.00 0.00 15 LYS A CA 13
ATOM 18315 C C . LYS A 1 15 ? 5.524 -5.164 4.400 1.00 0.00 15 LYS A C 13
ATOM 18316 O O . LYS A 1 15 ? 5.553 -4.065 4.954 1.00 0.00 15 LYS A O 13
ATOM 18335 N N . LYS A 1 16 ? 6.480 -6.075 4.552 1.00 0.00 16 LYS A N 13
ATOM 18336 C CA . LYS A 1 16 ? 7.644 -5.829 5.394 1.00 0.00 16 LYS A CA 13
ATOM 18337 C C . LYS A 1 16 ? 8.358 -4.547 4.977 1.00 0.00 16 LYS A C 13
ATOM 18338 O O . LYS A 1 16 ? 8.931 -3.845 5.810 1.00 0.00 16 LYS A O 13
ATOM 18357 N N . TYR A 1 17 ? 8.316 -4.247 3.684 1.00 0.00 17 TYR A N 13
ATOM 18358 C CA . TYR A 1 17 ? 8.960 -3.049 3.156 1.00 0.00 17 TYR A CA 13
ATOM 18359 C C . TYR A 1 17 ? 8.005 -1.859 3.188 1.00 0.00 17 TYR A C 13
ATOM 18360 O O . TYR A 1 17 ? 8.287 -0.841 3.819 1.00 0.00 17 TYR A O 13
ATOM 18378 N N . ALA A 1 18 ? 6.875 -1.997 2.503 1.00 0.00 18 ALA A N 13
ATOM 18379 C CA . ALA A 1 18 ? 5.877 -0.936 2.455 1.00 0.00 18 ALA A CA 13
ATOM 18380 C C . ALA A 1 18 ? 5.705 -0.281 3.821 1.00 0.00 18 ALA A C 13
ATOM 18381 O O . ALA A 1 18 ? 5.422 0.913 3.915 1.00 0.00 18 ALA A O 13
ATOM 18388 N N . GLU A 1 19 ? 5.878 -1.070 4.877 1.00 0.00 19 GLU A N 13
ATOM 18389 C CA . GLU A 1 19 ? 5.741 -0.565 6.238 1.00 0.00 19 GLU A CA 13
ATOM 18390 C C . GLU A 1 19 ? 6.888 0.378 6.587 1.00 0.00 19 GLU A C 13
ATOM 18391 O O . GLU A 1 19 ? 6.680 1.568 6.823 1.00 0.00 19 GLU A O 13
ATOM 18403 N N . THR A 1 20 ? 8.102 -0.164 6.619 1.00 0.00 20 THR A N 13
ATOM 18404 C CA . THR A 1 20 ? 9.284 0.627 6.941 1.00 0.00 20 THR A CA 13
ATOM 18405 C C . THR A 1 20 ? 9.494 1.741 5.922 1.00 0.00 20 THR A C 13
ATOM 18406 O O . THR A 1 20 ? 10.246 2.685 6.165 1.00 0.00 20 THR A O 13
ATOM 18417 N N . PHE A 1 21 ? 8.825 1.626 4.779 1.00 0.00 21 PHE A N 13
ATOM 18418 C CA . PHE A 1 21 ? 8.939 2.625 3.723 1.00 0.00 21 PHE A CA 13
ATOM 18419 C C . PHE A 1 21 ? 7.832 3.668 3.839 1.00 0.00 21 PHE A C 13
ATOM 18420 O O . PHE A 1 21 ? 8.052 4.854 3.589 1.00 0.00 21 PHE A O 13
ATOM 18437 N N . LEU A 1 22 ? 6.641 3.219 4.219 1.00 0.00 22 LEU A N 13
ATOM 18438 C CA . LEU A 1 22 ? 5.498 4.113 4.368 1.00 0.00 22 LEU A CA 13
ATOM 18439 C C . LEU A 1 22 ? 5.410 4.651 5.792 1.00 0.00 22 LEU A C 13
ATOM 18440 O O . LEU A 1 22 ? 4.553 5.478 6.101 1.00 0.00 22 LEU A O 13
ATOM 18456 N N . GLU A 1 23 ? 6.303 4.177 6.655 1.00 0.00 23 GLU A N 13
ATOM 18457 C CA . GLU A 1 23 ? 6.326 4.612 8.047 1.00 0.00 23 GLU A CA 13
ATOM 18458 C C . GLU A 1 23 ? 6.179 6.128 8.145 1.00 0.00 23 GLU A C 13
ATOM 18459 O O . GLU A 1 23 ? 5.259 6.648 8.777 1.00 0.00 23 GLU A O 13
ATOM 18471 N N . PRO A 1 24 ? 7.107 6.855 7.506 1.00 0.00 24 PRO A N 13
ATOM 18472 C CA . PRO A 1 24 ? 7.103 8.321 7.506 1.00 0.00 24 PRO A CA 13
ATOM 18473 C C . PRO A 1 24 ? 5.950 8.897 6.692 1.00 0.00 24 PRO A C 13
ATOM 18474 O O . PRO A 1 24 ? 5.727 10.108 6.685 1.00 0.00 24 PRO A O 13
ATOM 18485 N N . TRP A 1 25 ? 5.220 8.024 6.008 1.00 0.00 25 TRP A N 13
ATOM 18486 C CA . TRP A 1 25 ? 4.089 8.447 5.190 1.00 0.00 25 TRP A CA 13
ATOM 18487 C C . TRP A 1 25 ? 2.768 8.100 5.867 1.00 0.00 25 TRP A C 13
ATOM 18488 O O . TRP A 1 25 ? 1.728 8.681 5.556 1.00 0.00 25 TRP A O 13
ATOM 18509 N N . PHE A 1 26 ? 2.815 7.149 6.794 1.00 0.00 26 PHE A N 13
ATOM 18510 C CA . PHE A 1 26 ? 1.621 6.723 7.515 1.00 0.00 26 PHE A CA 13
ATOM 18511 C C . PHE A 1 26 ? 1.868 6.717 9.021 1.00 0.00 26 PHE A C 13
ATOM 18512 O O . PHE A 1 26 ? 1.026 7.161 9.802 1.00 0.00 26 PHE A O 13
ATOM 18529 N N . LYS A 1 27 ? 3.029 6.210 9.422 1.00 0.00 27 LYS A N 13
ATOM 18530 C CA . LYS A 1 27 ? 3.389 6.145 10.833 1.00 0.00 27 LYS A CA 13
ATOM 18531 C C . LYS A 1 27 ? 3.799 7.518 11.354 1.00 0.00 27 LYS A C 13
ATOM 18532 O O . LYS A 1 27 ? 4.562 8.235 10.707 1.00 0.00 27 LYS A O 13
ATOM 18551 N N . ALA A 1 28 ? 3.288 7.878 12.527 1.00 0.00 28 ALA A N 13
ATOM 18552 C CA . ALA A 1 28 ? 3.604 9.164 13.135 1.00 0.00 28 ALA A CA 13
ATOM 18553 C C . ALA A 1 28 ? 5.085 9.496 12.981 1.00 0.00 28 ALA A C 13
ATOM 18554 O O . ALA A 1 28 ? 5.926 8.617 12.791 1.00 0.00 28 ALA A O 13
ATOM 18561 N N . PRO A 1 29 ? 5.413 10.794 13.062 1.00 0.00 29 PRO A N 13
ATOM 18562 C CA . PRO A 1 29 ? 4.420 11.849 13.287 1.00 0.00 29 PRO A CA 13
ATOM 18563 C C . PRO A 1 29 ? 3.510 12.054 12.081 1.00 0.00 29 PRO A C 13
ATOM 18564 O O . PRO A 1 29 ? 2.573 12.850 12.128 1.00 0.00 29 PRO A O 13
ATOM 18575 N N . ASN A 1 30 ? 3.791 11.330 11.003 1.00 0.00 30 ASN A N 13
ATOM 18576 C CA . ASN A 1 30 ? 2.996 11.433 9.784 1.00 0.00 30 ASN A CA 13
ATOM 18577 C C . ASN A 1 30 ? 1.698 10.642 9.913 1.00 0.00 30 ASN A C 13
ATOM 18578 O O . ASN A 1 30 ? 1.644 9.623 10.601 1.00 0.00 30 ASN A O 13
ATOM 18589 N N . LYS A 1 31 ? 0.653 11.118 9.244 1.00 0.00 31 LYS A N 13
ATOM 18590 C CA . LYS A 1 31 ? -0.645 10.455 9.281 1.00 0.00 31 LYS A CA 13
ATOM 18591 C C . LYS A 1 31 ? -1.613 11.100 8.293 1.00 0.00 31 LYS A C 13
ATOM 18592 O O . LYS A 1 31 ? -1.326 12.153 7.726 1.00 0.00 31 LYS A O 13
ATOM 18611 N N . GLY A 1 32 ? -2.762 10.460 8.094 1.00 0.00 32 GLY A N 13
ATOM 18612 C CA . GLY A 1 32 ? -3.754 10.987 7.176 1.00 0.00 32 GLY A CA 13
ATOM 18613 C C . GLY A 1 32 ? -4.482 9.894 6.419 1.00 0.00 32 GLY A C 13
ATOM 18614 O O . GLY A 1 32 ? -4.563 8.755 6.881 1.00 0.00 32 GLY A O 13
ATOM 18618 N N . THR A 1 33 ? -5.016 10.239 5.251 1.00 0.00 33 THR A N 13
ATOM 18619 C CA . THR A 1 33 ? -5.744 9.279 4.430 1.00 0.00 33 THR A CA 13
ATOM 18620 C C . THR A 1 33 ? -4.915 8.847 3.226 1.00 0.00 33 THR A C 13
ATOM 18621 O O . THR A 1 33 ? -3.872 9.433 2.934 1.00 0.00 33 THR A O 13
ATOM 18632 N N . PHE A 1 34 ? -5.386 7.819 2.528 1.00 0.00 34 PHE A N 13
ATOM 18633 C CA . PHE A 1 34 ? -4.688 7.308 1.354 1.00 0.00 34 PHE A CA 13
ATOM 18634 C C . PHE A 1 34 ? -5.589 6.376 0.548 1.00 0.00 34 PHE A C 13
ATOM 18635 O O . PHE A 1 34 ? -6.675 6.008 0.995 1.00 0.00 34 PHE A O 13
ATOM 18652 N N . GLN A 1 35 ? -5.130 6.001 -0.641 1.00 0.00 35 GLN A N 13
ATOM 18653 C CA . GLN A 1 35 ? -5.894 5.114 -1.510 1.00 0.00 35 GLN A CA 13
ATOM 18654 C C . GLN A 1 35 ? -4.977 4.121 -2.217 1.00 0.00 35 GLN A C 13
ATOM 18655 O O . GLN A 1 35 ? -4.090 4.513 -2.975 1.00 0.00 35 GLN A O 13
ATOM 18669 N N . ILE A 1 36 ? -5.198 2.836 -1.963 1.00 0.00 36 ILE A N 13
ATOM 18670 C CA . ILE A 1 36 ? -4.391 1.788 -2.577 1.00 0.00 36 ILE A CA 13
ATOM 18671 C C . ILE A 1 36 ? -4.989 1.342 -3.907 1.00 0.00 36 ILE A C 13
ATOM 18672 O O . ILE A 1 36 ? -6.208 1.324 -4.078 1.00 0.00 36 ILE A O 13
ATOM 18688 N N . VAL A 1 37 ? -4.121 0.981 -4.848 1.00 0.00 37 VAL A N 13
ATOM 18689 C CA . VAL A 1 37 ? -4.563 0.532 -6.163 1.00 0.00 37 VAL A CA 13
ATOM 18690 C C . VAL A 1 37 ? -3.634 -0.542 -6.717 1.00 0.00 37 VAL A C 13
ATOM 18691 O O . VAL A 1 37 ? -2.441 -0.307 -6.910 1.00 0.00 37 VAL A O 13
ATOM 18704 N N . TYR A 1 38 ? -4.189 -1.722 -6.971 1.00 0.00 38 TYR A N 13
ATOM 18705 C CA . TYR A 1 38 ? -3.410 -2.834 -7.502 1.00 0.00 38 TYR A CA 13
ATOM 18706 C C . TYR A 1 38 ? -3.294 -2.743 -9.021 1.00 0.00 38 TYR A C 13
ATOM 18707 O O . TYR A 1 38 ? -4.270 -2.945 -9.744 1.00 0.00 38 TYR A O 13
ATOM 18725 N N . LYS A 1 39 ? -2.092 -2.437 -9.498 1.00 0.00 39 LYS A N 13
ATOM 18726 C CA . LYS A 1 39 ? -1.845 -2.320 -10.930 1.00 0.00 39 LYS A CA 13
ATOM 18727 C C . LYS A 1 39 ? -0.951 -3.454 -11.423 1.00 0.00 39 LYS A C 13
ATOM 18728 O O . LYS A 1 39 ? 0.214 -3.551 -11.038 1.00 0.00 39 LYS A O 13
ATOM 18747 N N . SER A 1 40 ? -1.505 -4.309 -12.276 1.00 0.00 40 SER A N 13
ATOM 18748 C CA . SER A 1 40 ? -0.759 -5.438 -12.819 1.00 0.00 40 SER A CA 13
ATOM 18749 C C . SER A 1 40 ? -0.988 -5.568 -14.322 1.00 0.00 40 SER A C 13
ATOM 18750 O O . SER A 1 40 ? -2.107 -5.404 -14.807 1.00 0.00 40 SER A O 13
ATOM 18758 N N . ARG A 1 41 ? 0.081 -5.865 -15.054 1.00 0.00 41 ARG A N 13
ATOM 18759 C CA . ARG A 1 41 ? -0.001 -6.016 -16.502 1.00 0.00 41 ARG A CA 13
ATOM 18760 C C . ARG A 1 41 ? 0.003 -7.490 -16.895 1.00 0.00 41 ARG A C 13
ATOM 18761 O O . ARG A 1 41 ? -0.938 -7.979 -17.519 1.00 0.00 41 ARG A O 13
ATOM 18782 N N . ASN A 1 42 ? 1.069 -8.193 -16.526 1.00 0.00 42 ASN A N 13
ATOM 18783 C CA . ASN A 1 42 ? 1.197 -9.611 -16.841 1.00 0.00 42 ASN A CA 13
ATOM 18784 C C . ASN A 1 42 ? 0.030 -10.404 -16.262 1.00 0.00 42 ASN A C 13
ATOM 18785 O O . ASN A 1 42 ? -0.770 -9.877 -15.490 1.00 0.00 42 ASN A O 13
ATOM 18796 N N . ASN A 1 43 ? -0.060 -11.675 -16.640 1.00 0.00 43 ASN A N 13
ATOM 18797 C CA . ASN A 1 43 ? -1.130 -12.542 -16.158 1.00 0.00 43 ASN A CA 13
ATOM 18798 C C . ASN A 1 43 ? -1.317 -12.388 -14.652 1.00 0.00 43 ASN A C 13
ATOM 18799 O O . ASN A 1 43 ? -0.351 -12.214 -13.910 1.00 0.00 43 ASN A O 13
ATOM 18810 N N . SER A 1 44 ? -2.568 -12.454 -14.207 1.00 0.00 44 SER A N 13
ATOM 18811 C CA . SER A 1 44 ? -2.883 -12.319 -12.790 1.00 0.00 44 SER A CA 13
ATOM 18812 C C . SER A 1 44 ? -2.681 -13.644 -12.059 1.00 0.00 44 SER A C 13
ATOM 18813 O O . SER A 1 44 ? -3.215 -14.677 -12.464 1.00 0.00 44 SER A O 13
ATOM 18821 N N . HIS A 1 45 ? -1.905 -13.605 -10.981 1.00 0.00 45 HIS A N 13
ATOM 18822 C CA . HIS A 1 45 ? -1.631 -14.801 -10.192 1.00 0.00 45 HIS A CA 13
ATOM 18823 C C . HIS A 1 45 ? -2.028 -14.593 -8.734 1.00 0.00 45 HIS A C 13
ATOM 18824 O O . HIS A 1 45 ? -2.877 -15.310 -8.203 1.00 0.00 45 HIS A O 13
ATOM 18838 N N . VAL A 1 46 ? -1.409 -13.608 -8.091 1.00 0.00 46 VAL A N 13
ATOM 18839 C CA . VAL A 1 46 ? -1.698 -13.306 -6.695 1.00 0.00 46 VAL A CA 13
ATOM 18840 C C . VAL A 1 46 ? -2.984 -12.498 -6.562 1.00 0.00 46 VAL A C 13
ATOM 18841 O O . VAL A 1 46 ? -3.206 -11.540 -7.302 1.00 0.00 46 VAL A O 13
ATOM 18854 N N . ASN A 1 47 ? -3.828 -12.890 -5.613 1.00 0.00 47 ASN A N 13
ATOM 18855 C CA . ASN A 1 47 ? -5.093 -12.202 -5.383 1.00 0.00 47 ASN A CA 13
ATOM 18856 C C . ASN A 1 47 ? -4.866 -10.713 -5.140 1.00 0.00 47 ASN A C 13
ATOM 18857 O O . ASN A 1 47 ? -4.633 -10.287 -4.009 1.00 0.00 47 ASN A O 13
ATOM 18868 N N . ARG A 1 48 ? -4.935 -9.928 -6.210 1.00 0.00 48 ARG A N 13
ATOM 18869 C CA . ARG A 1 48 ? -4.737 -8.486 -6.113 1.00 0.00 48 ARG A CA 13
ATOM 18870 C C . ARG A 1 48 ? -5.303 -7.946 -4.803 1.00 0.00 48 ARG A C 13
ATOM 18871 O O . ARG A 1 48 ? -4.652 -7.163 -4.112 1.00 0.00 48 ARG A O 13
ATOM 18892 N N . GLU A 1 49 ? -6.518 -8.370 -4.470 1.00 0.00 49 GLU A N 13
ATOM 18893 C CA . GLU A 1 49 ? -7.171 -7.927 -3.243 1.00 0.00 49 GLU A CA 13
ATOM 18894 C C . GLU A 1 49 ? -6.226 -8.044 -2.051 1.00 0.00 49 GLU A C 13
ATOM 18895 O O . GLU A 1 49 ? -6.048 -7.092 -1.291 1.00 0.00 49 GLU A O 13
ATOM 18907 N N . GLU A 1 50 ? -5.622 -9.218 -1.894 1.00 0.00 50 GLU A N 13
ATOM 18908 C CA . GLU A 1 50 ? -4.697 -9.460 -0.794 1.00 0.00 50 GLU A CA 13
ATOM 18909 C C . GLU A 1 50 ? -3.754 -8.275 -0.606 1.00 0.00 50 GLU A C 13
ATOM 18910 O O . GLU A 1 50 ? -3.698 -7.676 0.469 1.00 0.00 50 GLU A O 13
ATOM 18922 N N . VAL A 1 51 ? -3.014 -7.942 -1.658 1.00 0.00 51 VAL A N 13
ATOM 18923 C CA . VAL A 1 51 ? -2.073 -6.829 -1.611 1.00 0.00 51 VAL A CA 13
ATOM 18924 C C . VAL A 1 51 ? -2.761 -5.548 -1.151 1.00 0.00 51 VAL A C 13
ATOM 18925 O O . VAL A 1 51 ? -2.287 -4.871 -0.238 1.00 0.00 51 VAL A O 13
ATOM 18938 N N . ILE A 1 52 ? -3.880 -5.222 -1.788 1.00 0.00 52 ILE A N 13
ATOM 18939 C CA . ILE A 1 52 ? -4.634 -4.023 -1.443 1.00 0.00 52 ILE A CA 13
ATOM 18940 C C . ILE A 1 52 ? -5.074 -4.052 0.016 1.00 0.00 52 ILE A C 13
ATOM 18941 O O . ILE A 1 52 ? -4.526 -3.336 0.855 1.00 0.00 52 ILE A O 13
ATOM 18957 N N . ARG A 1 53 ? -6.066 -4.885 0.313 1.00 0.00 53 ARG A N 13
ATOM 18958 C CA . ARG A 1 53 ? -6.580 -5.008 1.672 1.00 0.00 53 ARG A CA 13
ATOM 18959 C C . ARG A 1 53 ? -5.438 -5.071 2.681 1.00 0.00 53 ARG A C 13
ATOM 18960 O O . ARG A 1 53 ? -5.386 -4.282 3.624 1.00 0.00 53 ARG A O 13
ATOM 18981 N N . GLU A 1 54 ? -4.526 -6.016 2.476 1.00 0.00 54 GLU A N 13
ATOM 18982 C CA . GLU A 1 54 ? -3.385 -6.183 3.370 1.00 0.00 54 GLU A CA 13
ATOM 18983 C C . GLU A 1 54 ? -2.647 -4.861 3.562 1.00 0.00 54 GLU A C 13
ATOM 18984 O O . GLU A 1 54 ? -2.477 -4.389 4.687 1.00 0.00 54 GLU A O 13
ATOM 18996 N N . LEU A 1 55 ? -2.209 -4.269 2.456 1.00 0.00 55 LEU A N 13
ATOM 18997 C CA . LEU A 1 55 ? -1.488 -3.002 2.501 1.00 0.00 55 LEU A CA 13
ATOM 18998 C C . LEU A 1 55 ? -2.200 -2.002 3.407 1.00 0.00 55 LEU A C 13
ATOM 18999 O O . LEU A 1 55 ? -1.560 -1.217 4.105 1.00 0.00 55 LEU A O 13
ATOM 19015 N N . ALA A 1 56 ? -3.528 -2.039 3.390 1.00 0.00 56 ALA A N 13
ATOM 19016 C CA . ALA A 1 56 ? -4.327 -1.139 4.213 1.00 0.00 56 ALA A CA 13
ATOM 19017 C C . ALA A 1 56 ? -4.274 -1.545 5.681 1.00 0.00 56 ALA A C 13
ATOM 19018 O O . ALA A 1 56 ? -4.161 -0.698 6.566 1.00 0.00 56 ALA A O 13
ATOM 19025 N N . GLY A 1 57 ? -4.358 -2.848 5.934 1.00 0.00 57 GLY A N 13
ATOM 19026 C CA . GLY A 1 57 ? -4.319 -3.343 7.298 1.00 0.00 57 GLY A CA 13
ATOM 19027 C C . GLY A 1 57 ? -3.015 -3.015 7.996 1.00 0.00 57 GLY A C 13
ATOM 19028 O O . GLY A 1 57 ? -2.962 -2.945 9.225 1.00 0.00 57 GLY A O 13
ATOM 19032 N N . ILE A 1 58 ? -1.960 -2.815 7.213 1.00 0.00 58 ILE A N 13
ATOM 19033 C CA . ILE A 1 58 ? -0.650 -2.493 7.765 1.00 0.00 58 ILE A CA 13
ATOM 19034 C C . ILE A 1 58 ? -0.549 -1.013 8.116 1.00 0.00 58 ILE A C 13
ATOM 19035 O O . ILE A 1 58 ? 0.037 -0.643 9.133 1.00 0.00 58 ILE A O 13
ATOM 19051 N N . VAL A 1 59 ? -1.128 -0.169 7.267 1.00 0.00 59 VAL A N 13
ATOM 19052 C CA . VAL A 1 59 ? -1.106 1.272 7.488 1.00 0.00 59 VAL A CA 13
ATOM 19053 C C . VAL A 1 59 ? -1.714 1.630 8.840 1.00 0.00 59 VAL A C 13
ATOM 19054 O O . VAL A 1 59 ? -1.096 2.329 9.644 1.00 0.00 59 VAL A O 13
ATOM 19067 N N . CYS A 1 60 ? -2.927 1.146 9.083 1.00 0.00 60 CYS A N 13
ATOM 19068 C CA . CYS A 1 60 ? -3.619 1.415 10.339 1.00 0.00 60 CYS A CA 13
ATOM 19069 C C . CYS A 1 60 ? -2.778 0.969 11.530 1.00 0.00 60 CYS A C 13
ATOM 19070 O O . CYS A 1 60 ? -2.830 1.572 12.603 1.00 0.00 60 CYS A O 13
ATOM 19078 N N . THR A 1 61 ? -2.003 -0.094 11.336 1.00 0.00 61 THR A N 13
ATOM 19079 C CA . THR A 1 61 ? -1.153 -0.624 12.394 1.00 0.00 61 THR A CA 13
ATOM 19080 C C . THR A 1 61 ? -0.122 0.408 12.840 1.00 0.00 61 THR A C 13
ATOM 19081 O O . THR A 1 61 ? 0.231 0.479 14.017 1.00 0.00 61 THR A O 13
ATOM 19092 N N . LEU A 1 62 ? 0.357 1.205 11.892 1.00 0.00 62 LEU A N 13
ATOM 19093 C CA . LEU A 1 62 ? 1.348 2.235 12.187 1.00 0.00 62 LEU A CA 13
ATOM 19094 C C . LEU A 1 62 ? 0.747 3.337 13.051 1.00 0.00 62 LEU A C 13
ATOM 19095 O O . LEU A 1 62 ? 1.112 3.496 14.215 1.00 0.00 62 LEU A O 13
ATOM 19111 N N . ASN A 1 63 ? -0.180 4.096 12.474 1.00 0.00 63 ASN A N 13
ATOM 19112 C CA . ASN A 1 63 ? -0.834 5.183 13.193 1.00 0.00 63 ASN A CA 13
ATOM 19113 C C . ASN A 1 63 ? -2.352 5.063 13.098 1.00 0.00 63 ASN A C 13
ATOM 19114 O O . ASN A 1 63 ? -2.919 5.075 12.005 1.00 0.00 63 ASN A O 13
ATOM 19125 N N . SER A 1 64 ? -3.004 4.946 14.250 1.00 0.00 64 SER A N 13
ATOM 19126 C CA . SER A 1 64 ? -4.456 4.820 14.298 1.00 0.00 64 SER A CA 13
ATOM 19127 C C . SER A 1 64 ? -5.125 5.945 13.513 1.00 0.00 64 SER A C 13
ATOM 19128 O O . SER A 1 64 ? -6.190 5.758 12.926 1.00 0.00 64 SER A O 13
ATOM 19136 N N . GLU A 1 65 ? -4.491 7.114 13.509 1.00 0.00 65 GLU A N 13
ATOM 19137 C CA . GLU A 1 65 ? -5.025 8.269 12.798 1.00 0.00 65 GLU A CA 13
ATOM 19138 C C . GLU A 1 65 ? -5.124 7.989 11.302 1.00 0.00 65 GLU A C 13
ATOM 19139 O O . GLU A 1 65 ? -5.927 8.599 10.597 1.00 0.00 65 GLU A O 13
ATOM 19151 N N . ASN A 1 66 ? -4.302 7.061 10.823 1.00 0.00 66 ASN A N 13
ATOM 19152 C CA . ASN A 1 66 ? -4.296 6.699 9.411 1.00 0.00 66 ASN A CA 13
ATOM 19153 C C . ASN A 1 66 ? -5.607 6.027 9.015 1.00 0.00 66 ASN A C 13
ATOM 19154 O O . ASN A 1 66 ? -6.070 5.102 9.684 1.00 0.00 66 ASN A O 13
ATOM 19165 N N . LYS A 1 67 ? -6.201 6.497 7.924 1.00 0.00 67 LYS A N 13
ATOM 19166 C CA . LYS A 1 67 ? -7.458 5.941 7.437 1.00 0.00 67 LYS A CA 13
ATOM 19167 C C . LYS A 1 67 ? -7.522 5.995 5.914 1.00 0.00 67 LYS A C 13
ATOM 19168 O O . LYS A 1 67 ? -7.666 7.067 5.326 1.00 0.00 67 LYS A O 13
ATOM 19187 N N . VAL A 1 68 ? -7.417 4.831 5.280 1.00 0.00 68 VAL A N 13
ATOM 19188 C CA . VAL A 1 68 ? -7.466 4.746 3.825 1.00 0.00 68 VAL A CA 13
ATOM 19189 C C . VAL A 1 68 ? -8.816 5.212 3.293 1.00 0.00 68 VAL A C 13
ATOM 19190 O O . VAL A 1 68 ? -9.859 4.663 3.649 1.00 0.00 68 VAL A O 13
ATOM 19203 N N . ASP A 1 69 ? -8.789 6.228 2.437 1.00 0.00 69 ASP A N 13
ATOM 19204 C CA . ASP A 1 69 ? -10.012 6.768 1.853 1.00 0.00 69 ASP A CA 13
ATOM 19205 C C . ASP A 1 69 ? -9.944 6.740 0.329 1.00 0.00 69 ASP A C 13
ATOM 19206 O O . ASP A 1 69 ? -8.862 6.807 -0.257 1.00 0.00 69 ASP A O 13
ATOM 19215 N N . LEU A 1 70 ? -11.105 6.641 -0.308 1.00 0.00 70 LEU A N 13
ATOM 19216 C CA . LEU A 1 70 ? -11.178 6.603 -1.765 1.00 0.00 70 LEU A CA 13
ATOM 19217 C C . LEU A 1 70 ? -11.869 7.851 -2.307 1.00 0.00 70 LEU A C 13
ATOM 19218 O O . LEU A 1 70 ? -12.098 7.973 -3.511 1.00 0.00 70 LEU A O 13
ATOM 19234 N N . THR A 1 71 ? -12.197 8.777 -1.412 1.00 0.00 71 THR A N 13
ATOM 19235 C CA . THR A 1 71 ? -12.860 10.015 -1.800 1.00 0.00 71 THR A CA 13
ATOM 19236 C C . THR A 1 71 ? -11.939 11.215 -1.610 1.00 0.00 71 THR A C 13
ATOM 19237 O O . THR A 1 71 ? -11.687 11.970 -2.548 1.00 0.00 71 THR A O 13
ATOM 19248 N N . ASN A 1 72 ? -11.439 11.384 -0.390 1.00 0.00 72 ASN A N 13
ATOM 19249 C CA . ASN A 1 72 ? -10.545 12.493 -0.077 1.00 0.00 72 ASN A CA 13
ATOM 19250 C C . ASN A 1 72 ? -9.173 11.981 0.351 1.00 0.00 72 ASN A C 13
ATOM 19251 O O . ASN A 1 72 ? -8.640 12.359 1.394 1.00 0.00 72 ASN A O 13
ATOM 19262 N N . PRO A 1 73 ? -8.586 11.101 -0.474 1.00 0.00 73 PRO A N 13
ATOM 19263 C CA . PRO A 1 73 ? -7.268 10.520 -0.202 1.00 0.00 73 PRO A CA 13
ATOM 19264 C C . PRO A 1 73 ? -6.145 11.542 -0.336 1.00 0.00 73 PRO A C 13
ATOM 19265 O O . PRO A 1 73 ? -6.096 12.301 -1.304 1.00 0.00 73 PRO A O 13
ATOM 19276 N N . GLN A 1 74 ? -5.245 11.557 0.642 1.00 0.00 74 GLN A N 13
ATOM 19277 C CA . GLN A 1 74 ? -4.122 12.487 0.633 1.00 0.00 74 GLN A CA 13
ATOM 19278 C C . GLN A 1 74 ? -2.888 11.845 0.007 1.00 0.00 74 GLN A C 13
ATOM 19279 O O . GLN A 1 74 ? -2.062 12.527 -0.601 1.00 0.00 74 GLN A O 13
ATOM 19293 N N . TYR A 1 75 ? -2.769 10.531 0.159 1.00 0.00 75 TYR A N 13
ATOM 19294 C CA . TYR A 1 75 ? -1.635 9.797 -0.388 1.00 0.00 75 TYR A CA 13
ATOM 19295 C C . TYR A 1 75 ? -2.103 8.575 -1.172 1.00 0.00 75 TYR A C 13
ATOM 19296 O O . TYR A 1 75 ? -2.774 7.695 -0.632 1.00 0.00 75 TYR A O 13
ATOM 19314 N N . THR A 1 76 ? -1.744 8.527 -2.451 1.00 0.00 76 THR A N 13
ATOM 19315 C CA . THR A 1 76 ? -2.127 7.415 -3.312 1.00 0.00 76 THR A CA 13
ATOM 19316 C C . THR A 1 76 ? -1.002 6.392 -3.422 1.00 0.00 76 THR A C 13
ATOM 19317 O O . THR A 1 76 ? 0.027 6.651 -4.047 1.00 0.00 76 THR A O 13
ATOM 19328 N N . VAL A 1 77 ? -1.203 5.229 -2.811 1.00 0.00 77 VAL A N 13
ATOM 19329 C CA . VAL A 1 77 ? -0.205 4.166 -2.842 1.00 0.00 77 VAL A CA 13
ATOM 19330 C C . VAL A 1 77 ? -0.564 3.106 -3.877 1.00 0.00 77 VAL A C 13
ATOM 19331 O O . VAL A 1 77 ? -1.406 2.243 -3.631 1.00 0.00 77 VAL A O 13
ATOM 19344 N N . VAL A 1 78 ? 0.082 3.177 -5.037 1.00 0.00 78 VAL A N 13
ATOM 19345 C CA . VAL A 1 78 ? -0.167 2.222 -6.110 1.00 0.00 78 VAL A CA 13
ATOM 19346 C C . VAL A 1 78 ? 0.913 1.147 -6.151 1.00 0.00 78 VAL A C 13
ATOM 19347 O O . VAL A 1 78 ? 2.082 1.415 -5.874 1.00 0.00 78 VAL A O 13
ATOM 19360 N N . VAL A 1 79 ? 0.513 -0.072 -6.498 1.00 0.00 79 VAL A N 13
ATOM 19361 C CA . VAL A 1 79 ? 1.447 -1.189 -6.577 1.00 0.00 79 VAL A CA 13
ATOM 19362 C C . VAL A 1 79 ? 1.502 -1.761 -7.989 1.00 0.00 79 VAL A C 13
ATOM 19363 O O . VAL A 1 79 ? 0.605 -2.493 -8.408 1.00 0.00 79 VAL A O 13
ATOM 19376 N N . GLU A 1 80 ? 2.561 -1.423 -8.718 1.00 0.00 80 GLU A N 13
ATOM 19377 C CA . GLU A 1 80 ? 2.732 -1.903 -10.084 1.00 0.00 80 GLU A CA 13
ATOM 19378 C C . GLU A 1 80 ? 3.506 -3.218 -10.106 1.00 0.00 80 GLU A C 13
ATOM 19379 O O . GLU A 1 80 ? 4.471 -3.394 -9.361 1.00 0.00 80 GLU A O 13
ATOM 19391 N N . ILE A 1 81 ? 3.076 -4.137 -10.964 1.00 0.00 81 ILE A N 13
ATOM 19392 C CA . ILE A 1 81 ? 3.729 -5.434 -11.083 1.00 0.00 81 ILE A CA 13
ATOM 19393 C C . ILE A 1 81 ? 4.555 -5.519 -12.362 1.00 0.00 81 ILE A C 13
ATOM 19394 O O . ILE A 1 81 ? 4.008 -5.578 -13.463 1.00 0.00 81 ILE A O 13
ATOM 19410 N N . ILE A 1 82 ? 5.875 -5.526 -12.207 1.00 0.00 82 ILE A N 13
ATOM 19411 C CA . ILE A 1 82 ? 6.777 -5.606 -13.350 1.00 0.00 82 ILE A CA 13
ATOM 19412 C C . ILE A 1 82 ? 7.824 -6.696 -13.148 1.00 0.00 82 ILE A C 13
ATOM 19413 O O . ILE A 1 82 ? 8.764 -6.534 -12.369 1.00 0.00 82 ILE A O 13
ATOM 19429 N N . LYS A 1 83 ? 7.657 -7.808 -13.856 1.00 0.00 83 LYS A N 13
ATOM 19430 C CA . LYS A 1 83 ? 8.589 -8.925 -13.759 1.00 0.00 83 LYS A CA 13
ATOM 19431 C C . LYS A 1 83 ? 8.560 -9.537 -12.362 1.00 0.00 83 LYS A C 13
ATOM 19432 O O . LYS A 1 83 ? 9.592 -9.951 -11.834 1.00 0.00 83 LYS A O 13
ATOM 19451 N N . ALA A 1 84 ? 7.372 -9.592 -11.769 1.00 0.00 84 ALA A N 13
ATOM 19452 C CA . ALA A 1 84 ? 7.209 -10.157 -10.436 1.00 0.00 84 ALA A CA 13
ATOM 19453 C C . ALA A 1 84 ? 7.836 -9.256 -9.377 1.00 0.00 84 ALA A C 13
ATOM 19454 O O . ALA A 1 84 ? 8.521 -9.730 -8.471 1.00 0.00 84 ALA A O 13
ATOM 19461 N N . VAL A 1 85 ? 7.597 -7.954 -9.498 1.00 0.00 85 VAL A N 13
ATOM 19462 C CA . VAL A 1 85 ? 8.138 -6.986 -8.552 1.00 0.00 85 VAL A CA 13
ATOM 19463 C C . VAL A 1 85 ? 7.055 -6.032 -8.061 1.00 0.00 85 VAL A C 13
ATOM 19464 O O . VAL A 1 85 ? 6.292 -5.481 -8.855 1.00 0.00 85 VAL A O 13
ATOM 19477 N N . CYS A 1 86 ? 6.993 -5.842 -6.747 1.00 0.00 86 CYS A N 13
ATOM 19478 C CA . CYS A 1 86 ? 6.002 -4.955 -6.149 1.00 0.00 86 CYS A CA 13
ATOM 19479 C C . CYS A 1 86 ? 6.534 -3.528 -6.059 1.00 0.00 86 CYS A C 13
ATOM 19480 O O . CYS A 1 86 ? 7.269 -3.186 -5.132 1.00 0.00 86 CYS A O 13
ATOM 19488 N N . CYS A 1 87 ? 6.159 -2.701 -7.028 1.00 0.00 87 CYS A N 13
ATOM 19489 C CA . CYS A 1 87 ? 6.601 -1.311 -7.060 1.00 0.00 87 CYS A CA 13
ATOM 19490 C C . CYS A 1 87 ? 5.573 -0.398 -6.398 1.00 0.00 87 CYS A C 13
ATOM 19491 O O . CYS A 1 87 ? 4.494 -0.162 -6.944 1.00 0.00 87 CYS A O 13
ATOM 19499 N N . LEU A 1 88 ? 5.914 0.110 -5.219 1.00 0.00 88 LEU A N 13
ATOM 19500 C CA . LEU A 1 88 ? 5.020 0.996 -4.481 1.00 0.00 88 LEU A CA 13
ATOM 19501 C C . LEU A 1 88 ? 5.331 2.458 -4.783 1.00 0.00 88 LEU A C 13
ATOM 19502 O O . LEU A 1 88 ? 6.423 2.944 -4.492 1.00 0.00 88 LEU A O 13
ATOM 19518 N N . SER A 1 89 ? 4.361 3.155 -5.367 1.00 0.00 89 SER A N 13
ATOM 19519 C CA . SER A 1 89 ? 4.531 4.562 -5.710 1.00 0.00 89 SER A CA 13
ATOM 19520 C C . SER A 1 89 ? 3.566 5.436 -4.915 1.00 0.00 89 SER A C 13
ATOM 19521 O O . SER A 1 89 ? 2.349 5.265 -4.991 1.00 0.00 89 SER A O 13
ATOM 19529 N N . VAL A 1 90 ? 4.118 6.373 -4.151 1.00 0.00 90 VAL A N 13
ATOM 19530 C CA . VAL A 1 90 ? 3.307 7.275 -3.341 1.00 0.00 90 VAL A CA 13
ATOM 19531 C C . VAL A 1 90 ? 3.128 8.622 -4.033 1.00 0.00 90 VAL A C 13
ATOM 19532 O O . VAL A 1 90 ? 4.102 9.314 -4.330 1.00 0.00 90 VAL A O 13
ATOM 19545 N N . VAL A 1 91 ? 1.876 8.989 -4.286 1.00 0.00 91 VAL A N 13
ATOM 19546 C CA . VAL A 1 91 ? 1.568 10.255 -4.941 1.00 0.00 91 VAL A CA 13
ATOM 19547 C C . VAL A 1 91 ? 0.667 11.121 -4.068 1.00 0.00 91 VAL A C 13
ATOM 19548 O O . VAL A 1 91 ? -0.496 10.789 -3.835 1.00 0.00 91 VAL A O 13
ATOM 19561 N N . LYS A 1 92 ? 1.211 12.233 -3.586 1.00 0.00 92 LYS A N 13
ATOM 19562 C CA . LYS A 1 92 ? 0.458 13.150 -2.739 1.00 0.00 92 LYS A CA 13
ATOM 19563 C C . LYS A 1 92 ? -0.430 14.062 -3.579 1.00 0.00 92 LYS A C 13
ATOM 19564 O O . LYS A 1 92 ? 0.061 14.935 -4.294 1.00 0.00 92 LYS A O 13
ATOM 19583 N N . SER A 1 93 ? -1.740 13.855 -3.487 1.00 0.00 93 SER A N 13
ATOM 19584 C CA . SER A 1 93 ? -2.696 14.657 -4.241 1.00 0.00 93 SER A CA 13
ATOM 19585 C C . SER A 1 93 ? -3.651 15.388 -3.303 1.00 0.00 93 SER A C 13
ATOM 19586 O O . SER A 1 93 ? -4.468 14.767 -2.623 1.00 0.00 93 SER A O 13
ATOM 19594 N N . GLY A 1 94 ? -3.542 16.713 -3.271 1.00 0.00 94 GLY A N 13
ATOM 19595 C CA . GLY A 1 94 ? -4.401 17.508 -2.413 1.00 0.00 94 GLY A CA 13
ATOM 19596 C C . GLY A 1 94 ? -4.065 18.985 -2.464 1.00 0.00 94 GLY A C 13
ATOM 19597 O O . GLY A 1 94 ? -3.335 19.507 -1.622 1.00 0.00 94 GLY A O 13
ATOM 19601 N N . PRO A 1 95 ? -4.605 19.683 -3.474 1.00 0.00 95 PRO A N 13
ATOM 19602 C CA . PRO A 1 95 ? -4.371 21.119 -3.657 1.00 0.00 95 PRO A CA 13
ATOM 19603 C C . PRO A 1 95 ? -5.053 21.959 -2.583 1.00 0.00 95 PRO A C 13
ATOM 19604 O O . PRO A 1 95 ? -6.265 22.167 -2.620 1.00 0.00 95 PRO A O 13
ATOM 19615 N N . SER A 1 96 ? -4.265 22.439 -1.625 1.00 0.00 96 SER A N 13
ATOM 19616 C CA . SER A 1 96 ? -4.794 23.254 -0.538 1.00 0.00 96 SER A CA 13
ATOM 19617 C C . SER A 1 96 ? -5.386 24.555 -1.072 1.00 0.00 96 SER A C 13
ATOM 19618 O O . SER A 1 96 ? -4.863 25.146 -2.016 1.00 0.00 96 SER A O 13
ATOM 19626 N N . SER A 1 97 ? -6.480 24.995 -0.460 1.00 0.00 97 SER A N 13
ATOM 19627 C CA . SER A 1 97 ? -7.147 26.223 -0.875 1.00 0.00 97 SER A CA 13
ATOM 19628 C C . SER A 1 97 ? -7.853 26.884 0.305 1.00 0.00 97 SER A C 13
ATOM 19629 O O . SER A 1 97 ? -8.831 26.356 0.833 1.00 0.00 97 SER A O 13
ATOM 19637 N N . GLY A 1 98 ? -7.349 28.044 0.715 1.00 0.00 98 GLY A N 13
ATOM 19638 C CA . GLY A 1 98 ? -7.942 28.759 1.830 1.00 0.00 98 GLY A CA 13
ATOM 19639 C C . GLY A 1 98 ? -7.036 28.795 3.044 1.00 0.00 98 GLY A C 13
ATOM 19640 O O . GLY A 1 98 ? -7.373 28.249 4.095 1.00 0.00 98 GLY A O 13
ATOM 19644 N N . GLY A 1 1 ? -5.844 -16.756 -8.421 1.00 0.00 1 GLY A N 14
ATOM 19645 C CA . GLY A 1 1 ? -6.935 -15.877 -8.042 1.00 0.00 1 GLY A CA 14
ATOM 19646 C C . GLY A 1 1 ? -7.844 -16.498 -7.000 1.00 0.00 1 GLY A C 14
ATOM 19647 O O . GLY A 1 1 ? -9.062 -16.534 -7.171 1.00 0.00 1 GLY A O 14
ATOM 19651 N N . SER A 1 2 ? -7.251 -16.990 -5.917 1.00 0.00 2 SER A N 14
ATOM 19652 C CA . SER A 1 2 ? -8.015 -17.618 -4.845 1.00 0.00 2 SER A CA 14
ATOM 19653 C C . SER A 1 2 ? -7.773 -16.907 -3.517 1.00 0.00 2 SER A C 14
ATOM 19654 O O . SER A 1 2 ? -6.636 -16.586 -3.170 1.00 0.00 2 SER A O 14
ATOM 19662 N N . SER A 1 3 ? -8.851 -16.664 -2.778 1.00 0.00 3 SER A N 14
ATOM 19663 C CA . SER A 1 3 ? -8.758 -15.988 -1.490 1.00 0.00 3 SER A CA 14
ATOM 19664 C C . SER A 1 3 ? -9.231 -16.900 -0.362 1.00 0.00 3 SER A C 14
ATOM 19665 O O . SER A 1 3 ? -10.266 -17.557 -0.472 1.00 0.00 3 SER A O 14
ATOM 19673 N N . GLY A 1 4 ? -8.465 -16.936 0.724 1.00 0.00 4 GLY A N 14
ATOM 19674 C CA . GLY A 1 4 ? -8.821 -17.770 1.856 1.00 0.00 4 GLY A CA 14
ATOM 19675 C C . GLY A 1 4 ? -7.757 -17.767 2.936 1.00 0.00 4 GLY A C 14
ATOM 19676 O O . GLY A 1 4 ? -8.064 -17.626 4.120 1.00 0.00 4 GLY A O 14
ATOM 19680 N N . SER A 1 5 ? -6.501 -17.923 2.528 1.00 0.00 5 SER A N 14
ATOM 19681 C CA . SER A 1 5 ? -5.388 -17.943 3.470 1.00 0.00 5 SER A CA 14
ATOM 19682 C C . SER A 1 5 ? -4.200 -17.158 2.924 1.00 0.00 5 SER A C 14
ATOM 19683 O O . SER A 1 5 ? -3.791 -17.347 1.778 1.00 0.00 5 SER A O 14
ATOM 19691 N N . SER A 1 6 ? -3.651 -16.276 3.752 1.00 0.00 6 SER A N 14
ATOM 19692 C CA . SER A 1 6 ? -2.511 -15.458 3.352 1.00 0.00 6 SER A CA 14
ATOM 19693 C C . SER A 1 6 ? -1.197 -16.138 3.725 1.00 0.00 6 SER A C 14
ATOM 19694 O O . SER A 1 6 ? -1.021 -16.599 4.852 1.00 0.00 6 SER A O 14
ATOM 19702 N N . GLY A 1 7 ? -0.276 -16.196 2.767 1.00 0.00 7 GLY A N 14
ATOM 19703 C CA . GLY A 1 7 ? 1.010 -16.820 3.013 1.00 0.00 7 GLY A CA 14
ATOM 19704 C C . GLY A 1 7 ? 1.828 -16.982 1.747 1.00 0.00 7 GLY A C 14
ATOM 19705 O O . GLY A 1 7 ? 1.677 -17.967 1.023 1.00 0.00 7 GLY A O 14
ATOM 19709 N N . LYS A 1 8 ? 2.694 -16.013 1.475 1.00 0.00 8 LYS A N 14
ATOM 19710 C CA . LYS A 1 8 ? 3.538 -16.050 0.287 1.00 0.00 8 LYS A CA 14
ATOM 19711 C C . LYS A 1 8 ? 4.647 -15.007 0.374 1.00 0.00 8 LYS A C 14
ATOM 19712 O O . LYS A 1 8 ? 4.385 -13.827 0.607 1.00 0.00 8 LYS A O 14
ATOM 19731 N N . ALA A 1 9 ? 5.886 -15.449 0.184 1.00 0.00 9 ALA A N 14
ATOM 19732 C CA . ALA A 1 9 ? 7.034 -14.552 0.238 1.00 0.00 9 ALA A CA 14
ATOM 19733 C C . ALA A 1 9 ? 6.704 -13.200 -0.385 1.00 0.00 9 ALA A C 14
ATOM 19734 O O . ALA A 1 9 ? 6.849 -12.158 0.255 1.00 0.00 9 ALA A O 14
ATOM 19741 N N . PHE A 1 10 ? 6.260 -13.223 -1.638 1.00 0.00 10 PHE A N 14
ATOM 19742 C CA . PHE A 1 10 ? 5.911 -11.999 -2.348 1.00 0.00 10 PHE A CA 14
ATOM 19743 C C . PHE A 1 10 ? 5.301 -10.973 -1.397 1.00 0.00 10 PHE A C 14
ATOM 19744 O O . PHE A 1 10 ? 5.775 -9.840 -1.300 1.00 0.00 10 PHE A O 14
ATOM 19761 N N . LEU A 1 11 ? 4.248 -11.378 -0.696 1.00 0.00 11 LEU A N 14
ATOM 19762 C CA . LEU A 1 11 ? 3.572 -10.495 0.248 1.00 0.00 11 LEU A CA 14
ATOM 19763 C C . LEU A 1 11 ? 4.425 -10.272 1.493 1.00 0.00 11 LEU A C 14
ATOM 19764 O O . LEU A 1 11 ? 4.643 -9.136 1.912 1.00 0.00 11 LEU A O 14
ATOM 19780 N N . GLU A 1 12 ? 4.908 -11.365 2.076 1.00 0.00 12 GLU A N 14
ATOM 19781 C CA . GLU A 1 12 ? 5.739 -11.288 3.272 1.00 0.00 12 GLU A CA 14
ATOM 19782 C C . GLU A 1 12 ? 6.615 -10.038 3.246 1.00 0.00 12 GLU A C 14
ATOM 19783 O O . GLU A 1 12 ? 6.484 -9.157 4.096 1.00 0.00 12 GLU A O 14
ATOM 19795 N N . ASP A 1 13 ? 7.508 -9.970 2.265 1.00 0.00 13 ASP A N 14
ATOM 19796 C CA . ASP A 1 13 ? 8.406 -8.829 2.127 1.00 0.00 13 ASP A CA 14
ATOM 19797 C C . ASP A 1 13 ? 7.621 -7.550 1.850 1.00 0.00 13 ASP A C 14
ATOM 19798 O O . ASP A 1 13 ? 7.790 -6.545 2.539 1.00 0.00 13 ASP A O 14
ATOM 19807 N N . MET A 1 14 ? 6.763 -7.597 0.835 1.00 0.00 14 MET A N 14
ATOM 19808 C CA . MET A 1 14 ? 5.953 -6.442 0.467 1.00 0.00 14 MET A CA 14
ATOM 19809 C C . MET A 1 14 ? 5.477 -5.693 1.708 1.00 0.00 14 MET A C 14
ATOM 19810 O O . MET A 1 14 ? 5.298 -4.476 1.681 1.00 0.00 14 MET A O 14
ATOM 19824 N N . LYS A 1 15 ? 5.275 -6.429 2.796 1.00 0.00 15 LYS A N 14
ATOM 19825 C CA . LYS A 1 15 ? 4.822 -5.835 4.049 1.00 0.00 15 LYS A CA 14
ATOM 19826 C C . LYS A 1 15 ? 5.973 -5.141 4.770 1.00 0.00 15 LYS A C 14
ATOM 19827 O O . LYS A 1 15 ? 5.985 -3.918 4.908 1.00 0.00 15 LYS A O 14
ATOM 19846 N N . LYS A 1 16 ? 6.940 -5.930 5.227 1.00 0.00 16 LYS A N 14
ATOM 19847 C CA . LYS A 1 16 ? 8.097 -5.392 5.932 1.00 0.00 16 LYS A CA 14
ATOM 19848 C C . LYS A 1 16 ? 8.661 -4.176 5.204 1.00 0.00 16 LYS A C 14
ATOM 19849 O O . LYS A 1 16 ? 9.245 -3.286 5.822 1.00 0.00 16 LYS A O 14
ATOM 19868 N N . TYR A 1 17 ? 8.480 -4.143 3.888 1.00 0.00 17 TYR A N 14
ATOM 19869 C CA . TYR A 1 17 ? 8.972 -3.036 3.077 1.00 0.00 17 TYR A CA 14
ATOM 19870 C C . TYR A 1 17 ? 7.975 -1.881 3.071 1.00 0.00 17 TYR A C 14
ATOM 19871 O O . TYR A 1 17 ? 8.245 -0.811 3.616 1.00 0.00 17 TYR A O 14
ATOM 19889 N N . ALA A 1 18 ? 6.822 -2.106 2.450 1.00 0.00 18 ALA A N 14
ATOM 19890 C CA . ALA A 1 18 ? 5.783 -1.086 2.375 1.00 0.00 18 ALA A CA 14
ATOM 19891 C C . ALA A 1 18 ? 5.575 -0.414 3.728 1.00 0.00 18 ALA A C 14
ATOM 19892 O O . ALA A 1 18 ? 5.180 0.749 3.799 1.00 0.00 18 ALA A O 14
ATOM 19899 N N . GLU A 1 19 ? 5.842 -1.155 4.799 1.00 0.00 19 GLU A N 14
ATOM 19900 C CA . GLU A 1 19 ? 5.681 -0.629 6.150 1.00 0.00 19 GLU A CA 14
ATOM 19901 C C . GLU A 1 19 ? 6.813 0.332 6.498 1.00 0.00 19 GLU A C 14
ATOM 19902 O O . GLU A 1 19 ? 6.608 1.543 6.596 1.00 0.00 19 GLU A O 14
ATOM 19914 N N . THR A 1 20 ? 8.011 -0.215 6.684 1.00 0.00 20 THR A N 14
ATOM 19915 C CA . THR A 1 20 ? 9.176 0.592 7.022 1.00 0.00 20 THR A CA 14
ATOM 19916 C C . THR A 1 20 ? 9.416 1.676 5.978 1.00 0.00 20 THR A C 14
ATOM 19917 O O . THR A 1 20 ? 10.191 2.607 6.201 1.00 0.00 20 THR A O 14
ATOM 19928 N N . PHE A 1 21 ? 8.747 1.551 4.837 1.00 0.00 21 PHE A N 14
ATOM 19929 C CA . PHE A 1 21 ? 8.888 2.521 3.757 1.00 0.00 21 PHE A CA 14
ATOM 19930 C C . PHE A 1 21 ? 7.815 3.602 3.853 1.00 0.00 21 PHE A C 14
ATOM 19931 O O . PHE A 1 21 ? 8.093 4.787 3.664 1.00 0.00 21 PHE A O 14
ATOM 19948 N N . LEU A 1 22 ? 6.589 3.185 4.147 1.00 0.00 22 LEU A N 14
ATOM 19949 C CA . LEU A 1 22 ? 5.472 4.116 4.268 1.00 0.00 22 LEU A CA 14
ATOM 19950 C C . LEU A 1 22 ? 5.375 4.668 5.687 1.00 0.00 22 LEU A C 14
ATOM 19951 O O . LEU A 1 22 ? 4.525 5.509 5.978 1.00 0.00 22 LEU A O 14
ATOM 19967 N N . GLU A 1 23 ? 6.253 4.191 6.563 1.00 0.00 23 GLU A N 14
ATOM 19968 C CA . GLU A 1 23 ? 6.266 4.638 7.951 1.00 0.00 23 GLU A CA 14
ATOM 19969 C C . GLU A 1 23 ? 6.122 6.155 8.035 1.00 0.00 23 GLU A C 14
ATOM 19970 O O . GLU A 1 23 ? 5.206 6.683 8.665 1.00 0.00 23 GLU A O 14
ATOM 19982 N N . PRO A 1 24 ? 7.050 6.874 7.385 1.00 0.00 24 PRO A N 14
ATOM 19983 C CA . PRO A 1 24 ? 7.049 8.340 7.371 1.00 0.00 24 PRO A CA 14
ATOM 19984 C C . PRO A 1 24 ? 5.893 8.911 6.555 1.00 0.00 24 PRO A C 14
ATOM 19985 O O . PRO A 1 24 ? 5.671 10.121 6.540 1.00 0.00 24 PRO A O 14
ATOM 19996 N N . TRP A 1 25 ? 5.162 8.032 5.879 1.00 0.00 25 TRP A N 14
ATOM 19997 C CA . TRP A 1 25 ? 4.029 8.450 5.061 1.00 0.00 25 TRP A CA 14
ATOM 19998 C C . TRP A 1 25 ? 2.709 8.109 5.745 1.00 0.00 25 TRP A C 14
ATOM 19999 O O . TRP A 1 25 ? 1.670 8.692 5.436 1.00 0.00 25 TRP A O 14
ATOM 20020 N N . PHE A 1 26 ? 2.757 7.161 6.675 1.00 0.00 26 PHE A N 14
ATOM 20021 C CA . PHE A 1 26 ? 1.565 6.742 7.401 1.00 0.00 26 PHE A CA 14
ATOM 20022 C C . PHE A 1 26 ? 1.822 6.726 8.905 1.00 0.00 26 PHE A C 14
ATOM 20023 O O . PHE A 1 26 ? 0.985 7.165 9.695 1.00 0.00 26 PHE A O 14
ATOM 20040 N N . LYS A 1 27 ? 2.985 6.216 9.295 1.00 0.00 27 LYS A N 14
ATOM 20041 C CA . LYS A 1 27 ? 3.355 6.142 10.704 1.00 0.00 27 LYS A CA 14
ATOM 20042 C C . LYS A 1 27 ? 3.772 7.511 11.229 1.00 0.00 27 LYS A C 14
ATOM 20043 O O . LYS A 1 27 ? 4.528 8.232 10.579 1.00 0.00 27 LYS A O 14
ATOM 20062 N N . ALA A 1 28 ? 3.275 7.863 12.411 1.00 0.00 28 ALA A N 14
ATOM 20063 C CA . ALA A 1 28 ? 3.599 9.145 13.025 1.00 0.00 28 ALA A CA 14
ATOM 20064 C C . ALA A 1 28 ? 5.078 9.476 12.856 1.00 0.00 28 ALA A C 14
ATOM 20065 O O . ALA A 1 28 ? 5.916 8.598 12.650 1.00 0.00 28 ALA A O 14
ATOM 20072 N N . PRO A 1 29 ? 5.409 10.773 12.943 1.00 0.00 29 PRO A N 14
ATOM 20073 C CA . PRO A 1 29 ? 4.420 11.827 13.187 1.00 0.00 29 PRO A CA 14
ATOM 20074 C C . PRO A 1 29 ? 3.495 12.042 11.994 1.00 0.00 29 PRO A C 14
ATOM 20075 O O . PRO A 1 29 ? 2.559 12.837 12.057 1.00 0.00 29 PRO A O 14
ATOM 20086 N N . ASN A 1 30 ? 3.765 11.327 10.906 1.00 0.00 30 ASN A N 14
ATOM 20087 C CA . ASN A 1 30 ? 2.956 11.441 9.698 1.00 0.00 30 ASN A CA 14
ATOM 20088 C C . ASN A 1 30 ? 1.658 10.652 9.836 1.00 0.00 30 ASN A C 14
ATOM 20089 O O . ASN A 1 30 ? 1.608 9.632 10.524 1.00 0.00 30 ASN A O 14
ATOM 20100 N N . LYS A 1 31 ? 0.609 11.130 9.175 1.00 0.00 31 LYS A N 14
ATOM 20101 C CA . LYS A 1 31 ? -0.691 10.470 9.222 1.00 0.00 31 LYS A CA 14
ATOM 20102 C C . LYS A 1 31 ? -1.661 11.109 8.233 1.00 0.00 31 LYS A C 14
ATOM 20103 O O . LYS A 1 31 ? -1.377 12.160 7.661 1.00 0.00 31 LYS A O 14
ATOM 20122 N N . GLY A 1 32 ? -2.810 10.467 8.039 1.00 0.00 32 GLY A N 14
ATOM 20123 C CA . GLY A 1 32 ? -3.805 10.989 7.121 1.00 0.00 32 GLY A CA 14
ATOM 20124 C C . GLY A 1 32 ? -4.522 9.892 6.359 1.00 0.00 32 GLY A C 14
ATOM 20125 O O . GLY A 1 32 ? -4.572 8.746 6.805 1.00 0.00 32 GLY A O 14
ATOM 20129 N N . THR A 1 33 ? -5.081 10.244 5.205 1.00 0.00 33 THR A N 14
ATOM 20130 C CA . THR A 1 33 ? -5.802 9.282 4.381 1.00 0.00 33 THR A CA 14
ATOM 20131 C C . THR A 1 33 ? -4.976 8.869 3.168 1.00 0.00 33 THR A C 14
ATOM 20132 O O . THR A 1 33 ? -3.943 9.471 2.874 1.00 0.00 33 THR A O 14
ATOM 20143 N N . PHE A 1 34 ? -5.438 7.840 2.465 1.00 0.00 34 PHE A N 14
ATOM 20144 C CA . PHE A 1 34 ? -4.741 7.347 1.283 1.00 0.00 34 PHE A CA 14
ATOM 20145 C C . PHE A 1 34 ? -5.652 6.452 0.449 1.00 0.00 34 PHE A C 14
ATOM 20146 O O . PHE A 1 34 ? -6.759 6.115 0.866 1.00 0.00 34 PHE A O 14
ATOM 20163 N N . GLN A 1 35 ? -5.177 6.071 -0.733 1.00 0.00 35 GLN A N 14
ATOM 20164 C CA . GLN A 1 35 ? -5.949 5.217 -1.627 1.00 0.00 35 GLN A CA 14
ATOM 20165 C C . GLN A 1 35 ? -5.053 4.183 -2.300 1.00 0.00 35 GLN A C 14
ATOM 20166 O O . GLN A 1 35 ? -4.211 4.524 -3.132 1.00 0.00 35 GLN A O 14
ATOM 20180 N N . ILE A 1 36 ? -5.238 2.919 -1.935 1.00 0.00 36 ILE A N 14
ATOM 20181 C CA . ILE A 1 36 ? -4.447 1.835 -2.505 1.00 0.00 36 ILE A CA 14
ATOM 20182 C C . ILE A 1 36 ? -5.037 1.361 -3.829 1.00 0.00 36 ILE A C 14
ATOM 20183 O O . ILE A 1 36 ? -6.253 1.229 -3.967 1.00 0.00 36 ILE A O 14
ATOM 20199 N N . VAL A 1 37 ? -4.166 1.104 -4.800 1.00 0.00 37 VAL A N 14
ATOM 20200 C CA . VAL A 1 37 ? -4.600 0.640 -6.112 1.00 0.00 37 VAL A CA 14
ATOM 20201 C C . VAL A 1 37 ? -3.702 -0.480 -6.625 1.00 0.00 37 VAL A C 14
ATOM 20202 O O . VAL A 1 37 ? -2.483 -0.323 -6.709 1.00 0.00 37 VAL A O 14
ATOM 20215 N N . TYR A 1 38 ? -4.311 -1.610 -6.966 1.00 0.00 38 TYR A N 14
ATOM 20216 C CA . TYR A 1 38 ? -3.565 -2.758 -7.468 1.00 0.00 38 TYR A CA 14
ATOM 20217 C C . TYR A 1 38 ? -3.444 -2.706 -8.988 1.00 0.00 38 TYR A C 14
ATOM 20218 O O . TYR A 1 38 ? -4.413 -2.944 -9.709 1.00 0.00 38 TYR A O 14
ATOM 20236 N N . LYS A 1 39 ? -2.246 -2.392 -9.469 1.00 0.00 39 LYS A N 14
ATOM 20237 C CA . LYS A 1 39 ? -1.993 -2.309 -10.902 1.00 0.00 39 LYS A CA 14
ATOM 20238 C C . LYS A 1 39 ? -1.120 -3.470 -11.369 1.00 0.00 39 LYS A C 14
ATOM 20239 O O . LYS A 1 39 ? 0.061 -3.546 -11.029 1.00 0.00 39 LYS A O 14
ATOM 20258 N N . SER A 1 40 ? -1.708 -4.370 -12.150 1.00 0.00 40 SER A N 14
ATOM 20259 C CA . SER A 1 40 ? -0.983 -5.528 -12.661 1.00 0.00 40 SER A CA 14
ATOM 20260 C C . SER A 1 40 ? -1.278 -5.743 -14.143 1.00 0.00 40 SER A C 14
ATOM 20261 O O . SER A 1 40 ? -2.274 -5.245 -14.667 1.00 0.00 40 SER A O 14
ATOM 20269 N N . ARG A 1 41 ? -0.404 -6.488 -14.811 1.00 0.00 41 ARG A N 14
ATOM 20270 C CA . ARG A 1 41 ? -0.569 -6.768 -16.233 1.00 0.00 41 ARG A CA 14
ATOM 20271 C C . ARG A 1 41 ? -1.359 -8.057 -16.444 1.00 0.00 41 ARG A C 14
ATOM 20272 O O . ARG A 1 41 ? -1.747 -8.723 -15.486 1.00 0.00 41 ARG A O 14
ATOM 20293 N N . ASN A 1 42 ? -1.594 -8.400 -17.707 1.00 0.00 42 ASN A N 14
ATOM 20294 C CA . ASN A 1 42 ? -2.338 -9.608 -18.045 1.00 0.00 42 ASN A CA 14
ATOM 20295 C C . ASN A 1 42 ? -1.970 -10.754 -17.107 1.00 0.00 42 ASN A C 14
ATOM 20296 O O . ASN A 1 42 ? -2.839 -11.478 -16.624 1.00 0.00 42 ASN A O 14
ATOM 20307 N N . ASN A 1 43 ? -0.674 -10.912 -16.855 1.00 0.00 43 ASN A N 14
ATOM 20308 C CA . ASN A 1 43 ? -0.190 -11.970 -15.975 1.00 0.00 43 ASN A CA 14
ATOM 20309 C C . ASN A 1 43 ? -1.163 -12.208 -14.824 1.00 0.00 43 ASN A C 14
ATOM 20310 O O . ASN A 1 43 ? -1.665 -13.317 -14.641 1.00 0.00 43 ASN A O 14
ATOM 20321 N N . SER A 1 44 ? -1.424 -11.158 -14.051 1.00 0.00 44 SER A N 14
ATOM 20322 C CA . SER A 1 44 ? -2.334 -11.253 -12.916 1.00 0.00 44 SER A CA 14
ATOM 20323 C C . SER A 1 44 ? -2.129 -12.565 -12.164 1.00 0.00 44 SER A C 14
ATOM 20324 O O . SER A 1 44 ? -3.089 -13.193 -11.715 1.00 0.00 44 SER A O 14
ATOM 20332 N N . HIS A 1 45 ? -0.871 -12.972 -12.029 1.00 0.00 45 HIS A N 14
ATOM 20333 C CA . HIS A 1 45 ? -0.538 -14.209 -11.331 1.00 0.00 45 HIS A CA 14
ATOM 20334 C C . HIS A 1 45 ? -1.051 -14.176 -9.894 1.00 0.00 45 HIS A C 14
ATOM 20335 O O . HIS A 1 45 ? -1.783 -15.068 -9.465 1.00 0.00 45 HIS A O 14
ATOM 20349 N N . VAL A 1 46 ? -0.660 -13.142 -9.155 1.00 0.00 46 VAL A N 14
ATOM 20350 C CA . VAL A 1 46 ? -1.080 -12.993 -7.767 1.00 0.00 46 VAL A CA 14
ATOM 20351 C C . VAL A 1 46 ? -2.435 -12.300 -7.674 1.00 0.00 46 VAL A C 14
ATOM 20352 O O . VAL A 1 46 ? -2.809 -11.526 -8.554 1.00 0.00 46 VAL A O 14
ATOM 20365 N N . ASN A 1 47 ? -3.166 -12.585 -6.601 1.00 0.00 47 ASN A N 14
ATOM 20366 C CA . ASN A 1 47 ? -4.481 -11.989 -6.393 1.00 0.00 47 ASN A CA 14
ATOM 20367 C C . ASN A 1 47 ? -4.391 -10.466 -6.368 1.00 0.00 47 ASN A C 14
ATOM 20368 O O . ASN A 1 47 ? -3.322 -9.894 -6.584 1.00 0.00 47 ASN A O 14
ATOM 20379 N N . ARG A 1 48 ? -5.519 -9.816 -6.104 1.00 0.00 48 ARG A N 14
ATOM 20380 C CA . ARG A 1 48 ? -5.568 -8.360 -6.052 1.00 0.00 48 ARG A CA 14
ATOM 20381 C C . ARG A 1 48 ? -6.065 -7.881 -4.691 1.00 0.00 48 ARG A C 14
ATOM 20382 O O . ARG A 1 48 ? -5.641 -6.836 -4.198 1.00 0.00 48 ARG A O 14
ATOM 20403 N N . GLU A 1 49 ? -6.966 -8.652 -4.091 1.00 0.00 49 GLU A N 14
ATOM 20404 C CA . GLU A 1 49 ? -7.521 -8.305 -2.788 1.00 0.00 49 GLU A CA 14
ATOM 20405 C C . GLU A 1 49 ? -6.448 -8.366 -1.705 1.00 0.00 49 GLU A C 14
ATOM 20406 O O . GLU A 1 49 ? -6.077 -7.346 -1.125 1.00 0.00 49 GLU A O 14
ATOM 20418 N N . GLU A 1 50 ? -5.953 -9.571 -1.438 1.00 0.00 50 GLU A N 14
ATOM 20419 C CA . GLU A 1 50 ? -4.924 -9.766 -0.424 1.00 0.00 50 GLU A CA 14
ATOM 20420 C C . GLU A 1 50 ? -3.930 -8.609 -0.428 1.00 0.00 50 GLU A C 14
ATOM 20421 O O . GLU A 1 50 ? -3.638 -8.022 0.614 1.00 0.00 50 GLU A O 14
ATOM 20433 N N . VAL A 1 51 ? -3.411 -8.286 -1.609 1.00 0.00 51 VAL A N 14
ATOM 20434 C CA . VAL A 1 51 ? -2.450 -7.199 -1.751 1.00 0.00 51 VAL A CA 14
ATOM 20435 C C . VAL A 1 51 ? -3.021 -5.888 -1.223 1.00 0.00 51 VAL A C 14
ATOM 20436 O O . VAL A 1 51 ? -2.419 -5.236 -0.369 1.00 0.00 51 VAL A O 14
ATOM 20449 N N . ILE A 1 52 ? -4.186 -5.508 -1.736 1.00 0.00 52 ILE A N 14
ATOM 20450 C CA . ILE A 1 52 ? -4.840 -4.275 -1.315 1.00 0.00 52 ILE A CA 14
ATOM 20451 C C . ILE A 1 52 ? -5.282 -4.357 0.142 1.00 0.00 52 ILE A C 14
ATOM 20452 O O . ILE A 1 52 ? -4.786 -3.619 0.994 1.00 0.00 52 ILE A O 14
ATOM 20468 N N . ARG A 1 53 ? -6.215 -5.261 0.422 1.00 0.00 53 ARG A N 14
ATOM 20469 C CA . ARG A 1 53 ? -6.723 -5.440 1.777 1.00 0.00 53 ARG A CA 14
ATOM 20470 C C . ARG A 1 53 ? -5.588 -5.385 2.795 1.00 0.00 53 ARG A C 14
ATOM 20471 O O . ARG A 1 53 ? -5.650 -4.633 3.767 1.00 0.00 53 ARG A O 14
ATOM 20492 N N . GLU A 1 54 ? -4.553 -6.187 2.564 1.00 0.00 54 GLU A N 14
ATOM 20493 C CA . GLU A 1 54 ? -3.405 -6.230 3.463 1.00 0.00 54 GLU A CA 14
ATOM 20494 C C . GLU A 1 54 ? -2.704 -4.876 3.514 1.00 0.00 54 GLU A C 14
ATOM 20495 O O . GLU A 1 54 ? -2.676 -4.217 4.554 1.00 0.00 54 GLU A O 14
ATOM 20507 N N . LEU A 1 55 ? -2.138 -4.466 2.384 1.00 0.00 55 LEU A N 14
ATOM 20508 C CA . LEU A 1 55 ? -1.436 -3.190 2.298 1.00 0.00 55 LEU A CA 14
ATOM 20509 C C . LEU A 1 55 ? -2.108 -2.139 3.175 1.00 0.00 55 LEU A C 14
ATOM 20510 O O . LEU A 1 55 ? -1.438 -1.324 3.808 1.00 0.00 55 LEU A O 14
ATOM 20526 N N . ALA A 1 56 ? -3.437 -2.164 3.207 1.00 0.00 56 ALA A N 14
ATOM 20527 C CA . ALA A 1 56 ? -4.200 -1.216 4.008 1.00 0.00 56 ALA A CA 14
ATOM 20528 C C . ALA A 1 56 ? -4.144 -1.579 5.488 1.00 0.00 56 ALA A C 14
ATOM 20529 O O . ALA A 1 56 ? -3.842 -0.737 6.333 1.00 0.00 56 ALA A O 14
ATOM 20536 N N . GLY A 1 57 ? -4.439 -2.838 5.796 1.00 0.00 57 GLY A N 14
ATOM 20537 C CA . GLY A 1 57 ? -4.418 -3.290 7.175 1.00 0.00 57 GLY A CA 14
ATOM 20538 C C . GLY A 1 57 ? -3.143 -2.897 7.894 1.00 0.00 57 GLY A C 14
ATOM 20539 O O . GLY A 1 57 ? -3.147 -2.683 9.107 1.00 0.00 57 GLY A O 14
ATOM 20543 N N . ILE A 1 58 ? -2.049 -2.802 7.146 1.00 0.00 58 ILE A N 14
ATOM 20544 C CA . ILE A 1 58 ? -0.761 -2.433 7.721 1.00 0.00 58 ILE A CA 14
ATOM 20545 C C . ILE A 1 58 ? -0.692 -0.935 7.996 1.00 0.00 58 ILE A C 14
ATOM 20546 O O . ILE A 1 58 ? -0.252 -0.509 9.064 1.00 0.00 58 ILE A O 14
ATOM 20562 N N . VAL A 1 59 ? -1.130 -0.139 7.026 1.00 0.00 59 VAL A N 14
ATOM 20563 C CA . VAL A 1 59 ? -1.121 1.312 7.165 1.00 0.00 59 VAL A CA 14
ATOM 20564 C C . VAL A 1 59 ? -1.668 1.738 8.522 1.00 0.00 59 VAL A C 14
ATOM 20565 O O . VAL A 1 59 ? -1.017 2.478 9.261 1.00 0.00 59 VAL A O 14
ATOM 20578 N N . CYS A 1 60 ? -2.867 1.266 8.845 1.00 0.00 60 CYS A N 14
ATOM 20579 C CA . CYS A 1 60 ? -3.503 1.598 10.115 1.00 0.00 60 CYS A CA 14
ATOM 20580 C C . CYS A 1 60 ? -2.629 1.170 11.289 1.00 0.00 60 CYS A C 14
ATOM 20581 O O . CYS A 1 60 ? -2.454 1.917 12.253 1.00 0.00 60 CYS A O 14
ATOM 20589 N N . THR A 1 61 ? -2.082 -0.039 11.203 1.00 0.00 61 THR A N 14
ATOM 20590 C CA . THR A 1 61 ? -1.228 -0.568 12.259 1.00 0.00 61 THR A CA 14
ATOM 20591 C C . THR A 1 61 ? -0.204 0.468 12.710 1.00 0.00 61 THR A C 14
ATOM 20592 O O . THR A 1 61 ? 0.102 0.577 13.898 1.00 0.00 61 THR A O 14
ATOM 20603 N N . LEU A 1 62 ? 0.321 1.227 11.755 1.00 0.00 62 LEU A N 14
ATOM 20604 C CA . LEU A 1 62 ? 1.311 2.256 12.054 1.00 0.00 62 LEU A CA 14
ATOM 20605 C C . LEU A 1 62 ? 0.710 3.353 12.926 1.00 0.00 62 LEU A C 14
ATOM 20606 O O . LEU A 1 62 ? 1.072 3.501 14.092 1.00 0.00 62 LEU A O 14
ATOM 20622 N N . ASN A 1 63 ? -0.213 4.119 12.352 1.00 0.00 63 ASN A N 14
ATOM 20623 C CA . ASN A 1 63 ? -0.866 5.202 13.078 1.00 0.00 63 ASN A CA 14
ATOM 20624 C C . ASN A 1 63 ? -2.384 5.073 12.996 1.00 0.00 63 ASN A C 14
ATOM 20625 O O . ASN A 1 63 ? -2.958 5.051 11.907 1.00 0.00 63 ASN A O 14
ATOM 20636 N N . SER A 1 64 ? -3.029 4.990 14.155 1.00 0.00 64 SER A N 14
ATOM 20637 C CA . SER A 1 64 ? -4.481 4.861 14.215 1.00 0.00 64 SER A CA 14
ATOM 20638 C C . SER A 1 64 ? -5.159 5.986 13.440 1.00 0.00 64 SER A C 14
ATOM 20639 O O . SER A 1 64 ? -6.229 5.799 12.863 1.00 0.00 64 SER A O 14
ATOM 20647 N N . GLU A 1 65 ? -4.526 7.155 13.432 1.00 0.00 65 GLU A N 14
ATOM 20648 C CA . GLU A 1 65 ? -5.069 8.312 12.728 1.00 0.00 65 GLU A CA 14
ATOM 20649 C C . GLU A 1 65 ? -5.174 8.037 11.231 1.00 0.00 65 GLU A C 14
ATOM 20650 O O . GLU A 1 65 ? -5.975 8.655 10.531 1.00 0.00 65 GLU A O 14
ATOM 20662 N N . ASN A 1 66 ? -4.358 7.106 10.747 1.00 0.00 66 ASN A N 14
ATOM 20663 C CA . ASN A 1 66 ? -4.358 6.750 9.333 1.00 0.00 66 ASN A CA 14
ATOM 20664 C C . ASN A 1 66 ? -5.671 6.081 8.940 1.00 0.00 66 ASN A C 14
ATOM 20665 O O . ASN A 1 66 ? -6.158 5.188 9.634 1.00 0.00 66 ASN A O 14
ATOM 20676 N N . LYS A 1 67 ? -6.240 6.518 7.822 1.00 0.00 67 LYS A N 14
ATOM 20677 C CA . LYS A 1 67 ? -7.497 5.961 7.334 1.00 0.00 67 LYS A CA 14
ATOM 20678 C C . LYS A 1 67 ? -7.571 6.038 5.812 1.00 0.00 67 LYS A C 14
ATOM 20679 O O . LYS A 1 67 ? -7.767 7.113 5.244 1.00 0.00 67 LYS A O 14
ATOM 20698 N N . VAL A 1 68 ? -7.416 4.892 5.158 1.00 0.00 68 VAL A N 14
ATOM 20699 C CA . VAL A 1 68 ? -7.468 4.830 3.702 1.00 0.00 68 VAL A CA 14
ATOM 20700 C C . VAL A 1 68 ? -8.812 5.324 3.179 1.00 0.00 68 VAL A C 14
ATOM 20701 O O . VAL A 1 68 ? -9.861 4.775 3.516 1.00 0.00 68 VAL A O 14
ATOM 20714 N N . ASP A 1 69 ? -8.773 6.364 2.353 1.00 0.00 69 ASP A N 14
ATOM 20715 C CA . ASP A 1 69 ? -9.988 6.933 1.782 1.00 0.00 69 ASP A CA 14
ATOM 20716 C C . ASP A 1 69 ? -9.934 6.908 0.257 1.00 0.00 69 ASP A C 14
ATOM 20717 O O . ASP A 1 69 ? -8.865 7.046 -0.339 1.00 0.00 69 ASP A O 14
ATOM 20726 N N . LEU A 1 70 ? -11.093 6.731 -0.367 1.00 0.00 70 LEU A N 14
ATOM 20727 C CA . LEU A 1 70 ? -11.179 6.687 -1.823 1.00 0.00 70 LEU A CA 14
ATOM 20728 C C . LEU A 1 70 ? -11.810 7.963 -2.370 1.00 0.00 70 LEU A C 14
ATOM 20729 O O . LEU A 1 70 ? -12.032 8.092 -3.575 1.00 0.00 70 LEU A O 14
ATOM 20745 N N . THR A 1 71 ? -12.095 8.906 -1.478 1.00 0.00 71 THR A N 14
ATOM 20746 C CA . THR A 1 71 ? -12.699 10.173 -1.870 1.00 0.00 71 THR A CA 14
ATOM 20747 C C . THR A 1 71 ? -11.702 11.320 -1.746 1.00 0.00 71 THR A C 14
ATOM 20748 O O . THR A 1 71 ? -11.387 11.990 -2.729 1.00 0.00 71 THR A O 14
ATOM 20759 N N . ASN A 1 72 ? -11.208 11.539 -0.532 1.00 0.00 72 ASN A N 14
ATOM 20760 C CA . ASN A 1 72 ? -10.245 12.606 -0.280 1.00 0.00 72 ASN A CA 14
ATOM 20761 C C . ASN A 1 72 ? -8.918 12.036 0.211 1.00 0.00 72 ASN A C 14
ATOM 20762 O O . ASN A 1 72 ? -8.422 12.388 1.282 1.00 0.00 72 ASN A O 14
ATOM 20773 N N . PRO A 1 73 ? -8.329 11.134 -0.588 1.00 0.00 73 PRO A N 14
ATOM 20774 C CA . PRO A 1 73 ? -7.051 10.497 -0.256 1.00 0.00 73 PRO A CA 14
ATOM 20775 C C . PRO A 1 73 ? -5.881 11.472 -0.329 1.00 0.00 73 PRO A C 14
ATOM 20776 O O . PRO A 1 73 ? -5.658 12.112 -1.357 1.00 0.00 73 PRO A O 14
ATOM 20787 N N . GLN A 1 74 ? -5.137 11.580 0.767 1.00 0.00 74 GLN A N 14
ATOM 20788 C CA . GLN A 1 74 ? -3.990 12.478 0.826 1.00 0.00 74 GLN A CA 14
ATOM 20789 C C . GLN A 1 74 ? -2.769 11.845 0.167 1.00 0.00 74 GLN A C 14
ATOM 20790 O O . GLN A 1 74 ? -1.943 12.538 -0.428 1.00 0.00 74 GLN A O 14
ATOM 20804 N N . TYR A 1 75 ? -2.661 10.526 0.278 1.00 0.00 75 TYR A N 14
ATOM 20805 C CA . TYR A 1 75 ? -1.539 9.800 -0.305 1.00 0.00 75 TYR A CA 14
ATOM 20806 C C . TYR A 1 75 ? -2.027 8.604 -1.118 1.00 0.00 75 TYR A C 14
ATOM 20807 O O . TYR A 1 75 ? -2.742 7.741 -0.608 1.00 0.00 75 TYR A O 14
ATOM 20825 N N . THR A 1 76 ? -1.635 8.561 -2.388 1.00 0.00 76 THR A N 14
ATOM 20826 C CA . THR A 1 76 ? -2.031 7.473 -3.273 1.00 0.00 76 THR A CA 14
ATOM 20827 C C . THR A 1 76 ? -0.933 6.421 -3.377 1.00 0.00 76 THR A C 14
ATOM 20828 O O . THR A 1 76 ? 0.095 6.643 -4.018 1.00 0.00 76 THR A O 14
ATOM 20839 N N . VAL A 1 77 ? -1.157 5.273 -2.745 1.00 0.00 77 VAL A N 14
ATOM 20840 C CA . VAL A 1 77 ? -0.187 4.185 -2.768 1.00 0.00 77 VAL A CA 14
ATOM 20841 C C . VAL A 1 77 ? -0.573 3.126 -3.794 1.00 0.00 77 VAL A C 14
ATOM 20842 O O . VAL A 1 77 ? -1.438 2.287 -3.541 1.00 0.00 77 VAL A O 14
ATOM 20855 N N . VAL A 1 78 ? 0.073 3.171 -4.955 1.00 0.00 78 VAL A N 14
ATOM 20856 C CA . VAL A 1 78 ? -0.202 2.214 -6.020 1.00 0.00 78 VAL A CA 14
ATOM 20857 C C . VAL A 1 78 ? 0.885 1.148 -6.095 1.00 0.00 78 VAL A C 14
ATOM 20858 O O . VAL A 1 78 ? 2.070 1.442 -5.940 1.00 0.00 78 VAL A O 14
ATOM 20871 N N . VAL A 1 79 ? 0.474 -0.093 -6.335 1.00 0.00 79 VAL A N 14
ATOM 20872 C CA . VAL A 1 79 ? 1.413 -1.205 -6.432 1.00 0.00 79 VAL A CA 14
ATOM 20873 C C . VAL A 1 79 ? 1.442 -1.778 -7.845 1.00 0.00 79 VAL A C 14
ATOM 20874 O O . VAL A 1 79 ? 0.551 -2.531 -8.237 1.00 0.00 79 VAL A O 14
ATOM 20887 N N . GLU A 1 80 ? 2.471 -1.416 -8.604 1.00 0.00 80 GLU A N 14
ATOM 20888 C CA . GLU A 1 80 ? 2.615 -1.895 -9.973 1.00 0.00 80 GLU A CA 14
ATOM 20889 C C . GLU A 1 80 ? 3.533 -3.112 -10.031 1.00 0.00 80 GLU A C 14
ATOM 20890 O O . GLU A 1 80 ? 4.476 -3.229 -9.247 1.00 0.00 80 GLU A O 14
ATOM 20902 N N . ILE A 1 81 ? 3.251 -4.015 -10.963 1.00 0.00 81 ILE A N 14
ATOM 20903 C CA . ILE A 1 81 ? 4.051 -5.223 -11.124 1.00 0.00 81 ILE A CA 14
ATOM 20904 C C . ILE A 1 81 ? 4.855 -5.182 -12.419 1.00 0.00 81 ILE A C 14
ATOM 20905 O O . ILE A 1 81 ? 4.294 -5.252 -13.512 1.00 0.00 81 ILE A O 14
ATOM 20921 N N . ILE A 1 82 ? 6.173 -5.070 -12.287 1.00 0.00 82 ILE A N 14
ATOM 20922 C CA . ILE A 1 82 ? 7.054 -5.023 -13.447 1.00 0.00 82 ILE A CA 14
ATOM 20923 C C . ILE A 1 82 ? 8.109 -6.122 -13.381 1.00 0.00 82 ILE A C 14
ATOM 20924 O O . ILE A 1 82 ? 9.164 -5.950 -12.770 1.00 0.00 82 ILE A O 14
ATOM 20940 N N . LYS A 1 83 ? 7.818 -7.252 -14.015 1.00 0.00 83 LYS A N 14
ATOM 20941 C CA . LYS A 1 83 ? 8.742 -8.380 -14.032 1.00 0.00 83 LYS A CA 14
ATOM 20942 C C . LYS A 1 83 ? 8.847 -9.018 -12.651 1.00 0.00 83 LYS A C 14
ATOM 20943 O O . LYS A 1 83 ? 9.945 -9.271 -12.155 1.00 0.00 83 LYS A O 14
ATOM 20962 N N . ALA A 1 84 ? 7.699 -9.277 -12.034 1.00 0.00 84 ALA A N 14
ATOM 20963 C CA . ALA A 1 84 ? 7.662 -9.889 -10.712 1.00 0.00 84 ALA A CA 14
ATOM 20964 C C . ALA A 1 84 ? 8.363 -9.010 -9.681 1.00 0.00 84 ALA A C 14
ATOM 20965 O O . ALA A 1 84 ? 9.115 -9.503 -8.839 1.00 0.00 84 ALA A O 14
ATOM 20972 N N . VAL A 1 85 ? 8.114 -7.707 -9.754 1.00 0.00 85 VAL A N 14
ATOM 20973 C CA . VAL A 1 85 ? 8.721 -6.759 -8.827 1.00 0.00 85 VAL A CA 14
ATOM 20974 C C . VAL A 1 85 ? 7.669 -5.848 -8.205 1.00 0.00 85 VAL A C 14
ATOM 20975 O O . VAL A 1 85 ? 6.844 -5.264 -8.909 1.00 0.00 85 VAL A O 14
ATOM 20988 N N . CYS A 1 86 ? 7.703 -5.731 -6.882 1.00 0.00 86 CYS A N 14
ATOM 20989 C CA . CYS A 1 86 ? 6.752 -4.890 -6.164 1.00 0.00 86 CYS A CA 14
ATOM 20990 C C . CYS A 1 86 ? 7.116 -3.416 -6.303 1.00 0.00 86 CYS A C 14
ATOM 20991 O O . CYS A 1 86 ? 8.031 -2.927 -5.638 1.00 0.00 86 CYS A O 14
ATOM 20999 N N . CYS A 1 87 ? 6.397 -2.713 -7.171 1.00 0.00 87 CYS A N 14
ATOM 21000 C CA . CYS A 1 87 ? 6.646 -1.294 -7.399 1.00 0.00 87 CYS A CA 14
ATOM 21001 C C . CYS A 1 87 ? 5.631 -0.437 -6.651 1.00 0.00 87 CYS A C 14
ATOM 21002 O O . CYS A 1 87 ? 4.464 -0.358 -7.037 1.00 0.00 87 CYS A O 14
ATOM 21010 N N . LEU A 1 88 ? 6.082 0.203 -5.578 1.00 0.00 88 LEU A N 14
ATOM 21011 C CA . LEU A 1 88 ? 5.212 1.055 -4.773 1.00 0.00 88 LEU A CA 14
ATOM 21012 C C . LEU A 1 88 ? 5.456 2.528 -5.082 1.00 0.00 88 LEU A C 14
ATOM 21013 O O . LEU A 1 88 ? 6.554 3.044 -4.873 1.00 0.00 88 LEU A O 14
ATOM 21029 N N . SER A 1 89 ? 4.423 3.201 -5.580 1.00 0.00 89 SER A N 14
ATOM 21030 C CA . SER A 1 89 ? 4.525 4.616 -5.919 1.00 0.00 89 SER A CA 14
ATOM 21031 C C . SER A 1 89 ? 3.608 5.454 -5.034 1.00 0.00 89 SER A C 14
ATOM 21032 O O . SER A 1 89 ? 2.395 5.245 -5.002 1.00 0.00 89 SER A O 14
ATOM 21040 N N . VAL A 1 90 ? 4.196 6.406 -4.316 1.00 0.00 90 VAL A N 14
ATOM 21041 C CA . VAL A 1 90 ? 3.433 7.278 -3.431 1.00 0.00 90 VAL A CA 14
ATOM 21042 C C . VAL A 1 90 ? 3.277 8.670 -4.032 1.00 0.00 90 VAL A C 14
ATOM 21043 O O . VAL A 1 90 ? 4.262 9.325 -4.374 1.00 0.00 90 VAL A O 14
ATOM 21056 N N . VAL A 1 91 ? 2.032 9.119 -4.157 1.00 0.00 91 VAL A N 14
ATOM 21057 C CA . VAL A 1 91 ? 1.746 10.435 -4.715 1.00 0.00 91 VAL A CA 14
ATOM 21058 C C . VAL A 1 91 ? 0.995 11.305 -3.714 1.00 0.00 91 VAL A C 14
ATOM 21059 O O . VAL A 1 91 ? -0.087 10.945 -3.249 1.00 0.00 91 VAL A O 14
ATOM 21072 N N . LYS A 1 92 ? 1.577 12.454 -3.384 1.00 0.00 92 LYS A N 14
ATOM 21073 C CA . LYS A 1 92 ? 0.963 13.378 -2.438 1.00 0.00 92 LYS A CA 14
ATOM 21074 C C . LYS A 1 92 ? 0.207 14.483 -3.170 1.00 0.00 92 LYS A C 14
ATOM 21075 O O . LYS A 1 92 ? 0.813 15.384 -3.750 1.00 0.00 92 LYS A O 14
ATOM 21094 N N . SER A 1 93 ? -1.119 14.408 -3.137 1.00 0.00 93 SER A N 14
ATOM 21095 C CA . SER A 1 93 ? -1.958 15.400 -3.800 1.00 0.00 93 SER A CA 14
ATOM 21096 C C . SER A 1 93 ? -2.949 16.017 -2.817 1.00 0.00 93 SER A C 14
ATOM 21097 O O . SER A 1 93 ? -3.566 15.315 -2.017 1.00 0.00 93 SER A O 14
ATOM 21105 N N . GLY A 1 94 ? -3.096 17.337 -2.884 1.00 0.00 94 GLY A N 14
ATOM 21106 C CA . GLY A 1 94 ? -4.013 18.027 -1.996 1.00 0.00 94 GLY A CA 14
ATOM 21107 C C . GLY A 1 94 ? -5.380 18.232 -2.619 1.00 0.00 94 GLY A C 14
ATOM 21108 O O . GLY A 1 94 ? -5.506 18.537 -3.805 1.00 0.00 94 GLY A O 14
ATOM 21112 N N . PRO A 1 95 ? -6.435 18.061 -1.809 1.00 0.00 95 PRO A N 14
ATOM 21113 C CA . PRO A 1 95 ? -7.818 18.224 -2.266 1.00 0.00 95 PRO A CA 14
ATOM 21114 C C . PRO A 1 95 ? -8.162 19.678 -2.569 1.00 0.00 95 PRO A C 14
ATOM 21115 O O . PRO A 1 95 ? -9.205 19.970 -3.154 1.00 0.00 95 PRO A O 14
ATOM 21126 N N . SER A 1 96 ? -7.279 20.586 -2.167 1.00 0.00 96 SER A N 14
ATOM 21127 C CA . SER A 1 96 ? -7.491 22.011 -2.393 1.00 0.00 96 SER A CA 14
ATOM 21128 C C . SER A 1 96 ? -6.398 22.587 -3.289 1.00 0.00 96 SER A C 14
ATOM 21129 O O . SER A 1 96 ? -5.324 22.003 -3.431 1.00 0.00 96 SER A O 14
ATOM 21137 N N . SER A 1 97 ? -6.682 23.738 -3.891 1.00 0.00 97 SER A N 14
ATOM 21138 C CA . SER A 1 97 ? -5.726 24.393 -4.776 1.00 0.00 97 SER A CA 14
ATOM 21139 C C . SER A 1 97 ? -4.959 25.484 -4.036 1.00 0.00 97 SER A C 14
ATOM 21140 O O . SER A 1 97 ? -5.547 26.302 -3.329 1.00 0.00 97 SER A O 14
ATOM 21148 N N . GLY A 1 98 ? -3.640 25.490 -4.204 1.00 0.00 98 GLY A N 14
ATOM 21149 C CA . GLY A 1 98 ? -2.812 26.484 -3.546 1.00 0.00 98 GLY A CA 14
ATOM 21150 C C . GLY A 1 98 ? -1.430 25.959 -3.212 1.00 0.00 98 GLY A C 14
ATOM 21151 O O . GLY A 1 98 ? -1.057 24.863 -3.631 1.00 0.00 98 GLY A O 14
ATOM 21155 N N . GLY A 1 1 ? -8.466 -14.318 4.442 1.00 0.00 1 GLY A N 15
ATOM 21156 C CA . GLY A 1 1 ? -9.797 -13.974 4.907 1.00 0.00 1 GLY A CA 15
ATOM 21157 C C . GLY A 1 1 ? -9.886 -13.916 6.419 1.00 0.00 1 GLY A C 15
ATOM 21158 O O . GLY A 1 1 ? -8.883 -14.081 7.113 1.00 0.00 1 GLY A O 15
ATOM 21162 N N . SER A 1 2 ? -11.089 -13.680 6.931 1.00 0.00 2 SER A N 15
ATOM 21163 C CA . SER A 1 2 ? -11.304 -13.595 8.371 1.00 0.00 2 SER A CA 15
ATOM 21164 C C . SER A 1 2 ? -10.432 -14.605 9.111 1.00 0.00 2 SER A C 15
ATOM 21165 O O . SER A 1 2 ? -9.727 -14.257 10.057 1.00 0.00 2 SER A O 15
ATOM 21173 N N . SER A 1 3 ? -10.487 -15.859 8.671 1.00 0.00 3 SER A N 15
ATOM 21174 C CA . SER A 1 3 ? -9.705 -16.921 9.293 1.00 0.00 3 SER A CA 15
ATOM 21175 C C . SER A 1 3 ? -8.230 -16.541 9.363 1.00 0.00 3 SER A C 15
ATOM 21176 O O . SER A 1 3 ? -7.606 -16.620 10.421 1.00 0.00 3 SER A O 15
ATOM 21184 N N . GLY A 1 4 ? -7.677 -16.126 8.227 1.00 0.00 4 GLY A N 15
ATOM 21185 C CA . GLY A 1 4 ? -6.279 -15.739 8.180 1.00 0.00 4 GLY A CA 15
ATOM 21186 C C . GLY A 1 4 ? -5.724 -15.742 6.769 1.00 0.00 4 GLY A C 15
ATOM 21187 O O . GLY A 1 4 ? -5.906 -16.706 6.025 1.00 0.00 4 GLY A O 15
ATOM 21191 N N . SER A 1 5 ? -5.046 -14.660 6.400 1.00 0.00 5 SER A N 15
ATOM 21192 C CA . SER A 1 5 ? -4.467 -14.539 5.067 1.00 0.00 5 SER A CA 15
ATOM 21193 C C . SER A 1 5 ? -3.449 -15.647 4.814 1.00 0.00 5 SER A C 15
ATOM 21194 O O . SER A 1 5 ? -2.647 -15.979 5.687 1.00 0.00 5 SER A O 15
ATOM 21202 N N . SER A 1 6 ? -3.489 -16.215 3.613 1.00 0.00 6 SER A N 15
ATOM 21203 C CA . SER A 1 6 ? -2.573 -17.288 3.245 1.00 0.00 6 SER A CA 15
ATOM 21204 C C . SER A 1 6 ? -1.145 -16.764 3.117 1.00 0.00 6 SER A C 15
ATOM 21205 O O . SER A 1 6 ? -0.789 -16.138 2.119 1.00 0.00 6 SER A O 15
ATOM 21213 N N . GLY A 1 7 ? -0.332 -17.026 4.135 1.00 0.00 7 GLY A N 15
ATOM 21214 C CA . GLY A 1 7 ? 1.047 -16.574 4.118 1.00 0.00 7 GLY A CA 15
ATOM 21215 C C . GLY A 1 7 ? 1.726 -16.833 2.787 1.00 0.00 7 GLY A C 15
ATOM 21216 O O . GLY A 1 7 ? 1.461 -17.842 2.132 1.00 0.00 7 GLY A O 15
ATOM 21220 N N . LYS A 1 8 ? 2.602 -15.919 2.384 1.00 0.00 8 LYS A N 15
ATOM 21221 C CA . LYS A 1 8 ? 3.320 -16.051 1.122 1.00 0.00 8 LYS A CA 15
ATOM 21222 C C . LYS A 1 8 ? 4.517 -15.106 1.076 1.00 0.00 8 LYS A C 15
ATOM 21223 O O . LYS A 1 8 ? 4.355 -13.886 1.057 1.00 0.00 8 LYS A O 15
ATOM 21242 N N . ALA A 1 9 ? 5.716 -15.678 1.055 1.00 0.00 9 ALA A N 15
ATOM 21243 C CA . ALA A 1 9 ? 6.939 -14.886 1.007 1.00 0.00 9 ALA A CA 15
ATOM 21244 C C . ALA A 1 9 ? 6.744 -13.626 0.170 1.00 0.00 9 ALA A C 15
ATOM 21245 O O . ALA A 1 9 ? 7.012 -12.516 0.629 1.00 0.00 9 ALA A O 15
ATOM 21252 N N . PHE A 1 10 ? 6.277 -13.805 -1.061 1.00 0.00 10 PHE A N 15
ATOM 21253 C CA . PHE A 1 10 ? 6.048 -12.683 -1.963 1.00 0.00 10 PHE A CA 15
ATOM 21254 C C . PHE A 1 10 ? 5.447 -11.497 -1.214 1.00 0.00 10 PHE A C 15
ATOM 21255 O O . PHE A 1 10 ? 5.941 -10.372 -1.310 1.00 0.00 10 PHE A O 15
ATOM 21272 N N . LEU A 1 11 ? 4.379 -11.756 -0.469 1.00 0.00 11 LEU A N 15
ATOM 21273 C CA . LEU A 1 11 ? 3.708 -10.711 0.297 1.00 0.00 11 LEU A CA 15
ATOM 21274 C C . LEU A 1 11 ? 4.467 -10.408 1.585 1.00 0.00 11 LEU A C 15
ATOM 21275 O O . LEU A 1 11 ? 4.705 -9.248 1.918 1.00 0.00 11 LEU A O 15
ATOM 21291 N N . GLU A 1 12 ? 4.846 -11.460 2.304 1.00 0.00 12 GLU A N 15
ATOM 21292 C CA . GLU A 1 12 ? 5.579 -11.306 3.555 1.00 0.00 12 GLU A CA 15
ATOM 21293 C C . GLU A 1 12 ? 6.579 -10.157 3.461 1.00 0.00 12 GLU A C 15
ATOM 21294 O O . GLU A 1 12 ? 6.541 -9.221 4.261 1.00 0.00 12 GLU A O 15
ATOM 21306 N N . ASP A 1 13 ? 7.471 -10.236 2.481 1.00 0.00 13 ASP A N 15
ATOM 21307 C CA . ASP A 1 13 ? 8.481 -9.203 2.281 1.00 0.00 13 ASP A CA 15
ATOM 21308 C C . ASP A 1 13 ? 7.830 -7.841 2.060 1.00 0.00 13 ASP A C 15
ATOM 21309 O O . ASP A 1 13 ? 8.049 -6.906 2.829 1.00 0.00 13 ASP A O 15
ATOM 21318 N N . MET A 1 14 ? 7.030 -7.739 1.004 1.00 0.00 14 MET A N 15
ATOM 21319 C CA . MET A 1 14 ? 6.347 -6.491 0.682 1.00 0.00 14 MET A CA 15
ATOM 21320 C C . MET A 1 14 ? 5.842 -5.805 1.948 1.00 0.00 14 MET A C 15
ATOM 21321 O O . MET A 1 14 ? 6.189 -4.656 2.224 1.00 0.00 14 MET A O 15
ATOM 21335 N N . LYS A 1 15 ? 5.023 -6.516 2.714 1.00 0.00 15 LYS A N 15
ATOM 21336 C CA . LYS A 1 15 ? 4.471 -5.977 3.951 1.00 0.00 15 LYS A CA 15
ATOM 21337 C C . LYS A 1 15 ? 5.527 -5.188 4.720 1.00 0.00 15 LYS A C 15
ATOM 21338 O O . LYS A 1 15 ? 5.318 -4.025 5.067 1.00 0.00 15 LYS A O 15
ATOM 21357 N N . LYS A 1 16 ? 6.662 -5.827 4.981 1.00 0.00 16 LYS A N 15
ATOM 21358 C CA . LYS A 1 16 ? 7.752 -5.186 5.706 1.00 0.00 16 LYS A CA 15
ATOM 21359 C C . LYS A 1 16 ? 8.208 -3.917 4.992 1.00 0.00 16 LYS A C 15
ATOM 21360 O O . LYS A 1 16 ? 8.052 -2.811 5.511 1.00 0.00 16 LYS A O 15
ATOM 21379 N N . TYR A 1 17 ? 8.769 -4.084 3.800 1.00 0.00 17 TYR A N 15
ATOM 21380 C CA . TYR A 1 17 ? 9.248 -2.952 3.015 1.00 0.00 17 TYR A CA 15
ATOM 21381 C C . TYR A 1 17 ? 8.214 -1.830 2.991 1.00 0.00 17 TYR A C 15
ATOM 21382 O O . TYR A 1 17 ? 8.453 -0.739 3.508 1.00 0.00 17 TYR A O 15
ATOM 21400 N N . ALA A 1 18 ? 7.063 -2.108 2.386 1.00 0.00 18 ALA A N 15
ATOM 21401 C CA . ALA A 1 18 ? 5.991 -1.124 2.295 1.00 0.00 18 ALA A CA 15
ATOM 21402 C C . ALA A 1 18 ? 5.835 -0.360 3.605 1.00 0.00 18 ALA A C 15
ATOM 21403 O O . ALA A 1 18 ? 5.708 0.864 3.608 1.00 0.00 18 ALA A O 15
ATOM 21410 N N . GLU A 1 19 ? 5.846 -1.090 4.716 1.00 0.00 19 GLU A N 15
ATOM 21411 C CA . GLU A 1 19 ? 5.704 -0.479 6.033 1.00 0.00 19 GLU A CA 15
ATOM 21412 C C . GLU A 1 19 ? 6.889 0.433 6.340 1.00 0.00 19 GLU A C 15
ATOM 21413 O O . GLU A 1 19 ? 6.757 1.657 6.358 1.00 0.00 19 GLU A O 15
ATOM 21425 N N . THR A 1 20 ? 8.047 -0.173 6.582 1.00 0.00 20 THR A N 15
ATOM 21426 C CA . THR A 1 20 ? 9.255 0.582 6.890 1.00 0.00 20 THR A CA 15
ATOM 21427 C C . THR A 1 20 ? 9.462 1.718 5.896 1.00 0.00 20 THR A C 15
ATOM 21428 O O . THR A 1 20 ? 10.190 2.672 6.170 1.00 0.00 20 THR A O 15
ATOM 21439 N N . PHE A 1 21 ? 8.816 1.611 4.739 1.00 0.00 21 PHE A N 15
ATOM 21440 C CA . PHE A 1 21 ? 8.930 2.630 3.702 1.00 0.00 21 PHE A CA 15
ATOM 21441 C C . PHE A 1 21 ? 7.808 3.658 3.825 1.00 0.00 21 PHE A C 15
ATOM 21442 O O . PHE A 1 21 ? 8.006 4.844 3.560 1.00 0.00 21 PHE A O 15
ATOM 21459 N N . LEU A 1 22 ? 6.631 3.194 4.228 1.00 0.00 22 LEU A N 15
ATOM 21460 C CA . LEU A 1 22 ? 5.476 4.072 4.385 1.00 0.00 22 LEU A CA 15
ATOM 21461 C C . LEU A 1 22 ? 5.362 4.569 5.823 1.00 0.00 22 LEU A C 15
ATOM 21462 O O . LEU A 1 22 ? 4.399 5.247 6.180 1.00 0.00 22 LEU A O 15
ATOM 21478 N N . GLU A 1 23 ? 6.352 4.228 6.642 1.00 0.00 23 GLU A N 15
ATOM 21479 C CA . GLU A 1 23 ? 6.363 4.641 8.040 1.00 0.00 23 GLU A CA 15
ATOM 21480 C C . GLU A 1 23 ? 6.190 6.153 8.162 1.00 0.00 23 GLU A C 15
ATOM 21481 O O . GLU A 1 23 ? 5.262 6.647 8.803 1.00 0.00 23 GLU A O 15
ATOM 21493 N N . PRO A 1 24 ? 7.104 6.905 7.532 1.00 0.00 24 PRO A N 15
ATOM 21494 C CA . PRO A 1 24 ? 7.075 8.370 7.555 1.00 0.00 24 PRO A CA 15
ATOM 21495 C C . PRO A 1 24 ? 5.910 8.940 6.752 1.00 0.00 24 PRO A C 15
ATOM 21496 O O . PRO A 1 24 ? 5.663 10.145 6.769 1.00 0.00 24 PRO A O 15
ATOM 21507 N N . TRP A 1 25 ? 5.199 8.065 6.050 1.00 0.00 25 TRP A N 15
ATOM 21508 C CA . TRP A 1 25 ? 4.059 8.482 5.240 1.00 0.00 25 TRP A CA 15
ATOM 21509 C C . TRP A 1 25 ? 2.745 8.147 5.937 1.00 0.00 25 TRP A C 15
ATOM 21510 O O . TRP A 1 25 ? 1.725 8.796 5.705 1.00 0.00 25 TRP A O 15
ATOM 21531 N N . PHE A 1 26 ? 2.776 7.130 6.793 1.00 0.00 26 PHE A N 15
ATOM 21532 C CA . PHE A 1 26 ? 1.586 6.709 7.523 1.00 0.00 26 PHE A CA 15
ATOM 21533 C C . PHE A 1 26 ? 1.856 6.668 9.024 1.00 0.00 26 PHE A C 15
ATOM 21534 O O . PHE A 1 26 ? 1.019 7.078 9.829 1.00 0.00 26 PHE A O 15
ATOM 21551 N N . LYS A 1 27 ? 3.031 6.170 9.395 1.00 0.00 27 LYS A N 15
ATOM 21552 C CA . LYS A 1 27 ? 3.413 6.075 10.799 1.00 0.00 27 LYS A CA 15
ATOM 21553 C C . LYS A 1 27 ? 3.813 7.441 11.347 1.00 0.00 27 LYS A C 15
ATOM 21554 O O . LYS A 1 27 ? 4.552 8.187 10.705 1.00 0.00 27 LYS A O 15
ATOM 21573 N N . ALA A 1 28 ? 3.321 7.762 12.540 1.00 0.00 28 ALA A N 15
ATOM 21574 C CA . ALA A 1 28 ? 3.631 9.037 13.176 1.00 0.00 28 ALA A CA 15
ATOM 21575 C C . ALA A 1 28 ? 5.102 9.395 13.000 1.00 0.00 28 ALA A C 15
ATOM 21576 O O . ALA A 1 28 ? 5.952 8.536 12.765 1.00 0.00 28 ALA A O 15
ATOM 21583 N N . PRO A 1 29 ? 5.413 10.695 13.115 1.00 0.00 29 PRO A N 15
ATOM 21584 C CA . PRO A 1 29 ? 4.411 11.727 13.395 1.00 0.00 29 PRO A CA 15
ATOM 21585 C C . PRO A 1 29 ? 3.471 11.956 12.216 1.00 0.00 29 PRO A C 15
ATOM 21586 O O . PRO A 1 29 ? 2.518 12.729 12.311 1.00 0.00 29 PRO A O 15
ATOM 21597 N N . ASN A 1 30 ? 3.746 11.279 11.106 1.00 0.00 30 ASN A N 15
ATOM 21598 C CA . ASN A 1 30 ? 2.924 11.409 9.908 1.00 0.00 30 ASN A CA 15
ATOM 21599 C C . ASN A 1 30 ? 1.637 10.601 10.041 1.00 0.00 30 ASN A C 15
ATOM 21600 O O . ASN A 1 30 ? 1.603 9.573 10.717 1.00 0.00 30 ASN A O 15
ATOM 21611 N N . LYS A 1 31 ? 0.579 11.073 9.390 1.00 0.00 31 LYS A N 15
ATOM 21612 C CA . LYS A 1 31 ? -0.712 10.395 9.433 1.00 0.00 31 LYS A CA 15
ATOM 21613 C C . LYS A 1 31 ? -1.712 11.070 8.499 1.00 0.00 31 LYS A C 15
ATOM 21614 O O . LYS A 1 31 ? -1.526 12.219 8.101 1.00 0.00 31 LYS A O 15
ATOM 21633 N N . GLY A 1 32 ? -2.774 10.347 8.155 1.00 0.00 32 GLY A N 15
ATOM 21634 C CA . GLY A 1 32 ? -3.788 10.893 7.272 1.00 0.00 32 GLY A CA 15
ATOM 21635 C C . GLY A 1 32 ? -4.513 9.818 6.488 1.00 0.00 32 GLY A C 15
ATOM 21636 O O . GLY A 1 32 ? -4.568 8.661 6.908 1.00 0.00 32 GLY A O 15
ATOM 21640 N N . THR A 1 33 ? -5.074 10.198 5.344 1.00 0.00 33 THR A N 15
ATOM 21641 C CA . THR A 1 33 ? -5.802 9.259 4.500 1.00 0.00 33 THR A CA 15
ATOM 21642 C C . THR A 1 33 ? -4.993 8.891 3.262 1.00 0.00 33 THR A C 15
ATOM 21643 O O . THR A 1 33 ? -3.972 9.513 2.968 1.00 0.00 33 THR A O 15
ATOM 21654 N N . PHE A 1 34 ? -5.456 7.877 2.538 1.00 0.00 34 PHE A N 15
ATOM 21655 C CA . PHE A 1 34 ? -4.774 7.426 1.330 1.00 0.00 34 PHE A CA 15
ATOM 21656 C C . PHE A 1 34 ? -5.671 6.502 0.513 1.00 0.00 34 PHE A C 15
ATOM 21657 O O . PHE A 1 34 ? -6.648 5.956 1.025 1.00 0.00 34 PHE A O 15
ATOM 21674 N N . GLN A 1 35 ? -5.332 6.332 -0.761 1.00 0.00 35 GLN A N 15
ATOM 21675 C CA . GLN A 1 35 ? -6.107 5.475 -1.650 1.00 0.00 35 GLN A CA 15
ATOM 21676 C C . GLN A 1 35 ? -5.210 4.450 -2.337 1.00 0.00 35 GLN A C 15
ATOM 21677 O O . GLN A 1 35 ? -4.364 4.804 -3.158 1.00 0.00 35 GLN A O 15
ATOM 21691 N N . ILE A 1 36 ? -5.401 3.180 -1.995 1.00 0.00 36 ILE A N 15
ATOM 21692 C CA . ILE A 1 36 ? -4.610 2.105 -2.580 1.00 0.00 36 ILE A CA 15
ATOM 21693 C C . ILE A 1 36 ? -5.190 1.660 -3.918 1.00 0.00 36 ILE A C 15
ATOM 21694 O O . ILE A 1 36 ? -6.395 1.440 -4.042 1.00 0.00 36 ILE A O 15
ATOM 21710 N N . VAL A 1 37 ? -4.325 1.528 -4.918 1.00 0.00 37 VAL A N 15
ATOM 21711 C CA . VAL A 1 37 ? -4.750 1.106 -6.247 1.00 0.00 37 VAL A CA 15
ATOM 21712 C C . VAL A 1 37 ? -3.776 0.095 -6.841 1.00 0.00 37 VAL A C 15
ATOM 21713 O O . VAL A 1 37 ? -2.583 0.369 -6.971 1.00 0.00 37 VAL A O 15
ATOM 21726 N N . TYR A 1 38 ? -4.292 -1.075 -7.201 1.00 0.00 38 TYR A N 15
ATOM 21727 C CA . TYR A 1 38 ? -3.468 -2.128 -7.780 1.00 0.00 38 TYR A CA 15
ATOM 21728 C C . TYR A 1 38 ? -3.461 -2.040 -9.303 1.00 0.00 38 TYR A C 15
ATOM 21729 O O . TYR A 1 38 ? -4.494 -2.207 -9.952 1.00 0.00 38 TYR A O 15
ATOM 21747 N N . LYS A 1 39 ? -2.288 -1.776 -9.868 1.00 0.00 39 LYS A N 15
ATOM 21748 C CA . LYS A 1 39 ? -2.142 -1.666 -11.315 1.00 0.00 39 LYS A CA 15
ATOM 21749 C C . LYS A 1 39 ? -1.276 -2.796 -11.862 1.00 0.00 39 LYS A C 15
ATOM 21750 O O . LYS A 1 39 ? -0.060 -2.806 -11.673 1.00 0.00 39 LYS A O 15
ATOM 21769 N N . SER A 1 40 ? -1.910 -3.746 -12.541 1.00 0.00 40 SER A N 15
ATOM 21770 C CA . SER A 1 40 ? -1.197 -4.883 -13.114 1.00 0.00 40 SER A CA 15
ATOM 21771 C C . SER A 1 40 ? -1.749 -5.231 -14.493 1.00 0.00 40 SER A C 15
ATOM 21772 O O . SER A 1 40 ? -2.918 -4.981 -14.787 1.00 0.00 40 SER A O 15
ATOM 21780 N N . ARG A 1 41 ? -0.899 -5.811 -15.334 1.00 0.00 41 ARG A N 15
ATOM 21781 C CA . ARG A 1 41 ? -1.300 -6.194 -16.682 1.00 0.00 41 ARG A CA 15
ATOM 21782 C C . ARG A 1 41 ? -1.772 -7.644 -16.718 1.00 0.00 41 ARG A C 15
ATOM 21783 O O . ARG A 1 41 ? -2.755 -7.971 -17.382 1.00 0.00 41 ARG A O 15
ATOM 21804 N N . ASN A 1 42 ? -1.065 -8.509 -16.000 1.00 0.00 42 ASN A N 15
ATOM 21805 C CA . ASN A 1 42 ? -1.410 -9.925 -15.950 1.00 0.00 42 ASN A CA 15
ATOM 21806 C C . ASN A 1 42 ? -0.957 -10.551 -14.635 1.00 0.00 42 ASN A C 15
ATOM 21807 O O . ASN A 1 42 ? 0.237 -10.607 -14.342 1.00 0.00 42 ASN A O 15
ATOM 21818 N N . ASN A 1 43 ? -1.918 -11.020 -13.846 1.00 0.00 43 ASN A N 15
ATOM 21819 C CA . ASN A 1 43 ? -1.617 -11.641 -12.561 1.00 0.00 43 ASN A CA 15
ATOM 21820 C C . ASN A 1 43 ? -0.300 -12.408 -12.623 1.00 0.00 43 ASN A C 15
ATOM 21821 O O . ASN A 1 43 ? -0.081 -13.215 -13.527 1.00 0.00 43 ASN A O 15
ATOM 21832 N N . SER A 1 44 ? 0.574 -12.151 -11.655 1.00 0.00 44 SER A N 15
ATOM 21833 C CA . SER A 1 44 ? 1.872 -12.814 -11.601 1.00 0.00 44 SER A CA 15
ATOM 21834 C C . SER A 1 44 ? 1.915 -13.832 -10.465 1.00 0.00 44 SER A C 15
ATOM 21835 O O . SER A 1 44 ? 2.536 -13.597 -9.428 1.00 0.00 44 SER A O 15
ATOM 21843 N N . HIS A 1 45 ? 1.249 -14.964 -10.669 1.00 0.00 45 HIS A N 15
ATOM 21844 C CA . HIS A 1 45 ? 1.211 -16.020 -9.663 1.00 0.00 45 HIS A CA 15
ATOM 21845 C C . HIS A 1 45 ? 0.949 -15.439 -8.276 1.00 0.00 45 HIS A C 15
ATOM 21846 O O . HIS A 1 45 ? 1.578 -15.839 -7.296 1.00 0.00 45 HIS A O 15
ATOM 21860 N N . VAL A 1 46 ? 0.018 -14.494 -8.202 1.00 0.00 46 VAL A N 15
ATOM 21861 C CA . VAL A 1 46 ? -0.327 -13.859 -6.936 1.00 0.00 46 VAL A CA 15
ATOM 21862 C C . VAL A 1 46 ? -1.695 -13.189 -7.011 1.00 0.00 46 VAL A C 15
ATOM 21863 O O . VAL A 1 46 ? -2.052 -12.598 -8.029 1.00 0.00 46 VAL A O 15
ATOM 21876 N N . ASN A 1 47 ? -2.456 -13.286 -5.926 1.00 0.00 47 ASN A N 15
ATOM 21877 C CA . ASN A 1 47 ? -3.785 -12.689 -5.870 1.00 0.00 47 ASN A CA 15
ATOM 21878 C C . ASN A 1 47 ? -3.715 -11.181 -6.090 1.00 0.00 47 ASN A C 15
ATOM 21879 O O . ASN A 1 47 ? -2.630 -10.613 -6.222 1.00 0.00 47 ASN A O 15
ATOM 21890 N N . ARG A 1 48 ? -4.878 -10.539 -6.128 1.00 0.00 48 ARG A N 15
ATOM 21891 C CA . ARG A 1 48 ? -4.948 -9.097 -6.332 1.00 0.00 48 ARG A CA 15
ATOM 21892 C C . ARG A 1 48 ? -5.412 -8.390 -5.063 1.00 0.00 48 ARG A C 15
ATOM 21893 O O . ARG A 1 48 ? -4.739 -7.491 -4.560 1.00 0.00 48 ARG A O 15
ATOM 21914 N N . GLU A 1 49 ? -6.568 -8.802 -4.550 1.00 0.00 49 GLU A N 15
ATOM 21915 C CA . GLU A 1 49 ? -7.122 -8.206 -3.340 1.00 0.00 49 GLU A CA 15
ATOM 21916 C C . GLU A 1 49 ? -6.142 -8.327 -2.176 1.00 0.00 49 GLU A C 15
ATOM 21917 O O . GLU A 1 49 ? -5.842 -7.344 -1.501 1.00 0.00 49 GLU A O 15
ATOM 21929 N N . GLU A 1 50 ? -5.649 -9.541 -1.949 1.00 0.00 50 GLU A N 15
ATOM 21930 C CA . GLU A 1 50 ? -4.705 -9.790 -0.866 1.00 0.00 50 GLU A CA 15
ATOM 21931 C C . GLU A 1 50 ? -3.722 -8.632 -0.724 1.00 0.00 50 GLU A C 15
ATOM 21932 O O . GLU A 1 50 ? -3.500 -8.123 0.375 1.00 0.00 50 GLU A O 15
ATOM 21944 N N . VAL A 1 51 ? -3.135 -8.221 -1.843 1.00 0.00 51 VAL A N 15
ATOM 21945 C CA . VAL A 1 51 ? -2.176 -7.122 -1.844 1.00 0.00 51 VAL A CA 15
ATOM 21946 C C . VAL A 1 51 ? -2.802 -5.845 -1.296 1.00 0.00 51 VAL A C 15
ATOM 21947 O O . VAL A 1 51 ? -2.379 -5.329 -0.261 1.00 0.00 51 VAL A O 15
ATOM 21960 N N . ILE A 1 52 ? -3.812 -5.340 -1.996 1.00 0.00 52 ILE A N 15
ATOM 21961 C CA . ILE A 1 52 ? -4.498 -4.124 -1.578 1.00 0.00 52 ILE A CA 15
ATOM 21962 C C . ILE A 1 52 ? -4.947 -4.218 -0.124 1.00 0.00 52 ILE A C 15
ATOM 21963 O O . ILE A 1 52 ? -4.454 -3.490 0.737 1.00 0.00 52 ILE A O 15
ATOM 21979 N N . ARG A 1 53 ? -5.885 -5.121 0.142 1.00 0.00 53 ARG A N 15
ATOM 21980 C CA . ARG A 1 53 ? -6.401 -5.312 1.493 1.00 0.00 53 ARG A CA 15
ATOM 21981 C C . ARG A 1 53 ? -5.277 -5.228 2.521 1.00 0.00 53 ARG A C 15
ATOM 21982 O O . ARG A 1 53 ? -5.347 -4.446 3.468 1.00 0.00 53 ARG A O 15
ATOM 22003 N N . GLU A 1 54 ? -4.242 -6.039 2.326 1.00 0.00 54 GLU A N 15
ATOM 22004 C CA . GLU A 1 54 ? -3.104 -6.057 3.238 1.00 0.00 54 GLU A CA 15
ATOM 22005 C C . GLU A 1 54 ? -2.463 -4.675 3.335 1.00 0.00 54 GLU A C 15
ATOM 22006 O O . GLU A 1 54 ? -2.448 -4.059 4.401 1.00 0.00 54 GLU A O 15
ATOM 22018 N N . LEU A 1 55 ? -1.934 -4.195 2.215 1.00 0.00 55 LEU A N 15
ATOM 22019 C CA . LEU A 1 55 ? -1.291 -2.886 2.172 1.00 0.00 55 LEU A CA 15
ATOM 22020 C C . LEU A 1 55 ? -1.983 -1.908 3.117 1.00 0.00 55 LEU A C 15
ATOM 22021 O O . LEU A 1 55 ? -1.330 -1.104 3.781 1.00 0.00 55 LEU A O 15
ATOM 22037 N N . ALA A 1 56 ? -3.309 -1.985 3.172 1.00 0.00 56 ALA A N 15
ATOM 22038 C CA . ALA A 1 56 ? -4.089 -1.109 4.038 1.00 0.00 56 ALA A CA 15
ATOM 22039 C C . ALA A 1 56 ? -4.012 -1.565 5.491 1.00 0.00 56 ALA A C 15
ATOM 22040 O O . ALA A 1 56 ? -3.692 -0.778 6.382 1.00 0.00 56 ALA A O 15
ATOM 22047 N N . GLY A 1 57 ? -4.308 -2.840 5.724 1.00 0.00 57 GLY A N 15
ATOM 22048 C CA . GLY A 1 57 ? -4.267 -3.377 7.071 1.00 0.00 57 GLY A CA 15
ATOM 22049 C C . GLY A 1 57 ? -2.994 -3.003 7.806 1.00 0.00 57 GLY A C 15
ATOM 22050 O O . GLY A 1 57 ? -2.995 -2.860 9.029 1.00 0.00 57 GLY A O 15
ATOM 22054 N N . ILE A 1 58 ? -1.907 -2.846 7.059 1.00 0.00 58 ILE A N 15
ATOM 22055 C CA . ILE A 1 58 ? -0.622 -2.488 7.648 1.00 0.00 58 ILE A CA 15
ATOM 22056 C C . ILE A 1 58 ? -0.577 -1.007 8.008 1.00 0.00 58 ILE A C 15
ATOM 22057 O O . ILE A 1 58 ? -0.104 -0.632 9.081 1.00 0.00 58 ILE A O 15
ATOM 22073 N N . VAL A 1 59 ? -1.073 -0.168 7.104 1.00 0.00 59 VAL A N 15
ATOM 22074 C CA . VAL A 1 59 ? -1.093 1.273 7.327 1.00 0.00 59 VAL A CA 15
ATOM 22075 C C . VAL A 1 59 ? -1.659 1.609 8.702 1.00 0.00 59 VAL A C 15
ATOM 22076 O O . VAL A 1 59 ? -1.047 2.349 9.473 1.00 0.00 59 VAL A O 15
ATOM 22089 N N . CYS A 1 60 ? -2.830 1.060 9.003 1.00 0.00 60 CYS A N 15
ATOM 22090 C CA . CYS A 1 60 ? -3.480 1.301 10.287 1.00 0.00 60 CYS A CA 15
ATOM 22091 C C . CYS A 1 60 ? -2.585 0.862 11.441 1.00 0.00 60 CYS A C 15
ATOM 22092 O O . CYS A 1 60 ? -2.529 1.516 12.483 1.00 0.00 60 CYS A O 15
ATOM 22100 N N . THR A 1 61 ? -1.885 -0.253 11.249 1.00 0.00 61 THR A N 15
ATOM 22101 C CA . THR A 1 61 ? -0.995 -0.781 12.275 1.00 0.00 61 THR A CA 15
ATOM 22102 C C . THR A 1 61 ? 0.016 0.269 12.720 1.00 0.00 61 THR A C 15
ATOM 22103 O O . THR A 1 61 ? 0.342 0.370 13.904 1.00 0.00 61 THR A O 15
ATOM 22114 N N . LEU A 1 62 ? 0.510 1.050 11.766 1.00 0.00 62 LEU A N 15
ATOM 22115 C CA . LEU A 1 62 ? 1.484 2.095 12.060 1.00 0.00 62 LEU A CA 15
ATOM 22116 C C . LEU A 1 62 ? 0.875 3.172 12.952 1.00 0.00 62 LEU A C 15
ATOM 22117 O O . LEU A 1 62 ? 1.247 3.310 14.117 1.00 0.00 62 LEU A O 15
ATOM 22133 N N . ASN A 1 63 ? -0.065 3.931 12.398 1.00 0.00 63 ASN A N 15
ATOM 22134 C CA . ASN A 1 63 ? -0.727 4.995 13.144 1.00 0.00 63 ASN A CA 15
ATOM 22135 C C . ASN A 1 63 ? -2.243 4.840 13.082 1.00 0.00 63 ASN A C 15
ATOM 22136 O O . ASN A 1 63 ? -2.841 4.905 12.008 1.00 0.00 63 ASN A O 15
ATOM 22147 N N . SER A 1 64 ? -2.860 4.636 14.242 1.00 0.00 64 SER A N 15
ATOM 22148 C CA . SER A 1 64 ? -4.306 4.469 14.319 1.00 0.00 64 SER A CA 15
ATOM 22149 C C . SER A 1 64 ? -5.025 5.630 13.639 1.00 0.00 64 SER A C 15
ATOM 22150 O O . SER A 1 64 ? -6.126 5.470 13.113 1.00 0.00 64 SER A O 15
ATOM 22158 N N . GLU A 1 65 ? -4.393 6.799 13.655 1.00 0.00 65 GLU A N 15
ATOM 22159 C CA . GLU A 1 65 ? -4.972 7.988 13.040 1.00 0.00 65 GLU A CA 15
ATOM 22160 C C . GLU A 1 65 ? -5.128 7.801 11.534 1.00 0.00 65 GLU A C 15
ATOM 22161 O O . GLU A 1 65 ? -5.966 8.441 10.902 1.00 0.00 65 GLU A O 15
ATOM 22173 N N . ASN A 1 66 ? -4.312 6.919 10.965 1.00 0.00 66 ASN A N 15
ATOM 22174 C CA . ASN A 1 66 ? -4.357 6.648 9.533 1.00 0.00 66 ASN A CA 15
ATOM 22175 C C . ASN A 1 66 ? -5.689 6.014 9.142 1.00 0.00 66 ASN A C 15
ATOM 22176 O O . ASN A 1 66 ? -6.206 5.144 9.843 1.00 0.00 66 ASN A O 15
ATOM 22187 N N . LYS A 1 67 ? -6.240 6.457 8.016 1.00 0.00 67 LYS A N 15
ATOM 22188 C CA . LYS A 1 67 ? -7.511 5.933 7.529 1.00 0.00 67 LYS A CA 15
ATOM 22189 C C . LYS A 1 67 ? -7.580 6.005 6.007 1.00 0.00 67 LYS A C 15
ATOM 22190 O O . LYS A 1 67 ? -7.727 7.084 5.432 1.00 0.00 67 LYS A O 15
ATOM 22209 N N . VAL A 1 68 ? -7.475 4.849 5.359 1.00 0.00 68 VAL A N 15
ATOM 22210 C CA . VAL A 1 68 ? -7.529 4.781 3.903 1.00 0.00 68 VAL A CA 15
ATOM 22211 C C . VAL A 1 68 ? -8.870 5.280 3.379 1.00 0.00 68 VAL A C 15
ATOM 22212 O O . VAL A 1 68 ? -9.920 4.718 3.694 1.00 0.00 68 VAL A O 15
ATOM 22225 N N . ASP A 1 69 ? -8.829 6.338 2.577 1.00 0.00 69 ASP A N 15
ATOM 22226 C CA . ASP A 1 69 ? -10.042 6.913 2.007 1.00 0.00 69 ASP A CA 15
ATOM 22227 C C . ASP A 1 69 ? -9.992 6.886 0.483 1.00 0.00 69 ASP A C 15
ATOM 22228 O O . ASP A 1 69 ? -8.920 6.990 -0.116 1.00 0.00 69 ASP A O 15
ATOM 22237 N N . LEU A 1 70 ? -11.157 6.743 -0.140 1.00 0.00 70 LEU A N 15
ATOM 22238 C CA . LEU A 1 70 ? -11.246 6.701 -1.596 1.00 0.00 70 LEU A CA 15
ATOM 22239 C C . LEU A 1 70 ? -11.924 7.955 -2.137 1.00 0.00 70 LEU A C 15
ATOM 22240 O O . LEU A 1 70 ? -12.121 8.097 -3.344 1.00 0.00 70 LEU A O 15
ATOM 22256 N N . THR A 1 71 ? -12.277 8.867 -1.235 1.00 0.00 71 THR A N 15
ATOM 22257 C CA . THR A 1 71 ? -12.932 10.110 -1.621 1.00 0.00 71 THR A CA 15
ATOM 22258 C C . THR A 1 71 ? -11.974 11.291 -1.516 1.00 0.00 71 THR A C 15
ATOM 22259 O O . THR A 1 71 ? -11.744 12.005 -2.491 1.00 0.00 71 THR A O 15
ATOM 22270 N N . ASN A 1 72 ? -11.417 11.492 -0.326 1.00 0.00 72 ASN A N 15
ATOM 22271 C CA . ASN A 1 72 ? -10.484 12.587 -0.093 1.00 0.00 72 ASN A CA 15
ATOM 22272 C C . ASN A 1 72 ? -9.120 12.058 0.341 1.00 0.00 72 ASN A C 15
ATOM 22273 O O . ASN A 1 72 ? -8.591 12.421 1.391 1.00 0.00 72 ASN A O 15
ATOM 22284 N N . PRO A 1 73 ? -8.536 11.178 -0.487 1.00 0.00 73 PRO A N 15
ATOM 22285 C CA . PRO A 1 73 ? -7.227 10.580 -0.211 1.00 0.00 73 PRO A CA 15
ATOM 22286 C C . PRO A 1 73 ? -6.092 11.592 -0.327 1.00 0.00 73 PRO A C 15
ATOM 22287 O O . PRO A 1 73 ? -5.922 12.231 -1.365 1.00 0.00 73 PRO A O 15
ATOM 22298 N N . GLN A 1 74 ? -5.317 11.731 0.744 1.00 0.00 74 GLN A N 15
ATOM 22299 C CA . GLN A 1 74 ? -4.198 12.665 0.761 1.00 0.00 74 GLN A CA 15
ATOM 22300 C C . GLN A 1 74 ? -2.971 12.057 0.091 1.00 0.00 74 GLN A C 15
ATOM 22301 O O . GLN A 1 74 ? -2.200 12.756 -0.568 1.00 0.00 74 GLN A O 15
ATOM 22315 N N . TYR A 1 75 ? -2.794 10.752 0.264 1.00 0.00 75 TYR A N 15
ATOM 22316 C CA . TYR A 1 75 ? -1.659 10.049 -0.321 1.00 0.00 75 TYR A CA 15
ATOM 22317 C C . TYR A 1 75 ? -2.124 8.850 -1.141 1.00 0.00 75 TYR A C 15
ATOM 22318 O O . TYR A 1 75 ? -2.860 7.994 -0.649 1.00 0.00 75 TYR A O 15
ATOM 22336 N N . THR A 1 76 ? -1.687 8.793 -2.395 1.00 0.00 76 THR A N 15
ATOM 22337 C CA . THR A 1 76 ? -2.057 7.700 -3.285 1.00 0.00 76 THR A CA 15
ATOM 22338 C C . THR A 1 76 ? -0.963 6.640 -3.339 1.00 0.00 76 THR A C 15
ATOM 22339 O O . THR A 1 76 ? 0.127 6.884 -3.857 1.00 0.00 76 THR A O 15
ATOM 22350 N N . VAL A 1 77 ? -1.260 5.461 -2.802 1.00 0.00 77 VAL A N 15
ATOM 22351 C CA . VAL A 1 77 ? -0.302 4.362 -2.791 1.00 0.00 77 VAL A CA 15
ATOM 22352 C C . VAL A 1 77 ? -0.697 3.278 -3.787 1.00 0.00 77 VAL A C 15
ATOM 22353 O O . VAL A 1 77 ? -1.569 2.455 -3.511 1.00 0.00 77 VAL A O 15
ATOM 22366 N N . VAL A 1 78 ? -0.048 3.283 -4.947 1.00 0.00 78 VAL A N 15
ATOM 22367 C CA . VAL A 1 78 ? -0.330 2.298 -5.985 1.00 0.00 78 VAL A CA 15
ATOM 22368 C C . VAL A 1 78 ? 0.706 1.180 -5.977 1.00 0.00 78 VAL A C 15
ATOM 22369 O O . VAL A 1 78 ? 1.881 1.409 -5.694 1.00 0.00 78 VAL A O 15
ATOM 22382 N N . VAL A 1 79 ? 0.261 -0.033 -6.291 1.00 0.00 79 VAL A N 15
ATOM 22383 C CA . VAL A 1 79 ? 1.150 -1.188 -6.323 1.00 0.00 79 VAL A CA 15
ATOM 22384 C C . VAL A 1 79 ? 1.203 -1.803 -7.717 1.00 0.00 79 VAL A C 15
ATOM 22385 O O . VAL A 1 79 ? 0.293 -2.525 -8.122 1.00 0.00 79 VAL A O 15
ATOM 22398 N N . GLU A 1 80 ? 2.276 -1.512 -8.446 1.00 0.00 80 GLU A N 15
ATOM 22399 C CA . GLU A 1 80 ? 2.447 -2.036 -9.796 1.00 0.00 80 GLU A CA 15
ATOM 22400 C C . GLU A 1 80 ? 3.180 -3.374 -9.770 1.00 0.00 80 GLU A C 15
ATOM 22401 O O . GLU A 1 80 ? 4.078 -3.587 -8.955 1.00 0.00 80 GLU A O 15
ATOM 22413 N N . ILE A 1 81 ? 2.790 -4.273 -10.668 1.00 0.00 81 ILE A N 15
ATOM 22414 C CA . ILE A 1 81 ? 3.409 -5.590 -10.749 1.00 0.00 81 ILE A CA 15
ATOM 22415 C C . ILE A 1 81 ? 4.206 -5.744 -12.040 1.00 0.00 81 ILE A C 15
ATOM 22416 O O . ILE A 1 81 ? 3.633 -5.862 -13.124 1.00 0.00 81 ILE A O 15
ATOM 22432 N N . ILE A 1 82 ? 5.529 -5.744 -11.917 1.00 0.00 82 ILE A N 15
ATOM 22433 C CA . ILE A 1 82 ? 6.404 -5.887 -13.074 1.00 0.00 82 ILE A CA 15
ATOM 22434 C C . ILE A 1 82 ? 7.449 -6.973 -12.842 1.00 0.00 82 ILE A C 15
ATOM 22435 O O . ILE A 1 82 ? 8.400 -6.783 -12.083 1.00 0.00 82 ILE A O 15
ATOM 22451 N N . LYS A 1 83 ? 7.267 -8.112 -13.502 1.00 0.00 83 LYS A N 15
ATOM 22452 C CA . LYS A 1 83 ? 8.195 -9.228 -13.371 1.00 0.00 83 LYS A CA 15
ATOM 22453 C C . LYS A 1 83 ? 8.169 -9.795 -11.955 1.00 0.00 83 LYS A C 15
ATOM 22454 O O . LYS A 1 83 ? 9.215 -10.082 -11.372 1.00 0.00 83 LYS A O 15
ATOM 22473 N N . ALA A 1 84 ? 6.969 -9.954 -11.408 1.00 0.00 84 ALA A N 15
ATOM 22474 C CA . ALA A 1 84 ? 6.807 -10.490 -10.062 1.00 0.00 84 ALA A CA 15
ATOM 22475 C C . ALA A 1 84 ? 7.464 -9.581 -9.028 1.00 0.00 84 ALA A C 15
ATOM 22476 O O . ALA A 1 84 ? 8.194 -10.047 -8.152 1.00 0.00 84 ALA A O 15
ATOM 22483 N N . VAL A 1 85 ? 7.200 -8.283 -9.134 1.00 0.00 85 VAL A N 15
ATOM 22484 C CA . VAL A 1 85 ? 7.765 -7.309 -8.208 1.00 0.00 85 VAL A CA 15
ATOM 22485 C C . VAL A 1 85 ? 6.705 -6.321 -7.736 1.00 0.00 85 VAL A C 15
ATOM 22486 O O . VAL A 1 85 ? 5.813 -5.942 -8.495 1.00 0.00 85 VAL A O 15
ATOM 22499 N N . CYS A 1 86 ? 6.810 -5.906 -6.478 1.00 0.00 86 CYS A N 15
ATOM 22500 C CA . CYS A 1 86 ? 5.859 -4.960 -5.903 1.00 0.00 86 CYS A CA 15
ATOM 22501 C C . CYS A 1 86 ? 6.417 -3.541 -5.936 1.00 0.00 86 CYS A C 15
ATOM 22502 O O . CYS A 1 86 ? 7.227 -3.163 -5.088 1.00 0.00 86 CYS A O 15
ATOM 22510 N N . CYS A 1 87 ? 5.981 -2.762 -6.919 1.00 0.00 87 CYS A N 15
ATOM 22511 C CA . CYS A 1 87 ? 6.439 -1.385 -7.063 1.00 0.00 87 CYS A CA 15
ATOM 22512 C C . CYS A 1 87 ? 5.451 -0.413 -6.426 1.00 0.00 87 CYS A C 15
ATOM 22513 O O . CYS A 1 87 ? 4.435 -0.060 -7.027 1.00 0.00 87 CYS A O 15
ATOM 22521 N N . LEU A 1 88 ? 5.753 0.013 -5.204 1.00 0.00 88 LEU A N 15
ATOM 22522 C CA . LEU A 1 88 ? 4.891 0.943 -4.483 1.00 0.00 88 LEU A CA 15
ATOM 22523 C C . LEU A 1 88 ? 5.236 2.388 -4.832 1.00 0.00 88 LEU A C 15
ATOM 22524 O O . LEU A 1 88 ? 6.341 2.856 -4.558 1.00 0.00 88 LEU A O 15
ATOM 22540 N N . SER A 1 89 ? 4.281 3.089 -5.435 1.00 0.00 89 SER A N 15
ATOM 22541 C CA . SER A 1 89 ? 4.485 4.481 -5.822 1.00 0.00 89 SER A CA 15
ATOM 22542 C C . SER A 1 89 ? 3.551 5.403 -5.044 1.00 0.00 89 SER A C 15
ATOM 22543 O O . SER A 1 89 ? 2.329 5.277 -5.121 1.00 0.00 89 SER A O 15
ATOM 22551 N N . VAL A 1 90 ? 4.136 6.331 -4.294 1.00 0.00 90 VAL A N 15
ATOM 22552 C CA . VAL A 1 90 ? 3.358 7.276 -3.502 1.00 0.00 90 VAL A CA 15
ATOM 22553 C C . VAL A 1 90 ? 3.191 8.602 -4.236 1.00 0.00 90 VAL A C 15
ATOM 22554 O O . VAL A 1 90 ? 4.153 9.156 -4.767 1.00 0.00 90 VAL A O 15
ATOM 22567 N N . VAL A 1 91 ? 1.961 9.106 -4.263 1.00 0.00 91 VAL A N 15
ATOM 22568 C CA . VAL A 1 91 ? 1.667 10.368 -4.931 1.00 0.00 91 VAL A CA 15
ATOM 22569 C C . VAL A 1 91 ? 0.797 11.264 -4.055 1.00 0.00 91 VAL A C 15
ATOM 22570 O O . VAL A 1 91 ? -0.335 10.915 -3.722 1.00 0.00 91 VAL A O 15
ATOM 22583 N N . LYS A 1 92 ? 1.334 12.422 -3.686 1.00 0.00 92 LYS A N 15
ATOM 22584 C CA . LYS A 1 92 ? 0.608 13.370 -2.850 1.00 0.00 92 LYS A CA 15
ATOM 22585 C C . LYS A 1 92 ? -0.307 14.250 -3.695 1.00 0.00 92 LYS A C 15
ATOM 22586 O O . LYS A 1 92 ? 0.160 15.056 -4.500 1.00 0.00 92 LYS A O 15
ATOM 22605 N N . SER A 1 93 ? -1.613 14.091 -3.505 1.00 0.00 93 SER A N 15
ATOM 22606 C CA . SER A 1 93 ? -2.595 14.870 -4.252 1.00 0.00 93 SER A CA 15
ATOM 22607 C C . SER A 1 93 ? -3.470 15.689 -3.309 1.00 0.00 93 SER A C 15
ATOM 22608 O O . SER A 1 93 ? -4.430 15.179 -2.734 1.00 0.00 93 SER A O 15
ATOM 22616 N N . GLY A 1 94 ? -3.129 16.965 -3.154 1.00 0.00 94 GLY A N 15
ATOM 22617 C CA . GLY A 1 94 ? -3.893 17.836 -2.280 1.00 0.00 94 GLY A CA 15
ATOM 22618 C C . GLY A 1 94 ? -4.872 18.707 -3.040 1.00 0.00 94 GLY A C 15
ATOM 22619 O O . GLY A 1 94 ? -4.610 19.138 -4.164 1.00 0.00 94 GLY A O 15
ATOM 22623 N N . PRO A 1 95 ? -6.032 18.979 -2.424 1.00 0.00 95 PRO A N 15
ATOM 22624 C CA . PRO A 1 95 ? -7.078 19.806 -3.033 1.00 0.00 95 PRO A CA 15
ATOM 22625 C C . PRO A 1 95 ? -6.674 21.273 -3.130 1.00 0.00 95 PRO A C 15
ATOM 22626 O O . PRO A 1 95 ? -6.101 21.832 -2.194 1.00 0.00 95 PRO A O 15
ATOM 22637 N N . SER A 1 96 ? -6.976 21.891 -4.267 1.00 0.00 96 SER A N 15
ATOM 22638 C CA . SER A 1 96 ? -6.641 23.293 -4.487 1.00 0.00 96 SER A CA 15
ATOM 22639 C C . SER A 1 96 ? -7.901 24.124 -4.708 1.00 0.00 96 SER A C 15
ATOM 22640 O O . SER A 1 96 ? -8.285 24.399 -5.845 1.00 0.00 96 SER A O 15
ATOM 22648 N N . SER A 1 97 ? -8.540 24.522 -3.612 1.00 0.00 97 SER A N 15
ATOM 22649 C CA . SER A 1 97 ? -9.759 25.319 -3.685 1.00 0.00 97 SER A CA 15
ATOM 22650 C C . SER A 1 97 ? -9.482 26.678 -4.322 1.00 0.00 97 SER A C 15
ATOM 22651 O O . SER A 1 97 ? -8.358 27.175 -4.287 1.00 0.00 97 SER A O 15
ATOM 22659 N N . GLY A 1 98 ? -10.519 27.274 -4.904 1.00 0.00 98 GLY A N 15
ATOM 22660 C CA . GLY A 1 98 ? -10.368 28.569 -5.541 1.00 0.00 98 GLY A CA 15
ATOM 22661 C C . GLY A 1 98 ? -11.024 28.623 -6.907 1.00 0.00 98 GLY A C 15
ATOM 22662 O O . GLY A 1 98 ? -10.495 28.084 -7.878 1.00 0.00 98 GLY A O 15
ATOM 22666 N N . GLY A 1 1 ? -15.713 -14.948 11.496 1.00 0.00 1 GLY A N 16
ATOM 22667 C CA . GLY A 1 1 ? -15.263 -16.209 10.936 1.00 0.00 1 GLY A CA 16
ATOM 22668 C C . GLY A 1 1 ? -14.337 -16.018 9.751 1.00 0.00 1 GLY A C 16
ATOM 22669 O O . GLY A 1 1 ? -14.521 -16.640 8.704 1.00 0.00 1 GLY A O 16
ATOM 22673 N N . SER A 1 2 ? -13.340 -15.155 9.913 1.00 0.00 2 SER A N 16
ATOM 22674 C CA . SER A 1 2 ? -12.385 -14.879 8.846 1.00 0.00 2 SER A CA 16
ATOM 22675 C C . SER A 1 2 ? -11.317 -15.966 8.779 1.00 0.00 2 SER A C 16
ATOM 22676 O O . SER A 1 2 ? -10.806 -16.414 9.806 1.00 0.00 2 SER A O 16
ATOM 22684 N N . SER A 1 3 ? -10.984 -16.386 7.563 1.00 0.00 3 SER A N 16
ATOM 22685 C CA . SER A 1 3 ? -9.979 -17.423 7.361 1.00 0.00 3 SER A CA 16
ATOM 22686 C C . SER A 1 3 ? -8.821 -17.256 8.339 1.00 0.00 3 SER A C 16
ATOM 22687 O O . SER A 1 3 ? -8.396 -18.213 8.986 1.00 0.00 3 SER A O 16
ATOM 22695 N N . GLY A 1 4 ? -8.314 -16.031 8.442 1.00 0.00 4 GLY A N 16
ATOM 22696 C CA . GLY A 1 4 ? -7.209 -15.759 9.343 1.00 0.00 4 GLY A CA 16
ATOM 22697 C C . GLY A 1 4 ? -5.974 -15.266 8.615 1.00 0.00 4 GLY A C 16
ATOM 22698 O O . GLY A 1 4 ? -6.041 -14.905 7.440 1.00 0.00 4 GLY A O 16
ATOM 22702 N N . SER A 1 5 ? -4.844 -15.249 9.314 1.00 0.00 5 SER A N 16
ATOM 22703 C CA . SER A 1 5 ? -3.590 -14.791 8.728 1.00 0.00 5 SER A CA 16
ATOM 22704 C C . SER A 1 5 ? -3.014 -15.845 7.786 1.00 0.00 5 SER A C 16
ATOM 22705 O O . SER A 1 5 ? -3.209 -17.044 7.985 1.00 0.00 5 SER A O 16
ATOM 22713 N N . SER A 1 6 ? -2.302 -15.387 6.761 1.00 0.00 6 SER A N 16
ATOM 22714 C CA . SER A 1 6 ? -1.700 -16.288 5.786 1.00 0.00 6 SER A CA 16
ATOM 22715 C C . SER A 1 6 ? -0.190 -16.083 5.716 1.00 0.00 6 SER A C 16
ATOM 22716 O O . SER A 1 6 ? 0.356 -15.188 6.359 1.00 0.00 6 SER A O 16
ATOM 22724 N N . GLY A 1 7 ? 0.479 -16.920 4.928 1.00 0.00 7 GLY A N 16
ATOM 22725 C CA . GLY A 1 7 ? 1.919 -16.815 4.788 1.00 0.00 7 GLY A CA 16
ATOM 22726 C C . GLY A 1 7 ? 2.371 -16.925 3.345 1.00 0.00 7 GLY A C 16
ATOM 22727 O O . GLY A 1 7 ? 2.420 -18.020 2.784 1.00 0.00 7 GLY A O 16
ATOM 22731 N N . LYS A 1 8 ? 2.701 -15.789 2.741 1.00 0.00 8 LYS A N 16
ATOM 22732 C CA . LYS A 1 8 ? 3.151 -15.761 1.355 1.00 0.00 8 LYS A CA 16
ATOM 22733 C C . LYS A 1 8 ? 4.324 -14.802 1.182 1.00 0.00 8 LYS A C 16
ATOM 22734 O O . LYS A 1 8 ? 4.147 -13.584 1.184 1.00 0.00 8 LYS A O 16
ATOM 22753 N N . ALA A 1 9 ? 5.521 -15.359 1.031 1.00 0.00 9 ALA A N 16
ATOM 22754 C CA . ALA A 1 9 ? 6.722 -14.552 0.854 1.00 0.00 9 ALA A CA 16
ATOM 22755 C C . ALA A 1 9 ? 6.427 -13.303 0.031 1.00 0.00 9 ALA A C 16
ATOM 22756 O O . ALA A 1 9 ? 6.594 -12.180 0.507 1.00 0.00 9 ALA A O 16
ATOM 22763 N N . PHE A 1 10 ? 5.990 -13.506 -1.208 1.00 0.00 10 PHE A N 16
ATOM 22764 C CA . PHE A 1 10 ? 5.674 -12.395 -2.098 1.00 0.00 10 PHE A CA 16
ATOM 22765 C C . PHE A 1 10 ? 5.086 -11.223 -1.318 1.00 0.00 10 PHE A C 16
ATOM 22766 O O . PHE A 1 10 ? 5.445 -10.067 -1.548 1.00 0.00 10 PHE A O 16
ATOM 22783 N N . LEU A 1 11 ? 4.181 -11.529 -0.396 1.00 0.00 11 LEU A N 16
ATOM 22784 C CA . LEU A 1 11 ? 3.541 -10.501 0.419 1.00 0.00 11 LEU A CA 16
ATOM 22785 C C . LEU A 1 11 ? 4.462 -10.051 1.548 1.00 0.00 11 LEU A C 16
ATOM 22786 O O . LEU A 1 11 ? 4.716 -8.858 1.716 1.00 0.00 11 LEU A O 16
ATOM 22802 N N . GLU A 1 12 ? 4.961 -11.013 2.318 1.00 0.00 12 GLU A N 16
ATOM 22803 C CA . GLU A 1 12 ? 5.855 -10.713 3.431 1.00 0.00 12 GLU A CA 16
ATOM 22804 C C . GLU A 1 12 ? 6.943 -9.732 3.005 1.00 0.00 12 GLU A C 16
ATOM 22805 O O . GLU A 1 12 ? 7.148 -8.700 3.644 1.00 0.00 12 GLU A O 16
ATOM 22817 N N . ASP A 1 13 ? 7.639 -10.063 1.922 1.00 0.00 13 ASP A N 16
ATOM 22818 C CA . ASP A 1 13 ? 8.706 -9.211 1.410 1.00 0.00 13 ASP A CA 16
ATOM 22819 C C . ASP A 1 13 ? 8.177 -7.822 1.067 1.00 0.00 13 ASP A C 16
ATOM 22820 O O . ASP A 1 13 ? 8.928 -6.848 1.050 1.00 0.00 13 ASP A O 16
ATOM 22829 N N . MET A 1 14 ? 6.878 -7.740 0.795 1.00 0.00 14 MET A N 16
ATOM 22830 C CA . MET A 1 14 ? 6.249 -6.470 0.453 1.00 0.00 14 MET A CA 16
ATOM 22831 C C . MET A 1 14 ? 5.881 -5.690 1.711 1.00 0.00 14 MET A C 16
ATOM 22832 O O . MET A 1 14 ? 6.399 -4.599 1.951 1.00 0.00 14 MET A O 16
ATOM 22846 N N . LYS A 1 15 ? 4.983 -6.255 2.511 1.00 0.00 15 LYS A N 16
ATOM 22847 C CA . LYS A 1 15 ? 4.545 -5.613 3.745 1.00 0.00 15 LYS A CA 16
ATOM 22848 C C . LYS A 1 15 ? 5.741 -5.148 4.569 1.00 0.00 15 LYS A C 16
ATOM 22849 O O . LYS A 1 15 ? 5.761 -4.025 5.075 1.00 0.00 15 LYS A O 16
ATOM 22868 N N . LYS A 1 16 ? 6.738 -6.016 4.699 1.00 0.00 16 LYS A N 16
ATOM 22869 C CA . LYS A 1 16 ? 7.940 -5.694 5.460 1.00 0.00 16 LYS A CA 16
ATOM 22870 C C . LYS A 1 16 ? 8.558 -4.387 4.973 1.00 0.00 16 LYS A C 16
ATOM 22871 O O . LYS A 1 16 ? 9.115 -3.622 5.760 1.00 0.00 16 LYS A O 16
ATOM 22890 N N . TYR A 1 17 ? 8.455 -4.138 3.672 1.00 0.00 17 TYR A N 16
ATOM 22891 C CA . TYR A 1 17 ? 9.005 -2.924 3.080 1.00 0.00 17 TYR A CA 16
ATOM 22892 C C . TYR A 1 17 ? 7.989 -1.787 3.127 1.00 0.00 17 TYR A C 16
ATOM 22893 O O . TYR A 1 17 ? 8.209 -0.770 3.785 1.00 0.00 17 TYR A O 16
ATOM 22911 N N . ALA A 1 18 ? 6.876 -1.968 2.425 1.00 0.00 18 ALA A N 16
ATOM 22912 C CA . ALA A 1 18 ? 5.824 -0.959 2.387 1.00 0.00 18 ALA A CA 16
ATOM 22913 C C . ALA A 1 18 ? 5.640 -0.307 3.753 1.00 0.00 18 ALA A C 16
ATOM 22914 O O . ALA A 1 18 ? 5.325 0.879 3.847 1.00 0.00 18 ALA A O 16
ATOM 22921 N N . GLU A 1 19 ? 5.839 -1.089 4.809 1.00 0.00 19 GLU A N 16
ATOM 22922 C CA . GLU A 1 19 ? 5.693 -0.586 6.170 1.00 0.00 19 GLU A CA 16
ATOM 22923 C C . GLU A 1 19 ? 6.818 0.386 6.514 1.00 0.00 19 GLU A C 16
ATOM 22924 O O . GLU A 1 19 ? 6.590 1.585 6.678 1.00 0.00 19 GLU A O 16
ATOM 22936 N N . THR A 1 20 ? 8.034 -0.139 6.623 1.00 0.00 20 THR A N 16
ATOM 22937 C CA . THR A 1 20 ? 9.194 0.680 6.949 1.00 0.00 20 THR A CA 16
ATOM 22938 C C . THR A 1 20 ? 9.407 1.772 5.907 1.00 0.00 20 THR A C 16
ATOM 22939 O O . THR A 1 20 ? 10.166 2.716 6.128 1.00 0.00 20 THR A O 16
ATOM 22950 N N . PHE A 1 21 ? 8.731 1.639 4.771 1.00 0.00 21 PHE A N 16
ATOM 22951 C CA . PHE A 1 21 ? 8.846 2.615 3.693 1.00 0.00 21 PHE A CA 16
ATOM 22952 C C . PHE A 1 21 ? 7.750 3.671 3.797 1.00 0.00 21 PHE A C 16
ATOM 22953 O O . PHE A 1 21 ? 7.979 4.849 3.519 1.00 0.00 21 PHE A O 16
ATOM 22970 N N . LEU A 1 22 ? 6.559 3.242 4.200 1.00 0.00 22 LEU A N 16
ATOM 22971 C CA . LEU A 1 22 ? 5.426 4.150 4.341 1.00 0.00 22 LEU A CA 16
ATOM 22972 C C . LEU A 1 22 ? 5.331 4.685 5.766 1.00 0.00 22 LEU A C 16
ATOM 22973 O O . LEU A 1 22 ? 4.471 5.510 6.073 1.00 0.00 22 LEU A O 16
ATOM 22989 N N . GLU A 1 23 ? 6.222 4.211 6.631 1.00 0.00 23 GLU A N 16
ATOM 22990 C CA . GLU A 1 23 ? 6.239 4.644 8.023 1.00 0.00 23 GLU A CA 16
ATOM 22991 C C . GLU A 1 23 ? 6.082 6.159 8.124 1.00 0.00 23 GLU A C 16
ATOM 22992 O O . GLU A 1 23 ? 5.161 6.672 8.760 1.00 0.00 23 GLU A O 16
ATOM 23004 N N . PRO A 1 24 ? 7.003 6.893 7.482 1.00 0.00 24 PRO A N 16
ATOM 23005 C CA . PRO A 1 24 ? 6.989 8.358 7.484 1.00 0.00 24 PRO A CA 16
ATOM 23006 C C . PRO A 1 24 ? 5.830 8.928 6.675 1.00 0.00 24 PRO A C 16
ATOM 23007 O O . PRO A 1 24 ? 5.597 10.137 6.672 1.00 0.00 24 PRO A O 16
ATOM 23018 N N . TRP A 1 25 ? 5.105 8.051 5.990 1.00 0.00 25 TRP A N 16
ATOM 23019 C CA . TRP A 1 25 ? 3.968 8.468 5.177 1.00 0.00 25 TRP A CA 16
ATOM 23020 C C . TRP A 1 25 ? 2.652 8.103 5.854 1.00 0.00 25 TRP A C 16
ATOM 23021 O O . TRP A 1 25 ? 1.603 8.666 5.538 1.00 0.00 25 TRP A O 16
ATOM 23042 N N . PHE A 1 26 ? 2.713 7.158 6.786 1.00 0.00 26 PHE A N 16
ATOM 23043 C CA . PHE A 1 26 ? 1.524 6.717 7.507 1.00 0.00 26 PHE A CA 16
ATOM 23044 C C . PHE A 1 26 ? 1.786 6.670 9.010 1.00 0.00 26 PHE A C 16
ATOM 23045 O O . PHE A 1 26 ? 0.952 7.092 9.811 1.00 0.00 26 PHE A O 16
ATOM 23062 N N . LYS A 1 27 ? 2.951 6.152 9.385 1.00 0.00 27 LYS A N 16
ATOM 23063 C CA . LYS A 1 27 ? 3.325 6.049 10.790 1.00 0.00 27 LYS A CA 16
ATOM 23064 C C . LYS A 1 27 ? 3.750 7.407 11.341 1.00 0.00 27 LYS A C 16
ATOM 23065 O O . LYS A 1 27 ? 4.522 8.129 10.711 1.00 0.00 27 LYS A O 16
ATOM 23084 N N . ALA A 1 28 ? 3.242 7.746 12.522 1.00 0.00 28 ALA A N 16
ATOM 23085 C CA . ALA A 1 28 ? 3.572 9.015 13.159 1.00 0.00 28 ALA A CA 16
ATOM 23086 C C . ALA A 1 28 ? 5.056 9.334 13.011 1.00 0.00 28 ALA A C 16
ATOM 23087 O O . ALA A 1 28 ? 5.886 8.452 12.789 1.00 0.00 28 ALA A O 16
ATOM 23094 N N . PRO A 1 29 ? 5.400 10.624 13.137 1.00 0.00 29 PRO A N 16
ATOM 23095 C CA . PRO A 1 29 ? 4.421 11.683 13.401 1.00 0.00 29 PRO A CA 16
ATOM 23096 C C . PRO A 1 29 ? 3.510 11.941 12.206 1.00 0.00 29 PRO A C 16
ATOM 23097 O O . PRO A 1 29 ? 2.604 12.770 12.272 1.00 0.00 29 PRO A O 16
ATOM 23108 N N . ASN A 1 30 ? 3.756 11.224 11.114 1.00 0.00 30 ASN A N 16
ATOM 23109 C CA . ASN A 1 30 ? 2.957 11.376 9.904 1.00 0.00 30 ASN A CA 16
ATOM 23110 C C . ASN A 1 30 ? 1.666 10.567 9.999 1.00 0.00 30 ASN A C 16
ATOM 23111 O O . ASN A 1 30 ? 1.622 9.521 10.645 1.00 0.00 30 ASN A O 16
ATOM 23122 N N . LYS A 1 31 ? 0.617 11.060 9.349 1.00 0.00 31 LYS A N 16
ATOM 23123 C CA . LYS A 1 31 ? -0.675 10.384 9.357 1.00 0.00 31 LYS A CA 16
ATOM 23124 C C . LYS A 1 31 ? -1.646 11.054 8.390 1.00 0.00 31 LYS A C 16
ATOM 23125 O O . LYS A 1 31 ? -1.368 12.131 7.864 1.00 0.00 31 LYS A O 16
ATOM 23144 N N . GLY A 1 32 ? -2.786 10.410 8.162 1.00 0.00 32 GLY A N 16
ATOM 23145 C CA . GLY A 1 32 ? -3.781 10.959 7.259 1.00 0.00 32 GLY A CA 16
ATOM 23146 C C . GLY A 1 32 ? -4.515 9.885 6.482 1.00 0.00 32 GLY A C 16
ATOM 23147 O O . GLY A 1 32 ? -4.595 8.736 6.918 1.00 0.00 32 GLY A O 16
ATOM 23151 N N . THR A 1 33 ? -5.054 10.258 5.325 1.00 0.00 33 THR A N 16
ATOM 23152 C CA . THR A 1 33 ? -5.788 9.318 4.486 1.00 0.00 33 THR A CA 16
ATOM 23153 C C . THR A 1 33 ? -4.982 8.942 3.248 1.00 0.00 33 THR A C 16
ATOM 23154 O O . THR A 1 33 ? -3.941 9.537 2.968 1.00 0.00 33 THR A O 16
ATOM 23165 N N . PHE A 1 34 ? -5.470 7.951 2.509 1.00 0.00 34 PHE A N 16
ATOM 23166 C CA . PHE A 1 34 ? -4.794 7.495 1.300 1.00 0.00 34 PHE A CA 16
ATOM 23167 C C . PHE A 1 34 ? -5.697 6.571 0.488 1.00 0.00 34 PHE A C 16
ATOM 23168 O O . PHE A 1 34 ? -6.766 6.170 0.948 1.00 0.00 34 PHE A O 16
ATOM 23185 N N . GLN A 1 35 ? -5.259 6.238 -0.722 1.00 0.00 35 GLN A N 16
ATOM 23186 C CA . GLN A 1 35 ? -6.028 5.363 -1.599 1.00 0.00 35 GLN A CA 16
ATOM 23187 C C . GLN A 1 35 ? -5.126 4.330 -2.265 1.00 0.00 35 GLN A C 16
ATOM 23188 O O . GLN A 1 35 ? -4.267 4.674 -3.078 1.00 0.00 35 GLN A O 16
ATOM 23202 N N . ILE A 1 36 ? -5.325 3.064 -1.914 1.00 0.00 36 ILE A N 16
ATOM 23203 C CA . ILE A 1 36 ? -4.529 1.981 -2.479 1.00 0.00 36 ILE A CA 16
ATOM 23204 C C . ILE A 1 36 ? -5.094 1.525 -3.820 1.00 0.00 36 ILE A C 16
ATOM 23205 O O . ILE A 1 36 ? -6.308 1.406 -3.986 1.00 0.00 36 ILE A O 16
ATOM 23221 N N . VAL A 1 37 ? -4.205 1.271 -4.774 1.00 0.00 37 VAL A N 16
ATOM 23222 C CA . VAL A 1 37 ? -4.614 0.825 -6.101 1.00 0.00 37 VAL A CA 16
ATOM 23223 C C . VAL A 1 37 ? -3.647 -0.217 -6.653 1.00 0.00 37 VAL A C 16
ATOM 23224 O O . VAL A 1 37 ? -2.441 0.020 -6.732 1.00 0.00 37 VAL A O 16
ATOM 23237 N N . TYR A 1 38 ? -4.184 -1.370 -7.035 1.00 0.00 38 TYR A N 16
ATOM 23238 C CA . TYR A 1 38 ? -3.368 -2.450 -7.578 1.00 0.00 38 TYR A CA 16
ATOM 23239 C C . TYR A 1 38 ? -3.416 -2.455 -9.103 1.00 0.00 38 TYR A C 16
ATOM 23240 O O . TYR A 1 38 ? -4.407 -2.872 -9.704 1.00 0.00 38 TYR A O 16
ATOM 23258 N N . LYS A 1 39 ? -2.338 -1.988 -9.724 1.00 0.00 39 LYS A N 16
ATOM 23259 C CA . LYS A 1 39 ? -2.254 -1.939 -11.179 1.00 0.00 39 LYS A CA 16
ATOM 23260 C C . LYS A 1 39 ? -1.356 -3.052 -11.709 1.00 0.00 39 LYS A C 16
ATOM 23261 O O . LYS A 1 39 ? -0.137 -3.013 -11.540 1.00 0.00 39 LYS A O 16
ATOM 23280 N N . SER A 1 40 ? -1.966 -4.042 -12.353 1.00 0.00 40 SER A N 16
ATOM 23281 C CA . SER A 1 40 ? -1.221 -5.166 -12.907 1.00 0.00 40 SER A CA 16
ATOM 23282 C C . SER A 1 40 ? -1.799 -5.591 -14.254 1.00 0.00 40 SER A C 16
ATOM 23283 O O . SER A 1 40 ? -2.922 -5.225 -14.603 1.00 0.00 40 SER A O 16
ATOM 23291 N N . ARG A 1 41 ? -1.024 -6.365 -15.006 1.00 0.00 41 ARG A N 16
ATOM 23292 C CA . ARG A 1 41 ? -1.457 -6.838 -16.315 1.00 0.00 41 ARG A CA 16
ATOM 23293 C C . ARG A 1 41 ? -2.283 -8.115 -16.185 1.00 0.00 41 ARG A C 16
ATOM 23294 O O . ARG A 1 41 ? -3.328 -8.256 -16.817 1.00 0.00 41 ARG A O 16
ATOM 23315 N N . ASN A 1 42 ? -1.804 -9.042 -15.362 1.00 0.00 42 ASN A N 16
ATOM 23316 C CA . ASN A 1 42 ? -2.497 -10.308 -15.150 1.00 0.00 42 ASN A CA 16
ATOM 23317 C C . ASN A 1 42 ? -2.003 -10.992 -13.879 1.00 0.00 42 ASN A C 16
ATOM 23318 O O . ASN A 1 42 ? -0.800 -11.153 -13.676 1.00 0.00 42 ASN A O 16
ATOM 23329 N N . ASN A 1 43 ? -2.940 -11.394 -13.027 1.00 0.00 43 ASN A N 16
ATOM 23330 C CA . ASN A 1 43 ? -2.600 -12.062 -11.776 1.00 0.00 43 ASN A CA 16
ATOM 23331 C C . ASN A 1 43 ? -2.335 -13.547 -12.006 1.00 0.00 43 ASN A C 16
ATOM 23332 O O . ASN A 1 43 ? -3.259 -14.321 -12.256 1.00 0.00 43 ASN A O 16
ATOM 23343 N N . SER A 1 44 ? -1.068 -13.936 -11.919 1.00 0.00 44 SER A N 16
ATOM 23344 C CA . SER A 1 44 ? -0.680 -15.328 -12.121 1.00 0.00 44 SER A CA 16
ATOM 23345 C C . SER A 1 44 ? -0.657 -16.083 -10.796 1.00 0.00 44 SER A C 16
ATOM 23346 O O . SER A 1 44 ? -1.246 -17.157 -10.670 1.00 0.00 44 SER A O 16
ATOM 23354 N N . HIS A 1 45 ? 0.027 -15.513 -9.809 1.00 0.00 45 HIS A N 16
ATOM 23355 C CA . HIS A 1 45 ? 0.127 -16.131 -8.492 1.00 0.00 45 HIS A CA 16
ATOM 23356 C C . HIS A 1 45 ? -0.400 -15.193 -7.410 1.00 0.00 45 HIS A C 16
ATOM 23357 O O . HIS A 1 45 ? -1.168 -15.603 -6.539 1.00 0.00 45 HIS A O 16
ATOM 23371 N N . VAL A 1 46 ? 0.019 -13.933 -7.471 1.00 0.00 46 VAL A N 16
ATOM 23372 C CA . VAL A 1 46 ? -0.411 -12.937 -6.497 1.00 0.00 46 VAL A CA 16
ATOM 23373 C C . VAL A 1 46 ? -1.798 -12.400 -6.835 1.00 0.00 46 VAL A C 16
ATOM 23374 O O . V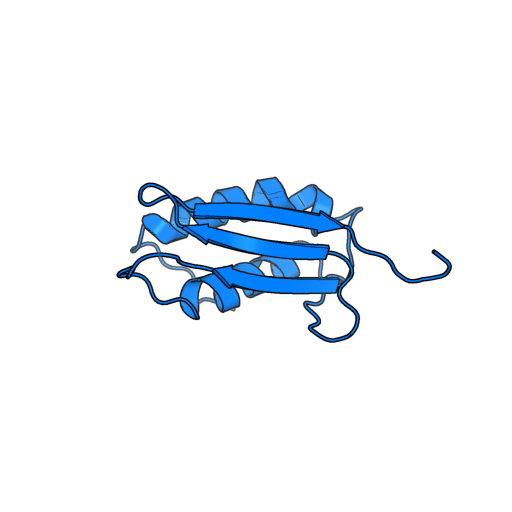AL A 1 46 ? -2.109 -12.143 -7.997 1.00 0.00 46 VAL A O 16
ATOM 23387 N N . ASN A 1 47 ? -2.628 -12.233 -5.810 1.00 0.00 47 ASN A N 16
ATOM 23388 C CA . ASN A 1 47 ? -3.982 -11.727 -5.998 1.00 0.00 47 ASN A CA 16
ATOM 23389 C C . ASN A 1 47 ? -4.008 -10.203 -5.932 1.00 0.00 47 ASN A C 16
ATOM 23390 O O . ASN A 1 47 ? -3.013 -9.570 -5.578 1.00 0.00 47 ASN A O 16
ATOM 23401 N N . ARG A 1 48 ? -5.152 -9.620 -6.274 1.00 0.00 48 ARG A N 16
ATOM 23402 C CA . ARG A 1 48 ? -5.307 -8.171 -6.253 1.00 0.00 48 ARG A CA 16
ATOM 23403 C C . ARG A 1 48 ? -5.696 -7.685 -4.860 1.00 0.00 48 ARG A C 16
ATOM 23404 O O . ARG A 1 48 ? -5.204 -6.660 -4.390 1.00 0.00 48 ARG A O 16
ATOM 23425 N N . GLU A 1 49 ? -6.582 -8.429 -4.206 1.00 0.00 49 GLU A N 16
ATOM 23426 C CA . GLU A 1 49 ? -7.038 -8.072 -2.867 1.00 0.00 49 GLU A CA 16
ATOM 23427 C C . GLU A 1 49 ? -5.935 -8.303 -1.838 1.00 0.00 49 GLU A C 16
ATOM 23428 O O . GLU A 1 49 ? -5.542 -7.385 -1.119 1.00 0.00 49 GLU A O 16
ATOM 23440 N N . GLU A 1 50 ? -5.441 -9.535 -1.774 1.00 0.00 50 GLU A N 16
ATOM 23441 C CA . GLU A 1 50 ? -4.385 -9.887 -0.832 1.00 0.00 50 GLU A CA 16
ATOM 23442 C C . GLU A 1 50 ? -3.406 -8.729 -0.656 1.00 0.00 50 GLU A C 16
ATOM 23443 O O . GLU A 1 50 ? -3.059 -8.361 0.466 1.00 0.00 50 GLU A O 16
ATOM 23455 N N . VAL A 1 51 ? -2.965 -8.159 -1.773 1.00 0.00 51 VAL A N 16
ATOM 23456 C CA . VAL A 1 51 ? -2.027 -7.043 -1.743 1.00 0.00 51 VAL A CA 16
ATOM 23457 C C . VAL A 1 51 ? -2.694 -5.780 -1.210 1.00 0.00 51 VAL A C 16
ATOM 23458 O O . VAL A 1 51 ? -2.198 -5.152 -0.274 1.00 0.00 51 VAL A O 16
ATOM 23471 N N . ILE A 1 52 ? -3.819 -5.412 -1.813 1.00 0.00 52 ILE A N 16
ATOM 23472 C CA . ILE A 1 52 ? -4.554 -4.224 -1.398 1.00 0.00 52 ILE A CA 16
ATOM 23473 C C . ILE A 1 52 ? -5.002 -4.334 0.055 1.00 0.00 52 ILE A C 16
ATOM 23474 O O . ILE A 1 52 ? -4.471 -3.651 0.932 1.00 0.00 52 ILE A O 16
ATOM 23490 N N . ARG A 1 53 ? -5.980 -5.198 0.304 1.00 0.00 53 ARG A N 16
ATOM 23491 C CA . ARG A 1 53 ? -6.498 -5.398 1.652 1.00 0.00 53 ARG A CA 16
ATOM 23492 C C . ARG A 1 53 ? -5.387 -5.260 2.688 1.00 0.00 53 ARG A C 16
ATOM 23493 O O . ARG A 1 53 ? -5.467 -4.427 3.590 1.00 0.00 53 ARG A O 16
ATOM 23514 N N . GLU A 1 54 ? -4.352 -6.083 2.551 1.00 0.00 54 GLU A N 16
ATOM 23515 C CA . GLU A 1 54 ? -3.225 -6.052 3.477 1.00 0.00 54 GLU A CA 16
ATOM 23516 C C . GLU A 1 54 ? -2.594 -4.663 3.520 1.00 0.00 54 GLU A C 16
ATOM 23517 O O . GLU A 1 54 ? -2.547 -4.023 4.571 1.00 0.00 54 GLU A O 16
ATOM 23529 N N . LEU A 1 55 ? -2.110 -4.204 2.372 1.00 0.00 55 LEU A N 16
ATOM 23530 C CA . LEU A 1 55 ? -1.480 -2.892 2.277 1.00 0.00 55 LEU A CA 16
ATOM 23531 C C . LEU A 1 55 ? -2.168 -1.890 3.200 1.00 0.00 55 LEU A C 16
ATOM 23532 O O . LEU A 1 55 ? -1.511 -1.078 3.850 1.00 0.00 55 LEU A O 16
ATOM 23548 N N . ALA A 1 56 ? -3.494 -1.957 3.254 1.00 0.00 56 ALA A N 16
ATOM 23549 C CA . ALA A 1 56 ? -4.270 -1.059 4.101 1.00 0.00 56 ALA A CA 16
ATOM 23550 C C . ALA A 1 56 ? -4.220 -1.501 5.559 1.00 0.00 56 ALA A C 16
ATOM 23551 O O . ALA A 1 56 ? -4.001 -0.688 6.457 1.00 0.00 56 ALA A O 16
ATOM 23558 N N . GLY A 1 57 ? -4.426 -2.794 5.789 1.00 0.00 57 GLY A N 16
ATOM 23559 C CA . GLY A 1 57 ? -4.401 -3.320 7.142 1.00 0.00 57 GLY A CA 16
ATOM 23560 C C . GLY A 1 57 ? -3.112 -2.992 7.868 1.00 0.00 57 GLY A C 16
ATOM 23561 O O . GLY A 1 57 ? -3.091 -2.891 9.095 1.00 0.00 57 GLY A O 16
ATOM 23565 N N . ILE A 1 58 ? -2.033 -2.828 7.109 1.00 0.00 58 ILE A N 16
ATOM 23566 C CA . ILE A 1 58 ? -0.734 -2.510 7.689 1.00 0.00 58 ILE A CA 16
ATOM 23567 C C . ILE A 1 58 ? -0.642 -1.033 8.057 1.00 0.00 58 ILE A C 16
ATOM 23568 O O . ILE A 1 58 ? -0.096 -0.675 9.101 1.00 0.00 58 ILE A O 16
ATOM 23584 N N . VAL A 1 59 ? -1.181 -0.179 7.193 1.00 0.00 59 VAL A N 16
ATOM 23585 C CA . VAL A 1 59 ? -1.163 1.260 7.428 1.00 0.00 59 VAL A CA 16
ATOM 23586 C C . VAL A 1 59 ? -1.764 1.602 8.786 1.00 0.00 59 VAL A C 16
ATOM 23587 O O . VAL A 1 59 ? -1.149 2.305 9.589 1.00 0.00 59 VAL A O 16
ATOM 23600 N N . CYS A 1 60 ? -2.968 1.101 9.038 1.00 0.00 60 CYS A N 16
ATOM 23601 C CA . CYS A 1 60 ? -3.654 1.353 10.300 1.00 0.00 60 CYS A CA 16
ATOM 23602 C C . CYS A 1 60 ? -2.804 0.896 11.481 1.00 0.00 60 CYS A C 16
ATOM 23603 O O . CYS A 1 60 ? -2.812 1.517 12.544 1.00 0.00 60 CYS A O 16
ATOM 23611 N N . THR A 1 61 ? -2.072 -0.197 11.289 1.00 0.00 61 THR A N 16
ATOM 23612 C CA . THR A 1 61 ? -1.219 -0.740 12.338 1.00 0.00 61 THR A CA 16
ATOM 23613 C C . THR A 1 61 ? -0.192 0.288 12.799 1.00 0.00 61 THR A C 16
ATOM 23614 O O . THR A 1 61 ? 0.150 0.352 13.981 1.00 0.00 61 THR A O 16
ATOM 23625 N N . LEU A 1 62 ? 0.295 1.092 11.861 1.00 0.00 62 LEU A N 16
ATOM 23626 C CA . LEU A 1 62 ? 1.284 2.119 12.172 1.00 0.00 62 LEU A CA 16
ATOM 23627 C C . LEU A 1 62 ? 0.681 3.205 13.057 1.00 0.00 62 LEU A C 16
ATOM 23628 O O . LEU A 1 62 ? 1.038 3.334 14.228 1.00 0.00 62 LEU A O 16
ATOM 23644 N N . ASN A 1 63 ? -0.237 3.982 12.491 1.00 0.00 63 ASN A N 16
ATOM 23645 C CA . ASN A 1 63 ? -0.892 5.055 13.230 1.00 0.00 63 ASN A CA 16
ATOM 23646 C C . ASN A 1 63 ? -2.410 4.923 13.152 1.00 0.00 63 ASN A C 16
ATOM 23647 O O . ASN A 1 63 ? -2.991 4.955 12.067 1.00 0.00 63 ASN A O 16
ATOM 23658 N N . SER A 1 64 ? -3.046 4.775 14.309 1.00 0.00 64 SER A N 16
ATOM 23659 C CA . SER A 1 64 ? -4.496 4.635 14.372 1.00 0.00 64 SER A CA 16
ATOM 23660 C C . SER A 1 64 ? -5.185 5.809 13.685 1.00 0.00 64 SER A C 16
ATOM 23661 O O . SER A 1 64 ? -6.339 5.708 13.268 1.00 0.00 64 SER A O 16
ATOM 23669 N N . GLU A 1 65 ? -4.470 6.924 13.572 1.00 0.00 65 GLU A N 16
ATOM 23670 C CA . GLU A 1 65 ? -5.013 8.119 12.936 1.00 0.00 65 GLU A CA 16
ATOM 23671 C C . GLU A 1 65 ? -5.140 7.923 11.428 1.00 0.00 65 GLU A C 16
ATOM 23672 O O . GLU A 1 65 ? -5.914 8.613 10.765 1.00 0.00 65 GLU A O 16
ATOM 23684 N N . ASN A 1 66 ? -4.375 6.977 10.894 1.00 0.00 66 ASN A N 16
ATOM 23685 C CA . ASN A 1 66 ? -4.401 6.690 9.464 1.00 0.00 66 ASN A CA 16
ATOM 23686 C C . ASN A 1 66 ? -5.725 6.047 9.062 1.00 0.00 66 ASN A C 16
ATOM 23687 O O . ASN A 1 66 ? -6.231 5.159 9.749 1.00 0.00 66 ASN A O 16
ATOM 23698 N N . LYS A 1 67 ? -6.281 6.501 7.944 1.00 0.00 67 LYS A N 16
ATOM 23699 C CA . LYS A 1 67 ? -7.545 5.969 7.448 1.00 0.00 67 LYS A CA 16
ATOM 23700 C C . LYS A 1 67 ? -7.603 6.037 5.925 1.00 0.00 67 LYS A C 16
ATOM 23701 O O . LYS A 1 67 ? -7.714 7.117 5.345 1.00 0.00 67 LYS A O 16
ATOM 23720 N N . VAL A 1 68 ? -7.528 4.876 5.282 1.00 0.00 68 VAL A N 16
ATOM 23721 C CA . VAL A 1 68 ? -7.574 4.803 3.827 1.00 0.00 68 VAL A CA 16
ATOM 23722 C C . VAL A 1 68 ? -8.909 5.312 3.294 1.00 0.00 68 VAL A C 16
ATOM 23723 O O . VAL A 1 68 ? -9.967 4.782 3.632 1.00 0.00 68 VAL A O 16
ATOM 23736 N N . ASP A 1 69 ? -8.851 6.343 2.458 1.00 0.00 69 ASP A N 16
ATOM 23737 C CA . ASP A 1 69 ? -10.055 6.923 1.875 1.00 0.00 69 ASP A CA 16
ATOM 23738 C C . ASP A 1 69 ? -9.997 6.881 0.351 1.00 0.00 69 ASP A C 16
ATOM 23739 O O . ASP A 1 69 ? -8.921 6.969 -0.242 1.00 0.00 69 ASP A O 16
ATOM 23748 N N . LEU A 1 70 ? -11.159 6.745 -0.277 1.00 0.00 70 LEU A N 16
ATOM 23749 C CA . LEU A 1 70 ? -11.241 6.690 -1.732 1.00 0.00 70 LEU A CA 16
ATOM 23750 C C . LEU A 1 70 ? -11.970 7.911 -2.283 1.00 0.00 70 LEU A C 16
ATOM 23751 O O . LEU A 1 70 ? -12.194 8.023 -3.489 1.00 0.00 70 LEU A O 16
ATOM 23767 N N . THR A 1 71 ? -12.337 8.827 -1.392 1.00 0.00 71 THR A N 16
ATOM 23768 C CA . THR A 1 71 ? -13.039 10.041 -1.789 1.00 0.00 71 THR A CA 16
ATOM 23769 C C . THR A 1 71 ? -12.121 11.256 -1.718 1.00 0.00 71 THR A C 16
ATOM 23770 O O . THR A 1 71 ? -12.031 12.033 -2.667 1.00 0.00 71 THR A O 16
ATOM 23781 N N . ASN A 1 72 ? -11.440 11.412 -0.588 1.00 0.00 72 ASN A N 16
ATOM 23782 C CA . ASN A 1 72 ? -10.528 12.534 -0.394 1.00 0.00 72 ASN A CA 16
ATOM 23783 C C . ASN A 1 72 ? -9.185 12.055 0.150 1.00 0.00 72 ASN A C 16
ATOM 23784 O O . ASN A 1 72 ? -8.717 12.501 1.198 1.00 0.00 72 ASN A O 16
ATOM 23795 N N . PRO A 1 73 ? -8.550 11.125 -0.578 1.00 0.00 73 PRO A N 16
ATOM 23796 C CA . PRO A 1 73 ? -7.252 10.565 -0.189 1.00 0.00 73 PRO A CA 16
ATOM 23797 C C . PRO A 1 73 ? -6.121 11.580 -0.319 1.00 0.00 73 PRO A C 16
ATOM 23798 O O . PRO A 1 73 ? -6.021 12.286 -1.321 1.00 0.00 73 PRO A O 16
ATOM 23809 N N . GLN A 1 74 ? -5.271 11.646 0.702 1.00 0.00 74 GLN A N 16
ATOM 23810 C CA . GLN A 1 74 ? -4.148 12.576 0.700 1.00 0.00 74 GLN A CA 16
ATOM 23811 C C . GLN A 1 74 ? -2.912 11.935 0.076 1.00 0.00 74 GLN A C 16
ATOM 23812 O O . GLN A 1 74 ? -2.073 12.621 -0.507 1.00 0.00 74 GLN A O 16
ATOM 23826 N N . TYR A 1 75 ? -2.808 10.617 0.203 1.00 0.00 75 TYR A N 16
ATOM 23827 C CA . TYR A 1 75 ? -1.673 9.884 -0.346 1.00 0.00 75 TYR A CA 16
ATOM 23828 C C . TYR A 1 75 ? -2.144 8.716 -1.208 1.00 0.00 75 TYR A C 16
ATOM 23829 O O . TYR A 1 75 ? -3.048 7.972 -0.826 1.00 0.00 75 TYR A O 16
ATOM 23847 N N . THR A 1 76 ? -1.525 8.562 -2.374 1.00 0.00 76 THR A N 16
ATOM 23848 C CA . THR A 1 76 ? -1.879 7.487 -3.291 1.00 0.00 76 THR A CA 16
ATOM 23849 C C . THR A 1 76 ? -0.806 6.404 -3.310 1.00 0.00 76 THR A C 16
ATOM 23850 O O . THR A 1 76 ? 0.312 6.631 -3.772 1.00 0.00 76 THR A O 16
ATOM 23861 N N . VAL A 1 77 ? -1.154 5.224 -2.805 1.00 0.00 77 VAL A N 16
ATOM 23862 C CA . VAL A 1 77 ? -0.221 4.105 -2.765 1.00 0.00 77 VAL A CA 16
ATOM 23863 C C . VAL A 1 77 ? -0.631 3.012 -3.746 1.00 0.00 77 VAL A C 16
ATOM 23864 O O . VAL A 1 77 ? -1.523 2.212 -3.464 1.00 0.00 77 VAL A O 16
ATOM 23877 N N . VAL A 1 78 ? 0.027 2.984 -4.901 1.00 0.00 78 VAL A N 16
ATOM 23878 C CA . VAL A 1 78 ? -0.268 1.989 -5.925 1.00 0.00 78 VAL A CA 16
ATOM 23879 C C . VAL A 1 78 ? 0.811 0.912 -5.971 1.00 0.00 78 VAL A C 16
ATOM 23880 O O . VAL A 1 78 ? 1.984 1.181 -5.710 1.00 0.00 78 VAL A O 16
ATOM 23893 N N . VAL A 1 79 ? 0.406 -0.309 -6.305 1.00 0.00 79 VAL A N 16
ATOM 23894 C CA . VAL A 1 79 ? 1.338 -1.427 -6.388 1.00 0.00 79 VAL A CA 16
ATOM 23895 C C . VAL A 1 79 ? 1.369 -2.015 -7.794 1.00 0.00 79 VAL A C 16
ATOM 23896 O O . VAL A 1 79 ? 0.475 -2.765 -8.183 1.00 0.00 79 VAL A O 16
ATOM 23909 N N . GLU A 1 80 ? 2.405 -1.668 -8.552 1.00 0.00 80 GLU A N 16
ATOM 23910 C CA . GLU A 1 80 ? 2.551 -2.161 -9.916 1.00 0.00 80 GLU A CA 16
ATOM 23911 C C . GLU A 1 80 ? 3.365 -3.452 -9.944 1.00 0.00 80 GLU A C 16
ATOM 23912 O O . GLU A 1 80 ? 4.245 -3.661 -9.108 1.00 0.00 80 GLU A O 16
ATOM 23924 N N . ILE A 1 81 ? 3.065 -4.313 -10.910 1.00 0.00 81 ILE A N 16
ATOM 23925 C CA . ILE A 1 81 ? 3.768 -5.582 -11.047 1.00 0.00 81 ILE A CA 16
ATOM 23926 C C . ILE A 1 81 ? 4.559 -5.635 -12.349 1.00 0.00 81 ILE A C 16
ATOM 23927 O O . ILE A 1 81 ? 3.983 -5.649 -13.437 1.00 0.00 81 ILE A O 16
ATOM 23943 N N . ILE A 1 82 ? 5.882 -5.665 -12.231 1.00 0.00 82 ILE A N 16
ATOM 23944 C CA . ILE A 1 82 ? 6.753 -5.719 -13.399 1.00 0.00 82 ILE A CA 16
ATOM 23945 C C . ILE A 1 82 ? 7.754 -6.863 -13.286 1.00 0.00 82 ILE A C 16
ATOM 23946 O O . ILE A 1 82 ? 8.801 -6.726 -12.653 1.00 0.00 82 ILE A O 16
ATOM 23962 N N . LYS A 1 83 ? 7.426 -7.992 -13.905 1.00 0.00 83 LYS A N 16
ATOM 23963 C CA . LYS A 1 83 ? 8.298 -9.161 -13.878 1.00 0.00 83 LYS A CA 16
ATOM 23964 C C . LYS A 1 83 ? 8.347 -9.770 -12.480 1.00 0.00 83 LYS A C 16
ATOM 23965 O O . LYS A 1 83 ? 9.400 -10.213 -12.022 1.00 0.00 83 LYS A O 16
ATOM 23984 N N . ALA A 1 84 ? 7.200 -9.791 -11.808 1.00 0.00 84 ALA A N 16
ATOM 23985 C CA . ALA A 1 84 ? 7.112 -10.350 -10.465 1.00 0.00 84 ALA A CA 16
ATOM 23986 C C . ALA A 1 84 ? 7.813 -9.453 -9.450 1.00 0.00 84 ALA A C 16
ATOM 23987 O O . ALA A 1 84 ? 8.508 -9.935 -8.556 1.00 0.00 84 ALA A O 16
ATOM 23994 N N . VAL A 1 85 ? 7.626 -8.145 -9.595 1.00 0.00 85 VAL A N 16
ATOM 23995 C CA . VAL A 1 85 ? 8.240 -7.180 -8.691 1.00 0.00 85 VAL A CA 16
ATOM 23996 C C . VAL A 1 85 ? 7.211 -6.184 -8.169 1.00 0.00 85 VAL A C 16
ATOM 23997 O O . VAL A 1 85 ? 6.431 -5.621 -8.938 1.00 0.00 85 VAL A O 16
ATOM 24010 N N . CYS A 1 86 ? 7.214 -5.970 -6.858 1.00 0.00 86 CYS A N 16
ATOM 24011 C CA . CYS A 1 86 ? 6.280 -5.040 -6.232 1.00 0.00 86 CYS A CA 16
ATOM 24012 C C . CYS A 1 86 ? 6.811 -3.612 -6.293 1.00 0.00 86 CYS A C 16
ATOM 24013 O O . CYS A 1 86 ? 7.812 -3.283 -5.655 1.00 0.00 86 CYS A O 16
ATOM 24021 N N . CYS A 1 87 ? 6.136 -2.768 -7.066 1.00 0.00 87 CYS A N 16
ATOM 24022 C CA . CYS A 1 87 ? 6.542 -1.375 -7.213 1.00 0.00 87 CYS A CA 16
ATOM 24023 C C . CYS A 1 87 ? 5.538 -0.443 -6.542 1.00 0.00 87 CYS A C 16
ATOM 24024 O O . CYS A 1 87 ? 4.493 -0.124 -7.111 1.00 0.00 87 CYS A O 16
ATOM 24032 N N . LEU A 1 88 ? 5.861 -0.011 -5.328 1.00 0.00 88 LEU A N 16
ATOM 24033 C CA . LEU A 1 88 ? 4.988 0.884 -4.577 1.00 0.00 88 LEU A CA 16
ATOM 24034 C C . LEU A 1 88 ? 5.277 2.342 -4.919 1.00 0.00 88 LEU A C 16
ATOM 24035 O O . LEU A 1 88 ? 6.383 2.835 -4.696 1.00 0.00 88 LEU A O 16
ATOM 24051 N N . SER A 1 89 ? 4.275 3.027 -5.460 1.00 0.00 89 SER A N 16
ATOM 24052 C CA . SER A 1 89 ? 4.422 4.429 -5.834 1.00 0.00 89 SER A CA 16
ATOM 24053 C C . SER A 1 89 ? 3.550 5.321 -4.956 1.00 0.00 89 SER A C 16
ATOM 24054 O O . SER A 1 89 ? 2.330 5.159 -4.903 1.00 0.00 89 SER A O 16
ATOM 24062 N N . VAL A 1 90 ? 4.184 6.263 -4.266 1.00 0.00 90 VAL A N 16
ATOM 24063 C CA . VAL A 1 90 ? 3.468 7.182 -3.389 1.00 0.00 90 VAL A CA 16
ATOM 24064 C C . VAL A 1 90 ? 3.382 8.574 -4.005 1.00 0.00 90 VAL A C 16
ATOM 24065 O O . VAL A 1 90 ? 4.401 9.205 -4.286 1.00 0.00 90 VAL A O 16
ATOM 24078 N N . VAL A 1 91 ? 2.158 9.050 -4.212 1.00 0.00 91 VAL A N 16
ATOM 24079 C CA . VAL A 1 91 ? 1.938 10.369 -4.793 1.00 0.00 91 VAL A CA 16
ATOM 24080 C C . VAL A 1 91 ? 1.039 11.219 -3.902 1.00 0.00 91 VAL A C 16
ATOM 24081 O O . VAL A 1 91 ? -0.059 10.803 -3.531 1.00 0.00 91 VAL A O 16
ATOM 24094 N N . LYS A 1 92 ? 1.512 12.413 -3.561 1.00 0.00 92 LYS A N 16
ATOM 24095 C CA . LYS A 1 92 ? 0.751 13.325 -2.715 1.00 0.00 92 LYS A CA 16
ATOM 24096 C C . LYS A 1 92 ? -0.150 14.223 -3.556 1.00 0.00 92 LYS A C 16
ATOM 24097 O O . LYS A 1 92 ? 0.330 15.063 -4.317 1.00 0.00 92 LYS A O 16
ATOM 24116 N N . SER A 1 93 ? -1.459 14.041 -3.411 1.00 0.00 93 SER A N 16
ATOM 24117 C CA . SER A 1 93 ? -2.428 14.834 -4.159 1.00 0.00 93 SER A CA 16
ATOM 24118 C C . SER A 1 93 ? -3.317 15.638 -3.215 1.00 0.00 93 SER A C 16
ATOM 24119 O O . SER A 1 93 ? -3.643 15.187 -2.118 1.00 0.00 93 SER A O 16
ATOM 24127 N N . GLY A 1 94 ? -3.705 16.832 -3.651 1.00 0.00 94 GLY A N 16
ATOM 24128 C CA . GLY A 1 94 ? -4.552 17.681 -2.834 1.00 0.00 94 GLY A CA 16
ATOM 24129 C C . GLY A 1 94 ? -4.386 19.152 -3.159 1.00 0.00 94 GLY A C 16
ATOM 24130 O O . GLY A 1 94 ? -3.910 19.940 -2.342 1.00 0.00 94 GLY A O 16
ATOM 24134 N N . PRO A 1 95 ? -4.782 19.541 -4.380 1.00 0.00 95 PRO A N 16
ATOM 24135 C CA . PRO A 1 95 ? -4.683 20.929 -4.840 1.00 0.00 95 PRO A CA 16
ATOM 24136 C C . PRO A 1 95 ? -5.664 21.849 -4.121 1.00 0.00 95 PRO A C 16
ATOM 24137 O O . PRO A 1 95 ? -6.781 21.449 -3.795 1.00 0.00 95 PRO A O 16
ATOM 24148 N N . SER A 1 96 ? -5.239 23.085 -3.877 1.00 0.00 96 SER A N 16
ATOM 24149 C CA . SER A 1 96 ? -6.079 24.062 -3.194 1.00 0.00 96 SER A CA 16
ATOM 24150 C C . SER A 1 96 ? -5.566 25.479 -3.430 1.00 0.00 96 SER A C 16
ATOM 24151 O O . SER A 1 96 ? -4.499 25.676 -4.011 1.00 0.00 96 SER A O 16
ATOM 24159 N N . SER A 1 97 ? -6.334 26.463 -2.974 1.00 0.00 97 SER A N 16
ATOM 24160 C CA . SER A 1 97 ? -5.961 27.863 -3.138 1.00 0.00 97 SER A CA 16
ATOM 24161 C C . SER A 1 97 ? -5.392 28.429 -1.841 1.00 0.00 97 SER A C 16
ATOM 24162 O O . SER A 1 97 ? -5.850 28.093 -0.750 1.00 0.00 97 SER A O 16
ATOM 24170 N N . GLY A 1 98 ? -4.388 29.292 -1.969 1.00 0.00 98 GLY A N 16
ATOM 24171 C CA . GLY A 1 98 ? -3.772 29.892 -0.800 1.00 0.00 98 GLY A CA 16
ATOM 24172 C C . GLY A 1 98 ? -2.832 28.939 -0.087 1.00 0.00 98 GLY A C 16
ATOM 24173 O O . GLY A 1 98 ? -3.150 27.764 0.096 1.00 0.00 98 GLY A O 16
ATOM 24177 N N . GLY A 1 1 ? -6.768 -19.363 4.668 1.00 0.00 1 GLY A N 17
ATOM 24178 C CA . GLY A 1 1 ? -7.112 -20.271 5.746 1.00 0.00 1 GLY A CA 17
ATOM 24179 C C . GLY A 1 1 ? -8.273 -21.179 5.391 1.00 0.00 1 GLY A C 17
ATOM 24180 O O . GLY A 1 1 ? -9.286 -21.205 6.090 1.00 0.00 1 GLY A O 17
ATOM 24184 N N . SER A 1 2 ? -8.127 -2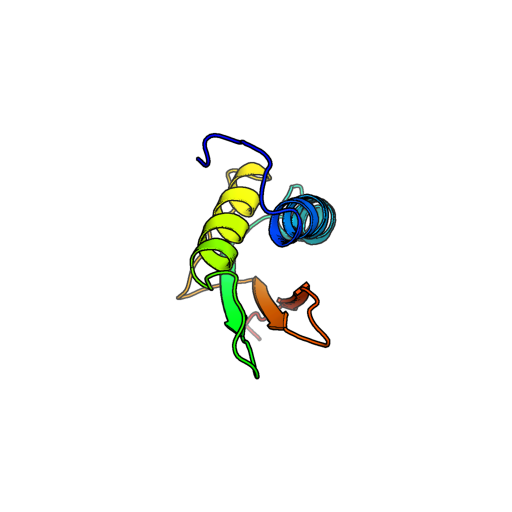1.924 4.301 1.00 0.00 2 SER A N 17
ATOM 24185 C CA . SER A 1 2 ? -9.174 -22.834 3.851 1.00 0.00 2 SER A CA 17
ATOM 24186 C C . SER A 1 2 ? -8.672 -24.275 3.834 1.00 0.00 2 SER A C 17
ATOM 24187 O O . SER A 1 2 ? -9.364 -25.190 4.280 1.00 0.00 2 SER A O 17
ATOM 24195 N N . SER A 1 3 ? -7.463 -24.467 3.316 1.00 0.00 3 SER A N 17
ATOM 24196 C CA . SER A 1 3 ? -6.868 -25.796 3.237 1.00 0.00 3 SER A CA 17
ATOM 24197 C C . SER A 1 3 ? -5.355 -25.705 3.061 1.00 0.00 3 SER A C 17
ATOM 24198 O O . SER A 1 3 ? -4.863 -25.014 2.170 1.00 0.00 3 SER A O 17
ATOM 24206 N N . GLY A 1 4 ? -4.623 -26.408 3.919 1.00 0.00 4 GLY A N 17
ATOM 24207 C CA . GLY A 1 4 ? -3.173 -26.394 3.843 1.00 0.00 4 GLY A CA 17
ATOM 24208 C C . GLY A 1 4 ? -2.615 -24.992 3.694 1.00 0.00 4 GLY A C 17
ATOM 24209 O O . GLY A 1 4 ? -2.438 -24.502 2.579 1.00 0.00 4 GLY A O 17
ATOM 24213 N N . SER A 1 5 ? -2.338 -24.345 4.821 1.00 0.00 5 SER A N 17
ATOM 24214 C CA . SER A 1 5 ? -1.801 -22.989 4.812 1.00 0.00 5 SER A CA 17
ATOM 24215 C C . SER A 1 5 ? -0.609 -22.883 3.866 1.00 0.00 5 SER A C 17
ATOM 24216 O O . SER A 1 5 ? -0.046 -23.893 3.444 1.00 0.00 5 SER A O 17
ATOM 24224 N N . SER A 1 6 ? -0.228 -21.652 3.539 1.00 0.00 6 SER A N 17
ATOM 24225 C CA . SER A 1 6 ? 0.895 -21.413 2.640 1.00 0.00 6 SER A CA 17
ATOM 24226 C C . SER A 1 6 ? 1.429 -19.993 2.804 1.00 0.00 6 SER A C 17
ATOM 24227 O O . SER A 1 6 ? 0.701 -19.019 2.616 1.00 0.00 6 SER A O 17
ATOM 24235 N N . GLY A 1 7 ? 2.706 -19.885 3.156 1.00 0.00 7 GLY A N 17
ATOM 24236 C CA . GLY A 1 7 ? 3.317 -18.581 3.339 1.00 0.00 7 GLY A CA 17
ATOM 24237 C C . GLY A 1 7 ? 3.772 -17.965 2.031 1.00 0.00 7 GLY A C 17
ATOM 24238 O O . GLY A 1 7 ? 4.761 -18.401 1.441 1.00 0.00 7 GLY A O 17
ATOM 24242 N N . LYS A 1 8 ? 3.049 -16.948 1.575 1.00 0.00 8 LYS A N 17
ATOM 24243 C CA . LYS A 1 8 ? 3.383 -16.270 0.328 1.00 0.00 8 LYS A CA 17
ATOM 24244 C C . LYS A 1 8 ? 4.448 -15.202 0.557 1.00 0.00 8 LYS A C 17
ATOM 24245 O O . LYS A 1 8 ? 4.131 -14.035 0.786 1.00 0.00 8 LYS A O 17
ATOM 24264 N N . ALA A 1 9 ? 5.712 -15.609 0.492 1.00 0.00 9 ALA A N 17
ATOM 24265 C CA . ALA A 1 9 ? 6.823 -14.687 0.690 1.00 0.00 9 ALA A CA 17
ATOM 24266 C C . ALA A 1 9 ? 6.560 -13.354 -0.004 1.00 0.00 9 ALA A C 17
ATOM 24267 O O . ALA A 1 9 ? 6.798 -12.289 0.566 1.00 0.00 9 ALA A O 17
ATOM 24274 N N . PHE A 1 10 ? 6.067 -13.421 -1.236 1.00 0.00 10 PHE A N 17
ATOM 24275 C CA . PHE A 1 10 ? 5.774 -12.219 -2.008 1.00 0.00 10 PHE A CA 17
ATOM 24276 C C . PHE A 1 10 ? 5.148 -11.144 -1.124 1.00 0.00 10 PHE A C 17
ATOM 24277 O O . PHE A 1 10 ? 5.541 -9.978 -1.173 1.00 0.00 10 PHE A O 17
ATOM 24294 N N . LEU A 1 11 ? 4.173 -11.545 -0.316 1.00 0.00 11 LEU A N 17
ATOM 24295 C CA . LEU A 1 11 ? 3.491 -10.617 0.579 1.00 0.00 11 LEU A CA 17
ATOM 24296 C C . LEU A 1 11 ? 4.317 -10.369 1.837 1.00 0.00 11 LEU A C 17
ATOM 24297 O O . LEU A 1 11 ? 4.491 -9.226 2.261 1.00 0.00 11 LEU A O 17
ATOM 24313 N N . GLU A 1 12 ? 4.826 -11.446 2.428 1.00 0.00 12 GLU A N 17
ATOM 24314 C CA . GLU A 1 12 ? 5.636 -11.343 3.636 1.00 0.00 12 GLU A CA 17
ATOM 24315 C C . GLU A 1 12 ? 6.683 -10.242 3.497 1.00 0.00 12 GLU A C 17
ATOM 24316 O O . GLU A 1 12 ? 6.736 -9.315 4.306 1.00 0.00 12 GLU A O 17
ATOM 24328 N N . ASP A 1 13 ? 7.515 -10.351 2.467 1.00 0.00 13 ASP A N 17
ATOM 24329 C CA . ASP A 1 13 ? 8.561 -9.365 2.221 1.00 0.00 13 ASP A CA 17
ATOM 24330 C C . ASP A 1 13 ? 7.961 -7.979 2.005 1.00 0.00 13 ASP A C 17
ATOM 24331 O O . ASP A 1 13 ? 8.311 -7.026 2.701 1.00 0.00 13 ASP A O 17
ATOM 24340 N N . MET A 1 14 ? 7.058 -7.875 1.036 1.00 0.00 14 MET A N 17
ATOM 24341 C CA . MET A 1 14 ? 6.410 -6.605 0.728 1.00 0.00 14 MET A CA 17
ATOM 24342 C C . MET A 1 14 ? 6.002 -5.880 2.006 1.00 0.00 14 MET A C 17
ATOM 24343 O O . MET A 1 14 ? 6.467 -4.773 2.280 1.00 0.00 14 MET A O 17
ATOM 24357 N N . LYS A 1 15 ? 5.129 -6.510 2.786 1.00 0.00 15 LYS A N 17
ATOM 24358 C CA . LYS A 1 15 ? 4.659 -5.925 4.036 1.00 0.00 15 LYS A CA 17
ATOM 24359 C C . LYS A 1 15 ? 5.772 -5.142 4.724 1.00 0.00 15 LYS A C 17
ATOM 24360 O O . LYS A 1 15 ? 5.742 -3.912 4.772 1.00 0.00 15 LYS A O 17
ATOM 24379 N N . LYS A 1 16 ? 6.755 -5.862 5.254 1.00 0.00 16 LYS A N 17
ATOM 24380 C CA . LYS A 1 16 ? 7.881 -5.235 5.937 1.00 0.00 16 LYS A CA 17
ATOM 24381 C C . LYS A 1 16 ? 8.325 -3.971 5.206 1.00 0.00 16 LYS A C 17
ATOM 24382 O O . LYS A 1 16 ? 8.215 -2.865 5.736 1.00 0.00 16 LYS A O 17
ATOM 24401 N N . TYR A 1 17 ? 8.825 -4.143 3.988 1.00 0.00 17 TYR A N 17
ATOM 24402 C CA . TYR A 1 17 ? 9.287 -3.017 3.185 1.00 0.00 17 TYR A CA 17
ATOM 24403 C C . TYR A 1 17 ? 8.255 -1.892 3.180 1.00 0.00 17 TYR A C 17
ATOM 24404 O O . TYR A 1 17 ? 8.482 -0.825 3.749 1.00 0.00 17 TYR A O 17
ATOM 24422 N N . ALA A 1 18 ? 7.121 -2.141 2.534 1.00 0.00 18 ALA A N 17
ATOM 24423 C CA . ALA A 1 18 ? 6.053 -1.153 2.457 1.00 0.00 18 ALA A CA 17
ATOM 24424 C C . ALA A 1 18 ? 5.851 -0.456 3.798 1.00 0.00 18 ALA A C 17
ATOM 24425 O O . ALA A 1 18 ? 5.534 0.732 3.849 1.00 0.00 18 ALA A O 17
ATOM 24432 N N . GLU A 1 19 ? 6.036 -1.204 4.882 1.00 0.00 19 GLU A N 17
ATOM 24433 C CA . GLU A 1 19 ? 5.872 -0.657 6.223 1.00 0.00 19 GLU A CA 17
ATOM 24434 C C . GLU A 1 19 ? 6.983 0.338 6.545 1.00 0.00 19 GLU A C 17
ATOM 24435 O O . GLU A 1 19 ? 6.751 1.545 6.619 1.00 0.00 19 GLU A O 17
ATOM 24447 N N . THR A 1 20 ? 8.194 -0.177 6.736 1.00 0.00 20 THR A N 17
ATOM 24448 C CA . THR A 1 20 ? 9.342 0.664 7.051 1.00 0.00 20 THR A CA 17
ATOM 24449 C C . THR A 1 20 ? 9.547 1.735 5.986 1.00 0.00 20 THR A C 17
ATOM 24450 O O . THR A 1 20 ? 10.294 2.692 6.190 1.00 0.00 20 THR A O 17
ATOM 24461 N N . PHE A 1 21 ? 8.880 1.568 4.849 1.00 0.00 21 PHE A N 17
ATOM 24462 C CA . PHE A 1 21 ? 8.990 2.521 3.751 1.00 0.00 21 PHE A CA 17
ATOM 24463 C C . PHE A 1 21 ? 7.883 3.569 3.828 1.00 0.00 21 PHE A C 17
ATOM 24464 O O . PHE A 1 21 ? 8.107 4.747 3.546 1.00 0.00 21 PHE A O 17
ATOM 24481 N N . LEU A 1 22 ? 6.688 3.131 4.209 1.00 0.00 22 LEU A N 17
ATOM 24482 C CA . LEU A 1 22 ? 5.544 4.030 4.322 1.00 0.00 22 LEU A CA 17
ATOM 24483 C C . LEU A 1 22 ? 5.448 4.614 5.728 1.00 0.00 22 LEU A C 17
ATOM 24484 O O . LEU A 1 22 ? 4.582 5.442 6.008 1.00 0.00 22 LEU A O 17
ATOM 24500 N N . GLU A 1 23 ? 6.346 4.179 6.607 1.00 0.00 23 GLU A N 17
ATOM 24501 C CA . GLU A 1 23 ? 6.362 4.662 7.983 1.00 0.00 23 GLU A CA 17
ATOM 24502 C C . GLU A 1 23 ? 6.188 6.177 8.031 1.00 0.00 23 GLU A C 17
ATOM 24503 O O . GLU A 1 23 ? 5.265 6.702 8.654 1.00 0.00 23 GLU A O 17
ATOM 24515 N N . PRO A 1 24 ? 7.097 6.898 7.358 1.00 0.00 24 PRO A N 17
ATOM 24516 C CA . PRO A 1 24 ? 7.067 8.362 7.308 1.00 0.00 24 PRO A CA 17
ATOM 24517 C C . PRO A 1 24 ? 5.896 8.890 6.486 1.00 0.00 24 PRO A C 17
ATOM 24518 O O . PRO A 1 24 ? 5.649 10.095 6.443 1.00 0.00 24 PRO A O 17
ATOM 24529 N N . TRP A 1 25 ? 5.179 7.981 5.835 1.00 0.00 25 TRP A N 17
ATOM 24530 C CA . TRP A 1 25 ? 4.033 8.356 5.015 1.00 0.00 25 TRP A CA 17
ATOM 24531 C C . TRP A 1 25 ? 2.724 8.000 5.712 1.00 0.00 25 TRP A C 17
ATOM 24532 O O . TRP A 1 25 ? 1.668 8.542 5.385 1.00 0.00 25 TRP A O 17
ATOM 24553 N N . PHE A 1 26 ? 2.800 7.086 6.674 1.00 0.00 26 PHE A N 17
ATOM 24554 C CA . PHE A 1 26 ? 1.621 6.658 7.417 1.00 0.00 26 PHE A CA 17
ATOM 24555 C C . PHE A 1 26 ? 1.906 6.619 8.915 1.00 0.00 26 PHE A C 17
ATOM 24556 O O . PHE A 1 26 ? 1.085 7.046 9.727 1.00 0.00 26 PHE A O 17
ATOM 24573 N N . LYS A 1 27 ? 3.077 6.104 9.275 1.00 0.00 27 LYS A N 17
ATOM 24574 C CA . LYS A 1 27 ? 3.474 6.009 10.675 1.00 0.00 27 LYS A CA 17
ATOM 24575 C C . LYS A 1 27 ? 3.905 7.370 11.212 1.00 0.00 27 LYS A C 17
ATOM 24576 O O . LYS A 1 27 ? 4.644 8.102 10.554 1.00 0.00 27 LYS A O 17
ATOM 24595 N N . ALA A 1 28 ? 3.440 7.702 12.412 1.00 0.00 28 ALA A N 17
ATOM 24596 C CA . ALA A 1 28 ? 3.781 8.974 13.038 1.00 0.00 28 ALA A CA 17
ATOM 24597 C C . ALA A 1 28 ? 5.255 9.308 12.835 1.00 0.00 28 ALA A C 17
ATOM 24598 O O . ALA A 1 28 ? 6.086 8.434 12.589 1.00 0.00 28 ALA A O 17
ATOM 24605 N N . PRO A 1 29 ? 5.588 10.603 12.940 1.00 0.00 29 PRO A N 17
ATOM 24606 C CA . PRO A 1 29 ? 4.607 11.652 13.231 1.00 0.00 29 PRO A CA 17
ATOM 24607 C C . PRO A 1 29 ? 3.651 11.891 12.068 1.00 0.00 29 PRO A C 17
ATOM 24608 O O . PRO A 1 29 ? 2.693 12.654 12.187 1.00 0.00 29 PRO A O 17
ATOM 24619 N N . ASN A 1 30 ? 3.918 11.234 10.944 1.00 0.00 30 ASN A N 17
ATOM 24620 C CA . ASN A 1 30 ? 3.080 11.376 9.759 1.00 0.00 30 ASN A CA 17
ATOM 24621 C C . ASN A 1 30 ? 1.782 10.589 9.912 1.00 0.00 30 ASN A C 17
ATOM 24622 O O . ASN A 1 30 ? 1.736 9.576 10.611 1.00 0.00 30 ASN A O 17
ATOM 24633 N N . LYS A 1 31 ? 0.729 11.061 9.254 1.00 0.00 31 LYS A N 17
ATOM 24634 C CA . LYS A 1 31 ? -0.570 10.401 9.315 1.00 0.00 31 LYS A CA 17
ATOM 24635 C C . LYS A 1 31 ? -1.566 11.074 8.376 1.00 0.00 31 LYS A C 17
ATOM 24636 O O . LYS A 1 31 ? -1.345 12.196 7.921 1.00 0.00 31 LYS A O 17
ATOM 24655 N N . GLY A 1 32 ? -2.665 10.381 8.090 1.00 0.00 32 GLY A N 17
ATOM 24656 C CA . GLY A 1 32 ? -3.679 10.929 7.208 1.00 0.00 32 GLY A CA 17
ATOM 24657 C C . GLY A 1 32 ? -4.418 9.853 6.437 1.00 0.00 32 GLY A C 17
ATOM 24658 O O . GLY A 1 32 ? -4.453 8.694 6.851 1.00 0.00 32 GLY A O 17
ATOM 24662 N N . THR A 1 33 ? -5.015 10.237 5.313 1.00 0.00 33 THR A N 17
ATOM 24663 C CA . THR A 1 33 ? -5.760 9.299 4.484 1.00 0.00 33 THR A CA 17
ATOM 24664 C C . THR A 1 33 ? -4.959 8.897 3.252 1.00 0.00 33 THR A C 17
ATOM 24665 O O . THR A 1 33 ? -3.907 9.471 2.968 1.00 0.00 33 THR A O 17
ATOM 24676 N N . PHE A 1 34 ? -5.461 7.906 2.521 1.00 0.00 34 PHE A N 17
ATOM 24677 C CA . PHE A 1 34 ? -4.791 7.427 1.318 1.00 0.00 34 PHE A CA 17
ATOM 24678 C C . PHE A 1 34 ? -5.691 6.475 0.537 1.00 0.00 34 PHE A C 17
ATOM 24679 O O . PHE A 1 34 ? -6.732 6.042 1.032 1.00 0.00 34 PHE A O 17
ATOM 24696 N N . GLN A 1 35 ? -5.283 6.154 -0.687 1.00 0.00 35 GLN A N 17
ATOM 24697 C CA . GLN A 1 35 ? -6.053 5.254 -1.537 1.00 0.00 35 GLN A CA 17
ATOM 24698 C C . GLN A 1 35 ? -5.138 4.265 -2.252 1.00 0.00 35 GLN A C 17
ATOM 24699 O O . GLN A 1 35 ? -4.327 4.652 -3.094 1.00 0.00 35 GLN A O 17
ATOM 24713 N N . ILE A 1 36 ? -5.275 2.988 -1.912 1.00 0.00 36 ILE A N 17
ATOM 24714 C CA . ILE A 1 36 ? -4.461 1.944 -2.522 1.00 0.00 36 ILE A CA 17
ATOM 24715 C C . ILE A 1 36 ? -5.061 1.484 -3.847 1.00 0.00 36 ILE A C 17
ATOM 24716 O O . ILE A 1 36 ? -6.281 1.430 -4.003 1.00 0.00 36 ILE A O 17
ATOM 24732 N N . VAL A 1 37 ? -4.194 1.152 -4.798 1.00 0.00 37 VAL A N 17
ATOM 24733 C CA . VAL A 1 37 ? -4.637 0.693 -6.110 1.00 0.00 37 VAL A CA 17
ATOM 24734 C C . VAL A 1 37 ? -3.686 -0.356 -6.675 1.00 0.00 37 VAL A C 17
ATOM 24735 O O . VAL A 1 37 ? -2.494 -0.099 -6.848 1.00 0.00 37 VAL A O 17
ATOM 24748 N N . TYR A 1 38 ? -4.220 -1.538 -6.961 1.00 0.00 38 TYR A N 17
ATOM 24749 C CA . TYR A 1 38 ? -3.418 -2.627 -7.506 1.00 0.00 38 TYR A CA 17
ATOM 24750 C C . TYR A 1 38 ? -3.386 -2.570 -9.030 1.00 0.00 38 TYR A C 17
ATOM 24751 O O . TYR A 1 38 ? -4.381 -2.860 -9.696 1.00 0.00 38 TYR A O 17
ATOM 24769 N N . LYS A 1 39 ? -2.235 -2.196 -9.578 1.00 0.00 39 LYS A N 17
ATOM 24770 C CA . LYS A 1 39 ? -2.069 -2.103 -11.023 1.00 0.00 39 LYS A CA 17
ATOM 24771 C C . LYS A 1 39 ? -1.259 -3.281 -11.556 1.00 0.00 39 LYS A C 17
ATOM 24772 O O . LYS A 1 39 ? -0.342 -3.766 -10.893 1.00 0.00 39 LYS A O 17
ATOM 24791 N N . SER A 1 40 ? -1.604 -3.736 -12.756 1.00 0.00 40 SER A N 17
ATOM 24792 C CA . SER A 1 40 ? -0.910 -4.858 -13.376 1.00 0.00 40 SER A CA 17
ATOM 24793 C C . SER A 1 40 ? -0.669 -4.596 -14.859 1.00 0.00 40 SER A C 17
ATOM 24794 O O . SER A 1 40 ? -1.553 -4.115 -15.568 1.00 0.00 40 SER A O 17
ATOM 24802 N N . ARG A 1 41 ? 0.535 -4.916 -15.322 1.00 0.00 41 ARG A N 17
ATOM 24803 C CA . ARG A 1 41 ? 0.895 -4.714 -16.721 1.00 0.00 41 ARG A CA 17
ATOM 24804 C C . ARG A 1 41 ? 1.100 -6.050 -17.428 1.00 0.00 41 ARG A C 17
ATOM 24805 O O . ARG A 1 41 ? 0.446 -6.341 -18.428 1.00 0.00 41 ARG A O 17
ATOM 24826 N N . ASN A 1 42 ? 2.013 -6.859 -16.900 1.00 0.00 42 ASN A N 17
ATOM 24827 C CA . ASN A 1 42 ? 2.306 -8.164 -17.481 1.00 0.00 42 ASN A CA 17
ATOM 24828 C C . ASN A 1 42 ? 1.251 -9.189 -17.076 1.00 0.00 42 ASN A C 17
ATOM 24829 O O . ASN A 1 42 ? 0.485 -9.670 -17.910 1.00 0.00 42 ASN A O 17
ATOM 24840 N N . ASN A 1 43 ? 1.217 -9.517 -15.788 1.00 0.00 43 ASN A N 17
ATOM 24841 C CA . ASN A 1 43 ? 0.256 -10.485 -15.272 1.00 0.00 43 ASN A CA 17
ATOM 24842 C C . ASN A 1 43 ? 0.249 -10.483 -13.746 1.00 0.00 43 ASN A C 17
ATOM 24843 O O . ASN A 1 43 ? 1.274 -10.238 -13.111 1.00 0.00 43 ASN A O 17
ATOM 24854 N N . SER A 1 44 ? -0.914 -10.760 -13.165 1.00 0.00 44 SER A N 17
ATOM 24855 C CA . SER A 1 44 ? -1.056 -10.787 -11.714 1.00 0.00 44 SER A CA 17
ATOM 24856 C C . SER A 1 44 ? -0.517 -12.094 -11.140 1.00 0.00 44 SER A C 17
ATOM 24857 O O . SER A 1 44 ? 0.555 -12.126 -10.535 1.00 0.00 44 SER A O 17
ATOM 24865 N N . HIS A 1 45 ? -1.270 -13.173 -11.334 1.00 0.00 45 HIS A N 17
ATOM 24866 C CA . HIS A 1 45 ? -0.869 -14.484 -10.837 1.00 0.00 45 HIS A CA 17
ATOM 24867 C C . HIS A 1 45 ? -0.709 -14.464 -9.320 1.00 0.00 45 HIS A C 17
ATOM 24868 O O . HIS A 1 45 ? 0.183 -15.112 -8.771 1.00 0.00 45 HIS A O 17
ATOM 24882 N N . VAL A 1 46 ? -1.577 -13.716 -8.647 1.00 0.00 46 VAL A N 17
ATOM 24883 C CA . VAL A 1 46 ? -1.532 -13.611 -7.194 1.00 0.00 46 VAL A CA 17
ATOM 24884 C C . VAL A 1 46 ? -2.720 -12.817 -6.662 1.00 0.00 46 VAL A C 17
ATOM 24885 O O . VAL A 1 46 ? -3.072 -11.771 -7.205 1.00 0.00 46 VAL A O 17
ATOM 24898 N N . ASN A 1 47 ? -3.333 -13.322 -5.597 1.00 0.00 47 ASN A N 17
ATOM 24899 C CA . ASN A 1 47 ? -4.482 -12.659 -4.991 1.00 0.00 47 ASN A CA 17
ATOM 24900 C C . ASN A 1 47 ? -4.323 -11.143 -5.039 1.00 0.00 47 ASN A C 17
ATOM 24901 O O . ASN A 1 47 ? -3.627 -10.555 -4.211 1.00 0.00 47 ASN A O 17
ATOM 24912 N N . ARG A 1 48 ? -4.975 -10.516 -6.013 1.00 0.00 48 ARG A N 17
ATOM 24913 C CA . ARG A 1 48 ? -4.905 -9.068 -6.170 1.00 0.00 48 ARG A CA 17
ATOM 24914 C C . ARG A 1 48 ? -5.523 -8.361 -4.966 1.00 0.00 48 ARG A C 17
ATOM 24915 O O . ARG A 1 48 ? -4.917 -7.461 -4.386 1.00 0.00 48 ARG A O 17
ATOM 24936 N N . GLU A 1 49 ? -6.732 -8.774 -4.599 1.00 0.00 49 GLU A N 17
ATOM 24937 C CA . GLU A 1 49 ? -7.431 -8.179 -3.466 1.00 0.00 49 GLU A CA 17
ATOM 24938 C C . GLU A 1 49 ? -6.574 -8.242 -2.205 1.00 0.00 49 GLU A C 17
ATOM 24939 O O . GLU A 1 49 ? -6.355 -7.229 -1.541 1.00 0.00 49 GLU A O 17
ATOM 24951 N N . GLU A 1 50 ? -6.094 -9.438 -1.882 1.00 0.00 50 GLU A N 17
ATOM 24952 C CA . GLU A 1 50 ? -5.263 -9.633 -0.699 1.00 0.00 50 GLU A CA 17
ATOM 24953 C C . GLU A 1 50 ? -4.210 -8.534 -0.587 1.00 0.00 50 GLU A C 17
ATOM 24954 O O . GLU A 1 50 ? -4.156 -7.809 0.406 1.00 0.00 50 GLU A O 17
ATOM 24966 N N . VAL A 1 51 ? -3.373 -8.418 -1.614 1.00 0.00 51 VAL A N 17
ATOM 24967 C CA . VAL A 1 51 ? -2.322 -7.408 -1.632 1.00 0.00 51 VAL A CA 17
ATOM 24968 C C . VAL A 1 51 ? -2.861 -6.045 -1.213 1.00 0.00 51 VAL A C 17
ATOM 24969 O O . VAL A 1 51 ? -2.222 -5.321 -0.449 1.00 0.00 51 VAL A O 17
ATOM 24982 N N . ILE A 1 52 ? -4.041 -5.701 -1.718 1.00 0.00 52 ILE A N 17
ATOM 24983 C CA . ILE A 1 52 ? -4.668 -4.425 -1.395 1.00 0.00 52 ILE A CA 17
ATOM 24984 C C . ILE A 1 52 ? -5.176 -4.412 0.042 1.00 0.00 52 ILE A C 17
ATOM 24985 O O . ILE A 1 52 ? -4.671 -3.668 0.884 1.00 0.00 52 ILE A O 17
ATOM 25001 N N . ARG A 1 53 ? -6.179 -5.239 0.317 1.00 0.00 53 ARG A N 17
ATOM 25002 C CA . ARG A 1 53 ? -6.756 -5.323 1.654 1.00 0.00 53 ARG A CA 17
ATOM 25003 C C . ARG A 1 53 ? -5.663 -5.415 2.714 1.00 0.00 53 ARG A C 17
ATOM 25004 O O . ARG A 1 53 ? -5.839 -4.958 3.842 1.00 0.00 53 ARG A O 17
ATOM 25025 N N . GLU A 1 54 ? -4.534 -6.011 2.341 1.00 0.00 54 GLU A N 17
ATOM 25026 C CA . GLU A 1 54 ? -3.413 -6.164 3.261 1.00 0.00 54 GLU A CA 17
ATOM 25027 C C . GLU A 1 54 ? -2.637 -4.857 3.397 1.00 0.00 54 GLU A C 17
ATOM 25028 O O . GLU A 1 54 ? -2.502 -4.313 4.494 1.00 0.00 54 GLU A O 17
ATOM 25040 N N . LEU A 1 55 ? -2.130 -4.357 2.275 1.00 0.00 55 LEU A N 17
ATOM 25041 C CA . LEU A 1 55 ? -1.368 -3.114 2.267 1.00 0.00 55 LEU A CA 17
ATOM 25042 C C . LEU A 1 55 ? -2.039 -2.058 3.139 1.00 0.00 55 LEU A C 17
ATOM 25043 O O . LEU A 1 55 ? -1.368 -1.247 3.778 1.00 0.00 55 LEU A O 17
ATOM 25059 N N . ALA A 1 56 ? -3.368 -2.075 3.163 1.00 0.00 56 ALA A N 17
ATOM 25060 C CA . ALA A 1 56 ? -4.130 -1.122 3.960 1.00 0.00 56 ALA A CA 17
ATOM 25061 C C . ALA A 1 56 ? -4.123 -1.510 5.434 1.00 0.00 56 ALA A C 17
ATOM 25062 O O . ALA A 1 56 ? -3.943 -0.663 6.308 1.00 0.00 56 ALA A O 17
ATOM 25069 N N . GLY A 1 57 ? -4.321 -2.797 5.704 1.00 0.00 57 GLY A N 17
ATOM 25070 C CA . GLY A 1 57 ? -4.334 -3.274 7.075 1.00 0.00 57 GLY A CA 17
ATOM 25071 C C . GLY A 1 57 ? -3.062 -2.927 7.822 1.00 0.00 57 GLY A C 17
ATOM 25072 O O . GLY A 1 57 ? -3.073 -2.778 9.044 1.00 0.00 57 GLY A O 17
ATOM 25076 N N . ILE A 1 58 ? -1.962 -2.801 7.087 1.00 0.00 58 ILE A N 17
ATOM 25077 C CA . ILE A 1 58 ? -0.676 -2.471 7.688 1.00 0.00 58 ILE A CA 17
ATOM 25078 C C . ILE A 1 58 ? -0.607 -0.994 8.064 1.00 0.00 58 ILE A C 17
ATOM 25079 O O . ILE A 1 58 ? -0.126 -0.638 9.139 1.00 0.00 58 ILE A O 17
ATOM 25095 N N . VAL A 1 59 ? -1.095 -0.139 7.170 1.00 0.00 59 VAL A N 17
ATOM 25096 C CA . VAL A 1 59 ? -1.092 1.300 7.409 1.00 0.00 59 VAL A CA 17
ATOM 25097 C C . VAL A 1 59 ? -1.648 1.629 8.789 1.00 0.00 59 VAL A C 17
ATOM 25098 O O . VAL A 1 59 ? -0.989 2.288 9.595 1.00 0.00 59 VAL A O 17
ATOM 25111 N N . CYS A 1 60 ? -2.865 1.166 9.057 1.00 0.00 60 CYS A N 17
ATOM 25112 C CA . CYS A 1 60 ? -3.511 1.412 10.341 1.00 0.00 60 CYS A CA 17
ATOM 25113 C C . CYS A 1 60 ? -2.629 0.939 11.492 1.00 0.00 60 CYS A C 17
ATOM 25114 O O . CYS A 1 60 ? -2.565 1.579 12.543 1.00 0.00 60 CYS A O 17
ATOM 25122 N N . THR A 1 61 ? -1.952 -0.187 11.289 1.00 0.00 61 THR A N 17
ATOM 25123 C CA . THR A 1 61 ? -1.077 -0.747 12.311 1.00 0.00 61 THR A CA 17
ATOM 25124 C C . THR A 1 61 ? -0.014 0.259 12.736 1.00 0.00 61 THR A C 17
ATOM 25125 O O . THR A 1 61 ? 0.408 0.280 13.893 1.00 0.00 61 THR A O 17
ATOM 25136 N N . LEU A 1 62 ? 0.415 1.093 11.795 1.00 0.00 62 LEU A N 17
ATOM 25137 C CA . LEU A 1 62 ? 1.430 2.104 12.074 1.00 0.00 62 LEU A CA 17
ATOM 25138 C C . LEU A 1 62 ? 0.862 3.219 12.945 1.00 0.00 62 LEU A C 17
ATOM 25139 O O . LEU A 1 62 ? 1.276 3.398 14.090 1.00 0.00 62 LEU A O 17
ATOM 25155 N N . ASN A 1 63 ? -0.091 3.966 12.396 1.00 0.00 63 ASN A N 17
ATOM 25156 C CA . ASN A 1 63 ? -0.717 5.063 13.124 1.00 0.00 63 ASN A CA 17
ATOM 25157 C C . ASN A 1 63 ? -2.238 4.944 13.084 1.00 0.00 63 ASN A C 17
ATOM 25158 O O . ASN A 1 63 ? -2.846 4.987 12.015 1.00 0.00 63 ASN A O 17
ATOM 25169 N N . SER A 1 64 ? -2.846 4.797 14.257 1.00 0.00 64 SER A N 17
ATOM 25170 C CA . SER A 1 64 ? -4.295 4.669 14.357 1.00 0.00 64 SER A CA 17
ATOM 25171 C C . SER A 1 64 ? -4.992 5.831 13.656 1.00 0.00 64 SER A C 17
ATOM 25172 O O . SER A 1 64 ? -6.134 5.708 13.215 1.00 0.00 64 SER A O 17
ATOM 25180 N N . GLU A 1 65 ? -4.295 6.959 13.559 1.00 0.00 65 GLU A N 17
ATOM 25181 C CA . GLU A 1 65 ? -4.847 8.145 12.914 1.00 0.00 65 GLU A CA 17
ATOM 25182 C C . GLU A 1 65 ? -5.006 7.922 11.412 1.00 0.00 65 GLU A C 17
ATOM 25183 O O . GLU A 1 65 ? -5.831 8.564 10.763 1.00 0.00 65 GLU A O 17
ATOM 25195 N N . ASN A 1 66 ? -4.209 7.008 10.868 1.00 0.00 66 ASN A N 17
ATOM 25196 C CA . ASN A 1 66 ? -4.260 6.701 9.443 1.00 0.00 66 ASN A CA 17
ATOM 25197 C C . ASN A 1 66 ? -5.599 6.072 9.070 1.00 0.00 66 ASN A C 17
ATOM 25198 O O . ASN A 1 66 ? -6.082 5.165 9.749 1.00 0.00 66 ASN A O 17
ATOM 25209 N N . LYS A 1 67 ? -6.193 6.558 7.985 1.00 0.00 67 LYS A N 17
ATOM 25210 C CA . LYS A 1 67 ? -7.474 6.042 7.518 1.00 0.00 67 LYS A CA 17
ATOM 25211 C C . LYS A 1 67 ? -7.556 6.086 5.996 1.00 0.00 67 LYS A C 17
ATOM 25212 O O . LYS A 1 67 ? -7.718 7.153 5.403 1.00 0.00 67 LYS A O 17
ATOM 25231 N N . VAL A 1 68 ? -7.446 4.919 5.368 1.00 0.00 68 VAL A N 17
ATOM 25232 C CA . VAL A 1 68 ? -7.510 4.824 3.915 1.00 0.00 68 VAL A CA 17
ATOM 25233 C C . VAL A 1 68 ? -8.872 5.270 3.395 1.00 0.00 68 VAL A C 17
ATOM 25234 O O . VAL A 1 68 ? -9.899 4.679 3.730 1.00 0.00 68 VAL A O 17
ATOM 25247 N N . ASP A 1 69 ? -8.873 6.314 2.574 1.00 0.00 69 ASP A N 17
ATOM 25248 C CA . ASP A 1 69 ? -10.110 6.838 2.005 1.00 0.00 69 ASP A CA 17
ATOM 25249 C C . ASP A 1 69 ? -10.045 6.848 0.481 1.00 0.00 69 ASP A C 17
ATOM 25250 O O . ASP A 1 69 ? -8.974 7.010 -0.105 1.00 0.00 69 ASP A O 17
ATOM 25259 N N . LEU A 1 70 ? -11.198 6.674 -0.156 1.00 0.00 70 LEU A N 17
ATOM 25260 C CA . LEU A 1 70 ? -11.273 6.662 -1.613 1.00 0.00 70 LEU A CA 17
ATOM 25261 C C . LEU A 1 70 ? -12.044 7.873 -2.128 1.00 0.00 70 LEU A C 17
ATOM 25262 O O . LEU A 1 70 ? -12.277 8.009 -3.330 1.00 0.00 70 LEU A O 17
ATOM 25278 N N . THR A 1 71 ? -12.437 8.752 -1.212 1.00 0.00 71 THR A N 17
ATOM 25279 C CA . THR A 1 71 ? -13.180 9.952 -1.573 1.00 0.00 71 THR A CA 17
ATOM 25280 C C . THR A 1 71 ? -12.286 11.186 -1.533 1.00 0.00 71 THR A C 17
ATOM 25281 O O . THR A 1 71 ? -12.248 11.967 -2.483 1.00 0.00 71 THR A O 17
ATOM 25292 N N . ASN A 1 72 ? -11.567 11.354 -0.429 1.00 0.00 72 ASN A N 17
ATOM 25293 C CA . ASN A 1 72 ? -10.671 12.494 -0.266 1.00 0.00 72 ASN A CA 17
ATOM 25294 C C . ASN A 1 72 ? -9.313 12.047 0.266 1.00 0.00 72 ASN A C 17
ATOM 25295 O O . ASN A 1 72 ? -8.843 12.510 1.305 1.00 0.00 72 ASN A O 17
ATOM 25306 N N . PRO A 1 73 ? -8.666 11.126 -0.464 1.00 0.00 73 PRO A N 17
ATOM 25307 C CA . PRO A 1 73 ? -7.352 10.597 -0.086 1.00 0.00 73 PRO A CA 17
ATOM 25308 C C . PRO A 1 73 ? -6.245 11.635 -0.235 1.00 0.00 73 PRO A C 17
ATOM 25309 O O . PRO A 1 73 ? -6.205 12.376 -1.217 1.00 0.00 73 PRO A O 17
ATOM 25320 N N . GLN A 1 74 ? -5.348 11.682 0.746 1.00 0.00 74 GLN A N 17
ATOM 25321 C CA . GLN A 1 74 ? -4.241 12.630 0.722 1.00 0.00 74 GLN A CA 17
ATOM 25322 C C . GLN A 1 74 ? -3.026 12.031 0.022 1.00 0.00 74 GLN A C 17
ATOM 25323 O O . GLN A 1 74 ? -2.287 12.732 -0.670 1.00 0.00 74 GLN A O 17
ATOM 25337 N N . TYR A 1 75 ? -2.825 10.731 0.207 1.00 0.00 75 TYR A N 17
ATOM 25338 C CA . TYR A 1 75 ? -1.697 10.037 -0.405 1.00 0.00 75 TYR A CA 17
ATOM 25339 C C . TYR A 1 75 ? -2.169 8.818 -1.191 1.00 0.00 75 TYR A C 17
ATOM 25340 O O . TYR A 1 75 ? -2.884 7.964 -0.665 1.00 0.00 75 TYR A O 17
ATOM 25358 N N . THR A 1 76 ? -1.763 8.743 -2.454 1.00 0.00 76 THR A N 17
ATOM 25359 C CA . THR A 1 76 ? -2.143 7.629 -3.314 1.00 0.00 76 THR A CA 17
ATOM 25360 C C . THR A 1 76 ? -1.024 6.598 -3.407 1.00 0.00 76 THR A C 17
ATOM 25361 O O . THR A 1 76 ? 0.025 6.857 -3.997 1.00 0.00 76 THR A O 17
ATOM 25372 N N . VAL A 1 77 ? -1.254 5.428 -2.820 1.00 0.00 77 VAL A N 17
ATOM 25373 C CA . VAL A 1 77 ? -0.265 4.357 -2.838 1.00 0.00 77 VAL A CA 17
ATOM 25374 C C . VAL A 1 77 ? -0.636 3.283 -3.854 1.00 0.00 77 VAL A C 17
ATOM 25375 O O . VAL A 1 77 ? -1.483 2.430 -3.591 1.00 0.00 77 VAL A O 17
ATOM 25388 N N . VAL A 1 78 ? 0.005 3.331 -5.018 1.00 0.00 78 VAL A N 17
ATOM 25389 C CA . VAL A 1 78 ? -0.256 2.361 -6.075 1.00 0.00 78 VAL A CA 17
ATOM 25390 C C . VAL A 1 78 ? 0.836 1.298 -6.128 1.00 0.00 78 VAL A C 17
ATOM 25391 O O . VAL A 1 78 ? 1.991 1.563 -5.795 1.00 0.00 78 VAL A O 17
ATOM 25404 N N . VAL A 1 79 ? 0.462 0.094 -6.548 1.00 0.00 79 VAL A N 17
ATOM 25405 C CA . VAL A 1 79 ? 1.410 -1.010 -6.646 1.00 0.00 79 VAL A CA 17
ATOM 25406 C C . VAL A 1 79 ? 1.456 -1.569 -8.064 1.00 0.00 79 VAL A C 17
ATOM 25407 O O . VAL A 1 79 ? 0.574 -2.323 -8.473 1.00 0.00 79 VAL A O 17
ATOM 25420 N N . GLU A 1 80 ? 2.492 -1.195 -8.808 1.00 0.00 80 GLU A N 17
ATOM 25421 C CA . GLU A 1 80 ? 2.653 -1.660 -10.181 1.00 0.00 80 GLU A CA 17
ATOM 25422 C C . GLU A 1 80 ? 3.458 -2.956 -10.225 1.00 0.00 80 GLU A C 17
ATOM 25423 O O . GLU A 1 80 ? 4.443 -3.112 -9.503 1.00 0.00 80 GLU A O 17
ATOM 25435 N N . ILE A 1 81 ? 3.032 -3.882 -11.077 1.00 0.00 81 ILE A N 17
ATOM 25436 C CA . ILE A 1 81 ? 3.712 -5.163 -11.217 1.00 0.00 81 ILE A CA 17
ATOM 25437 C C . ILE A 1 81 ? 4.570 -5.196 -12.477 1.00 0.00 81 ILE A C 17
ATOM 25438 O O . ILE A 1 81 ? 4.050 -5.179 -13.594 1.00 0.00 81 ILE A O 17
ATOM 25454 N N . ILE A 1 82 ? 5.884 -5.245 -12.291 1.00 0.00 82 ILE A N 17
ATOM 25455 C CA . ILE A 1 82 ? 6.813 -5.284 -13.413 1.00 0.00 82 ILE A CA 17
ATOM 25456 C C . ILE A 1 82 ? 7.828 -6.410 -13.248 1.00 0.00 82 ILE A C 17
ATOM 25457 O O . ILE A 1 82 ? 8.749 -6.317 -12.437 1.00 0.00 82 ILE A O 17
ATOM 25473 N N . LYS A 1 83 ? 7.654 -7.474 -14.025 1.00 0.00 83 LYS A N 17
ATOM 25474 C CA . LYS A 1 83 ? 8.555 -8.618 -13.969 1.00 0.00 83 LYS A CA 17
ATOM 25475 C C . LYS A 1 83 ? 8.528 -9.265 -12.588 1.00 0.00 83 LYS A C 17
ATOM 25476 O O . LYS A 1 83 ? 9.557 -9.710 -12.080 1.00 0.00 83 LYS A O 17
ATOM 25495 N N . ALA A 1 84 ? 7.344 -9.315 -11.986 1.00 0.00 84 ALA A N 17
ATOM 25496 C CA . ALA A 1 84 ? 7.183 -9.910 -10.665 1.00 0.00 84 ALA A CA 17
ATOM 25497 C C . ALA A 1 84 ? 7.821 -9.039 -9.588 1.00 0.00 84 ALA A C 17
ATOM 25498 O O . ALA A 1 84 ? 8.445 -9.545 -8.655 1.00 0.00 84 ALA A O 17
ATOM 25505 N N . VAL A 1 85 ? 7.662 -7.726 -9.724 1.00 0.00 85 VAL A N 17
ATOM 25506 C CA . VAL A 1 85 ? 8.222 -6.785 -8.763 1.00 0.00 85 VAL A CA 17
ATOM 25507 C C . VAL A 1 85 ? 7.162 -5.807 -8.269 1.00 0.00 85 VAL A C 17
ATOM 25508 O O . VAL A 1 85 ? 6.470 -5.171 -9.065 1.00 0.00 85 VAL A O 17
ATOM 25521 N N . CYS A 1 86 ? 7.039 -5.692 -6.951 1.00 0.00 86 CYS A N 17
ATOM 25522 C CA . CYS A 1 86 ? 6.062 -4.791 -6.350 1.00 0.00 86 CYS A CA 17
ATOM 25523 C C . CYS A 1 86 ? 6.606 -3.368 -6.278 1.00 0.00 86 CYS A C 17
ATOM 25524 O O . CYS A 1 86 ? 7.426 -3.049 -5.415 1.00 0.00 86 CYS A O 17
ATOM 25532 N N . CYS A 1 87 ? 6.148 -2.518 -7.189 1.00 0.00 87 CYS A N 17
ATOM 25533 C CA . CYS A 1 87 ? 6.591 -1.129 -7.231 1.00 0.00 87 CYS A CA 17
ATOM 25534 C C . CYS A 1 87 ? 5.580 -0.215 -6.546 1.00 0.00 87 CYS A C 17
ATOM 25535 O O . CYS A 1 87 ? 4.511 0.065 -7.090 1.00 0.00 87 CYS A O 17
ATOM 25543 N N . LEU A 1 88 ? 5.924 0.246 -5.348 1.00 0.00 88 LEU A N 17
ATOM 25544 C CA . LEU A 1 88 ? 5.045 1.128 -4.587 1.00 0.00 88 LEU A CA 17
ATOM 25545 C C . LEU A 1 88 ? 5.322 2.590 -4.918 1.00 0.00 88 LEU A C 17
ATOM 25546 O O . LEU A 1 88 ? 6.422 3.093 -4.687 1.00 0.00 88 LEU A O 17
ATOM 25562 N N . SER A 1 89 ? 4.315 3.270 -5.459 1.00 0.00 89 SER A N 17
ATOM 25563 C CA . SER A 1 89 ? 4.450 4.675 -5.823 1.00 0.00 89 SER A CA 17
ATOM 25564 C C . SER A 1 89 ? 3.507 5.544 -4.997 1.00 0.00 89 SER A C 17
ATOM 25565 O O . SER A 1 89 ? 2.289 5.371 -5.038 1.00 0.00 89 SER A O 17
ATOM 25573 N N . VAL A 1 90 ? 4.079 6.480 -4.246 1.00 0.00 90 VAL A N 17
ATOM 25574 C CA . VAL A 1 90 ? 3.291 7.378 -3.410 1.00 0.00 90 VAL A CA 17
ATOM 25575 C C . VAL A 1 90 ? 3.171 8.758 -4.047 1.00 0.00 90 VAL A C 17
ATOM 25576 O O . VAL A 1 90 ? 4.172 9.435 -4.279 1.00 0.00 90 VAL A O 17
ATOM 25589 N N . VAL A 1 91 ? 1.938 9.169 -4.326 1.00 0.00 91 VAL A N 17
ATOM 25590 C CA . VAL A 1 91 ? 1.686 10.470 -4.935 1.00 0.00 91 VAL A CA 17
ATOM 25591 C C . VAL A 1 91 ? 0.878 11.365 -4.002 1.00 0.00 91 VAL A C 17
ATOM 25592 O O . VAL A 1 91 ? -0.170 10.966 -3.494 1.00 0.00 91 VAL A O 17
ATOM 25605 N N . LYS A 1 92 ? 1.372 12.579 -3.782 1.00 0.00 92 LYS A N 17
ATOM 25606 C CA . LYS A 1 92 ? 0.696 13.534 -2.912 1.00 0.00 92 LYS A CA 17
ATOM 25607 C C . LYS A 1 92 ? -0.088 14.555 -3.730 1.00 0.00 92 LYS A C 17
ATOM 25608 O O . LYS A 1 92 ? 0.493 15.450 -4.344 1.00 0.00 92 LYS A O 17
ATOM 25627 N N . SER A 1 93 ? -1.410 14.415 -3.733 1.00 0.00 93 SER A N 17
ATOM 25628 C CA . SER A 1 93 ? -2.273 15.324 -4.477 1.00 0.00 93 SER A CA 17
ATOM 25629 C C . SER A 1 93 ? -3.236 16.048 -3.541 1.00 0.00 93 SER A C 17
ATOM 25630 O O . SER A 1 93 ? -3.445 17.255 -3.658 1.00 0.00 93 SER A O 17
ATOM 25638 N N . GLY A 1 94 ? -3.821 15.300 -2.610 1.00 0.00 94 GLY A N 17
ATOM 25639 C CA . GLY A 1 94 ? -4.755 15.886 -1.666 1.00 0.00 94 GLY A CA 17
ATOM 25640 C C . GLY A 1 94 ? -4.379 17.304 -1.283 1.00 0.00 94 GLY A C 17
ATOM 25641 O O . GLY A 1 94 ? -3.504 17.533 -0.448 1.00 0.00 94 GLY A O 17
ATOM 25645 N N . PRO A 1 95 ? -5.049 18.286 -1.904 1.00 0.00 95 PRO A N 17
ATOM 25646 C CA . PRO A 1 95 ? -4.797 19.706 -1.640 1.00 0.00 95 PRO A CA 17
ATOM 25647 C C . PRO A 1 95 ? -5.266 20.130 -0.252 1.00 0.00 95 PRO A C 17
ATOM 25648 O O . PRO A 1 95 ? -6.415 20.530 -0.070 1.00 0.00 95 PRO A O 17
ATOM 25659 N N . SER A 1 96 ? -4.368 20.040 0.724 1.00 0.00 96 SER A N 17
ATOM 25660 C CA . SER A 1 96 ? -4.691 20.411 2.096 1.00 0.00 96 SER A CA 17
ATOM 25661 C C . SER A 1 96 ? -5.052 21.891 2.188 1.00 0.00 96 SER A C 17
ATOM 25662 O O . SER A 1 96 ? -4.500 22.722 1.468 1.00 0.00 96 SER A O 17
ATOM 25670 N N . SER A 1 97 ? -5.985 22.211 3.080 1.00 0.00 97 SER A N 17
ATOM 25671 C CA . SER A 1 97 ? -6.424 23.589 3.265 1.00 0.00 97 SER A CA 17
ATOM 25672 C C . SER A 1 97 ? -5.743 24.219 4.476 1.00 0.00 97 SER A C 17
ATOM 25673 O O . SER A 1 97 ? -6.280 24.202 5.583 1.00 0.00 97 SER A O 17
ATOM 25681 N N . GLY A 1 98 ? -4.555 24.774 4.257 1.00 0.00 98 GLY A N 17
ATOM 25682 C CA . GLY A 1 98 ? -3.819 25.402 5.339 1.00 0.00 98 GLY A CA 17
ATOM 25683 C C . GLY A 1 98 ? -2.869 26.476 4.848 1.00 0.00 98 GLY A C 17
ATOM 25684 O O . GLY A 1 98 ? -1.672 26.233 4.694 1.00 0.00 98 GLY A O 17
ATOM 25688 N N . GLY A 1 1 ? -7.457 -17.764 15.693 1.00 0.00 1 GLY A N 18
ATOM 25689 C CA . GLY A 1 1 ? -7.446 -19.215 15.659 1.00 0.00 1 GLY A CA 18
ATOM 25690 C C . GLY A 1 1 ? -7.243 -19.760 14.260 1.00 0.00 1 GLY A C 18
ATOM 25691 O O . GLY A 1 1 ? -6.155 -20.226 13.919 1.00 0.00 1 GLY A O 18
ATOM 25695 N N . SER A 1 2 ? -8.293 -19.704 13.446 1.00 0.00 2 SER A N 18
ATOM 25696 C CA . SER A 1 2 ? -8.226 -20.202 12.077 1.00 0.00 2 SER A CA 18
ATOM 25697 C C . SER A 1 2 ? -7.142 -19.475 11.287 1.00 0.00 2 SER A C 18
ATOM 25698 O O . SER A 1 2 ? -7.193 -18.257 11.118 1.00 0.00 2 SER A O 18
ATOM 25706 N N . SER A 1 3 ? -6.161 -20.232 10.806 1.00 0.00 3 SER A N 18
ATOM 25707 C CA . SER A 1 3 ? -5.062 -19.661 10.036 1.00 0.00 3 SER A CA 18
ATOM 25708 C C . SER A 1 3 ? -5.046 -20.218 8.616 1.00 0.00 3 SER A C 18
ATOM 25709 O O . SER A 1 3 ? -5.738 -21.187 8.309 1.00 0.00 3 SER A O 18
ATOM 25717 N N . GLY A 1 4 ? -4.249 -19.596 7.752 1.00 0.00 4 GLY A N 18
ATOM 25718 C CA . GLY A 1 4 ? -4.156 -20.043 6.374 1.00 0.00 4 GLY A CA 18
ATOM 25719 C C . GLY A 1 4 ? -2.840 -19.658 5.727 1.00 0.00 4 GLY A C 18
ATOM 25720 O O . GLY A 1 4 ? -2.821 -19.073 4.645 1.00 0.00 4 GLY A O 18
ATOM 25724 N N . SER A 1 5 ? -1.738 -19.986 6.393 1.00 0.00 5 SER A N 18
ATOM 25725 C CA . SER A 1 5 ? -0.411 -19.666 5.879 1.00 0.00 5 SER A CA 18
ATOM 25726 C C . SER A 1 5 ? -0.045 -20.582 4.714 1.00 0.00 5 SER A C 18
ATOM 25727 O O . SER A 1 5 ? 0.215 -21.770 4.902 1.00 0.00 5 SER A O 18
ATOM 25735 N N . SER A 1 6 ? -0.026 -20.019 3.510 1.00 0.00 6 SER A N 18
ATOM 25736 C CA . SER A 1 6 ? 0.304 -20.784 2.313 1.00 0.00 6 SER A CA 18
ATOM 25737 C C . SER A 1 6 ? 1.679 -20.391 1.780 1.00 0.00 6 SER A C 18
ATOM 25738 O O . SER A 1 6 ? 1.870 -20.244 0.574 1.00 0.00 6 SER A O 18
ATOM 25746 N N . GLY A 1 7 ? 2.634 -20.222 2.690 1.00 0.00 7 GLY A N 18
ATOM 25747 C CA . GLY A 1 7 ? 3.978 -19.847 2.293 1.00 0.00 7 GLY A CA 18
ATOM 25748 C C . GLY A 1 7 ? 3.991 -18.912 1.100 1.00 0.00 7 GLY A C 18
ATOM 25749 O O . GLY A 1 7 ? 4.113 -19.353 -0.043 1.00 0.00 7 GLY A O 18
ATOM 25753 N N . LYS A 1 8 ? 3.864 -17.616 1.365 1.00 0.00 8 LYS A N 18
ATOM 25754 C CA . LYS A 1 8 ? 3.861 -16.615 0.305 1.00 0.00 8 LYS A CA 18
ATOM 25755 C C . LYS A 1 8 ? 4.806 -15.465 0.640 1.00 0.00 8 LYS A C 18
ATOM 25756 O O . LYS A 1 8 ? 4.387 -14.443 1.182 1.00 0.00 8 LYS A O 18
ATOM 25775 N N . ALA A 1 9 ? 6.082 -15.640 0.314 1.00 0.00 9 ALA A N 18
ATOM 25776 C CA . ALA A 1 9 ? 7.085 -14.616 0.577 1.00 0.00 9 ALA A CA 18
ATOM 25777 C C . ALA A 1 9 ? 6.738 -13.312 -0.133 1.00 0.00 9 ALA A C 18
ATOM 25778 O O . ALA A 1 9 ? 6.789 -12.236 0.464 1.00 0.00 9 ALA A O 18
ATOM 25785 N N . PHE A 1 10 ? 6.386 -13.415 -1.410 1.00 0.00 10 PHE A N 18
ATOM 25786 C CA . PHE A 1 10 ? 6.031 -12.243 -2.202 1.00 0.00 10 PHE A CA 18
ATOM 25787 C C . PHE A 1 10 ? 5.312 -11.205 -1.346 1.00 0.00 10 PHE A C 18
ATOM 25788 O O . PHE A 1 10 ? 5.589 -10.008 -1.436 1.00 0.00 10 PHE A O 18
ATOM 25805 N N . LEU A 1 11 ? 4.386 -11.671 -0.515 1.00 0.00 11 LEU A N 18
ATOM 25806 C CA . LEU A 1 11 ? 3.624 -10.784 0.358 1.00 0.00 11 LEU A CA 18
ATOM 25807 C C . LEU A 1 11 ? 4.399 -10.483 1.637 1.00 0.00 11 LEU A C 18
ATOM 25808 O O . LEU A 1 11 ? 4.523 -9.328 2.040 1.00 0.00 11 LEU A O 18
ATOM 25824 N N . GLU A 1 12 ? 4.919 -11.531 2.269 1.00 0.00 12 GLU A N 18
ATOM 25825 C CA . GLU A 1 12 ? 5.682 -11.378 3.501 1.00 0.00 12 GLU A CA 18
ATOM 25826 C C . GLU A 1 12 ? 6.687 -10.236 3.380 1.00 0.00 12 GLU A C 18
ATOM 25827 O O . GLU A 1 12 ? 6.788 -9.387 4.266 1.00 0.00 12 GLU A O 18
ATOM 25839 N N . ASP A 1 13 ? 7.428 -10.222 2.278 1.00 0.00 13 ASP A N 18
ATOM 25840 C CA . ASP A 1 13 ? 8.425 -9.185 2.040 1.00 0.00 13 ASP A CA 18
ATOM 25841 C C . ASP A 1 13 ? 7.756 -7.852 1.718 1.00 0.00 13 ASP A C 18
ATOM 25842 O O . ASP A 1 13 ? 8.125 -6.814 2.267 1.00 0.00 13 ASP A O 18
ATOM 25851 N N . MET A 1 14 ? 6.772 -7.889 0.826 1.00 0.00 14 MET A N 18
ATOM 25852 C CA . MET A 1 14 ? 6.052 -6.684 0.432 1.00 0.00 14 MET A CA 18
ATOM 25853 C C . MET A 1 14 ? 5.617 -5.886 1.657 1.00 0.00 14 MET A C 18
ATOM 25854 O O . MET A 1 14 ? 5.590 -4.656 1.632 1.00 0.00 14 MET A O 18
ATOM 25868 N N . LYS A 1 15 ? 5.276 -6.594 2.728 1.00 0.00 15 LYS A N 18
ATOM 25869 C CA . LYS A 1 15 ? 4.843 -5.953 3.964 1.00 0.00 15 LYS A CA 18
ATOM 25870 C C . LYS A 1 15 ? 6.017 -5.284 4.671 1.00 0.00 15 LYS A C 18
ATOM 25871 O O . LYS A 1 15 ? 6.093 -4.057 4.747 1.00 0.00 15 LYS A O 18
ATOM 25890 N N . LYS A 1 16 ? 6.933 -6.097 5.186 1.00 0.00 16 LYS A N 18
ATOM 25891 C CA . LYS A 1 16 ? 8.106 -5.585 5.884 1.00 0.00 16 LYS A CA 18
ATOM 25892 C C . LYS A 1 16 ? 8.665 -4.354 5.178 1.00 0.00 16 LYS A C 18
ATOM 25893 O O . LYS A 1 16 ? 9.311 -3.509 5.800 1.00 0.00 16 LYS A O 18
ATOM 25912 N N . TYR A 1 17 ? 8.412 -4.257 3.878 1.00 0.00 17 TYR A N 18
ATOM 25913 C CA . TYR A 1 17 ? 8.890 -3.129 3.087 1.00 0.00 17 TYR A CA 18
ATOM 25914 C C . TYR A 1 17 ? 7.878 -1.987 3.099 1.00 0.00 17 TYR A C 18
ATOM 25915 O O . TYR A 1 17 ? 8.130 -0.925 3.667 1.00 0.00 17 TYR A O 18
ATOM 25933 N N . ALA A 1 18 ? 6.732 -2.215 2.466 1.00 0.00 18 ALA A N 18
ATOM 25934 C CA . ALA A 1 18 ? 5.680 -1.208 2.405 1.00 0.00 18 ALA A CA 18
ATOM 25935 C C . ALA A 1 18 ? 5.516 -0.503 3.747 1.00 0.00 18 ALA A C 18
ATOM 25936 O O . ALA A 1 18 ? 5.098 0.653 3.804 1.00 0.00 18 ALA A O 18
ATOM 25943 N N . GLU A 1 19 ? 5.848 -1.207 4.825 1.00 0.00 19 GLU A N 18
ATOM 25944 C CA . GLU A 1 19 ? 5.736 -0.647 6.167 1.00 0.00 19 GLU A CA 18
ATOM 25945 C C . GLU A 1 19 ? 6.858 0.351 6.435 1.00 0.00 19 GLU A C 18
ATOM 25946 O O . GLU A 1 19 ? 6.626 1.558 6.516 1.00 0.00 19 GLU A O 18
ATOM 25958 N N . THR A 1 20 ? 8.077 -0.161 6.573 1.00 0.00 20 THR A N 18
ATOM 25959 C CA . THR A 1 20 ? 9.236 0.684 6.835 1.00 0.00 20 THR A CA 18
ATOM 25960 C C . THR A 1 20 ? 9.430 1.710 5.724 1.00 0.00 20 THR A C 18
ATOM 25961 O O . THR A 1 20 ? 10.228 2.638 5.855 1.00 0.00 20 THR A O 18
ATOM 25972 N N . PHE A 1 21 ? 8.694 1.538 4.631 1.00 0.00 21 PHE A N 18
ATOM 25973 C CA . PHE A 1 21 ? 8.786 2.449 3.496 1.00 0.00 21 PHE A CA 18
ATOM 25974 C C . PHE A 1 21 ? 7.735 3.551 3.598 1.00 0.00 21 PHE A C 18
ATOM 25975 O O . PHE A 1 21 ? 7.992 4.704 3.247 1.00 0.00 21 PHE A O 18
ATOM 25992 N N . LEU A 1 22 ? 6.551 3.189 4.079 1.00 0.00 22 LEU A N 18
ATOM 25993 C CA . LEU A 1 22 ? 5.460 4.146 4.227 1.00 0.00 22 LEU A CA 18
ATOM 25994 C C . LEU A 1 22 ? 5.383 4.666 5.659 1.00 0.00 22 LEU A C 18
ATOM 25995 O O . LEU A 1 22 ? 4.525 5.486 5.985 1.00 0.00 22 LEU A O 18
ATOM 26011 N N . GLU A 1 23 ? 6.286 4.186 6.507 1.00 0.00 23 GLU A N 18
ATOM 26012 C CA . GLU A 1 23 ? 6.320 4.604 7.904 1.00 0.00 23 GLU A CA 18
ATOM 26013 C C . GLU A 1 23 ? 6.191 6.120 8.021 1.00 0.00 23 GLU A C 18
ATOM 26014 O O . GLU A 1 23 ? 5.292 6.643 8.679 1.00 0.00 23 GLU A O 18
ATOM 26026 N N . PRO A 1 24 ? 7.113 6.844 7.368 1.00 0.00 24 PRO A N 18
ATOM 26027 C CA . PRO A 1 24 ? 7.125 8.310 7.383 1.00 0.00 24 PRO A CA 18
ATOM 26028 C C . PRO A 1 24 ? 5.960 8.907 6.601 1.00 0.00 24 PRO A C 18
ATOM 26029 O O . PRO A 1 24 ? 5.748 10.119 6.615 1.00 0.00 24 PRO A O 18
ATOM 26040 N N . TRP A 1 25 ? 5.208 8.049 5.921 1.00 0.00 25 TRP A N 18
ATOM 26041 C CA . TRP A 1 25 ? 4.064 8.493 5.133 1.00 0.00 25 TRP A CA 18
ATOM 26042 C C . TRP A 1 25 ? 2.754 8.128 5.823 1.00 0.00 25 TRP A C 18
ATOM 26043 O O . TRP A 1 25 ? 1.707 8.709 5.536 1.00 0.00 25 TRP A O 18
ATOM 26064 N N . PHE A 1 26 ? 2.818 7.162 6.734 1.00 0.00 26 PHE A N 18
ATOM 26065 C CA . PHE A 1 26 ? 1.636 6.720 7.464 1.00 0.00 26 PHE A CA 18
ATOM 26066 C C . PHE A 1 26 ? 1.897 6.714 8.968 1.00 0.00 26 PHE A C 18
ATOM 26067 O O . PHE A 1 26 ? 1.062 7.158 9.756 1.00 0.00 26 PHE A O 18
ATOM 26084 N N . LYS A 1 27 ? 3.061 6.206 9.358 1.00 0.00 27 LYS A N 18
ATOM 26085 C CA . LYS A 1 27 ? 3.434 6.141 10.766 1.00 0.00 27 LYS A CA 18
ATOM 26086 C C . LYS A 1 27 ? 3.856 7.513 11.281 1.00 0.00 27 LYS A C 18
ATOM 26087 O O . LYS A 1 27 ? 4.609 8.229 10.621 1.00 0.00 27 LYS A O 18
ATOM 26106 N N . ALA A 1 28 ? 3.368 7.873 12.463 1.00 0.00 28 ALA A N 18
ATOM 26107 C CA . ALA A 1 28 ? 3.698 9.158 13.068 1.00 0.00 28 ALA A CA 18
ATOM 26108 C C . ALA A 1 28 ? 5.176 9.486 12.887 1.00 0.00 28 ALA A C 18
ATOM 26109 O O . ALA A 1 28 ? 6.009 8.606 12.667 1.00 0.00 28 ALA A O 18
ATOM 26116 N N . PRO A 1 29 ? 5.511 10.781 12.981 1.00 0.00 29 PRO A N 18
ATOM 26117 C CA . PRO A 1 29 ? 4.528 11.836 13.242 1.00 0.00 29 PRO A CA 18
ATOM 26118 C C . PRO A 1 29 ? 3.593 12.063 12.059 1.00 0.00 29 PRO A C 18
ATOM 26119 O O . PRO A 1 29 ? 2.675 12.879 12.129 1.00 0.00 29 PRO A O 18
ATOM 26130 N N . ASN A 1 30 ? 3.833 11.335 10.973 1.00 0.00 30 ASN A N 18
ATOM 26131 C CA . ASN A 1 30 ? 3.011 11.457 9.774 1.00 0.00 30 ASN A CA 18
ATOM 26132 C C . ASN A 1 30 ? 1.704 10.685 9.929 1.00 0.00 30 ASN A C 18
ATOM 26133 O O . ASN A 1 30 ? 1.647 9.673 10.627 1.00 0.00 30 ASN A O 18
ATOM 26144 N N . LYS A 1 31 ? 0.656 11.171 9.273 1.00 0.00 31 LYS A N 18
ATOM 26145 C CA . LYS A 1 31 ? -0.651 10.527 9.335 1.00 0.00 31 LYS A CA 18
ATOM 26146 C C . LYS A 1 31 ? -1.634 11.198 8.380 1.00 0.00 31 LYS A C 18
ATOM 26147 O O . LYS A 1 31 ? -1.383 12.297 7.887 1.00 0.00 31 LYS A O 18
ATOM 26166 N N . GLY A 1 32 ? -2.754 10.529 8.125 1.00 0.00 32 GLY A N 18
ATOM 26167 C CA . GLY A 1 32 ? -3.758 11.077 7.231 1.00 0.00 32 GLY A CA 18
ATOM 26168 C C . GLY A 1 32 ? -4.508 10.000 6.472 1.00 0.00 32 GLY A C 18
ATOM 26169 O O . GLY A 1 32 ? -4.639 8.872 6.946 1.00 0.00 32 GLY A O 18
ATOM 26173 N N . THR A 1 33 ? -5.004 10.349 5.289 1.00 0.00 33 THR A N 18
ATOM 26174 C CA . THR A 1 33 ? -5.747 9.405 4.463 1.00 0.00 33 THR A CA 18
ATOM 26175 C C . THR A 1 33 ? -4.918 8.948 3.269 1.00 0.00 33 THR A C 18
ATOM 26176 O O . THR A 1 33 ? -3.848 9.493 2.997 1.00 0.00 33 THR A O 18
ATOM 26187 N N . PHE A 1 34 ? -5.419 7.944 2.557 1.00 0.00 34 PHE A N 18
ATOM 26188 C CA . PHE A 1 34 ? -4.724 7.412 1.390 1.00 0.00 34 PHE A CA 18
ATOM 26189 C C . PHE A 1 34 ? -5.633 6.483 0.592 1.00 0.00 34 PHE A C 18
ATOM 26190 O O . PHE A 1 34 ? -6.674 6.047 1.081 1.00 0.00 34 PHE A O 18
ATOM 26207 N N . GLN A 1 35 ? -5.231 6.186 -0.640 1.00 0.00 35 GLN A N 18
ATOM 26208 C CA . GLN A 1 35 ? -6.010 5.310 -1.507 1.00 0.00 35 GLN A CA 18
ATOM 26209 C C . GLN A 1 35 ? -5.107 4.314 -2.228 1.00 0.00 35 GLN A C 18
ATOM 26210 O O . GLN A 1 35 ? -4.248 4.702 -3.020 1.00 0.00 35 GLN A O 18
ATOM 26224 N N . ILE A 1 36 ? -5.308 3.031 -1.947 1.00 0.00 36 ILE A N 18
ATOM 26225 C CA . ILE A 1 36 ? -4.512 1.980 -2.569 1.00 0.00 36 ILE A CA 18
ATOM 26226 C C . ILE A 1 36 ? -5.123 1.541 -3.895 1.00 0.00 36 ILE A C 18
ATOM 26227 O O . ILE A 1 36 ? -6.344 1.529 -4.056 1.00 0.00 36 ILE A O 18
ATOM 26243 N N . VAL A 1 37 ? -4.266 1.177 -4.844 1.00 0.00 37 VAL A N 18
ATOM 26244 C CA . VAL A 1 37 ? -4.720 0.733 -6.156 1.00 0.00 37 VAL A CA 18
ATOM 26245 C C . VAL A 1 37 ? -3.834 -0.384 -6.696 1.00 0.00 37 VAL A C 18
ATOM 26246 O O . VAL A 1 37 ? -2.612 -0.246 -6.758 1.00 0.00 37 VAL A O 18
ATOM 26259 N N . TYR A 1 38 ? -4.458 -1.490 -7.086 1.00 0.00 38 TYR A N 18
ATOM 26260 C CA . TYR A 1 38 ? -3.726 -2.632 -7.619 1.00 0.00 38 TYR A CA 18
ATOM 26261 C C . TYR A 1 38 ? -3.560 -2.516 -9.131 1.00 0.00 38 TYR A C 18
ATOM 26262 O O . TYR A 1 38 ? -4.519 -2.674 -9.887 1.00 0.00 38 TYR A O 18
ATOM 26280 N N . LYS A 1 39 ? -2.336 -2.239 -9.566 1.00 0.00 39 LYS A N 18
ATOM 26281 C CA . LYS A 1 39 ? -2.041 -2.102 -10.987 1.00 0.00 39 LYS A CA 18
ATOM 26282 C C . LYS A 1 39 ? -1.117 -3.219 -11.461 1.00 0.00 39 LYS A C 18
ATOM 26283 O O . LYS A 1 39 ? 0.075 -3.224 -11.154 1.00 0.00 39 LYS A O 18
ATOM 26302 N N . SER A 1 40 ? -1.674 -4.165 -12.211 1.00 0.00 40 SER A N 18
ATOM 26303 C CA . SER A 1 40 ? -0.900 -5.288 -12.725 1.00 0.00 40 SER A CA 18
ATOM 26304 C C . SER A 1 40 ? -1.299 -5.611 -14.162 1.00 0.00 40 SER A C 18
ATOM 26305 O O . SER A 1 40 ? -2.433 -5.365 -14.573 1.00 0.00 40 SER A O 18
ATOM 26313 N N . ARG A 1 41 ? -0.358 -6.164 -14.921 1.00 0.00 41 ARG A N 18
ATOM 26314 C CA . ARG A 1 41 ? -0.610 -6.519 -16.312 1.00 0.00 41 ARG A CA 18
ATOM 26315 C C . ARG A 1 41 ? -1.853 -7.395 -16.432 1.00 0.00 41 ARG A C 18
ATOM 26316 O O . ARG A 1 41 ? -2.258 -8.051 -15.473 1.00 0.00 41 ARG A O 18
ATOM 26337 N N . ASN A 1 42 ? -2.455 -7.400 -17.618 1.00 0.00 42 ASN A N 18
ATOM 26338 C CA . ASN A 1 42 ? -3.653 -8.195 -17.863 1.00 0.00 42 ASN A CA 18
ATOM 26339 C C . ASN A 1 42 ? -3.552 -9.556 -17.183 1.00 0.00 42 ASN A C 18
ATOM 26340 O O . ASN A 1 42 ? -4.447 -9.958 -16.440 1.00 0.00 42 ASN A O 18
ATOM 26351 N N . ASN A 1 43 ? -2.455 -10.261 -17.442 1.00 0.00 43 ASN A N 18
ATOM 26352 C CA . ASN A 1 43 ? -2.237 -11.578 -16.854 1.00 0.00 43 ASN A CA 18
ATOM 26353 C C . ASN A 1 43 ? -1.827 -11.459 -15.389 1.00 0.00 43 ASN A C 18
ATOM 26354 O O . ASN A 1 43 ? -0.662 -11.213 -15.078 1.00 0.00 43 ASN A O 18
ATOM 26365 N N . SER A 1 44 ? -2.793 -11.636 -14.494 1.00 0.00 44 SER A N 18
ATOM 26366 C CA . SER A 1 44 ? -2.534 -11.545 -13.061 1.00 0.00 44 SER A CA 18
ATOM 26367 C C . SER A 1 44 ? -2.097 -12.895 -12.502 1.00 0.00 44 SER A C 18
ATOM 26368 O O . SER A 1 44 ? -2.796 -13.898 -12.651 1.00 0.00 44 SER A O 18
ATOM 26376 N N . HIS A 1 45 ? -0.935 -12.913 -11.857 1.00 0.00 45 HIS A N 18
ATOM 26377 C CA . HIS A 1 45 ? -0.403 -14.140 -11.274 1.00 0.00 45 HIS A CA 18
ATOM 26378 C C . HIS A 1 45 ? -0.647 -14.176 -9.768 1.00 0.00 45 HIS A C 18
ATOM 26379 O O . HIS A 1 45 ? -1.114 -15.178 -9.228 1.00 0.00 45 HIS A O 18
ATOM 26393 N N . VAL A 1 46 ? -0.326 -13.075 -9.095 1.00 0.00 46 VAL A N 18
ATOM 26394 C CA . VAL A 1 46 ? -0.510 -12.980 -7.652 1.00 0.00 46 VAL A CA 18
ATOM 26395 C C . VAL A 1 46 ? -1.863 -12.366 -7.310 1.00 0.00 46 VAL A C 18
ATOM 26396 O O . VAL A 1 46 ? -2.433 -11.616 -8.101 1.00 0.00 46 VAL A O 18
ATOM 26409 N N . ASN A 1 47 ? -2.371 -12.689 -6.125 1.00 0.00 47 ASN A N 18
ATOM 26410 C CA . ASN A 1 47 ? -3.657 -12.168 -5.677 1.00 0.00 47 ASN A CA 18
ATOM 26411 C C . ASN A 1 47 ? -3.709 -10.650 -5.819 1.00 0.00 47 ASN A C 18
ATOM 26412 O O . ASN A 1 47 ? -2.681 -9.976 -5.763 1.00 0.00 47 ASN A O 18
ATOM 26423 N N . ARG A 1 48 ? -4.914 -10.119 -6.003 1.00 0.00 48 ARG A N 18
ATOM 26424 C CA . ARG A 1 48 ? -5.100 -8.681 -6.154 1.00 0.00 48 ARG A CA 18
ATOM 26425 C C . ARG A 1 48 ? -5.668 -8.069 -4.877 1.00 0.00 48 ARG A C 18
ATOM 26426 O O . ARG A 1 48 ? -5.218 -7.015 -4.430 1.00 0.00 48 ARG A O 18
ATOM 26447 N N . GLU A 1 49 ? -6.658 -8.739 -4.296 1.00 0.00 49 GLU A N 18
ATOM 26448 C CA . GLU A 1 49 ? -7.288 -8.260 -3.071 1.00 0.00 49 GLU A CA 18
ATOM 26449 C C . GLU A 1 49 ? -6.321 -8.344 -1.893 1.00 0.00 49 GLU A C 18
ATOM 26450 O O . GLU A 1 49 ? -6.069 -7.350 -1.213 1.00 0.00 49 GLU A O 18
ATOM 26462 N N . GLU A 1 50 ? -5.783 -9.537 -1.660 1.00 0.00 50 GLU A N 18
ATOM 26463 C CA . GLU A 1 50 ? -4.845 -9.750 -0.564 1.00 0.00 50 GLU A CA 18
ATOM 26464 C C . GLU A 1 50 ? -3.831 -8.613 -0.487 1.00 0.00 50 GLU A C 18
ATOM 26465 O O . GLU A 1 50 ? -3.542 -8.096 0.592 1.00 0.00 50 GLU A O 18
ATOM 26477 N N . VAL A 1 51 ? -3.293 -8.229 -1.640 1.00 0.00 51 VAL A N 18
ATOM 26478 C CA . VAL A 1 51 ? -2.311 -7.153 -1.705 1.00 0.00 51 VAL A CA 18
ATOM 26479 C C . VAL A 1 51 ? -2.900 -5.840 -1.200 1.00 0.00 51 VAL A C 18
ATOM 26480 O O . VAL A 1 51 ? -2.399 -5.252 -0.241 1.00 0.00 51 VAL A O 18
ATOM 26493 N N . ILE A 1 52 ? -3.966 -5.388 -1.851 1.00 0.00 52 ILE A N 18
ATOM 26494 C CA . ILE A 1 52 ? -4.624 -4.145 -1.467 1.00 0.00 52 ILE A CA 18
ATOM 26495 C C . ILE A 1 52 ? -5.067 -4.186 -0.008 1.00 0.00 52 ILE A C 18
ATOM 26496 O O . ILE A 1 52 ? -4.521 -3.476 0.837 1.00 0.00 52 ILE A O 18
ATOM 26512 N N . ARG A 1 53 ? -6.059 -5.022 0.281 1.00 0.00 53 ARG A N 18
ATOM 26513 C CA . ARG A 1 53 ? -6.575 -5.156 1.638 1.00 0.00 53 ARG A CA 18
ATOM 26514 C C . ARG A 1 53 ? -5.437 -5.153 2.655 1.00 0.00 53 ARG A C 18
ATOM 26515 O O . ARG A 1 53 ? -5.367 -4.279 3.518 1.00 0.00 53 ARG A O 18
ATOM 26536 N N . GLU A 1 54 ? -4.549 -6.136 2.546 1.00 0.00 54 GLU A N 18
ATOM 26537 C CA . GLU A 1 54 ? -3.416 -6.246 3.457 1.00 0.00 54 GLU A CA 18
ATOM 26538 C C . GLU A 1 54 ? -2.689 -4.911 3.585 1.00 0.00 54 GLU A C 18
ATOM 26539 O O . GLU A 1 54 ? -2.653 -4.311 4.660 1.00 0.00 54 GLU A O 18
ATOM 26551 N N . LEU A 1 55 ? -2.111 -4.451 2.481 1.00 0.00 55 LEU A N 18
ATOM 26552 C CA . LEU A 1 55 ? -1.384 -3.186 2.468 1.00 0.00 55 LEU A CA 18
ATOM 26553 C C . LEU A 1 55 ? -2.075 -2.151 3.350 1.00 0.00 55 LEU A C 18
ATOM 26554 O O . LEU A 1 55 ? -1.421 -1.396 4.068 1.00 0.00 55 LEU A O 18
ATOM 26570 N N . ALA A 1 56 ? -3.403 -2.124 3.291 1.00 0.00 56 ALA A N 18
ATOM 26571 C CA . ALA A 1 56 ? -4.183 -1.185 4.087 1.00 0.00 56 ALA A CA 18
ATOM 26572 C C . ALA A 1 56 ? -4.159 -1.565 5.564 1.00 0.00 56 ALA A C 18
ATOM 26573 O O . ALA A 1 56 ? -3.931 -0.721 6.429 1.00 0.00 56 ALA A O 18
ATOM 26580 N N . GLY A 1 57 ? -4.398 -2.843 5.845 1.00 0.00 57 GLY A N 18
ATOM 26581 C CA . GLY A 1 57 ? -4.400 -3.312 7.219 1.00 0.00 57 GLY A CA 18
ATOM 26582 C C . GLY A 1 57 ? -3.121 -2.963 7.953 1.00 0.00 57 GLY A C 18
ATOM 26583 O O . GLY A 1 57 ? -3.107 -2.871 9.181 1.00 0.00 57 GLY A O 18
ATOM 26587 N N . ILE A 1 58 ? -2.043 -2.768 7.200 1.00 0.00 58 ILE A N 18
ATOM 26588 C CA . ILE A 1 58 ? -0.753 -2.428 7.787 1.00 0.00 58 ILE A CA 18
ATOM 26589 C C . ILE A 1 58 ? -0.645 -0.928 8.044 1.00 0.00 58 ILE A C 18
ATOM 26590 O O . ILE A 1 58 ? -0.195 -0.500 9.107 1.00 0.00 58 ILE A O 18
ATOM 26606 N N . VAL A 1 59 ? -1.062 -0.134 7.064 1.00 0.00 59 VAL A N 18
ATOM 26607 C CA . VAL A 1 59 ? -1.014 1.318 7.184 1.00 0.00 59 VAL A CA 18
ATOM 26608 C C . VAL A 1 59 ? -1.610 1.780 8.509 1.00 0.00 59 VAL A C 18
ATOM 26609 O O . VAL A 1 59 ? -0.972 2.513 9.266 1.00 0.00 59 VAL A O 18
ATOM 26622 N N . CYS A 1 60 ? -2.835 1.346 8.784 1.00 0.00 60 CYS A N 18
ATOM 26623 C CA . CYS A 1 60 ? -3.518 1.715 10.019 1.00 0.00 60 CYS A CA 18
ATOM 26624 C C . CYS A 1 60 ? -2.721 1.261 11.237 1.00 0.00 60 CYS A C 18
ATOM 26625 O O . CYS A 1 60 ? -2.654 1.963 12.247 1.00 0.00 60 CYS A O 18
ATOM 26633 N N . THR A 1 61 ? -2.117 0.080 11.137 1.00 0.00 61 THR A N 18
ATOM 26634 C CA . THR A 1 61 ? -1.327 -0.469 12.231 1.00 0.00 61 THR A CA 18
ATOM 26635 C C . THR A 1 61 ? -0.298 0.540 12.728 1.00 0.00 61 THR A C 18
ATOM 26636 O O . THR A 1 61 ? -0.079 0.677 13.932 1.00 0.00 61 THR A O 18
ATOM 26647 N N . LEU A 1 62 ? 0.329 1.246 11.794 1.00 0.00 62 LEU A N 18
ATOM 26648 C CA . LEU A 1 62 ? 1.335 2.245 12.137 1.00 0.00 62 LEU A CA 18
ATOM 26649 C C . LEU A 1 62 ? 0.737 3.343 13.010 1.00 0.00 62 LEU A C 18
ATOM 26650 O O . LEU A 1 62 ? 1.065 3.460 14.190 1.00 0.00 62 LEU A O 18
ATOM 26666 N N . ASN A 1 63 ? -0.145 4.146 12.422 1.00 0.00 63 ASN A N 18
ATOM 26667 C CA . ASN A 1 63 ? -0.791 5.234 13.146 1.00 0.00 63 ASN A CA 18
ATOM 26668 C C . ASN A 1 63 ? -2.309 5.100 13.088 1.00 0.00 63 ASN A C 18
ATOM 26669 O O . ASN A 1 63 ? -2.900 5.081 12.008 1.00 0.00 63 ASN A O 18
ATOM 26680 N N . SER A 1 64 ? -2.936 5.008 14.257 1.00 0.00 64 SER A N 18
ATOM 26681 C CA . SER A 1 64 ? -4.385 4.873 14.339 1.00 0.00 64 SER A CA 18
ATOM 26682 C C . SER A 1 64 ? -5.080 6.054 13.667 1.00 0.00 64 SER A C 18
ATOM 26683 O O . SER A 1 64 ? -6.256 5.976 13.313 1.00 0.00 64 SER A O 18
ATOM 26691 N N . GLU A 1 65 ? -4.342 7.147 13.495 1.00 0.00 65 GLU A N 18
ATOM 26692 C CA . GLU A 1 65 ? -4.887 8.344 12.867 1.00 0.00 65 GLU A CA 18
ATOM 26693 C C . GLU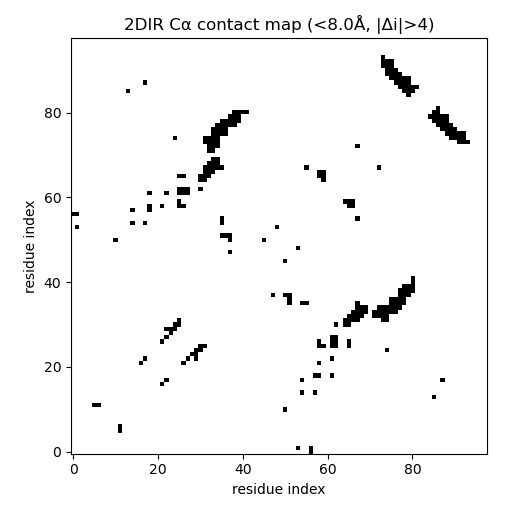 A 1 65 ? -5.047 8.145 11.363 1.00 0.00 65 GLU A C 18
ATOM 26694 O O . GLU A 1 65 ? -5.835 8.833 10.715 1.00 0.00 65 GLU A O 18
ATOM 26706 N N . ASN A 1 66 ? -4.293 7.198 10.814 1.00 0.00 66 ASN A N 18
ATOM 26707 C CA . ASN A 1 66 ? -4.350 6.908 9.385 1.00 0.00 66 ASN A CA 18
ATOM 26708 C C . ASN A 1 66 ? -5.646 6.187 9.028 1.00 0.00 66 ASN A C 18
ATOM 26709 O O . ASN A 1 66 ? -6.120 5.331 9.775 1.00 0.00 66 ASN A O 18
ATOM 26720 N N . LYS A 1 67 ? -6.214 6.538 7.879 1.00 0.00 67 LYS A N 18
ATOM 26721 C CA . LYS A 1 67 ? -7.455 5.924 7.420 1.00 0.00 67 LYS A CA 18
ATOM 26722 C C . LYS A 1 67 ? -7.480 5.822 5.898 1.00 0.00 67 LYS A C 18
ATOM 26723 O O . LYS A 1 67 ? -7.302 6.817 5.196 1.00 0.00 67 LYS A O 18
ATOM 26742 N N . VAL A 1 68 ? -7.703 4.612 5.395 1.00 0.00 68 VAL A N 18
ATOM 26743 C CA . VAL A 1 68 ? -7.754 4.380 3.956 1.00 0.00 68 VAL A CA 18
ATOM 26744 C C . VAL A 1 68 ? -9.057 4.902 3.361 1.00 0.00 68 VAL A C 18
ATOM 26745 O O . VAL A 1 68 ? -10.140 4.417 3.691 1.00 0.00 68 VAL A O 18
ATOM 26758 N N . ASP A 1 69 ? -8.945 5.893 2.483 1.00 0.00 69 ASP A N 18
ATOM 26759 C CA . ASP A 1 69 ? -10.114 6.480 1.840 1.00 0.00 69 ASP A CA 18
ATOM 26760 C C . ASP A 1 69 ? -9.926 6.550 0.328 1.00 0.00 69 ASP A C 18
ATOM 26761 O O . ASP A 1 69 ? -8.809 6.727 -0.161 1.00 0.00 69 ASP A O 18
ATOM 26770 N N . LEU A 1 70 ? -11.023 6.409 -0.407 1.00 0.00 70 LEU A N 18
ATOM 26771 C CA . LEU A 1 70 ? -10.979 6.455 -1.864 1.00 0.00 70 LEU A CA 18
ATOM 26772 C C . LEU A 1 70 ? -11.736 7.668 -2.394 1.00 0.00 70 LEU A C 18
ATOM 26773 O O . LEU A 1 70 ? -11.878 7.845 -3.605 1.00 0.00 70 LEU A O 18
ATOM 26789 N N . THR A 1 71 ? -12.220 8.503 -1.480 1.00 0.00 71 THR A N 18
ATOM 26790 C CA . THR A 1 71 ? -12.962 9.700 -1.854 1.00 0.00 71 THR A CA 18
ATOM 26791 C C . THR A 1 71 ? -12.100 10.949 -1.710 1.00 0.00 71 THR A C 18
ATOM 26792 O O . THR A 1 71 ? -11.950 11.723 -2.654 1.00 0.00 71 THR A O 18
ATOM 26803 N N . ASN A 1 72 ? -11.534 11.138 -0.522 1.00 0.00 72 ASN A N 18
ATOM 26804 C CA . ASN A 1 72 ? -10.686 12.294 -0.254 1.00 0.00 72 ASN A CA 18
ATOM 26805 C C . ASN A 1 72 ? -9.338 11.859 0.313 1.00 0.00 72 ASN A C 18
ATOM 26806 O O . ASN A 1 72 ? -8.908 12.313 1.374 1.00 0.00 72 ASN A O 18
ATOM 26817 N N . PRO A 1 73 ? -8.654 10.960 -0.409 1.00 0.00 73 PRO A N 18
ATOM 26818 C CA . PRO A 1 73 ? -7.345 10.445 0.002 1.00 0.00 73 PRO A CA 18
ATOM 26819 C C . PRO A 1 73 ? -6.250 11.502 -0.097 1.00 0.00 73 PRO A C 18
ATOM 26820 O O . PRO A 1 73 ? -6.232 12.304 -1.029 1.00 0.00 73 PRO A O 18
ATOM 26831 N N . GLN A 1 74 ? -5.338 11.495 0.871 1.00 0.00 74 GLN A N 18
ATOM 26832 C CA . GLN A 1 74 ? -4.240 12.454 0.892 1.00 0.00 74 GLN A CA 18
ATOM 26833 C C . GLN A 1 74 ? -2.994 11.869 0.235 1.00 0.00 74 GLN A C 18
ATOM 26834 O O . GLN A 1 74 ? -2.171 12.600 -0.317 1.00 0.00 74 GLN A O 18
ATOM 26848 N N . TYR A 1 75 ? -2.863 10.549 0.298 1.00 0.00 75 TYR A N 18
ATOM 26849 C CA . TYR A 1 75 ? -1.716 9.867 -0.289 1.00 0.00 75 TYR A CA 18
ATOM 26850 C C . TYR A 1 75 ? -2.162 8.670 -1.123 1.00 0.00 75 TYR A C 18
ATOM 26851 O O . TYR A 1 75 ? -2.805 7.749 -0.617 1.00 0.00 75 TYR A O 18
ATOM 26869 N N . THR A 1 76 ? -1.815 8.688 -2.406 1.00 0.00 76 THR A N 18
ATOM 26870 C CA . THR A 1 76 ? -2.179 7.606 -3.312 1.00 0.00 76 THR A CA 18
ATOM 26871 C C . THR A 1 76 ? -1.061 6.576 -3.415 1.00 0.00 76 THR A C 18
ATOM 26872 O O . THR A 1 76 ? -0.022 6.830 -4.025 1.00 0.00 76 THR A O 18
ATOM 26883 N N . VAL A 1 77 ? -1.279 5.410 -2.815 1.00 0.00 77 VAL A N 18
ATOM 26884 C CA . VAL A 1 77 ? -0.290 4.339 -2.841 1.00 0.00 77 VAL A CA 18
ATOM 26885 C C . VAL A 1 77 ? -0.660 3.274 -3.867 1.00 0.00 77 VAL A C 18
ATOM 26886 O O . VAL A 1 77 ? -1.510 2.420 -3.613 1.00 0.00 77 VAL A O 18
ATOM 26899 N N . VAL A 1 78 ? -0.015 3.329 -5.028 1.00 0.00 78 VAL A N 18
ATOM 26900 C CA . VAL A 1 78 ? -0.275 2.368 -6.094 1.00 0.00 78 VAL A CA 18
ATOM 26901 C C . VAL A 1 78 ? 0.781 1.268 -6.111 1.00 0.00 78 VAL A C 18
ATOM 26902 O O . VAL A 1 78 ? 1.958 1.519 -5.854 1.00 0.00 78 VAL A O 18
ATOM 26915 N N . VAL A 1 79 ? 0.351 0.048 -6.415 1.00 0.00 79 VAL A N 18
ATOM 26916 C CA . VAL A 1 79 ? 1.259 -1.091 -6.468 1.00 0.00 79 VAL A CA 18
ATOM 26917 C C . VAL A 1 79 ? 1.372 -1.640 -7.886 1.00 0.00 79 VAL A C 18
ATOM 26918 O O . VAL A 1 79 ? 0.486 -2.351 -8.358 1.00 0.00 79 VAL A O 18
ATOM 26931 N N . GLU A 1 80 ? 2.468 -1.304 -8.559 1.00 0.00 80 GLU A N 18
ATOM 26932 C CA . GLU A 1 80 ? 2.695 -1.764 -9.924 1.00 0.00 80 GLU A CA 18
ATOM 26933 C C . GLU A 1 80 ? 3.608 -2.987 -9.942 1.00 0.00 80 GLU A C 18
ATOM 26934 O O . GLU A 1 80 ? 4.508 -3.115 -9.111 1.00 0.00 80 GLU A O 18
ATOM 26946 N N . ILE A 1 81 ? 3.368 -3.883 -10.893 1.00 0.00 81 ILE A N 18
ATOM 26947 C CA . ILE A 1 81 ? 4.167 -5.095 -11.019 1.00 0.00 81 ILE A CA 18
ATOM 26948 C C . ILE A 1 81 ? 4.996 -5.076 -12.299 1.00 0.00 81 ILE A C 18
ATOM 26949 O O . ILE A 1 81 ? 4.468 -5.266 -13.395 1.00 0.00 81 ILE A O 18
ATOM 26965 N N . ILE A 1 82 ? 6.297 -4.848 -12.151 1.00 0.00 82 ILE A N 18
ATOM 26966 C CA . ILE A 1 82 ? 7.199 -4.807 -13.295 1.00 0.00 82 ILE A CA 18
ATOM 26967 C C . ILE A 1 82 ? 8.195 -5.961 -13.251 1.00 0.00 82 ILE A C 18
ATOM 26968 O O . ILE A 1 82 ? 9.162 -5.933 -12.490 1.00 0.00 82 ILE A O 18
ATOM 26984 N N . LYS A 1 83 ? 7.952 -6.977 -14.073 1.00 0.00 83 LYS A N 18
ATOM 26985 C CA . LYS A 1 83 ? 8.828 -8.141 -14.131 1.00 0.00 83 LYS A CA 18
ATOM 26986 C C . LYS A 1 83 ? 8.765 -8.935 -12.831 1.00 0.00 83 LYS A C 18
ATOM 26987 O O . LYS A 1 83 ? 9.761 -9.514 -12.397 1.00 0.00 83 LYS A O 18
ATOM 27006 N N . ALA A 1 84 ? 7.589 -8.959 -12.214 1.00 0.00 84 ALA A N 18
ATOM 27007 C CA . ALA A 1 84 ? 7.396 -9.685 -10.965 1.00 0.00 84 ALA A CA 18
ATOM 27008 C C . ALA A 1 84 ? 8.083 -8.974 -9.804 1.00 0.00 84 ALA A C 18
ATOM 27009 O O . ALA A 1 84 ? 8.732 -9.608 -8.972 1.00 0.00 84 ALA A O 18
ATOM 27016 N N . VAL A 1 85 ? 7.938 -7.654 -9.755 1.00 0.00 85 VAL A N 18
ATOM 27017 C CA . VAL A 1 85 ? 8.545 -6.856 -8.696 1.00 0.00 85 VAL A CA 18
ATOM 27018 C C . VAL A 1 85 ? 7.545 -5.865 -8.113 1.00 0.00 85 VAL A C 18
ATOM 27019 O O . VAL A 1 85 ? 7.001 -5.022 -8.828 1.00 0.00 85 VAL A O 18
ATOM 27032 N N . CYS A 1 86 ? 7.306 -5.971 -6.810 1.00 0.00 86 CYS A N 18
ATOM 27033 C CA . CYS A 1 86 ? 6.370 -5.083 -6.130 1.00 0.00 86 CYS A CA 18
ATOM 27034 C C . CYS A 1 86 ? 6.878 -3.645 -6.141 1.00 0.00 86 CYS A C 18
ATOM 27035 O O . CYS A 1 86 ? 7.842 -3.311 -5.450 1.00 0.00 86 CYS A O 18
ATOM 27043 N N . CYS A 1 87 ? 6.226 -2.799 -6.930 1.00 0.00 87 CYS A N 18
ATOM 27044 C CA . CYS A 1 87 ? 6.613 -1.396 -7.033 1.00 0.00 87 CYS A CA 18
ATOM 27045 C C . CYS A 1 87 ? 5.553 -0.492 -6.413 1.00 0.00 87 CYS A C 18
ATOM 27046 O O . CYS A 1 87 ? 4.445 -0.368 -6.936 1.00 0.00 87 CYS A O 18
ATOM 27054 N N . LEU A 1 88 ? 5.899 0.136 -5.295 1.00 0.00 88 LEU A N 18
ATOM 27055 C CA . LEU A 1 88 ? 4.977 1.028 -4.601 1.00 0.00 88 LEU A CA 18
ATOM 27056 C C . LEU A 1 88 ? 5.296 2.488 -4.909 1.00 0.00 88 LEU A C 18
ATOM 27057 O O . LEU A 1 88 ? 6.376 2.979 -4.582 1.00 0.00 88 LEU A O 18
ATOM 27073 N N . SER A 1 89 ? 4.348 3.176 -5.537 1.00 0.00 89 SER A N 18
ATOM 27074 C CA . SER A 1 89 ? 4.529 4.579 -5.890 1.00 0.00 89 SER A CA 18
ATOM 27075 C C . SER A 1 89 ? 3.575 5.466 -5.096 1.00 0.00 89 SER A C 18
ATOM 27076 O O . SER A 1 89 ? 2.356 5.335 -5.200 1.00 0.00 89 SER A O 18
ATOM 27084 N N . VAL A 1 90 ? 4.140 6.370 -4.302 1.00 0.00 90 VAL A N 18
ATOM 27085 C CA . VAL A 1 90 ? 3.342 7.280 -3.490 1.00 0.00 90 VAL A CA 18
ATOM 27086 C C . VAL A 1 90 ? 3.198 8.638 -4.167 1.00 0.00 90 VAL A C 18
ATOM 27087 O O . VAL A 1 90 ? 4.162 9.179 -4.710 1.00 0.00 90 VAL A O 18
ATOM 27100 N N . VAL A 1 91 ? 1.987 9.186 -4.133 1.00 0.00 91 VAL A N 18
ATOM 27101 C CA . VAL A 1 91 ? 1.716 10.482 -4.742 1.00 0.00 91 VAL A CA 18
ATOM 27102 C C . VAL A 1 91 ? 0.893 11.366 -3.811 1.00 0.00 91 VAL A C 18
ATOM 27103 O O . VAL A 1 91 ? -0.190 10.982 -3.369 1.00 0.00 91 VAL A O 18
ATOM 27116 N N . LYS A 1 92 ? 1.414 12.552 -3.517 1.00 0.00 92 LYS A N 18
ATOM 27117 C CA . LYS A 1 92 ? 0.728 13.493 -2.640 1.00 0.00 92 LYS A CA 18
ATOM 27118 C C . LYS A 1 92 ? -0.133 14.461 -3.446 1.00 0.00 92 LYS A C 18
ATOM 27119 O O . LYS A 1 92 ? 0.382 15.374 -4.091 1.00 0.00 92 LYS A O 18
ATOM 27138 N N . SER A 1 93 ? -1.445 14.254 -3.404 1.00 0.00 93 SER A N 18
ATOM 27139 C CA . SER A 1 93 ? -2.377 15.107 -4.133 1.00 0.00 93 SER A CA 18
ATOM 27140 C C . SER A 1 93 ? -3.262 15.891 -3.170 1.00 0.00 93 SER A C 18
ATOM 27141 O O . SER A 1 93 ? -3.301 17.120 -3.205 1.00 0.00 93 SER A O 18
ATOM 27149 N N . GLY A 1 94 ? -3.974 15.170 -2.309 1.00 0.00 94 GLY A N 18
ATOM 27150 C CA . GLY A 1 94 ? -4.851 15.814 -1.348 1.00 0.00 94 GLY A CA 18
ATOM 27151 C C . GLY A 1 94 ? -6.205 16.155 -1.936 1.00 0.00 94 GLY A C 18
ATOM 27152 O O . GLY A 1 94 ? -6.718 15.460 -2.814 1.00 0.00 94 GLY A O 18
ATOM 27156 N N . PRO A 1 95 ? -6.808 17.249 -1.448 1.00 0.00 95 PRO A N 18
ATOM 27157 C CA . PRO A 1 95 ? -8.120 17.705 -1.916 1.00 0.00 95 PRO A CA 18
ATOM 27158 C C . PRO A 1 95 ? -8.071 18.248 -3.340 1.00 0.00 95 PRO A C 18
ATOM 27159 O O . PRO A 1 95 ? -9.102 18.592 -3.919 1.00 0.00 95 PRO A O 18
ATOM 27170 N N . SER A 1 96 ? -6.867 18.323 -3.899 1.00 0.00 96 SER A N 18
ATOM 27171 C CA . SER A 1 96 ? -6.684 18.828 -5.254 1.00 0.00 96 SER A CA 18
ATOM 27172 C C . SER A 1 96 ? -7.170 20.270 -5.367 1.00 0.00 96 SER A C 18
ATOM 27173 O O . SER A 1 96 ? -7.821 20.642 -6.343 1.00 0.00 96 SER A O 18
ATOM 27181 N N . SER A 1 97 ? -6.847 21.077 -4.361 1.00 0.00 97 SER A N 18
ATOM 27182 C CA . SER A 1 97 ? -7.253 22.477 -4.345 1.00 0.00 97 SER A CA 18
ATOM 27183 C C . SER A 1 97 ? -6.079 23.379 -3.974 1.00 0.00 97 SER A C 18
ATOM 27184 O O . SER A 1 97 ? -5.030 22.904 -3.541 1.00 0.00 97 SER A O 18
ATOM 27192 N N . GLY A 1 98 ? -6.265 24.684 -4.149 1.00 0.00 98 GLY A N 18
ATOM 27193 C CA . GLY A 1 98 ? -5.214 25.632 -3.829 1.00 0.00 98 GLY A CA 18
ATOM 27194 C C . GLY A 1 98 ? -4.002 25.478 -4.726 1.00 0.00 98 GLY A C 18
ATOM 27195 O O . GLY A 1 98 ? -4.072 25.742 -5.927 1.00 0.00 98 GLY A O 18
ATOM 27199 N N . GLY A 1 1 ? -13.098 -10.611 1.631 1.00 0.00 1 GLY A N 19
ATOM 27200 C CA . GLY A 1 1 ? -11.810 -11.270 1.750 1.00 0.00 1 GLY A CA 19
ATOM 27201 C C . GLY A 1 1 ? -11.908 -12.612 2.447 1.00 0.00 1 GLY A C 19
ATOM 27202 O O . GLY A 1 1 ? -11.882 -12.685 3.676 1.00 0.00 1 GLY A O 19
ATOM 27206 N N . SER A 1 2 ? -12.023 -13.678 1.661 1.00 0.00 2 SER A N 19
ATOM 27207 C CA . SER A 1 2 ? -12.131 -15.025 2.210 1.00 0.00 2 SER A CA 19
ATOM 27208 C C . SER A 1 2 ? -10.767 -15.537 2.665 1.00 0.00 2 SER A C 19
ATOM 27209 O O . SER A 1 2 ? -9.736 -14.929 2.377 1.00 0.00 2 SER A O 19
ATOM 27217 N N . SER A 1 3 ? -10.771 -16.659 3.377 1.00 0.00 3 SER A N 19
ATOM 27218 C CA . SER A 1 3 ? -9.536 -17.252 3.875 1.00 0.00 3 SER A CA 19
ATOM 27219 C C . SER A 1 3 ? -9.005 -18.300 2.902 1.00 0.00 3 SER A C 19
ATOM 27220 O O . SER A 1 3 ? -9.768 -19.076 2.330 1.00 0.00 3 SER A O 19
ATOM 27228 N N . GLY A 1 4 ? -7.688 -18.314 2.718 1.00 0.00 4 GLY A N 19
ATOM 27229 C CA . GLY A 1 4 ? -7.075 -19.268 1.812 1.00 0.00 4 GLY A CA 19
ATOM 27230 C C . GLY A 1 4 ? -5.723 -19.746 2.302 1.00 0.00 4 GLY A C 19
ATOM 27231 O O . GLY A 1 4 ? -5.639 -20.531 3.247 1.00 0.00 4 GLY A O 19
ATOM 27235 N N . SER A 1 5 ? -4.661 -19.273 1.658 1.00 0.00 5 SER A N 19
ATOM 27236 C CA . SER A 1 5 ? -3.305 -19.661 2.030 1.00 0.00 5 SER A CA 19
ATOM 27237 C C . SER A 1 5 ? -2.853 -18.919 3.284 1.00 0.00 5 SER A C 19
ATOM 27238 O O . SER A 1 5 ? -3.482 -17.950 3.706 1.00 0.00 5 SER A O 19
ATOM 27246 N N . SER A 1 6 ? -1.756 -19.383 3.874 1.00 0.00 6 SER A N 19
ATOM 27247 C CA . SER A 1 6 ? -1.219 -18.767 5.082 1.00 0.00 6 SER A CA 19
ATOM 27248 C C . SER A 1 6 ? 0.214 -18.293 4.860 1.00 0.00 6 SER A C 19
ATOM 27249 O O . SER A 1 6 ? 1.129 -19.101 4.703 1.00 0.00 6 SER A O 19
ATOM 27257 N N . GLY A 1 7 ? 0.401 -16.977 4.849 1.00 0.00 7 GLY A N 19
ATOM 27258 C CA . GLY A 1 7 ? 1.724 -16.417 4.645 1.00 0.00 7 GLY A CA 19
ATOM 27259 C C . GLY A 1 7 ? 2.289 -16.747 3.278 1.00 0.00 7 GLY A C 19
ATOM 27260 O O . GLY A 1 7 ? 2.084 -17.845 2.761 1.00 0.00 7 GLY A O 19
ATOM 27264 N N . LYS A 1 8 ? 3.002 -15.793 2.689 1.00 0.00 8 LYS A N 19
ATOM 27265 C CA . LYS A 1 8 ? 3.598 -15.986 1.372 1.00 0.00 8 LYS A CA 19
ATOM 27266 C C . LYS A 1 8 ? 4.913 -15.221 1.253 1.00 0.00 8 LYS A C 19
ATOM 27267 O O . LYS A 1 8 ? 4.933 -13.992 1.307 1.00 0.00 8 LYS A O 19
ATOM 27286 N N . ALA A 1 9 ? 6.007 -15.957 1.089 1.00 0.00 9 ALA A N 19
ATOM 27287 C CA . ALA A 1 9 ? 7.325 -15.347 0.959 1.00 0.00 9 ALA A CA 19
ATOM 27288 C C . ALA A 1 9 ? 7.254 -14.053 0.155 1.00 0.00 9 ALA A C 19
ATOM 27289 O O . ALA A 1 9 ? 8.040 -13.130 0.375 1.00 0.00 9 ALA A O 19
ATOM 27296 N N . PHE A 1 10 ? 6.308 -13.991 -0.776 1.00 0.00 10 PHE A N 19
ATOM 27297 C CA . PHE A 1 10 ? 6.136 -12.810 -1.614 1.00 0.00 10 PHE A CA 19
ATOM 27298 C C . PHE A 1 10 ? 5.506 -11.668 -0.821 1.00 0.00 10 PHE A C 19
ATOM 27299 O O . PHE A 1 10 ? 5.999 -10.540 -0.837 1.00 0.00 10 PHE A O 19
ATOM 27316 N N . LEU A 1 11 ? 4.413 -11.970 -0.130 1.00 0.00 11 LEU A N 19
ATOM 27317 C CA . LEU A 1 11 ? 3.713 -10.970 0.669 1.00 0.00 11 LEU A CA 19
ATOM 27318 C C . LEU A 1 11 ? 4.507 -10.624 1.925 1.00 0.00 11 LEU A C 19
ATOM 27319 O O . LEU A 1 11 ? 4.784 -9.455 2.193 1.00 0.00 11 LEU A O 19
ATOM 27335 N N . GLU A 1 12 ? 4.870 -11.648 2.691 1.00 0.00 12 GLU A N 19
ATOM 27336 C CA . GLU A 1 12 ? 5.633 -11.451 3.918 1.00 0.00 12 GLU A CA 19
ATOM 27337 C C . GLU A 1 12 ? 6.713 -10.391 3.722 1.00 0.00 12 GLU A C 19
ATOM 27338 O O . GLU A 1 12 ? 6.996 -9.604 4.626 1.00 0.00 12 GLU A O 19
ATOM 27350 N N . ASP A 1 13 ? 7.313 -10.377 2.537 1.00 0.00 13 ASP A N 19
ATOM 27351 C CA . ASP A 1 13 ? 8.361 -9.414 2.222 1.00 0.00 13 ASP A CA 19
ATOM 27352 C C . ASP A 1 13 ? 7.766 -8.041 1.923 1.00 0.00 13 ASP A C 19
ATOM 27353 O O . ASP A 1 13 ? 8.138 -7.045 2.542 1.00 0.00 13 ASP A O 19
ATOM 27362 N N . MET A 1 14 ? 6.841 -7.998 0.970 1.00 0.00 14 MET A N 19
ATOM 27363 C CA . MET A 1 14 ? 6.195 -6.747 0.589 1.00 0.00 14 MET A CA 19
ATOM 27364 C C . MET A 1 14 ? 5.714 -5.987 1.821 1.00 0.00 14 MET A C 19
ATOM 27365 O O . MET A 1 14 ? 6.051 -4.818 2.012 1.00 0.00 14 MET A O 19
ATOM 27379 N N . LYS A 1 15 ? 4.925 -6.657 2.654 1.00 0.00 15 LYS A N 19
ATOM 27380 C CA . LYS A 1 15 ? 4.399 -6.045 3.868 1.00 0.00 15 LYS A CA 19
ATOM 27381 C C . LYS A 1 15 ? 5.464 -5.198 4.557 1.00 0.00 15 LYS A C 19
ATOM 27382 O O . LYS A 1 15 ? 5.339 -3.977 4.647 1.00 0.00 15 LYS A O 19
ATOM 27401 N N . LYS A 1 16 ? 6.513 -5.855 5.041 1.00 0.00 16 LYS A N 19
ATOM 27402 C CA . LYS A 1 16 ? 7.603 -5.163 5.719 1.00 0.00 16 LYS A CA 19
ATOM 27403 C C . LYS A 1 16 ? 8.044 -3.935 4.929 1.00 0.00 16 LYS A C 19
ATOM 27404 O O . LYS A 1 16 ? 7.829 -2.800 5.356 1.00 0.00 16 LYS A O 19
ATOM 27423 N N . TYR A 1 17 ? 8.659 -4.169 3.775 1.00 0.00 17 TYR A N 19
ATOM 27424 C CA . TYR A 1 17 ? 9.130 -3.082 2.926 1.00 0.00 17 TYR A CA 19
ATOM 27425 C C . TYR A 1 17 ? 8.110 -1.948 2.875 1.00 0.00 17 TYR A C 19
ATOM 27426 O O . TYR A 1 17 ? 8.355 -0.855 3.384 1.00 0.00 17 TYR A O 19
ATOM 27444 N N . ALA A 1 18 ? 6.965 -2.219 2.258 1.00 0.00 18 ALA A N 19
ATOM 27445 C CA . ALA A 1 18 ? 5.905 -1.224 2.143 1.00 0.00 18 ALA A CA 19
ATOM 27446 C C . ALA A 1 18 ? 5.758 -0.427 3.435 1.00 0.00 18 ALA A C 19
ATOM 27447 O O . ALA A 1 18 ? 5.668 0.800 3.410 1.00 0.00 18 ALA A O 19
ATOM 27454 N N . GLU A 1 19 ? 5.733 -1.133 4.561 1.00 0.00 19 GLU A N 19
ATOM 27455 C CA . GLU A 1 19 ? 5.595 -0.490 5.862 1.00 0.00 19 GLU A CA 19
ATOM 27456 C C . GLU A 1 19 ? 6.782 0.427 6.145 1.00 0.00 19 GLU A C 19
ATOM 27457 O O . GLU A 1 19 ? 6.651 1.651 6.136 1.00 0.00 19 GLU A O 19
ATOM 27469 N N . THR A 1 20 ? 7.940 -0.175 6.396 1.00 0.00 20 THR A N 19
ATOM 27470 C CA . THR A 1 20 ? 9.150 0.586 6.683 1.00 0.00 20 THR A CA 19
ATOM 27471 C C . THR A 1 20 ? 9.377 1.673 5.639 1.00 0.00 20 THR A C 19
ATOM 27472 O O . THR A 1 20 ? 10.136 2.615 5.864 1.00 0.00 20 THR A O 19
ATOM 27483 N N . PHE A 1 21 ? 8.713 1.536 4.496 1.00 0.00 21 PHE A N 19
ATOM 27484 C CA . PHE A 1 21 ? 8.843 2.508 3.416 1.00 0.00 21 PHE A CA 19
ATOM 27485 C C . PHE A 1 21 ? 7.758 3.576 3.512 1.00 0.00 21 PHE A C 19
ATOM 27486 O O . PHE A 1 21 ? 7.961 4.722 3.107 1.00 0.00 21 PHE A O 19
ATOM 27503 N N . LEU A 1 22 ? 6.605 3.193 4.050 1.00 0.00 22 LEU A N 19
ATOM 27504 C CA . LEU A 1 22 ? 5.486 4.118 4.200 1.00 0.00 22 LEU A CA 19
ATOM 27505 C C . LEU A 1 22 ? 5.399 4.640 5.631 1.00 0.00 22 LEU A C 19
ATOM 27506 O O . LEU A 1 22 ? 4.480 5.382 5.975 1.00 0.00 22 LEU A O 19
ATOM 27522 N N . GLU A 1 23 ? 6.362 4.247 6.458 1.00 0.00 23 GLU A N 19
ATOM 27523 C CA . GLU A 1 23 ? 6.394 4.677 7.851 1.00 0.00 23 GLU A CA 19
ATOM 27524 C C . GLU A 1 23 ? 6.242 6.192 7.956 1.00 0.00 23 GLU A C 19
ATOM 27525 O O . GLU A 1 23 ? 5.339 6.706 8.617 1.00 0.00 23 GLU A O 19
ATOM 27537 N N . PRO A 1 24 ? 7.146 6.925 7.289 1.00 0.00 24 PRO A N 19
ATOM 27538 C CA . PRO A 1 24 ? 7.134 8.391 7.292 1.00 0.00 24 PRO A CA 19
ATOM 27539 C C . PRO A 1 24 ? 5.953 8.962 6.515 1.00 0.00 24 PRO A C 19
ATOM 27540 O O . PRO A 1 24 ? 5.720 10.171 6.521 1.00 0.00 24 PRO A O 19
ATOM 27551 N N . TRP A 1 25 ? 5.210 8.086 5.849 1.00 0.00 25 TRP A N 19
ATOM 27552 C CA . TRP A 1 25 ? 4.052 8.504 5.067 1.00 0.00 25 TRP A CA 19
ATOM 27553 C C . TRP A 1 25 ? 2.754 8.136 5.777 1.00 0.00 25 TRP A C 19
ATOM 27554 O O . TRP A 1 25 ? 1.705 8.727 5.520 1.00 0.00 25 TRP A O 19
ATOM 27575 N N . PHE A 1 26 ? 2.831 7.157 6.672 1.00 0.00 26 PHE A N 19
ATOM 27576 C CA . PHE A 1 26 ? 1.661 6.710 7.419 1.00 0.00 26 PHE A CA 19
ATOM 27577 C C . PHE A 1 26 ? 1.955 6.669 8.916 1.00 0.00 26 PHE A C 19
ATOM 27578 O O . PHE A 1 26 ? 1.130 7.077 9.734 1.00 0.00 26 PHE A O 19
ATOM 27595 N N . LYS A 1 27 ? 3.137 6.173 9.268 1.00 0.00 27 LYS A N 19
ATOM 27596 C CA . LYS A 1 27 ? 3.542 6.078 10.665 1.00 0.00 27 LYS A CA 19
ATOM 27597 C C . LYS A 1 27 ? 3.958 7.443 11.205 1.00 0.00 27 LYS A C 19
ATOM 27598 O O . LYS A 1 27 ? 4.694 8.181 10.551 1.00 0.00 27 LYS A O 19
ATOM 27617 N N . ALA A 1 28 ? 3.482 7.770 12.402 1.00 0.00 28 ALA A N 19
ATOM 27618 C CA . ALA A 1 28 ? 3.808 9.044 13.031 1.00 0.00 28 ALA A CA 19
ATOM 27619 C C . ALA A 1 28 ? 5.280 9.391 12.838 1.00 0.00 28 ALA A C 19
ATOM 27620 O O . ALA A 1 28 ? 6.119 8.525 12.589 1.00 0.00 28 ALA A O 19
ATOM 27627 N N . PRO A 1 29 ? 5.603 10.688 12.954 1.00 0.00 29 PRO A N 19
ATOM 27628 C CA . PRO A 1 29 ? 4.613 11.727 13.249 1.00 0.00 29 PRO A CA 19
ATOM 27629 C C . PRO A 1 29 ? 3.661 11.968 12.083 1.00 0.00 29 PRO A C 19
ATOM 27630 O O . PRO A 1 29 ? 2.741 12.780 12.178 1.00 0.00 29 PRO A O 19
ATOM 27641 N N . ASN A 1 30 ? 3.887 11.258 10.983 1.00 0.00 30 ASN A N 19
ATOM 27642 C CA . ASN A 1 30 ? 3.049 11.395 9.798 1.00 0.00 30 ASN A CA 19
ATOM 27643 C C . ASN A 1 30 ? 1.755 10.601 9.952 1.00 0.00 30 ASN A C 19
ATOM 27644 O O . ASN A 1 30 ? 1.719 9.578 10.637 1.00 0.00 30 ASN A O 19
ATOM 27655 N N . LYS A 1 31 ? 0.695 11.078 9.309 1.00 0.00 31 LYS A N 19
ATOM 27656 C CA . LYS A 1 31 ? -0.601 10.413 9.372 1.00 0.00 31 LYS A CA 19
ATOM 27657 C C . LYS A 1 31 ? -1.598 11.073 8.424 1.00 0.00 31 LYS A C 19
ATOM 27658 O O . LYS A 1 31 ? -1.363 12.176 7.931 1.00 0.00 31 LYS A O 19
ATOM 27677 N N . GLY A 1 32 ? -2.713 10.392 8.176 1.00 0.00 32 GLY A N 19
ATOM 27678 C CA . GLY A 1 32 ? -3.728 10.929 7.290 1.00 0.00 32 GLY A CA 19
ATOM 27679 C C . GLY A 1 32 ? -4.442 9.848 6.502 1.00 0.00 32 GLY A C 19
ATOM 27680 O O . GLY A 1 32 ? -4.483 8.690 6.919 1.00 0.00 32 GLY A O 19
ATOM 27684 N N . THR A 1 33 ? -5.008 10.225 5.360 1.00 0.00 33 THR A N 19
ATOM 27685 C CA . THR A 1 33 ? -5.726 9.281 4.514 1.00 0.00 33 THR A CA 19
ATOM 27686 C C . THR A 1 33 ? -4.906 8.912 3.283 1.00 0.00 33 THR A C 19
ATOM 27687 O O . THR A 1 33 ? -3.868 9.516 3.013 1.00 0.00 33 THR A O 19
ATOM 27698 N N . PHE A 1 34 ? -5.379 7.918 2.539 1.00 0.00 34 PHE A N 19
ATOM 27699 C CA . PHE A 1 34 ? -4.689 7.468 1.335 1.00 0.00 34 PHE A CA 19
ATOM 27700 C C . PHE A 1 34 ? -5.593 6.575 0.491 1.00 0.00 34 PHE A C 19
ATOM 27701 O O . PHE A 1 34 ? -6.648 6.136 0.947 1.00 0.00 34 PHE A O 19
ATOM 27718 N N . GLN A 1 35 ? -5.171 6.313 -0.742 1.00 0.00 35 GLN A N 19
ATOM 27719 C CA . GLN A 1 35 ? -5.944 5.473 -1.650 1.00 0.00 35 GLN A CA 19
ATOM 27720 C C . GLN A 1 35 ? -5.037 4.495 -2.391 1.00 0.00 35 GLN A C 19
ATOM 27721 O O . GLN A 1 35 ? -4.203 4.900 -3.201 1.00 0.00 35 GLN A O 19
ATOM 27735 N N . ILE A 1 36 ? -5.206 3.209 -2.106 1.00 0.00 36 ILE A N 19
ATOM 27736 C CA . ILE A 1 36 ? -4.404 2.174 -2.746 1.00 0.00 36 ILE A CA 19
ATOM 27737 C C . ILE A 1 36 ? -4.993 1.778 -4.096 1.00 0.00 36 ILE A C 19
ATOM 27738 O O . ILE A 1 36 ? -6.211 1.733 -4.265 1.00 0.00 36 ILE A O 19
ATOM 27754 N N . VAL A 1 37 ? -4.118 1.489 -5.055 1.00 0.00 37 VAL A N 19
ATOM 27755 C CA . VAL A 1 37 ? -4.551 1.093 -6.390 1.00 0.00 37 VAL A CA 19
ATOM 27756 C C . VAL A 1 37 ? -3.698 -0.051 -6.927 1.00 0.00 37 VAL A C 19
ATOM 27757 O O . VAL A 1 37 ? -2.489 0.094 -7.106 1.00 0.00 37 VAL A O 19
ATOM 27770 N N . TYR A 1 38 ? -4.337 -1.187 -7.184 1.00 0.00 38 TYR A N 19
ATOM 27771 C CA . TYR A 1 38 ? -3.637 -2.357 -7.700 1.00 0.00 38 TYR A CA 19
ATOM 27772 C C . TYR A 1 38 ? -3.540 -2.308 -9.221 1.00 0.00 38 TYR A C 19
ATOM 27773 O O . TYR A 1 38 ? -4.510 -2.585 -9.927 1.00 0.00 38 TYR A O 19
ATOM 27791 N N . LYS A 1 39 ? -2.362 -1.952 -9.721 1.00 0.00 39 LYS A N 19
ATOM 27792 C CA . LYS A 1 39 ? -2.134 -1.867 -11.159 1.00 0.00 39 LYS A CA 19
ATOM 27793 C C . LYS A 1 39 ? -1.327 -3.063 -11.654 1.00 0.00 39 LYS A C 19
ATOM 27794 O O . LYS A 1 39 ? -0.230 -3.330 -11.163 1.00 0.00 39 LYS A O 19
ATOM 27813 N N . SER A 1 40 ? -1.876 -3.779 -12.630 1.00 0.00 40 SER A N 19
ATOM 27814 C CA . SER A 1 40 ? -1.208 -4.948 -13.189 1.00 0.00 40 SER A CA 19
ATOM 27815 C C . SER A 1 40 ? -1.394 -5.008 -14.702 1.00 0.00 40 SER A C 19
ATOM 27816 O O . SER A 1 40 ? -2.399 -4.536 -15.234 1.00 0.00 40 SER A O 19
ATOM 27824 N N . ARG A 1 41 ? -0.418 -5.592 -15.390 1.00 0.00 41 ARG A N 19
ATOM 27825 C CA . ARG A 1 41 ? -0.473 -5.713 -16.842 1.00 0.00 41 ARG A CA 19
ATOM 27826 C C . ARG A 1 41 ? -0.246 -7.158 -17.276 1.00 0.00 41 ARG A C 19
ATOM 27827 O O . ARG A 1 41 ? -0.909 -7.654 -18.185 1.00 0.00 41 ARG A O 19
ATOM 27848 N N . ASN A 1 42 ? 0.696 -7.827 -16.618 1.00 0.00 42 ASN A N 19
ATOM 27849 C CA . ASN A 1 42 ? 1.011 -9.215 -16.937 1.00 0.00 42 ASN A CA 19
ATOM 27850 C C . ASN A 1 42 ? 0.169 -10.170 -16.096 1.00 0.00 42 ASN A C 19
ATOM 27851 O O . ASN A 1 42 ? -0.170 -9.872 -14.952 1.00 0.00 42 ASN A O 19
ATOM 27862 N N . ASN A 1 43 ? -0.162 -11.321 -16.672 1.00 0.00 43 ASN A N 19
ATOM 27863 C CA . ASN A 1 43 ? -0.963 -12.321 -15.975 1.00 0.00 43 ASN A CA 19
ATOM 27864 C C . ASN A 1 43 ? -0.485 -12.497 -14.537 1.00 0.00 43 ASN A C 19
ATOM 27865 O O . ASN A 1 43 ? 0.692 -12.765 -14.292 1.00 0.00 43 ASN A O 19
ATOM 27876 N N . SER A 1 44 ? -1.405 -12.345 -13.590 1.00 0.00 44 SER A N 19
ATOM 27877 C CA . SER A 1 44 ? -1.076 -12.484 -12.176 1.00 0.00 44 SER A CA 19
ATOM 27878 C C . SER A 1 44 ? -1.815 -13.668 -11.561 1.00 0.00 44 SER A C 19
ATOM 27879 O O . SER A 1 44 ? -2.909 -14.028 -11.997 1.00 0.00 44 SER A O 19
ATOM 27887 N N . HIS A 1 45 ? -1.208 -14.272 -10.544 1.00 0.00 45 HIS A N 19
ATOM 27888 C CA . HIS A 1 45 ? -1.807 -15.417 -9.866 1.00 0.00 45 HIS A CA 19
ATOM 27889 C C . HIS A 1 45 ? -2.332 -15.020 -8.490 1.00 0.00 45 HIS A C 19
ATOM 27890 O O . HIS A 1 45 ? -3.496 -15.256 -8.166 1.00 0.00 45 HIS A O 19
ATOM 27904 N N . VAL A 1 46 ? -1.465 -14.416 -7.683 1.00 0.00 46 VAL A N 19
ATOM 27905 C CA . VAL A 1 46 ? -1.842 -13.986 -6.341 1.00 0.00 46 VAL A CA 19
ATOM 27906 C C . VAL A 1 46 ? -3.047 -13.053 -6.381 1.00 0.00 46 VAL A C 19
ATOM 27907 O O . VAL A 1 46 ? -3.060 -12.072 -7.123 1.00 0.00 46 VAL A O 19
ATOM 27920 N N . ASN A 1 47 ? -4.057 -13.365 -5.576 1.00 0.00 47 ASN A N 19
ATOM 27921 C CA . ASN A 1 47 ? -5.268 -12.555 -5.519 1.00 0.00 47 ASN A CA 19
ATOM 27922 C C . ASN A 1 47 ? -4.939 -11.111 -5.151 1.00 0.00 47 ASN A C 19
ATOM 27923 O O . ASN A 1 47 ? -4.657 -10.804 -3.992 1.00 0.00 47 ASN A O 19
ATOM 27934 N N . ARG A 1 48 ? -4.978 -10.229 -6.144 1.00 0.00 48 ARG A N 19
ATOM 27935 C CA . ARG A 1 48 ? -4.683 -8.818 -5.925 1.00 0.00 48 ARG A CA 19
ATOM 27936 C C . ARG A 1 48 ? -5.348 -8.316 -4.646 1.00 0.00 48 ARG A C 19
ATOM 27937 O O . ARG A 1 48 ? -4.774 -7.512 -3.913 1.00 0.00 48 ARG A O 19
ATOM 27958 N N . GLU A 1 49 ? -6.560 -8.797 -4.388 1.00 0.00 49 GLU A N 19
ATOM 27959 C CA . GLU A 1 49 ? -7.302 -8.395 -3.198 1.00 0.00 49 GLU A CA 19
ATOM 27960 C C . GLU A 1 49 ? -6.450 -8.560 -1.944 1.00 0.00 49 GLU A C 19
ATOM 27961 O O . GLU A 1 49 ? -6.361 -7.652 -1.118 1.00 0.00 49 GLU A O 19
ATOM 27973 N N . GLU A 1 50 ? -5.825 -9.725 -1.809 1.00 0.00 50 GLU A N 19
ATOM 27974 C CA . GLU A 1 50 ? -4.980 -10.010 -0.654 1.00 0.00 50 GLU A CA 19
ATOM 27975 C C . GLU A 1 50 ? -3.881 -8.961 -0.513 1.00 0.00 50 GLU A C 19
ATOM 27976 O O . GLU A 1 50 ? -3.497 -8.593 0.598 1.00 0.00 50 GLU A O 19
ATOM 27988 N N . VAL A 1 51 ? -3.377 -8.483 -1.647 1.00 0.00 51 VAL A N 19
ATOM 27989 C CA . VAL A 1 51 ? -2.322 -7.477 -1.651 1.00 0.00 51 VAL A CA 19
ATOM 27990 C C . VAL A 1 51 ? -2.850 -6.126 -1.179 1.00 0.00 51 VAL A C 19
ATOM 27991 O O . VAL A 1 51 ? -2.291 -5.515 -0.268 1.00 0.00 51 VAL A O 19
ATOM 28004 N N . ILE A 1 52 ? -3.928 -5.667 -1.805 1.00 0.00 52 ILE A N 19
ATOM 28005 C CA . ILE A 1 52 ? -4.531 -4.389 -1.448 1.00 0.00 52 ILE A CA 19
ATOM 28006 C C . ILE A 1 52 ? -5.069 -4.415 -0.021 1.00 0.00 52 ILE A C 19
ATOM 28007 O O . ILE A 1 52 ? -4.599 -3.675 0.843 1.00 0.00 52 ILE A O 19
ATOM 28023 N N . ARG A 1 53 ? -6.055 -5.272 0.218 1.00 0.00 53 ARG A N 19
ATOM 28024 C CA . ARG A 1 53 ? -6.656 -5.395 1.541 1.00 0.00 53 ARG A CA 19
ATOM 28025 C C . ARG A 1 53 ? -5.583 -5.422 2.626 1.00 0.00 53 ARG A C 19
ATOM 28026 O O . ARG A 1 53 ? -5.704 -4.748 3.647 1.00 0.00 53 ARG A O 19
ATOM 28047 N N . GLU A 1 54 ? -4.535 -6.207 2.395 1.00 0.00 54 GLU A N 19
ATOM 28048 C CA . GLU A 1 54 ? -3.442 -6.322 3.353 1.00 0.00 54 GLU A CA 19
ATOM 28049 C C . GLU A 1 54 ? -2.710 -4.992 3.506 1.00 0.00 54 GLU A C 19
ATOM 28050 O O . GLU A 1 54 ? -2.679 -4.408 4.590 1.00 0.00 54 GLU A O 19
ATOM 28062 N N . LEU A 1 55 ? -2.121 -4.519 2.413 1.00 0.00 55 LEU A N 19
ATOM 28063 C CA . LEU A 1 55 ? -1.388 -3.258 2.424 1.00 0.00 55 LEU A CA 19
ATOM 28064 C C . LEU A 1 55 ? -2.072 -2.238 3.328 1.00 0.00 55 LEU A C 19
ATOM 28065 O O . LEU A 1 55 ? -1.421 -1.567 4.128 1.00 0.00 55 LEU A O 19
ATOM 28081 N N . ALA A 1 56 ? -3.390 -2.129 3.196 1.00 0.00 56 ALA A N 19
ATOM 28082 C CA . ALA A 1 56 ? -4.164 -1.194 4.003 1.00 0.00 56 ALA A CA 19
ATOM 28083 C C . ALA A 1 56 ? -4.125 -1.579 5.478 1.00 0.00 56 ALA A C 19
ATOM 28084 O O . ALA A 1 56 ? -3.926 -0.731 6.346 1.00 0.00 56 ALA A O 19
ATOM 28091 N N . GLY A 1 57 ? -4.317 -2.866 5.754 1.00 0.00 57 GLY A N 19
ATOM 28092 C CA . GLY A 1 57 ? -4.300 -3.340 7.125 1.00 0.00 57 GLY A CA 19
ATOM 28093 C C . GLY A 1 57 ? -3.021 -2.972 7.851 1.00 0.00 57 GLY A C 19
ATOM 28094 O O . GLY A 1 57 ? -3.012 -2.835 9.075 1.00 0.00 57 GLY A O 19
ATOM 28098 N N . ILE A 1 58 ? -1.939 -2.814 7.097 1.00 0.00 58 ILE A N 19
ATOM 28099 C CA . ILE A 1 58 ? -0.649 -2.460 7.676 1.00 0.00 58 ILE A CA 19
ATOM 28100 C C . ILE A 1 58 ? -0.583 -0.972 8.002 1.00 0.00 58 ILE A C 19
ATOM 28101 O O . ILE A 1 58 ? -0.141 -0.581 9.082 1.00 0.00 58 ILE A O 19
ATOM 28117 N N . VAL A 1 59 ? -1.025 -0.145 7.060 1.00 0.00 59 VAL A N 19
ATOM 28118 C CA . VAL A 1 59 ? -1.019 1.301 7.247 1.00 0.00 59 VAL A CA 19
ATOM 28119 C C . VAL A 1 59 ? -1.592 1.681 8.608 1.00 0.00 59 VAL A C 19
ATOM 28120 O O . VAL A 1 59 ? -0.989 2.455 9.352 1.00 0.00 59 VAL A O 19
ATOM 28133 N N . CYS A 1 60 ? -2.759 1.133 8.926 1.00 0.00 60 CYS A N 19
ATOM 28134 C CA . CYS A 1 60 ? -3.415 1.415 10.198 1.00 0.00 60 CYS A CA 19
ATOM 28135 C C . CYS A 1 60 ? -2.534 0.992 11.369 1.00 0.00 60 CYS A C 19
ATOM 28136 O O . CYS A 1 60 ? -2.461 1.682 12.387 1.00 0.00 60 CYS A O 19
ATOM 28144 N N . THR A 1 61 ? -1.867 -0.148 11.220 1.00 0.00 61 THR A N 19
ATOM 28145 C CA . THR A 1 61 ? -0.993 -0.665 12.266 1.00 0.00 61 THR A CA 19
ATOM 28146 C C . THR A 1 61 ? 0.025 0.383 12.700 1.00 0.00 61 THR A C 19
ATOM 28147 O O . THR A 1 61 ? 0.303 0.540 13.890 1.00 0.00 61 THR A O 19
ATOM 28158 N N . LEU A 1 62 ? 0.579 1.100 11.728 1.00 0.00 62 LEU A N 19
ATOM 28159 C CA . LEU A 1 62 ? 1.567 2.136 12.010 1.00 0.00 62 LEU A CA 19
ATOM 28160 C C . LEU A 1 62 ? 0.977 3.224 12.901 1.00 0.00 62 LEU A C 19
ATOM 28161 O O . LEU A 1 62 ? 1.361 3.367 14.060 1.00 0.00 62 LEU A O 19
ATOM 28177 N N . ASN A 1 63 ? 0.039 3.988 12.350 1.00 0.00 63 ASN A N 19
ATOM 28178 C CA . ASN A 1 63 ? -0.607 5.063 13.095 1.00 0.00 63 ASN A CA 19
ATOM 28179 C C . ASN A 1 63 ? -2.125 4.917 13.056 1.00 0.00 63 ASN A C 19
ATOM 28180 O O . ASN A 1 63 ? -2.732 4.927 11.985 1.00 0.00 63 ASN A O 19
ATOM 28191 N N . SER A 1 64 ? -2.732 4.782 14.230 1.00 0.00 64 SER A N 19
ATOM 28192 C CA . SER A 1 64 ? -4.179 4.631 14.330 1.00 0.00 64 SER A CA 19
ATOM 28193 C C . SER A 1 64 ? -4.895 5.774 13.617 1.00 0.00 64 SER A C 19
ATOM 28194 O O . SER A 1 64 ? -6.021 5.617 13.148 1.00 0.00 64 SER A O 19
ATOM 28202 N N . GLU A 1 65 ? -4.232 6.923 13.542 1.00 0.00 65 GLU A N 19
ATOM 28203 C CA . GLU A 1 65 ? -4.805 8.093 12.887 1.00 0.00 65 GLU A CA 19
ATOM 28204 C C . GLU A 1 65 ? -4.955 7.859 11.387 1.00 0.00 65 GLU A C 19
ATOM 28205 O O . GLU A 1 65 ? -5.766 8.505 10.725 1.00 0.00 65 GLU A O 19
ATOM 28217 N N . ASN A 1 66 ? -4.167 6.929 10.858 1.00 0.00 66 ASN A N 19
ATOM 28218 C CA . ASN A 1 66 ? -4.210 6.609 9.435 1.00 0.00 66 ASN A CA 19
ATOM 28219 C C . ASN A 1 66 ? -5.549 5.979 9.060 1.00 0.00 66 ASN A C 19
ATOM 28220 O O . ASN A 1 66 ? -6.028 5.066 9.733 1.00 0.00 66 ASN A O 19
ATOM 28231 N N . LYS A 1 67 ? -6.147 6.474 7.982 1.00 0.00 67 LYS A N 19
ATOM 28232 C CA . LYS A 1 67 ? -7.429 5.960 7.515 1.00 0.00 67 LYS A CA 19
ATOM 28233 C C . LYS A 1 67 ? -7.514 6.013 5.993 1.00 0.00 67 LYS A C 19
ATOM 28234 O O . LYS A 1 67 ? -7.653 7.086 5.405 1.00 0.00 67 LYS A O 19
ATOM 28253 N N . VAL A 1 68 ? -7.432 4.847 5.359 1.00 0.00 68 VAL A N 19
ATOM 28254 C CA . VAL A 1 68 ? -7.502 4.760 3.905 1.00 0.00 68 VAL A CA 19
ATOM 28255 C C . VAL A 1 68 ? -8.867 5.209 3.394 1.00 0.00 68 VAL A C 19
ATOM 28256 O O . VAL A 1 68 ? -9.895 4.636 3.755 1.00 0.00 68 VAL A O 19
ATOM 28269 N N . ASP A 1 69 ? -8.868 6.235 2.550 1.00 0.00 69 ASP A N 19
ATOM 28270 C CA . ASP A 1 69 ? -10.106 6.760 1.987 1.00 0.00 69 ASP A CA 19
ATOM 28271 C C . ASP A 1 69 ? -10.031 6.811 0.464 1.00 0.00 69 ASP A C 19
ATOM 28272 O O . ASP A 1 69 ? -8.956 6.993 -0.110 1.00 0.00 69 ASP A O 19
ATOM 28281 N N . LEU A 1 70 ? -11.178 6.650 -0.186 1.00 0.00 70 LEU A N 19
ATOM 28282 C CA . LEU A 1 70 ? -11.243 6.677 -1.643 1.00 0.00 70 LEU A CA 19
ATOM 28283 C C . LEU A 1 70 ? -12.020 7.895 -2.131 1.00 0.00 70 LEU A C 19
ATOM 28284 O O . LEU A 1 70 ? -12.232 8.071 -3.331 1.00 0.00 70 LEU A O 19
ATOM 28300 N N . THR A 1 71 ? -12.443 8.736 -1.192 1.00 0.00 71 THR A N 19
ATOM 28301 C CA . THR A 1 71 ? -13.196 9.939 -1.526 1.00 0.00 71 THR A CA 19
ATOM 28302 C C . THR A 1 71 ? -12.318 11.181 -1.428 1.00 0.00 71 THR A C 19
ATOM 28303 O O . THR A 1 71 ? -12.270 11.992 -2.352 1.00 0.00 71 THR A O 19
ATOM 28314 N N . ASN A 1 72 ? -11.625 11.324 -0.303 1.00 0.00 72 ASN A N 19
ATOM 28315 C CA . ASN A 1 72 ? -10.748 12.469 -0.086 1.00 0.00 72 ASN A CA 19
ATOM 28316 C C . ASN A 1 72 ? -9.382 12.019 0.423 1.00 0.00 72 ASN A C 19
ATOM 28317 O O . ASN A 1 72 ? -8.916 12.442 1.480 1.00 0.00 72 ASN A O 19
ATOM 28328 N N . PRO A 1 73 ? -8.724 11.141 -0.348 1.00 0.00 73 PRO A N 19
ATOM 28329 C CA . PRO A 1 73 ? -7.401 10.615 0.003 1.00 0.00 73 PRO A CA 19
ATOM 28330 C C . PRO A 1 73 ? -6.310 11.674 -0.102 1.00 0.00 73 PRO A C 19
ATOM 28331 O O . PRO A 1 73 ? -6.342 12.524 -0.992 1.00 0.00 73 PRO A O 19
ATOM 28342 N N . GLN A 1 74 ? -5.345 11.617 0.810 1.00 0.00 74 GLN A N 19
ATOM 28343 C CA . GLN A 1 74 ? -4.244 12.572 0.819 1.00 0.00 74 GLN A CA 19
ATOM 28344 C C . GLN A 1 74 ? -3.008 11.985 0.147 1.00 0.00 74 GLN A C 19
ATOM 28345 O O . GLN A 1 74 ? -2.236 12.701 -0.492 1.00 0.00 74 GLN A O 19
ATOM 28359 N N . TYR A 1 75 ? -2.825 10.677 0.295 1.00 0.00 75 TYR A N 19
ATOM 28360 C CA . TYR A 1 75 ? -1.681 9.993 -0.295 1.00 0.00 75 TYR A CA 19
ATOM 28361 C C . TYR A 1 75 ? -2.133 8.812 -1.148 1.00 0.00 75 TYR A C 19
ATOM 28362 O O . TYR A 1 75 ? -2.812 7.905 -0.665 1.00 0.00 75 TYR A O 19
ATOM 28380 N N . THR A 1 76 ? -1.750 8.829 -2.421 1.00 0.00 76 THR A N 19
ATOM 28381 C CA . THR A 1 76 ? -2.115 7.761 -3.343 1.00 0.00 76 THR A CA 19
ATOM 28382 C C . THR A 1 76 ? -0.989 6.743 -3.479 1.00 0.00 76 THR A C 19
ATOM 28383 O O . THR A 1 76 ? 0.043 7.022 -4.090 1.00 0.00 76 THR A O 19
ATOM 28394 N N . VAL A 1 77 ? -1.193 5.561 -2.907 1.00 0.00 77 VAL A N 19
ATOM 28395 C CA . VAL A 1 77 ? -0.195 4.500 -2.967 1.00 0.00 77 VAL A CA 19
ATOM 28396 C C . VAL A 1 77 ? -0.561 3.458 -4.017 1.00 0.00 77 VAL A C 19
ATOM 28397 O O . VAL A 1 77 ? -1.404 2.592 -3.781 1.00 0.00 77 VAL A O 19
ATOM 28410 N N . VAL A 1 78 ? 0.078 3.547 -5.179 1.00 0.00 78 VAL A N 19
ATOM 28411 C CA . VAL A 1 78 ? -0.180 2.611 -6.267 1.00 0.00 78 VAL A CA 19
ATOM 28412 C C . VAL A 1 78 ? 0.874 1.510 -6.306 1.00 0.00 78 VAL A C 19
ATOM 28413 O O . VAL A 1 78 ? 2.063 1.767 -6.116 1.00 0.00 78 VAL A O 19
ATOM 28426 N N . VAL A 1 79 ? 0.430 0.282 -6.554 1.00 0.00 79 VAL A N 19
ATOM 28427 C CA . VAL A 1 79 ? 1.335 -0.860 -6.619 1.00 0.00 79 VAL A CA 19
ATOM 28428 C C . VAL A 1 79 ? 1.380 -1.446 -8.026 1.00 0.00 79 VAL A C 19
ATOM 28429 O O . VAL A 1 79 ? 0.429 -2.088 -8.471 1.00 0.00 79 VAL A O 19
ATOM 28442 N N . GLU A 1 80 ? 2.491 -1.220 -8.721 1.00 0.00 80 GLU A N 19
ATOM 28443 C CA . GLU A 1 80 ? 2.658 -1.727 -10.078 1.00 0.00 80 GLU A CA 19
ATOM 28444 C C . GLU A 1 80 ? 3.646 -2.889 -10.107 1.00 0.00 80 GLU A C 19
ATOM 28445 O O . GLU A 1 80 ? 4.772 -2.772 -9.621 1.00 0.00 80 GLU A O 19
ATOM 28457 N N . ILE A 1 81 ? 3.217 -4.009 -10.679 1.00 0.00 81 ILE A N 19
ATOM 28458 C CA . ILE A 1 81 ? 4.064 -5.192 -10.771 1.00 0.00 81 ILE A CA 19
ATOM 28459 C C . ILE A 1 81 ? 5.112 -5.033 -11.868 1.00 0.00 81 ILE A C 19
ATOM 28460 O O . ILE A 1 81 ? 4.795 -5.094 -13.056 1.00 0.00 81 ILE A O 19
ATOM 28476 N N . ILE A 1 82 ? 6.360 -4.831 -11.461 1.00 0.00 82 ILE A N 19
ATOM 28477 C CA . ILE A 1 82 ? 7.455 -4.667 -12.409 1.00 0.00 82 ILE A CA 19
ATOM 28478 C C . ILE A 1 82 ? 8.449 -5.819 -12.305 1.00 0.00 82 ILE A C 19
ATOM 28479 O O . ILE A 1 82 ? 9.390 -5.774 -11.513 1.00 0.00 82 ILE A O 19
ATOM 28495 N N . LYS A 1 83 ? 8.235 -6.852 -13.114 1.00 0.00 83 LYS A N 19
ATOM 28496 C CA . LYS A 1 83 ? 9.112 -8.016 -13.117 1.00 0.00 83 LYS A CA 19
ATOM 28497 C C . LYS A 1 83 ? 8.996 -8.789 -11.807 1.00 0.00 83 LYS A C 19
ATOM 28498 O O . LYS A 1 83 ? 10.002 -9.177 -11.213 1.00 0.00 83 LYS A O 19
ATOM 28517 N N . ALA A 1 84 ? 7.763 -9.011 -11.363 1.00 0.00 84 ALA A N 19
ATOM 28518 C CA . ALA A 1 84 ? 7.516 -9.740 -10.126 1.00 0.00 84 ALA A CA 19
ATOM 28519 C C . ALA A 1 84 ? 7.954 -8.927 -8.912 1.00 0.00 84 ALA A C 19
ATOM 28520 O O . ALA A 1 84 ? 8.464 -9.476 -7.936 1.00 0.00 84 ALA A O 19
ATOM 28527 N N . VAL A 1 85 ? 7.753 -7.615 -8.981 1.00 0.00 85 VAL A N 19
ATOM 28528 C CA . VAL A 1 85 ? 8.126 -6.726 -7.887 1.00 0.00 85 VAL A CA 19
ATOM 28529 C C . VAL A 1 85 ? 7.030 -5.703 -7.611 1.00 0.00 85 VAL A C 19
ATOM 28530 O O . VAL A 1 85 ? 6.543 -5.038 -8.527 1.00 0.00 85 VAL A O 19
ATOM 28543 N N . CYS A 1 86 ? 6.647 -5.582 -6.345 1.00 0.00 86 CYS A N 19
ATOM 28544 C CA . CYS A 1 86 ? 5.607 -4.639 -5.948 1.00 0.00 86 CYS A CA 19
ATOM 28545 C C . CYS A 1 86 ? 6.133 -3.208 -5.971 1.00 0.00 86 CYS A C 19
ATOM 28546 O O . CYS A 1 86 ? 6.789 -2.762 -5.029 1.00 0.00 86 CYS A O 19
ATOM 28554 N N . CYS A 1 87 ? 5.843 -2.494 -7.053 1.00 0.00 87 CYS A N 19
ATOM 28555 C CA . CYS A 1 87 ? 6.289 -1.113 -7.201 1.00 0.00 87 CYS A CA 19
ATOM 28556 C C . CYS A 1 87 ? 5.341 -0.156 -6.484 1.00 0.00 87 CYS A C 19
ATOM 28557 O O . CYS A 1 87 ? 4.297 0.217 -7.020 1.00 0.00 87 CYS A O 19
ATOM 28565 N N . LEU A 1 88 ? 5.711 0.236 -5.270 1.00 0.00 88 LEU A N 19
ATOM 28566 C CA . LEU A 1 88 ? 4.894 1.148 -4.478 1.00 0.00 88 LEU A CA 19
ATOM 28567 C C . LEU A 1 88 ? 5.239 2.600 -4.792 1.00 0.00 88 LEU A C 19
ATOM 28568 O O . LEU A 1 88 ? 6.370 3.039 -4.583 1.00 0.00 88 LEU A O 19
ATOM 28584 N N . SER A 1 89 ? 4.256 3.342 -5.294 1.00 0.00 89 SER A N 19
ATOM 28585 C CA . SER A 1 89 ? 4.456 4.745 -5.638 1.00 0.00 89 SER A CA 19
ATOM 28586 C C . SER A 1 89 ? 3.497 5.638 -4.856 1.00 0.00 89 SER A C 19
ATOM 28587 O O . SER A 1 89 ? 2.278 5.515 -4.977 1.00 0.00 89 SER A O 19
ATOM 28595 N N . VAL A 1 90 ? 4.057 6.537 -4.054 1.00 0.00 90 VAL A N 19
ATOM 28596 C CA . VAL A 1 90 ? 3.254 7.453 -3.252 1.00 0.00 90 VAL A CA 19
ATOM 28597 C C . VAL A 1 90 ? 3.138 8.815 -3.926 1.00 0.00 90 VAL A C 19
ATOM 28598 O O . VAL A 1 90 ? 4.141 9.424 -4.297 1.00 0.00 90 VAL A O 19
ATOM 28611 N N . VAL A 1 91 ? 1.905 9.290 -4.080 1.00 0.00 91 VAL A N 19
ATOM 28612 C CA . VAL A 1 91 ? 1.657 10.583 -4.707 1.00 0.00 91 VAL A CA 19
ATOM 28613 C C . VAL A 1 91 ? 0.774 11.460 -3.827 1.00 0.00 91 VAL A C 19
ATOM 28614 O O . VAL A 1 91 ? -0.396 11.153 -3.599 1.00 0.00 91 VAL A O 19
ATOM 28627 N N . LYS A 1 92 ? 1.342 12.556 -3.334 1.00 0.00 92 LYS A N 19
ATOM 28628 C CA . LYS A 1 92 ? 0.607 13.481 -2.480 1.00 0.00 92 LYS A CA 19
ATOM 28629 C C . LYS A 1 92 ? -0.236 14.439 -3.315 1.00 0.00 92 LYS A C 19
ATOM 28630 O O . LYS A 1 92 ? 0.296 15.277 -4.042 1.00 0.00 92 LYS A O 19
ATOM 28649 N N . SER A 1 93 ? -1.555 14.311 -3.203 1.00 0.00 93 SER A N 19
ATOM 28650 C CA . SER A 1 93 ? -2.472 15.164 -3.950 1.00 0.00 93 SER A CA 19
ATOM 28651 C C . SER A 1 93 ? -3.514 15.782 -3.023 1.00 0.00 93 SER A C 19
ATOM 28652 O O . SER A 1 93 ? -4.323 15.077 -2.422 1.00 0.00 93 SER A O 19
ATOM 28660 N N . GLY A 1 94 ? -3.488 17.107 -2.913 1.00 0.00 94 GLY A N 19
ATOM 28661 C CA . GLY A 1 94 ? -4.435 17.800 -2.058 1.00 0.00 94 GLY A CA 19
ATOM 28662 C C . GLY A 1 94 ? -3.752 18.635 -0.994 1.00 0.00 94 GLY A C 19
ATOM 28663 O O . GLY A 1 94 ? -3.297 18.125 0.030 1.00 0.00 94 GLY A O 19
ATOM 28667 N N . PRO A 1 95 ? -3.671 19.953 -1.233 1.00 0.00 95 PRO A N 19
ATOM 28668 C CA . PRO A 1 95 ? -3.038 20.889 -0.298 1.00 0.00 95 PRO A CA 19
ATOM 28669 C C . PRO A 1 95 ? -3.851 21.071 0.979 1.00 0.00 95 PRO A C 19
ATOM 28670 O O . PRO A 1 95 ? -3.341 21.564 1.985 1.00 0.00 95 PRO A O 19
ATOM 28681 N N . SER A 1 96 ? -5.117 20.668 0.932 1.00 0.00 96 SER A N 19
ATOM 28682 C CA . SER A 1 96 ? -6.001 20.790 2.086 1.00 0.00 96 SER A CA 19
ATOM 28683 C C . SER A 1 96 ? -5.838 19.598 3.023 1.00 0.00 96 SER A C 19
ATOM 28684 O O . SER A 1 96 ? -5.910 18.445 2.598 1.00 0.00 96 SER A O 19
ATOM 28692 N N . SER A 1 97 ? -5.618 19.884 4.302 1.00 0.00 97 SER A N 19
ATOM 28693 C CA . SER A 1 97 ? -5.440 18.837 5.301 1.00 0.00 97 SER A CA 19
ATOM 28694 C C . SER A 1 97 ? -6.762 18.516 5.992 1.00 0.00 97 SER A C 19
ATOM 28695 O O . SER A 1 97 ? -7.639 19.371 6.107 1.00 0.00 97 SER A O 19
ATOM 28703 N N . GLY A 1 98 ? -6.897 17.275 6.452 1.00 0.00 98 GLY A N 19
ATOM 28704 C CA . GLY A 1 98 ? -8.113 16.862 7.125 1.00 0.00 98 GLY A CA 19
ATOM 28705 C C . GLY A 1 98 ? -8.059 17.103 8.621 1.00 0.00 98 GLY A C 19
ATOM 28706 O O . GLY A 1 98 ? -6.997 17.394 9.171 1.00 0.00 98 GLY A O 19
ATOM 28710 N N . GLY A 1 1 ? -8.500 -8.818 10.959 1.00 0.00 1 GLY A N 20
ATOM 28711 C CA . GLY A 1 1 ? -8.257 -10.249 10.990 1.00 0.00 1 GLY A CA 20
ATOM 28712 C C . GLY A 1 1 ? -8.775 -10.951 9.750 1.00 0.00 1 GLY A C 20
ATOM 28713 O O . GLY A 1 1 ? -8.926 -10.334 8.696 1.00 0.00 1 GLY A O 20
ATOM 28717 N N . SER A 1 2 ? -9.048 -12.246 9.877 1.00 0.00 2 SER A N 20
ATOM 28718 C CA . SER A 1 2 ? -9.547 -13.035 8.756 1.00 0.00 2 SER A CA 20
ATOM 28719 C C . SER A 1 2 ? -8.778 -12.711 7.479 1.00 0.00 2 SER A C 20
ATOM 28720 O O . SER A 1 2 ? -9.363 -12.597 6.402 1.00 0.00 2 SER A O 20
ATOM 28728 N N . SER A 1 3 ? -7.463 -12.565 7.608 1.00 0.00 3 SER A N 20
ATOM 28729 C CA . SER A 1 3 ? -6.613 -12.251 6.466 1.00 0.00 3 SER A CA 20
ATOM 28730 C C . SER A 1 3 ? -5.329 -13.074 6.502 1.00 0.00 3 SER A C 20
ATOM 28731 O O . SER A 1 3 ? -4.735 -13.272 7.561 1.00 0.00 3 SER A O 20
ATOM 28739 N N . GLY A 1 4 ? -4.906 -13.550 5.335 1.00 0.00 4 GLY A N 20
ATOM 28740 C CA . GLY A 1 4 ? -3.695 -14.346 5.254 1.00 0.00 4 GLY A CA 20
ATOM 28741 C C . GLY A 1 4 ? -3.924 -15.792 5.647 1.00 0.00 4 GLY A C 20
ATOM 28742 O O . GLY A 1 4 ? -4.523 -16.073 6.685 1.00 0.00 4 GLY A O 20
ATOM 28746 N N . SER A 1 5 ? -3.449 -16.713 4.814 1.00 0.00 5 SER A N 20
ATOM 28747 C CA . SER A 1 5 ? -3.610 -18.138 5.077 1.00 0.00 5 SER A CA 20
ATOM 28748 C C . SER A 1 5 ? -2.293 -18.880 4.874 1.00 0.00 5 SER A C 20
ATOM 28749 O O . SER A 1 5 ? -1.822 -19.587 5.765 1.00 0.00 5 SER A O 20
ATOM 28757 N N . SER A 1 6 ? -1.703 -18.714 3.694 1.00 0.00 6 SER A N 20
ATOM 28758 C CA . SER A 1 6 ? -0.442 -19.371 3.371 1.00 0.00 6 SER A CA 20
ATOM 28759 C C . SER A 1 6 ? 0.677 -18.347 3.204 1.00 0.00 6 SER A C 20
ATOM 28760 O O . SER A 1 6 ? 0.607 -17.469 2.346 1.00 0.00 6 SER A O 20
ATOM 28768 N N . GLY A 1 7 ? 1.709 -18.467 4.034 1.00 0.00 7 GLY A N 20
ATOM 28769 C CA . GLY A 1 7 ? 2.829 -17.546 3.963 1.00 0.00 7 GLY A CA 20
ATOM 28770 C C . GLY A 1 7 ? 3.441 -17.483 2.578 1.00 0.00 7 GLY A C 20
ATOM 28771 O O . GLY A 1 7 ? 3.683 -18.513 1.949 1.00 0.00 7 GLY A O 20
ATOM 28775 N N . LYS A 1 8 ? 3.691 -16.269 2.099 1.00 0.00 8 LYS A N 20
ATOM 28776 C CA . LYS A 1 8 ? 4.278 -16.073 0.778 1.00 0.00 8 LYS A CA 20
ATOM 28777 C C . LYS A 1 8 ? 5.166 -14.833 0.756 1.00 0.00 8 LYS A C 20
ATOM 28778 O O . LYS A 1 8 ? 4.680 -13.708 0.863 1.00 0.00 8 LYS A O 20
ATOM 28797 N N . ALA A 1 9 ? 6.470 -15.048 0.616 1.00 0.00 9 ALA A N 20
ATOM 28798 C CA . ALA A 1 9 ? 7.425 -13.947 0.576 1.00 0.00 9 ALA A CA 20
ATOM 28799 C C . ALA A 1 9 ? 6.840 -12.738 -0.145 1.00 0.00 9 ALA A C 20
ATOM 28800 O O . ALA A 1 9 ? 6.898 -11.615 0.358 1.00 0.00 9 ALA A O 20
ATOM 28807 N N . PHE A 1 10 ? 6.276 -12.973 -1.325 1.00 0.00 10 PHE A N 20
ATOM 28808 C CA . PHE A 1 10 ? 5.681 -11.902 -2.116 1.00 0.00 10 PHE A CA 20
ATOM 28809 C C . PHE A 1 10 ? 4.954 -10.904 -1.219 1.00 0.00 10 PHE A C 20
ATOM 28810 O O . PHE A 1 10 ? 5.157 -9.694 -1.325 1.00 0.00 10 PHE A O 20
ATOM 28827 N N . LEU A 1 11 ? 4.104 -11.420 -0.338 1.00 0.00 11 LEU A N 20
ATOM 28828 C CA . LEU A 1 11 ? 3.345 -10.576 0.578 1.00 0.00 11 LEU A CA 20
ATOM 28829 C C . LEU A 1 11 ? 4.176 -10.218 1.805 1.00 0.00 11 LEU A C 20
ATOM 28830 O O . LEU A 1 11 ? 4.392 -9.043 2.099 1.00 0.00 11 LEU A O 20
ATOM 28846 N N . GLU A 1 12 ? 4.642 -11.240 2.517 1.00 0.00 12 GLU A N 20
ATOM 28847 C CA . GLU A 1 12 ? 5.451 -11.032 3.712 1.00 0.00 12 GLU A CA 20
ATOM 28848 C C . GLU A 1 12 ? 6.474 -9.922 3.490 1.00 0.00 12 GLU A C 20
ATOM 28849 O O . GLU A 1 12 ? 6.419 -8.875 4.135 1.00 0.00 12 GLU A O 20
ATOM 28861 N N . ASP A 1 13 ? 7.406 -10.159 2.574 1.00 0.00 13 ASP A N 20
ATOM 28862 C CA . ASP A 1 13 ? 8.442 -9.180 2.265 1.00 0.00 13 ASP A CA 20
ATOM 28863 C C . ASP A 1 13 ? 7.835 -7.799 2.041 1.00 0.00 13 ASP A C 20
ATOM 28864 O O . ASP A 1 13 ? 8.325 -6.802 2.570 1.00 0.00 13 ASP A O 20
ATOM 28873 N N . MET A 1 14 ? 6.766 -7.748 1.253 1.00 0.00 14 MET A N 20
ATOM 28874 C CA . MET A 1 14 ? 6.092 -6.489 0.960 1.00 0.00 14 MET A CA 20
ATOM 28875 C C . MET A 1 14 ? 5.670 -5.785 2.246 1.00 0.00 14 MET A C 20
ATOM 28876 O O . MET A 1 14 ? 5.946 -4.601 2.436 1.00 0.00 14 MET A O 20
ATOM 28890 N N . LYS A 1 15 ? 5.000 -6.522 3.125 1.00 0.00 15 LYS A N 20
ATOM 28891 C CA . LYS A 1 15 ? 4.541 -5.970 4.394 1.00 0.00 15 LYS A CA 20
ATOM 28892 C C . LYS A 1 15 ? 5.662 -5.208 5.094 1.00 0.00 15 LYS A C 20
ATOM 28893 O O . LYS A 1 15 ? 5.482 -4.066 5.516 1.00 0.00 15 LYS A O 20
ATOM 28912 N N . LYS A 1 16 ? 6.821 -5.848 5.213 1.00 0.00 16 LYS A N 20
ATOM 28913 C CA . LYS A 1 16 ? 7.973 -5.231 5.859 1.00 0.00 16 LYS A CA 20
ATOM 28914 C C . LYS A 1 16 ? 8.374 -3.944 5.143 1.00 0.00 16 LYS A C 20
ATOM 28915 O O . LYS A 1 16 ? 8.369 -2.865 5.736 1.00 0.00 16 LYS A O 20
ATOM 28934 N N . TYR A 1 17 ? 8.719 -4.066 3.866 1.00 0.00 17 TYR A N 20
ATOM 28935 C CA . TYR A 1 17 ? 9.123 -2.913 3.070 1.00 0.00 17 TYR A CA 20
ATOM 28936 C C . TYR A 1 17 ? 8.044 -1.835 3.086 1.00 0.00 17 TYR A C 20
ATOM 28937 O O . TYR A 1 17 ? 8.231 -0.763 3.661 1.00 0.00 17 TYR A O 20
ATOM 28955 N N . ALA A 1 18 ? 6.914 -2.129 2.452 1.00 0.00 18 ALA A N 20
ATOM 28956 C CA . ALA A 1 18 ? 5.803 -1.187 2.394 1.00 0.00 18 ALA A CA 20
ATOM 28957 C C . ALA A 1 18 ? 5.632 -0.458 3.723 1.00 0.00 18 ALA A C 20
ATOM 28958 O O . ALA A 1 18 ? 5.307 0.728 3.753 1.00 0.00 18 ALA A O 20
ATOM 28965 N N . GLU A 1 19 ? 5.853 -1.177 4.820 1.00 0.00 19 GLU A N 20
ATOM 28966 C CA . GLU A 1 19 ? 5.721 -0.597 6.151 1.00 0.00 19 GLU A CA 20
ATOM 28967 C C . GLU A 1 19 ? 6.874 0.359 6.445 1.00 0.00 19 GLU A C 20
ATOM 28968 O O . GLU A 1 19 ? 6.691 1.576 6.494 1.00 0.00 19 GLU A O 20
ATOM 28980 N N . THR A 1 20 ? 8.064 -0.201 6.641 1.00 0.00 20 THR A N 20
ATOM 28981 C CA . THR A 1 20 ? 9.247 0.599 6.932 1.00 0.00 20 THR A CA 20
ATOM 28982 C C . THR A 1 20 ? 9.441 1.693 5.888 1.00 0.00 20 THR A C 20
ATOM 28983 O O . THR A 1 20 ? 10.188 2.647 6.105 1.00 0.00 20 THR A O 20
ATOM 28994 N N . PHE A 1 21 ? 8.764 1.548 4.753 1.00 0.00 21 PHE A N 20
ATOM 28995 C CA . PHE A 1 21 ? 8.862 2.524 3.675 1.00 0.00 21 PHE A CA 20
ATOM 28996 C C . PHE A 1 21 ? 7.756 3.570 3.784 1.00 0.00 21 PHE A C 20
ATOM 28997 O O . PHE A 1 21 ? 7.977 4.753 3.524 1.00 0.00 21 PHE A O 20
ATOM 29014 N N . LEU A 1 22 ? 6.566 3.124 4.170 1.00 0.00 22 LEU A N 20
ATOM 29015 C CA . LEU A 1 22 ? 5.423 4.020 4.314 1.00 0.00 22 LEU A CA 20
ATOM 29016 C C . LEU A 1 22 ? 5.310 4.532 5.747 1.00 0.00 22 LEU A C 20
ATOM 29017 O O . LEU A 1 22 ? 4.366 5.244 6.088 1.00 0.00 22 LEU A O 20
ATOM 29033 N N . GLU A 1 23 ? 6.279 4.165 6.579 1.00 0.00 23 GLU A N 20
ATOM 29034 C CA . GLU A 1 23 ? 6.288 4.589 7.975 1.00 0.00 23 GLU A CA 20
ATOM 29035 C C . GLU A 1 23 ? 6.161 6.106 8.083 1.00 0.00 23 GLU A C 20
ATOM 29036 O O . GLU A 1 23 ? 5.256 6.634 8.730 1.00 0.00 23 GLU A O 20
ATOM 29048 N N . PRO A 1 24 ? 7.090 6.825 7.436 1.00 0.00 24 PRO A N 20
ATOM 29049 C CA . PRO A 1 24 ? 7.105 8.291 7.445 1.00 0.00 24 PRO A CA 20
ATOM 29050 C C . PRO A 1 24 ? 5.949 8.886 6.648 1.00 0.00 24 PRO A C 20
ATOM 29051 O O . PRO A 1 24 ? 5.735 10.099 6.659 1.00 0.00 24 PRO A O 20
ATOM 29062 N N . TRP A 1 25 ? 5.206 8.027 5.960 1.00 0.00 25 TRP A N 20
ATOM 29063 C CA . TRP A 1 25 ? 4.071 8.469 5.159 1.00 0.00 25 TRP A CA 20
ATOM 29064 C C . TRP A 1 25 ? 2.753 8.136 5.850 1.00 0.00 25 TRP A C 20
ATOM 29065 O O . TRP A 1 25 ? 1.733 8.780 5.606 1.00 0.00 25 TRP A O 20
ATOM 29086 N N . PHE A 1 26 ? 2.782 7.127 6.715 1.00 0.00 26 PHE A N 20
ATOM 29087 C CA . PHE A 1 26 ? 1.589 6.709 7.441 1.00 0.00 26 PHE A CA 20
ATOM 29088 C C . PHE A 1 26 ? 1.854 6.665 8.943 1.00 0.00 26 PHE A C 20
ATOM 29089 O O . PHE A 1 26 ? 1.020 7.084 9.746 1.00 0.00 26 PHE A O 20
ATOM 29106 N N . LYS A 1 27 ? 3.023 6.155 9.317 1.00 0.00 27 LYS A N 20
ATOM 29107 C CA . LYS A 1 27 ? 3.401 6.056 10.722 1.00 0.00 27 LYS A CA 20
ATOM 29108 C C . LYS A 1 27 ? 3.824 7.416 11.268 1.00 0.00 27 LYS A C 20
ATOM 29109 O O . LYS A 1 27 ? 4.576 8.147 10.625 1.00 0.00 27 LYS A O 20
ATOM 29128 N N . ALA A 1 28 ? 3.336 7.748 12.459 1.00 0.00 28 ALA A N 20
ATOM 29129 C CA . ALA A 1 28 ? 3.666 9.018 13.094 1.00 0.00 28 ALA A CA 20
ATOM 29130 C C . ALA A 1 28 ? 5.144 9.349 12.922 1.00 0.00 28 ALA A C 20
ATOM 29131 O O . ALA A 1 28 ? 5.979 8.473 12.696 1.00 0.00 28 ALA A O 20
ATOM 29138 N N . PRO A 1 29 ? 5.478 10.644 13.030 1.00 0.00 29 PRO A N 20
ATOM 29139 C CA . PRO A 1 29 ? 4.492 11.695 13.299 1.00 0.00 29 PRO A CA 20
ATOM 29140 C C . PRO A 1 29 ? 3.561 11.933 12.115 1.00 0.00 29 PRO A C 20
ATOM 29141 O O . PRO A 1 29 ? 2.655 12.762 12.183 1.00 0.00 29 PRO A O 20
ATOM 29152 N N . ASN A 1 30 ? 3.792 11.201 11.030 1.00 0.00 30 ASN A N 20
ATOM 29153 C CA . ASN A 1 30 ? 2.973 11.333 9.830 1.00 0.00 30 ASN A CA 20
ATOM 29154 C C . ASN A 1 30 ? 1.674 10.545 9.969 1.00 0.00 30 ASN A C 20
ATOM 29155 O O . ASN A 1 30 ? 1.617 9.539 10.677 1.00 0.00 30 ASN A O 20
ATOM 29166 N N . LYS A 1 31 ? 0.632 11.009 9.288 1.00 0.00 31 LYS A N 20
ATOM 29167 C CA . LYS A 1 31 ? -0.667 10.349 9.332 1.00 0.00 31 LYS A CA 20
ATOM 29168 C C . LYS A 1 31 ? -1.645 11.006 8.364 1.00 0.00 31 LYS A C 20
ATOM 29169 O O . LYS A 1 31 ? -1.378 12.083 7.832 1.00 0.00 31 LYS A O 20
ATOM 29188 N N . GLY A 1 32 ? -2.781 10.352 8.141 1.00 0.00 32 GLY A N 20
ATOM 29189 C CA . GLY A 1 32 ? -3.782 10.889 7.238 1.00 0.00 32 GLY A CA 20
ATOM 29190 C C . GLY A 1 32 ? -4.494 9.807 6.451 1.00 0.00 32 GLY A C 20
ATOM 29191 O O . GLY A 1 32 ? -4.528 8.647 6.865 1.00 0.00 32 GLY A O 20
ATOM 29195 N N . THR A 1 33 ? -5.067 10.185 5.312 1.00 0.00 33 THR A N 20
ATOM 29196 C CA . THR A 1 33 ? -5.784 9.239 4.467 1.00 0.00 33 THR A CA 20
ATOM 29197 C C . THR A 1 33 ? -4.961 8.864 3.240 1.00 0.00 33 THR A C 20
ATOM 29198 O O . THR A 1 33 ? -3.929 9.475 2.962 1.00 0.00 33 THR A O 20
ATOM 29209 N N . PHE A 1 34 ? -5.424 7.856 2.508 1.00 0.00 34 PHE A N 20
ATOM 29210 C CA . PHE A 1 34 ? -4.730 7.399 1.310 1.00 0.00 34 PHE A CA 20
ATOM 29211 C C . PHE A 1 34 ? -5.630 6.498 0.470 1.00 0.00 34 PHE A C 20
ATOM 29212 O O . PHE A 1 34 ? -6.733 6.144 0.886 1.00 0.00 34 PHE A O 20
ATOM 29229 N N . GLN A 1 35 ? -5.151 6.132 -0.715 1.00 0.00 35 GLN A N 20
ATOM 29230 C CA . GLN A 1 35 ? -5.912 5.273 -1.614 1.00 0.00 35 GLN A CA 20
ATOM 29231 C C . GLN A 1 35 ? -5.003 4.258 -2.298 1.00 0.00 35 GLN A C 20
ATOM 29232 O O . GLN A 1 35 ? -4.092 4.628 -3.041 1.00 0.00 35 GLN A O 20
ATOM 29246 N N . ILE A 1 36 ? -5.254 2.979 -2.044 1.00 0.00 36 ILE A N 20
ATOM 29247 C CA . ILE A 1 36 ? -4.458 1.911 -2.636 1.00 0.00 36 ILE A CA 20
ATOM 29248 C C . ILE A 1 36 ? -5.060 1.445 -3.958 1.00 0.00 36 ILE A C 20
ATOM 29249 O O . ILE A 1 36 ? -6.273 1.269 -4.072 1.00 0.00 36 ILE A O 20
ATOM 29265 N N . VAL A 1 37 ? -4.203 1.245 -4.954 1.00 0.00 37 VAL A N 20
ATOM 29266 C CA . VAL A 1 37 ? -4.649 0.796 -6.267 1.00 0.00 37 VAL A CA 20
ATOM 29267 C C . VAL A 1 37 ? -3.735 -0.294 -6.815 1.00 0.00 37 VAL A C 20
ATOM 29268 O O . VAL A 1 37 ? -2.514 -0.140 -6.840 1.00 0.00 37 VAL A O 20
ATOM 29281 N N . TYR A 1 38 ? -4.334 -1.395 -7.255 1.00 0.00 38 TYR A N 20
ATOM 29282 C CA . TYR A 1 38 ? -3.574 -2.512 -7.802 1.00 0.00 38 TYR A CA 20
ATOM 29283 C C . TYR A 1 38 ? -3.460 -2.404 -9.319 1.00 0.00 38 TYR A C 20
ATOM 29284 O O . TYR A 1 38 ? -4.419 -2.667 -10.046 1.00 0.00 38 TYR A O 20
ATOM 29302 N N . LYS A 1 39 ? -2.281 -2.015 -9.792 1.00 0.00 39 LYS A N 20
ATOM 29303 C CA . LYS A 1 39 ? -2.039 -1.873 -11.222 1.00 0.00 39 LYS A CA 20
ATOM 29304 C C . LYS A 1 39 ? -1.207 -3.036 -11.752 1.00 0.00 39 LYS A C 20
ATOM 29305 O O . LYS A 1 39 ? -0.028 -3.169 -11.423 1.00 0.00 39 LYS A O 20
ATOM 29324 N N . SER A 1 40 ? -1.828 -3.877 -12.573 1.00 0.00 40 SER A N 20
ATOM 29325 C CA . SER A 1 40 ? -1.145 -5.031 -13.146 1.00 0.00 40 SER A CA 20
ATOM 29326 C C . SER A 1 40 ? -1.241 -5.018 -14.669 1.00 0.00 40 SER A C 20
ATOM 29327 O O . SER A 1 40 ? -2.093 -4.339 -15.242 1.00 0.00 40 SER A O 20
ATOM 29335 N N . ARG A 1 41 ? -0.360 -5.773 -15.317 1.00 0.00 41 ARG A N 20
ATOM 29336 C CA . ARG A 1 41 ? -0.343 -5.848 -16.773 1.00 0.00 41 ARG A CA 20
ATOM 29337 C C . ARG A 1 41 ? -0.386 -7.299 -17.243 1.00 0.00 41 ARG A C 20
ATOM 29338 O O . ARG A 1 41 ? -1.292 -7.700 -17.972 1.00 0.00 41 ARG A O 20
ATOM 29359 N N . ASN A 1 42 ? 0.602 -8.082 -16.820 1.00 0.00 42 ASN A N 20
ATOM 29360 C CA . ASN A 1 42 ? 0.678 -9.488 -17.198 1.00 0.00 42 ASN A CA 20
ATOM 29361 C C . ASN A 1 42 ? -0.243 -10.337 -16.326 1.00 0.00 42 ASN A C 20
ATOM 29362 O O . ASN A 1 42 ? -0.316 -10.145 -15.113 1.00 0.00 42 ASN A O 20
ATOM 29373 N N . ASN A 1 43 ? -0.943 -11.276 -16.953 1.00 0.00 43 ASN A N 20
ATOM 29374 C CA . ASN A 1 43 ? -1.859 -12.155 -16.235 1.00 0.00 43 ASN A CA 20
ATOM 29375 C C . ASN A 1 43 ? -1.284 -12.547 -14.877 1.00 0.00 43 ASN A C 20
ATOM 29376 O O . ASN A 1 43 ? -0.391 -13.390 -14.790 1.00 0.00 43 ASN A O 20
ATOM 29387 N N . SER A 1 44 ? -1.802 -11.931 -13.820 1.00 0.00 44 SER A N 20
ATOM 29388 C CA . SER A 1 44 ? -1.339 -12.213 -12.467 1.00 0.00 44 SER A CA 20
ATOM 29389 C C . SER A 1 44 ? -2.234 -13.246 -11.790 1.00 0.00 44 SER A C 20
ATOM 29390 O O . SER A 1 44 ? -3.439 -13.038 -11.643 1.00 0.00 44 SER A O 20
ATOM 29398 N N . HIS A 1 45 ? -1.637 -14.360 -11.380 1.00 0.00 45 HIS A N 20
ATOM 29399 C CA . HIS A 1 45 ? -2.379 -15.427 -10.718 1.00 0.00 45 HIS A CA 20
ATOM 29400 C C . HIS A 1 45 ? -2.837 -14.990 -9.330 1.00 0.00 45 HIS A C 20
ATOM 29401 O O . HIS A 1 45 ? -4.017 -15.089 -8.994 1.00 0.00 45 HIS A O 20
ATOM 29415 N N . VAL A 1 46 ? -1.894 -14.506 -8.527 1.00 0.00 46 VAL A N 20
ATOM 29416 C CA . VAL A 1 46 ? -2.201 -14.053 -7.175 1.00 0.00 46 VAL A CA 20
ATOM 29417 C C . VAL A 1 46 ? -3.319 -13.017 -7.183 1.00 0.00 46 VAL A C 20
ATOM 29418 O O . VAL A 1 46 ? -3.337 -12.115 -8.019 1.00 0.00 46 VAL A O 20
ATOM 29431 N N . ASN A 1 47 ? -4.251 -13.153 -6.245 1.00 0.00 47 ASN A N 20
ATOM 29432 C CA . ASN A 1 47 ? -5.374 -12.228 -6.143 1.00 0.00 47 ASN A CA 20
ATOM 29433 C C . ASN A 1 47 ? -4.916 -10.872 -5.614 1.00 0.00 47 ASN A C 20
ATOM 29434 O O . ASN A 1 47 ? -4.167 -10.795 -4.641 1.00 0.00 47 ASN A O 20
ATOM 29445 N N . ARG A 1 48 ? -5.372 -9.806 -6.263 1.00 0.00 48 ARG A N 20
ATOM 29446 C CA . ARG A 1 48 ? -5.009 -8.453 -5.859 1.00 0.00 48 ARG A CA 20
ATOM 29447 C C . ARG A 1 48 ? -5.654 -8.092 -4.524 1.00 0.00 48 ARG A C 20
ATOM 29448 O O . ARG A 1 48 ? -5.136 -7.262 -3.779 1.00 0.00 48 ARG A O 20
ATOM 29469 N N . GLU A 1 49 ? -6.787 -8.723 -4.231 1.00 0.00 49 GLU A N 20
ATOM 29470 C CA . GLU A 1 49 ? -7.502 -8.467 -2.987 1.00 0.00 49 GLU A CA 20
ATOM 29471 C C . GLU A 1 49 ? -6.588 -8.668 -1.782 1.00 0.00 49 GLU A C 20
ATOM 29472 O O . GLU A 1 49 ? -6.501 -7.808 -0.906 1.00 0.00 49 GLU A O 20
ATOM 29484 N N . GLU A 1 50 ? -5.908 -9.810 -1.746 1.00 0.00 50 GLU A N 20
ATOM 29485 C CA . GLU A 1 50 ? -5.001 -10.124 -0.648 1.00 0.00 50 GLU A CA 20
ATOM 29486 C C . GLU A 1 50 ? -3.940 -9.039 -0.492 1.00 0.00 50 GLU A C 20
ATOM 29487 O O . GLU A 1 50 ? -3.615 -8.629 0.623 1.00 0.00 50 GLU A O 20
ATOM 29499 N N . VAL A 1 51 ? -3.402 -8.579 -1.617 1.00 0.00 51 VAL A N 20
ATOM 29500 C CA . VAL A 1 51 ? -2.377 -7.542 -1.606 1.00 0.00 51 VAL A CA 20
ATOM 29501 C C . VAL A 1 51 ? -2.945 -6.214 -1.119 1.00 0.00 51 VAL A C 20
ATOM 29502 O O . VAL A 1 51 ? -2.529 -5.691 -0.085 1.00 0.00 51 VAL A O 20
ATOM 29515 N N . ILE A 1 52 ? -3.898 -5.672 -1.871 1.00 0.00 52 ILE A N 20
ATOM 29516 C CA . ILE A 1 52 ? -4.524 -4.405 -1.514 1.00 0.00 52 ILE A CA 20
ATOM 29517 C C . ILE A 1 52 ? -5.045 -4.434 -0.081 1.00 0.00 52 ILE A C 20
ATOM 29518 O O . ILE A 1 52 ? -4.490 -3.783 0.804 1.00 0.00 52 ILE A O 20
ATOM 29534 N N . ARG A 1 53 ? -6.113 -5.193 0.139 1.00 0.00 53 ARG A N 20
ATOM 29535 C CA . ARG A 1 53 ? -6.709 -5.307 1.465 1.00 0.00 53 ARG A CA 20
ATOM 29536 C C . ARG A 1 53 ? -5.630 -5.357 2.543 1.00 0.00 53 ARG A C 20
ATOM 29537 O O . ARG A 1 53 ? -5.757 -4.724 3.590 1.00 0.00 53 ARG A O 20
ATOM 29558 N N . GLU A 1 54 ? -4.571 -6.116 2.278 1.00 0.00 54 GLU A N 20
ATOM 29559 C CA . GLU A 1 54 ? -3.472 -6.250 3.227 1.00 0.00 54 GLU A CA 20
ATOM 29560 C C . GLU A 1 54 ? -2.745 -4.920 3.409 1.00 0.00 54 GLU A C 20
ATOM 29561 O O . GLU A 1 54 ? -2.764 -4.332 4.491 1.00 0.00 54 GLU A O 20
ATOM 29573 N N . LEU A 1 55 ? -2.105 -4.452 2.343 1.00 0.00 55 LEU A N 20
ATOM 29574 C CA . LEU A 1 55 ? -1.371 -3.192 2.384 1.00 0.00 55 LEU A CA 20
ATOM 29575 C C . LEU A 1 55 ? -2.078 -2.178 3.278 1.00 0.00 55 LEU A C 20
ATOM 29576 O O . LEU A 1 55 ? -1.441 -1.481 4.067 1.00 0.00 55 LEU A O 20
ATOM 29592 N N . ALA A 1 56 ? -3.399 -2.105 3.151 1.00 0.00 56 ALA A N 20
ATOM 29593 C CA . ALA A 1 56 ? -4.193 -1.180 3.950 1.00 0.00 56 ALA A CA 20
ATOM 29594 C C . ALA A 1 56 ? -4.199 -1.589 5.419 1.00 0.00 56 ALA A C 20
ATOM 29595 O O . ALA A 1 56 ? -4.011 -0.757 6.305 1.00 0.00 56 ALA A O 20
ATOM 29602 N N . GLY A 1 57 ? -4.416 -2.877 5.669 1.00 0.00 57 GLY A N 20
ATOM 29603 C CA . GLY A 1 57 ? -4.443 -3.373 7.033 1.00 0.00 57 GLY A CA 20
ATOM 29604 C C . GLY A 1 57 ? -3.180 -3.032 7.798 1.00 0.00 57 GLY A C 20
ATOM 29605 O O . GLY A 1 57 ? -3.190 -2.967 9.028 1.00 0.00 57 GLY A O 20
ATOM 29609 N N . ILE A 1 58 ? -2.089 -2.817 7.071 1.00 0.00 58 ILE A N 20
ATOM 29610 C CA . ILE A 1 58 ? -0.812 -2.482 7.690 1.00 0.00 58 ILE A CA 20
ATOM 29611 C C . ILE A 1 58 ? -0.739 -0.998 8.030 1.00 0.00 58 ILE A C 20
ATOM 29612 O O . ILE A 1 58 ? -0.396 -0.623 9.151 1.00 0.00 58 ILE A O 20
ATOM 29628 N N . VAL A 1 59 ? -1.065 -0.156 7.054 1.00 0.00 59 VAL A N 20
ATOM 29629 C CA . VAL A 1 59 ? -1.038 1.289 7.250 1.00 0.00 59 VAL A CA 20
ATOM 29630 C C . VAL A 1 59 ? -1.563 1.666 8.631 1.00 0.00 59 VAL A C 20
ATOM 29631 O O . VAL A 1 59 ? -1.067 2.601 9.261 1.00 0.00 59 VAL A O 20
ATOM 29644 N N . CYS A 1 60 ? -2.568 0.932 9.096 1.00 0.00 60 CYS A N 20
ATOM 29645 C CA . CYS A 1 60 ? -3.161 1.189 10.404 1.00 0.00 60 CYS A CA 20
ATOM 29646 C C . CYS A 1 60 ? -2.175 0.863 11.521 1.00 0.00 60 CYS A C 20
ATOM 29647 O O . CYS A 1 60 ? -1.868 1.711 12.361 1.00 0.00 60 CYS A O 20
ATOM 29655 N N . THR A 1 61 ? -1.683 -0.371 11.528 1.00 0.00 61 THR A N 20
ATOM 29656 C CA . THR A 1 61 ? -0.734 -0.811 12.543 1.00 0.00 61 THR A CA 20
ATOM 29657 C C . THR A 1 61 ? 0.267 0.290 12.874 1.00 0.00 61 THR A C 20
ATOM 29658 O O . THR A 1 61 ? 0.798 0.348 13.983 1.00 0.00 61 THR A O 20
ATOM 29669 N N . LEU A 1 62 ? 0.520 1.163 11.905 1.00 0.00 62 LEU A N 20
ATOM 29670 C CA . LEU A 1 62 ? 1.458 2.265 12.093 1.00 0.00 62 LEU A CA 20
ATOM 29671 C C . LEU A 1 62 ? 0.846 3.358 12.963 1.00 0.00 62 LEU A C 20
ATOM 29672 O O . LEU A 1 62 ? 1.278 3.580 14.093 1.00 0.00 62 LEU A O 20
ATOM 29688 N N . ASN A 1 63 ? -0.164 4.037 12.428 1.00 0.00 63 ASN A N 20
ATOM 29689 C CA . ASN A 1 63 ? -0.837 5.106 13.156 1.00 0.00 63 ASN A CA 20
ATOM 29690 C C . ASN A 1 63 ? -2.352 4.954 13.069 1.00 0.00 63 ASN A C 20
ATOM 29691 O O . ASN A 1 63 ? -2.921 4.918 11.977 1.00 0.00 63 ASN A O 20
ATOM 29702 N N . SER A 1 64 ? -3.001 4.866 14.226 1.00 0.00 64 SER A N 20
ATOM 29703 C CA . SER A 1 64 ? -4.450 4.715 14.280 1.00 0.00 64 SER A CA 20
ATOM 29704 C C . SER A 1 64 ? -5.142 5.824 13.494 1.00 0.00 64 SER A C 20
ATOM 29705 O O . SER A 1 64 ? -6.211 5.618 12.920 1.00 0.00 64 SER A O 20
ATOM 29713 N N . GLU A 1 65 ? -4.523 7.001 13.473 1.00 0.00 65 GLU A N 20
ATOM 29714 C CA . GLU A 1 65 ? -5.080 8.143 12.758 1.00 0.00 65 GLU A CA 20
ATOM 29715 C C . GLU A 1 65 ? -5.167 7.858 11.261 1.00 0.00 65 GLU A C 20
ATOM 29716 O O . GLU A 1 65 ? -5.980 8.450 10.552 1.00 0.00 65 GLU A O 20
ATOM 29728 N N . ASN A 1 66 ? -4.323 6.947 10.788 1.00 0.00 66 ASN A N 20
ATOM 29729 C CA . ASN A 1 66 ? -4.303 6.584 9.376 1.00 0.00 66 ASN A CA 20
ATOM 29730 C C . ASN A 1 66 ? -5.613 5.917 8.967 1.00 0.00 66 ASN A C 20
ATOM 29731 O O . ASN A 1 66 ? -6.073 4.977 9.615 1.00 0.00 66 ASN A O 20
ATOM 29742 N N . LYS A 1 67 ? -6.210 6.410 7.887 1.00 0.00 67 LYS A N 20
ATOM 29743 C CA . LYS A 1 67 ? -7.466 5.862 7.389 1.00 0.00 67 LYS A CA 20
ATOM 29744 C C . LYS A 1 67 ? -7.547 5.981 5.871 1.00 0.00 67 LYS A C 20
ATOM 29745 O O . LYS A 1 67 ? -7.732 7.072 5.332 1.00 0.00 67 LYS A O 20
ATOM 29764 N N . VAL A 1 68 ? -7.410 4.850 5.185 1.00 0.00 68 VAL A N 20
ATOM 29765 C CA . VAL A 1 68 ? -7.470 4.827 3.729 1.00 0.00 68 VAL A CA 20
ATOM 29766 C C . VAL A 1 68 ? -8.833 5.292 3.228 1.00 0.00 68 VAL A C 20
ATOM 29767 O O . VAL A 1 68 ? -9.854 4.662 3.500 1.00 0.00 68 VAL A O 20
ATOM 29780 N N . ASP A 1 69 ? -8.840 6.399 2.493 1.00 0.00 69 ASP A N 20
ATOM 29781 C CA . ASP A 1 69 ? -10.078 6.949 1.952 1.00 0.00 69 ASP A CA 20
ATOM 29782 C C . ASP A 1 69 ? -10.031 6.994 0.428 1.00 0.00 69 ASP A C 20
ATOM 29783 O O . ASP A 1 69 ? -8.966 7.167 -0.167 1.00 0.00 69 ASP A O 20
ATOM 29792 N N . LEU A 1 70 ? -11.192 6.838 -0.199 1.00 0.00 70 LEU A N 20
ATOM 29793 C CA . LEU A 1 70 ? -11.284 6.860 -1.655 1.00 0.00 70 LEU A CA 20
ATOM 29794 C C . LEU A 1 70 ? -11.979 8.129 -2.137 1.00 0.00 70 LEU A C 20
ATOM 29795 O O . LEU A 1 70 ? -12.221 8.302 -3.332 1.00 0.00 70 LEU A O 20
ATOM 29811 N N . THR A 1 71 ? -12.297 9.016 -1.200 1.00 0.00 71 THR A N 20
ATOM 29812 C CA . THR A 1 71 ? -12.964 10.270 -1.529 1.00 0.00 71 THR A CA 20
ATOM 29813 C C . THR A 1 71 ? -12.015 11.453 -1.375 1.00 0.00 71 THR A C 20
ATOM 29814 O O . THR A 1 71 ? -11.809 12.221 -2.314 1.00 0.00 71 THR A O 20
ATOM 29825 N N . ASN A 1 72 ? -11.440 11.594 -0.185 1.00 0.00 72 ASN A N 20
ATOM 29826 C CA . ASN A 1 72 ? -10.512 12.685 0.091 1.00 0.00 72 ASN A CA 20
ATOM 29827 C C . ASN A 1 72 ? -9.138 12.146 0.475 1.00 0.00 72 ASN A C 20
ATOM 29828 O O . ASN A 1 72 ? -8.585 12.477 1.524 1.00 0.00 72 ASN A O 20
ATOM 29839 N N . PRO A 1 73 ? -8.571 11.297 -0.395 1.00 0.00 73 PRO A N 20
ATOM 29840 C CA . PRO A 1 73 ? -7.254 10.695 -0.170 1.00 0.00 73 PRO A CA 20
ATOM 29841 C C . PRO A 1 73 ? -6.124 11.714 -0.279 1.00 0.00 73 PRO A C 20
ATOM 29842 O O . PRO A 1 73 ? -6.032 12.448 -1.263 1.00 0.00 73 PRO A O 20
ATOM 29853 N N . GLN A 1 74 ? -5.268 11.753 0.737 1.00 0.00 74 GLN A N 20
ATOM 29854 C CA . GLN A 1 74 ? -4.145 12.683 0.753 1.00 0.00 74 GLN A CA 20
ATOM 29855 C C . GLN A 1 74 ? -2.920 12.069 0.084 1.00 0.00 74 GLN A C 20
ATOM 29856 O O . GLN A 1 74 ? -2.139 12.767 -0.563 1.00 0.00 74 GLN A O 20
ATOM 29870 N N . TYR A 1 75 ? -2.758 10.760 0.243 1.00 0.00 75 TYR A N 20
ATOM 29871 C CA . TYR A 1 75 ? -1.626 10.053 -0.344 1.00 0.00 75 TYR A CA 20
ATOM 29872 C C . TYR A 1 75 ? -2.094 8.821 -1.113 1.00 0.00 75 TYR A C 20
ATOM 29873 O O . TYR A 1 75 ? -2.729 7.928 -0.553 1.00 0.00 75 TYR A O 20
ATOM 29891 N N . THR A 1 76 ? -1.773 8.780 -2.403 1.00 0.00 76 THR A N 20
ATOM 29892 C CA . THR A 1 76 ? -2.159 7.659 -3.251 1.00 0.00 76 THR A CA 20
ATOM 29893 C C . THR A 1 76 ? -1.031 6.640 -3.363 1.00 0.00 76 THR A C 20
ATOM 29894 O O . THR A 1 76 ? 0.017 6.920 -3.947 1.00 0.00 76 THR A O 20
ATOM 29905 N N . VAL A 1 77 ? -1.251 5.456 -2.801 1.00 0.00 77 VAL A N 20
ATOM 29906 C CA . VAL A 1 77 ? -0.253 4.394 -2.839 1.00 0.00 77 VAL A CA 20
ATOM 29907 C C . VAL A 1 77 ? -0.609 3.343 -3.884 1.00 0.00 77 VAL A C 20
ATOM 29908 O O . VAL A 1 77 ? -1.452 2.477 -3.648 1.00 0.00 77 VAL A O 20
ATOM 29921 N N . VAL A 1 78 ? 0.039 3.424 -5.042 1.00 0.00 78 VAL A N 20
ATOM 29922 C CA . VAL A 1 78 ? -0.207 2.478 -6.124 1.00 0.00 78 VAL A CA 20
ATOM 29923 C C . VAL A 1 78 ? 0.861 1.390 -6.158 1.00 0.00 78 VAL A C 20
ATOM 29924 O O . VAL A 1 78 ? 2.028 1.643 -5.861 1.00 0.00 78 VAL A O 20
ATOM 29937 N N . VAL A 1 79 ? 0.452 0.179 -6.522 1.00 0.00 79 VAL A N 20
ATOM 29938 C CA . VAL A 1 79 ? 1.374 -0.948 -6.596 1.00 0.00 79 VAL A CA 20
ATOM 29939 C C . VAL A 1 79 ? 1.412 -1.535 -8.003 1.00 0.00 79 VAL A C 20
ATOM 29940 O O . VAL A 1 79 ? 0.514 -2.276 -8.401 1.00 0.00 79 VAL A O 20
ATOM 29953 N N . GLU A 1 80 ? 2.458 -1.199 -8.751 1.00 0.00 80 GLU A N 20
ATOM 29954 C CA . GLU A 1 80 ? 2.613 -1.693 -10.114 1.00 0.00 80 GLU A CA 20
ATOM 29955 C C . GLU A 1 80 ? 3.411 -2.993 -10.134 1.00 0.00 80 GLU A C 20
ATOM 29956 O O . GLU A 1 80 ? 4.191 -3.269 -9.222 1.00 0.00 80 GLU A O 20
ATOM 29968 N N . ILE A 1 81 ? 3.209 -3.788 -11.179 1.00 0.00 81 ILE A N 20
ATOM 29969 C CA . ILE A 1 81 ? 3.910 -5.059 -11.319 1.00 0.00 81 ILE A CA 20
ATOM 29970 C C . ILE A 1 81 ? 4.745 -5.089 -12.594 1.00 0.00 81 ILE A C 20
ATOM 29971 O O . ILE A 1 81 ? 4.213 -4.971 -13.699 1.00 0.00 81 ILE A O 20
ATOM 29987 N N . ILE A 1 82 ? 6.054 -5.250 -12.434 1.00 0.00 82 ILE A N 20
ATOM 29988 C CA . ILE A 1 82 ? 6.962 -5.298 -13.574 1.00 0.00 82 ILE A CA 20
ATOM 29989 C C . ILE A 1 82 ? 7.891 -6.504 -13.485 1.00 0.00 82 ILE A C 20
ATOM 29990 O O . ILE A 1 82 ? 8.907 -6.470 -12.790 1.00 0.00 82 ILE A O 20
ATOM 30006 N N . LYS A 1 83 ? 7.537 -7.570 -14.195 1.00 0.00 83 LYS A N 20
ATOM 30007 C CA . LYS A 1 83 ? 8.340 -8.788 -14.199 1.00 0.00 83 LYS A CA 20
ATOM 30008 C C . LYS A 1 83 ? 8.169 -9.558 -12.894 1.00 0.00 83 LYS A C 20
ATOM 30009 O O . LYS A 1 83 ? 9.146 -10.000 -12.291 1.00 0.00 83 LYS A O 20
ATOM 30028 N N . ALA A 1 84 ? 6.921 -9.715 -12.464 1.00 0.00 84 ALA A N 20
ATOM 30029 C CA . ALA A 1 84 ? 6.622 -10.434 -11.232 1.00 0.00 84 ALA A CA 20
ATOM 30030 C C . ALA A 1 84 ? 7.271 -9.757 -10.030 1.00 0.00 84 ALA A C 20
ATOM 30031 O O . ALA A 1 84 ? 7.866 -10.418 -9.179 1.00 0.00 84 ALA A O 20
ATOM 30038 N N . VAL A 1 85 ? 7.152 -8.435 -9.966 1.00 0.00 85 VAL A N 20
ATOM 30039 C CA . VAL A 1 85 ? 7.727 -7.667 -8.867 1.00 0.00 85 VAL A CA 20
ATOM 30040 C C . VAL A 1 85 ? 6.740 -6.628 -8.348 1.00 0.00 85 VAL A C 20
ATOM 30041 O O . VAL A 1 85 ? 5.766 -6.290 -9.022 1.00 0.00 85 VAL A O 20
ATOM 30054 N N . CYS A 1 86 ? 6.999 -6.123 -7.147 1.00 0.00 86 CYS A N 20
ATOM 30055 C CA . CYS A 1 86 ? 6.133 -5.121 -6.536 1.00 0.00 86 CYS A CA 20
ATOM 30056 C C . CYS A 1 86 ? 6.780 -3.740 -6.585 1.00 0.00 86 CYS A C 20
ATOM 30057 O O . CYS A 1 86 ? 7.913 -3.559 -6.139 1.00 0.00 86 CYS A O 20
ATOM 30065 N N . CYS A 1 87 ? 6.053 -2.772 -7.131 1.00 0.00 87 CYS A N 20
ATOM 30066 C CA . CYS A 1 87 ? 6.558 -1.407 -7.242 1.00 0.00 87 CYS A CA 20
ATOM 30067 C C . CYS A 1 87 ? 5.585 -0.416 -6.611 1.00 0.00 87 CYS A C 20
ATOM 30068 O O . CYS A 1 87 ? 4.631 0.027 -7.251 1.00 0.00 87 CYS A O 20
ATOM 30076 N N . LEU A 1 88 ? 5.833 -0.072 -5.351 1.00 0.00 88 LEU A N 20
ATOM 30077 C CA . LEU A 1 88 ? 4.979 0.866 -4.632 1.00 0.00 88 LEU A CA 20
ATOM 30078 C C . LEU A 1 88 ? 5.347 2.307 -4.971 1.00 0.00 88 LEU A C 20
ATOM 30079 O O . LEU A 1 88 ? 6.510 2.700 -4.875 1.00 0.00 88 LEU A O 20
ATOM 30095 N N . SER A 1 89 ? 4.348 3.091 -5.365 1.00 0.00 89 SER A N 20
ATOM 30096 C CA . SER A 1 89 ? 4.567 4.488 -5.719 1.00 0.00 89 SER A CA 20
ATOM 30097 C C . SER A 1 89 ? 3.606 5.398 -4.960 1.00 0.00 89 SER A C 20
ATOM 30098 O O . SER A 1 89 ? 2.388 5.290 -5.103 1.00 0.00 89 SER A O 20
ATOM 30106 N N . VAL A 1 90 ? 4.162 6.294 -4.152 1.00 0.00 90 VAL A N 20
ATOM 30107 C CA . VAL A 1 90 ? 3.356 7.224 -3.371 1.00 0.00 90 VAL A CA 20
ATOM 30108 C C . VAL A 1 90 ? 3.202 8.558 -4.092 1.00 0.00 90 VAL A C 20
ATOM 30109 O O . VAL A 1 90 ? 4.189 9.194 -4.462 1.00 0.00 90 VAL A O 20
ATOM 30122 N N . VAL A 1 91 ? 1.956 8.978 -4.289 1.00 0.00 91 VAL A N 20
ATOM 30123 C CA . VAL A 1 91 ? 1.671 10.238 -4.966 1.00 0.00 91 VAL A CA 20
ATOM 30124 C C . VAL A 1 91 ? 0.959 11.213 -4.035 1.00 0.00 91 VAL A C 20
ATOM 30125 O O . VAL A 1 91 ? -0.150 10.948 -3.570 1.00 0.00 91 VAL A O 20
ATOM 30138 N N . LYS A 1 92 ? 1.604 12.343 -3.766 1.00 0.00 92 LYS A N 20
ATOM 30139 C CA . LYS A 1 92 ? 1.033 13.361 -2.892 1.00 0.00 92 LYS A CA 20
ATOM 30140 C C . LYS A 1 92 ? 0.155 14.326 -3.681 1.00 0.00 92 LYS A C 20
ATOM 30141 O O . LYS A 1 92 ? 0.653 15.129 -4.471 1.00 0.00 92 LYS A O 20
ATOM 30160 N N . SER A 1 93 ? -1.153 14.245 -3.461 1.00 0.00 93 SER A N 20
ATOM 30161 C CA . SER A 1 93 ? -2.101 15.110 -4.154 1.00 0.00 93 SER A CA 20
ATOM 30162 C C . SER A 1 93 ? -2.896 15.950 -3.160 1.00 0.00 93 SER A C 20
ATOM 30163 O O . SER A 1 93 ? -3.436 15.432 -2.183 1.00 0.00 93 SER A O 20
ATOM 30171 N N . GLY A 1 94 ? -2.965 17.253 -3.417 1.00 0.00 94 GLY A N 20
ATOM 30172 C CA . GLY A 1 94 ? -3.696 18.146 -2.537 1.00 0.00 94 GLY A CA 20
ATOM 30173 C C . GLY A 1 94 ? -2.779 18.964 -1.649 1.00 0.00 94 GLY A C 20
ATOM 30174 O O . GLY A 1 94 ? -2.506 18.604 -0.503 1.00 0.00 94 GLY A O 20
ATOM 30178 N N . PRO A 1 95 ? -2.285 20.092 -2.181 1.00 0.00 95 PRO A N 20
ATOM 30179 C CA . PRO A 1 95 ? -1.386 20.986 -1.446 1.00 0.00 95 PRO A CA 20
ATOM 30180 C C . PRO A 1 95 ? -2.094 21.715 -0.310 1.00 0.00 95 PRO A C 20
ATOM 30181 O O . PRO A 1 95 ? -3.066 22.437 -0.534 1.00 0.00 95 PRO A O 20
ATOM 30192 N N . SER A 1 96 ? -1.600 21.524 0.909 1.00 0.00 96 SER A N 20
ATOM 30193 C CA . SER A 1 96 ? -2.188 22.162 2.081 1.00 0.00 96 SER A CA 20
ATOM 30194 C C . SER A 1 96 ? -1.438 23.442 2.436 1.00 0.00 96 SER A C 20
ATOM 30195 O O . SER A 1 96 ? -2.048 24.469 2.733 1.00 0.00 96 SER A O 20
ATOM 30203 N N . SER A 1 97 ? -0.111 23.372 2.404 1.00 0.00 97 SER A N 20
ATOM 30204 C CA . SER A 1 97 ? 0.723 24.523 2.726 1.00 0.00 97 SER A CA 20
ATOM 30205 C C . SER A 1 97 ? 0.904 25.421 1.506 1.00 0.00 97 SER A C 20
ATOM 30206 O O . SER A 1 97 ? 1.334 24.969 0.446 1.00 0.00 97 SER A O 20
ATOM 30214 N N . GLY A 1 98 ? 0.571 26.699 1.665 1.00 0.00 98 GLY A N 20
ATOM 30215 C CA . GLY A 1 98 ? 0.703 27.642 0.569 1.00 0.00 98 GLY A CA 20
ATOM 30216 C C . GLY A 1 98 ? 1.851 28.610 0.773 1.00 0.00 98 GLY A C 20
ATOM 30217 O O . GLY A 1 98 ? 2.864 28.537 0.077 1.00 0.00 98 GLY A O 20
#

InterPro domains:
  IPR004114 THUMP domain [PF02926] (171-253)
  IPR004114 THUMP domain [PS51165] (147-254)
  IPR004114 THUMP domain [SM00981] (161-254)
  IPR040183 THUMP domain-containing protein 1-like [PTHR13452] (7-278)
  IPR040183 THUMP domain-containing protein 1-like [cd11717] (45-254)